Protein 1IP9 (pdb70)

Radius of gyration: 14.6 Å; Cα contacts (8 Å, |Δi|>4): 153; chains: 1; bounding box: 42×31×42 Å

CATH classification: 3.10.20.90

Organism: Saccharomyces cerevisiae (strain ATCC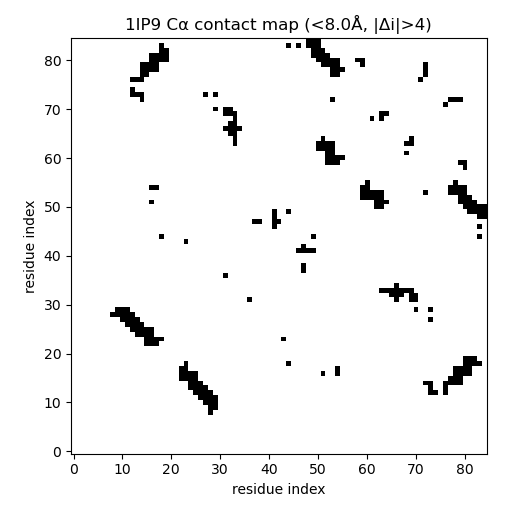 204508 / S288c) (NCBI:txid559292)

Secondary structure (DSSP, 8-state):
---S--------EEEEE-BTT--EEEEE-S---HHHHHHHHHHHHTSS-EEEEE--SSS--S---SHHHHHHHHHTT--EEEEE-

GO terms:
  GO:0000131 incipient cellular bud site (C, IDA)
  GO:0005737 cytoplasm (C, IDA)
  GO:0005934 cellular bud tip (C, IDA)
  GO:0005935 cellular bud neck (C, IDA)
  GO:0005938 cell cortex (C, IDA)
  GO:0030427 site of polarized growth (C, IDA)
  GO:0032266 phosphatidylinositol-3-phosphate binding (F, IDA)
  GO:0000753 cell morphogenesis involved in conjugation with cellular fusion (P, IMP)
  GO:0043332 mating projection tip (C, HDA)
  GO:0005739 mitochondrion (C, HDA)
  GO:0045185 maintenance of protein location (P, IMP)
  GO:0061191 positive regulation of vacuole fusion, non-autophagic (P, IMP)
  GO:0060090 molecular adaptor activity (F, IPI)
  GO:0005515 protein binding (F, IPI)

Sequence (85 aa):
GAMGSSTSGLKTTKIKFYYKDDIFALMLKGDTTYKELRSKIAPRIDTDNFKLQTKLFDGSGEEIKTDSQVSNIIQAKLKISVHDIGAMGSSTSGLKTTKIKFYYKDDIFALMLKGDTTYKELRSKIAPRIDTDNFKLQTKLFDGSGEEIKTDSQVSNIIQAKLKISVHDIGAMGSSTSGLKTTKIKFYYKDDIFALMLKGDTTYKELRSKIAPRIDTDNFKLQTKLFDGSGEEIKTDSQVSNIIQAKLKISVHDIGAMGSSTSGLKTTKIKFYYKDDIFALMLKGDTTYKELRSKIAPRIDTDNFKLQTKLFDGSGEEIKTDSQVSNIIQAKLKISVHDIGAMGSSTSGLKTTKIKFYYKDDIFALMLKGDTTYKELRSKIAPRIDTDNFKLQTKLFDGSGEEIKTDSQVSNIIQAKLKISVHDIGAMGSSTSGLKTTKIKFYYKDDIFALMLKGDTTYKELRSKIAPRIDTDNFKLQTKLFDGSGEEIKTDSQVSNIIQAKLKISVHDIGAMGSSTSGLKTTKIKFYYKDDIFALMLKGDTTYKELRSKIAPRIDTDNFKLQTKLFDGSGEEIKTDSQVSNIIQAKLKISVHDIGAMGSSTSGLKTTKIKFYYKDDIFALMLKGDTTYKELRSKIAPRIDTDNFKLQTKLFDGSGEEIKTDSQVSNIIQAKLKISVHDIGAMGSSTSGLKTTKIKFYYKDDIFALMLKGDTTYKELRSKIAPRIDTDNFKLQTKLFDGSGEEIKTDSQVSNIIQAKLKISVHDIGAMGSSTSGLKTTKIKFYYKDDIFALMLKGDTTYKELRSKIAPRIDTDNFKLQTKLFDGSGEEIKTDSQVSNIIQAKLKISVHDIGAMGSSTSGLKTTKIKFYYKDDIFALMLKGDTTYKELRSKIAPRIDTDNFKLQTKLFDGSGEEIKTDSQVSNIIQAKLKISVHDIGAMGSSTSGLKTTKIKFYYKDDIFALMLKGDTTYKELRSKIAPRIDTDNFKLQTKLFDGSGEEIKTDSQVSNIIQAKLKISVHDIGAMGSSTSGLKTTKIKFYYKDDIFALMLKGDTTYKELRSKIAPRIDTDNFKLQTKLFDGSGEEIKTDSQVSNIIQAKLKISVHDIGAMGSSTSGLKTTKIKFYYKDDIFALMLKGDTTYKELRSKIAPRIDTDNFKLQTKLFDGSGEEIKTDSQVSNIIQAKLKISVHDIGAMGSSTSGLKTTKIKFYYKDDIFALMLKGDTTYKELRSKIAPRIDTDNFKLQTKLFDGSGEEIKTDSQVSNIIQAKLKISVHDIGAMGSSTSGLKTTKIKFYYKDDIFALMLKGDTTYKELRSKIAPRIDTDNFKLQTKLFDGSGEEIKTDSQVSNIIQAKLKISVHDIGAMGSSTSGLKTTKIKFYYKDDIFALMLKGDTTYKELRSKIAPRIDTDNFKLQTKLFDGSGEEIKTDSQVSNIIQAKLKISVHDIGAMGSSTSGLKTTKIKFYYKDDIFALMLKGDTTYKELRSKIAPRIDTDNFKLQTKLFDGSGEEIKTDSQVSNIIQAKLKISVHDIGAMGSSTSGLKTTKIKFYYKDDIFALMLKGDTTYKELRSKIAPRIDTDNFKLQTKLFDGSGEEIKTDSQVSNIIQAKLKISVHDIGAMGSSTSGLKTTKIKFYYKDDIFALMLKGDTTYKELRSKIAPRIDTDNFKLQTKLFDGSGEEIKTDSQVSNIIQAKLKISVHDI

Foldseek 3Di:
DDDDDDDDFDWWFWAWEAADVDIGIDTHSQVQFLVNVLVVCCVVNVHNAKWKAQPDPPAGHHTDDTRVSVVVCGVVVGHIYIYGD

InterPro domains:
  IPR000270 PB1 domain [SM00666] (478-551)
  IPR001452 SH3 domain [PF00018] (78-124)
  IPR001452 SH3 domain [PF00018] (161-209)
  IPR001452 SH3 domain [PS50002] (72-132)
  IPR001452 SH3 domain [PS50002] (155-217)
  IPR001452 SH3 domain [SM00326] (75-131)
  IPR001452 SH3 domain [SM00326] (158-216)
  IPR001683 Phox homology [PF00787] (308-397)
  IPR001683 Phox homology [PS50195] (278-404)
  IPR001683 Phox homology [SM00312] (280-400)
  IPR035548 Bem1/Scd2, SH3 domain 1 [cd11878] (76-127)
  IPR035549 Bem1/Scd2, SH3 domain 2 [cd11879] (159-214)
  IPR035550 Bem1/Scd2, PX domain [cd06890] (284-400)
  IPR036028 SH3-like domain superfamily [SSF50044] (60-139)
  IPR036028 SH3-like domain superfamily [SSF50044] (152-218)
  IPR036871 PX domain superfamily [G3DSA:3.30.1520.10] (266-420)
  IPR036871 PX domain superfamily [SSF64268] (286-408)
  IPR051228 NADPH Oxidase and PX Domain-Containing [PTHR15706] (231-422)
  IPR053793 PB1-like domain [PS51745] (478-551)

Nearest PDB structures (foldseek):
  1ipg-assembly1_A  TM=8.878E-01  e=3.325E-16  Saccharomyces cerevisiae
  2kfk-assembly1_A  TM=9.193E-01  e=5.248E-13  Saccharomyces cerevisiae
  1yqb-assembly1_A  TM=6.132E-01  e=9.996E-03  Homo sapiens
  4aof-assembly1_A  TM=5.199E-01  e=2.510E-02  Homo sapiens
  6t3c-assembly1_A  TM=4.416E-01  e=4.247E-02  Homo sapiens

B-factor: mean 2.12, std 5.12, range [0.11, 31.93]

Structure (mmCIF, N/CA/C/O backbone):
data_1IP9
#
_entry.id   1IP9
#
_cell.length_a   ?
_cell.length_b   ?
_cell.length_c   ?
_cell.angle_alpha   ?
_cell.angle_beta   ?
_cell.angle_gamma   ?
#
loop_
_atom_site.group_PDB
_atom_site.id
_atom_site.type_symbol
_atom_site.label_atom_id
_atom_site.label_alt_id
_atom_site.label_comp_id
_atom_site.label_asym_id
_atom_site.label_entity_id
_atom_site.label_seq_id
_atom_site.pdbx_PDB_ins_code
_atom_site.Cartn_x
_atom_site.Cartn_y
_atom_site.Cartn_z
_atom_site.occupancy
_atom_site.B_iso_or_equiv
_atom_site.auth_seq_id
_atom_site.auth_comp_id
_atom_site.auth_asym_id
_atom_site.auth_atom_id
_atom_site.pdbx_PDB_model_num
ATOM 1 N N . GLY A 1 1 ? 4.584 13.067 39.484 1.00 31.46 1 GLY A N 1
ATOM 2 C CA . GLY A 1 1 ? 4.243 11.867 38.600 1.00 30.73 1 GLY A CA 1
ATOM 3 C C . GLY A 1 1 ? 3.286 12.035 37.467 1.00 29.46 1 GLY A C 1
ATOM 4 O O . GLY A 1 1 ? 2.118 11.715 37.573 1.00 29.31 1 GLY A O 1
ATOM 10 N N . ALA A 1 2 ? 3.751 12.539 36.357 1.00 28.63 2 ALA A N 1
ATOM 11 C CA . ALA A 1 2 ? 2.847 12.730 35.186 1.00 27.51 2 ALA A CA 1
ATOM 12 C C . ALA A 1 2 ? 3.233 11.741 34.081 1.00 26.47 2 ALA A C 1
ATOM 13 O O . ALA A 1 2 ? 4.152 10.961 34.234 1.00 26.72 2 ALA A O 1
ATOM 20 N N . MET A 1 3 ? 2.543 11.759 32.973 1.00 25.47 3 MET A N 1
ATOM 21 C CA . MET A 1 3 ? 2.883 10.808 31.875 1.00 24.55 3 MET A CA 1
ATOM 22 C C . MET A 1 3 ? 2.452 11.392 30.527 1.00 23.20 3 MET A C 1
ATOM 23 O O . MET A 1 3 ? 1.477 12.111 30.434 1.00 22.92 3 MET A O 1
ATOM 37 N N . GLY A 1 4 ? 3.174 11.087 29.480 1.00 22.55 4 GLY A N 1
ATOM 38 C CA . GLY A 1 4 ? 2.816 11.626 28.135 1.00 21.49 4 GLY A CA 1
ATOM 39 C C . GLY A 1 4 ? 1.829 10.687 27.435 1.00 20.06 4 GLY A C 1
ATOM 40 O O . GLY A 1 4 ? 0.998 11.114 26.657 1.00 19.33 4 GLY A O 1
ATOM 44 N N . SER A 1 5 ? 1.911 9.413 27.699 1.00 19.85 5 SER A N 1
ATOM 45 C CA . SER A 1 5 ? 0.974 8.459 27.040 1.00 18.57 5 SER A CA 1
ATOM 46 C C . SER A 1 5 ? -0.469 8.875 27.343 1.00 17.22 5 SER A C 1
ATOM 47 O O . SER A 1 5 ? -0.715 9.846 28.029 1.00 17.24 5 SER A O 1
ATOM 55 N N . SER A 1 6 ? -1.428 8.149 26.832 1.00 16.23 6 SER A N 1
ATOM 56 C CA . SER A 1 6 ? -2.852 8.509 27.092 1.00 15.07 6 SER A CA 1
ATOM 57 C C . SER A 1 6 ? -3.767 7.431 26.508 1.00 13.74 6 SER A C 1
ATOM 58 O O . SER A 1 6 ? -3.477 6.845 25.484 1.00 13.65 6 SER A O 1
ATOM 66 N N . THR A 1 7 ? -4.871 7.167 27.151 1.00 13.11 7 THR A N 1
ATOM 67 C CA . THR A 1 7 ? -5.803 6.126 26.631 1.00 12.11 7 THR A CA 1
ATOM 68 C C . THR A 1 7 ? -6.432 6.612 25.324 1.00 10.61 7 THR A C 1
ATOM 69 O O . THR A 1 7 ? -7.058 7.651 25.274 1.00 10.17 7 THR A O 1
ATOM 80 N N . SER A 1 8 ? -6.268 5.869 24.264 1.00 10.11 8 SER A N 1
ATOM 81 C CA . SER A 1 8 ? -6.856 6.291 22.962 1.00 8.92 8 SER A CA 1
ATOM 82 C C . SER A 1 8 ? -8.176 5.553 22.738 1.00 8.02 8 SER A C 1
ATOM 83 O O . SER A 1 8 ? -8.206 4.349 22.576 1.00 8.76 8 SER A O 1
ATOM 91 N N . GLY A 1 9 ? -9.267 6.267 22.727 1.00 6.85 9 GLY A N 1
ATOM 92 C CA . GLY A 1 9 ? -10.586 5.608 22.509 1.00 6.23 9 GLY A CA 1
ATOM 93 C C . GLY A 1 9 ? -11.317 6.298 21.357 1.00 4.82 9 GLY A C 1
ATOM 94 O O . GLY A 1 9 ? -10.921 7.353 20.903 1.00 4.76 9 GLY A O 1
ATOM 98 N N . LEU A 1 10 ? -12.378 5.711 20.878 1.00 4.46 10 LEU A N 1
ATOM 99 C CA . LEU A 1 10 ? -13.129 6.338 19.753 1.00 3.60 10 LEU A CA 1
ATOM 100 C C . LEU A 1 10 ? -14.599 6.496 20.143 1.00 2.53 10 LEU A C 1
ATOM 101 O O . LEU A 1 10 ? -14.979 6.285 21.276 1.00 2.82 10 LEU A O 1
ATOM 117 N N . LYS A 1 11 ? -15.432 6.867 19.207 1.00 1.89 11 LYS A N 1
ATOM 118 C CA . LYS A 1 11 ? -16.878 7.041 19.522 1.00 0.96 11 LYS A CA 1
ATOM 119 C C . LYS A 1 11 ? -17.679 5.903 18.886 1.00 0.87 11 LYS A C 1
ATOM 120 O O . LYS A 1 11 ? -17.657 5.710 17.686 1.00 1.46 11 LYS A O 1
ATOM 139 N N . THR A 1 12 ? -18.389 5.150 19.678 1.00 0.56 12 THR A N 1
ATOM 140 C CA . THR A 1 12 ? -19.192 4.029 19.115 1.00 0.44 12 THR A CA 1
ATOM 141 C C . THR A 1 12 ? -20.035 4.544 17.946 1.00 0.39 12 THR A C 1
ATOM 142 O O . THR A 1 12 ? -20.801 5.477 18.084 1.00 0.51 12 THR A O 1
ATOM 153 N N . THR A 1 13 ? -19.902 3.941 16.798 1.00 0.32 13 THR A N 1
ATOM 154 C CA . THR A 1 13 ? -20.696 4.390 15.622 1.00 0.28 13 THR A CA 1
ATOM 155 C C . THR A 1 13 ? -22.036 3.651 15.611 1.00 0.27 13 THR A C 1
ATOM 156 O O . THR A 1 13 ? -22.091 2.450 15.800 1.00 0.31 13 THR A O 1
ATOM 167 N N . LYS A 1 14 ? -23.116 4.356 15.404 1.00 0.27 14 LYS A N 1
ATOM 168 C CA . LYS A 1 14 ? -24.450 3.689 15.393 1.00 0.30 14 LYS A CA 1
ATOM 169 C C . LYS A 1 14 ? -24.758 3.171 13.990 1.00 0.30 14 LYS A C 1
ATOM 170 O O . LYS A 1 14 ? -24.931 3.930 13.058 1.00 0.32 14 LYS A O 1
ATOM 189 N N . ILE A 1 15 ? -24.828 1.881 13.835 1.00 0.29 15 ILE A N 1
ATOM 190 C CA . ILE A 1 15 ? -25.123 1.302 12.498 1.00 0.31 15 ILE A CA 1
ATOM 191 C C . ILE A 1 15 ? -26.376 0.434 12.591 1.00 0.32 15 ILE A C 1
ATOM 192 O O . ILE A 1 15 ? -26.426 -0.526 13.334 1.00 0.49 15 ILE A O 1
ATOM 208 N N . LYS A 1 16 ? -27.395 0.771 11.849 1.00 0.20 16 LYS A N 1
ATOM 209 C CA . LYS A 1 16 ? -28.651 -0.028 11.903 1.00 0.20 16 LYS A CA 1
ATOM 210 C C . LYS A 1 16 ? -28.658 -1.065 10.781 1.00 0.18 16 LYS A C 1
ATOM 211 O O . LYS A 1 16 ? -28.695 -0.733 9.613 1.00 0.16 16 LYS A O 1
ATOM 230 N N . PHE A 1 17 ? -28.641 -2.321 11.128 1.00 0.22 17 PHE A N 1
ATOM 231 C CA . PHE A 1 17 ? -28.667 -3.381 10.084 1.00 0.20 17 PHE A CA 1
ATOM 232 C C . PHE A 1 17 ? -30.110 -3.564 9.621 1.00 0.20 17 PHE A C 1
ATOM 233 O O . PHE A 1 17 ? -31.030 -3.072 10.242 1.00 0.25 17 PHE A O 1
ATOM 250 N N . TYR A 1 18 ? -30.328 -4.245 8.531 1.00 0.16 18 TYR A N 1
ATOM 251 C CA . TYR A 1 18 ? -31.726 -4.412 8.053 1.00 0.16 18 TYR A CA 1
ATOM 252 C C . TYR A 1 18 ? -31.988 -5.860 7.648 1.00 0.14 18 TYR A C 1
ATOM 253 O O . TYR A 1 18 ? -32.147 -6.169 6.483 1.00 0.16 18 TYR A O 1
ATOM 271 N N . TYR A 1 19 ? -32.057 -6.745 8.600 1.00 0.15 19 TYR A N 1
ATOM 272 C CA . TYR A 1 19 ? -32.331 -8.169 8.266 1.00 0.16 19 TYR A CA 1
ATOM 273 C C . TYR A 1 19 ? -33.788 -8.307 7.835 1.00 0.17 19 TYR A C 1
ATOM 274 O O . TYR A 1 19 ? -34.698 -8.075 8.607 1.00 0.22 19 TYR A O 1
ATOM 292 N N . LYS A 1 20 ? -34.021 -8.675 6.607 1.00 0.21 20 LYS A N 1
ATOM 293 C CA . LYS A 1 20 ? -35.426 -8.817 6.138 1.00 0.25 20 LYS A CA 1
ATOM 294 C C . LYS A 1 20 ? -36.181 -7.516 6.433 1.00 0.24 20 LYS A C 1
ATOM 295 O O . LYS A 1 20 ? -35.665 -6.435 6.236 1.00 0.26 20 LYS A O 1
ATOM 314 N N . ASP A 1 21 ? -37.395 -7.604 6.908 1.00 0.26 21 ASP A N 1
ATOM 315 C CA . ASP A 1 21 ? -38.163 -6.369 7.214 1.00 0.29 21 ASP A CA 1
ATOM 316 C C . ASP A 1 21 ? -37.822 -5.891 8.628 1.00 0.27 21 ASP A C 1
ATOM 317 O O . ASP A 1 21 ? -38.217 -4.821 9.045 1.00 0.34 21 ASP A O 1
ATOM 326 N N . ASP A 1 22 ? -37.089 -6.679 9.371 1.00 0.23 22 ASP A N 1
ATOM 327 C CA . ASP A 1 22 ? -36.719 -6.272 10.758 1.00 0.26 22 ASP A CA 1
ATOM 328 C C . ASP A 1 22 ? -35.395 -5.505 10.725 1.00 0.23 22 ASP A C 1
ATOM 329 O O . ASP A 1 22 ? -34.672 -5.547 9.749 1.00 0.25 22 ASP A O 1
ATOM 338 N N . ILE A 1 23 ? -35.072 -4.800 11.778 1.00 0.21 23 ILE A N 1
ATOM 339 C CA . ILE A 1 23 ? -33.796 -4.028 11.787 1.00 0.20 23 ILE A CA 1
ATOM 340 C C . ILE A 1 23 ? -33.234 -3.943 13.207 1.00 0.21 23 ILE A C 1
ATOM 341 O O . ILE A 1 23 ? -33.961 -3.931 14.181 1.00 0.25 23 ILE A O 1
ATOM 357 N N . PHE A 1 24 ? -31.941 -3.842 13.319 1.00 0.22 24 PHE A N 1
ATOM 358 C CA . PHE A 1 24 ? -31.308 -3.710 14.662 1.00 0.24 24 PHE A CA 1
ATOM 359 C C . PHE A 1 24 ? -30.176 -2.684 14.565 1.00 0.23 24 PHE A C 1
ATOM 360 O O . PHE A 1 24 ? -30.022 -2.020 13.560 1.00 0.23 24 PHE A O 1
ATOM 377 N N . ALA A 1 25 ? -29.393 -2.527 15.597 1.00 0.27 25 ALA A N 1
ATOM 378 C CA . ALA A 1 25 ? -28.297 -1.517 15.531 1.00 0.28 25 ALA A CA 1
ATOM 379 C C . ALA A 1 25 ? -27.011 -2.075 16.149 1.00 0.34 25 ALA A C 1
ATOM 380 O O . ALA A 1 25 ? -27.021 -3.084 16.825 1.00 0.54 25 ALA A O 1
ATOM 387 N N . LEU A 1 26 ? -25.904 -1.418 15.920 1.00 0.29 26 LEU A N 1
ATOM 388 C CA . LEU A 1 26 ? -24.613 -1.895 16.488 1.00 0.38 26 LEU A CA 1
ATOM 389 C C . LEU A 1 26 ? -23.723 -0.698 16.830 1.00 0.34 26 LEU A C 1
ATOM 390 O O . LEU A 1 26 ? -23.599 0.237 16.063 1.00 0.34 26 LEU A O 1
ATOM 406 N N . MET A 1 27 ? -23.086 -0.728 17.969 1.00 0.36 27 MET A N 1
ATOM 407 C CA . MET A 1 27 ? -22.187 0.396 18.350 1.00 0.35 27 MET A CA 1
ATOM 408 C C . MET A 1 27 ? -20.739 -0.079 18.224 1.00 0.34 27 MET A C 1
ATOM 409 O O . MET A 1 27 ? -20.257 -0.853 19.028 1.00 0.35 27 MET A O 1
ATOM 423 N N . LEU A 1 28 ? -20.048 0.360 17.209 1.00 0.32 28 LEU A N 1
ATOM 424 C CA . LEU A 1 28 ? -18.641 -0.090 17.013 1.00 0.32 28 LEU A CA 1
ATOM 425 C C . LEU A 1 28 ? -17.667 0.900 17.651 1.00 0.33 28 LEU A C 1
ATOM 426 O O . LEU A 1 28 ? -17.624 2.062 17.300 1.00 0.44 28 LEU A O 1
ATOM 442 N N . LYS A 1 29 ? -16.872 0.440 18.575 1.00 0.37 29 LYS A N 1
ATOM 443 C CA . LYS A 1 29 ? -15.886 1.340 19.234 1.00 0.42 29 LYS A CA 1
ATOM 444 C C . LYS A 1 29 ? -14.610 1.398 18.388 1.00 0.45 29 LYS A C 1
ATOM 445 O O . LYS A 1 29 ? -13.614 1.967 18.789 1.00 0.58 29 LYS A O 1
ATOM 464 N N . GLY A 1 30 ? -14.630 0.808 17.223 1.00 0.44 30 GLY A N 1
ATOM 465 C CA . GLY A 1 30 ? -13.419 0.823 16.354 1.00 0.54 30 GLY A CA 1
ATOM 466 C C . GLY A 1 30 ? -12.693 -0.517 16.473 1.00 0.58 30 GLY A C 1
ATOM 467 O O . GLY A 1 30 ? -11.943 -0.908 15.600 1.00 0.83 30 GLY A O 1
ATOM 471 N N . ASP A 1 31 ? -12.911 -1.226 17.547 1.00 0.50 31 ASP A N 1
ATOM 472 C CA . ASP A 1 31 ? -12.233 -2.541 17.720 1.00 0.62 31 ASP A CA 1
ATOM 473 C C . ASP A 1 31 ? -13.086 -3.638 17.082 1.00 0.57 31 ASP A C 1
ATOM 474 O O . ASP A 1 31 ? -12.639 -4.750 16.887 1.00 0.70 31 ASP A O 1
ATOM 483 N N . THR A 1 32 ? -14.313 -3.336 16.760 1.00 0.41 32 THR A N 1
ATOM 484 C CA . THR A 1 32 ? -15.195 -4.366 16.139 1.00 0.40 32 THR A CA 1
ATOM 485 C C . THR A 1 32 ? -14.515 -4.958 14.906 1.00 0.49 32 THR A C 1
ATOM 486 O O . THR A 1 32 ? -13.417 -4.584 14.541 1.00 1.18 32 THR A O 1
ATOM 497 N N . THR A 1 33 ? -15.174 -5.872 14.259 1.00 0.31 33 THR A N 1
ATOM 498 C CA . THR A 1 33 ? -14.603 -6.501 13.039 1.00 0.26 33 THR A CA 1
ATOM 499 C C . THR A 1 33 ? -15.750 -7.068 12.212 1.00 0.22 33 THR A C 1
ATOM 500 O O . THR A 1 33 ? -16.907 -6.890 12.538 1.00 0.23 33 THR A O 1
ATOM 511 N N . TYR A 1 34 ? -15.446 -7.768 11.161 1.00 0.21 34 TYR A N 1
ATOM 512 C CA . TYR A 1 34 ? -16.533 -8.362 10.342 1.00 0.20 34 TYR A CA 1
ATOM 513 C C . TYR A 1 34 ? -16.945 -9.682 10.985 1.00 0.19 34 TYR A C 1
ATOM 514 O O . TYR A 1 34 ? -18.105 -10.045 11.006 1.00 0.19 34 TYR A O 1
ATOM 532 N N . LYS A 1 35 ? -15.996 -10.393 11.534 1.00 0.21 35 LYS A N 1
ATOM 533 C CA . LYS A 1 35 ? -16.328 -11.682 12.204 1.00 0.23 35 LYS A CA 1
ATOM 534 C C . LYS A 1 35 ? -16.933 -11.357 13.562 1.00 0.24 35 LYS A C 1
ATOM 535 O O . LYS A 1 35 ? -17.688 -12.127 14.126 1.00 0.35 35 LYS A O 1
ATOM 554 N N . GLU A 1 36 ? -16.641 -10.193 14.071 1.00 0.23 36 GLU A N 1
ATOM 555 C CA . GLU A 1 36 ? -17.226 -9.776 15.362 1.00 0.25 36 GLU A CA 1
ATOM 556 C C . GLU A 1 36 ? -18.705 -9.543 15.105 1.00 0.23 36 GLU A C 1
ATOM 557 O O . GLU A 1 36 ? -19.569 -10.085 15.764 1.00 0.32 36 GLU A O 1
ATOM 569 N N . LEU A 1 37 ? -18.983 -8.754 14.105 1.00 0.27 37 LEU A N 1
ATOM 570 C CA . LEU A 1 37 ? -20.379 -8.472 13.719 1.00 0.33 37 LEU A CA 1
ATOM 571 C C . LEU A 1 37 ? -21.077 -9.799 13.428 1.00 0.31 37 LEU A C 1
ATOM 572 O O . LEU A 1 37 ? -22.252 -9.975 13.686 1.00 0.35 37 LEU A O 1
ATOM 588 N N . ARG A 1 38 ? -20.346 -10.733 12.891 1.00 0.28 38 ARG A N 1
ATOM 589 C CA . ARG A 1 38 ? -20.927 -12.062 12.569 1.00 0.31 38 ARG A CA 1
ATOM 590 C C . ARG A 1 38 ? -21.631 -12.639 13.801 1.00 0.27 38 ARG A C 1
ATOM 591 O O . ARG A 1 38 ? -22.722 -13.159 13.716 1.00 0.29 38 ARG A O 1
ATOM 612 N N . SER A 1 39 ? -21.019 -12.558 14.949 1.00 0.42 39 SER A N 1
ATOM 613 C CA . SER A 1 39 ? -21.668 -13.110 16.173 1.00 0.53 39 SER A CA 1
ATOM 614 C C . SER A 1 39 ? -22.674 -12.096 16.731 1.00 0.55 39 SER A C 1
ATOM 615 O O . SER A 1 39 ? -23.600 -12.449 17.432 1.00 0.74 39 SER A O 1
ATOM 623 N N . LYS A 1 40 ? -22.497 -10.841 16.424 1.00 0.44 40 LYS A N 1
ATOM 624 C CA . LYS A 1 40 ? -23.442 -9.807 16.937 1.00 0.50 40 LYS A CA 1
ATOM 625 C C . LYS A 1 40 ? -24.702 -9.784 16.067 1.00 0.45 40 LYS A C 1
ATOM 626 O O . LYS A 1 40 ? -25.695 -9.173 16.410 1.00 0.66 40 LYS A O 1
ATOM 645 N N . ILE A 1 41 ? -24.666 -10.441 14.941 1.00 0.27 41 ILE A N 1
ATOM 646 C CA . ILE A 1 41 ? -25.856 -10.457 14.039 1.00 0.28 41 ILE A CA 1
ATOM 647 C C . ILE A 1 41 ? -26.513 -11.841 14.069 1.00 0.26 41 ILE A C 1
ATOM 648 O O . ILE A 1 41 ? -27.721 -11.971 14.089 1.00 0.26 41 ILE A O 1
ATOM 664 N N . ALA A 1 42 ? -25.715 -12.872 14.052 1.00 0.28 42 ALA A N 1
ATOM 665 C CA . ALA A 1 42 ? -26.250 -14.266 14.051 1.00 0.29 42 ALA A CA 1
ATOM 666 C C . ALA A 1 42 ? -27.429 -14.431 15.021 1.00 0.32 42 ALA A C 1
ATOM 667 O O . ALA A 1 42 ? -28.456 -14.957 14.640 1.00 0.33 42 ALA A O 1
ATOM 674 N N . PRO A 1 43 ? -27.257 -14.004 16.249 1.00 0.34 43 PRO A N 1
ATOM 675 C CA . PRO A 1 43 ? -28.316 -14.131 17.270 1.00 0.38 43 PRO A CA 1
ATOM 676 C C . PRO A 1 43 ? -29.469 -13.174 16.973 1.00 0.39 43 PRO A C 1
ATOM 677 O O . PRO A 1 43 ? -30.612 -13.448 17.286 1.00 0.46 43 PRO A O 1
ATOM 688 N N . ARG A 1 44 ? -29.190 -12.065 16.352 1.00 0.34 44 ARG A N 1
ATOM 689 C CA . ARG A 1 44 ? -30.281 -11.112 16.017 1.00 0.37 44 ARG A CA 1
ATOM 690 C C . ARG A 1 44 ? -30.915 -11.534 14.685 1.00 0.34 44 ARG A C 1
ATOM 691 O O . ARG A 1 44 ? -31.848 -10.919 14.209 1.00 0.38 44 ARG A O 1
ATOM 712 N N . ILE A 1 45 ? -30.411 -12.585 14.084 1.00 0.30 45 ILE A N 1
ATOM 713 C CA . ILE A 1 45 ? -30.979 -13.055 12.787 1.00 0.27 45 ILE A CA 1
ATOM 714 C C . ILE A 1 45 ? -31.808 -14.318 12.995 1.00 0.30 45 ILE A C 1
ATOM 715 O O . ILE A 1 45 ? -32.747 -14.571 12.273 1.00 0.31 45 ILE A O 1
ATOM 731 N N . ASP A 1 46 ? -31.402 -15.131 13.936 1.00 0.32 46 ASP A N 1
ATOM 732 C CA . ASP A 1 46 ? -32.078 -16.441 14.193 1.00 0.35 46 ASP A CA 1
ATOM 733 C C . ASP A 1 46 ? -31.330 -17.519 13.401 1.00 0.29 46 ASP A C 1
ATOM 734 O O . ASP A 1 46 ? -31.734 -18.664 13.350 1.00 0.28 46 ASP A O 1
ATOM 743 N N . THR A 1 47 ? -30.234 -17.150 12.779 1.00 0.27 47 THR A N 1
ATOM 744 C CA . THR A 1 47 ? -29.443 -18.134 11.986 1.00 0.25 47 THR A CA 1
ATOM 745 C C . THR A 1 47 ? -27.955 -17.890 12.244 1.00 0.31 47 THR A C 1
ATOM 746 O O . THR A 1 47 ? -27.583 -16.990 12.970 1.00 0.37 47 THR A O 1
ATOM 757 N N . ASP A 1 48 ? -27.098 -18.676 11.653 1.00 0.33 48 ASP A N 1
ATOM 758 C CA . ASP A 1 48 ? -25.640 -18.471 11.866 1.00 0.43 48 ASP A CA 1
ATOM 759 C C . ASP A 1 48 ? -24.998 -17.991 10.564 1.00 0.45 48 ASP A C 1
ATOM 760 O O . ASP A 1 48 ? -23.835 -17.643 10.527 1.00 0.58 48 ASP A O 1
ATOM 769 N N . ASN A 1 49 ? -25.746 -17.966 9.492 1.00 0.39 49 ASN A N 1
ATOM 770 C CA . ASN A 1 49 ? -25.164 -17.504 8.200 1.00 0.50 49 ASN A CA 1
ATOM 771 C C . ASN A 1 49 ? -26.075 -16.454 7.559 1.00 0.38 49 ASN A C 1
ATOM 772 O O . ASN A 1 49 ? -27.239 -16.688 7.311 1.00 0.43 49 ASN A O 1
ATOM 783 N N . PHE A 1 50 ? -25.538 -15.298 7.285 1.00 0.29 50 PHE A N 1
ATOM 784 C CA . PHE A 1 50 ? -26.340 -14.214 6.651 1.00 0.26 50 PHE A CA 1
ATOM 785 C C . PHE A 1 50 ? -25.395 -13.326 5.837 1.00 0.29 50 PHE A C 1
ATOM 786 O O . PHE A 1 50 ? -24.191 -13.466 5.910 1.00 0.46 50 PHE A O 1
ATOM 803 N N . LYS A 1 51 ? -25.919 -12.414 5.062 1.00 0.31 51 LYS A N 1
ATOM 804 C CA . LYS A 1 51 ? -25.015 -11.536 4.260 1.00 0.36 51 LYS A CA 1
ATOM 805 C C . LYS A 1 51 ? -25.272 -10.062 4.592 1.00 0.24 51 LYS A C 1
ATOM 806 O O . LYS A 1 51 ? -26.358 -9.550 4.398 1.00 0.32 51 LYS A O 1
ATOM 825 N N . LEU A 1 52 ? -24.276 -9.382 5.103 1.00 0.27 52 LEU A N 1
ATOM 826 C CA . LEU A 1 52 ? -24.439 -7.949 5.460 1.00 0.18 52 LEU A CA 1
ATOM 827 C C . LEU A 1 52 ? -23.990 -7.054 4.301 1.00 0.13 52 LEU A C 1
ATOM 828 O O . LEU A 1 52 ? -23.017 -7.331 3.628 1.00 0.20 52 LEU A O 1
ATOM 844 N N . GLN A 1 53 ? -24.685 -5.966 4.076 1.00 0.17 53 GLN A N 1
ATOM 845 C CA . GLN A 1 53 ? -24.294 -5.026 2.977 1.00 0.15 53 GLN A CA 1
ATOM 846 C C . GLN A 1 53 ? -24.484 -3.583 3.460 1.00 0.15 53 GLN A C 1
ATOM 847 O O . GLN A 1 53 ? -25.015 -3.343 4.520 1.00 0.16 53 GLN A O 1
ATOM 861 N N . THR A 1 54 ? -24.072 -2.615 2.687 1.00 0.18 54 THR A N 1
ATOM 862 C CA . THR A 1 54 ? -24.264 -1.199 3.116 1.00 0.19 54 THR A CA 1
ATOM 863 C C . THR A 1 54 ? -25.668 -0.758 2.692 1.00 0.20 54 THR A C 1
ATOM 864 O O . THR A 1 54 ? -25.852 -0.151 1.661 1.00 0.25 54 THR A O 1
ATOM 875 N N . LYS A 1 55 ? -26.650 -1.088 3.490 1.00 0.17 55 LYS A N 1
ATOM 876 C CA . LYS A 1 55 ? -28.073 -0.734 3.181 1.00 0.22 55 LYS A CA 1
ATOM 877 C C . LYS A 1 55 ? -28.167 0.551 2.353 1.00 0.31 55 LYS A C 1
ATOM 878 O O . LYS A 1 55 ? -28.089 1.647 2.874 1.00 0.39 55 LYS A O 1
ATOM 897 N N . LEU A 1 56 ? -28.363 0.424 1.068 1.00 0.39 56 LEU A N 1
ATOM 898 C CA . LEU A 1 56 ? -28.496 1.633 0.210 1.00 0.53 56 LEU A CA 1
ATOM 899 C C . LEU A 1 56 ? -29.986 1.928 0.026 1.00 0.70 56 LEU A C 1
ATOM 900 O O . LEU A 1 56 ? -30.815 1.454 0.777 1.00 1.38 56 LEU A O 1
ATOM 916 N N . PHE A 1 57 ? -30.342 2.690 -0.969 1.00 0.76 57 PHE A N 1
ATOM 917 C CA . PHE A 1 57 ? -31.782 2.987 -1.192 1.00 0.78 57 PHE A CA 1
ATOM 918 C C . PHE A 1 57 ? -32.397 1.865 -2.031 1.00 0.80 57 PHE A C 1
ATOM 919 O O . PHE A 1 57 ? -33.569 1.562 -1.922 1.00 1.00 57 PHE A O 1
ATOM 936 N N . ASP A 1 58 ? -31.609 1.245 -2.868 1.00 0.79 58 ASP A N 1
ATOM 937 C CA . ASP A 1 58 ? -32.138 0.142 -3.717 1.00 0.97 58 ASP A CA 1
ATOM 938 C C . ASP A 1 58 ? -32.370 -1.099 -2.853 1.00 0.96 58 ASP A C 1
ATOM 939 O O . ASP A 1 58 ? -33.302 -1.849 -3.066 1.00 1.13 58 ASP A O 1
ATOM 948 N N . GLY A 1 59 ? -31.527 -1.325 -1.883 1.00 0.87 59 GLY A N 1
ATOM 949 C CA . GLY A 1 59 ? -31.700 -2.521 -1.011 1.00 1.07 59 GLY A CA 1
ATOM 950 C C . GLY A 1 59 ? -30.377 -2.849 -0.313 1.00 0.86 59 GLY A C 1
ATOM 951 O O . GLY A 1 59 ? -30.338 -3.103 0.873 1.00 1.00 59 GLY A O 1
ATOM 955 N N . SER A 1 60 ? -29.291 -2.848 -1.041 1.00 0.67 60 SER A N 1
ATOM 956 C CA . SER A 1 60 ? -27.975 -3.163 -0.414 1.00 0.47 60 SER A CA 1
ATOM 957 C C . SER A 1 60 ? -26.841 -2.598 -1.270 1.00 0.38 60 SER A C 1
ATOM 958 O O . SER A 1 60 ? -26.981 -2.412 -2.463 1.00 0.47 60 SER A O 1
ATOM 966 N N . GLY A 1 61 ? -25.715 -2.329 -0.670 1.00 0.36 61 GLY A N 1
ATOM 967 C CA . GLY A 1 61 ? -24.564 -1.782 -1.441 1.00 0.37 61 GLY A CA 1
ATOM 968 C C . GLY A 1 61 ? -23.413 -2.791 -1.428 1.00 0.40 61 GLY A C 1
ATOM 969 O O . GLY A 1 61 ? -23.590 -3.949 -1.755 1.00 0.62 61 GLY A O 1
ATOM 973 N N . GLU A 1 62 ? -22.237 -2.368 -1.049 1.00 0.35 62 GLU A N 1
ATOM 974 C CA . GLU A 1 62 ? -21.082 -3.311 -1.013 1.00 0.50 62 GLU A CA 1
ATOM 975 C C . GLU A 1 62 ? -21.283 -4.312 0.128 1.00 0.35 62 GLU A C 1
ATOM 976 O O . GLU A 1 62 ? -21.206 -3.970 1.291 1.00 0.39 62 GLU A O 1
ATOM 988 N N . GLU A 1 63 ? -21.553 -5.546 -0.200 1.00 0.48 63 GLU A N 1
ATOM 989 C CA . GLU A 1 63 ? -21.776 -6.575 0.855 1.00 0.40 63 GLU A CA 1
ATOM 990 C C . GLU A 1 63 ? -20.586 -6.624 1.821 1.00 0.34 63 GLU A C 1
ATOM 991 O O . GLU A 1 63 ? -19.596 -7.277 1.564 1.00 0.38 63 GLU A O 1
ATOM 1003 N N . ILE A 1 64 ? -20.684 -5.952 2.941 1.00 0.27 64 ILE A N 1
ATOM 1004 C CA . ILE A 1 64 ? -19.568 -5.981 3.929 1.00 0.24 64 ILE A CA 1
ATOM 1005 C C . ILE A 1 64 ? -19.062 -7.418 4.073 1.00 0.24 64 ILE A C 1
ATOM 1006 O O . ILE A 1 64 ? -19.815 -8.321 4.379 1.00 0.24 64 ILE A O 1
ATOM 1022 N N . LYS A 1 65 ? -17.796 -7.640 3.855 1.00 0.28 65 LYS A N 1
ATOM 1023 C CA . LYS A 1 65 ? -17.260 -9.023 3.984 1.00 0.30 65 LYS A CA 1
ATOM 1024 C C . LYS A 1 65 ? -15.817 -8.969 4.489 1.00 0.31 65 LYS A C 1
ATOM 1025 O O . LYS A 1 65 ? -15.082 -9.931 4.390 1.00 0.35 65 LYS A O 1
ATOM 1044 N N . THR A 1 66 ? -15.403 -7.857 5.033 1.00 0.30 66 THR A N 1
ATOM 1045 C CA . THR A 1 66 ? -14.005 -7.762 5.541 1.00 0.33 66 THR A CA 1
ATOM 1046 C C . THR A 1 66 ? -13.927 -6.749 6.683 1.00 0.30 66 THR A C 1
ATOM 1047 O O . THR A 1 66 ? -14.628 -5.756 6.700 1.00 0.27 66 THR A O 1
ATOM 1058 N N . ASP A 1 67 ? -13.068 -6.997 7.635 1.00 0.32 67 ASP A N 1
ATOM 1059 C CA . ASP A 1 67 ? -12.927 -6.061 8.788 1.00 0.30 67 ASP A CA 1
ATOM 1060 C C . ASP A 1 67 ? -12.834 -4.622 8.278 1.00 0.27 67 ASP A C 1
ATOM 1061 O O . ASP A 1 67 ? -13.118 -3.683 8.992 1.00 0.25 67 ASP A O 1
ATOM 1070 N N . SER A 1 68 ? -12.432 -4.441 7.051 1.00 0.27 68 SER A N 1
ATOM 1071 C CA . SER A 1 68 ? -12.316 -3.064 6.499 1.00 0.25 68 SER A CA 1
ATOM 1072 C C . SER A 1 68 ? -13.699 -2.561 6.083 1.00 0.22 68 SER A C 1
ATOM 1073 O O . SER A 1 68 ? -14.069 -1.437 6.361 1.00 0.20 68 SER A O 1
ATOM 1081 N N . GLN A 1 69 ? -14.475 -3.383 5.423 1.00 0.24 69 GLN A N 1
ATOM 1082 C CA . GLN A 1 69 ? -15.830 -2.928 5.007 1.00 0.23 69 GLN A CA 1
ATOM 1083 C C . GLN A 1 69 ? -16.618 -2.560 6.255 1.00 0.20 69 GLN A C 1
ATOM 1084 O O . GLN A 1 69 ? -17.403 -1.640 6.248 1.00 0.19 69 GLN A O 1
ATOM 1098 N N . VAL A 1 70 ? -16.409 -3.267 7.328 1.00 0.20 70 VAL A N 1
ATOM 1099 C CA . VAL A 1 70 ? -17.143 -2.955 8.584 1.00 0.18 70 VAL A CA 1
ATOM 1100 C C . VAL A 1 70 ? -16.569 -1.677 9.192 1.00 0.19 70 VAL A C 1
ATOM 1101 O O . VAL A 1 70 ? -17.292 -0.773 9.547 1.00 0.17 70 VAL A O 1
ATOM 1114 N N . SER A 1 71 ? -15.269 -1.592 9.304 1.00 0.22 71 SER A N 1
ATOM 1115 C CA . SER A 1 71 ? -14.659 -0.362 9.878 1.00 0.24 71 SER A CA 1
ATOM 1116 C C . SER A 1 71 ? -14.962 0.807 8.941 1.00 0.23 71 SER A C 1
ATOM 1117 O O . SER A 1 71 ? -14.813 1.960 9.293 1.00 0.24 71 SER A O 1
ATOM 1125 N N . ASN A 1 72 ? -15.412 0.507 7.752 1.00 0.24 72 ASN A N 1
ATOM 1126 C CA . ASN A 1 72 ? -15.763 1.581 6.781 1.00 0.25 72 ASN A CA 1
ATOM 1127 C C . ASN A 1 72 ? -17.196 2.000 7.077 1.00 0.22 72 ASN A C 1
ATOM 1128 O O . ASN A 1 72 ? -17.501 3.162 7.221 1.00 0.21 72 ASN A O 1
ATOM 1139 N N . ILE A 1 73 ? -18.060 1.042 7.230 1.00 0.22 73 ILE A N 1
ATOM 1140 C CA . ILE A 1 73 ? -19.460 1.344 7.596 1.00 0.19 73 ILE A CA 1
ATOM 1141 C C . ILE A 1 73 ? -19.419 1.966 8.999 1.00 0.16 73 ILE A C 1
ATOM 1142 O O . ILE A 1 73 ? -20.343 2.605 9.458 1.00 0.16 73 ILE A O 1
ATOM 1158 N N . ILE A 1 74 ? -18.311 1.771 9.667 1.00 0.16 74 ILE A N 1
ATOM 1159 C CA . ILE A 1 74 ? -18.109 2.314 11.038 1.00 0.16 74 ILE A CA 1
ATOM 1160 C C . ILE A 1 74 ? -17.682 3.782 10.959 1.00 0.15 74 ILE A C 1
ATOM 1161 O O . ILE A 1 74 ? -18.182 4.628 11.675 1.00 0.17 74 ILE A O 1
ATOM 1177 N N . GLN A 1 75 ? -16.746 4.079 10.102 1.00 0.17 75 GLN A N 1
ATOM 1178 C CA . GLN A 1 75 ? -16.254 5.480 9.969 1.00 0.18 75 GLN A CA 1
ATOM 1179 C C . GLN A 1 75 ? -17.257 6.302 9.175 1.00 0.18 75 GLN A C 1
ATOM 1180 O O . GLN A 1 75 ? -17.235 7.517 9.182 1.00 0.21 75 GLN A O 1
ATOM 1194 N N . ALA A 1 76 ? -18.120 5.641 8.475 1.00 0.18 76 ALA A N 1
ATOM 1195 C CA . ALA A 1 76 ? -19.122 6.362 7.650 1.00 0.21 76 ALA A CA 1
ATOM 1196 C C . ALA A 1 76 ? -20.529 6.082 8.177 1.00 0.21 76 ALA A C 1
ATOM 1197 O O . ALA A 1 76 ? -21.508 6.560 7.637 1.00 0.24 76 ALA A O 1
ATOM 1204 N N . LYS A 1 77 ? -20.640 5.307 9.220 1.00 0.18 77 LYS A N 1
ATOM 1205 C CA . LYS A 1 77 ? -21.987 4.989 9.769 1.00 0.19 77 LYS A CA 1
ATOM 1206 C C . LYS A 1 77 ? -22.921 4.660 8.610 1.00 0.17 77 LYS A C 1
ATOM 1207 O O . LYS A 1 77 ? -23.713 5.475 8.178 1.00 0.20 77 LYS A O 1
ATOM 1226 N N . LEU A 1 78 ? -22.820 3.471 8.096 1.00 0.15 78 LEU A N 1
ATOM 1227 C CA . LEU A 1 78 ? -23.680 3.069 6.953 1.00 0.14 78 LEU A CA 1
ATOM 1228 C C . LEU A 1 78 ? -24.791 2.148 7.444 1.00 0.13 78 LEU A C 1
ATOM 1229 O O . LEU A 1 78 ? -24.557 1.236 8.208 1.00 0.16 78 LEU A O 1
ATOM 1245 N N . LYS A 1 79 ? -25.992 2.348 6.983 1.00 0.12 79 LYS A N 1
ATOM 1246 C CA . LYS A 1 79 ? -27.089 1.445 7.404 1.00 0.13 79 LYS A CA 1
ATOM 1247 C C . LYS A 1 79 ? -26.795 0.090 6.782 1.00 0.12 79 LYS A C 1
ATOM 1248 O O . LYS A 1 79 ? -26.564 -0.003 5.601 1.00 0.17 79 LYS A O 1
ATOM 1267 N N . ILE A 1 80 ? -26.751 -0.951 7.555 1.00 0.13 80 ILE A N 1
ATOM 1268 C CA . ILE A 1 80 ? -26.413 -2.280 6.972 1.00 0.13 80 ILE A CA 1
ATOM 1269 C C . ILE A 1 80 ? -27.677 -3.079 6.652 1.00 0.11 80 ILE A C 1
ATOM 1270 O O . ILE A 1 80 ? -28.709 -2.906 7.261 1.00 0.11 80 ILE A O 1
ATOM 1286 N N . SER A 1 81 ? -27.582 -3.978 5.709 1.00 0.12 81 SER A N 1
ATOM 1287 C CA . SER A 1 81 ? -28.744 -4.828 5.346 1.00 0.11 81 SER A CA 1
ATOM 1288 C C . SER A 1 81 ? -28.351 -6.277 5.623 1.00 0.13 81 SER A C 1
ATOM 1289 O O . SER A 1 81 ? -27.207 -6.651 5.460 1.00 0.31 81 SER A O 1
ATOM 1297 N N . VAL A 1 82 ? -29.264 -7.089 6.070 1.00 0.16 82 VAL A N 1
ATOM 1298 C CA . VAL A 1 82 ? -28.898 -8.496 6.387 1.00 0.15 82 VAL A CA 1
ATOM 1299 C C . VAL A 1 82 ? -29.786 -9.485 5.628 1.00 0.17 82 VAL A C 1
ATOM 1300 O O . VAL A 1 82 ? -31.001 -9.393 5.646 1.00 0.19 82 VAL A O 1
ATOM 1313 N N . HIS A 1 83 ? -29.180 -10.445 4.981 1.00 0.19 83 HIS A N 1
ATOM 1314 C CA . HIS A 1 83 ? -29.967 -11.470 4.237 1.00 0.22 83 HIS A CA 1
ATOM 1315 C C . HIS A 1 83 ? -29.723 -12.837 4.871 1.00 0.22 83 HIS A C 1
ATOM 1316 O O . HIS A 1 83 ? -28.797 -13.018 5.637 1.00 0.22 83 HIS A O 1
ATOM 1330 N N . ASP A 1 84 ? -30.535 -13.804 4.551 1.00 0.30 84 ASP A N 1
ATOM 1331 C CA . ASP A 1 84 ? -30.337 -15.157 5.129 1.00 0.32 84 ASP A CA 1
ATOM 1332 C C . ASP A 1 84 ? -29.578 -16.021 4.121 1.00 0.40 84 ASP A C 1
ATOM 1333 O O . ASP A 1 84 ? -29.894 -16.045 2.948 1.00 0.46 84 ASP A O 1
ATOM 1342 N N . ILE A 1 85 ? -28.569 -16.717 4.565 1.00 0.44 85 ILE A N 1
ATOM 1343 C CA . ILE A 1 85 ? -27.782 -17.561 3.630 1.00 0.53 85 ILE A CA 1
ATOM 1344 C C . ILE A 1 85 ? -27.351 -18.849 4.336 1.00 0.66 85 ILE A C 1
ATOM 1345 O O . ILE A 1 85 ? -27.963 -19.186 5.335 1.00 0.95 85 ILE A O 1
ATOM 1362 N N . GLY A 1 1 ? -0.060 0.280 0.322 1.00 41.46 1 GLY A N 2
ATOM 1363 C CA . GLY A 1 1 ? 0.479 -0.288 1.636 1.00 39.09 1 GLY A CA 2
ATOM 1364 C C . GLY A 1 1 ? 0.013 -1.625 2.105 1.00 38.05 1 GLY A C 2
ATOM 1365 O O . GLY A 1 1 ? -1.117 -2.012 1.886 1.00 38.37 1 GLY A O 2
ATOM 1371 N N . ALA A 1 2 ? 0.867 -2.361 2.762 1.00 36.86 2 ALA A N 2
ATOM 1372 C CA . ALA A 1 2 ? 0.468 -3.707 3.264 1.00 35.98 2 ALA A CA 2
ATOM 1373 C C . ALA A 1 2 ? 0.339 -3.663 4.788 1.00 33.22 2 ALA A C 2
ATOM 1374 O O . ALA A 1 2 ? 0.334 -2.606 5.388 1.00 32.10 2 ALA A O 2
ATOM 1381 N N . MET A 1 3 ? 0.235 -4.800 5.421 1.00 32.23 3 MET A N 2
ATOM 1382 C CA . MET A 1 3 ? 0.106 -4.811 6.905 1.00 29.58 3 MET A CA 2
ATOM 1383 C C . MET A 1 3 ? -1.161 -4.054 7.308 1.00 28.12 3 MET A C 2
ATOM 1384 O O . MET A 1 3 ? -1.629 -3.191 6.595 1.00 28.50 3 MET A O 2
ATOM 1398 N N . GLY A 1 4 ? -1.716 -4.367 8.447 1.00 26.55 4 GLY A N 2
ATOM 1399 C CA . GLY A 1 4 ? -2.949 -3.659 8.893 1.00 25.24 4 GLY A CA 2
ATOM 1400 C C . GLY A 1 4 ? -2.574 -2.598 9.929 1.00 22.41 4 GLY A C 2
ATOM 1401 O O . GLY A 1 4 ? -1.616 -2.746 10.661 1.00 21.33 4 GLY A O 2
ATOM 1405 N N . SER A 1 5 ? -3.316 -1.527 9.997 1.00 21.46 5 SER A N 2
ATOM 1406 C CA . SER A 1 5 ? -2.989 -0.465 10.989 1.00 18.79 5 SER A CA 2
ATOM 1407 C C . SER A 1 5 ? -4.034 0.650 10.914 1.00 18.72 5 SER A C 2
ATOM 1408 O O . SER A 1 5 ? -3.742 1.762 10.524 1.00 19.52 5 SER A O 2
ATOM 1416 N N . SER A 1 6 ? -5.249 0.364 11.289 1.00 17.80 6 SER A N 2
ATOM 1417 C CA . SER A 1 6 ? -6.305 1.413 11.246 1.00 17.70 6 SER A CA 2
ATOM 1418 C C . SER A 1 6 ? -5.988 2.486 12.287 1.00 15.22 6 SER A C 2
ATOM 1419 O O . SER A 1 6 ? -5.929 3.662 11.984 1.00 14.09 6 SER A O 2
ATOM 1427 N N . THR A 1 7 ? -5.780 2.085 13.513 1.00 14.58 7 THR A N 2
ATOM 1428 C CA . THR A 1 7 ? -5.464 3.073 14.585 1.00 12.43 7 THR A CA 2
ATOM 1429 C C . THR A 1 7 ? -6.350 4.310 14.422 1.00 11.14 7 THR A C 2
ATOM 1430 O O . THR A 1 7 ? -5.898 5.431 14.551 1.00 11.01 7 THR A O 2
ATOM 1441 N N . SER A 1 8 ? -7.609 4.115 14.139 1.00 10.36 8 SER A N 2
ATOM 1442 C CA . SER A 1 8 ? -8.527 5.278 13.966 1.00 9.21 8 SER A CA 2
ATOM 1443 C C . SER A 1 8 ? -9.969 4.822 14.191 1.00 8.76 8 SER A C 2
ATOM 1444 O O . SER A 1 8 ? -10.517 4.064 13.418 1.00 9.45 8 SER A O 2
ATOM 1452 N N . GLY A 1 9 ? -10.589 5.277 15.245 1.00 7.66 9 GLY A N 2
ATOM 1453 C CA . GLY A 1 9 ? -11.996 4.865 15.513 1.00 7.18 9 GLY A CA 2
ATOM 1454 C C . GLY A 1 9 ? -12.664 5.877 16.446 1.00 5.11 9 GLY A C 2
ATOM 1455 O O . GLY A 1 9 ? -12.253 6.062 17.575 1.00 3.81 9 GLY A O 2
ATOM 1459 N N . LEU A 1 10 ? -13.696 6.530 15.986 1.00 5.13 10 LEU A N 2
ATOM 1460 C CA . LEU A 1 10 ? -14.396 7.525 16.847 1.00 3.39 10 LEU A CA 2
ATOM 1461 C C . LEU A 1 10 ? -15.183 6.784 17.929 1.00 2.31 10 LEU A C 2
ATOM 1462 O O . LEU A 1 10 ? -14.913 5.639 18.230 1.00 3.11 10 LEU A O 2
ATOM 1478 N N . LYS A 1 11 ? -16.160 7.421 18.510 1.00 1.15 11 LYS A N 2
ATOM 1479 C CA . LYS A 1 11 ? -16.963 6.743 19.562 1.00 0.31 11 LYS A CA 2
ATOM 1480 C C . LYS A 1 11 ? -17.730 5.580 18.927 1.00 0.33 11 LYS A C 2
ATOM 1481 O O . LYS A 1 11 ? -17.455 5.179 17.814 1.00 0.58 11 LYS A O 2
ATOM 1500 N N . THR A 1 12 ? -18.685 5.032 19.623 1.00 0.32 12 THR A N 2
ATOM 1501 C CA . THR A 1 12 ? -19.460 3.894 19.053 1.00 0.31 12 THR A CA 2
ATOM 1502 C C . THR A 1 12 ? -20.309 4.382 17.876 1.00 0.33 12 THR A C 2
ATOM 1503 O O . THR A 1 12 ? -21.179 5.217 18.029 1.00 0.46 12 THR A O 2
ATOM 1514 N N . THR A 1 13 ? -20.069 3.863 16.704 1.00 0.21 13 THR A N 2
ATOM 1515 C CA . THR A 1 13 ? -20.866 4.290 15.523 1.00 0.22 13 THR A CA 2
ATOM 1516 C C . THR A 1 13 ? -22.202 3.543 15.532 1.00 0.21 13 THR A C 2
ATOM 1517 O O . THR A 1 13 ? -22.250 2.337 15.685 1.00 0.23 13 THR A O 2
ATOM 1528 N N . LYS A 1 14 ? -23.288 4.257 15.390 1.00 0.20 14 LYS A N 2
ATOM 1529 C CA . LYS A 1 14 ? -24.629 3.602 15.411 1.00 0.20 14 LYS A CA 2
ATOM 1530 C C . LYS A 1 14 ? -24.983 3.092 14.014 1.00 0.24 14 LYS A C 2
ATOM 1531 O O . LYS A 1 14 ? -25.236 3.858 13.105 1.00 0.32 14 LYS A O 2
ATOM 1550 N N . ILE A 1 15 ? -25.001 1.799 13.836 1.00 0.19 15 ILE A N 2
ATOM 1551 C CA . ILE A 1 15 ? -25.336 1.232 12.501 1.00 0.22 15 ILE A CA 2
ATOM 1552 C C . ILE A 1 15 ? -26.602 0.380 12.600 1.00 0.23 15 ILE A C 2
ATOM 1553 O O . ILE A 1 15 ? -26.634 -0.624 13.285 1.00 0.24 15 ILE A O 2
ATOM 1569 N N . LYS A 1 16 ? -27.644 0.764 11.914 1.00 0.26 16 LYS A N 2
ATOM 1570 C CA . LYS A 1 16 ? -28.901 -0.035 11.962 1.00 0.26 16 LYS A CA 2
ATOM 1571 C C . LYS A 1 16 ? -28.872 -1.074 10.847 1.00 0.22 16 LYS A C 2
ATOM 1572 O O . LYS A 1 16 ? -28.812 -0.741 9.680 1.00 0.14 16 LYS A O 2
ATOM 1591 N N . PHE A 1 17 ? -28.921 -2.328 11.188 1.00 0.29 17 PHE A N 2
ATOM 1592 C CA . PHE A 1 17 ? -28.905 -3.373 10.133 1.00 0.24 17 PHE A CA 2
ATOM 1593 C C . PHE A 1 17 ? -30.330 -3.590 9.636 1.00 0.22 17 PHE A C 2
ATOM 1594 O O . PHE A 1 17 ? -31.272 -3.094 10.218 1.00 0.24 17 PHE A O 2
ATOM 1611 N N . TYR A 1 18 ? -30.511 -4.306 8.562 1.00 0.20 18 TYR A N 2
ATOM 1612 C CA . TYR A 1 18 ? -31.895 -4.503 8.066 1.00 0.19 18 TYR A CA 2
ATOM 1613 C C . TYR A 1 18 ? -32.130 -5.968 7.686 1.00 0.18 18 TYR A C 2
ATOM 1614 O O . TYR A 1 18 ? -32.256 -6.307 6.526 1.00 0.18 18 TYR A O 2
ATOM 1632 N N . TYR A 1 19 ? -32.218 -6.835 8.660 1.00 0.19 19 TYR A N 2
ATOM 1633 C CA . TYR A 1 19 ? -32.479 -8.272 8.362 1.00 0.20 19 TYR A CA 2
ATOM 1634 C C . TYR A 1 19 ? -33.914 -8.395 7.861 1.00 0.16 19 TYR A C 2
ATOM 1635 O O . TYR A 1 19 ? -34.856 -8.266 8.618 1.00 0.25 19 TYR A O 2
ATOM 1653 N N . LYS A 1 20 ? -34.100 -8.618 6.589 1.00 0.10 20 LYS A N 2
ATOM 1654 C CA . LYS A 1 20 ? -35.488 -8.713 6.065 1.00 0.14 20 LYS A CA 2
ATOM 1655 C C . LYS A 1 20 ? -36.235 -7.435 6.467 1.00 0.10 20 LYS A C 2
ATOM 1656 O O . LYS A 1 20 ? -35.693 -6.351 6.398 1.00 0.18 20 LYS A O 2
ATOM 1675 N N . ASP A 1 21 ? -37.463 -7.543 6.900 1.00 0.09 21 ASP A N 2
ATOM 1676 C CA . ASP A 1 21 ? -38.204 -6.320 7.316 1.00 0.12 21 ASP A CA 2
ATOM 1677 C C . ASP A 1 21 ? -37.827 -5.974 8.760 1.00 0.16 21 ASP A C 2
ATOM 1678 O O . ASP A 1 21 ? -38.163 -4.921 9.265 1.00 0.25 21 ASP A O 2
ATOM 1687 N N . ASP A 1 22 ? -37.123 -6.852 9.426 1.00 0.18 22 ASP A N 2
ATOM 1688 C CA . ASP A 1 22 ? -36.716 -6.577 10.833 1.00 0.31 22 ASP A CA 2
ATOM 1689 C C . ASP A 1 22 ? -35.391 -5.807 10.831 1.00 0.32 22 ASP A C 2
ATOM 1690 O O . ASP A 1 22 ? -34.641 -5.854 9.877 1.00 0.33 22 ASP A O 2
ATOM 1699 N N . ILE A 1 23 ? -35.095 -5.091 11.883 1.00 0.31 23 ILE A N 2
ATOM 1700 C CA . ILE A 1 23 ? -33.821 -4.322 11.914 1.00 0.32 23 ILE A CA 2
ATOM 1701 C C . ILE A 1 23 ? -33.249 -4.297 13.330 1.00 0.38 23 ILE A C 2
ATOM 1702 O O . ILE A 1 23 ? -33.972 -4.282 14.307 1.00 0.37 23 ILE A O 2
ATOM 1718 N N . PHE A 1 24 ? -31.953 -4.249 13.440 1.00 0.42 24 PHE A N 2
ATOM 1719 C CA . PHE A 1 24 ? -31.315 -4.175 14.783 1.00 0.48 24 PHE A CA 2
ATOM 1720 C C . PHE A 1 24 ? -30.242 -3.091 14.743 1.00 0.45 24 PHE A C 2
ATOM 1721 O O . PHE A 1 24 ? -30.214 -2.278 13.840 1.00 0.43 24 PHE A O 2
ATOM 1738 N N . ALA A 1 25 ? -29.375 -3.041 15.712 1.00 0.53 25 ALA A N 2
ATOM 1739 C CA . ALA A 1 25 ? -28.346 -1.968 15.698 1.00 0.48 25 ALA A CA 2
ATOM 1740 C C . ALA A 1 25 ? -27.010 -2.484 16.234 1.00 0.42 25 ALA A C 2
ATOM 1741 O O . ALA A 1 25 ? -26.949 -3.439 16.983 1.00 0.40 25 ALA A O 2
ATOM 1748 N N . LEU A 1 26 ? -25.939 -1.843 15.854 1.00 0.43 26 LEU A N 2
ATOM 1749 C CA . LEU A 1 26 ? -24.592 -2.262 16.330 1.00 0.40 26 LEU A CA 2
ATOM 1750 C C . LEU A 1 26 ? -23.789 -1.013 16.694 1.00 0.35 26 LEU A C 2
ATOM 1751 O O . LEU A 1 26 ? -23.773 -0.040 15.965 1.00 0.34 26 LEU A O 2
ATOM 1767 N N . MET A 1 27 ? -23.109 -1.035 17.802 1.00 0.35 27 MET A N 2
ATOM 1768 C CA . MET A 1 27 ? -22.289 0.145 18.194 1.00 0.31 27 MET A CA 2
ATOM 1769 C C . MET A 1 27 ? -20.816 -0.240 18.087 1.00 0.22 27 MET A C 2
ATOM 1770 O O . MET A 1 27 ? -20.298 -0.991 18.890 1.00 0.20 27 MET A O 2
ATOM 1784 N N . LEU A 1 28 ? -20.144 0.247 17.083 1.00 0.19 28 LEU A N 2
ATOM 1785 C CA . LEU A 1 28 ? -18.710 -0.115 16.901 1.00 0.13 28 LEU A CA 2
ATOM 1786 C C . LEU A 1 28 ? -17.801 0.906 17.583 1.00 0.15 28 LEU A C 2
ATOM 1787 O O . LEU A 1 28 ? -17.761 2.061 17.218 1.00 0.16 28 LEU A O 2
ATOM 1803 N N . LYS A 1 29 ? -17.054 0.481 18.563 1.00 0.19 29 LYS A N 2
ATOM 1804 C CA . LYS A 1 29 ? -16.134 1.422 19.255 1.00 0.26 29 LYS A CA 2
ATOM 1805 C C . LYS A 1 29 ? -14.888 1.643 18.391 1.00 0.37 29 LYS A C 2
ATOM 1806 O O . LYS A 1 29 ? -13.997 2.388 18.750 1.00 0.57 29 LYS A O 2
ATOM 1825 N N . GLY A 1 30 ? -14.817 1.001 17.255 1.00 0.27 30 GLY A N 2
ATOM 1826 C CA . GLY A 1 30 ? -13.630 1.174 16.371 1.00 0.41 30 GLY A CA 2
ATOM 1827 C C . GLY A 1 30 ? -12.856 -0.144 16.280 1.00 0.45 30 GLY A C 2
ATOM 1828 O O . GLY A 1 30 ? -12.222 -0.434 15.286 1.00 0.63 30 GLY A O 2
ATOM 1832 N N . ASP A 1 31 ? -12.903 -0.945 17.310 1.00 0.37 31 ASP A N 2
ATOM 1833 C CA . ASP A 1 31 ? -12.165 -2.242 17.276 1.00 0.54 31 ASP A CA 2
ATOM 1834 C C . ASP A 1 31 ? -13.065 -3.334 16.693 1.00 0.49 31 ASP A C 2
ATOM 1835 O O . ASP A 1 31 ? -12.618 -4.424 16.395 1.00 0.59 31 ASP A O 2
ATOM 1844 N N . THR A 1 32 ? -14.329 -3.054 16.520 1.00 0.37 32 THR A N 2
ATOM 1845 C CA . THR A 1 32 ? -15.245 -4.086 15.951 1.00 0.34 32 THR A CA 2
ATOM 1846 C C . THR A 1 32 ? -14.599 -4.704 14.710 1.00 0.33 32 THR A C 2
ATOM 1847 O O . THR A 1 32 ? -13.662 -4.170 14.151 1.00 0.62 32 THR A O 2
ATOM 1858 N N . THR A 1 33 ? -15.101 -5.824 14.272 1.00 0.09 33 THR A N 2
ATOM 1859 C CA . THR A 1 33 ? -14.531 -6.480 13.063 1.00 0.08 33 THR A CA 2
ATOM 1860 C C . THR A 1 33 ? -15.669 -7.051 12.223 1.00 0.08 33 THR A C 2
ATOM 1861 O O . THR A 1 33 ? -16.831 -6.875 12.533 1.00 0.08 33 THR A O 2
ATOM 1872 N N . TYR A 1 34 ? -15.349 -7.753 11.177 1.00 0.10 34 TYR A N 2
ATOM 1873 C CA . TYR A 1 34 ? -16.420 -8.354 10.340 1.00 0.11 34 TYR A CA 2
ATOM 1874 C C . TYR A 1 34 ? -16.877 -9.643 11.013 1.00 0.08 34 TYR A C 2
ATOM 1875 O O . TYR A 1 34 ? -18.046 -9.973 11.022 1.00 0.09 34 TYR A O 2
ATOM 1893 N N . LYS A 1 35 ? -15.961 -10.358 11.604 1.00 0.09 35 LYS A N 2
ATOM 1894 C CA . LYS A 1 35 ? -16.342 -11.610 12.309 1.00 0.13 35 LYS A CA 2
ATOM 1895 C C . LYS A 1 35 ? -16.986 -11.214 13.636 1.00 0.17 35 LYS A C 2
ATOM 1896 O O . LYS A 1 35 ? -17.737 -11.962 14.231 1.00 0.20 35 LYS A O 2
ATOM 1915 N N . GLU A 1 36 ? -16.726 -10.010 14.077 1.00 0.20 36 GLU A N 2
ATOM 1916 C CA . GLU A 1 36 ? -17.348 -9.518 15.327 1.00 0.29 36 GLU A CA 2
ATOM 1917 C C . GLU A 1 36 ? -18.807 -9.235 15.000 1.00 0.34 36 GLU A C 2
ATOM 1918 O O . GLU A 1 36 ? -19.717 -9.657 15.683 1.00 0.46 36 GLU A O 2
ATOM 1930 N N . LEU A 1 37 ? -19.016 -8.550 13.912 1.00 0.28 37 LEU A N 2
ATOM 1931 C CA . LEU A 1 37 ? -20.384 -8.244 13.441 1.00 0.36 37 LEU A CA 2
ATOM 1932 C C . LEU A 1 37 ? -21.105 -9.574 13.198 1.00 0.32 37 LEU A C 2
ATOM 1933 O O . LEU A 1 37 ? -22.300 -9.705 13.389 1.00 0.40 37 LEU A O 2
ATOM 1949 N N . ARG A 1 38 ? -20.363 -10.561 12.771 1.00 0.21 38 ARG A N 2
ATOM 1950 C CA . ARG A 1 38 ? -20.947 -11.904 12.491 1.00 0.18 38 ARG A CA 2
ATOM 1951 C C . ARG A 1 38 ? -21.563 -12.495 13.763 1.00 0.16 38 ARG A C 2
ATOM 1952 O O . ARG A 1 38 ? -22.691 -12.941 13.764 1.00 0.23 38 ARG A O 2
ATOM 1973 N N . SER A 1 39 ? -20.831 -12.518 14.843 1.00 0.22 39 SER A N 2
ATOM 1974 C CA . SER A 1 39 ? -21.383 -13.099 16.101 1.00 0.29 39 SER A CA 2
ATOM 1975 C C . SER A 1 39 ? -22.330 -12.098 16.766 1.00 0.35 39 SER A C 2
ATOM 1976 O O . SER A 1 39 ? -23.132 -12.454 17.607 1.00 0.50 39 SER A O 2
ATOM 1984 N N . LYS A 1 40 ? -22.247 -10.850 16.398 1.00 0.25 40 LYS A N 2
ATOM 1985 C CA . LYS A 1 40 ? -23.145 -9.831 17.011 1.00 0.31 40 LYS A CA 2
ATOM 1986 C C . LYS A 1 40 ? -24.459 -9.770 16.225 1.00 0.29 40 LYS A C 2
ATOM 1987 O O . LYS A 1 40 ? -25.445 -9.230 16.683 1.00 0.37 40 LYS A O 2
ATOM 2006 N N . ILE A 1 41 ? -24.472 -10.311 15.038 1.00 0.25 41 ILE A N 2
ATOM 2007 C CA . ILE A 1 41 ? -25.714 -10.280 14.208 1.00 0.28 41 ILE A CA 2
ATOM 2008 C C . ILE A 1 41 ? -26.401 -11.649 14.235 1.00 0.28 41 ILE A C 2
ATOM 2009 O O . ILE A 1 41 ? -27.610 -11.753 14.177 1.00 0.26 41 ILE A O 2
ATOM 2025 N N . ALA A 1 42 ? -25.627 -12.695 14.289 1.00 0.31 42 ALA A N 2
ATOM 2026 C CA . ALA A 1 42 ? -26.195 -14.076 14.281 1.00 0.30 42 ALA A CA 2
ATOM 2027 C C . ALA A 1 42 ? -27.398 -14.218 15.229 1.00 0.30 42 ALA A C 2
ATOM 2028 O O . ALA A 1 42 ? -28.419 -14.742 14.831 1.00 0.29 42 ALA A O 2
ATOM 2035 N N . PRO A 1 43 ? -27.254 -13.774 16.455 1.00 0.31 43 PRO A N 2
ATOM 2036 C CA . PRO A 1 43 ? -28.335 -13.885 17.450 1.00 0.31 43 PRO A CA 2
ATOM 2037 C C . PRO A 1 43 ? -29.473 -12.924 17.110 1.00 0.29 43 PRO A C 2
ATOM 2038 O O . PRO A 1 43 ? -30.618 -13.159 17.443 1.00 0.33 43 PRO A O 2
ATOM 2049 N N . ARG A 1 44 ? -29.172 -11.859 16.428 1.00 0.22 44 ARG A N 2
ATOM 2050 C CA . ARG A 1 44 ? -30.242 -10.902 16.043 1.00 0.22 44 ARG A CA 2
ATOM 2051 C C . ARG A 1 44 ? -30.843 -11.343 14.705 1.00 0.21 44 ARG A C 2
ATOM 2052 O O . ARG A 1 44 ? -31.781 -10.752 14.208 1.00 0.18 44 ARG A O 2
ATOM 2073 N N . ILE A 1 45 ? -30.311 -12.389 14.120 1.00 0.22 45 ILE A N 2
ATOM 2074 C CA . ILE A 1 45 ? -30.847 -12.878 12.822 1.00 0.22 45 ILE A CA 2
ATOM 2075 C C . ILE A 1 45 ? -31.685 -14.126 13.043 1.00 0.23 45 ILE A C 2
ATOM 2076 O O . ILE A 1 45 ? -32.607 -14.401 12.303 1.00 0.22 45 ILE A O 2
ATOM 2092 N N . ASP A 1 46 ? -31.307 -14.911 14.016 1.00 0.25 46 ASP A N 2
ATOM 2093 C CA . ASP A 1 46 ? -31.998 -16.204 14.284 1.00 0.27 46 ASP A CA 2
ATOM 2094 C C . ASP A 1 46 ? -31.289 -17.288 13.465 1.00 0.24 46 ASP A C 2
ATOM 2095 O O . ASP A 1 46 ? -31.747 -18.409 13.364 1.00 0.26 46 ASP A O 2
ATOM 2104 N N . THR A 1 47 ? -30.164 -16.950 12.877 1.00 0.23 47 THR A N 2
ATOM 2105 C CA . THR A 1 47 ? -29.405 -17.935 12.058 1.00 0.22 47 THR A CA 2
ATOM 2106 C C . THR A 1 47 ? -27.909 -17.633 12.171 1.00 0.27 47 THR A C 2
ATOM 2107 O O . THR A 1 47 ? -27.506 -16.672 12.796 1.00 0.37 47 THR A O 2
ATOM 2118 N N . ASP A 1 48 ? -27.082 -18.438 11.562 1.00 0.26 48 ASP A N 2
ATOM 2119 C CA . ASP A 1 48 ? -25.615 -18.186 11.628 1.00 0.37 48 ASP A CA 2
ATOM 2120 C C . ASP A 1 48 ? -25.103 -17.820 10.232 1.00 0.39 48 ASP A C 2
ATOM 2121 O O . ASP A 1 48 ? -23.949 -17.486 10.051 1.00 0.51 48 ASP A O 2
ATOM 2130 N N . ASN A 1 49 ? -25.955 -17.878 9.242 1.00 0.34 49 ASN A N 2
ATOM 2131 C CA . ASN A 1 49 ? -25.520 -17.531 7.860 1.00 0.49 49 ASN A CA 2
ATOM 2132 C C . ASN A 1 49 ? -26.335 -16.340 7.352 1.00 0.35 49 ASN A C 2
ATOM 2133 O O . ASN A 1 49 ? -27.524 -16.440 7.133 1.00 0.42 49 ASN A O 2
ATOM 2144 N N . PHE A 1 50 ? -25.704 -15.214 7.165 1.00 0.22 50 PHE A N 2
ATOM 2145 C CA . PHE A 1 50 ? -26.442 -14.017 6.671 1.00 0.22 50 PHE A CA 2
ATOM 2146 C C . PHE A 1 50 ? -25.487 -13.112 5.893 1.00 0.24 50 PHE A C 2
ATOM 2147 O O . PHE A 1 50 ? -24.299 -13.084 6.146 1.00 0.46 50 PHE A O 2
ATOM 2164 N N . LYS A 1 51 ? -25.996 -12.365 4.952 1.00 0.14 51 LYS A N 2
ATOM 2165 C CA . LYS A 1 51 ? -25.109 -11.456 4.166 1.00 0.16 51 LYS A CA 2
ATOM 2166 C C . LYS A 1 51 ? -25.305 -10.014 4.642 1.00 0.08 51 LYS A C 2
ATOM 2167 O O . LYS A 1 51 ? -26.413 -9.523 4.721 1.00 0.33 51 LYS A O 2
ATOM 2186 N N . LEU A 1 52 ? -24.239 -9.329 4.965 1.00 0.15 52 LEU A N 2
ATOM 2187 C CA . LEU A 1 52 ? -24.375 -7.922 5.438 1.00 0.07 52 LEU A CA 2
ATOM 2188 C C . LEU A 1 52 ? -23.887 -6.961 4.352 1.00 0.15 52 LEU A C 2
ATOM 2189 O O . LEU A 1 52 ? -22.798 -7.102 3.830 1.00 0.38 52 LEU A O 2
ATOM 2205 N N . GLN A 1 53 ? -24.677 -5.977 4.010 1.00 0.07 53 GLN A N 2
ATOM 2206 C CA . GLN A 1 53 ? -24.245 -5.003 2.960 1.00 0.06 53 GLN A CA 2
ATOM 2207 C C . GLN A 1 53 ? -24.489 -3.578 3.452 1.00 0.01 53 GLN A C 2
ATOM 2208 O O . GLN A 1 53 ? -25.106 -3.357 4.472 1.00 0.10 53 GLN A O 2
ATOM 2222 N N . THR A 1 54 ? -24.023 -2.603 2.726 1.00 0.06 54 THR A N 2
ATOM 2223 C CA . THR A 1 54 ? -24.256 -1.196 3.149 1.00 0.03 54 THR A CA 2
ATOM 2224 C C . THR A 1 54 ? -25.661 -0.789 2.702 1.00 0.03 54 THR A C 2
ATOM 2225 O O . THR A 1 54 ? -25.848 -0.218 1.645 1.00 0.07 54 THR A O 2
ATOM 2236 N N . LYS A 1 55 ? -26.643 -1.113 3.508 1.00 0.03 55 LYS A N 2
ATOM 2237 C CA . LYS A 1 55 ? -28.072 -0.798 3.193 1.00 0.07 55 LYS A CA 2
ATOM 2238 C C . LYS A 1 55 ? -28.190 0.400 2.248 1.00 0.19 55 LYS A C 2
ATOM 2239 O O . LYS A 1 55 ? -28.231 1.538 2.672 1.00 0.27 55 LYS A O 2
ATOM 2258 N N . LEU A 1 56 ? -28.271 0.148 0.970 1.00 0.31 56 LEU A N 2
ATOM 2259 C CA . LEU A 1 56 ? -28.414 1.266 -0.002 1.00 0.43 56 LEU A CA 2
ATOM 2260 C C . LEU A 1 56 ? -29.905 1.562 -0.184 1.00 0.43 56 LEU A C 2
ATOM 2261 O O . LEU A 1 56 ? -30.736 1.060 0.547 1.00 0.46 56 LEU A O 2
ATOM 2277 N N . PHE A 1 57 ? -30.258 2.365 -1.148 1.00 0.38 57 PHE A N 2
ATOM 2278 C CA . PHE A 1 57 ? -31.701 2.675 -1.356 1.00 0.36 57 PHE A CA 2
ATOM 2279 C C . PHE A 1 57 ? -32.299 1.690 -2.364 1.00 0.39 57 PHE A C 2
ATOM 2280 O O . PHE A 1 57 ? -33.491 1.455 -2.384 1.00 0.48 57 PHE A O 2
ATOM 2297 N N . ASP A 1 58 ? -31.482 1.111 -3.202 1.00 0.38 58 ASP A N 2
ATOM 2298 C CA . ASP A 1 58 ? -32.005 0.144 -4.208 1.00 0.51 58 ASP A CA 2
ATOM 2299 C C . ASP A 1 58 ? -32.232 -1.220 -3.549 1.00 0.72 58 ASP A C 2
ATOM 2300 O O . ASP A 1 58 ? -33.245 -1.859 -3.760 1.00 0.70 58 ASP A O 2
ATOM 2309 N N . GLY A 1 59 ? -31.300 -1.676 -2.757 1.00 0.97 59 GLY A N 2
ATOM 2310 C CA . GLY A 1 59 ? -31.471 -3.001 -2.093 1.00 1.21 59 GLY A CA 2
ATOM 2311 C C . GLY A 1 59 ? -30.212 -3.351 -1.297 1.00 1.12 59 GLY A C 2
ATOM 2312 O O . GLY A 1 59 ? -30.282 -3.736 -0.146 1.00 1.20 59 GLY A O 2
ATOM 2316 N N . SER A 1 60 ? -29.061 -3.222 -1.898 1.00 0.96 60 SER A N 2
ATOM 2317 C CA . SER A 1 60 ? -27.802 -3.551 -1.172 1.00 0.87 60 SER A CA 2
ATOM 2318 C C . SER A 1 60 ? -26.629 -2.813 -1.820 1.00 0.63 60 SER A C 2
ATOM 2319 O O . SER A 1 60 ? -26.677 -2.439 -2.974 1.00 0.60 60 SER A O 2
ATOM 2327 N N . GLY A 1 61 ? -25.572 -2.602 -1.084 1.00 0.52 61 GLY A N 2
ATOM 2328 C CA . GLY A 1 61 ? -24.394 -1.892 -1.656 1.00 0.30 61 GLY A CA 2
ATOM 2329 C C . GLY A 1 61 ? -23.150 -2.765 -1.497 1.00 0.27 61 GLY A C 2
ATOM 2330 O O . GLY A 1 61 ? -23.148 -3.931 -1.844 1.00 0.45 61 GLY A O 2
ATOM 2334 N N . GLU A 1 62 ? -22.091 -2.214 -0.972 1.00 0.23 62 GLU A N 2
ATOM 2335 C CA . GLU A 1 62 ? -20.849 -3.014 -0.789 1.00 0.44 62 GLU A CA 2
ATOM 2336 C C . GLU A 1 62 ? -21.106 -4.122 0.234 1.00 0.28 62 GLU A C 2
ATOM 2337 O O . GLU A 1 62 ? -21.215 -3.876 1.419 1.00 0.16 62 GLU A O 2
ATOM 2349 N N . GLU A 1 63 ? -21.210 -5.342 -0.218 1.00 0.40 63 GLU A N 2
ATOM 2350 C CA . GLU A 1 63 ? -21.466 -6.471 0.720 1.00 0.35 63 GLU A CA 2
ATOM 2351 C C . GLU A 1 63 ? -20.324 -6.572 1.734 1.00 0.28 63 GLU A C 2
ATOM 2352 O O . GLU A 1 63 ? -19.332 -7.235 1.501 1.00 0.27 63 GLU A O 2
ATOM 2364 N N . ILE A 1 64 ? -20.456 -5.924 2.859 1.00 0.24 64 ILE A N 2
ATOM 2365 C CA . ILE A 1 64 ? -19.379 -5.988 3.887 1.00 0.19 64 ILE A CA 2
ATOM 2366 C C . ILE A 1 64 ? -18.899 -7.433 4.034 1.00 0.17 64 ILE A C 2
ATOM 2367 O O . ILE A 1 64 ? -19.664 -8.321 4.355 1.00 0.15 64 ILE A O 2
ATOM 2383 N N . LYS A 1 65 ? -17.637 -7.682 3.800 1.00 0.17 65 LYS A N 2
ATOM 2384 C CA . LYS A 1 65 ? -17.126 -9.074 3.926 1.00 0.15 65 LYS A CA 2
ATOM 2385 C C . LYS A 1 65 ? -15.716 -9.069 4.522 1.00 0.15 65 LYS A C 2
ATOM 2386 O O . LYS A 1 65 ? -15.010 -10.057 4.463 1.00 0.16 65 LYS A O 2
ATOM 2405 N N . THR A 1 66 ? -15.292 -7.978 5.098 1.00 0.18 66 THR A N 2
ATOM 2406 C CA . THR A 1 66 ? -13.922 -7.952 5.686 1.00 0.25 66 THR A CA 2
ATOM 2407 C C . THR A 1 66 ? -13.854 -6.932 6.821 1.00 0.24 66 THR A C 2
ATOM 2408 O O . THR A 1 66 ? -14.521 -5.915 6.803 1.00 0.22 66 THR A O 2
ATOM 2419 N N . ASP A 1 67 ? -13.047 -7.204 7.809 1.00 0.27 67 ASP A N 2
ATOM 2420 C CA . ASP A 1 67 ? -12.922 -6.265 8.959 1.00 0.27 67 ASP A CA 2
ATOM 2421 C C . ASP A 1 67 ? -12.756 -4.833 8.445 1.00 0.28 67 ASP A C 2
ATOM 2422 O O . ASP A 1 67 ? -13.045 -3.880 9.139 1.00 0.26 67 ASP A O 2
ATOM 2431 N N . SER A 1 68 ? -12.294 -4.670 7.235 1.00 0.32 68 SER A N 2
ATOM 2432 C CA . SER A 1 68 ? -12.117 -3.296 6.688 1.00 0.36 68 SER A CA 2
ATOM 2433 C C . SER A 1 68 ? -13.468 -2.761 6.205 1.00 0.33 68 SER A C 2
ATOM 2434 O O . SER A 1 68 ? -13.820 -1.625 6.462 1.00 0.33 68 SER A O 2
ATOM 2442 N N . GLN A 1 69 ? -14.239 -3.566 5.518 1.00 0.31 69 GLN A N 2
ATOM 2443 C CA . GLN A 1 69 ? -15.566 -3.078 5.044 1.00 0.31 69 GLN A CA 2
ATOM 2444 C C . GLN A 1 69 ? -16.387 -2.667 6.255 1.00 0.25 69 GLN A C 2
ATOM 2445 O O . GLN A 1 69 ? -17.158 -1.734 6.207 1.00 0.27 69 GLN A O 2
ATOM 2459 N N . VAL A 1 70 ? -16.222 -3.360 7.342 1.00 0.21 70 VAL A N 2
ATOM 2460 C CA . VAL A 1 70 ? -16.989 -3.018 8.569 1.00 0.17 70 VAL A CA 2
ATOM 2461 C C . VAL A 1 70 ? -16.416 -1.747 9.188 1.00 0.17 70 VAL A C 2
ATOM 2462 O O . VAL A 1 70 ? -17.138 -0.829 9.510 1.00 0.17 70 VAL A O 2
ATOM 2475 N N . SER A 1 71 ? -15.123 -1.683 9.358 1.00 0.18 71 SER A N 2
ATOM 2476 C CA . SER A 1 71 ? -14.519 -0.464 9.960 1.00 0.19 71 SER A CA 2
ATOM 2477 C C . SER A 1 71 ? -14.788 0.721 9.040 1.00 0.22 71 SER A C 2
ATOM 2478 O O . SER A 1 71 ? -14.689 1.866 9.434 1.00 0.21 71 SER A O 2
ATOM 2486 N N . ASN A 1 72 ? -15.159 0.449 7.822 1.00 0.27 72 ASN A N 2
ATOM 2487 C CA . ASN A 1 72 ? -15.477 1.554 6.876 1.00 0.30 72 ASN A CA 2
ATOM 2488 C C . ASN A 1 72 ? -16.917 1.960 7.137 1.00 0.29 72 ASN A C 2
ATOM 2489 O O . ASN A 1 72 ? -17.229 3.116 7.316 1.00 0.29 72 ASN A O 2
ATOM 2500 N N . ILE A 1 73 ? -17.784 0.995 7.229 1.00 0.28 73 ILE A N 2
ATOM 2501 C CA . ILE A 1 73 ? -19.194 1.290 7.562 1.00 0.27 73 ILE A CA 2
ATOM 2502 C C . ILE A 1 73 ? -19.189 1.906 8.967 1.00 0.24 73 ILE A C 2
ATOM 2503 O O . ILE A 1 73 ? -20.132 2.537 9.402 1.00 0.23 73 ILE A O 2
ATOM 2519 N N . ILE A 1 74 ? -18.094 1.722 9.663 1.00 0.22 74 ILE A N 2
ATOM 2520 C CA . ILE A 1 74 ? -17.930 2.270 11.036 1.00 0.18 74 ILE A CA 2
ATOM 2521 C C . ILE A 1 74 ? -17.518 3.744 10.953 1.00 0.17 74 ILE A C 2
ATOM 2522 O O . ILE A 1 74 ? -18.043 4.589 11.649 1.00 0.15 74 ILE A O 2
ATOM 2538 N N . GLN A 1 75 ? -16.572 4.049 10.106 1.00 0.18 75 GLN A N 2
ATOM 2539 C CA . GLN A 1 75 ? -16.104 5.456 9.967 1.00 0.15 75 GLN A CA 2
ATOM 2540 C C . GLN A 1 75 ? -17.127 6.251 9.165 1.00 0.14 75 GLN A C 2
ATOM 2541 O O . GLN A 1 75 ? -17.116 7.466 9.144 1.00 0.13 75 GLN A O 2
ATOM 2555 N N . ALA A 1 76 ? -18.000 5.566 8.496 1.00 0.14 76 ALA A N 2
ATOM 2556 C CA . ALA A 1 76 ? -19.025 6.258 7.673 1.00 0.14 76 ALA A CA 2
ATOM 2557 C C . ALA A 1 76 ? -20.424 5.925 8.198 1.00 0.19 76 ALA A C 2
ATOM 2558 O O . ALA A 1 76 ? -21.418 6.394 7.681 1.00 0.19 76 ALA A O 2
ATOM 2565 N N . LYS A 1 77 ? -20.507 5.113 9.221 1.00 0.24 77 LYS A N 2
ATOM 2566 C CA . LYS A 1 77 ? -21.839 4.740 9.779 1.00 0.29 77 LYS A CA 2
ATOM 2567 C C . LYS A 1 77 ? -22.816 4.477 8.632 1.00 0.21 77 LYS A C 2
ATOM 2568 O O . LYS A 1 77 ? -23.622 5.314 8.277 1.00 0.21 77 LYS A O 2
ATOM 2587 N N . LEU A 1 78 ? -22.739 3.317 8.050 1.00 0.18 78 LEU A N 2
ATOM 2588 C CA . LEU A 1 78 ? -23.644 2.974 6.920 1.00 0.11 78 LEU A CA 2
ATOM 2589 C C . LEU A 1 78 ? -24.762 2.060 7.416 1.00 0.10 78 LEU A C 2
ATOM 2590 O O . LEU A 1 78 ? -24.520 1.113 8.133 1.00 0.15 78 LEU A O 2
ATOM 2606 N N . LYS A 1 79 ? -25.978 2.301 7.010 1.00 0.06 79 LYS A N 2
ATOM 2607 C CA . LYS A 1 79 ? -27.074 1.398 7.444 1.00 0.06 79 LYS A CA 2
ATOM 2608 C C . LYS A 1 79 ? -26.785 0.040 6.822 1.00 0.06 79 LYS A C 2
ATOM 2609 O O . LYS A 1 79 ? -26.470 -0.045 5.657 1.00 0.12 79 LYS A O 2
ATOM 2628 N N . ILE A 1 80 ? -26.840 -1.017 7.578 1.00 0.11 80 ILE A N 2
ATOM 2629 C CA . ILE A 1 80 ? -26.514 -2.346 6.992 1.00 0.12 80 ILE A CA 2
ATOM 2630 C C . ILE A 1 80 ? -27.783 -3.135 6.676 1.00 0.12 80 ILE A C 2
ATOM 2631 O O . ILE A 1 80 ? -28.801 -2.991 7.318 1.00 0.14 80 ILE A O 2
ATOM 2647 N N . SER A 1 81 ? -27.708 -3.994 5.698 1.00 0.13 81 SER A N 2
ATOM 2648 C CA . SER A 1 81 ? -28.877 -4.836 5.341 1.00 0.13 81 SER A CA 2
ATOM 2649 C C . SER A 1 81 ? -28.482 -6.291 5.584 1.00 0.14 81 SER A C 2
ATOM 2650 O O . SER A 1 81 ? -27.390 -6.708 5.243 1.00 0.29 81 SER A O 2
ATOM 2658 N N . VAL A 1 82 ? -29.332 -7.058 6.203 1.00 0.15 82 VAL A N 2
ATOM 2659 C CA . VAL A 1 82 ? -28.964 -8.469 6.494 1.00 0.13 82 VAL A CA 2
ATOM 2660 C C . VAL A 1 82 ? -29.864 -9.435 5.719 1.00 0.13 82 VAL A C 2
ATOM 2661 O O . VAL A 1 82 ? -31.077 -9.341 5.747 1.00 0.14 82 VAL A O 2
ATOM 2674 N N . HIS A 1 83 ? -29.263 -10.373 5.034 1.00 0.12 83 HIS A N 2
ATOM 2675 C CA . HIS A 1 83 ? -30.056 -11.368 4.256 1.00 0.14 83 HIS A CA 2
ATOM 2676 C C . HIS A 1 83 ? -29.834 -12.760 4.845 1.00 0.14 83 HIS A C 2
ATOM 2677 O O . HIS A 1 83 ? -28.844 -13.013 5.504 1.00 0.14 83 HIS A O 2
ATOM 2691 N N . ASP A 1 84 ? -30.734 -13.669 4.600 1.00 0.25 84 ASP A N 2
ATOM 2692 C CA . ASP A 1 84 ? -30.555 -15.042 5.138 1.00 0.25 84 ASP A CA 2
ATOM 2693 C C . ASP A 1 84 ? -29.903 -15.909 4.063 1.00 0.35 84 ASP A C 2
ATOM 2694 O O . ASP A 1 84 ? -30.308 -15.907 2.918 1.00 0.44 84 ASP A O 2
ATOM 2703 N N . ILE A 1 85 ? -28.885 -16.638 4.419 1.00 0.36 85 ILE A N 2
ATOM 2704 C CA . ILE A 1 85 ? -28.191 -17.491 3.419 1.00 0.47 85 ILE A CA 2
ATOM 2705 C C . ILE A 1 85 ? -27.986 -18.895 3.992 1.00 0.72 85 ILE A C 2
ATOM 2706 O O . ILE A 1 85 ? -28.226 -19.071 5.175 1.00 0.33 85 ILE A O 2
ATOM 2723 N N . GLY A 1 1 ? 5.905 21.336 34.775 1.00 9.61 1 GLY A N 3
ATOM 2724 C CA . GLY A 1 1 ? 5.598 20.381 33.624 1.00 9.95 1 GLY A CA 3
ATOM 2725 C C . GLY A 1 1 ? 6.704 19.900 32.748 1.00 9.79 1 GLY A C 3
ATOM 2726 O O . GLY A 1 1 ? 7.857 20.224 32.951 1.00 11.26 1 GLY A O 3
ATOM 2732 N N . ALA A 1 2 ? 6.386 19.116 31.753 1.00 8.45 2 ALA A N 3
ATOM 2733 C CA . ALA A 1 2 ? 7.443 18.601 30.839 1.00 8.63 2 ALA A CA 3
ATOM 2734 C C . ALA A 1 2 ? 7.115 19.019 29.406 1.00 9.48 2 ALA A C 3
ATOM 2735 O O . ALA A 1 2 ? 7.741 19.896 28.845 1.00 11.03 2 ALA A O 3
ATOM 2742 N N . MET A 1 3 ? 6.131 18.403 28.813 1.00 8.62 3 MET A N 3
ATOM 2743 C CA . MET A 1 3 ? 5.755 18.766 27.418 1.00 9.56 3 MET A CA 3
ATOM 2744 C C . MET A 1 3 ? 4.278 18.438 27.196 1.00 8.00 3 MET A C 3
ATOM 2745 O O . MET A 1 3 ? 3.511 19.261 26.736 1.00 8.30 3 MET A O 3
ATOM 2759 N N . GLY A 1 4 ? 3.875 17.242 27.523 1.00 6.50 4 GLY A N 3
ATOM 2760 C CA . GLY A 1 4 ? 2.448 16.860 27.335 1.00 5.31 4 GLY A CA 3
ATOM 2761 C C . GLY A 1 4 ? 2.364 15.599 26.474 1.00 5.03 4 GLY A C 3
ATOM 2762 O O . GLY A 1 4 ? 3.180 15.371 25.604 1.00 4.90 4 GLY A O 3
ATOM 2766 N N . SER A 1 5 ? 1.378 14.778 26.714 1.00 5.48 5 SER A N 3
ATOM 2767 C CA . SER A 1 5 ? 1.231 13.528 25.917 1.00 5.20 5 SER A CA 3
ATOM 2768 C C . SER A 1 5 ? -0.256 13.288 25.645 1.00 4.73 5 SER A C 3
ATOM 2769 O O . SER A 1 5 ? -1.099 13.605 26.460 1.00 4.09 5 SER A O 3
ATOM 2777 N N . SER A 1 6 ? -0.592 12.742 24.506 1.00 5.22 6 SER A N 3
ATOM 2778 C CA . SER A 1 6 ? -2.031 12.502 24.195 1.00 5.00 6 SER A CA 3
ATOM 2779 C C . SER A 1 6 ? -2.224 11.083 23.649 1.00 4.89 6 SER A C 3
ATOM 2780 O O . SER A 1 6 ? -1.317 10.275 23.644 1.00 4.45 6 SER A O 3
ATOM 2788 N N . THR A 1 7 ? -3.408 10.788 23.185 1.00 5.57 7 THR A N 3
ATOM 2789 C CA . THR A 1 7 ? -3.699 9.433 22.629 1.00 5.60 7 THR A CA 3
ATOM 2790 C C . THR A 1 7 ? -5.095 9.463 21.995 1.00 4.58 7 THR A C 3
ATOM 2791 O O . THR A 1 7 ? -5.245 9.428 20.790 1.00 5.15 7 THR A O 3
ATOM 2802 N N . SER A 1 8 ? -6.115 9.560 22.806 1.00 3.97 8 SER A N 3
ATOM 2803 C CA . SER A 1 8 ? -7.507 9.629 22.272 1.00 3.47 8 SER A CA 3
ATOM 2804 C C . SER A 1 8 ? -7.795 8.453 21.333 1.00 3.24 8 SER A C 3
ATOM 2805 O O . SER A 1 8 ? -6.900 7.762 20.885 1.00 4.03 8 SER A O 3
ATOM 2813 N N . GLY A 1 9 ? -9.049 8.233 21.029 1.00 2.61 9 GLY A N 3
ATOM 2814 C CA . GLY A 1 9 ? -9.427 7.114 20.116 1.00 3.06 9 GLY A CA 3
ATOM 2815 C C . GLY A 1 9 ? -10.668 7.514 19.309 1.00 2.47 9 GLY A C 3
ATOM 2816 O O . GLY A 1 9 ? -10.946 8.683 19.123 1.00 2.22 9 GLY A O 3
ATOM 2820 N N . LEU A 1 10 ? -11.416 6.557 18.827 1.00 2.42 10 LEU A N 3
ATOM 2821 C CA . LEU A 1 10 ? -12.634 6.894 18.032 1.00 1.88 10 LEU A CA 3
ATOM 2822 C C . LEU A 1 10 ? -13.875 6.817 18.928 1.00 1.45 10 LEU A C 3
ATOM 2823 O O . LEU A 1 10 ? -13.776 6.745 20.137 1.00 1.72 10 LEU A O 3
ATOM 2839 N N . LYS A 1 11 ? -15.044 6.839 18.343 1.00 0.95 11 LYS A N 3
ATOM 2840 C CA . LYS A 1 11 ? -16.291 6.774 19.157 1.00 0.74 11 LYS A CA 3
ATOM 2841 C C . LYS A 1 11 ? -17.174 5.629 18.655 1.00 0.62 11 LYS A C 3
ATOM 2842 O O . LYS A 1 11 ? -16.897 5.017 17.642 1.00 1.03 11 LYS A O 3
ATOM 2861 N N . THR A 1 12 ? -18.239 5.335 19.355 1.00 0.40 12 THR A N 3
ATOM 2862 C CA . THR A 1 12 ? -19.139 4.228 18.913 1.00 0.29 12 THR A CA 3
ATOM 2863 C C . THR A 1 12 ? -20.076 4.736 17.816 1.00 0.24 12 THR A C 3
ATOM 2864 O O . THR A 1 12 ? -20.932 5.567 18.052 1.00 0.16 12 THR A O 3
ATOM 2875 N N . THR A 1 13 ? -19.925 4.240 16.619 1.00 0.35 13 THR A N 3
ATOM 2876 C CA . THR A 1 13 ? -20.809 4.685 15.506 1.00 0.34 13 THR A CA 3
ATOM 2877 C C . THR A 1 13 ? -22.142 3.935 15.594 1.00 0.30 13 THR A C 3
ATOM 2878 O O . THR A 1 13 ? -22.180 2.753 15.868 1.00 0.32 13 THR A O 3
ATOM 2889 N N . LYS A 1 14 ? -23.235 4.612 15.367 1.00 0.28 14 LYS A N 3
ATOM 2890 C CA . LYS A 1 14 ? -24.558 3.929 15.443 1.00 0.27 14 LYS A CA 3
ATOM 2891 C C . LYS A 1 14 ? -24.943 3.412 14.060 1.00 0.31 14 LYS A C 3
ATOM 2892 O O . LYS A 1 14 ? -25.165 4.175 13.140 1.00 0.35 14 LYS A O 3
ATOM 2911 N N . ILE A 1 15 ? -25.019 2.120 13.899 1.00 0.31 15 ILE A N 3
ATOM 2912 C CA . ILE A 1 15 ? -25.382 1.562 12.567 1.00 0.37 15 ILE A CA 3
ATOM 2913 C C . ILE A 1 15 ? -26.625 0.676 12.693 1.00 0.36 15 ILE A C 3
ATOM 2914 O O . ILE A 1 15 ? -26.701 -0.187 13.546 1.00 0.49 15 ILE A O 3
ATOM 2930 N N . LYS A 1 16 ? -27.601 0.883 11.846 1.00 0.23 16 LYS A N 3
ATOM 2931 C CA . LYS A 1 16 ? -28.839 0.053 11.914 1.00 0.20 16 LYS A CA 3
ATOM 2932 C C . LYS A 1 16 ? -28.821 -0.989 10.799 1.00 0.18 16 LYS A C 3
ATOM 2933 O O . LYS A 1 16 ? -28.757 -0.661 9.630 1.00 0.10 16 LYS A O 3
ATOM 2952 N N . PHE A 1 17 ? -28.891 -2.242 11.146 1.00 0.26 17 PHE A N 3
ATOM 2953 C CA . PHE A 1 17 ? -28.891 -3.300 10.104 1.00 0.24 17 PHE A CA 3
ATOM 2954 C C . PHE A 1 17 ? -30.314 -3.493 9.588 1.00 0.22 17 PHE A C 3
ATOM 2955 O O . PHE A 1 17 ? -31.257 -2.973 10.150 1.00 0.26 17 PHE A O 3
ATOM 2972 N N . TYR A 1 18 ? -30.494 -4.224 8.520 1.00 0.17 18 TYR A N 3
ATOM 2973 C CA . TYR A 1 18 ? -31.874 -4.411 8.002 1.00 0.16 18 TYR A CA 3
ATOM 2974 C C . TYR A 1 18 ? -32.114 -5.879 7.643 1.00 0.13 18 TYR A C 3
ATOM 2975 O O . TYR A 1 18 ? -32.235 -6.235 6.488 1.00 0.11 18 TYR A O 3
ATOM 2993 N N . TYR A 1 19 ? -32.207 -6.730 8.629 1.00 0.15 19 TYR A N 3
ATOM 2994 C CA . TYR A 1 19 ? -32.466 -8.170 8.347 1.00 0.16 19 TYR A CA 3
ATOM 2995 C C . TYR A 1 19 ? -33.898 -8.301 7.836 1.00 0.11 19 TYR A C 3
ATOM 2996 O O . TYR A 1 19 ? -34.843 -8.262 8.599 1.00 0.24 19 TYR A O 3
ATOM 3014 N N . LYS A 1 20 ? -34.076 -8.426 6.551 1.00 0.26 20 LYS A N 3
ATOM 3015 C CA . LYS A 1 20 ? -35.460 -8.522 6.011 1.00 0.32 20 LYS A CA 3
ATOM 3016 C C . LYS A 1 20 ? -36.222 -7.263 6.441 1.00 0.26 20 LYS A C 3
ATOM 3017 O O . LYS A 1 20 ? -35.702 -6.167 6.367 1.00 0.30 20 LYS A O 3
ATOM 3036 N N . ASP A 1 21 ? -37.436 -7.400 6.906 1.00 0.21 21 ASP A N 3
ATOM 3037 C CA . ASP A 1 21 ? -38.189 -6.195 7.348 1.00 0.22 21 ASP A CA 3
ATOM 3038 C C . ASP A 1 21 ? -37.783 -5.855 8.785 1.00 0.17 21 ASP A C 3
ATOM 3039 O O . ASP A 1 21 ? -38.102 -4.799 9.298 1.00 0.28 21 ASP A O 3
ATOM 3048 N N . ASP A 1 22 ? -37.077 -6.742 9.438 1.00 0.09 22 ASP A N 3
ATOM 3049 C CA . ASP A 1 22 ? -36.644 -6.470 10.840 1.00 0.23 22 ASP A CA 3
ATOM 3050 C C . ASP A 1 22 ? -35.330 -5.684 10.819 1.00 0.21 22 ASP A C 3
ATOM 3051 O O . ASP A 1 22 ? -34.574 -5.755 9.871 1.00 0.26 22 ASP A O 3
ATOM 3060 N N . ILE A 1 23 ? -35.055 -4.928 11.849 1.00 0.15 23 ILE A N 3
ATOM 3061 C CA . ILE A 1 23 ? -33.798 -4.133 11.870 1.00 0.13 23 ILE A CA 3
ATOM 3062 C C . ILE A 1 23 ? -33.245 -4.053 13.295 1.00 0.14 23 ILE A C 3
ATOM 3063 O O . ILE A 1 23 ? -33.982 -4.019 14.260 1.00 0.12 23 ILE A O 3
ATOM 3079 N N . PHE A 1 24 ? -31.950 -3.981 13.424 1.00 0.17 24 PHE A N 3
ATOM 3080 C CA . PHE A 1 24 ? -31.337 -3.853 14.775 1.00 0.18 24 PHE A CA 3
ATOM 3081 C C . PHE A 1 24 ? -30.264 -2.766 14.714 1.00 0.19 24 PHE A C 3
ATOM 3082 O O . PHE A 1 24 ? -30.156 -2.055 13.736 1.00 0.22 24 PHE A O 3
ATOM 3099 N N . ALA A 1 25 ? -29.479 -2.606 15.742 1.00 0.19 25 ALA A N 3
ATOM 3100 C CA . ALA A 1 25 ? -28.443 -1.536 15.701 1.00 0.22 25 ALA A CA 3
ATOM 3101 C C . ALA A 1 25 ? -27.182 -1.988 16.436 1.00 0.35 25 ALA A C 3
ATOM 3102 O O . ALA A 1 25 ? -27.210 -2.901 17.237 1.00 0.49 25 ALA A O 3
ATOM 3109 N N . LEU A 1 26 ? -26.074 -1.352 16.167 1.00 0.31 26 LEU A N 3
ATOM 3110 C CA . LEU A 1 26 ? -24.810 -1.741 16.847 1.00 0.44 26 LEU A CA 3
ATOM 3111 C C . LEU A 1 26 ? -23.920 -0.513 17.049 1.00 0.35 26 LEU A C 3
ATOM 3112 O O . LEU A 1 26 ? -23.785 0.324 16.174 1.00 0.23 26 LEU A O 3
ATOM 3128 N N . MET A 1 27 ? -23.287 -0.425 18.190 1.00 0.43 27 MET A N 3
ATOM 3129 C CA . MET A 1 27 ? -22.368 0.714 18.460 1.00 0.38 27 MET A CA 3
ATOM 3130 C C . MET A 1 27 ? -20.943 0.209 18.239 1.00 0.35 27 MET A C 3
ATOM 3131 O O . MET A 1 27 ? -20.424 -0.567 19.017 1.00 0.33 27 MET A O 3
ATOM 3145 N N . LEU A 1 28 ? -20.323 0.609 17.168 1.00 0.37 28 LEU A N 3
ATOM 3146 C CA . LEU A 1 28 ? -18.950 0.112 16.879 1.00 0.39 28 LEU A CA 3
ATOM 3147 C C . LEU A 1 28 ? -17.896 1.065 17.444 1.00 0.35 28 LEU A C 3
ATOM 3148 O O . LEU A 1 28 ? -17.767 2.194 17.016 1.00 0.34 28 LEU A O 3
ATOM 3164 N N . LYS A 1 29 ? -17.130 0.606 18.394 1.00 0.36 29 LYS A N 3
ATOM 3165 C CA . LYS A 1 29 ? -16.072 1.471 18.987 1.00 0.34 29 LYS A CA 3
ATOM 3166 C C . LYS A 1 29 ? -14.792 1.347 18.158 1.00 0.30 29 LYS A C 3
ATOM 3167 O O . LYS A 1 29 ? -13.724 1.732 18.588 1.00 0.33 29 LYS A O 3
ATOM 3186 N N . GLY A 1 30 ? -14.890 0.807 16.973 1.00 0.36 30 GLY A N 3
ATOM 3187 C CA . GLY A 1 30 ? -13.676 0.654 16.121 1.00 0.39 30 GLY A CA 3
ATOM 3188 C C . GLY A 1 30 ? -13.100 -0.752 16.299 1.00 0.50 30 GLY A C 3
ATOM 3189 O O . GLY A 1 30 ? -12.666 -1.380 15.353 1.00 0.90 30 GLY A O 3
ATOM 3193 N N . ASP A 1 31 ? -13.095 -1.256 17.504 1.00 0.19 31 ASP A N 3
ATOM 3194 C CA . ASP A 1 31 ? -12.549 -2.623 17.737 1.00 0.33 31 ASP A CA 3
ATOM 3195 C C . ASP A 1 31 ? -13.418 -3.649 17.008 1.00 0.34 31 ASP A C 3
ATOM 3196 O O . ASP A 1 31 ? -13.017 -4.773 16.784 1.00 0.39 31 ASP A O 3
ATOM 3205 N N . THR A 1 32 ? -14.612 -3.272 16.640 1.00 0.33 32 THR A N 3
ATOM 3206 C CA . THR A 1 32 ? -15.509 -4.228 15.930 1.00 0.40 32 THR A CA 3
ATOM 3207 C C . THR A 1 32 ? -14.812 -4.774 14.679 1.00 0.42 32 THR A C 3
ATOM 3208 O O . THR A 1 32 ? -13.920 -4.159 14.132 1.00 0.78 32 THR A O 3
ATOM 3219 N N . THR A 1 33 ? -15.231 -5.921 14.220 1.00 0.08 33 THR A N 3
ATOM 3220 C CA . THR A 1 33 ? -14.618 -6.514 12.996 1.00 0.05 33 THR A CA 3
ATOM 3221 C C . THR A 1 33 ? -15.724 -7.116 12.137 1.00 0.09 33 THR A C 3
ATOM 3222 O O . THR A 1 33 ? -16.894 -6.978 12.432 1.00 0.14 33 THR A O 3
ATOM 3233 N N . TYR A 1 34 ? -15.371 -7.804 11.091 1.00 0.11 34 TYR A N 3
ATOM 3234 C CA . TYR A 1 34 ? -16.421 -8.432 10.247 1.00 0.16 34 TYR A CA 3
ATOM 3235 C C . TYR A 1 34 ? -16.811 -9.756 10.888 1.00 0.18 34 TYR A C 3
ATOM 3236 O O . TYR A 1 34 ? -17.961 -10.144 10.896 1.00 0.21 34 TYR A O 3
ATOM 3254 N N . LYS A 1 35 ? -15.858 -10.439 11.457 1.00 0.16 35 LYS A N 3
ATOM 3255 C CA . LYS A 1 35 ? -16.176 -11.722 12.137 1.00 0.17 35 LYS A CA 3
ATOM 3256 C C . LYS A 1 35 ? -16.800 -11.381 13.488 1.00 0.15 35 LYS A C 3
ATOM 3257 O O . LYS A 1 35 ? -17.476 -12.184 14.099 1.00 0.22 35 LYS A O 3
ATOM 3276 N N . GLU A 1 36 ? -16.610 -10.165 13.930 1.00 0.15 36 GLU A N 3
ATOM 3277 C CA . GLU A 1 36 ? -17.215 -9.723 15.203 1.00 0.17 36 GLU A CA 3
ATOM 3278 C C . GLU A 1 36 ? -18.681 -9.433 14.906 1.00 0.23 36 GLU A C 3
ATOM 3279 O O . GLU A 1 36 ? -19.577 -9.831 15.621 1.00 0.29 36 GLU A O 3
ATOM 3291 N N . LEU A 1 37 ? -18.913 -8.758 13.813 1.00 0.30 37 LEU A N 3
ATOM 3292 C CA . LEU A 1 37 ? -20.292 -8.440 13.386 1.00 0.35 37 LEU A CA 3
ATOM 3293 C C . LEU A 1 37 ? -21.030 -9.758 13.148 1.00 0.29 37 LEU A C 3
ATOM 3294 O O . LEU A 1 37 ? -22.191 -9.911 13.473 1.00 0.23 37 LEU A O 3
ATOM 3310 N N . ARG A 1 38 ? -20.341 -10.716 12.590 1.00 0.30 38 ARG A N 3
ATOM 3311 C CA . ARG A 1 38 ? -20.953 -12.045 12.320 1.00 0.25 38 ARG A CA 3
ATOM 3312 C C . ARG A 1 38 ? -21.487 -12.641 13.624 1.00 0.23 38 ARG A C 3
ATOM 3313 O O . ARG A 1 38 ? -22.567 -13.192 13.672 1.00 0.16 38 ARG A O 3
ATOM 3334 N N . SER A 1 39 ? -20.733 -12.538 14.682 1.00 0.39 39 SER A N 3
ATOM 3335 C CA . SER A 1 39 ? -21.192 -13.100 15.982 1.00 0.51 39 SER A CA 3
ATOM 3336 C C . SER A 1 39 ? -22.118 -12.097 16.677 1.00 0.56 39 SER A C 3
ATOM 3337 O O . SER A 1 39 ? -22.842 -12.435 17.592 1.00 0.77 39 SER A O 3
ATOM 3345 N N . LYS A 1 40 ? -22.103 -10.865 16.245 1.00 0.43 40 LYS A N 3
ATOM 3346 C CA . LYS A 1 40 ? -22.985 -9.839 16.875 1.00 0.46 40 LYS A CA 3
ATOM 3347 C C . LYS A 1 40 ? -24.323 -9.798 16.133 1.00 0.38 40 LYS A C 3
ATOM 3348 O O . LYS A 1 40 ? -25.270 -9.177 16.570 1.00 0.45 40 LYS A O 3
ATOM 3367 N N . ILE A 1 41 ? -24.395 -10.441 15.000 1.00 0.28 41 ILE A N 3
ATOM 3368 C CA . ILE A 1 41 ? -25.658 -10.428 14.210 1.00 0.26 41 ILE A CA 3
ATOM 3369 C C . ILE A 1 41 ? -26.291 -11.821 14.208 1.00 0.26 41 ILE A C 3
ATOM 3370 O O . ILE A 1 41 ? -27.494 -11.969 14.155 1.00 0.24 41 ILE A O 3
ATOM 3386 N N . ALA A 1 42 ? -25.477 -12.837 14.235 1.00 0.30 42 ALA A N 3
ATOM 3387 C CA . ALA A 1 42 ? -25.995 -14.236 14.204 1.00 0.30 42 ALA A CA 3
ATOM 3388 C C . ALA A 1 42 ? -27.149 -14.443 15.197 1.00 0.33 42 ALA A C 3
ATOM 3389 O O . ALA A 1 42 ? -28.166 -14.998 14.835 1.00 0.35 42 ALA A O 3
ATOM 3396 N N . PRO A 1 43 ? -26.970 -14.011 16.423 1.00 0.34 43 PRO A N 3
ATOM 3397 C CA . PRO A 1 43 ? -28.005 -14.172 17.462 1.00 0.37 43 PRO A CA 3
ATOM 3398 C C . PRO A 1 43 ? -29.183 -13.233 17.192 1.00 0.37 43 PRO A C 3
ATOM 3399 O O . PRO A 1 43 ? -30.296 -13.477 17.613 1.00 0.46 43 PRO A O 3
ATOM 3410 N N . ARG A 1 44 ? -28.951 -12.173 16.471 1.00 0.29 44 ARG A N 3
ATOM 3411 C CA . ARG A 1 44 ? -30.062 -11.235 16.149 1.00 0.28 44 ARG A CA 3
ATOM 3412 C C . ARG A 1 44 ? -30.688 -11.646 14.810 1.00 0.28 44 ARG A C 3
ATOM 3413 O O . ARG A 1 44 ? -31.633 -11.039 14.345 1.00 0.28 44 ARG A O 3
ATOM 3434 N N . ILE A 1 45 ? -30.170 -12.676 14.189 1.00 0.28 45 ILE A N 3
ATOM 3435 C CA . ILE A 1 45 ? -30.737 -13.131 12.888 1.00 0.27 45 ILE A CA 3
ATOM 3436 C C . ILE A 1 45 ? -31.546 -14.404 13.096 1.00 0.29 45 ILE A C 3
ATOM 3437 O O . ILE A 1 45 ? -32.491 -14.672 12.384 1.00 0.30 45 ILE A O 3
ATOM 3453 N N . ASP A 1 46 ? -31.117 -15.212 14.031 1.00 0.31 46 ASP A N 3
ATOM 3454 C CA . ASP A 1 46 ? -31.774 -16.524 14.288 1.00 0.33 46 ASP A CA 3
ATOM 3455 C C . ASP A 1 46 ? -31.071 -17.575 13.420 1.00 0.27 46 ASP A C 3
ATOM 3456 O O . ASP A 1 46 ? -31.506 -18.703 13.312 1.00 0.23 46 ASP A O 3
ATOM 3465 N N . THR A 1 47 ? -29.978 -17.197 12.798 1.00 0.26 47 THR A N 3
ATOM 3466 C CA . THR A 1 47 ? -29.234 -18.151 11.931 1.00 0.22 47 THR A CA 3
ATOM 3467 C C . THR A 1 47 ? -27.733 -17.863 12.036 1.00 0.31 47 THR A C 3
ATOM 3468 O O . THR A 1 47 ? -27.319 -16.919 12.679 1.00 0.40 47 THR A O 3
ATOM 3479 N N . ASP A 1 48 ? -26.918 -18.664 11.408 1.00 0.30 48 ASP A N 3
ATOM 3480 C CA . ASP A 1 48 ? -25.447 -18.426 11.470 1.00 0.44 48 ASP A CA 3
ATOM 3481 C C . ASP A 1 48 ? -24.936 -18.021 10.084 1.00 0.48 48 ASP A C 3
ATOM 3482 O O . ASP A 1 48 ? -23.761 -17.777 9.893 1.00 0.65 48 ASP A O 3
ATOM 3491 N N . ASN A 1 49 ? -25.809 -17.949 9.114 1.00 0.38 49 ASN A N 3
ATOM 3492 C CA . ASN A 1 49 ? -25.372 -17.565 7.743 1.00 0.51 49 ASN A CA 3
ATOM 3493 C C . ASN A 1 49 ? -26.236 -16.412 7.232 1.00 0.37 49 ASN A C 3
ATOM 3494 O O . ASN A 1 49 ? -27.403 -16.580 6.941 1.00 0.42 49 ASN A O 3
ATOM 3505 N N . PHE A 1 50 ? -25.671 -15.245 7.119 1.00 0.22 50 PHE A N 3
ATOM 3506 C CA . PHE A 1 50 ? -26.453 -14.079 6.623 1.00 0.18 50 PHE A CA 3
ATOM 3507 C C . PHE A 1 50 ? -25.522 -13.149 5.843 1.00 0.22 50 PHE A C 3
ATOM 3508 O O . PHE A 1 50 ? -24.324 -13.146 6.044 1.00 0.37 50 PHE A O 3
ATOM 3525 N N . LYS A 1 51 ? -26.058 -12.364 4.952 1.00 0.18 51 LYS A N 3
ATOM 3526 C CA . LYS A 1 51 ? -25.189 -11.442 4.163 1.00 0.22 51 LYS A CA 3
ATOM 3527 C C . LYS A 1 51 ? -25.389 -10.000 4.641 1.00 0.14 51 LYS A C 3
ATOM 3528 O O . LYS A 1 51 ? -26.495 -9.498 4.681 1.00 0.32 51 LYS A O 3
ATOM 3547 N N . LEU A 1 52 ? -24.324 -9.329 4.995 1.00 0.13 52 LEU A N 3
ATOM 3548 C CA . LEU A 1 52 ? -24.450 -7.919 5.461 1.00 0.03 52 LEU A CA 3
ATOM 3549 C C . LEU A 1 52 ? -23.935 -6.976 4.371 1.00 0.12 52 LEU A C 3
ATOM 3550 O O . LEU A 1 52 ? -22.847 -7.148 3.856 1.00 0.34 52 LEU A O 3
ATOM 3566 N N . GLN A 1 53 ? -24.704 -5.981 4.012 1.00 0.07 53 GLN A N 3
ATOM 3567 C CA . GLN A 1 53 ? -24.243 -5.030 2.953 1.00 0.06 53 GLN A CA 3
ATOM 3568 C C . GLN A 1 53 ? -24.459 -3.590 3.418 1.00 0.05 53 GLN A C 3
ATOM 3569 O O . GLN A 1 53 ? -25.093 -3.339 4.421 1.00 0.13 53 GLN A O 3
ATOM 3583 N N . THR A 1 54 ? -23.943 -2.638 2.692 1.00 0.13 54 THR A N 3
ATOM 3584 C CA . THR A 1 54 ? -24.138 -1.216 3.094 1.00 0.13 54 THR A CA 3
ATOM 3585 C C . THR A 1 54 ? -25.509 -0.748 2.602 1.00 0.18 54 THR A C 3
ATOM 3586 O O . THR A 1 54 ? -25.628 -0.141 1.557 1.00 0.25 54 THR A O 3
ATOM 3597 N N . LYS A 1 55 ? -26.534 -1.047 3.362 1.00 0.18 55 LYS A N 3
ATOM 3598 C CA . LYS A 1 55 ? -27.935 -0.659 3.000 1.00 0.24 55 LYS A CA 3
ATOM 3599 C C . LYS A 1 55 ? -27.950 0.567 2.083 1.00 0.35 55 LYS A C 3
ATOM 3600 O O . LYS A 1 55 ? -28.027 1.693 2.531 1.00 0.35 55 LYS A O 3
ATOM 3619 N N . LEU A 1 56 ? -27.886 0.350 0.797 1.00 0.55 56 LEU A N 3
ATOM 3620 C CA . LEU A 1 56 ? -27.905 1.492 -0.156 1.00 0.71 56 LEU A CA 3
ATOM 3621 C C . LEU A 1 56 ? -29.358 1.853 -0.472 1.00 0.80 56 LEU A C 3
ATOM 3622 O O . LEU A 1 56 ? -30.272 1.441 0.214 1.00 0.78 56 LEU A O 3
ATOM 3638 N N . PHE A 1 57 ? -29.582 2.615 -1.505 1.00 0.93 57 PHE A N 3
ATOM 3639 C CA . PHE A 1 57 ? -30.977 2.993 -1.859 1.00 1.05 57 PHE A CA 3
ATOM 3640 C C . PHE A 1 57 ? -31.605 1.880 -2.703 1.00 1.04 57 PHE A C 3
ATOM 3641 O O . PHE A 1 57 ? -32.808 1.709 -2.726 1.00 1.12 57 PHE A O 3
ATOM 3658 N N . ASP A 1 58 ? -30.799 1.127 -3.402 1.00 0.98 58 ASP A N 3
ATOM 3659 C CA . ASP A 1 58 ? -31.349 0.031 -4.251 1.00 0.96 58 ASP A CA 3
ATOM 3660 C C . ASP A 1 58 ? -31.720 -1.172 -3.381 1.00 0.84 58 ASP A C 3
ATOM 3661 O O . ASP A 1 58 ? -32.682 -1.866 -3.646 1.00 0.85 58 ASP A O 3
ATOM 3670 N N . GLY A 1 59 ? -30.968 -1.430 -2.344 1.00 0.73 59 GLY A N 3
ATOM 3671 C CA . GLY A 1 59 ? -31.289 -2.594 -1.467 1.00 0.62 59 GLY A CA 3
ATOM 3672 C C . GLY A 1 59 ? -30.010 -3.120 -0.806 1.00 0.67 59 GLY A C 3
ATOM 3673 O O . GLY A 1 59 ? -30.061 -3.867 0.151 1.00 1.09 59 GLY A O 3
ATOM 3677 N N . SER A 1 60 ? -28.864 -2.742 -1.307 1.00 0.51 60 SER A N 3
ATOM 3678 C CA . SER A 1 60 ? -27.592 -3.228 -0.700 1.00 0.48 60 SER A CA 3
ATOM 3679 C C . SER A 1 60 ? -26.402 -2.674 -1.488 1.00 0.50 60 SER A C 3
ATOM 3680 O O . SER A 1 60 ? -26.530 -2.272 -2.627 1.00 0.50 60 SER A O 3
ATOM 3688 N N . GLY A 1 61 ? -25.242 -2.647 -0.886 1.00 0.61 61 GLY A N 3
ATOM 3689 C CA . GLY A 1 61 ? -24.044 -2.116 -1.599 1.00 0.64 61 GLY A CA 3
ATOM 3690 C C . GLY A 1 61 ? -22.856 -3.054 -1.374 1.00 0.62 61 GLY A C 3
ATOM 3691 O O . GLY A 1 61 ? -22.962 -4.254 -1.532 1.00 0.73 61 GLY A O 3
ATOM 3695 N N . GLU A 1 62 ? -21.723 -2.515 -1.011 1.00 0.54 62 GLU A N 3
ATOM 3696 C CA . GLU A 1 62 ? -20.530 -3.377 -0.780 1.00 0.60 62 GLU A CA 3
ATOM 3697 C C . GLU A 1 62 ? -20.847 -4.409 0.302 1.00 0.48 62 GLU A C 3
ATOM 3698 O O . GLU A 1 62 ? -20.747 -4.142 1.483 1.00 0.53 62 GLU A O 3
ATOM 3710 N N . GLU A 1 63 ? -21.229 -5.589 -0.097 1.00 0.34 63 GLU A N 3
ATOM 3711 C CA . GLU A 1 63 ? -21.556 -6.650 0.896 1.00 0.24 63 GLU A CA 3
ATOM 3712 C C . GLU A 1 63 ? -20.423 -6.767 1.919 1.00 0.24 63 GLU A C 3
ATOM 3713 O O . GLU A 1 63 ? -19.479 -7.507 1.731 1.00 0.31 63 GLU A O 3
ATOM 3725 N N . ILE A 1 64 ? -20.513 -6.036 2.998 1.00 0.20 64 ILE A N 3
ATOM 3726 C CA . ILE A 1 64 ? -19.451 -6.092 4.044 1.00 0.20 64 ILE A CA 3
ATOM 3727 C C . ILE A 1 64 ? -18.981 -7.538 4.231 1.00 0.21 64 ILE A C 3
ATOM 3728 O O . ILE A 1 64 ? -19.761 -8.417 4.542 1.00 0.20 64 ILE A O 3
ATOM 3744 N N . LYS A 1 65 ? -17.712 -7.795 4.048 1.00 0.26 65 LYS A N 3
ATOM 3745 C CA . LYS A 1 65 ? -17.206 -9.186 4.221 1.00 0.29 65 LYS A CA 3
ATOM 3746 C C . LYS A 1 65 ? -15.779 -9.156 4.774 1.00 0.34 65 LYS A C 3
ATOM 3747 O O . LYS A 1 65 ? -15.078 -10.147 4.757 1.00 0.43 65 LYS A O 3
ATOM 3766 N N . THR A 1 66 ? -15.341 -8.029 5.268 1.00 0.30 66 THR A N 3
ATOM 3767 C CA . THR A 1 66 ? -13.960 -7.955 5.822 1.00 0.34 66 THR A CA 3
ATOM 3768 C C . THR A 1 66 ? -13.897 -6.901 6.926 1.00 0.29 66 THR A C 3
ATOM 3769 O O . THR A 1 66 ? -14.616 -5.920 6.909 1.00 0.27 66 THR A O 3
ATOM 3780 N N . ASP A 1 67 ? -13.037 -7.099 7.887 1.00 0.27 67 ASP A N 3
ATOM 3781 C CA . ASP A 1 67 ? -12.917 -6.119 9.003 1.00 0.22 67 ASP A CA 3
ATOM 3782 C C . ASP A 1 67 ? -12.803 -4.700 8.440 1.00 0.18 67 ASP A C 3
ATOM 3783 O O . ASP A 1 67 ? -13.067 -3.732 9.122 1.00 0.15 67 ASP A O 3
ATOM 3792 N N . SER A 1 68 ? -12.409 -4.567 7.203 1.00 0.20 68 SER A N 3
ATOM 3793 C CA . SER A 1 68 ? -12.280 -3.209 6.606 1.00 0.18 68 SER A CA 3
ATOM 3794 C C . SER A 1 68 ? -13.658 -2.712 6.162 1.00 0.18 68 SER A C 3
ATOM 3795 O O . SER A 1 68 ? -14.013 -1.568 6.376 1.00 0.14 68 SER A O 3
ATOM 3803 N N . GLN A 1 69 ? -14.447 -3.558 5.553 1.00 0.22 69 GLN A N 3
ATOM 3804 C CA . GLN A 1 69 ? -15.798 -3.111 5.111 1.00 0.21 69 GLN A CA 3
ATOM 3805 C C . GLN A 1 69 ? -16.608 -2.717 6.338 1.00 0.18 69 GLN A C 3
ATOM 3806 O O . GLN A 1 69 ? -17.355 -1.767 6.315 1.00 0.15 69 GLN A O 3
ATOM 3820 N N . VAL A 1 70 ? -16.460 -3.439 7.411 1.00 0.20 70 VAL A N 3
ATOM 3821 C CA . VAL A 1 70 ? -17.224 -3.102 8.644 1.00 0.18 70 VAL A CA 3
ATOM 3822 C C . VAL A 1 70 ? -16.632 -1.844 9.273 1.00 0.20 70 VAL A C 3
ATOM 3823 O O . VAL A 1 70 ? -17.341 -0.926 9.621 1.00 0.18 70 VAL A O 3
ATOM 3836 N N . SER A 1 71 ? -15.334 -1.793 9.418 1.00 0.24 71 SER A N 3
ATOM 3837 C CA . SER A 1 71 ? -14.708 -0.588 10.023 1.00 0.27 71 SER A CA 3
ATOM 3838 C C . SER A 1 71 ? -14.967 0.605 9.109 1.00 0.26 71 SER A C 3
ATOM 3839 O O . SER A 1 71 ? -14.847 1.748 9.504 1.00 0.30 71 SER A O 3
ATOM 3847 N N . ASN A 1 72 ? -15.357 0.341 7.894 1.00 0.23 72 ASN A N 3
ATOM 3848 C CA . ASN A 1 72 ? -15.668 1.452 6.952 1.00 0.23 72 ASN A CA 3
ATOM 3849 C C . ASN A 1 72 ? -17.097 1.884 7.233 1.00 0.22 72 ASN A C 3
ATOM 3850 O O . ASN A 1 72 ? -17.389 3.050 7.381 1.00 0.23 72 ASN A O 3
ATOM 3861 N N . ILE A 1 73 ? -17.979 0.937 7.373 1.00 0.20 73 ILE A N 3
ATOM 3862 C CA . ILE A 1 73 ? -19.378 1.268 7.725 1.00 0.17 73 ILE A CA 3
ATOM 3863 C C . ILE A 1 73 ? -19.340 1.860 9.139 1.00 0.19 73 ILE A C 3
ATOM 3864 O O . ILE A 1 73 ? -20.260 2.506 9.597 1.00 0.19 73 ILE A O 3
ATOM 3880 N N . ILE A 1 74 ? -18.240 1.637 9.815 1.00 0.21 74 ILE A N 3
ATOM 3881 C CA . ILE A 1 74 ? -18.044 2.155 11.195 1.00 0.23 74 ILE A CA 3
ATOM 3882 C C . ILE A 1 74 ? -17.663 3.635 11.129 1.00 0.23 74 ILE A C 3
ATOM 3883 O O . ILE A 1 74 ? -18.204 4.469 11.828 1.00 0.22 74 ILE A O 3
ATOM 3899 N N . GLN A 1 75 ? -16.713 3.950 10.294 1.00 0.23 75 GLN A N 3
ATOM 3900 C CA . GLN A 1 75 ? -16.245 5.355 10.157 1.00 0.23 75 GLN A CA 3
ATOM 3901 C C . GLN A 1 75 ? -17.188 6.133 9.247 1.00 0.20 75 GLN A C 3
ATOM 3902 O O . GLN A 1 75 ? -17.120 7.342 9.148 1.00 0.21 75 GLN A O 3
ATOM 3916 N N . ALA A 1 76 ? -18.048 5.447 8.566 1.00 0.23 76 ALA A N 3
ATOM 3917 C CA . ALA A 1 76 ? -18.982 6.138 7.639 1.00 0.26 76 ALA A CA 3
ATOM 3918 C C . ALA A 1 76 ? -20.428 5.915 8.090 1.00 0.21 76 ALA A C 3
ATOM 3919 O O . ALA A 1 76 ? -21.359 6.373 7.459 1.00 0.30 76 ALA A O 3
ATOM 3926 N N . LYS A 1 77 ? -20.618 5.216 9.178 1.00 0.10 77 LYS A N 3
ATOM 3927 C CA . LYS A 1 77 ? -22.001 4.956 9.675 1.00 0.10 77 LYS A CA 3
ATOM 3928 C C . LYS A 1 77 ? -22.912 4.645 8.492 1.00 0.12 77 LYS A C 3
ATOM 3929 O O . LYS A 1 77 ? -23.670 5.477 8.036 1.00 0.15 77 LYS A O 3
ATOM 3948 N N . LEU A 1 78 ? -22.833 3.448 7.993 1.00 0.11 78 LEU A N 3
ATOM 3949 C CA . LEU A 1 78 ? -23.676 3.056 6.834 1.00 0.12 78 LEU A CA 3
ATOM 3950 C C . LEU A 1 78 ? -24.799 2.140 7.311 1.00 0.13 78 LEU A C 3
ATOM 3951 O O . LEU A 1 78 ? -24.573 1.214 8.060 1.00 0.15 78 LEU A O 3
ATOM 3967 N N . LYS A 1 79 ? -26.000 2.358 6.861 1.00 0.12 79 LYS A N 3
ATOM 3968 C CA . LYS A 1 79 ? -27.098 1.452 7.283 1.00 0.12 79 LYS A CA 3
ATOM 3969 C C . LYS A 1 79 ? -26.787 0.087 6.687 1.00 0.10 79 LYS A C 3
ATOM 3970 O O . LYS A 1 79 ? -26.461 -0.018 5.528 1.00 0.13 79 LYS A O 3
ATOM 3989 N N . ILE A 1 80 ? -26.835 -0.952 7.466 1.00 0.12 80 ILE A N 3
ATOM 3990 C CA . ILE A 1 80 ? -26.492 -2.292 6.920 1.00 0.10 80 ILE A CA 3
ATOM 3991 C C . ILE A 1 80 ? -27.755 -3.101 6.632 1.00 0.08 80 ILE A C 3
ATOM 3992 O O . ILE A 1 80 ? -28.763 -2.963 7.292 1.00 0.08 80 ILE A O 3
ATOM 4008 N N . SER A 1 81 ? -27.694 -3.961 5.655 1.00 0.13 81 SER A N 3
ATOM 4009 C CA . SER A 1 81 ? -28.868 -4.807 5.328 1.00 0.13 81 SER A CA 3
ATOM 4010 C C . SER A 1 81 ? -28.483 -6.262 5.580 1.00 0.14 81 SER A C 3
ATOM 4011 O O . SER A 1 81 ? -27.414 -6.704 5.200 1.00 0.34 81 SER A O 3
ATOM 4019 N N . VAL A 1 82 ? -29.322 -7.007 6.245 1.00 0.20 82 VAL A N 3
ATOM 4020 C CA . VAL A 1 82 ? -28.975 -8.422 6.546 1.00 0.19 82 VAL A CA 3
ATOM 4021 C C . VAL A 1 82 ? -29.888 -9.376 5.770 1.00 0.21 82 VAL A C 3
ATOM 4022 O O . VAL A 1 82 ? -31.097 -9.240 5.769 1.00 0.22 82 VAL A O 3
ATOM 4035 N N . HIS A 1 83 ? -29.309 -10.349 5.115 1.00 0.21 83 HIS A N 3
ATOM 4036 C CA . HIS A 1 83 ? -30.130 -11.329 4.345 1.00 0.24 83 HIS A CA 3
ATOM 4037 C C . HIS A 1 83 ? -29.898 -12.729 4.909 1.00 0.21 83 HIS A C 3
ATOM 4038 O O . HIS A 1 83 ? -28.900 -12.989 5.553 1.00 0.14 83 HIS A O 3
ATOM 4052 N N . ASP A 1 84 ? -30.797 -13.640 4.659 1.00 0.33 84 ASP A N 3
ATOM 4053 C CA . ASP A 1 84 ? -30.606 -15.021 5.170 1.00 0.30 84 ASP A CA 3
ATOM 4054 C C . ASP A 1 84 ? -29.974 -15.864 4.066 1.00 0.43 84 ASP A C 3
ATOM 4055 O O . ASP A 1 84 ? -30.347 -15.774 2.914 1.00 0.53 84 ASP A O 3
ATOM 4064 N N . ILE A 1 85 ? -29.010 -16.675 4.400 1.00 0.47 85 ILE A N 3
ATOM 4065 C CA . ILE A 1 85 ? -28.352 -17.506 3.361 1.00 0.63 85 ILE A CA 3
ATOM 4066 C C . ILE A 1 85 ? -28.025 -18.887 3.933 1.00 0.79 85 ILE A C 3
ATOM 4067 O O . ILE A 1 85 ? -27.083 -18.978 4.703 1.00 1.10 85 ILE A O 3
ATOM 4084 N N . GLY A 1 1 ? 2.070 -1.162 19.537 1.00 24.63 1 GLY A N 4
ATOM 4085 C CA . GLY A 1 1 ? 2.909 -0.900 18.286 1.00 24.03 1 GLY A CA 4
ATOM 4086 C C . GLY A 1 1 ? 4.329 -0.471 18.438 1.00 22.80 1 GLY A C 4
ATOM 4087 O O . GLY A 1 1 ? 4.848 -0.391 19.534 1.00 21.90 1 GLY A O 4
ATOM 4093 N N . ALA A 1 2 ? 4.993 -0.183 17.351 1.00 22.91 2 ALA A N 4
ATOM 4094 C CA . ALA A 1 2 ? 6.416 0.254 17.437 1.00 21.99 2 ALA A CA 4
ATOM 4095 C C . ALA A 1 2 ? 6.950 0.551 16.034 1.00 21.56 2 ALA A C 4
ATOM 4096 O O . ALA A 1 2 ? 7.653 1.520 15.818 1.00 20.99 2 ALA A O 4
ATOM 4103 N N . MET A 1 3 ? 6.627 -0.278 15.080 1.00 21.95 3 MET A N 4
ATOM 4104 C CA . MET A 1 3 ? 7.118 -0.048 13.692 1.00 21.60 3 MET A CA 4
ATOM 4105 C C . MET A 1 3 ? 6.002 -0.374 12.700 1.00 21.65 3 MET A C 4
ATOM 4106 O O . MET A 1 3 ? 6.244 -0.598 11.530 1.00 23.27 3 MET A O 4
ATOM 4120 N N . GLY A 1 4 ? 4.781 -0.405 13.158 1.00 20.03 4 GLY A N 4
ATOM 4121 C CA . GLY A 1 4 ? 3.652 -0.720 12.239 1.00 20.14 4 GLY A CA 4
ATOM 4122 C C . GLY A 1 4 ? 2.698 0.473 12.176 1.00 18.38 4 GLY A C 4
ATOM 4123 O O . GLY A 1 4 ? 2.894 1.474 12.838 1.00 16.96 4 GLY A O 4
ATOM 4127 N N . SER A 1 5 ? 1.665 0.379 11.385 1.00 18.65 5 SER A N 4
ATOM 4128 C CA . SER A 1 5 ? 0.702 1.510 11.282 1.00 17.22 5 SER A CA 4
ATOM 4129 C C . SER A 1 5 ? -0.563 1.181 12.080 1.00 17.09 5 SER A C 4
ATOM 4130 O O . SER A 1 5 ? -0.625 0.195 12.787 1.00 18.04 5 SER A O 4
ATOM 4138 N N . SER A 1 6 ? -1.572 2.001 11.969 1.00 16.09 6 SER A N 4
ATOM 4139 C CA . SER A 1 6 ? -2.834 1.742 12.717 1.00 15.89 6 SER A CA 4
ATOM 4140 C C . SER A 1 6 ? -3.963 2.576 12.108 1.00 15.20 6 SER A C 4
ATOM 4141 O O . SER A 1 6 ? -3.727 3.534 11.399 1.00 14.47 6 SER A O 4
ATOM 4149 N N . THR A 1 7 ? -5.189 2.223 12.380 1.00 15.58 7 THR A N 4
ATOM 4150 C CA . THR A 1 7 ? -6.328 2.999 11.818 1.00 15.15 7 THR A CA 4
ATOM 4151 C C . THR A 1 7 ? -7.015 3.775 12.943 1.00 12.71 7 THR A C 4
ATOM 4152 O O . THR A 1 7 ? -7.115 3.309 14.061 1.00 12.02 7 THR A O 4
ATOM 4163 N N . SER A 1 8 ? -7.486 4.958 12.658 1.00 11.71 8 SER A N 4
ATOM 4164 C CA . SER A 1 8 ? -8.163 5.766 13.712 1.00 9.36 8 SER A CA 4
ATOM 4165 C C . SER A 1 8 ? -9.615 5.306 13.856 1.00 9.00 8 SER A C 4
ATOM 4166 O O . SER A 1 8 ? -10.266 4.963 12.888 1.00 9.92 8 SER A O 4
ATOM 4174 N N . GLY A 1 9 ? -10.132 5.298 15.055 1.00 7.78 9 GLY A N 4
ATOM 4175 C CA . GLY A 1 9 ? -11.543 4.860 15.253 1.00 7.36 9 GLY A CA 4
ATOM 4176 C C . GLY A 1 9 ? -11.948 5.065 16.714 1.00 4.85 9 GLY A C 4
ATOM 4177 O O . GLY A 1 9 ? -11.646 4.258 17.572 1.00 4.60 9 GLY A O 4
ATOM 4181 N N . LEU A 1 10 ? -12.635 6.137 17.005 1.00 3.90 10 LEU A N 4
ATOM 4182 C CA . LEU A 1 10 ? -13.063 6.391 18.410 1.00 1.35 10 LEU A CA 4
ATOM 4183 C C . LEU A 1 10 ? -14.577 6.616 18.441 1.00 1.71 10 LEU A C 4
ATOM 4184 O O . LEU A 1 10 ? -15.219 6.703 17.413 1.00 3.89 10 LEU A O 4
ATOM 4200 N N . LYS A 1 11 ? -15.156 6.710 19.607 1.00 0.51 11 LYS A N 4
ATOM 4201 C CA . LYS A 1 11 ? -16.629 6.926 19.690 1.00 0.32 11 LYS A CA 4
ATOM 4202 C C . LYS A 1 11 ? -17.349 5.716 19.088 1.00 0.43 11 LYS A C 4
ATOM 4203 O O . LYS A 1 11 ? -16.914 5.153 18.103 1.00 1.02 11 LYS A O 4
ATOM 4222 N N . THR A 1 12 ? -18.447 5.310 19.666 1.00 0.17 12 THR A N 4
ATOM 4223 C CA . THR A 1 12 ? -19.181 4.135 19.115 1.00 0.11 12 THR A CA 4
ATOM 4224 C C . THR A 1 12 ? -20.017 4.574 17.912 1.00 0.05 12 THR A C 4
ATOM 4225 O O . THR A 1 12 ? -20.821 5.481 17.998 1.00 0.09 12 THR A O 4
ATOM 4236 N N . THR A 1 13 ? -19.832 3.935 16.789 1.00 0.07 13 THR A N 4
ATOM 4237 C CA . THR A 1 13 ? -20.614 4.315 15.579 1.00 0.12 13 THR A CA 4
ATOM 4238 C C . THR A 1 13 ? -21.993 3.648 15.632 1.00 0.05 13 THR A C 4
ATOM 4239 O O . THR A 1 13 ? -22.107 2.452 15.811 1.00 0.02 13 THR A O 4
ATOM 4250 N N . LYS A 1 14 ? -23.042 4.415 15.489 1.00 0.13 14 LYS A N 4
ATOM 4251 C CA . LYS A 1 14 ? -24.414 3.829 15.540 1.00 0.21 14 LYS A CA 4
ATOM 4252 C C . LYS A 1 14 ? -24.824 3.357 14.144 1.00 0.25 14 LYS A C 4
ATOM 4253 O O . LYS A 1 14 ? -25.064 4.149 13.256 1.00 0.32 14 LYS A O 4
ATOM 4272 N N . ILE A 1 15 ? -24.900 2.069 13.941 1.00 0.23 15 ILE A N 4
ATOM 4273 C CA . ILE A 1 15 ? -25.285 1.550 12.599 1.00 0.31 15 ILE A CA 4
ATOM 4274 C C . ILE A 1 15 ? -26.536 0.674 12.720 1.00 0.32 15 ILE A C 4
ATOM 4275 O O . ILE A 1 15 ? -26.678 -0.096 13.647 1.00 0.59 15 ILE A O 4
ATOM 4291 N N . LYS A 1 16 ? -27.445 0.786 11.789 1.00 0.08 16 LYS A N 4
ATOM 4292 C CA . LYS A 1 16 ? -28.683 -0.043 11.860 1.00 0.06 16 LYS A CA 4
ATOM 4293 C C . LYS A 1 16 ? -28.677 -1.080 10.741 1.00 0.05 16 LYS A C 4
ATOM 4294 O O . LYS A 1 16 ? -28.604 -0.750 9.574 1.00 0.10 16 LYS A O 4
ATOM 4313 N N . PHE A 1 17 ? -28.770 -2.332 11.086 1.00 0.14 17 PHE A N 4
ATOM 4314 C CA . PHE A 1 17 ? -28.788 -3.387 10.040 1.00 0.13 17 PHE A CA 4
ATOM 4315 C C . PHE A 1 17 ? -30.230 -3.584 9.573 1.00 0.13 17 PHE A C 4
ATOM 4316 O O . PHE A 1 17 ? -31.158 -3.124 10.207 1.00 0.14 17 PHE A O 4
ATOM 4333 N N . TYR A 1 18 ? -30.442 -4.255 8.473 1.00 0.13 18 TYR A N 4
ATOM 4334 C CA . TYR A 1 18 ? -31.839 -4.449 8.002 1.00 0.13 18 TYR A CA 4
ATOM 4335 C C . TYR A 1 18 ? -32.070 -5.918 7.653 1.00 0.10 18 TYR A C 4
ATOM 4336 O O . TYR A 1 18 ? -32.206 -6.279 6.500 1.00 0.13 18 TYR A O 4
ATOM 4354 N N . TYR A 1 19 ? -32.124 -6.770 8.639 1.00 0.08 19 TYR A N 4
ATOM 4355 C CA . TYR A 1 19 ? -32.357 -8.213 8.358 1.00 0.11 19 TYR A CA 4
ATOM 4356 C C . TYR A 1 19 ? -33.821 -8.418 7.980 1.00 0.19 19 TYR A C 4
ATOM 4357 O O . TYR A 1 19 ? -34.711 -8.242 8.788 1.00 0.25 19 TYR A O 4
ATOM 4375 N N . LYS A 1 20 ? -34.081 -8.781 6.756 1.00 0.19 20 LYS A N 4
ATOM 4376 C CA . LYS A 1 20 ? -35.493 -8.986 6.334 1.00 0.27 20 LYS A CA 4
ATOM 4377 C C . LYS A 1 20 ? -36.285 -7.703 6.604 1.00 0.27 20 LYS A C 4
ATOM 4378 O O . LYS A 1 20 ? -35.785 -6.609 6.427 1.00 0.28 20 LYS A O 4
ATOM 4397 N N . ASP A 1 21 ? -37.515 -7.820 7.027 1.00 0.27 21 ASP A N 4
ATOM 4398 C CA . ASP A 1 21 ? -38.323 -6.599 7.301 1.00 0.29 21 ASP A CA 4
ATOM 4399 C C . ASP A 1 21 ? -37.992 -6.057 8.694 1.00 0.25 21 ASP A C 4
ATOM 4400 O O . ASP A 1 21 ? -38.422 -4.985 9.071 1.00 0.26 21 ASP A O 4
ATOM 4409 N N . ASP A 1 22 ? -37.230 -6.786 9.466 1.00 0.20 22 ASP A N 4
ATOM 4410 C CA . ASP A 1 22 ? -36.877 -6.302 10.832 1.00 0.18 22 ASP A CA 4
ATOM 4411 C C . ASP A 1 22 ? -35.551 -5.544 10.775 1.00 0.17 22 ASP A C 4
ATOM 4412 O O . ASP A 1 22 ? -34.784 -5.688 9.844 1.00 0.20 22 ASP A O 4
ATOM 4421 N N . ILE A 1 23 ? -35.274 -4.731 11.759 1.00 0.21 23 ILE A N 4
ATOM 4422 C CA . ILE A 1 23 ? -33.999 -3.963 11.749 1.00 0.22 23 ILE A CA 4
ATOM 4423 C C . ILE A 1 23 ? -33.478 -3.793 13.176 1.00 0.29 23 ILE A C 4
ATOM 4424 O O . ILE A 1 23 ? -34.236 -3.698 14.122 1.00 0.37 23 ILE A O 4
ATOM 4440 N N . PHE A 1 24 ? -32.187 -3.726 13.327 1.00 0.27 24 PHE A N 4
ATOM 4441 C CA . PHE A 1 24 ? -31.597 -3.530 14.682 1.00 0.34 24 PHE A CA 4
ATOM 4442 C C . PHE A 1 24 ? -30.417 -2.566 14.565 1.00 0.27 24 PHE A C 4
ATOM 4443 O O . PHE A 1 24 ? -30.198 -1.971 13.527 1.00 0.19 24 PHE A O 4
ATOM 4460 N N . ALA A 1 25 ? -29.660 -2.384 15.611 1.00 0.30 25 ALA A N 4
ATOM 4461 C CA . ALA A 1 25 ? -28.514 -1.436 15.526 1.00 0.23 25 ALA A CA 4
ATOM 4462 C C . ALA A 1 25 ? -27.281 -2.024 16.217 1.00 0.28 25 ALA A C 4
ATOM 4463 O O . ALA A 1 25 ? -27.334 -3.072 16.829 1.00 0.31 25 ALA A O 4
ATOM 4470 N N . LEU A 1 26 ? -26.169 -1.346 16.115 1.00 0.34 26 LEU A N 4
ATOM 4471 C CA . LEU A 1 26 ? -24.921 -1.842 16.752 1.00 0.41 26 LEU A CA 4
ATOM 4472 C C . LEU A 1 26 ? -23.977 -0.665 17.004 1.00 0.31 26 LEU A C 4
ATOM 4473 O O . LEU A 1 26 ? -23.817 0.204 16.168 1.00 0.24 26 LEU A O 4
ATOM 4489 N N . MET A 1 27 ? -23.339 -0.638 18.142 1.00 0.32 27 MET A N 4
ATOM 4490 C CA . MET A 1 27 ? -22.393 0.472 18.437 1.00 0.24 27 MET A CA 4
ATOM 4491 C C . MET A 1 27 ? -20.966 -0.062 18.323 1.00 0.25 27 MET A C 4
ATOM 4492 O O . MET A 1 27 ? -20.500 -0.801 19.167 1.00 0.28 27 MET A O 4
ATOM 4506 N N . LEU A 1 28 ? -20.274 0.293 17.277 1.00 0.25 28 LEU A N 4
ATOM 4507 C CA . LEU A 1 28 ? -18.882 -0.210 17.102 1.00 0.28 28 LEU A CA 4
ATOM 4508 C C . LEU A 1 28 ? -17.905 0.680 17.870 1.00 0.39 28 LEU A C 4
ATOM 4509 O O . LEU A 1 28 ? -17.775 1.856 17.595 1.00 0.39 28 LEU A O 4
ATOM 4525 N N . LYS A 1 29 ? -17.216 0.122 18.827 1.00 0.53 29 LYS A N 4
ATOM 4526 C CA . LYS A 1 29 ? -16.241 0.927 19.615 1.00 0.66 29 LYS A CA 4
ATOM 4527 C C . LYS A 1 29 ? -14.966 1.139 18.795 1.00 0.60 29 LYS A C 4
ATOM 4528 O O . LYS A 1 29 ? -14.067 1.849 19.200 1.00 0.62 29 LYS A O 4
ATOM 4547 N N . GLY A 1 30 ? -14.878 0.527 17.648 1.00 0.57 30 GLY A N 4
ATOM 4548 C CA . GLY A 1 30 ? -13.660 0.693 16.804 1.00 0.53 30 GLY A CA 4
ATOM 4549 C C . GLY A 1 30 ? -12.947 -0.654 16.667 1.00 0.35 30 GLY A C 4
ATOM 4550 O O . GLY A 1 30 ? -12.090 -0.831 15.825 1.00 0.28 30 GLY A O 4
ATOM 4554 N N . ASP A 1 31 ? -13.299 -1.606 17.489 1.00 0.55 31 ASP A N 4
ATOM 4555 C CA . ASP A 1 31 ? -12.645 -2.944 17.405 1.00 0.66 31 ASP A CA 4
ATOM 4556 C C . ASP A 1 31 ? -13.561 -3.911 16.654 1.00 0.70 31 ASP A C 4
ATOM 4557 O O . ASP A 1 31 ? -13.143 -4.963 16.209 1.00 0.87 31 ASP A O 4
ATOM 4566 N N . THR A 1 32 ? -14.811 -3.564 16.509 1.00 0.60 32 THR A N 4
ATOM 4567 C CA . THR A 1 32 ? -15.758 -4.462 15.787 1.00 0.67 32 THR A CA 4
ATOM 4568 C C . THR A 1 32 ? -15.127 -4.944 14.478 1.00 0.75 32 THR A C 4
ATOM 4569 O O . THR A 1 32 ? -14.756 -4.156 13.632 1.00 1.67 32 THR A O 4
ATOM 4580 N N . THR A 1 33 ? -15.017 -6.233 14.299 1.00 0.40 33 THR A N 4
ATOM 4581 C CA . THR A 1 33 ? -14.428 -6.759 13.036 1.00 0.31 33 THR A CA 4
ATOM 4582 C C . THR A 1 33 ? -15.563 -7.261 12.150 1.00 0.28 33 THR A C 4
ATOM 4583 O O . THR A 1 33 ? -16.723 -7.114 12.475 1.00 0.30 33 THR A O 4
ATOM 4594 N N . TYR A 1 34 ? -15.248 -7.875 11.046 1.00 0.25 34 TYR A N 4
ATOM 4595 C CA . TYR A 1 34 ? -16.332 -8.405 10.178 1.00 0.26 34 TYR A CA 4
ATOM 4596 C C . TYR A 1 34 ? -16.840 -9.695 10.808 1.00 0.21 34 TYR A C 4
ATOM 4597 O O . TYR A 1 34 ? -18.019 -9.983 10.808 1.00 0.22 34 TYR A O 4
ATOM 4615 N N . LYS A 1 35 ? -15.948 -10.464 11.367 1.00 0.19 35 LYS A N 4
ATOM 4616 C CA . LYS A 1 35 ? -16.367 -11.729 12.027 1.00 0.19 35 LYS A CA 4
ATOM 4617 C C . LYS A 1 35 ? -17.031 -11.382 13.358 1.00 0.23 35 LYS A C 4
ATOM 4618 O O . LYS A 1 35 ? -18.028 -11.966 13.730 1.00 0.55 35 LYS A O 4
ATOM 4637 N N . GLU A 1 36 ? -16.516 -10.407 14.066 1.00 0.25 36 GLU A N 4
ATOM 4638 C CA . GLU A 1 36 ? -17.166 -10.014 15.345 1.00 0.25 36 GLU A CA 4
ATOM 4639 C C . GLU A 1 36 ? -18.596 -9.624 14.999 1.00 0.17 36 GLU A C 4
ATOM 4640 O O . GLU A 1 36 ? -19.550 -10.132 15.547 1.00 0.22 36 GLU A O 4
ATOM 4652 N N . LEU A 1 37 ? -18.731 -8.744 14.048 1.00 0.26 37 LEU A N 4
ATOM 4653 C CA . LEU A 1 37 ? -20.073 -8.310 13.585 1.00 0.37 37 LEU A CA 4
ATOM 4654 C C . LEU A 1 37 ? -20.898 -9.567 13.295 1.00 0.32 37 LEU A C 4
ATOM 4655 O O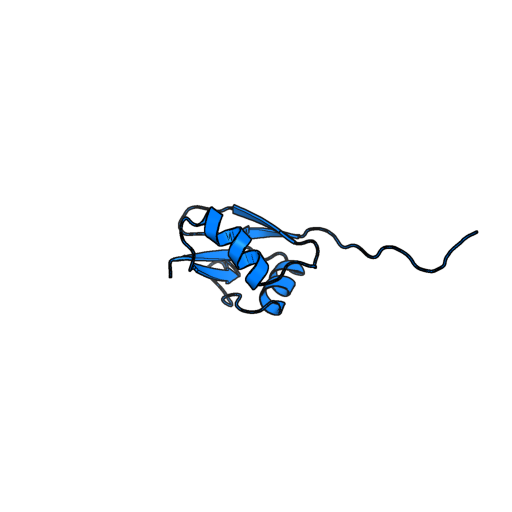 . LEU A 1 37 ? -22.051 -9.678 13.663 1.00 0.36 37 LEU A O 4
ATOM 4671 N N . ARG A 1 38 ? -20.296 -10.530 12.654 1.00 0.32 38 ARG A N 4
ATOM 4672 C CA . ARG A 1 38 ? -21.013 -11.796 12.344 1.00 0.36 38 ARG A CA 4
ATOM 4673 C C . ARG A 1 38 ? -21.538 -12.420 13.640 1.00 0.29 38 ARG A C 4
ATOM 4674 O O . ARG A 1 38 ? -22.616 -12.966 13.686 1.00 0.22 38 ARG A O 4
ATOM 4695 N N . SER A 1 39 ? -20.777 -12.352 14.690 1.00 0.41 39 SER A N 4
ATOM 4696 C CA . SER A 1 39 ? -21.230 -12.946 15.983 1.00 0.50 39 SER A CA 4
ATOM 4697 C C . SER A 1 39 ? -22.185 -11.978 16.693 1.00 0.50 39 SER A C 4
ATOM 4698 O O . SER A 1 39 ? -22.907 -12.358 17.594 1.00 0.72 39 SER A O 4
ATOM 4706 N N . LYS A 1 40 ? -22.198 -10.735 16.295 1.00 0.34 40 LYS A N 4
ATOM 4707 C CA . LYS A 1 40 ? -23.113 -9.750 16.948 1.00 0.33 40 LYS A CA 4
ATOM 4708 C C . LYS A 1 40 ? -24.448 -9.729 16.200 1.00 0.29 40 LYS A C 4
ATOM 4709 O O . LYS A 1 40 ? -25.436 -9.217 16.685 1.00 0.38 40 LYS A O 4
ATOM 4728 N N . ILE A 1 41 ? -24.477 -10.276 15.015 1.00 0.26 41 ILE A N 4
ATOM 4729 C CA . ILE A 1 41 ? -25.741 -10.284 14.219 1.00 0.27 41 ILE A CA 4
ATOM 4730 C C . ILE A 1 41 ? -26.344 -11.691 14.210 1.00 0.27 41 ILE A C 4
ATOM 4731 O O . ILE A 1 41 ? -27.545 -11.868 14.222 1.00 0.24 41 ILE A O 4
ATOM 4747 N N . ALA A 1 42 ? -25.507 -12.685 14.164 1.00 0.30 42 ALA A N 4
ATOM 4748 C CA . ALA A 1 42 ? -25.989 -14.097 14.124 1.00 0.32 42 ALA A CA 4
ATOM 4749 C C . ALA A 1 42 ? -27.201 -14.302 15.042 1.00 0.26 42 ALA A C 4
ATOM 4750 O O . ALA A 1 42 ? -28.213 -14.812 14.604 1.00 0.29 42 ALA A O 4
ATOM 4757 N N . PRO A 1 43 ? -27.072 -13.911 16.284 1.00 0.21 43 PRO A N 4
ATOM 4758 C CA . PRO A 1 43 ? -28.162 -14.063 17.261 1.00 0.17 43 PRO A CA 4
ATOM 4759 C C . PRO A 1 43 ? -29.273 -13.061 16.949 1.00 0.23 43 PRO A C 4
ATOM 4760 O O . PRO A 1 43 ? -30.443 -13.331 17.148 1.00 0.25 43 PRO A O 4
ATOM 4771 N N . ARG A 1 44 ? -28.919 -11.920 16.429 1.00 0.32 44 ARG A N 4
ATOM 4772 C CA . ARG A 1 44 ? -29.956 -10.918 16.066 1.00 0.38 44 ARG A CA 4
ATOM 4773 C C . ARG A 1 44 ? -30.626 -11.365 14.762 1.00 0.34 44 ARG A C 4
ATOM 4774 O O . ARG A 1 44 ? -31.538 -10.730 14.270 1.00 0.37 44 ARG A O 4
ATOM 4795 N N . ILE A 1 45 ? -30.174 -12.460 14.203 1.00 0.29 45 ILE A N 4
ATOM 4796 C CA . ILE A 1 45 ? -30.768 -12.965 12.936 1.00 0.27 45 ILE A CA 4
ATOM 4797 C C . ILE A 1 45 ? -31.558 -14.234 13.205 1.00 0.34 45 ILE A C 4
ATOM 4798 O O . ILE A 1 45 ? -32.482 -14.564 12.490 1.00 0.34 45 ILE A O 4
ATOM 4814 N N . ASP A 1 46 ? -31.129 -14.976 14.187 1.00 0.40 46 ASP A N 4
ATOM 4815 C CA . ASP A 1 46 ? -31.753 -16.288 14.505 1.00 0.48 46 ASP A CA 4
ATOM 4816 C C . ASP A 1 46 ? -30.995 -17.352 13.707 1.00 0.48 46 ASP A C 4
ATOM 4817 O O . ASP A 1 46 ? -31.381 -18.504 13.650 1.00 0.49 46 ASP A O 4
ATOM 4826 N N . THR A 1 47 ? -29.905 -16.956 13.085 1.00 0.49 47 THR A N 4
ATOM 4827 C CA . THR A 1 47 ? -29.091 -17.907 12.282 1.00 0.51 47 THR A CA 4
ATOM 4828 C C . THR A 1 47 ? -27.623 -17.482 12.357 1.00 0.54 47 THR A C 4
ATOM 4829 O O . THR A 1 47 ? -27.290 -16.475 12.950 1.00 0.59 47 THR A O 4
ATOM 4840 N N . ASP A 1 48 ? -26.745 -18.229 11.750 1.00 0.58 48 ASP A N 4
ATOM 4841 C CA . ASP A 1 48 ? -25.305 -17.852 11.779 1.00 0.71 48 ASP A CA 4
ATOM 4842 C C . ASP A 1 48 ? -24.844 -17.517 10.359 1.00 0.54 48 ASP A C 4
ATOM 4843 O O . ASP A 1 48 ? -23.715 -17.123 10.138 1.00 0.66 48 ASP A O 4
ATOM 4852 N N . ASN A 1 49 ? -25.711 -17.668 9.391 1.00 0.32 49 ASN A N 4
ATOM 4853 C CA . ASN A 1 49 ? -25.323 -17.359 7.987 1.00 0.30 49 ASN A CA 4
ATOM 4854 C C . ASN A 1 49 ? -26.230 -16.256 7.436 1.00 0.28 49 ASN A C 4
ATOM 4855 O O . ASN A 1 49 ? -27.408 -16.458 7.221 1.00 0.30 49 ASN A O 4
ATOM 4866 N N . PHE A 1 50 ? -25.688 -15.096 7.206 1.00 0.26 50 PHE A N 4
ATOM 4867 C CA . PHE A 1 50 ? -26.513 -13.977 6.666 1.00 0.29 50 PHE A CA 4
ATOM 4868 C C . PHE A 1 50 ? -25.638 -13.077 5.794 1.00 0.35 50 PHE A C 4
ATOM 4869 O O . PHE A 1 50 ? -24.459 -12.919 6.034 1.00 0.62 50 PHE A O 4
ATOM 4886 N N . LYS A 1 51 ? -26.207 -12.488 4.779 1.00 0.41 51 LYS A N 4
ATOM 4887 C CA . LYS A 1 51 ? -25.411 -11.600 3.887 1.00 0.55 51 LYS A CA 4
ATOM 4888 C C . LYS A 1 51 ? -25.539 -10.150 4.369 1.00 0.36 51 LYS A C 4
ATOM 4889 O O . LYS A 1 51 ? -26.619 -9.595 4.419 1.00 0.27 51 LYS A O 4
ATOM 4908 N N . LEU A 1 52 ? -24.440 -9.534 4.728 1.00 0.44 52 LEU A N 4
ATOM 4909 C CA . LEU A 1 52 ? -24.494 -8.122 5.211 1.00 0.31 52 LEU A CA 4
ATOM 4910 C C . LEU A 1 52 ? -24.042 -7.177 4.097 1.00 0.24 52 LEU A C 4
ATOM 4911 O O . LEU A 1 52 ? -23.014 -7.378 3.480 1.00 0.16 52 LEU A O 4
ATOM 4927 N N . GLN A 1 53 ? -24.793 -6.139 3.841 1.00 0.31 53 GLN A N 4
ATOM 4928 C CA . GLN A 1 53 ? -24.393 -5.174 2.774 1.00 0.27 53 GLN A CA 4
ATOM 4929 C C . GLN A 1 53 ? -24.556 -3.746 3.297 1.00 0.24 53 GLN A C 4
ATOM 4930 O O . GLN A 1 53 ? -25.093 -3.522 4.360 1.00 0.25 53 GLN A O 4
ATOM 4944 N N . THR A 1 54 ? -24.102 -2.776 2.553 1.00 0.21 54 THR A N 4
ATOM 4945 C CA . THR A 1 54 ? -24.250 -1.366 3.009 1.00 0.20 54 THR A CA 4
ATOM 4946 C C . THR A 1 54 ? -25.611 -0.836 2.547 1.00 0.17 54 THR A C 4
ATOM 4947 O O . THR A 1 54 ? -25.723 -0.221 1.506 1.00 0.21 54 THR A O 4
ATOM 4958 N N . LYS A 1 55 ? -26.637 -1.091 3.320 1.00 0.17 55 LYS A N 4
ATOM 4959 C CA . LYS A 1 55 ? -28.018 -0.632 2.967 1.00 0.24 55 LYS A CA 4
ATOM 4960 C C . LYS A 1 55 ? -27.966 0.669 2.164 1.00 0.30 55 LYS A C 4
ATOM 4961 O O . LYS A 1 55 ? -27.712 1.732 2.696 1.00 0.43 55 LYS A O 4
ATOM 4980 N N . LEU A 1 56 ? -28.216 0.594 0.886 1.00 0.29 56 LEU A N 4
ATOM 4981 C CA . LEU A 1 56 ? -28.192 1.826 0.049 1.00 0.39 56 LEU A CA 4
ATOM 4982 C C . LEU A 1 56 ? -29.627 2.281 -0.216 1.00 0.56 56 LEU A C 4
ATOM 4983 O O . LEU A 1 56 ? -30.217 2.995 0.571 1.00 1.67 56 LEU A O 4
ATOM 4999 N N . PHE A 1 57 ? -30.199 1.875 -1.320 1.00 0.90 57 PHE A N 4
ATOM 5000 C CA . PHE A 1 57 ? -31.597 2.287 -1.630 1.00 0.85 57 PHE A CA 4
ATOM 5001 C C . PHE A 1 57 ? -32.176 1.359 -2.700 1.00 0.87 57 PHE A C 4
ATOM 5002 O O . PHE A 1 57 ? -33.343 1.017 -2.673 1.00 0.96 57 PHE A O 4
ATOM 5019 N N . ASP A 1 58 ? -31.373 0.948 -3.645 1.00 0.86 58 ASP A N 4
ATOM 5020 C CA . ASP A 1 58 ? -31.882 0.044 -4.716 1.00 1.04 58 ASP A CA 4
ATOM 5021 C C . ASP A 1 58 ? -32.022 -1.379 -4.170 1.00 1.39 58 ASP A C 4
ATOM 5022 O O . ASP A 1 58 ? -32.786 -2.175 -4.679 1.00 1.72 58 ASP A O 4
ATOM 5031 N N . GLY A 1 59 ? -31.291 -1.709 -3.140 1.00 1.34 59 GLY A N 4
ATOM 5032 C CA . GLY A 1 59 ? -31.390 -3.084 -2.571 1.00 1.69 59 GLY A CA 4
ATOM 5033 C C . GLY A 1 59 ? -30.240 -3.320 -1.588 1.00 1.37 59 GLY A C 4
ATOM 5034 O O . GLY A 1 59 ? -30.452 -3.691 -0.451 1.00 1.45 59 GLY A O 4
ATOM 5038 N N . SER A 1 60 ? -29.026 -3.111 -2.016 1.00 1.04 60 SER A N 4
ATOM 5039 C CA . SER A 1 60 ? -27.869 -3.328 -1.102 1.00 0.72 60 SER A CA 4
ATOM 5040 C C . SER A 1 60 ? -26.635 -2.614 -1.658 1.00 0.44 60 SER A C 4
ATOM 5041 O O . SER A 1 60 ? -26.588 -2.240 -2.812 1.00 0.55 60 SER A O 4
ATOM 5049 N N . GLY A 1 61 ? -25.633 -2.423 -0.844 1.00 0.21 61 GLY A N 4
ATOM 5050 C CA . GLY A 1 61 ? -24.401 -1.734 -1.323 1.00 0.21 61 GLY A CA 4
ATOM 5051 C C . GLY A 1 61 ? -23.210 -2.686 -1.212 1.00 0.31 61 GLY A C 4
ATOM 5052 O O . GLY A 1 61 ? -23.354 -3.889 -1.307 1.00 0.51 61 GLY A O 4
ATOM 5056 N N . GLU A 1 62 ? -22.031 -2.161 -1.010 1.00 0.29 62 GLU A N 4
ATOM 5057 C CA . GLU A 1 62 ? -20.836 -3.043 -0.892 1.00 0.38 62 GLU A CA 4
ATOM 5058 C C . GLU A 1 62 ? -21.128 -4.161 0.111 1.00 0.22 62 GLU A C 4
ATOM 5059 O O . GLU A 1 62 ? -21.406 -3.912 1.267 1.00 0.21 62 GLU A O 4
ATOM 5071 N N . GLU A 1 63 ? -21.072 -5.391 -0.322 1.00 0.52 63 GLU A N 4
ATOM 5072 C CA . GLU A 1 63 ? -21.352 -6.524 0.606 1.00 0.49 63 GLU A CA 4
ATOM 5073 C C . GLU A 1 63 ? -20.241 -6.622 1.653 1.00 0.38 63 GLU A C 4
ATOM 5074 O O . GLU A 1 63 ? -19.224 -7.252 1.437 1.00 0.39 63 GLU A O 4
ATOM 5086 N N . ILE A 1 64 ? -20.428 -6.007 2.787 1.00 0.30 64 ILE A N 4
ATOM 5087 C CA . ILE A 1 64 ? -19.390 -6.064 3.854 1.00 0.21 64 ILE A CA 4
ATOM 5088 C C . ILE A 1 64 ? -18.904 -7.500 4.032 1.00 0.18 64 ILE A C 4
ATOM 5089 O O . ILE A 1 64 ? -19.685 -8.412 4.224 1.00 0.22 64 ILE A O 4
ATOM 5105 N N . LYS A 1 65 ? -17.619 -7.711 3.985 1.00 0.23 65 LYS A N 4
ATOM 5106 C CA . LYS A 1 65 ? -17.086 -9.087 4.167 1.00 0.26 65 LYS A CA 4
ATOM 5107 C C . LYS A 1 65 ? -15.635 -9.013 4.647 1.00 0.24 65 LYS A C 4
ATOM 5108 O O . LYS A 1 65 ? -14.889 -9.967 4.541 1.00 0.25 65 LYS A O 4
ATOM 5127 N N . THR A 1 66 ? -15.228 -7.891 5.177 1.00 0.23 66 THR A N 4
ATOM 5128 C CA . THR A 1 66 ? -13.826 -7.769 5.665 1.00 0.22 66 THR A CA 4
ATOM 5129 C C . THR A 1 66 ? -13.756 -6.723 6.778 1.00 0.20 66 THR A C 4
ATOM 5130 O O . THR A 1 66 ? -14.490 -5.755 6.788 1.00 0.16 66 THR A O 4
ATOM 5141 N N . ASP A 1 67 ? -12.872 -6.918 7.718 1.00 0.23 67 ASP A N 4
ATOM 5142 C CA . ASP A 1 67 ? -12.739 -5.947 8.842 1.00 0.23 67 ASP A CA 4
ATOM 5143 C C . ASP A 1 67 ? -12.667 -4.519 8.296 1.00 0.20 67 ASP A C 4
ATOM 5144 O O . ASP A 1 67 ? -12.928 -3.566 9.000 1.00 0.22 67 ASP A O 4
ATOM 5153 N N . SER A 1 68 ? -12.309 -4.357 7.050 1.00 0.15 68 SER A N 4
ATOM 5154 C CA . SER A 1 68 ? -12.221 -2.986 6.476 1.00 0.13 68 SER A CA 4
ATOM 5155 C C . SER A 1 68 ? -13.614 -2.518 6.046 1.00 0.10 68 SER A C 4
ATOM 5156 O O . SER A 1 68 ? -13.988 -1.381 6.261 1.00 0.14 68 SER A O 4
ATOM 5164 N N . GLN A 1 69 ? -14.393 -3.381 5.445 1.00 0.08 69 GLN A N 4
ATOM 5165 C CA . GLN A 1 69 ? -15.758 -2.960 5.018 1.00 0.08 69 GLN A CA 4
ATOM 5166 C C . GLN A 1 69 ? -16.581 -2.639 6.258 1.00 0.09 69 GLN A C 4
ATOM 5167 O O . GLN A 1 69 ? -17.417 -1.765 6.246 1.00 0.13 69 GLN A O 4
ATOM 5181 N N . VAL A 1 70 ? -16.347 -3.340 7.329 1.00 0.10 70 VAL A N 4
ATOM 5182 C CA . VAL A 1 70 ? -17.114 -3.072 8.576 1.00 0.12 70 VAL A CA 4
ATOM 5183 C C . VAL A 1 70 ? -16.567 -1.806 9.229 1.00 0.13 70 VAL A C 4
ATOM 5184 O O . VAL A 1 70 ? -17.303 -0.902 9.563 1.00 0.13 70 VAL A O 4
ATOM 5197 N N . SER A 1 71 ? -15.276 -1.733 9.405 1.00 0.17 71 SER A N 4
ATOM 5198 C CA . SER A 1 71 ? -14.685 -0.518 10.029 1.00 0.22 71 SER A CA 4
ATOM 5199 C C . SER A 1 71 ? -14.937 0.669 9.106 1.00 0.22 71 SER A C 4
ATOM 5200 O O . SER A 1 71 ? -14.833 1.813 9.500 1.00 0.25 71 SER A O 4
ATOM 5208 N N . ASN A 1 72 ? -15.302 0.396 7.883 1.00 0.20 72 ASN A N 4
ATOM 5209 C CA . ASN A 1 72 ? -15.604 1.497 6.929 1.00 0.23 72 ASN A CA 4
ATOM 5210 C C . ASN A 1 72 ? -17.052 1.898 7.165 1.00 0.20 72 ASN A C 4
ATOM 5211 O O . ASN A 1 72 ? -17.374 3.057 7.305 1.00 0.18 72 ASN A O 4
ATOM 5222 N N . ILE A 1 73 ? -17.914 0.928 7.276 1.00 0.19 73 ILE A N 4
ATOM 5223 C CA . ILE A 1 73 ? -19.330 1.215 7.585 1.00 0.18 73 ILE A CA 4
ATOM 5224 C C . ILE A 1 73 ? -19.358 1.837 8.983 1.00 0.14 73 ILE A C 4
ATOM 5225 O O . ILE A 1 73 ? -20.318 2.457 9.398 1.00 0.16 73 ILE A O 4
ATOM 5241 N N . ILE A 1 74 ? -18.277 1.662 9.696 1.00 0.12 74 ILE A N 4
ATOM 5242 C CA . ILE A 1 74 ? -18.139 2.206 11.071 1.00 0.12 74 ILE A CA 4
ATOM 5243 C C . ILE A 1 74 ? -17.751 3.685 11.007 1.00 0.13 74 ILE A C 4
ATOM 5244 O O . ILE A 1 74 ? -18.335 4.525 11.659 1.00 0.19 74 ILE A O 4
ATOM 5260 N N . GLN A 1 75 ? -16.751 3.994 10.229 1.00 0.15 75 GLN A N 4
ATOM 5261 C CA . GLN A 1 75 ? -16.280 5.403 10.112 1.00 0.16 75 GLN A CA 4
ATOM 5262 C C . GLN A 1 75 ? -17.237 6.193 9.229 1.00 0.12 75 GLN A C 4
ATOM 5263 O O . GLN A 1 75 ? -17.218 7.408 9.197 1.00 0.11 75 GLN A O 4
ATOM 5277 N N . ALA A 1 76 ? -18.059 5.509 8.499 1.00 0.15 76 ALA A N 4
ATOM 5278 C CA . ALA A 1 76 ? -19.009 6.202 7.594 1.00 0.20 76 ALA A CA 4
ATOM 5279 C C . ALA A 1 76 ? -20.446 5.926 8.045 1.00 0.22 76 ALA A C 4
ATOM 5280 O O . ALA A 1 76 ? -21.396 6.369 7.429 1.00 0.30 76 ALA A O 4
ATOM 5287 N N . LYS A 1 77 ? -20.608 5.196 9.115 1.00 0.16 77 LYS A N 4
ATOM 5288 C CA . LYS A 1 77 ? -21.976 4.881 9.613 1.00 0.19 77 LYS A CA 4
ATOM 5289 C C . LYS A 1 77 ? -22.877 4.529 8.435 1.00 0.22 77 LYS A C 4
ATOM 5290 O O . LYS A 1 77 ? -23.670 5.329 7.979 1.00 0.25 77 LYS A O 4
ATOM 5309 N N . LEU A 1 78 ? -22.759 3.334 7.942 1.00 0.21 78 LEU A N 4
ATOM 5310 C CA . LEU A 1 78 ? -23.603 2.908 6.795 1.00 0.24 78 LEU A CA 4
ATOM 5311 C C . LEU A 1 78 ? -24.724 2.012 7.304 1.00 0.21 78 LEU A C 4
ATOM 5312 O O . LEU A 1 78 ? -24.491 1.082 8.047 1.00 0.23 78 LEU A O 4
ATOM 5328 N N . LYS A 1 79 ? -25.934 2.244 6.884 1.00 0.15 79 LYS A N 4
ATOM 5329 C CA . LYS A 1 79 ? -27.031 1.353 7.335 1.00 0.13 79 LYS A CA 4
ATOM 5330 C C . LYS A 1 79 ? -26.778 0.001 6.695 1.00 0.13 79 LYS A C 4
ATOM 5331 O O . LYS A 1 79 ? -26.582 -0.088 5.506 1.00 0.13 79 LYS A O 4
ATOM 5350 N N . ILE A 1 80 ? -26.734 -1.042 7.464 1.00 0.13 80 ILE A N 4
ATOM 5351 C CA . ILE A 1 80 ? -26.441 -2.375 6.873 1.00 0.14 80 ILE A CA 4
ATOM 5352 C C . ILE A 1 80 ? -27.732 -3.142 6.596 1.00 0.10 80 ILE A C 4
ATOM 5353 O O . ILE A 1 80 ? -28.741 -2.937 7.231 1.00 0.05 80 ILE A O 4
ATOM 5369 N N . SER A 1 81 ? -27.689 -4.046 5.657 1.00 0.14 81 SER A N 4
ATOM 5370 C CA . SER A 1 81 ? -28.887 -4.867 5.346 1.00 0.15 81 SER A CA 4
ATOM 5371 C C . SER A 1 81 ? -28.505 -6.328 5.560 1.00 0.17 81 SER A C 4
ATOM 5372 O O . SER A 1 81 ? -27.456 -6.773 5.134 1.00 0.43 81 SER A O 4
ATOM 5380 N N . VAL A 1 82 ? -29.322 -7.069 6.250 1.00 0.19 82 VAL A N 4
ATOM 5381 C CA . VAL A 1 82 ? -28.973 -8.486 6.526 1.00 0.16 82 VAL A CA 4
ATOM 5382 C C . VAL A 1 82 ? -29.875 -9.435 5.734 1.00 0.15 82 VAL A C 4
ATOM 5383 O O . VAL A 1 82 ? -31.077 -9.259 5.658 1.00 0.15 82 VAL A O 4
ATOM 5396 N N . HIS A 1 83 ? -29.290 -10.446 5.152 1.00 0.20 83 HIS A N 4
ATOM 5397 C CA . HIS A 1 83 ? -30.084 -11.428 4.363 1.00 0.18 83 HIS A CA 4
ATOM 5398 C C . HIS A 1 83 ? -29.874 -12.826 4.947 1.00 0.17 83 HIS A C 4
ATOM 5399 O O . HIS A 1 83 ? -28.920 -13.072 5.659 1.00 0.14 83 HIS A O 4
ATOM 5413 N N . ASP A 1 84 ? -30.745 -13.748 4.645 1.00 0.24 84 ASP A N 4
ATOM 5414 C CA . ASP A 1 84 ? -30.576 -15.126 5.177 1.00 0.25 84 ASP A CA 4
ATOM 5415 C C . ASP A 1 84 ? -29.867 -15.976 4.125 1.00 0.29 84 ASP A C 4
ATOM 5416 O O . ASP A 1 84 ? -30.253 -16.006 2.973 1.00 0.36 84 ASP A O 4
ATOM 5425 N N . ILE A 1 85 ? -28.825 -16.659 4.507 1.00 0.27 85 ILE A N 4
ATOM 5426 C CA . ILE A 1 85 ? -28.089 -17.493 3.523 1.00 0.33 85 ILE A CA 4
ATOM 5427 C C . ILE A 1 85 ? -27.717 -18.834 4.162 1.00 0.41 85 ILE A C 4
ATOM 5428 O O . ILE A 1 85 ? -28.568 -19.412 4.817 1.00 0.83 85 ILE A O 4
ATOM 5445 N N . GLY A 1 1 ? -19.870 28.430 33.498 1.00 29.49 1 GLY A N 5
ATOM 5446 C CA . GLY A 1 1 ? -18.508 28.344 34.186 1.00 28.44 1 GLY A CA 5
ATOM 5447 C C . GLY A 1 1 ? -17.495 27.369 33.691 1.00 26.10 1 GLY A C 5
ATOM 5448 O O . GLY A 1 1 ? -17.673 26.739 32.666 1.00 25.33 1 GLY A O 5
ATOM 5454 N N . ALA A 1 2 ? -16.410 27.216 34.400 1.00 25.01 2 ALA A N 5
ATOM 5455 C CA . ALA A 1 2 ? -15.361 26.255 33.957 1.00 22.71 2 ALA A CA 5
ATOM 5456 C C . ALA A 1 2 ? -14.503 25.854 35.158 1.00 22.69 2 ALA A C 5
ATOM 5457 O O . ALA A 1 2 ? -13.662 26.603 35.609 1.00 23.75 2 ALA A O 5
ATOM 5464 N N . MET A 1 3 ? -14.709 24.677 35.685 1.00 21.72 3 MET A N 5
ATOM 5465 C CA . MET A 1 3 ? -13.904 24.236 36.858 1.00 22.07 3 MET A CA 5
ATOM 5466 C C . MET A 1 3 ? -13.690 22.722 36.793 1.00 20.69 3 MET A C 5
ATOM 5467 O O . MET A 1 3 ? -12.629 22.222 37.109 1.00 18.59 3 MET A O 5
ATOM 5481 N N . GLY A 1 4 ? -14.688 21.988 36.386 1.00 22.04 4 GLY A N 5
ATOM 5482 C CA . GLY A 1 4 ? -14.538 20.509 36.305 1.00 21.14 4 GLY A CA 5
ATOM 5483 C C . GLY A 1 4 ? -14.697 20.053 34.854 1.00 20.39 4 GLY A C 5
ATOM 5484 O O . GLY A 1 4 ? -15.644 19.374 34.507 1.00 20.17 4 GLY A O 5
ATOM 5488 N N . SER A 1 5 ? -13.779 20.418 34.004 1.00 20.18 5 SER A N 5
ATOM 5489 C CA . SER A 1 5 ? -13.881 20.004 32.576 1.00 19.61 5 SER A CA 5
ATOM 5490 C C . SER A 1 5 ? -13.658 18.494 32.465 1.00 17.11 5 SER A C 5
ATOM 5491 O O . SER A 1 5 ? -12.544 18.025 32.355 1.00 15.02 5 SER A O 5
ATOM 5499 N N . SER A 1 6 ? -14.715 17.727 32.500 1.00 17.33 6 SER A N 5
ATOM 5500 C CA . SER A 1 6 ? -14.571 16.246 32.405 1.00 15.01 6 SER A CA 5
ATOM 5501 C C . SER A 1 6 ? -13.754 15.879 31.163 1.00 13.88 6 SER A C 5
ATOM 5502 O O . SER A 1 6 ? -13.471 16.710 30.322 1.00 14.85 6 SER A O 5
ATOM 5510 N N . THR A 1 7 ? -13.375 14.633 31.045 1.00 11.97 7 THR A N 5
ATOM 5511 C CA . THR A 1 7 ? -12.578 14.197 29.861 1.00 11.02 7 THR A CA 5
ATOM 5512 C C . THR A 1 7 ? -12.784 12.696 29.637 1.00 9.80 7 THR A C 5
ATOM 5513 O O . THR A 1 7 ? -12.989 11.942 30.568 1.00 9.03 7 THR A O 5
ATOM 5524 N N . SER A 1 8 ? -12.730 12.253 28.410 1.00 9.99 8 SER A N 5
ATOM 5525 C CA . SER A 1 8 ? -12.920 10.800 28.134 1.00 9.16 8 SER A CA 5
ATOM 5526 C C . SER A 1 8 ? -12.547 10.503 26.679 1.00 7.69 8 SER A C 5
ATOM 5527 O O . SER A 1 8 ? -12.143 11.378 25.942 1.00 8.73 8 SER A O 5
ATOM 5535 N N . GLY A 1 9 ? -12.682 9.273 26.260 1.00 5.76 9 GLY A N 5
ATOM 5536 C CA . GLY A 1 9 ? -12.332 8.923 24.854 1.00 4.42 9 GLY A CA 5
ATOM 5537 C C . GLY A 1 9 ? -13.299 7.859 24.329 1.00 3.90 9 GLY A C 5
ATOM 5538 O O . GLY A 1 9 ? -12.893 6.872 23.749 1.00 3.50 9 GLY A O 5
ATOM 5542 N N . LEU A 1 10 ? -14.574 8.053 24.523 1.00 4.86 10 LEU A N 5
ATOM 5543 C CA . LEU A 1 10 ? -15.562 7.054 24.029 1.00 4.97 10 LEU A CA 5
ATOM 5544 C C . LEU A 1 10 ? -15.992 7.430 22.609 1.00 2.98 10 LEU A C 5
ATOM 5545 O O . LEU A 1 10 ? -16.035 8.590 22.252 1.00 2.72 10 LEU A O 5
ATOM 5561 N N . LYS A 1 11 ? -16.310 6.459 21.797 1.00 2.77 11 LYS A N 5
ATOM 5562 C CA . LYS A 1 11 ? -16.736 6.764 20.400 1.00 0.93 11 LYS A CA 5
ATOM 5563 C C . LYS A 1 11 ? -17.323 5.507 19.757 1.00 1.02 11 LYS A C 5
ATOM 5564 O O . LYS A 1 11 ? -16.638 4.526 19.549 1.00 2.43 11 LYS A O 5
ATOM 5583 N N . THR A 1 12 ? -18.590 5.527 19.441 1.00 0.49 12 THR A N 5
ATOM 5584 C CA . THR A 1 12 ? -19.222 4.335 18.811 1.00 0.43 12 THR A CA 5
ATOM 5585 C C . THR A 1 12 ? -20.010 4.759 17.573 1.00 0.43 12 THR A C 5
ATOM 5586 O O . THR A 1 12 ? -20.632 5.804 17.546 1.00 0.65 12 THR A O 5
ATOM 5597 N N . THR A 1 13 ? -20.003 3.950 16.551 1.00 0.27 13 THR A N 5
ATOM 5598 C CA . THR A 1 13 ? -20.764 4.297 15.323 1.00 0.32 13 THR A CA 5
ATOM 5599 C C . THR A 1 13 ? -22.100 3.556 15.346 1.00 0.29 13 THR A C 5
ATOM 5600 O O . THR A 1 13 ? -22.147 2.339 15.370 1.00 0.45 13 THR A O 5
ATOM 5611 N N . LYS A 1 14 ? -23.188 4.279 15.352 1.00 0.12 14 LYS A N 5
ATOM 5612 C CA . LYS A 1 14 ? -24.526 3.624 15.385 1.00 0.10 14 LYS A CA 5
ATOM 5613 C C . LYS A 1 14 ? -24.865 3.087 13.996 1.00 0.14 14 LYS A C 5
ATOM 5614 O O . LYS A 1 14 ? -25.094 3.838 13.068 1.00 0.19 14 LYS A O 5
ATOM 5633 N N . ILE A 1 15 ? -24.893 1.793 13.840 1.00 0.11 15 ILE A N 5
ATOM 5634 C CA . ILE A 1 15 ? -25.208 1.213 12.506 1.00 0.12 15 ILE A CA 5
ATOM 5635 C C . ILE A 1 15 ? -26.503 0.402 12.580 1.00 0.13 15 ILE A C 5
ATOM 5636 O O . ILE A 1 15 ? -26.607 -0.554 13.322 1.00 0.18 15 ILE A O 5
ATOM 5652 N N . LYS A 1 16 ? -27.489 0.777 11.809 1.00 0.10 16 LYS A N 5
ATOM 5653 C CA . LYS A 1 16 ? -28.778 0.027 11.827 1.00 0.16 16 LYS A CA 5
ATOM 5654 C C . LYS A 1 16 ? -28.773 -1.021 10.714 1.00 0.14 16 LYS A C 5
ATOM 5655 O O . LYS A 1 16 ? -28.697 -0.697 9.546 1.00 0.08 16 LYS A O 5
ATOM 5674 N N . PHE A 1 17 ? -28.856 -2.272 11.065 1.00 0.23 17 PHE A N 5
ATOM 5675 C CA . PHE A 1 17 ? -28.860 -3.336 10.024 1.00 0.21 17 PHE A CA 5
ATOM 5676 C C . PHE A 1 17 ? -30.278 -3.515 9.492 1.00 0.22 17 PHE A C 5
ATOM 5677 O O . PHE A 1 17 ? -31.226 -2.991 10.042 1.00 0.29 17 PHE A O 5
ATOM 5694 N N . TYR A 1 18 ? -30.445 -4.236 8.416 1.00 0.16 18 TYR A N 5
ATOM 5695 C CA . TYR A 1 18 ? -31.814 -4.410 7.872 1.00 0.20 18 TYR A CA 5
ATOM 5696 C C . TYR A 1 18 ? -32.093 -5.881 7.543 1.00 0.15 18 TYR A C 5
ATOM 5697 O O . TYR A 1 18 ? -32.253 -6.250 6.395 1.00 0.16 18 TYR A O 5
ATOM 5715 N N . TYR A 1 19 ? -32.189 -6.717 8.544 1.00 0.15 19 TYR A N 5
ATOM 5716 C CA . TYR A 1 19 ? -32.499 -8.153 8.288 1.00 0.17 19 TYR A CA 5
ATOM 5717 C C . TYR A 1 19 ? -33.951 -8.240 7.822 1.00 0.18 19 TYR A C 5
ATOM 5718 O O . TYR A 1 19 ? -34.863 -7.908 8.553 1.00 0.24 19 TYR A O 5
ATOM 5736 N N . LYS A 1 20 ? -34.182 -8.653 6.609 1.00 0.16 20 LYS A N 5
ATOM 5737 C CA . LYS A 1 20 ? -35.587 -8.718 6.119 1.00 0.19 20 LYS A CA 5
ATOM 5738 C C . LYS A 1 20 ? -36.223 -7.335 6.313 1.00 0.22 20 LYS A C 5
ATOM 5739 O O . LYS A 1 20 ? -35.589 -6.322 6.090 1.00 0.20 20 LYS A O 5
ATOM 5758 N N . ASP A 1 21 ? -37.456 -7.272 6.742 1.00 0.38 21 ASP A N 5
ATOM 5759 C CA . ASP A 1 21 ? -38.086 -5.943 6.958 1.00 0.50 21 ASP A CA 5
ATOM 5760 C C . ASP A 1 21 ? -37.796 -5.479 8.390 1.00 0.48 21 ASP A C 5
ATOM 5761 O O . ASP A 1 21 ? -38.051 -4.348 8.751 1.00 0.58 21 ASP A O 5
ATOM 5770 N N . ASP A 1 22 ? -37.248 -6.346 9.204 1.00 0.41 22 ASP A N 5
ATOM 5771 C CA . ASP A 1 22 ? -36.923 -5.957 10.608 1.00 0.40 22 ASP A CA 5
ATOM 5772 C C . ASP A 1 22 ? -35.573 -5.234 10.614 1.00 0.34 22 ASP A C 5
ATOM 5773 O O . ASP A 1 22 ? -34.866 -5.236 9.630 1.00 0.39 22 ASP A O 5
ATOM 5782 N N . ILE A 1 23 ? -35.209 -4.611 11.705 1.00 0.24 23 ILE A N 5
ATOM 5783 C CA . ILE A 1 23 ? -33.907 -3.889 11.735 1.00 0.19 23 ILE A CA 5
ATOM 5784 C C . ILE A 1 23 ? -33.351 -3.836 13.160 1.00 0.17 23 ILE A C 5
ATOM 5785 O O . ILE A 1 23 ? -34.087 -3.759 14.125 1.00 0.22 23 ILE A O 5
ATOM 5801 N N . PHE A 1 24 ? -32.053 -3.824 13.289 1.00 0.12 24 PHE A N 5
ATOM 5802 C CA . PHE A 1 24 ? -31.433 -3.712 14.641 1.00 0.13 24 PHE A CA 5
ATOM 5803 C C . PHE A 1 24 ? -30.310 -2.677 14.569 1.00 0.13 24 PHE A C 5
ATOM 5804 O O . PHE A 1 24 ? -30.187 -1.963 13.594 1.00 0.18 24 PHE A O 5
ATOM 5821 N N . ALA A 1 25 ? -29.499 -2.564 15.584 1.00 0.11 25 ALA A N 5
ATOM 5822 C CA . ALA A 1 25 ? -28.412 -1.544 15.533 1.00 0.12 25 ALA A CA 5
ATOM 5823 C C . ALA A 1 25 ? -27.200 -2.016 16.336 1.00 0.27 25 ALA A C 5
ATOM 5824 O O . ALA A 1 25 ? -27.306 -2.854 17.210 1.00 0.53 25 ALA A O 5
ATOM 5831 N N . LEU A 1 26 ? -26.046 -1.479 16.043 1.00 0.20 26 LEU A N 5
ATOM 5832 C CA . LEU A 1 26 ? -24.824 -1.887 16.785 1.00 0.36 26 LEU A CA 5
ATOM 5833 C C . LEU A 1 26 ? -23.907 -0.682 17.003 1.00 0.25 26 LEU A C 5
ATOM 5834 O O . LEU A 1 26 ? -23.676 0.109 16.108 1.00 0.16 26 LEU A O 5
ATOM 5850 N N . MET A 1 27 ? -23.360 -0.558 18.180 1.00 0.39 27 MET A N 5
ATOM 5851 C CA . MET A 1 27 ? -22.425 0.567 18.464 1.00 0.31 27 MET A CA 5
ATOM 5852 C C . MET A 1 27 ? -21.000 0.032 18.340 1.00 0.31 27 MET A C 5
ATOM 5853 O O . MET A 1 27 ? -20.512 -0.664 19.209 1.00 0.37 27 MET A O 5
ATOM 5867 N N . LEU A 1 28 ? -20.333 0.326 17.258 1.00 0.29 28 LEU A N 5
ATOM 5868 C CA . LEU A 1 28 ? -18.948 -0.199 17.081 1.00 0.33 28 LEU A CA 5
ATOM 5869 C C . LEU A 1 28 ? -17.931 0.782 17.662 1.00 0.29 28 LEU A C 5
ATOM 5870 O O . LEU A 1 28 ? -17.941 1.957 17.359 1.00 0.34 28 LEU A O 5
ATOM 5886 N N . LYS A 1 29 ? -17.042 0.300 18.486 1.00 0.24 29 LYS A N 5
ATOM 5887 C CA . LYS A 1 29 ? -16.012 1.195 19.080 1.00 0.25 29 LYS A CA 5
ATOM 5888 C C . LYS A 1 29 ? -14.780 1.205 18.175 1.00 0.33 29 LYS A C 5
ATOM 5889 O O . LYS A 1 29 ? -13.727 1.685 18.547 1.00 0.39 29 LYS A O 5
ATOM 5908 N N . GLY A 1 30 ? -14.899 0.668 16.992 1.00 0.38 30 GLY A N 5
ATOM 5909 C CA . GLY A 1 30 ? -13.735 0.635 16.066 1.00 0.47 30 GLY A CA 5
ATOM 5910 C C . GLY A 1 30 ? -13.130 -0.770 16.077 1.00 0.64 30 GLY A C 5
ATOM 5911 O O . GLY A 1 30 ? -12.858 -1.350 15.045 1.00 1.16 30 GLY A O 5
ATOM 5915 N N . ASP A 1 31 ? -12.924 -1.323 17.240 1.00 0.32 31 ASP A N 5
ATOM 5916 C CA . ASP A 1 31 ? -12.341 -2.691 17.327 1.00 0.43 31 ASP A CA 5
ATOM 5917 C C . ASP A 1 31 ? -13.287 -3.688 16.654 1.00 0.48 31 ASP A C 5
ATOM 5918 O O . ASP A 1 31 ? -12.886 -4.756 16.238 1.00 0.69 31 ASP A O 5
ATOM 5927 N N . THR A 1 32 ? -14.542 -3.346 16.544 1.00 0.31 32 THR A N 5
ATOM 5928 C CA . THR A 1 32 ? -15.516 -4.270 15.901 1.00 0.41 32 THR A CA 5
ATOM 5929 C C . THR A 1 32 ? -14.936 -4.811 14.592 1.00 0.55 32 THR A C 5
ATOM 5930 O O . THR A 1 32 ? -14.494 -4.065 13.742 1.00 1.44 32 THR A O 5
ATOM 5941 N N . THR A 1 33 ? -14.950 -6.105 14.417 1.00 0.36 33 THR A N 5
ATOM 5942 C CA . THR A 1 33 ? -14.416 -6.691 13.155 1.00 0.29 33 THR A CA 5
ATOM 5943 C C . THR A 1 33 ? -15.590 -7.212 12.337 1.00 0.25 33 THR A C 5
ATOM 5944 O O . THR A 1 33 ? -16.734 -7.052 12.711 1.00 0.29 33 THR A O 5
ATOM 5955 N N . TYR A 1 34 ? -15.329 -7.863 11.240 1.00 0.17 34 TYR A N 5
ATOM 5956 C CA . TYR A 1 34 ? -16.454 -8.413 10.441 1.00 0.14 34 TYR A CA 5
ATOM 5957 C C . TYR A 1 34 ? -16.901 -9.706 11.108 1.00 0.13 34 TYR A C 5
ATOM 5958 O O . TYR A 1 34 ? -18.072 -10.013 11.173 1.00 0.17 34 TYR A O 5
ATOM 5976 N N . LYS A 1 35 ? -15.964 -10.454 11.621 1.00 0.11 35 LYS A N 5
ATOM 5977 C CA . LYS A 1 35 ? -16.317 -11.721 12.315 1.00 0.12 35 LYS A CA 5
ATOM 5978 C C . LYS A 1 35 ? -16.977 -11.359 13.641 1.00 0.09 35 LYS A C 5
ATOM 5979 O O . LYS A 1 35 ? -17.971 -11.939 14.031 1.00 0.35 35 LYS A O 5
ATOM 5998 N N . GLU A 1 36 ? -16.455 -10.374 14.325 1.00 0.36 36 GLU A N 5
ATOM 5999 C CA . GLU A 1 36 ? -17.092 -9.957 15.601 1.00 0.33 36 GLU A CA 5
ATOM 6000 C C . GLU A 1 36 ? -18.536 -9.599 15.275 1.00 0.25 36 GLU A C 5
ATOM 6001 O O . GLU A 1 36 ? -19.467 -10.033 15.924 1.00 0.20 36 GLU A O 5
ATOM 6013 N N . LEU A 1 37 ? -18.720 -8.824 14.239 1.00 0.30 37 LEU A N 5
ATOM 6014 C CA . LEU A 1 37 ? -20.084 -8.437 13.810 1.00 0.31 37 LEU A CA 5
ATOM 6015 C C . LEU A 1 37 ? -20.867 -9.705 13.470 1.00 0.23 37 LEU A C 5
ATOM 6016 O O . LEU A 1 37 ? -22.062 -9.795 13.684 1.00 0.26 37 LEU A O 5
ATOM 6032 N N . ARG A 1 38 ? -20.190 -10.685 12.943 1.00 0.17 38 ARG A N 5
ATOM 6033 C CA . ARG A 1 38 ? -20.860 -11.964 12.577 1.00 0.12 38 ARG A CA 5
ATOM 6034 C C . ARG A 1 38 ? -21.474 -12.587 13.829 1.00 0.17 38 ARG A C 5
ATOM 6035 O O . ARG A 1 38 ? -22.573 -13.100 13.804 1.00 0.18 38 ARG A O 5
ATOM 6056 N N . SER A 1 39 ? -20.768 -12.545 14.921 1.00 0.25 39 SER A N 5
ATOM 6057 C CA . SER A 1 39 ? -21.308 -13.131 16.180 1.00 0.36 39 SER A CA 5
ATOM 6058 C C . SER A 1 39 ? -22.236 -12.116 16.853 1.00 0.46 39 SER A C 5
ATOM 6059 O O . SER A 1 39 ? -22.968 -12.438 17.768 1.00 0.72 39 SER A O 5
ATOM 6067 N N . LYS A 1 40 ? -22.209 -10.891 16.401 1.00 0.29 40 LYS A N 5
ATOM 6068 C CA . LYS A 1 40 ? -23.087 -9.848 17.004 1.00 0.36 40 LYS A CA 5
ATOM 6069 C C . LYS A 1 40 ? -24.425 -9.824 16.260 1.00 0.34 40 LYS A C 5
ATOM 6070 O O . LYS A 1 40 ? -25.410 -9.303 16.745 1.00 0.46 40 LYS A O 5
ATOM 6089 N N . ILE A 1 41 ? -24.459 -10.376 15.078 1.00 0.26 41 ILE A N 5
ATOM 6090 C CA . ILE A 1 41 ? -25.722 -10.381 14.284 1.00 0.29 41 ILE A CA 5
ATOM 6091 C C . ILE A 1 41 ? -26.331 -11.784 14.272 1.00 0.28 41 ILE A C 5
ATOM 6092 O O . ILE A 1 41 ? -27.532 -11.951 14.225 1.00 0.23 41 ILE A O 5
ATOM 6108 N N . ALA A 1 42 ? -25.505 -12.790 14.283 1.00 0.32 42 ALA A N 5
ATOM 6109 C CA . ALA A 1 42 ? -26.011 -14.192 14.238 1.00 0.31 42 ALA A CA 5
ATOM 6110 C C . ALA A 1 42 ? -27.106 -14.441 15.288 1.00 0.42 42 ALA A C 5
ATOM 6111 O O . ALA A 1 42 ? -28.117 -15.035 14.972 1.00 0.48 42 ALA A O 5
ATOM 6118 N N . PRO A 1 43 ? -26.886 -14.004 16.506 1.00 0.45 43 PRO A N 5
ATOM 6119 C CA . PRO A 1 43 ? -27.865 -14.209 17.588 1.00 0.56 43 PRO A CA 5
ATOM 6120 C C . PRO A 1 43 ? -29.080 -13.302 17.384 1.00 0.58 43 PRO A C 5
ATOM 6121 O O . PRO A 1 43 ? -30.155 -13.564 17.887 1.00 0.76 43 PRO A O 5
ATOM 6132 N N . ARG A 1 44 ? -28.920 -12.248 16.633 1.00 0.43 44 ARG A N 5
ATOM 6133 C CA . ARG A 1 44 ? -30.066 -11.337 16.376 1.00 0.48 44 ARG A CA 5
ATOM 6134 C C . ARG A 1 44 ? -30.757 -11.746 15.068 1.00 0.47 44 ARG A C 5
ATOM 6135 O O . ARG A 1 44 ? -31.832 -11.278 14.753 1.00 0.65 44 ARG A O 5
ATOM 6156 N N . ILE A 1 45 ? -30.149 -12.623 14.307 1.00 0.35 45 ILE A N 5
ATOM 6157 C CA . ILE A 1 45 ? -30.777 -13.062 13.025 1.00 0.31 45 ILE A CA 5
ATOM 6158 C C . ILE A 1 45 ? -31.588 -14.328 13.253 1.00 0.34 45 ILE A C 5
ATOM 6159 O O . ILE A 1 45 ? -32.586 -14.563 12.603 1.00 0.37 45 ILE A O 5
ATOM 6175 N N . ASP A 1 46 ? -31.110 -15.167 14.134 1.00 0.35 46 ASP A N 5
ATOM 6176 C CA . ASP A 1 46 ? -31.768 -16.477 14.409 1.00 0.38 46 ASP A CA 5
ATOM 6177 C C . ASP A 1 46 ? -31.126 -17.524 13.492 1.00 0.22 46 ASP A C 5
ATOM 6178 O O . ASP A 1 46 ? -31.598 -18.638 13.373 1.00 0.14 46 ASP A O 5
ATOM 6187 N N . THR A 1 47 ? -30.045 -17.163 12.842 1.00 0.20 47 THR A N 5
ATOM 6188 C CA . THR A 1 47 ? -29.354 -18.119 11.931 1.00 0.11 47 THR A CA 5
ATOM 6189 C C . THR A 1 47 ? -27.842 -17.898 12.038 1.00 0.24 47 THR A C 5
ATOM 6190 O O . THR A 1 47 ? -27.385 -17.006 12.724 1.00 0.32 47 THR A O 5
ATOM 6201 N N . ASP A 1 48 ? -27.063 -18.696 11.362 1.00 0.29 48 ASP A N 5
ATOM 6202 C CA . ASP A 1 48 ? -25.584 -18.517 11.424 1.00 0.45 48 ASP A CA 5
ATOM 6203 C C . ASP A 1 48 ? -25.064 -18.110 10.043 1.00 0.54 48 ASP A C 5
ATOM 6204 O O . ASP A 1 48 ? -23.876 -17.972 9.831 1.00 0.77 48 ASP A O 5
ATOM 6213 N N . ASN A 1 49 ? -25.948 -17.920 9.102 1.00 0.44 49 ASN A N 5
ATOM 6214 C CA . ASN A 1 49 ? -25.514 -17.526 7.737 1.00 0.58 49 ASN A CA 5
ATOM 6215 C C . ASN A 1 49 ? -26.375 -16.361 7.245 1.00 0.44 49 ASN A C 5
ATOM 6216 O O . ASN A 1 49 ? -27.551 -16.514 6.986 1.00 0.48 49 ASN A O 5
ATOM 6227 N N . PHE A 1 50 ? -25.798 -15.200 7.115 1.00 0.33 50 PHE A N 5
ATOM 6228 C CA . PHE A 1 50 ? -26.582 -14.028 6.638 1.00 0.31 50 PHE A CA 5
ATOM 6229 C C . PHE A 1 50 ? -25.668 -13.104 5.830 1.00 0.35 50 PHE A C 5
ATOM 6230 O O . PHE A 1 50 ? -24.498 -12.959 6.127 1.00 0.63 50 PHE A O 5
ATOM 6247 N N . LYS A 1 51 ? -26.192 -12.478 4.814 1.00 0.37 51 LYS A N 5
ATOM 6248 C CA . LYS A 1 51 ? -25.349 -11.564 3.990 1.00 0.43 51 LYS A CA 5
ATOM 6249 C C . LYS A 1 51 ? -25.484 -10.132 4.514 1.00 0.24 51 LYS A C 5
ATOM 6250 O O . LYS A 1 51 ? -26.569 -9.591 4.594 1.00 0.29 51 LYS A O 5
ATOM 6269 N N . LEU A 1 52 ? -24.390 -9.510 4.868 1.00 0.29 52 LEU A N 5
ATOM 6270 C CA . LEU A 1 52 ? -24.463 -8.113 5.383 1.00 0.18 52 LEU A CA 5
ATOM 6271 C C . LEU A 1 52 ? -23.949 -7.152 4.312 1.00 0.11 52 LEU A C 5
ATOM 6272 O O . LEU A 1 52 ? -22.896 -7.353 3.741 1.00 0.17 52 LEU A O 5
ATOM 6288 N N . GLN A 1 53 ? -24.675 -6.102 4.035 1.00 0.14 53 GLN A N 5
ATOM 6289 C CA . GLN A 1 53 ? -24.205 -5.133 2.998 1.00 0.14 53 GLN A CA 5
ATOM 6290 C C . GLN A 1 53 ? -24.405 -3.703 3.497 1.00 0.15 53 GLN A C 5
ATOM 6291 O O . GLN A 1 53 ? -24.972 -3.472 4.544 1.00 0.14 53 GLN A O 5
ATOM 6305 N N . THR A 1 54 ? -23.956 -2.736 2.748 1.00 0.18 54 THR A N 5
ATOM 6306 C CA . THR A 1 54 ? -24.143 -1.323 3.173 1.00 0.18 54 THR A CA 5
ATOM 6307 C C . THR A 1 54 ? -25.527 -0.865 2.706 1.00 0.18 54 THR A C 5
ATOM 6308 O O . THR A 1 54 ? -25.669 -0.231 1.679 1.00 0.20 54 THR A O 5
ATOM 6319 N N . LYS A 1 55 ? -26.542 -1.202 3.459 1.00 0.16 55 LYS A N 5
ATOM 6320 C CA . LYS A 1 55 ? -27.941 -0.818 3.097 1.00 0.18 55 LYS A CA 5
ATOM 6321 C C . LYS A 1 55 ? -27.955 0.551 2.414 1.00 0.22 55 LYS A C 5
ATOM 6322 O O . LYS A 1 55 ? -27.844 1.578 3.053 1.00 0.31 55 LYS A O 5
ATOM 6341 N N . LEU A 1 56 ? -28.092 0.569 1.115 1.00 0.31 56 LEU A N 5
ATOM 6342 C CA . LEU A 1 56 ? -28.114 1.866 0.384 1.00 0.48 56 LEU A CA 5
ATOM 6343 C C . LEU A 1 56 ? -29.529 2.448 0.419 1.00 0.80 56 LEU A C 5
ATOM 6344 O O . LEU A 1 56 ? -29.837 3.309 1.219 1.00 2.14 56 LEU A O 5
ATOM 6360 N N . PHE A 1 57 ? -30.391 1.987 -0.445 1.00 0.88 57 PHE A N 5
ATOM 6361 C CA . PHE A 1 57 ? -31.782 2.518 -0.460 1.00 0.87 57 PHE A CA 5
ATOM 6362 C C . PHE A 1 57 ? -32.693 1.541 -1.205 1.00 0.94 57 PHE A C 5
ATOM 6363 O O . PHE A 1 57 ? -33.813 1.291 -0.804 1.00 1.18 57 PHE A O 5
ATOM 6380 N N . ASP A 1 58 ? -32.225 0.992 -2.292 1.00 0.88 58 ASP A N 5
ATOM 6381 C CA . ASP A 1 58 ? -33.064 0.036 -3.068 1.00 1.14 58 ASP A CA 5
ATOM 6382 C C . ASP A 1 58 ? -33.103 -1.319 -2.358 1.00 0.91 58 ASP A C 5
ATOM 6383 O O . ASP A 1 58 ? -34.139 -1.947 -2.262 1.00 1.16 58 ASP A O 5
ATOM 6392 N N . GLY A 1 59 ? -31.988 -1.778 -1.858 1.00 0.65 59 GLY A N 5
ATOM 6393 C CA . GLY A 1 59 ? -31.979 -3.095 -1.157 1.00 0.65 59 GLY A CA 5
ATOM 6394 C C . GLY A 1 59 ? -30.643 -3.296 -0.442 1.00 0.54 59 GLY A C 5
ATOM 6395 O O . GLY A 1 59 ? -30.599 -3.673 0.713 1.00 0.65 59 GLY A O 5
ATOM 6399 N N . SER A 1 60 ? -29.551 -3.055 -1.115 1.00 0.34 60 SER A N 5
ATOM 6400 C CA . SER A 1 60 ? -28.221 -3.240 -0.467 1.00 0.26 60 SER A CA 5
ATOM 6401 C C . SER A 1 60 ? -27.123 -2.673 -1.368 1.00 0.31 60 SER A C 5
ATOM 6402 O O . SER A 1 60 ? -27.350 -2.354 -2.516 1.00 0.38 60 SER A O 5
ATOM 6410 N N . GLY A 1 61 ? -25.928 -2.550 -0.852 1.00 0.36 61 GLY A N 5
ATOM 6411 C CA . GLY A 1 61 ? -24.809 -2.011 -1.676 1.00 0.41 61 GLY A CA 5
ATOM 6412 C C . GLY A 1 61 ? -23.607 -2.955 -1.587 1.00 0.30 61 GLY A C 5
ATOM 6413 O O . GLY A 1 61 ? -23.668 -4.093 -2.007 1.00 0.30 61 GLY A O 5
ATOM 6417 N N . GLU A 1 62 ? -22.514 -2.491 -1.041 1.00 0.30 62 GLU A N 5
ATOM 6418 C CA . GLU A 1 62 ? -21.307 -3.362 -0.923 1.00 0.25 62 GLU A CA 5
ATOM 6419 C C . GLU A 1 62 ? -21.525 -4.378 0.201 1.00 0.26 62 GLU A C 5
ATOM 6420 O O . GLU A 1 62 ? -21.809 -4.021 1.327 1.00 0.61 62 GLU A O 5
ATOM 6432 N N . GLU A 1 63 ? -21.401 -5.642 -0.097 1.00 0.21 63 GLU A N 5
ATOM 6433 C CA . GLU A 1 63 ? -21.615 -6.680 0.952 1.00 0.22 63 GLU A CA 5
ATOM 6434 C C . GLU A 1 63 ? -20.426 -6.709 1.918 1.00 0.21 63 GLU A C 5
ATOM 6435 O O . GLU A 1 63 ? -19.426 -7.348 1.663 1.00 0.21 63 GLU A O 5
ATOM 6447 N N . ILE A 1 64 ? -20.532 -6.028 3.031 1.00 0.19 64 ILE A N 5
ATOM 6448 C CA . ILE A 1 64 ? -19.412 -6.029 4.016 1.00 0.18 64 ILE A CA 5
ATOM 6449 C C . ILE A 1 64 ? -18.856 -7.448 4.158 1.00 0.22 64 ILE A C 5
ATOM 6450 O O . ILE A 1 64 ? -19.568 -8.373 4.496 1.00 0.28 64 ILE A O 5
ATOM 6466 N N . LYS A 1 65 ? -17.590 -7.624 3.905 1.00 0.21 65 LYS A N 5
ATOM 6467 C CA . LYS A 1 65 ? -16.988 -8.980 4.029 1.00 0.28 65 LYS A CA 5
ATOM 6468 C C . LYS A 1 65 ? -15.527 -8.846 4.458 1.00 0.32 65 LYS A C 5
ATOM 6469 O O . LYS A 1 65 ? -14.734 -9.747 4.278 1.00 0.41 65 LYS A O 5
ATOM 6488 N N . THR A 1 66 ? -15.165 -7.728 5.024 1.00 0.27 66 THR A N 5
ATOM 6489 C CA . THR A 1 66 ? -13.753 -7.547 5.458 1.00 0.34 66 THR A CA 5
ATOM 6490 C C . THR A 1 66 ? -13.696 -6.584 6.640 1.00 0.29 66 THR A C 5
ATOM 6491 O O . THR A 1 66 ? -14.453 -5.637 6.726 1.00 0.21 66 THR A O 5
ATOM 6502 N N . ASP A 1 67 ? -12.797 -6.821 7.553 1.00 0.33 67 ASP A N 5
ATOM 6503 C CA . ASP A 1 67 ? -12.677 -5.927 8.737 1.00 0.29 67 ASP A CA 5
ATOM 6504 C C . ASP A 1 67 ? -12.624 -4.471 8.274 1.00 0.26 67 ASP A C 5
ATOM 6505 O O . ASP A 1 67 ? -12.930 -3.561 9.018 1.00 0.23 67 ASP A O 5
ATOM 6514 N N . SER A 1 68 ? -12.236 -4.243 7.050 1.00 0.28 68 SER A N 5
ATOM 6515 C CA . SER A 1 68 ? -12.162 -2.845 6.541 1.00 0.27 68 SER A CA 5
ATOM 6516 C C . SER A 1 68 ? -13.563 -2.366 6.152 1.00 0.25 68 SER A C 5
ATOM 6517 O O . SER A 1 68 ? -13.936 -1.241 6.419 1.00 0.24 68 SER A O 5
ATOM 6525 N N . GLN A 1 69 ? -14.351 -3.205 5.528 1.00 0.24 69 GLN A N 5
ATOM 6526 C CA . GLN A 1 69 ? -15.722 -2.773 5.144 1.00 0.23 69 GLN A CA 5
ATOM 6527 C C . GLN A 1 69 ? -16.516 -2.477 6.407 1.00 0.20 69 GLN A C 5
ATOM 6528 O O . GLN A 1 69 ? -17.363 -1.618 6.422 1.00 0.18 69 GLN A O 5
ATOM 6542 N N . VAL A 1 70 ? -16.246 -3.180 7.469 1.00 0.23 70 VAL A N 5
ATOM 6543 C CA . VAL A 1 70 ? -16.987 -2.927 8.735 1.00 0.22 70 VAL A CA 5
ATOM 6544 C C . VAL A 1 70 ? -16.450 -1.649 9.373 1.00 0.22 70 VAL A C 5
ATOM 6545 O O . VAL A 1 70 ? -17.198 -0.766 9.745 1.00 0.22 70 VAL A O 5
ATOM 6558 N N . SER A 1 71 ? -15.154 -1.537 9.490 1.00 0.23 71 SER A N 5
ATOM 6559 C CA . SER A 1 71 ? -14.568 -0.310 10.091 1.00 0.24 71 SER A CA 5
ATOM 6560 C C . SER A 1 71 ? -14.849 0.862 9.155 1.00 0.25 71 SER A C 5
ATOM 6561 O O . SER A 1 71 ? -14.727 2.013 9.522 1.00 0.25 71 SER A O 5
ATOM 6569 N N . ASN A 1 72 ? -15.255 0.566 7.951 1.00 0.26 72 ASN A N 5
ATOM 6570 C CA . ASN A 1 72 ? -15.586 1.644 6.983 1.00 0.28 72 ASN A CA 5
ATOM 6571 C C . ASN A 1 72 ? -17.034 2.035 7.232 1.00 0.23 72 ASN A C 5
ATOM 6572 O O . ASN A 1 72 ? -17.369 3.193 7.351 1.00 0.19 72 ASN A O 5
ATOM 6583 N N . ILE A 1 73 ? -17.880 1.059 7.375 1.00 0.23 73 ILE A N 5
ATOM 6584 C CA . ILE A 1 73 ? -19.294 1.331 7.697 1.00 0.19 73 ILE A CA 5
ATOM 6585 C C . ILE A 1 73 ? -19.293 1.997 9.078 1.00 0.15 73 ILE A C 5
ATOM 6586 O O . ILE A 1 73 ? -20.229 2.657 9.485 1.00 0.13 73 ILE A O 5
ATOM 6602 N N . ILE A 1 74 ? -18.203 1.820 9.784 1.00 0.17 74 ILE A N 5
ATOM 6603 C CA . ILE A 1 74 ? -18.030 2.409 11.140 1.00 0.16 74 ILE A CA 5
ATOM 6604 C C . ILE A 1 74 ? -17.670 3.894 11.015 1.00 0.13 74 ILE A C 5
ATOM 6605 O O . ILE A 1 74 ? -18.275 4.750 11.628 1.00 0.16 74 ILE A O 5
ATOM 6621 N N . GLN A 1 75 ? -16.672 4.192 10.226 1.00 0.18 75 GLN A N 5
ATOM 6622 C CA . GLN A 1 75 ? -16.232 5.604 10.049 1.00 0.15 75 GLN A CA 5
ATOM 6623 C C . GLN A 1 75 ? -17.241 6.344 9.180 1.00 0.05 75 GLN A C 5
ATOM 6624 O O . GLN A 1 75 ? -17.234 7.556 9.087 1.00 0.10 75 GLN A O 5
ATOM 6638 N N . ALA A 1 76 ? -18.091 5.620 8.524 1.00 0.06 76 ALA A N 5
ATOM 6639 C CA . ALA A 1 76 ? -19.091 6.261 7.637 1.00 0.11 76 ALA A CA 5
ATOM 6640 C C . ALA A 1 76 ? -20.501 5.954 8.147 1.00 0.13 76 ALA A C 5
ATOM 6641 O O . ALA A 1 76 ? -21.481 6.399 7.584 1.00 0.17 76 ALA A O 5
ATOM 6648 N N . LYS A 1 77 ? -20.608 5.195 9.206 1.00 0.12 77 LYS A N 5
ATOM 6649 C CA . LYS A 1 77 ? -21.951 4.850 9.752 1.00 0.14 77 LYS A CA 5
ATOM 6650 C C . LYS A 1 77 ? -22.893 4.527 8.595 1.00 0.14 77 LYS A C 5
ATOM 6651 O O . LYS A 1 77 ? -23.682 5.347 8.169 1.00 0.13 77 LYS A O 5
ATOM 6670 N N . LEU A 1 78 ? -22.801 3.338 8.077 1.00 0.14 78 LEU A N 5
ATOM 6671 C CA . LEU A 1 78 ? -23.669 2.945 6.935 1.00 0.13 78 LEU A CA 5
ATOM 6672 C C . LEU A 1 78 ? -24.792 2.035 7.423 1.00 0.11 78 LEU A C 5
ATOM 6673 O O . LEU A 1 78 ? -24.574 1.135 8.209 1.00 0.10 78 LEU A O 5
ATOM 6689 N N . LYS A 1 79 ? -25.984 2.234 6.936 1.00 0.12 79 LYS A N 5
ATOM 6690 C CA . LYS A 1 79 ? -27.099 1.346 7.349 1.00 0.11 79 LYS A CA 5
ATOM 6691 C C . LYS A 1 79 ? -26.801 -0.026 6.764 1.00 0.12 79 LYS A C 5
ATOM 6692 O O . LYS A 1 79 ? -26.599 -0.155 5.583 1.00 0.16 79 LYS A O 5
ATOM 6711 N N . ILE A 1 80 ? -26.724 -1.042 7.571 1.00 0.10 80 ILE A N 5
ATOM 6712 C CA . ILE A 1 80 ? -26.387 -2.385 7.024 1.00 0.12 80 ILE A CA 5
ATOM 6713 C C . ILE A 1 80 ? -27.654 -3.163 6.675 1.00 0.09 80 ILE A C 5
ATOM 6714 O O . ILE A 1 80 ? -28.711 -2.940 7.223 1.00 0.05 80 ILE A O 5
ATOM 6730 N N . SER A 1 81 ? -27.540 -4.093 5.770 1.00 0.14 81 SER A N 5
ATOM 6731 C CA . SER A 1 81 ? -28.714 -4.917 5.385 1.00 0.10 81 SER A CA 5
ATOM 6732 C C . SER A 1 81 ? -28.372 -6.369 5.689 1.00 0.12 81 SER A C 5
ATOM 6733 O O . SER A 1 81 ? -27.237 -6.781 5.560 1.00 0.17 81 SER A O 5
ATOM 6741 N N . VAL A 1 82 ? -29.322 -7.142 6.124 1.00 0.10 82 VAL A N 5
ATOM 6742 C CA . VAL A 1 82 ? -29.014 -8.555 6.463 1.00 0.15 82 VAL A CA 5
ATOM 6743 C C . VAL A 1 82 ? -29.942 -9.508 5.703 1.00 0.17 82 VAL A C 5
ATOM 6744 O O . VAL A 1 82 ? -31.152 -9.383 5.739 1.00 0.18 82 VAL A O 5
ATOM 6757 N N . HIS A 1 83 ? -29.375 -10.467 5.018 1.00 0.20 83 HIS A N 5
ATOM 6758 C CA . HIS A 1 83 ? -30.208 -11.447 4.259 1.00 0.24 83 HIS A CA 5
ATOM 6759 C C . HIS A 1 83 ? -29.982 -12.843 4.834 1.00 0.26 83 HIS A C 5
ATOM 6760 O O . HIS A 1 83 ? -29.000 -13.097 5.504 1.00 0.26 83 HIS A O 5
ATOM 6774 N N . ASP A 1 84 ? -30.871 -13.759 4.569 1.00 0.34 84 ASP A N 5
ATOM 6775 C CA . ASP A 1 84 ? -30.691 -15.138 5.091 1.00 0.36 84 ASP A CA 5
ATOM 6776 C C . ASP A 1 84 ? -30.026 -15.991 4.013 1.00 0.46 84 ASP A C 5
ATOM 6777 O O . ASP A 1 84 ? -30.383 -15.932 2.853 1.00 0.51 84 ASP A O 5
ATOM 6786 N N . ILE A 1 85 ? -29.054 -16.774 4.382 1.00 0.52 85 ILE A N 5
ATOM 6787 C CA . ILE A 1 85 ? -28.356 -17.615 3.375 1.00 0.63 85 ILE A CA 5
ATOM 6788 C C . ILE A 1 85 ? -28.104 -19.009 3.955 1.00 0.86 85 ILE A C 5
ATOM 6789 O O . ILE A 1 85 ? -27.006 -19.241 4.434 1.00 1.32 85 ILE A O 5
ATOM 6806 N N . GLY A 1 1 ? -12.246 12.640 4.056 1.00 39.23 1 GLY A N 6
ATOM 6807 C CA . GLY A 1 1 ? -13.623 12.798 4.701 1.00 38.33 1 GLY A CA 6
ATOM 6808 C C . GLY A 1 1 ? -14.236 11.636 5.405 1.00 36.54 1 GLY A C 6
ATOM 6809 O O . GLY A 1 1 ? -15.221 11.077 4.963 1.00 36.94 1 GLY A O 6
ATOM 6815 N N . ALA A 1 2 ? -13.675 11.240 6.514 1.00 34.58 2 ALA A N 6
ATOM 6816 C CA . ALA A 1 2 ? -14.242 10.084 7.261 1.00 32.85 2 ALA A CA 6
ATOM 6817 C C . ALA A 1 2 ? -14.448 10.472 8.727 1.00 30.94 2 ALA A C 6
ATOM 6818 O O . ALA A 1 2 ? -15.547 10.767 9.152 1.00 31.89 2 ALA A O 6
ATOM 6825 N N . MET A 1 3 ? -13.398 10.476 9.505 1.00 28.40 3 MET A N 6
ATOM 6826 C CA . MET A 1 3 ? -13.536 10.845 10.941 1.00 26.61 3 MET A CA 6
ATOM 6827 C C . MET A 1 3 ? -12.638 12.044 11.249 1.00 24.49 3 MET A C 6
ATOM 6828 O O . MET A 1 3 ? -12.271 12.798 10.371 1.00 24.33 3 MET A O 6
ATOM 6842 N N . GLY A 1 4 ? -12.281 12.226 12.491 1.00 23.00 4 GLY A N 6
ATOM 6843 C CA . GLY A 1 4 ? -11.405 13.375 12.855 1.00 20.95 4 GLY A CA 6
ATOM 6844 C C . GLY A 1 4 ? -12.266 14.551 13.320 1.00 20.32 4 GLY A C 6
ATOM 6845 O O . GLY A 1 4 ? -11.990 15.694 13.015 1.00 19.39 4 GLY A O 6
ATOM 6849 N N . SER A 1 5 ? -13.305 14.281 14.060 1.00 21.01 5 SER A N 6
ATOM 6850 C CA . SER A 1 5 ? -14.181 15.384 14.545 1.00 20.83 5 SER A CA 6
ATOM 6851 C C . SER A 1 5 ? -13.803 15.741 15.985 1.00 18.81 5 SER A C 6
ATOM 6852 O O . SER A 1 5 ? -14.458 16.535 16.629 1.00 19.07 5 SER A O 6
ATOM 6860 N N . SER A 1 6 ? -12.750 15.160 16.494 1.00 16.86 6 SER A N 6
ATOM 6861 C CA . SER A 1 6 ? -12.336 15.469 17.893 1.00 14.93 6 SER A CA 6
ATOM 6862 C C . SER A 1 6 ? -10.900 14.984 18.122 1.00 13.35 6 SER A C 6
ATOM 6863 O O . SER A 1 6 ? -10.083 14.988 17.222 1.00 13.35 6 SER A O 6
ATOM 6871 N N . THR A 1 7 ? -10.587 14.570 19.321 1.00 12.20 7 THR A N 6
ATOM 6872 C CA . THR A 1 7 ? -9.205 14.088 19.610 1.00 11.15 7 THR A CA 6
ATOM 6873 C C . THR A 1 7 ? -9.272 12.658 20.151 1.00 8.45 7 THR A C 6
ATOM 6874 O O . THR A 1 7 ? -9.997 12.370 21.081 1.00 6.96 7 THR A O 6
ATOM 6885 N N . SER A 1 8 ? -8.519 11.757 19.578 1.00 7.85 8 SER A N 6
ATOM 6886 C CA . SER A 1 8 ? -8.544 10.349 20.063 1.00 5.27 8 SER A CA 6
ATOM 6887 C C . SER A 1 8 ? -9.897 9.720 19.738 1.00 5.42 8 SER A C 6
ATOM 6888 O O . SER A 1 8 ? -10.675 10.255 18.974 1.00 7.35 8 SER A O 6
ATOM 6896 N N . GLY A 1 9 ? -10.184 8.586 20.314 1.00 3.47 9 GLY A N 6
ATOM 6897 C CA . GLY A 1 9 ? -11.488 7.920 20.043 1.00 3.50 9 GLY A CA 6
ATOM 6898 C C . GLY A 1 9 ? -12.425 8.141 21.230 1.00 2.15 9 GLY A C 6
ATOM 6899 O O . GLY A 1 9 ? -12.024 8.054 22.373 1.00 1.97 9 GLY A O 6
ATOM 6903 N N . LEU A 1 10 ? -13.669 8.431 20.969 1.00 3.01 10 LEU A N 6
ATOM 6904 C CA . LEU A 1 10 ? -14.630 8.659 22.085 1.00 3.62 10 LEU A CA 6
ATOM 6905 C C . LEU A 1 10 ? -16.039 8.824 21.515 1.00 3.06 10 LEU A C 6
ATOM 6906 O O . LEU A 1 10 ? -16.777 9.706 21.905 1.00 3.92 10 LEU A O 6
ATOM 6922 N N . LYS A 1 11 ? -16.418 7.979 20.597 1.00 2.03 11 LYS A N 6
ATOM 6923 C CA . LYS A 1 11 ? -17.780 8.084 20.003 1.00 1.46 11 LYS A CA 6
ATOM 6924 C C . LYS A 1 11 ? -18.106 6.792 19.250 1.00 1.05 11 LYS A C 6
ATOM 6925 O O . LYS A 1 11 ? -17.444 6.430 18.299 1.00 0.97 11 LYS A O 6
ATOM 6944 N N . THR A 1 12 ? -19.124 6.093 19.672 1.00 1.20 12 THR A N 6
ATOM 6945 C CA . THR A 1 12 ? -19.500 4.823 18.988 1.00 0.86 12 THR A CA 6
ATOM 6946 C C . THR A 1 12 ? -20.315 5.142 17.736 1.00 0.69 12 THR A C 6
ATOM 6947 O O . THR A 1 12 ? -21.202 5.971 17.755 1.00 0.72 12 THR A O 6
ATOM 6958 N N . THR A 1 13 ? -20.021 4.490 16.646 1.00 0.58 13 THR A N 6
ATOM 6959 C CA . THR A 1 13 ? -20.779 4.757 15.395 1.00 0.44 13 THR A CA 6
ATOM 6960 C C . THR A 1 13 ? -22.122 4.031 15.455 1.00 0.42 13 THR A C 6
ATOM 6961 O O . THR A 1 13 ? -22.184 2.825 15.605 1.00 0.43 13 THR A O 6
ATOM 6972 N N . LYS A 1 14 ? -23.201 4.759 15.348 1.00 0.42 14 LYS A N 6
ATOM 6973 C CA . LYS A 1 14 ? -24.543 4.121 15.408 1.00 0.44 14 LYS A CA 6
ATOM 6974 C C . LYS A 1 14 ? -24.916 3.583 14.028 1.00 0.44 14 LYS A C 6
ATOM 6975 O O . LYS A 1 14 ? -25.121 4.332 13.093 1.00 0.45 14 LYS A O 6
ATOM 6994 N N . ILE A 1 15 ? -25.007 2.290 13.893 1.00 0.45 15 ILE A N 6
ATOM 6995 C CA . ILE A 1 15 ? -25.369 1.708 12.572 1.00 0.48 15 ILE A CA 6
ATOM 6996 C C . ILE A 1 15 ? -26.585 0.794 12.745 1.00 0.44 15 ILE A C 6
ATOM 6997 O O . ILE A 1 15 ? -26.757 0.172 13.771 1.00 0.89 15 ILE A O 6
ATOM 7013 N N . LYS A 1 16 ? -27.437 0.709 11.760 1.00 0.12 16 LYS A N 6
ATOM 7014 C CA . LYS A 1 16 ? -28.635 -0.169 11.902 1.00 0.14 16 LYS A CA 6
ATOM 7015 C C . LYS A 1 16 ? -28.647 -1.223 10.802 1.00 0.16 16 LYS A C 6
ATOM 7016 O O . LYS A 1 16 ? -28.653 -0.913 9.627 1.00 0.19 16 LYS A O 6
ATOM 7035 N N . PHE A 1 17 ? -28.674 -2.469 11.175 1.00 0.16 17 PHE A N 6
ATOM 7036 C CA . PHE A 1 17 ? -28.716 -3.544 10.154 1.00 0.18 17 PHE A CA 6
ATOM 7037 C C . PHE A 1 17 ? -30.156 -3.698 9.683 1.00 0.15 17 PHE A C 6
ATOM 7038 O O . PHE A 1 17 ? -31.075 -3.233 10.329 1.00 0.19 17 PHE A O 6
ATOM 7055 N N . TYR A 1 18 ? -30.379 -4.330 8.568 1.00 0.11 18 TYR A N 6
ATOM 7056 C CA . TYR A 1 18 ? -31.777 -4.471 8.092 1.00 0.09 18 TYR A CA 6
ATOM 7057 C C . TYR A 1 18 ? -32.065 -5.925 7.719 1.00 0.12 18 TYR A C 6
ATOM 7058 O O . TYR A 1 18 ? -32.230 -6.260 6.563 1.00 0.15 18 TYR A O 6
ATOM 7076 N N . TYR A 1 19 ? -32.147 -6.788 8.696 1.00 0.14 19 TYR A N 6
ATOM 7077 C CA . TYR A 1 19 ? -32.446 -8.218 8.405 1.00 0.19 19 TYR A CA 6
ATOM 7078 C C . TYR A 1 19 ? -33.918 -8.337 8.021 1.00 0.23 19 TYR A C 6
ATOM 7079 O O . TYR A 1 19 ? -34.800 -8.120 8.829 1.00 0.25 19 TYR A O 6
ATOM 7097 N N . LYS A 1 20 ? -34.201 -8.659 6.789 1.00 0.26 20 LYS A N 6
ATOM 7098 C CA . LYS A 1 20 ? -35.625 -8.762 6.371 1.00 0.31 20 LYS A CA 6
ATOM 7099 C C . LYS A 1 20 ? -36.318 -7.436 6.697 1.00 0.31 20 LYS A C 6
ATOM 7100 O O . LYS A 1 20 ? -35.753 -6.377 6.517 1.00 0.30 20 LYS A O 6
ATOM 7119 N N . ASP A 1 21 ? -37.528 -7.473 7.187 1.00 0.34 21 ASP A N 6
ATOM 7120 C CA . ASP A 1 21 ? -38.220 -6.201 7.530 1.00 0.36 21 ASP A CA 6
ATOM 7121 C C . ASP A 1 21 ? -37.839 -5.791 8.955 1.00 0.34 21 ASP A C 6
ATOM 7122 O O . ASP A 1 21 ? -38.116 -4.692 9.391 1.00 0.38 21 ASP A O 6
ATOM 7131 N N . ASP A 1 22 ? -37.189 -6.664 9.679 1.00 0.32 22 ASP A N 6
ATOM 7132 C CA . ASP A 1 22 ? -36.772 -6.323 11.070 1.00 0.32 22 ASP A CA 6
ATOM 7133 C C . ASP A 1 22 ? -35.450 -5.554 11.014 1.00 0.30 22 ASP A C 6
ATOM 7134 O O . ASP A 1 22 ? -34.732 -5.624 10.036 1.00 0.30 22 ASP A O 6
ATOM 7143 N N . ILE A 1 23 ? -35.121 -4.813 12.040 1.00 0.27 23 ILE A N 6
ATOM 7144 C CA . ILE A 1 23 ? -33.846 -4.044 12.012 1.00 0.23 23 ILE A CA 6
ATOM 7145 C C . ILE A 1 23 ? -33.273 -3.902 13.421 1.00 0.22 23 ILE A C 6
ATOM 7146 O O . ILE A 1 23 ? -33.994 -3.761 14.388 1.00 0.27 23 ILE A O 6
ATOM 7162 N N . PHE A 1 24 ? -31.976 -3.891 13.528 1.00 0.22 24 PHE A N 6
ATOM 7163 C CA . PHE A 1 24 ? -31.334 -3.702 14.863 1.00 0.20 24 PHE A CA 6
ATOM 7164 C C . PHE A 1 24 ? -30.225 -2.661 14.715 1.00 0.16 24 PHE A C 6
ATOM 7165 O O . PHE A 1 24 ? -30.024 -2.114 13.649 1.00 0.13 24 PHE A O 6
ATOM 7182 N N . ALA A 1 25 ? -29.510 -2.364 15.762 1.00 0.26 25 ALA A N 6
ATOM 7183 C CA . ALA A 1 25 ? -28.436 -1.338 15.637 1.00 0.25 25 ALA A CA 6
ATOM 7184 C C . ALA A 1 25 ? -27.253 -1.691 16.541 1.00 0.60 25 ALA A C 6
ATOM 7185 O O . ALA A 1 25 ? -27.417 -2.156 17.652 1.00 1.30 25 ALA A O 6
ATOM 7192 N N . LEU A 1 26 ? -26.058 -1.465 16.066 1.00 0.22 26 LEU A N 6
ATOM 7193 C CA . LEU A 1 26 ? -24.852 -1.772 16.880 1.00 0.48 26 LEU A CA 6
ATOM 7194 C C . LEU A 1 26 ? -24.028 -0.501 17.073 1.00 0.44 26 LEU A C 6
ATOM 7195 O O . LEU A 1 26 ? -24.046 0.401 16.253 1.00 0.51 26 LEU A O 6
ATOM 7211 N N . MET A 1 27 ? -23.282 -0.440 18.140 1.00 0.39 27 MET A N 6
ATOM 7212 C CA . MET A 1 27 ? -22.423 0.746 18.388 1.00 0.42 27 MET A CA 6
ATOM 7213 C C . MET A 1 27 ? -20.967 0.300 18.277 1.00 0.45 27 MET A C 6
ATOM 7214 O O . MET A 1 27 ? -20.483 -0.471 19.080 1.00 0.45 27 MET A O 6
ATOM 7228 N N . LEU A 1 28 ? -20.273 0.753 17.274 1.00 0.46 28 LEU A N 6
ATOM 7229 C CA . LEU A 1 28 ? -18.859 0.325 17.100 1.00 0.48 28 LEU A CA 6
ATOM 7230 C C . LEU A 1 28 ? -17.912 1.309 17.786 1.00 0.50 28 LEU A C 6
ATOM 7231 O O . LEU A 1 28 ? -18.079 2.509 17.714 1.00 0.76 28 LEU A O 6
ATOM 7247 N N . LYS A 1 29 ? -16.906 0.800 18.445 1.00 0.38 29 LYS A N 6
ATOM 7248 C CA . LYS A 1 29 ? -15.931 1.691 19.132 1.00 0.37 29 LYS A CA 6
ATOM 7249 C C . LYS A 1 29 ? -14.640 1.756 18.311 1.00 0.37 29 LYS A C 6
ATOM 7250 O O . LYS A 1 29 ? -13.669 2.363 18.711 1.00 0.41 29 LYS A O 6
ATOM 7269 N N . GLY A 1 30 ? -14.625 1.129 17.164 1.00 0.33 30 GLY A N 6
ATOM 7270 C CA . GLY A 1 30 ? -13.399 1.150 16.315 1.00 0.33 30 GLY A CA 6
ATOM 7271 C C . GLY A 1 30 ? -12.693 -0.205 16.405 1.00 0.32 30 GLY A C 6
ATOM 7272 O O . GLY A 1 30 ? -11.825 -0.518 15.614 1.00 0.41 30 GLY A O 6
ATOM 7276 N N . ASP A 1 31 ? -13.054 -1.010 17.366 1.00 0.32 31 ASP A N 6
ATOM 7277 C CA . ASP A 1 31 ? -12.404 -2.342 17.509 1.00 0.34 31 ASP A CA 6
ATOM 7278 C C . ASP A 1 31 ? -13.286 -3.424 16.878 1.00 0.36 31 ASP A C 6
ATOM 7279 O O . ASP A 1 31 ? -12.851 -4.532 16.646 1.00 0.39 31 ASP A O 6
ATOM 7288 N N . THR A 1 32 ? -14.525 -3.112 16.606 1.00 0.34 32 THR A N 6
ATOM 7289 C CA . THR A 1 32 ? -15.432 -4.131 15.996 1.00 0.36 32 THR A CA 6
ATOM 7290 C C . THR A 1 32 ? -14.812 -4.689 14.710 1.00 0.45 32 THR A C 6
ATOM 7291 O O . THR A 1 32 ? -14.276 -3.960 13.902 1.00 1.24 32 THR A O 6
ATOM 7302 N N . THR A 1 33 ? -14.899 -5.977 14.514 1.00 0.39 33 THR A N 6
ATOM 7303 C CA . THR A 1 33 ? -14.336 -6.587 13.276 1.00 0.37 33 THR A CA 6
ATOM 7304 C C . THR A 1 33 ? -15.483 -7.098 12.406 1.00 0.33 33 THR A C 6
ATOM 7305 O O . THR A 1 33 ? -16.643 -6.904 12.716 1.00 0.32 33 THR A O 6
ATOM 7316 N N . TYR A 1 34 ? -15.174 -7.773 11.335 1.00 0.32 34 TYR A N 6
ATOM 7317 C CA . TYR A 1 34 ? -16.258 -8.317 10.472 1.00 0.31 34 TYR A CA 6
ATOM 7318 C C . TYR A 1 34 ? -16.684 -9.661 11.046 1.00 0.27 34 TYR A C 6
ATOM 7319 O O . TYR A 1 34 ? -17.845 -10.015 11.035 1.00 0.26 34 TYR A O 6
ATOM 7337 N N . LYS A 1 35 ? -15.750 -10.402 11.572 1.00 0.25 35 LYS A N 6
ATOM 7338 C CA . LYS A 1 35 ? -16.100 -11.716 12.175 1.00 0.23 35 LYS A CA 6
ATOM 7339 C C . LYS A 1 35 ? -16.774 -11.444 13.517 1.00 0.19 35 LYS A C 6
ATOM 7340 O O . LYS A 1 35 ? -17.517 -12.255 14.033 1.00 0.23 35 LYS A O 6
ATOM 7359 N N . GLU A 1 36 ? -16.544 -10.281 14.062 1.00 0.13 36 GLU A N 6
ATOM 7360 C CA . GLU A 1 36 ? -17.186 -9.909 15.341 1.00 0.14 36 GLU A CA 6
ATOM 7361 C C . GLU A 1 36 ? -18.641 -9.595 15.029 1.00 0.11 36 GLU A C 6
ATOM 7362 O O . GLU A 1 36 ? -19.559 -10.154 15.595 1.00 0.18 36 GLU A O 6
ATOM 7374 N N . LEU A 1 37 ? -18.839 -8.714 14.091 1.00 0.15 37 LEU A N 6
ATOM 7375 C CA . LEU A 1 37 ? -20.205 -8.345 13.665 1.00 0.22 37 LEU A CA 6
ATOM 7376 C C . LEU A 1 37 ? -20.953 -9.616 13.264 1.00 0.28 37 LEU A C 6
ATOM 7377 O O . LEU A 1 37 ? -22.135 -9.768 13.504 1.00 0.30 37 LEU A O 6
ATOM 7393 N N . ARG A 1 38 ? -20.255 -10.526 12.646 1.00 0.33 38 ARG A N 6
ATOM 7394 C CA . ARG A 1 38 ? -20.885 -11.796 12.204 1.00 0.45 38 ARG A CA 6
ATOM 7395 C C . ARG A 1 38 ? -21.481 -12.532 13.409 1.00 0.43 38 ARG A C 6
ATOM 7396 O O . ARG A 1 38 ? -22.609 -12.969 13.375 1.00 0.41 38 ARG A O 6
ATOM 7417 N N . SER A 1 39 ? -20.737 -12.674 14.469 1.00 0.57 39 SER A N 6
ATOM 7418 C CA . SER A 1 39 ? -21.282 -13.384 15.662 1.00 0.70 39 SER A CA 6
ATOM 7419 C C . SER A 1 39 ? -22.255 -12.464 16.404 1.00 0.65 39 SER A C 6
ATOM 7420 O O . SER A 1 39 ? -23.033 -12.902 17.227 1.00 0.75 39 SER A O 6
ATOM 7428 N N . LYS A 1 40 ? -22.213 -11.194 16.117 1.00 0.55 40 LYS A N 6
ATOM 7429 C CA . LYS A 1 40 ? -23.134 -10.243 16.802 1.00 0.55 40 LYS A CA 6
ATOM 7430 C C . LYS A 1 40 ? -24.468 -10.192 16.051 1.00 0.47 40 LYS A C 6
ATOM 7431 O O . LYS A 1 40 ? -25.472 -9.754 16.575 1.00 0.64 40 LYS A O 6
ATOM 7450 N N . ILE A 1 41 ? -24.476 -10.630 14.824 1.00 0.29 41 ILE A N 6
ATOM 7451 C CA . ILE A 1 41 ? -25.734 -10.605 14.020 1.00 0.19 41 ILE A CA 6
ATOM 7452 C C . ILE A 1 41 ? -26.381 -11.995 14.010 1.00 0.21 41 ILE A C 6
ATOM 7453 O O . ILE A 1 41 ? -27.584 -12.138 14.071 1.00 0.22 41 ILE A O 6
ATOM 7469 N N . ALA A 1 42 ? -25.575 -13.014 13.909 1.00 0.25 42 ALA A N 6
ATOM 7470 C CA . ALA A 1 42 ? -26.096 -14.414 13.862 1.00 0.29 42 ALA A CA 6
ATOM 7471 C C . ALA A 1 42 ? -27.233 -14.634 14.869 1.00 0.32 42 ALA A C 6
ATOM 7472 O O . ALA A 1 42 ? -28.273 -15.143 14.505 1.00 0.29 42 ALA A O 6
ATOM 7479 N N . PRO A 1 43 ? -27.010 -14.268 16.105 1.00 0.39 43 PRO A N 6
ATOM 7480 C CA . PRO A 1 43 ? -28.023 -14.452 17.160 1.00 0.45 43 PRO A CA 6
ATOM 7481 C C . PRO A 1 43 ? -29.173 -13.465 16.965 1.00 0.42 43 PRO A C 6
ATOM 7482 O O . PRO A 1 43 ? -30.306 -13.740 17.306 1.00 0.42 43 PRO A O 6
ATOM 7493 N N . ARG A 1 44 ? -28.893 -12.327 16.398 1.00 0.40 44 ARG A N 6
ATOM 7494 C CA . ARG A 1 44 ? -29.974 -11.336 16.155 1.00 0.40 44 ARG A CA 6
ATOM 7495 C C . ARG A 1 44 ? -30.707 -11.707 14.862 1.00 0.32 44 ARG A C 6
ATOM 7496 O O . ARG A 1 44 ? -31.695 -11.101 14.499 1.00 0.38 44 ARG A O 6
ATOM 7517 N N . ILE A 1 45 ? -30.227 -12.706 14.165 1.00 0.23 45 ILE A N 6
ATOM 7518 C CA . ILE A 1 45 ? -30.889 -13.126 12.898 1.00 0.16 45 ILE A CA 6
ATOM 7519 C C . ILE A 1 45 ? -31.725 -14.376 13.135 1.00 0.17 45 ILE A C 6
ATOM 7520 O O . ILE A 1 45 ? -32.733 -14.587 12.495 1.00 0.22 45 ILE A O 6
ATOM 7536 N N . ASP A 1 46 ? -31.255 -15.227 14.011 1.00 0.19 46 ASP A N 6
ATOM 7537 C CA . ASP A 1 46 ? -31.936 -16.526 14.288 1.00 0.19 46 ASP A CA 6
ATOM 7538 C C . ASP A 1 46 ? -31.315 -17.584 13.372 1.00 0.07 46 ASP A C 6
ATOM 7539 O O . ASP A 1 46 ? -31.791 -18.698 13.275 1.00 0.10 46 ASP A O 6
ATOM 7548 N N . THR A 1 47 ? -30.245 -17.235 12.697 1.00 0.12 47 THR A N 6
ATOM 7549 C CA . THR A 1 47 ? -29.582 -18.203 11.783 1.00 0.26 47 THR A CA 6
ATOM 7550 C C . THR A 1 47 ? -28.068 -18.013 11.872 1.00 0.41 47 THR A C 6
ATOM 7551 O O . THR A 1 47 ? -27.585 -17.082 12.483 1.00 0.50 47 THR A O 6
ATOM 7562 N N . ASP A 1 48 ? -27.316 -18.880 11.257 1.00 0.50 48 ASP A N 6
ATOM 7563 C CA . ASP A 1 48 ? -25.835 -18.737 11.298 1.00 0.66 48 ASP A CA 6
ATOM 7564 C C . ASP A 1 48 ? -25.339 -18.264 9.934 1.00 0.77 48 ASP A C 6
ATOM 7565 O O . ASP A 1 48 ? -24.198 -17.875 9.775 1.00 0.87 48 ASP A O 6
ATOM 7574 N N . ASN A 1 49 ? -26.190 -18.294 8.945 1.00 0.78 49 ASN A N 6
ATOM 7575 C CA . ASN A 1 49 ? -25.771 -17.849 7.588 1.00 0.93 49 ASN A CA 6
ATOM 7576 C C . ASN A 1 49 ? -26.603 -16.638 7.163 1.00 0.69 49 ASN A C 6
ATOM 7577 O O . ASN A 1 49 ? -27.801 -16.723 6.982 1.00 0.65 49 ASN A O 6
ATOM 7588 N N . PHE A 1 50 ? -25.969 -15.512 6.991 1.00 0.56 50 PHE A N 6
ATOM 7589 C CA . PHE A 1 50 ? -26.702 -14.288 6.561 1.00 0.38 50 PHE A CA 6
ATOM 7590 C C . PHE A 1 50 ? -25.731 -13.367 5.820 1.00 0.34 50 PHE A C 6
ATOM 7591 O O . PHE A 1 50 ? -24.545 -13.366 6.083 1.00 0.41 50 PHE A O 6
ATOM 7608 N N . LYS A 1 51 ? -26.216 -12.585 4.894 1.00 0.38 51 LYS A N 6
ATOM 7609 C CA . LYS A 1 51 ? -25.300 -11.676 4.144 1.00 0.34 51 LYS A CA 6
ATOM 7610 C C . LYS A 1 51 ? -25.441 -10.244 4.666 1.00 0.26 51 LYS A C 6
ATOM 7611 O O . LYS A 1 51 ? -26.530 -9.749 4.865 1.00 0.54 51 LYS A O 6
ATOM 7630 N N . LEU A 1 52 ? -24.346 -9.570 4.882 1.00 0.30 52 LEU A N 6
ATOM 7631 C CA . LEU A 1 52 ? -24.423 -8.171 5.384 1.00 0.24 52 LEU A CA 6
ATOM 7632 C C . LEU A 1 52 ? -23.913 -7.212 4.305 1.00 0.18 52 LEU A C 6
ATOM 7633 O O . LEU A 1 52 ? -22.855 -7.407 3.742 1.00 0.21 52 LEU A O 6
ATOM 7649 N N . GLN A 1 53 ? -24.651 -6.173 4.013 1.00 0.22 53 GLN A N 6
ATOM 7650 C CA . GLN A 1 53 ? -24.192 -5.204 2.968 1.00 0.21 53 GLN A CA 6
ATOM 7651 C C . GLN A 1 53 ? -24.391 -3.772 3.465 1.00 0.21 53 GLN A C 6
ATOM 7652 O O . GLN A 1 53 ? -24.962 -3.540 4.509 1.00 0.20 53 GLN A O 6
ATOM 7666 N N . THR A 1 54 ? -23.932 -2.804 2.721 1.00 0.24 54 THR A N 6
ATOM 7667 C CA . THR A 1 54 ? -24.116 -1.390 3.152 1.00 0.24 54 THR A CA 6
ATOM 7668 C C . THR A 1 54 ? -25.506 -0.924 2.716 1.00 0.23 54 THR A C 6
ATOM 7669 O O . THR A 1 54 ? -25.670 -0.329 1.670 1.00 0.25 54 THR A O 6
ATOM 7680 N N . LYS A 1 55 ? -26.500 -1.214 3.519 1.00 0.20 55 LYS A N 6
ATOM 7681 C CA . LYS A 1 55 ? -27.908 -0.821 3.197 1.00 0.19 55 LYS A CA 6
ATOM 7682 C C . LYS A 1 55 ? -27.933 0.461 2.362 1.00 0.25 55 LYS A C 6
ATOM 7683 O O . LYS A 1 55 ? -27.740 1.549 2.866 1.00 0.36 55 LYS A O 6
ATOM 7702 N N . LEU A 1 56 ? -28.172 0.336 1.085 1.00 0.21 56 LEU A N 6
ATOM 7703 C CA . LEU A 1 56 ? -28.212 1.542 0.213 1.00 0.30 56 LEU A CA 6
ATOM 7704 C C . LEU A 1 56 ? -29.663 2.004 0.055 1.00 0.33 56 LEU A C 6
ATOM 7705 O O . LEU A 1 56 ? -30.201 2.682 0.907 1.00 1.38 56 LEU A O 6
ATOM 7721 N N . PHE A 1 57 ? -30.305 1.645 -1.024 1.00 1.05 57 PHE A N 6
ATOM 7722 C CA . PHE A 1 57 ? -31.719 2.068 -1.222 1.00 0.92 57 PHE A CA 6
ATOM 7723 C C . PHE A 1 57 ? -32.358 1.208 -2.314 1.00 0.72 57 PHE A C 6
ATOM 7724 O O . PHE A 1 57 ? -33.514 0.842 -2.232 1.00 0.79 57 PHE A O 6
ATOM 7741 N N . ASP A 1 58 ? -31.617 0.889 -3.340 1.00 0.59 58 ASP A N 6
ATOM 7742 C CA . ASP A 1 58 ? -32.182 0.058 -4.440 1.00 0.73 58 ASP A CA 6
ATOM 7743 C C . ASP A 1 58 ? -32.117 -1.421 -4.056 1.00 1.27 58 ASP A C 6
ATOM 7744 O O . ASP A 1 58 ? -32.907 -2.225 -4.510 1.00 1.54 58 ASP A O 6
ATOM 7753 N N . GLY A 1 59 ? -31.183 -1.788 -3.221 1.00 1.46 59 GLY A N 6
ATOM 7754 C CA . GLY A 1 59 ? -31.070 -3.218 -2.809 1.00 2.03 59 GLY A CA 6
ATOM 7755 C C . GLY A 1 59 ? -29.985 -3.355 -1.740 1.00 1.56 59 GLY A C 6
ATOM 7756 O O . GLY A 1 59 ? -30.265 -3.403 -0.559 1.00 1.46 59 GLY A O 6
ATOM 7760 N N . SER A 1 60 ? -28.748 -3.421 -2.146 1.00 1.36 60 SER A N 6
ATOM 7761 C CA . SER A 1 60 ? -27.644 -3.555 -1.155 1.00 0.90 60 SER A CA 6
ATOM 7762 C C . SER A 1 60 ? -26.415 -2.797 -1.657 1.00 0.61 60 SER A C 6
ATOM 7763 O O . SER A 1 60 ? -26.326 -2.433 -2.813 1.00 0.74 60 SER A O 6
ATOM 7771 N N . GLY A 1 61 ? -25.464 -2.555 -0.797 1.00 0.36 61 GLY A N 6
ATOM 7772 C CA . GLY A 1 61 ? -24.241 -1.821 -1.224 1.00 0.39 61 GLY A CA 6
ATOM 7773 C C . GLY A 1 61 ? -23.011 -2.705 -1.012 1.00 0.58 61 GLY A C 6
ATOM 7774 O O . GLY A 1 61 ? -23.094 -3.917 -1.027 1.00 0.88 61 GLY A O 6
ATOM 7778 N N . GLU A 1 62 ? -21.869 -2.107 -0.813 1.00 0.51 62 GLU A N 6
ATOM 7779 C CA . GLU A 1 62 ? -20.634 -2.911 -0.599 1.00 0.73 62 GLU A CA 6
ATOM 7780 C C . GLU A 1 62 ? -20.929 -4.048 0.379 1.00 0.51 62 GLU A C 6
ATOM 7781 O O . GLU A 1 62 ? -21.036 -3.843 1.572 1.00 0.35 62 GLU A O 6
ATOM 7793 N N . GLU A 1 63 ? -21.065 -5.248 -0.114 1.00 0.58 63 GLU A N 6
ATOM 7794 C CA . GLU A 1 63 ? -21.355 -6.397 0.788 1.00 0.46 63 GLU A CA 6
ATOM 7795 C C . GLU A 1 63 ? -20.235 -6.528 1.822 1.00 0.36 63 GLU A C 6
ATOM 7796 O O . GLU A 1 63 ? -19.197 -7.104 1.558 1.00 0.43 63 GLU A O 6
ATOM 7808 N N . ILE A 1 64 ? -20.437 -5.998 2.998 1.00 0.26 64 ILE A N 6
ATOM 7809 C CA . ILE A 1 64 ? -19.384 -6.091 4.050 1.00 0.25 64 ILE A CA 6
ATOM 7810 C C . ILE A 1 64 ? -18.909 -7.538 4.170 1.00 0.22 64 ILE A C 6
ATOM 7811 O O . ILE A 1 64 ? -19.692 -8.445 4.372 1.00 0.17 64 ILE A O 6
ATOM 7827 N N . LYS A 1 65 ? -17.631 -7.760 4.053 1.00 0.28 65 LYS A N 6
ATOM 7828 C CA . LYS A 1 65 ? -17.103 -9.146 4.165 1.00 0.27 65 LYS A CA 6
ATOM 7829 C C . LYS A 1 65 ? -15.674 -9.102 4.708 1.00 0.29 65 LYS A C 6
ATOM 7830 O O . LYS A 1 65 ? -14.930 -10.055 4.597 1.00 0.29 65 LYS A O 6
ATOM 7849 N N . THR A 1 66 ? -15.282 -8.004 5.298 1.00 0.33 66 THR A N 6
ATOM 7850 C CA . THR A 1 66 ? -13.900 -7.914 5.847 1.00 0.36 66 THR A CA 6
ATOM 7851 C C . THR A 1 66 ? -13.852 -6.873 6.963 1.00 0.32 66 THR A C 6
ATOM 7852 O O . THR A 1 66 ? -14.598 -5.912 6.968 1.00 0.31 66 THR A O 6
ATOM 7863 N N . ASP A 1 67 ? -12.974 -7.062 7.906 1.00 0.29 67 ASP A N 6
ATOM 7864 C CA . ASP A 1 67 ? -12.860 -6.096 9.035 1.00 0.26 67 ASP A CA 6
ATOM 7865 C C . ASP A 1 67 ? -12.754 -4.670 8.489 1.00 0.23 67 ASP A C 6
ATOM 7866 O O . ASP A 1 67 ? -13.029 -3.709 9.179 1.00 0.21 67 ASP A O 6
ATOM 7875 N N . SER A 1 68 ? -12.353 -4.523 7.257 1.00 0.24 68 SER A N 6
ATOM 7876 C CA . SER A 1 68 ? -12.230 -3.158 6.673 1.00 0.22 68 SER A CA 6
ATOM 7877 C C . SER A 1 68 ? -13.606 -2.669 6.225 1.00 0.20 68 SER A C 6
ATOM 7878 O O . SER A 1 68 ? -13.956 -1.520 6.416 1.00 0.15 68 SER A O 6
ATOM 7886 N N . GLN A 1 69 ? -14.395 -3.524 5.636 1.00 0.27 69 GLN A N 6
ATOM 7887 C CA . GLN A 1 69 ? -15.745 -3.087 5.191 1.00 0.26 69 GLN A CA 6
ATOM 7888 C C . GLN A 1 69 ? -16.559 -2.690 6.415 1.00 0.21 69 GLN A C 6
ATOM 7889 O O . GLN A 1 69 ? -17.354 -1.781 6.371 1.00 0.19 69 GLN A O 6
ATOM 7903 N N . VAL A 1 70 ? -16.358 -3.363 7.511 1.00 0.21 70 VAL A N 6
ATOM 7904 C CA . VAL A 1 70 ? -17.112 -3.020 8.746 1.00 0.18 70 VAL A CA 6
ATOM 7905 C C . VAL A 1 70 ? -16.548 -1.732 9.338 1.00 0.16 70 VAL A C 6
ATOM 7906 O O . VAL A 1 70 ? -17.274 -0.807 9.631 1.00 0.09 70 VAL A O 6
ATOM 7919 N N . SER A 1 71 ? -15.255 -1.661 9.507 1.00 0.21 71 SER A N 6
ATOM 7920 C CA . SER A 1 71 ? -14.652 -0.424 10.073 1.00 0.20 71 SER A CA 6
ATOM 7921 C C . SER A 1 71 ? -14.909 0.722 9.099 1.00 0.19 71 SER A C 6
ATOM 7922 O O . SER A 1 71 ? -14.808 1.884 9.441 1.00 0.17 71 SER A O 6
ATOM 7930 N N . ASN A 1 72 ? -15.271 0.393 7.893 1.00 0.23 72 ASN A N 6
ATOM 7931 C CA . ASN A 1 72 ? -15.577 1.441 6.883 1.00 0.25 72 ASN A CA 6
ATOM 7932 C C . ASN A 1 72 ? -17.012 1.884 7.125 1.00 0.22 72 ASN A C 6
ATOM 7933 O O . ASN A 1 72 ? -17.309 3.055 7.202 1.00 0.22 72 ASN A O 6
ATOM 7944 N N . ILE A 1 73 ? -17.890 0.941 7.307 1.00 0.21 73 ILE A N 6
ATOM 7945 C CA . ILE A 1 73 ? -19.295 1.275 7.625 1.00 0.18 73 ILE A CA 6
ATOM 7946 C C . ILE A 1 73 ? -19.281 1.961 8.995 1.00 0.14 73 ILE A C 6
ATOM 7947 O O . ILE A 1 73 ? -20.210 2.636 9.394 1.00 0.15 73 ILE A O 6
ATOM 7963 N N . ILE A 1 74 ? -18.194 1.782 9.702 1.00 0.12 74 ILE A N 6
ATOM 7964 C CA . ILE A 1 74 ? -18.016 2.387 11.047 1.00 0.12 74 ILE A CA 6
ATOM 7965 C C . ILE A 1 74 ? -17.576 3.846 10.901 1.00 0.14 74 ILE A C 6
ATOM 7966 O O . ILE A 1 74 ? -18.051 4.726 11.590 1.00 0.18 74 ILE A O 6
ATOM 7982 N N . GLN A 1 75 ? -16.654 4.096 10.012 1.00 0.13 75 GLN A N 6
ATOM 7983 C CA . GLN A 1 75 ? -16.150 5.484 9.810 1.00 0.19 75 GLN A CA 6
ATOM 7984 C C . GLN A 1 75 ? -17.141 6.267 8.963 1.00 0.24 75 GLN A C 6
ATOM 7985 O O . GLN A 1 75 ? -17.120 7.481 8.917 1.00 0.29 75 GLN A O 6
ATOM 7999 N N . ALA A 1 76 ? -17.996 5.575 8.280 1.00 0.24 76 ALA A N 6
ATOM 8000 C CA . ALA A 1 76 ? -18.985 6.258 7.411 1.00 0.29 76 ALA A CA 6
ATOM 8001 C C . ALA A 1 76 ? -20.401 5.976 7.917 1.00 0.31 76 ALA A C 6
ATOM 8002 O O . ALA A 1 76 ? -21.377 6.398 7.328 1.00 0.37 76 ALA A O 6
ATOM 8009 N N . LYS A 1 77 ? -20.518 5.266 9.007 1.00 0.25 77 LYS A N 6
ATOM 8010 C CA . LYS A 1 77 ? -21.866 4.953 9.558 1.00 0.25 77 LYS A CA 6
ATOM 8011 C C . LYS A 1 77 ? -22.811 4.576 8.421 1.00 0.23 77 LYS A C 6
ATOM 8012 O O . LYS A 1 77 ? -23.647 5.352 8.003 1.00 0.22 77 LYS A O 6
ATOM 8031 N N . LEU A 1 78 ? -22.682 3.385 7.923 1.00 0.24 78 LEU A N 6
ATOM 8032 C CA . LEU A 1 78 ? -23.562 2.936 6.813 1.00 0.23 78 LEU A CA 6
ATOM 8033 C C . LEU A 1 78 ? -24.642 2.012 7.361 1.00 0.22 78 LEU A C 6
ATOM 8034 O O . LEU A 1 78 ? -24.361 1.095 8.108 1.00 0.26 78 LEU A O 6
ATOM 8050 N N . LYS A 1 79 ? -25.866 2.210 6.971 1.00 0.19 79 LYS A N 6
ATOM 8051 C CA . LYS A 1 79 ? -26.938 1.302 7.450 1.00 0.21 79 LYS A CA 6
ATOM 8052 C C . LYS A 1 79 ? -26.652 -0.063 6.839 1.00 0.22 79 LYS A C 6
ATOM 8053 O O . LYS A 1 79 ? -26.396 -0.162 5.663 1.00 0.24 79 LYS A O 6
ATOM 8072 N N . ILE A 1 80 ? -26.651 -1.105 7.615 1.00 0.19 80 ILE A N 6
ATOM 8073 C CA . ILE A 1 80 ? -26.331 -2.444 7.042 1.00 0.20 80 ILE A CA 6
ATOM 8074 C C . ILE A 1 80 ? -27.613 -3.207 6.715 1.00 0.16 80 ILE A C 6
ATOM 8075 O O . ILE A 1 80 ? -28.642 -3.008 7.323 1.00 0.14 80 ILE A O 6
ATOM 8091 N N . SER A 1 81 ? -27.548 -4.093 5.761 1.00 0.13 81 SER A N 6
ATOM 8092 C CA . SER A 1 81 ? -28.745 -4.892 5.395 1.00 0.08 81 SER A CA 6
ATOM 8093 C C . SER A 1 81 ? -28.414 -6.363 5.626 1.00 0.11 81 SER A C 6
ATOM 8094 O O . SER A 1 81 ? -27.322 -6.812 5.333 1.00 0.24 81 SER A O 6
ATOM 8102 N N . VAL A 1 82 ? -29.325 -7.113 6.179 1.00 0.13 82 VAL A N 6
ATOM 8103 C CA . VAL A 1 82 ? -29.026 -8.544 6.454 1.00 0.15 82 VAL A CA 6
ATOM 8104 C C . VAL A 1 82 ? -29.982 -9.456 5.680 1.00 0.20 82 VAL A C 6
ATOM 8105 O O . VAL A 1 82 ? -31.191 -9.314 5.737 1.00 0.22 82 VAL A O 6
ATOM 8118 N N . HIS A 1 83 ? -29.434 -10.403 4.962 1.00 0.26 83 HIS A N 6
ATOM 8119 C CA . HIS A 1 83 ? -30.280 -11.353 4.183 1.00 0.34 83 HIS A CA 6
ATOM 8120 C C . HIS A 1 83 ? -30.086 -12.764 4.746 1.00 0.39 83 HIS A C 6
ATOM 8121 O O . HIS A 1 83 ? -29.125 -13.034 5.443 1.00 0.38 83 HIS A O 6
ATOM 8135 N N . ASP A 1 84 ? -30.978 -13.668 4.444 1.00 0.48 84 ASP A N 6
ATOM 8136 C CA . ASP A 1 84 ? -30.829 -15.058 4.958 1.00 0.53 84 ASP A CA 6
ATOM 8137 C C . ASP A 1 84 ? -30.158 -15.919 3.889 1.00 0.63 84 ASP A C 6
ATOM 8138 O O . ASP A 1 84 ? -30.509 -15.868 2.727 1.00 0.68 84 ASP A O 6
ATOM 8147 N N . ILE A 1 85 ? -29.185 -16.703 4.267 1.00 0.68 85 ILE A N 6
ATOM 8148 C CA . ILE A 1 85 ? -28.486 -17.555 3.271 1.00 0.79 85 ILE A CA 6
ATOM 8149 C C . ILE A 1 85 ? -28.075 -18.877 3.924 1.00 0.83 85 ILE A C 6
ATOM 8150 O O . ILE A 1 85 ? -28.908 -19.472 4.588 1.00 1.24 85 ILE A O 6
ATOM 8167 N N . GLY A 1 1 ? -4.427 30.441 34.723 1.00 20.14 1 GLY A N 7
ATOM 8168 C CA . GLY A 1 1 ? -5.745 29.734 34.407 1.00 20.89 1 GLY A CA 7
ATOM 8169 C C . GLY A 1 1 ? -5.894 28.994 33.120 1.00 19.77 1 GLY A C 7
ATOM 8170 O O . GLY A 1 1 ? -6.776 29.272 32.332 1.00 20.37 1 GLY A O 7
ATOM 8176 N N . ALA A 1 2 ? -5.042 28.037 32.871 1.00 18.16 2 ALA A N 7
ATOM 8177 C CA . ALA A 1 2 ? -5.142 27.264 31.599 1.00 16.97 2 ALA A CA 7
ATOM 8178 C C . ALA A 1 2 ? -6.161 26.132 31.767 1.00 17.34 2 ALA A C 7
ATOM 8179 O O . ALA A 1 2 ? -5.986 25.239 32.572 1.00 17.59 2 ALA A O 7
ATOM 8186 N N . MET A 1 3 ? -7.227 26.168 31.012 1.00 17.52 3 MET A N 7
ATOM 8187 C CA . MET A 1 3 ? -8.264 25.103 31.123 1.00 18.14 3 MET A CA 7
ATOM 8188 C C . MET A 1 3 ? -8.110 24.117 29.962 1.00 16.55 3 MET A C 7
ATOM 8189 O O . MET A 1 3 ? -8.455 22.956 30.073 1.00 14.71 3 MET A O 7
ATOM 8203 N N . GLY A 1 4 ? -7.598 24.565 28.850 1.00 17.27 4 GLY A N 7
ATOM 8204 C CA . GLY A 1 4 ? -7.426 23.650 27.686 1.00 15.80 4 GLY A CA 7
ATOM 8205 C C . GLY A 1 4 ? -8.646 23.753 26.767 1.00 16.76 4 GLY A C 7
ATOM 8206 O O . GLY A 1 4 ? -9.771 23.586 27.193 1.00 16.49 4 GLY A O 7
ATOM 8210 N N . SER A 1 5 ? -8.432 24.025 25.510 1.00 18.04 5 SER A N 7
ATOM 8211 C CA . SER A 1 5 ? -9.582 24.138 24.568 1.00 19.06 5 SER A CA 7
ATOM 8212 C C . SER A 1 5 ? -9.502 23.020 23.529 1.00 17.21 5 SER A C 7
ATOM 8213 O O . SER A 1 5 ? -9.967 23.162 22.414 1.00 17.16 5 SER A O 7
ATOM 8221 N N . SER A 1 6 ? -8.919 21.907 23.881 1.00 15.94 6 SER A N 7
ATOM 8222 C CA . SER A 1 6 ? -8.816 20.785 22.908 1.00 14.28 6 SER A CA 7
ATOM 8223 C C . SER A 1 6 ? -9.861 19.722 23.250 1.00 14.10 6 SER A C 7
ATOM 8224 O O . SER A 1 6 ? -9.747 19.020 24.235 1.00 13.75 6 SER A O 7
ATOM 8232 N N . THR A 1 7 ? -10.879 19.598 22.443 1.00 14.59 7 THR A N 7
ATOM 8233 C CA . THR A 1 7 ? -11.932 18.581 22.722 1.00 14.42 7 THR A CA 7
ATOM 8234 C C . THR A 1 7 ? -12.701 18.281 21.435 1.00 13.80 7 THR A C 7
ATOM 8235 O O . THR A 1 7 ? -13.692 18.914 21.133 1.00 13.71 7 THR A O 7
ATOM 8246 N N . SER A 1 8 ? -12.254 17.323 20.672 1.00 13.41 8 SER A N 7
ATOM 8247 C CA . SER A 1 8 ? -12.964 16.989 19.405 1.00 12.82 8 SER A CA 7
ATOM 8248 C C . SER A 1 8 ? -12.795 15.499 19.097 1.00 11.55 8 SER A C 7
ATOM 8249 O O . SER A 1 8 ? -11.818 15.084 18.507 1.00 12.04 8 SER A O 7
ATOM 8257 N N . GLY A 1 9 ? -13.743 14.689 19.488 1.00 10.07 9 GLY A N 7
ATOM 8258 C CA . GLY A 1 9 ? -13.633 13.229 19.215 1.00 8.84 9 GLY A CA 7
ATOM 8259 C C . GLY A 1 9 ? -15.034 12.619 19.133 1.00 7.66 9 GLY A C 7
ATOM 8260 O O . GLY A 1 9 ? -15.964 13.091 19.755 1.00 7.72 9 GLY A O 7
ATOM 8264 N N . LEU A 1 10 ? -15.193 11.573 18.367 1.00 6.97 10 LEU A N 7
ATOM 8265 C CA . LEU A 1 10 ? -16.535 10.936 18.246 1.00 5.92 10 LEU A CA 7
ATOM 8266 C C . LEU A 1 10 ? -16.608 9.720 19.172 1.00 3.92 10 LEU A C 7
ATOM 8267 O O . LEU A 1 10 ? -15.886 9.626 20.145 1.00 3.64 10 LEU A O 7
ATOM 8283 N N . LYS A 1 11 ? -17.474 8.789 18.880 1.00 2.82 11 LYS A N 7
ATOM 8284 C CA . LYS A 1 11 ? -17.588 7.584 19.745 1.00 0.92 11 LYS A CA 7
ATOM 8285 C C . LYS A 1 11 ? -18.177 6.427 18.940 1.00 0.72 11 LYS A C 7
ATOM 8286 O O . LYS A 1 11 ? -18.158 6.427 17.724 1.00 0.88 11 LYS A O 7
ATOM 8305 N N . THR A 1 12 ? -18.696 5.441 19.615 1.00 0.43 12 THR A N 7
ATOM 8306 C CA . THR A 1 12 ? -19.289 4.268 18.913 1.00 0.33 12 THR A CA 7
ATOM 8307 C C . THR A 1 12 ? -20.069 4.733 17.679 1.00 0.33 12 THR A C 7
ATOM 8308 O O . THR A 1 12 ? -20.668 5.789 17.669 1.00 0.54 12 THR A O 7
ATOM 8319 N N . THR A 1 13 ? -20.059 3.948 16.635 1.00 0.23 13 THR A N 7
ATOM 8320 C CA . THR A 1 13 ? -20.791 4.336 15.397 1.00 0.25 13 THR A CA 7
ATOM 8321 C C . THR A 1 13 ? -22.154 3.640 15.372 1.00 0.27 13 THR A C 7
ATOM 8322 O O . THR A 1 13 ? -22.254 2.436 15.509 1.00 0.33 13 THR A O 7
ATOM 8333 N N . LYS A 1 14 ? -23.205 4.394 15.206 1.00 0.22 14 LYS A N 7
ATOM 8334 C CA . LYS A 1 14 ? -24.573 3.797 15.180 1.00 0.27 14 LYS A CA 7
ATOM 8335 C C . LYS A 1 14 ? -24.853 3.191 13.802 1.00 0.21 14 LYS A C 7
ATOM 8336 O O . LYS A 1 14 ? -25.006 3.898 12.825 1.00 0.25 14 LYS A O 7
ATOM 8355 N N . ILE A 1 15 ? -24.921 1.889 13.712 1.00 0.15 15 ILE A N 7
ATOM 8356 C CA . ILE A 1 15 ? -25.187 1.248 12.392 1.00 0.14 15 ILE A CA 7
ATOM 8357 C C . ILE A 1 15 ? -26.472 0.414 12.464 1.00 0.16 15 ILE A C 7
ATOM 8358 O O . ILE A 1 15 ? -26.534 -0.588 13.145 1.00 0.23 15 ILE A O 7
ATOM 8374 N N . LYS A 1 16 ? -27.502 0.825 11.771 1.00 0.14 16 LYS A N 7
ATOM 8375 C CA . LYS A 1 16 ? -28.783 0.059 11.809 1.00 0.18 16 LYS A CA 7
ATOM 8376 C C . LYS A 1 16 ? -28.779 -1.034 10.738 1.00 0.13 16 LYS A C 7
ATOM 8377 O O . LYS A 1 16 ? -28.761 -0.757 9.555 1.00 0.09 16 LYS A O 7
ATOM 8396 N N . PHE A 1 17 ? -28.820 -2.273 11.144 1.00 0.19 17 PHE A N 7
ATOM 8397 C CA . PHE A 1 17 ? -28.841 -3.384 10.151 1.00 0.19 17 PHE A CA 7
ATOM 8398 C C . PHE A 1 17 ? -30.276 -3.575 9.659 1.00 0.17 17 PHE A C 7
ATOM 8399 O O . PHE A 1 17 ? -31.211 -3.083 10.258 1.00 0.18 17 PHE A O 7
ATOM 8416 N N . TYR A 1 18 ? -30.472 -4.276 8.574 1.00 0.15 18 TYR A N 7
ATOM 8417 C CA . TYR A 1 18 ? -31.859 -4.470 8.074 1.00 0.15 18 TYR A CA 7
ATOM 8418 C C . TYR A 1 18 ? -32.101 -5.946 7.757 1.00 0.18 18 TYR A C 7
ATOM 8419 O O . TYR A 1 18 ? -32.227 -6.329 6.610 1.00 0.22 18 TYR A O 7
ATOM 8437 N N . TYR A 1 19 ? -32.180 -6.777 8.758 1.00 0.20 19 TYR A N 7
ATOM 8438 C CA . TYR A 1 19 ? -32.426 -8.223 8.497 1.00 0.26 19 TYR A CA 7
ATOM 8439 C C . TYR A 1 19 ? -33.899 -8.438 8.160 1.00 0.37 19 TYR A C 7
ATOM 8440 O O . TYR A 1 19 ? -34.774 -8.154 8.952 1.00 0.36 19 TYR A O 7
ATOM 8458 N N . LYS A 1 20 ? -34.178 -8.944 6.992 1.00 0.50 20 LYS A N 7
ATOM 8459 C CA . LYS A 1 20 ? -35.598 -9.187 6.605 1.00 0.62 20 LYS A CA 7
ATOM 8460 C C . LYS A 1 20 ? -36.416 -7.901 6.801 1.00 0.58 20 LYS A C 7
ATOM 8461 O O . LYS A 1 20 ? -35.984 -6.825 6.438 1.00 0.54 20 LYS A O 7
ATOM 8480 N N . ASP A 1 21 ? -37.599 -8.000 7.359 1.00 0.63 21 ASP A N 7
ATOM 8481 C CA . ASP A 1 21 ? -38.435 -6.779 7.558 1.00 0.60 21 ASP A CA 7
ATOM 8482 C C . ASP A 1 21 ? -38.161 -6.167 8.937 1.00 0.54 21 ASP A C 7
ATOM 8483 O O . ASP A 1 21 ? -38.769 -5.189 9.321 1.00 0.72 21 ASP A O 7
ATOM 8492 N N . ASP A 1 22 ? -37.251 -6.730 9.682 1.00 0.35 22 ASP A N 7
ATOM 8493 C CA . ASP A 1 22 ? -36.942 -6.168 11.026 1.00 0.36 22 ASP A CA 7
ATOM 8494 C C . ASP A 1 22 ? -35.594 -5.449 10.967 1.00 0.32 22 ASP A C 7
ATOM 8495 O O . ASP A 1 22 ? -34.830 -5.630 10.040 1.00 0.34 22 ASP A O 7
ATOM 8504 N N . ILE A 1 23 ? -35.293 -4.631 11.937 1.00 0.32 23 ILE A N 7
ATOM 8505 C CA . ILE A 1 23 ? -33.994 -3.910 11.907 1.00 0.26 23 ILE A CA 7
ATOM 8506 C C . ILE A 1 23 ? -33.443 -3.752 13.320 1.00 0.30 23 ILE A C 7
ATOM 8507 O O . ILE A 1 23 ? -34.171 -3.542 14.270 1.00 0.45 23 ILE A O 7
ATOM 8523 N N . PHE A 1 24 ? -32.152 -3.819 13.452 1.00 0.25 24 PHE A N 7
ATOM 8524 C CA . PHE A 1 24 ? -31.522 -3.640 14.787 1.00 0.26 24 PHE A CA 7
ATOM 8525 C C . PHE A 1 24 ? -30.378 -2.641 14.639 1.00 0.22 24 PHE A C 7
ATOM 8526 O O . PHE A 1 24 ? -30.236 -2.004 13.615 1.00 0.22 24 PHE A O 7
ATOM 8543 N N . ALA A 1 25 ? -29.567 -2.484 15.643 1.00 0.19 25 ALA A N 7
ATOM 8544 C CA . ALA A 1 25 ? -28.454 -1.506 15.524 1.00 0.16 25 ALA A CA 7
ATOM 8545 C C . ALA A 1 25 ? -27.228 -2.004 16.284 1.00 0.27 25 ALA A C 7
ATOM 8546 O O . ALA A 1 25 ? -27.329 -2.756 17.231 1.00 0.61 25 ALA A O 7
ATOM 8553 N N . LEU A 1 26 ? -26.065 -1.575 15.874 1.00 0.23 26 LEU A N 7
ATOM 8554 C CA . LEU A 1 26 ? -24.823 -2.002 16.565 1.00 0.25 26 LEU A CA 7
ATOM 8555 C C . LEU A 1 26 ? -23.930 -0.786 16.783 1.00 0.23 26 LEU A C 7
ATOM 8556 O O . LEU A 1 26 ? -23.712 0.007 15.886 1.00 0.31 26 LEU A O 7
ATOM 8572 N N . MET A 1 27 ? -23.392 -0.647 17.957 1.00 0.32 27 MET A N 7
ATOM 8573 C CA . MET A 1 27 ? -22.486 0.497 18.224 1.00 0.34 27 MET A CA 7
ATOM 8574 C C . MET A 1 27 ? -21.054 -0.023 18.119 1.00 0.34 27 MET A C 7
ATOM 8575 O O . MET A 1 27 ? -20.597 -0.777 18.954 1.00 0.36 27 MET A O 7
ATOM 8589 N N . LEU A 1 28 ? -20.355 0.346 17.084 1.00 0.33 28 LEU A N 7
ATOM 8590 C CA . LEU A 1 28 ? -18.967 -0.160 16.910 1.00 0.35 28 LEU A CA 7
ATOM 8591 C C . LEU A 1 28 ? -17.965 0.777 17.587 1.00 0.33 28 LEU A C 7
ATOM 8592 O O . LEU A 1 28 ? -17.955 1.970 17.360 1.00 0.35 28 LEU A O 7
ATOM 8608 N N . LYS A 1 29 ? -17.111 0.232 18.411 1.00 0.36 29 LYS A N 7
ATOM 8609 C CA . LYS A 1 29 ? -16.090 1.069 19.104 1.00 0.36 29 LYS A CA 7
ATOM 8610 C C . LYS A 1 29 ? -14.884 1.251 18.178 1.00 0.38 29 LYS A C 7
ATOM 8611 O O . LYS A 1 29 ? -13.836 1.707 18.590 1.00 0.40 29 LYS A O 7
ATOM 8630 N N . GLY A 1 30 ? -15.024 0.890 16.929 1.00 0.50 30 GLY A N 7
ATOM 8631 C CA . GLY A 1 30 ? -13.889 1.033 15.975 1.00 0.64 30 GLY A CA 7
ATOM 8632 C C . GLY A 1 30 ? -13.136 -0.294 15.881 1.00 0.77 30 GLY A C 7
ATOM 8633 O O . GLY A 1 30 ? -12.646 -0.669 14.834 1.00 1.07 30 GLY A O 7
ATOM 8637 N N . ASP A 1 31 ? -13.041 -1.012 16.969 1.00 0.63 31 ASP A N 7
ATOM 8638 C CA . ASP A 1 31 ? -12.321 -2.317 16.942 1.00 0.81 31 ASP A CA 7
ATOM 8639 C C . ASP A 1 31 ? -13.246 -3.402 16.387 1.00 0.75 31 ASP A C 7
ATOM 8640 O O . ASP A 1 31 ? -12.808 -4.469 16.007 1.00 0.94 31 ASP A O 7
ATOM 8649 N N . THR A 1 32 ? -14.525 -3.141 16.338 1.00 0.51 32 THR A N 7
ATOM 8650 C CA . THR A 1 32 ? -15.472 -4.162 15.806 1.00 0.48 32 THR A CA 7
ATOM 8651 C C . THR A 1 32 ? -14.902 -4.751 14.514 1.00 0.59 32 THR A C 7
ATOM 8652 O O . THR A 1 32 ? -14.288 -4.061 13.725 1.00 1.30 32 THR A O 7
ATOM 8663 N N . THR A 1 33 ? -15.100 -6.022 14.286 1.00 0.17 33 THR A N 7
ATOM 8664 C CA . THR A 1 33 ? -14.570 -6.644 13.038 1.00 0.15 33 THR A CA 7
ATOM 8665 C C . THR A 1 33 ? -15.735 -7.196 12.224 1.00 0.13 33 THR A C 7
ATOM 8666 O O . THR A 1 33 ? -16.883 -7.061 12.594 1.00 0.18 33 THR A O 7
ATOM 8677 N N . TYR A 1 34 ? -15.449 -7.839 11.129 1.00 0.08 34 TYR A N 7
ATOM 8678 C CA . TYR A 1 34 ? -16.548 -8.419 10.311 1.00 0.07 34 TYR A CA 7
ATOM 8679 C C . TYR A 1 34 ? -16.933 -9.762 10.921 1.00 0.10 34 TYR A C 7
ATOM 8680 O O . TYR A 1 34 ? -18.091 -10.125 10.974 1.00 0.09 34 TYR A O 7
ATOM 8698 N N . LYS A 1 35 ? -15.967 -10.491 11.406 1.00 0.16 35 LYS A N 7
ATOM 8699 C CA . LYS A 1 35 ? -16.279 -11.800 12.040 1.00 0.21 35 LYS A CA 7
ATOM 8700 C C . LYS A 1 35 ? -16.822 -11.525 13.441 1.00 0.23 35 LYS A C 7
ATOM 8701 O O . LYS A 1 35 ? -17.511 -12.339 14.025 1.00 0.29 35 LYS A O 7
ATOM 8720 N N . GLU A 1 36 ? -16.553 -10.356 13.962 1.00 0.21 36 GLU A N 7
ATOM 8721 C CA . GLU A 1 36 ? -17.091 -9.994 15.299 1.00 0.26 36 GLU A CA 7
ATOM 8722 C C . GLU A 1 36 ? -18.573 -9.707 15.107 1.00 0.21 36 GLU A C 7
ATOM 8723 O O . GLU A 1 36 ? -19.428 -10.272 15.758 1.00 0.23 36 GLU A O 7
ATOM 8735 N N . LEU A 1 37 ? -18.868 -8.844 14.172 1.00 0.16 37 LEU A N 7
ATOM 8736 C CA . LEU A 1 37 ? -20.275 -8.506 13.860 1.00 0.18 37 LEU A CA 7
ATOM 8737 C C . LEU A 1 37 ? -21.027 -9.795 13.538 1.00 0.12 37 LEU A C 7
ATOM 8738 O O . LEU A 1 37 ? -22.187 -9.957 13.862 1.00 0.19 37 LEU A O 7
ATOM 8754 N N . ARG A 1 38 ? -20.359 -10.712 12.897 1.00 0.03 38 ARG A N 7
ATOM 8755 C CA . ARG A 1 38 ? -20.997 -12.003 12.543 1.00 0.10 38 ARG A CA 7
ATOM 8756 C C . ARG A 1 38 ? -21.602 -12.639 13.798 1.00 0.03 38 ARG A C 7
ATOM 8757 O O . ARG A 1 38 ? -22.677 -13.197 13.768 1.00 0.08 38 ARG A O 7
ATOM 8778 N N . SER A 1 39 ? -20.921 -12.552 14.905 1.00 0.11 39 SER A N 7
ATOM 8779 C CA . SER A 1 39 ? -21.468 -13.146 16.159 1.00 0.20 39 SER A CA 7
ATOM 8780 C C . SER A 1 39 ? -22.429 -12.147 16.814 1.00 0.26 39 SER A C 7
ATOM 8781 O O . SER A 1 39 ? -23.234 -12.501 17.652 1.00 0.43 39 SER A O 7
ATOM 8789 N N . LYS A 1 40 ? -22.349 -10.901 16.432 1.00 0.16 40 LYS A N 7
ATOM 8790 C CA . LYS A 1 40 ? -23.252 -9.869 17.018 1.00 0.22 40 LYS A CA 7
ATOM 8791 C C . LYS A 1 40 ? -24.554 -9.805 16.212 1.00 0.21 40 LYS A C 7
ATOM 8792 O O . LYS A 1 40 ? -25.510 -9.164 16.605 1.00 0.27 40 LYS A O 7
ATOM 8811 N N . ILE A 1 41 ? -24.590 -10.456 15.082 1.00 0.16 41 ILE A N 7
ATOM 8812 C CA . ILE A 1 41 ? -25.818 -10.431 14.236 1.00 0.20 41 ILE A CA 7
ATOM 8813 C C . ILE A 1 41 ? -26.441 -11.829 14.195 1.00 0.15 41 ILE A C 7
ATOM 8814 O O . ILE A 1 41 ? -27.646 -11.987 14.199 1.00 0.13 41 ILE A O 7
ATOM 8830 N N . ALA A 1 42 ? -25.618 -12.838 14.150 1.00 0.14 42 ALA A N 7
ATOM 8831 C CA . ALA A 1 42 ? -26.128 -14.240 14.099 1.00 0.13 42 ALA A CA 7
ATOM 8832 C C . ALA A 1 42 ? -27.348 -14.412 15.008 1.00 0.08 42 ALA A C 7
ATOM 8833 O O . ALA A 1 42 ? -28.373 -14.892 14.565 1.00 0.13 42 ALA A O 7
ATOM 8840 N N . PRO A 1 43 ? -27.217 -14.023 16.252 1.00 0.04 43 PRO A N 7
ATOM 8841 C CA . PRO A 1 43 ? -28.318 -14.138 17.223 1.00 0.05 43 PRO A CA 7
ATOM 8842 C C . PRO A 1 43 ? -29.401 -13.115 16.893 1.00 0.12 43 PRO A C 7
ATOM 8843 O O . PRO A 1 43 ? -30.578 -13.361 17.065 1.00 0.24 43 PRO A O 7
ATOM 8854 N N . ARG A 1 44 ? -29.014 -11.978 16.385 1.00 0.20 44 ARG A N 7
ATOM 8855 C CA . ARG A 1 44 ? -30.024 -10.955 16.008 1.00 0.30 44 ARG A CA 7
ATOM 8856 C C . ARG A 1 44 ? -30.663 -11.370 14.679 1.00 0.30 44 ARG A C 7
ATOM 8857 O O . ARG A 1 44 ? -31.531 -10.699 14.159 1.00 0.39 44 ARG A O 7
ATOM 8878 N N . ILE A 1 45 ? -30.233 -12.475 14.122 1.00 0.21 45 ILE A N 7
ATOM 8879 C CA . ILE A 1 45 ? -30.803 -12.940 12.829 1.00 0.21 45 ILE A CA 7
ATOM 8880 C C . ILE A 1 45 ? -31.649 -14.186 13.046 1.00 0.21 45 ILE A C 7
ATOM 8881 O O . ILE A 1 45 ? -32.583 -14.445 12.316 1.00 0.21 45 ILE A O 7
ATOM 8897 N N . ASP A 1 46 ? -31.263 -14.986 14.003 1.00 0.21 46 ASP A N 7
ATOM 8898 C CA . ASP A 1 46 ? -31.957 -16.278 14.271 1.00 0.22 46 ASP A CA 7
ATOM 8899 C C . ASP A 1 46 ? -31.252 -17.359 13.448 1.00 0.18 46 ASP A C 7
ATOM 8900 O O . ASP A 1 46 ? -31.690 -18.490 13.376 1.00 0.18 46 ASP A O 7
ATOM 8909 N N . THR A 1 47 ? -30.151 -17.008 12.824 1.00 0.17 47 THR A N 7
ATOM 8910 C CA . THR A 1 47 ? -29.394 -17.988 12.001 1.00 0.15 47 THR A CA 7
ATOM 8911 C C . THR A 1 47 ? -27.900 -17.703 12.145 1.00 0.22 47 THR A C 7
ATOM 8912 O O . THR A 1 47 ? -27.500 -16.750 12.783 1.00 0.32 47 THR A O 7
ATOM 8923 N N . ASP A 1 48 ? -27.070 -18.509 11.551 1.00 0.20 48 ASP A N 7
ATOM 8924 C CA . ASP A 1 48 ? -25.606 -18.267 11.650 1.00 0.30 48 ASP A CA 7
ATOM 8925 C C . ASP A 1 48 ? -25.060 -17.890 10.271 1.00 0.32 48 ASP A C 7
ATOM 8926 O O . ASP A 1 48 ? -23.905 -17.542 10.126 1.00 0.42 48 ASP A O 7
ATOM 8935 N N . ASN A 1 49 ? -25.882 -17.953 9.256 1.00 0.27 49 ASN A N 7
ATOM 8936 C CA . ASN A 1 49 ? -25.405 -17.598 7.890 1.00 0.40 49 ASN A CA 7
ATOM 8937 C C . ASN A 1 49 ? -26.253 -16.451 7.329 1.00 0.29 49 ASN A C 7
ATOM 8938 O O . ASN A 1 49 ? -27.418 -16.616 7.029 1.00 0.34 49 ASN A O 7
ATOM 8949 N N . PHE A 1 50 ? -25.669 -15.294 7.183 1.00 0.17 50 PHE A N 7
ATOM 8950 C CA . PHE A 1 50 ? -26.427 -14.130 6.637 1.00 0.12 50 PHE A CA 7
ATOM 8951 C C . PHE A 1 50 ? -25.465 -13.235 5.851 1.00 0.12 50 PHE A C 7
ATOM 8952 O O . PHE A 1 50 ? -24.281 -13.204 6.120 1.00 0.35 50 PHE A O 7
ATOM 8969 N N . LYS A 1 51 ? -25.957 -12.498 4.894 1.00 0.19 51 LYS A N 7
ATOM 8970 C CA . LYS A 1 51 ? -25.049 -11.601 4.121 1.00 0.16 51 LYS A CA 7
ATOM 8971 C C . LYS A 1 51 ? -25.293 -10.158 4.558 1.00 0.10 51 LYS A C 7
ATOM 8972 O O . LYS A 1 51 ? -26.418 -9.702 4.634 1.00 0.29 51 LYS A O 7
ATOM 8991 N N . LEU A 1 52 ? -24.246 -9.442 4.869 1.00 0.24 52 LEU A N 7
ATOM 8992 C CA . LEU A 1 52 ? -24.413 -8.036 5.324 1.00 0.16 52 LEU A CA 7
ATOM 8993 C C . LEU A 1 52 ? -23.888 -7.079 4.258 1.00 0.11 52 LEU A C 7
ATOM 8994 O O . LEU A 1 52 ? -22.825 -7.270 3.703 1.00 0.21 52 LEU A O 7
ATOM 9010 N N . GLN A 1 53 ? -24.634 -6.048 3.963 1.00 0.15 53 GLN A N 7
ATOM 9011 C CA . GLN A 1 53 ? -24.185 -5.072 2.925 1.00 0.13 53 GLN A CA 7
ATOM 9012 C C . GLN A 1 53 ? -24.371 -3.647 3.446 1.00 0.13 53 GLN A C 7
ATOM 9013 O O . GLN A 1 53 ? -24.937 -3.428 4.497 1.00 0.12 53 GLN A O 7
ATOM 9027 N N . THR A 1 54 ? -23.909 -2.673 2.714 1.00 0.18 54 THR A N 7
ATOM 9028 C CA . THR A 1 54 ? -24.078 -1.264 3.166 1.00 0.20 54 THR A CA 7
ATOM 9029 C C . THR A 1 54 ? -25.454 -0.771 2.716 1.00 0.22 54 THR A C 7
ATOM 9030 O O . THR A 1 54 ? -25.589 -0.118 1.701 1.00 0.27 54 THR A O 7
ATOM 9041 N N . LYS A 1 55 ? -26.468 -1.097 3.475 1.00 0.18 55 LYS A N 7
ATOM 9042 C CA . LYS A 1 55 ? -27.866 -0.680 3.143 1.00 0.22 55 LYS A CA 7
ATOM 9043 C C . LYS A 1 55 ? -27.865 0.664 2.411 1.00 0.33 55 LYS A C 7
ATOM 9044 O O . LYS A 1 55 ? -27.575 1.695 2.983 1.00 0.53 55 LYS A O 7
ATOM 9063 N N . LEU A 1 56 ? -28.191 0.656 1.147 1.00 0.30 56 LEU A N 7
ATOM 9064 C CA . LEU A 1 56 ? -28.213 1.930 0.375 1.00 0.44 56 LEU A CA 7
ATOM 9065 C C . LEU A 1 56 ? -29.665 2.365 0.160 1.00 0.56 56 LEU A C 7
ATOM 9066 O O . LEU A 1 56 ? -30.570 1.858 0.790 1.00 0.47 56 LEU A O 7
ATOM 9082 N N . PHE A 1 57 ? -29.895 3.301 -0.720 1.00 0.80 57 PHE A N 7
ATOM 9083 C CA . PHE A 1 57 ? -31.291 3.762 -0.963 1.00 0.95 57 PHE A CA 7
ATOM 9084 C C . PHE A 1 57 ? -32.008 2.761 -1.877 1.00 0.99 57 PHE A C 7
ATOM 9085 O O . PHE A 1 57 ? -33.189 2.882 -2.140 1.00 1.39 57 PHE A O 7
ATOM 9102 N N . ASP A 1 58 ? -31.307 1.770 -2.358 1.00 0.79 58 ASP A N 7
ATOM 9103 C CA . ASP A 1 58 ? -31.954 0.767 -3.250 1.00 0.80 58 ASP A CA 7
ATOM 9104 C C . ASP A 1 58 ? -32.297 -0.493 -2.449 1.00 0.73 58 ASP A C 7
ATOM 9105 O O . ASP A 1 58 ? -33.379 -1.034 -2.563 1.00 0.96 58 ASP A O 7
ATOM 9114 N N . GLY A 1 59 ? -31.387 -0.966 -1.641 1.00 0.46 59 GLY A N 7
ATOM 9115 C CA . GLY A 1 59 ? -31.670 -2.190 -0.838 1.00 0.37 59 GLY A CA 7
ATOM 9116 C C . GLY A 1 59 ? -30.384 -2.673 -0.160 1.00 0.23 59 GLY A C 7
ATOM 9117 O O . GLY A 1 59 ? -30.398 -3.116 0.971 1.00 0.12 59 GLY A O 7
ATOM 9121 N N . SER A 1 60 ? -29.275 -2.593 -0.841 1.00 0.32 60 SER A N 7
ATOM 9122 C CA . SER A 1 60 ? -27.991 -3.046 -0.233 1.00 0.22 60 SER A CA 7
ATOM 9123 C C . SER A 1 60 ? -26.820 -2.437 -1.005 1.00 0.31 60 SER A C 7
ATOM 9124 O O . SER A 1 60 ? -26.950 -2.059 -2.153 1.00 0.47 60 SER A O 7
ATOM 9132 N N . GLY A 1 61 ? -25.676 -2.334 -0.384 1.00 0.29 61 GLY A N 7
ATOM 9133 C CA . GLY A 1 61 ? -24.499 -1.745 -1.084 1.00 0.36 61 GLY A CA 7
ATOM 9134 C C . GLY A 1 61 ? -23.287 -2.661 -0.908 1.00 0.55 61 GLY A C 7
ATOM 9135 O O . GLY A 1 61 ? -23.402 -3.870 -0.911 1.00 0.87 61 GLY A O 7
ATOM 9139 N N . GLU A 1 62 ? -22.122 -2.090 -0.756 1.00 0.42 62 GLU A N 7
ATOM 9140 C CA . GLU A 1 62 ? -20.900 -2.922 -0.577 1.00 0.61 62 GLU A CA 7
ATOM 9141 C C . GLU A 1 62 ? -21.198 -4.064 0.396 1.00 0.37 62 GLU A C 7
ATOM 9142 O O . GLU A 1 62 ? -21.494 -3.844 1.554 1.00 0.41 62 GLU A O 7
ATOM 9154 N N . GLU A 1 63 ? -21.124 -5.280 -0.066 1.00 0.52 63 GLU A N 7
ATOM 9155 C CA . GLU A 1 63 ? -21.406 -6.435 0.830 1.00 0.40 63 GLU A CA 7
ATOM 9156 C C . GLU A 1 63 ? -20.297 -6.549 1.878 1.00 0.30 63 GLU A C 7
ATOM 9157 O O . GLU A 1 63 ? -19.307 -7.225 1.673 1.00 0.31 63 GLU A O 7
ATOM 9169 N N . ILE A 1 64 ? -20.455 -5.898 2.998 1.00 0.24 64 ILE A N 7
ATOM 9170 C CA . ILE A 1 64 ? -19.410 -5.972 4.058 1.00 0.20 64 ILE A CA 7
ATOM 9171 C C . ILE A 1 64 ? -18.916 -7.411 4.192 1.00 0.19 64 ILE A C 7
ATOM 9172 O O . ILE A 1 64 ? -19.666 -8.306 4.527 1.00 0.21 64 ILE A O 7
ATOM 9188 N N . LYS A 1 65 ? -17.661 -7.642 3.932 1.00 0.16 65 LYS A N 7
ATOM 9189 C CA . LYS A 1 65 ? -17.123 -9.024 4.046 1.00 0.15 65 LYS A CA 7
ATOM 9190 C C . LYS A 1 65 ? -15.675 -8.972 4.536 1.00 0.15 65 LYS A C 7
ATOM 9191 O O . LYS A 1 65 ? -14.910 -9.894 4.336 1.00 0.18 65 LYS A O 7
ATOM 9210 N N . THR A 1 66 ? -15.291 -7.901 5.176 1.00 0.19 66 THR A N 7
ATOM 9211 C CA . THR A 1 66 ? -13.892 -7.803 5.675 1.00 0.18 66 THR A CA 7
ATOM 9212 C C . THR A 1 66 ? -13.817 -6.791 6.818 1.00 0.18 66 THR A C 7
ATOM 9213 O O . THR A 1 66 ? -14.556 -5.825 6.858 1.00 0.19 66 THR A O 7
ATOM 9224 N N . ASP A 1 67 ? -12.922 -7.003 7.743 1.00 0.18 67 ASP A N 7
ATOM 9225 C CA . ASP A 1 67 ? -12.787 -6.059 8.888 1.00 0.17 67 ASP A CA 7
ATOM 9226 C C . ASP A 1 67 ? -12.684 -4.624 8.365 1.00 0.17 67 ASP A C 7
ATOM 9227 O O . ASP A 1 67 ? -12.938 -3.676 9.080 1.00 0.20 67 ASP A O 7
ATOM 9236 N N . SER A 1 68 ? -12.315 -4.455 7.125 1.00 0.14 68 SER A N 7
ATOM 9237 C CA . SER A 1 68 ? -12.198 -3.079 6.565 1.00 0.14 68 SER A CA 7
ATOM 9238 C C . SER A 1 68 ? -13.584 -2.573 6.160 1.00 0.14 68 SER A C 7
ATOM 9239 O O . SER A 1 68 ? -13.923 -1.426 6.380 1.00 0.15 68 SER A O 7
ATOM 9247 N N . GLN A 1 69 ? -14.395 -3.415 5.575 1.00 0.17 69 GLN A N 7
ATOM 9248 C CA . GLN A 1 69 ? -15.756 -2.963 5.172 1.00 0.18 69 GLN A CA 7
ATOM 9249 C C . GLN A 1 69 ? -16.541 -2.602 6.422 1.00 0.19 69 GLN A C 7
ATOM 9250 O O . GLN A 1 69 ? -17.332 -1.690 6.422 1.00 0.19 69 GLN A O 7
ATOM 9264 N N . VAL A 1 70 ? -16.326 -3.313 7.489 1.00 0.19 70 VAL A N 7
ATOM 9265 C CA . VAL A 1 70 ? -17.059 -3.007 8.746 1.00 0.19 70 VAL A CA 7
ATOM 9266 C C . VAL A 1 70 ? -16.465 -1.756 9.387 1.00 0.23 70 VAL A C 7
ATOM 9267 O O . VAL A 1 70 ? -17.176 -0.854 9.771 1.00 0.26 70 VAL A O 7
ATOM 9280 N N . SER A 1 71 ? -15.164 -1.687 9.494 1.00 0.24 71 SER A N 7
ATOM 9281 C CA . SER A 1 71 ? -14.536 -0.481 10.100 1.00 0.28 71 SER A CA 7
ATOM 9282 C C . SER A 1 71 ? -14.776 0.704 9.169 1.00 0.31 71 SER A C 7
ATOM 9283 O O . SER A 1 71 ? -14.625 1.850 9.545 1.00 0.33 71 SER A O 7
ATOM 9291 N N . ASN A 1 72 ? -15.178 0.426 7.960 1.00 0.32 72 ASN A N 7
ATOM 9292 C CA . ASN A 1 72 ? -15.469 1.520 6.993 1.00 0.37 72 ASN A CA 7
ATOM 9293 C C . ASN A 1 72 ? -16.902 1.963 7.245 1.00 0.34 72 ASN A C 7
ATOM 9294 O O . ASN A 1 72 ? -17.199 3.132 7.342 1.00 0.33 72 ASN A O 7
ATOM 9305 N N . ILE A 1 73 ? -17.779 1.015 7.417 1.00 0.34 73 ILE A N 7
ATOM 9306 C CA . ILE A 1 73 ? -19.182 1.341 7.747 1.00 0.32 73 ILE A CA 7
ATOM 9307 C C . ILE A 1 73 ? -19.153 1.993 9.134 1.00 0.30 73 ILE A C 7
ATOM 9308 O O . ILE A 1 73 ? -20.051 2.706 9.536 1.00 0.32 73 ILE A O 7
ATOM 9324 N N . ILE A 1 74 ? -18.081 1.747 9.847 1.00 0.29 74 ILE A N 7
ATOM 9325 C CA . ILE A 1 74 ? -17.886 2.320 11.208 1.00 0.28 74 ILE A CA 7
ATOM 9326 C C . ILE A 1 74 ? -17.512 3.799 11.084 1.00 0.21 74 ILE A C 7
ATOM 9327 O O . ILE A 1 74 ? -18.106 4.665 11.697 1.00 0.09 74 ILE A O 7
ATOM 9343 N N . GLN A 1 75 ? -16.512 4.082 10.294 1.00 0.30 75 GLN A N 7
ATOM 9344 C CA . GLN A 1 75 ? -16.054 5.487 10.109 1.00 0.24 75 GLN A CA 7
ATOM 9345 C C . GLN A 1 75 ? -17.026 6.224 9.196 1.00 0.24 75 GLN A C 7
ATOM 9346 O O . GLN A 1 75 ? -16.984 7.431 9.065 1.00 0.29 75 GLN A O 7
ATOM 9360 N N . ALA A 1 76 ? -17.884 5.503 8.544 1.00 0.28 76 ALA A N 7
ATOM 9361 C CA . ALA A 1 76 ? -18.845 6.147 7.617 1.00 0.35 76 ALA A CA 7
ATOM 9362 C C . ALA A 1 76 ? -20.278 5.908 8.103 1.00 0.31 76 ALA A C 7
ATOM 9363 O O . ALA A 1 76 ? -21.229 6.390 7.520 1.00 0.35 76 ALA A O 7
ATOM 9370 N N . LYS A 1 77 ? -20.439 5.168 9.168 1.00 0.25 77 LYS A N 7
ATOM 9371 C CA . LYS A 1 77 ? -21.809 4.898 9.691 1.00 0.21 77 LYS A CA 7
ATOM 9372 C C . LYS A 1 77 ? -22.737 4.575 8.522 1.00 0.22 77 LYS A C 7
ATOM 9373 O O . LYS A 1 77 ? -23.444 5.425 8.018 1.00 0.32 77 LYS A O 7
ATOM 9392 N N . LEU A 1 78 ? -22.730 3.351 8.085 1.00 0.15 78 LEU A N 7
ATOM 9393 C CA . LEU A 1 78 ? -23.596 2.957 6.945 1.00 0.14 78 LEU A CA 7
ATOM 9394 C C . LEU A 1 78 ? -24.718 2.050 7.440 1.00 0.12 78 LEU A C 7
ATOM 9395 O O . LEU A 1 78 ? -24.491 1.136 8.208 1.00 0.12 78 LEU A O 7
ATOM 9411 N N . LYS A 1 79 ? -25.920 2.261 6.983 1.00 0.11 79 LYS A N 7
ATOM 9412 C CA . LYS A 1 79 ? -27.023 1.366 7.413 1.00 0.10 79 LYS A CA 7
ATOM 9413 C C . LYS A 1 79 ? -26.728 0.003 6.807 1.00 0.11 79 LYS A C 7
ATOM 9414 O O . LYS A 1 79 ? -26.439 -0.098 5.640 1.00 0.16 79 LYS A O 7
ATOM 9433 N N . ILE A 1 80 ? -26.747 -1.039 7.583 1.00 0.09 80 ILE A N 7
ATOM 9434 C CA . ILE A 1 80 ? -26.412 -2.374 7.017 1.00 0.10 80 ILE A CA 7
ATOM 9435 C C . ILE A 1 80 ? -27.680 -3.160 6.681 1.00 0.09 80 ILE A C 7
ATOM 9436 O O . ILE A 1 80 ? -28.700 -3.022 7.317 1.00 0.13 80 ILE A O 7
ATOM 9452 N N . SER A 1 81 ? -27.603 -4.008 5.691 1.00 0.04 81 SER A N 7
ATOM 9453 C CA . SER A 1 81 ? -28.778 -4.840 5.321 1.00 0.04 81 SER A CA 7
ATOM 9454 C C . SER A 1 81 ? -28.412 -6.300 5.583 1.00 0.08 81 SER A C 7
ATOM 9455 O O . SER A 1 81 ? -27.303 -6.726 5.311 1.00 0.19 81 SER A O 7
ATOM 9463 N N . VAL A 1 82 ? -29.308 -7.065 6.142 1.00 0.09 82 VAL A N 7
ATOM 9464 C CA . VAL A 1 82 ? -28.979 -8.482 6.459 1.00 0.11 82 VAL A CA 7
ATOM 9465 C C . VAL A 1 82 ? -29.935 -9.444 5.746 1.00 0.19 82 VAL A C 7
ATOM 9466 O O . VAL A 1 82 ? -31.141 -9.368 5.891 1.00 0.28 82 VAL A O 7
ATOM 9479 N N . HIS A 1 83 ? -29.398 -10.371 4.995 1.00 0.23 83 HIS A N 7
ATOM 9480 C CA . HIS A 1 83 ? -30.267 -11.361 4.296 1.00 0.32 83 HIS A CA 7
ATOM 9481 C C . HIS A 1 83 ? -29.913 -12.769 4.784 1.00 0.22 83 HIS A C 7
ATOM 9482 O O . HIS A 1 83 ? -28.883 -12.981 5.395 1.00 0.26 83 HIS A O 7
ATOM 9496 N N . ASP A 1 84 ? -30.750 -13.734 4.515 1.00 0.23 84 ASP A N 7
ATOM 9497 C CA . ASP A 1 84 ? -30.450 -15.123 4.961 1.00 0.21 84 ASP A CA 7
ATOM 9498 C C . ASP A 1 84 ? -29.644 -15.839 3.875 1.00 0.31 84 ASP A C 7
ATOM 9499 O O . ASP A 1 84 ? -29.917 -15.707 2.697 1.00 0.42 84 ASP A O 7
ATOM 9508 N N . ILE A 1 85 ? -28.653 -16.594 4.258 1.00 0.34 85 ILE A N 7
ATOM 9509 C CA . ILE A 1 85 ? -27.832 -17.315 3.248 1.00 0.46 85 ILE A CA 7
ATOM 9510 C C . ILE A 1 85 ? -27.425 -18.682 3.805 1.00 0.56 85 ILE A C 7
ATOM 9511 O O . ILE A 1 85 ? -28.312 -19.459 4.120 1.00 1.29 85 ILE A O 7
ATOM 9528 N N . GLY A 1 1 ? -11.227 -6.058 32.057 1.00 25.90 1 GLY A N 8
ATOM 9529 C CA . GLY A 1 1 ? -12.213 -5.040 32.636 1.00 24.34 1 GLY A CA 8
ATOM 9530 C C . GLY A 1 1 ? -11.973 -3.580 32.436 1.00 22.41 1 GLY A C 8
ATOM 9531 O O . GLY A 1 1 ? -12.653 -2.928 31.669 1.00 21.62 1 GLY A O 8
ATOM 9537 N N . ALA A 1 2 ? -11.010 -3.024 33.124 1.00 21.69 2 ALA A N 8
ATOM 9538 C CA . ALA A 1 2 ? -10.731 -1.565 32.971 1.00 19.84 2 ALA A CA 8
ATOM 9539 C C . ALA A 1 2 ? -9.472 -1.357 32.121 1.00 18.35 2 ALA A C 8
ATOM 9540 O O . ALA A 1 2 ? -9.432 -0.503 31.260 1.00 18.02 2 ALA A O 8
ATOM 9547 N N . MET A 1 3 ? -8.442 -2.126 32.352 1.00 17.72 3 MET A N 8
ATOM 9548 C CA . MET A 1 3 ? -7.199 -1.956 31.547 1.00 16.27 3 MET A CA 8
ATOM 9549 C C . MET A 1 3 ? -6.964 -3.209 30.705 1.00 17.38 3 MET A C 8
ATOM 9550 O O . MET A 1 3 ? -6.196 -4.078 31.065 1.00 17.93 3 MET A O 8
ATOM 9564 N N . GLY A 1 4 ? -7.627 -3.311 29.585 1.00 18.00 4 GLY A N 8
ATOM 9565 C CA . GLY A 1 4 ? -7.448 -4.511 28.721 1.00 19.13 4 GLY A CA 8
ATOM 9566 C C . GLY A 1 4 ? -6.782 -4.111 27.404 1.00 17.12 4 GLY A C 8
ATOM 9567 O O . GLY A 1 4 ? -5.588 -4.247 27.234 1.00 16.72 4 GLY A O 8
ATOM 9571 N N . SER A 1 5 ? -7.549 -3.628 26.465 1.00 16.16 5 SER A N 8
ATOM 9572 C CA . SER A 1 5 ? -6.964 -3.232 25.153 1.00 14.26 5 SER A CA 8
ATOM 9573 C C . SER A 1 5 ? -6.708 -1.725 25.122 1.00 12.50 5 SER A C 8
ATOM 9574 O O . SER A 1 5 ? -7.522 -0.935 25.562 1.00 12.99 5 SER A O 8
ATOM 9582 N N . SER A 1 6 ? -5.586 -1.322 24.595 1.00 10.58 6 SER A N 8
ATOM 9583 C CA . SER A 1 6 ? -5.272 0.131 24.519 1.00 9.09 6 SER A CA 8
ATOM 9584 C C . SER A 1 6 ? -6.017 0.740 23.333 1.00 7.74 6 SER A C 8
ATOM 9585 O O . SER A 1 6 ? -5.913 0.270 22.219 1.00 7.73 6 SER A O 8
ATOM 9593 N N . THR A 1 7 ? -6.768 1.777 23.561 1.00 6.75 7 THR A N 8
ATOM 9594 C CA . THR A 1 7 ? -7.515 2.407 22.439 1.00 5.86 7 THR A CA 8
ATOM 9595 C C . THR A 1 7 ? -8.216 3.671 22.939 1.00 4.19 7 THR A C 8
ATOM 9596 O O . THR A 1 7 ? -9.391 3.663 23.244 1.00 5.05 7 THR A O 8
ATOM 9607 N N . SER A 1 8 ? -7.496 4.754 23.025 1.00 2.07 8 SER A N 8
ATOM 9608 C CA . SER A 1 8 ? -8.110 6.022 23.504 1.00 1.39 8 SER A CA 8
ATOM 9609 C C . SER A 1 8 ? -9.138 6.512 22.482 1.00 1.38 8 SER A C 8
ATOM 9610 O O . SER A 1 8 ? -9.378 5.878 21.474 1.00 2.22 8 SER A O 8
ATOM 9618 N N . GLY A 1 9 ? -9.747 7.638 22.735 1.00 1.45 9 GLY A N 8
ATOM 9619 C CA . GLY A 1 9 ? -10.758 8.169 21.778 1.00 2.67 9 GLY A CA 8
ATOM 9620 C C . GLY A 1 9 ? -12.004 7.283 21.811 1.00 1.28 9 GLY A C 8
ATOM 9621 O O . GLY A 1 9 ? -12.534 6.902 20.787 1.00 1.68 9 GLY A O 8
ATOM 9625 N N . LEU A 1 10 ? -12.473 6.951 22.983 1.00 2.44 10 LEU A N 8
ATOM 9626 C CA . LEU A 1 10 ? -13.683 6.090 23.084 1.00 3.39 10 LEU A CA 8
ATOM 9627 C C . LEU A 1 10 ? -14.820 6.703 22.267 1.00 2.15 10 LEU A C 8
ATOM 9628 O O . LEU A 1 10 ? -15.403 7.698 22.647 1.00 2.01 10 LEU A O 8
ATOM 9644 N N . LYS A 1 11 ? -15.147 6.112 21.151 1.00 2.10 11 LYS A N 8
ATOM 9645 C CA . LYS A 1 11 ? -16.252 6.657 20.314 1.00 1.08 11 LYS A CA 8
ATOM 9646 C C . LYS A 1 11 ? -17.054 5.498 19.723 1.00 1.12 11 LYS A C 8
ATOM 9647 O O . LYS A 1 11 ? -16.520 4.451 19.425 1.00 2.43 11 LYS A O 8
ATOM 9666 N N . THR A 1 12 ? -18.337 5.670 19.557 1.00 0.54 12 THR A N 8
ATOM 9667 C CA . THR A 1 12 ? -19.162 4.566 18.993 1.00 0.55 12 THR A CA 8
ATOM 9668 C C . THR A 1 12 ? -19.906 5.039 17.745 1.00 0.55 12 THR A C 8
ATOM 9669 O O . THR A 1 12 ? -20.399 6.147 17.684 1.00 0.88 12 THR A O 8
ATOM 9680 N N . THR A 1 13 ? -20.005 4.193 16.755 1.00 0.28 13 THR A N 8
ATOM 9681 C CA . THR A 1 13 ? -20.735 4.575 15.518 1.00 0.22 13 THR A CA 8
ATOM 9682 C C . THR A 1 13 ? -22.111 3.906 15.552 1.00 0.27 13 THR A C 8
ATOM 9683 O O . THR A 1 13 ? -22.230 2.725 15.817 1.00 0.31 13 THR A O 8
ATOM 9694 N N . LYS A 1 14 ? -23.153 4.655 15.307 1.00 0.32 14 LYS A N 8
ATOM 9695 C CA . LYS A 1 14 ? -24.523 4.066 15.348 1.00 0.39 14 LYS A CA 8
ATOM 9696 C C . LYS A 1 14 ? -24.873 3.467 13.987 1.00 0.32 14 LYS A C 8
ATOM 9697 O O . LYS A 1 14 ? -25.038 4.172 13.013 1.00 0.27 14 LYS A O 8
ATOM 9716 N N . ILE A 1 15 ? -24.985 2.168 13.911 1.00 0.34 15 ILE A N 8
ATOM 9717 C CA . ILE A 1 15 ? -25.320 1.532 12.606 1.00 0.32 15 ILE A CA 8
ATOM 9718 C C . ILE A 1 15 ? -26.613 0.722 12.731 1.00 0.40 15 ILE A C 8
ATOM 9719 O O . ILE A 1 15 ? -26.788 -0.046 13.655 1.00 0.68 15 ILE A O 8
ATOM 9735 N N . LYS A 1 16 ? -27.515 0.885 11.798 1.00 0.17 16 LYS A N 8
ATOM 9736 C CA . LYS A 1 16 ? -28.795 0.120 11.849 1.00 0.21 16 LYS A CA 8
ATOM 9737 C C . LYS A 1 16 ? -28.795 -0.935 10.748 1.00 0.19 16 LYS A C 8
ATOM 9738 O O . LYS A 1 16 ? -28.730 -0.622 9.577 1.00 0.12 16 LYS A O 8
ATOM 9757 N N . PHE A 1 17 ? -28.870 -2.183 11.109 1.00 0.27 17 PHE A N 8
ATOM 9758 C CA . PHE A 1 17 ? -28.875 -3.249 10.075 1.00 0.25 17 PHE A CA 8
ATOM 9759 C C . PHE A 1 17 ? -30.304 -3.450 9.567 1.00 0.23 17 PHE A C 8
ATOM 9760 O O . PHE A 1 17 ? -31.241 -2.895 10.102 1.00 0.31 17 PHE A O 8
ATOM 9777 N N . TYR A 1 18 ? -30.489 -4.232 8.538 1.00 0.16 18 TYR A N 8
ATOM 9778 C CA . TYR A 1 18 ? -31.871 -4.437 8.030 1.00 0.15 18 TYR A CA 8
ATOM 9779 C C . TYR A 1 18 ? -32.101 -5.909 7.672 1.00 0.13 18 TYR A C 8
ATOM 9780 O O . TYR A 1 18 ? -32.254 -6.256 6.518 1.00 0.14 18 TYR A O 8
ATOM 9798 N N . TYR A 1 19 ? -32.153 -6.777 8.650 1.00 0.11 19 TYR A N 8
ATOM 9799 C CA . TYR A 1 19 ? -32.408 -8.216 8.349 1.00 0.12 19 TYR A CA 8
ATOM 9800 C C . TYR A 1 19 ? -33.858 -8.349 7.897 1.00 0.10 19 TYR A C 8
ATOM 9801 O O . TYR A 1 19 ? -34.776 -8.168 8.671 1.00 0.14 19 TYR A O 8
ATOM 9819 N N . LYS A 1 20 ? -34.079 -8.633 6.648 1.00 0.08 20 LYS A N 8
ATOM 9820 C CA . LYS A 1 20 ? -35.480 -8.738 6.167 1.00 0.10 20 LYS A CA 8
ATOM 9821 C C . LYS A 1 20 ? -36.156 -7.380 6.380 1.00 0.15 20 LYS A C 8
ATOM 9822 O O . LYS A 1 20 ? -35.535 -6.344 6.236 1.00 0.16 20 LYS A O 8
ATOM 9841 N N . ASP A 1 21 ? -37.410 -7.367 6.735 1.00 0.29 21 ASP A N 8
ATOM 9842 C CA . ASP A 1 21 ? -38.097 -6.068 6.965 1.00 0.40 21 ASP A CA 8
ATOM 9843 C C . ASP A 1 21 ? -37.827 -5.600 8.400 1.00 0.37 21 ASP A C 8
ATOM 9844 O O . ASP A 1 21 ? -38.226 -4.523 8.795 1.00 0.39 21 ASP A O 8
ATOM 9853 N N . ASP A 1 22 ? -37.144 -6.399 9.178 1.00 0.34 22 ASP A N 8
ATOM 9854 C CA . ASP A 1 22 ? -36.838 -6.000 10.584 1.00 0.34 22 ASP A CA 8
ATOM 9855 C C . ASP A 1 22 ? -35.499 -5.262 10.610 1.00 0.29 22 ASP A C 8
ATOM 9856 O O . ASP A 1 22 ? -34.749 -5.297 9.654 1.00 0.28 22 ASP A O 8
ATOM 9865 N N . ILE A 1 23 ? -35.191 -4.580 11.682 1.00 0.27 23 ILE A N 8
ATOM 9866 C CA . ILE A 1 23 ? -33.905 -3.833 11.735 1.00 0.23 23 ILE A CA 8
ATOM 9867 C C . ILE A 1 23 ? -33.353 -3.803 13.163 1.00 0.19 23 ILE A C 8
ATOM 9868 O O . ILE A 1 23 ? -34.092 -3.745 14.125 1.00 0.23 23 ILE A O 8
ATOM 9884 N N . PHE A 1 24 ? -32.056 -3.785 13.300 1.00 0.13 24 PHE A N 8
ATOM 9885 C CA . PHE A 1 24 ? -31.445 -3.692 14.659 1.00 0.14 24 PHE A CA 8
ATOM 9886 C C . PHE A 1 24 ? -30.326 -2.653 14.613 1.00 0.16 24 PHE A C 8
ATOM 9887 O O . PHE A 1 24 ? -30.212 -1.908 13.659 1.00 0.24 24 PHE A O 8
ATOM 9904 N N . ALA A 1 25 ? -29.507 -2.567 15.626 1.00 0.12 25 ALA A N 8
ATOM 9905 C CA . ALA A 1 25 ? -28.429 -1.538 15.591 1.00 0.15 25 ALA A CA 8
ATOM 9906 C C . ALA A 1 25 ? -27.202 -1.999 16.378 1.00 0.31 25 ALA A C 8
ATOM 9907 O O . ALA A 1 25 ? -27.242 -2.966 17.113 1.00 0.38 25 ALA A O 8
ATOM 9914 N N . LEU A 1 26 ? -26.110 -1.297 16.227 1.00 0.39 26 LEU A N 8
ATOM 9915 C CA . LEU A 1 26 ? -24.870 -1.665 16.959 1.00 0.58 26 LEU A CA 8
ATOM 9916 C C . LEU A 1 26 ? -23.978 -0.429 17.128 1.00 0.48 26 LEU A C 8
ATOM 9917 O O . LEU A 1 26 ? -23.857 0.393 16.238 1.00 0.35 26 LEU A O 8
ATOM 9933 N N . MET A 1 27 ? -23.332 -0.317 18.259 1.00 0.56 27 MET A N 8
ATOM 9934 C CA . MET A 1 27 ? -22.412 0.830 18.493 1.00 0.51 27 MET A CA 8
ATOM 9935 C C . MET A 1 27 ? -20.989 0.290 18.384 1.00 0.47 27 MET A C 8
ATOM 9936 O O . MET A 1 27 ? -20.506 -0.394 19.264 1.00 0.57 27 MET A O 8
ATOM 9950 N N . LEU A 1 28 ? -20.329 0.548 17.292 1.00 0.35 28 LEU A N 8
ATOM 9951 C CA . LEU A 1 28 ? -18.957 -0.001 17.109 1.00 0.34 28 LEU A CA 8
ATOM 9952 C C . LEU A 1 28 ? -17.897 0.995 17.579 1.00 0.26 28 LEU A C 8
ATOM 9953 O O . LEU A 1 28 ? -17.900 2.151 17.207 1.00 0.30 28 LEU A O 8
ATOM 9969 N N . LYS A 1 29 ? -16.977 0.540 18.390 1.00 0.24 29 LYS A N 8
ATOM 9970 C CA . LYS A 1 29 ? -15.898 1.442 18.880 1.00 0.37 29 LYS A CA 8
ATOM 9971 C C . LYS A 1 29 ? -14.708 1.359 17.924 1.00 0.48 29 LYS A C 8
ATOM 9972 O O . LYS A 1 29 ? -13.630 1.842 18.214 1.00 0.59 29 LYS A O 8
ATOM 9991 N N . GLY A 1 30 ? -14.890 0.738 16.790 1.00 0.51 30 GLY A N 8
ATOM 9992 C CA . GLY A 1 30 ? -13.765 0.609 15.821 1.00 0.67 30 GLY A CA 8
ATOM 9993 C C . GLY A 1 30 ? -13.111 -0.760 16.006 1.00 0.67 30 GLY A C 8
ATOM 9994 O O . GLY A 1 30 ? -12.793 -1.443 15.052 1.00 1.14 30 GLY 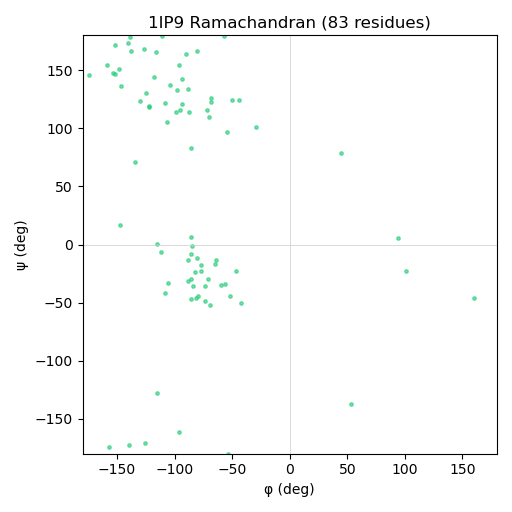A O 8
ATOM 9998 N N . ASP A 1 31 ? -12.916 -1.170 17.229 1.00 0.32 31 ASP A N 8
ATOM 9999 C CA . ASP A 1 31 ? -12.292 -2.498 17.479 1.00 0.25 31 ASP A CA 8
ATOM 10000 C C . ASP A 1 31 ? -13.172 -3.590 16.864 1.00 0.24 31 ASP A C 8
ATOM 10001 O O . ASP A 1 31 ? -12.702 -4.651 16.507 1.00 0.40 31 ASP A O 8
ATOM 10010 N N . THR A 1 32 ? -14.447 -3.334 16.733 1.00 0.14 32 THR A N 8
ATOM 10011 C CA . THR A 1 32 ? -15.353 -4.356 16.133 1.00 0.16 32 THR A CA 8
ATOM 10012 C C . THR A 1 32 ? -14.693 -4.925 14.875 1.00 0.18 32 THR A C 8
ATOM 10013 O O . THR A 1 32 ? -13.691 -4.420 14.407 1.00 0.35 32 THR A O 8
ATOM 10024 N N . THR A 1 33 ? -15.245 -5.967 14.321 1.00 0.13 33 THR A N 8
ATOM 10025 C CA . THR A 1 33 ? -14.646 -6.563 13.094 1.00 0.09 33 THR A CA 8
ATOM 10026 C C . THR A 1 33 ? -15.756 -7.140 12.225 1.00 0.07 33 THR A C 8
ATOM 10027 O O . THR A 1 33 ? -16.926 -7.032 12.536 1.00 0.14 33 THR A O 8
ATOM 10038 N N . TYR A 1 34 ? -15.401 -7.772 11.144 1.00 0.05 34 TYR A N 8
ATOM 10039 C CA . TYR A 1 34 ? -16.437 -8.379 10.269 1.00 0.12 34 TYR A CA 8
ATOM 10040 C C . TYR A 1 34 ? -16.893 -9.686 10.910 1.00 0.09 34 TYR A C 8
ATOM 10041 O O . TYR A 1 34 ? -18.058 -10.031 10.890 1.00 0.13 34 TYR A O 8
ATOM 10059 N N . LYS A 1 35 ? -15.977 -10.403 11.501 1.00 0.04 35 LYS A N 8
ATOM 10060 C CA . LYS A 1 35 ? -16.348 -11.678 12.175 1.00 0.04 35 LYS A CA 8
ATOM 10061 C C . LYS A 1 35 ? -16.980 -11.334 13.522 1.00 0.07 35 LYS A C 8
ATOM 10062 O O . LYS A 1 35 ? -17.776 -12.079 14.057 1.00 0.12 35 LYS A O 8
ATOM 10081 N N . GLU A 1 36 ? -16.658 -10.185 14.057 1.00 0.02 36 GLU A N 8
ATOM 10082 C CA . GLU A 1 36 ? -17.273 -9.769 15.342 1.00 0.05 36 GLU A CA 8
ATOM 10083 C C . GLU A 1 36 ? -18.728 -9.435 15.041 1.00 0.13 36 GLU A C 8
ATOM 10084 O O . GLU A 1 36 ? -19.635 -9.788 15.767 1.00 0.30 36 GLU A O 8
ATOM 10096 N N . LEU A 1 37 ? -18.942 -8.779 13.932 1.00 0.18 37 LEU A N 8
ATOM 10097 C CA . LEU A 1 37 ? -20.316 -8.427 13.502 1.00 0.23 37 LEU A CA 8
ATOM 10098 C C . LEU A 1 37 ? -21.068 -9.732 13.241 1.00 0.20 37 LEU A C 8
ATOM 10099 O O . LEU A 1 37 ? -22.245 -9.866 13.518 1.00 0.20 37 LEU A O 8
ATOM 10115 N N . ARG A 1 38 ? -20.371 -10.693 12.698 1.00 0.20 38 ARG A N 8
ATOM 10116 C CA . ARG A 1 38 ? -20.988 -12.010 12.389 1.00 0.20 38 ARG A CA 8
ATOM 10117 C C . ARG A 1 38 ? -21.530 -12.648 13.669 1.00 0.17 38 ARG A C 8
ATOM 10118 O O . ARG A 1 38 ? -22.670 -13.047 13.734 1.00 0.12 38 ARG A O 8
ATOM 10139 N N . SER A 1 39 ? -20.727 -12.749 14.691 1.00 0.43 39 SER A N 8
ATOM 10140 C CA . SER A 1 39 ? -21.223 -13.364 15.956 1.00 0.56 39 SER A CA 8
ATOM 10141 C C . SER A 1 39 ? -22.109 -12.360 16.697 1.00 0.62 39 SER A C 8
ATOM 10142 O O . SER A 1 39 ? -22.760 -12.694 17.668 1.00 0.91 39 SER A O 8
ATOM 10150 N N . LYS A 1 40 ? -22.139 -11.133 16.251 1.00 0.49 40 LYS A N 8
ATOM 10151 C CA . LYS A 1 40 ? -22.983 -10.107 16.929 1.00 0.55 40 LYS A CA 8
ATOM 10152 C C . LYS A 1 40 ? -24.358 -10.040 16.256 1.00 0.47 40 LYS A C 8
ATOM 10153 O O . LYS A 1 40 ? -25.304 -9.510 16.804 1.00 0.65 40 LYS A O 8
ATOM 10172 N N . ILE A 1 41 ? -24.463 -10.554 15.063 1.00 0.26 41 ILE A N 8
ATOM 10173 C CA . ILE A 1 41 ? -25.761 -10.508 14.332 1.00 0.31 41 ILE A CA 8
ATOM 10174 C C . ILE A 1 41 ? -26.397 -11.903 14.293 1.00 0.26 41 ILE A C 8
ATOM 10175 O O . ILE A 1 41 ? -27.601 -12.052 14.242 1.00 0.21 41 ILE A O 8
ATOM 10191 N N . ALA A 1 42 ? -25.581 -12.918 14.288 1.00 0.28 42 ALA A N 8
ATOM 10192 C CA . ALA A 1 42 ? -26.088 -14.324 14.215 1.00 0.24 42 ALA A CA 8
ATOM 10193 C C . ALA A 1 42 ? -27.206 -14.597 15.235 1.00 0.35 42 ALA A C 8
ATOM 10194 O O . ALA A 1 42 ? -28.209 -15.185 14.884 1.00 0.42 42 ALA A O 8
ATOM 10201 N N . PRO A 1 43 ? -27.013 -14.191 16.465 1.00 0.38 43 PRO A N 8
ATOM 10202 C CA . PRO A 1 43 ? -28.014 -14.426 17.522 1.00 0.49 43 PRO A CA 8
ATOM 10203 C C . PRO A 1 43 ? -29.229 -13.518 17.325 1.00 0.55 43 PRO A C 8
ATOM 10204 O O . PRO A 1 43 ? -30.309 -13.796 17.808 1.00 0.70 43 PRO A O 8
ATOM 10215 N N . ARG A 1 44 ? -29.067 -12.449 16.601 1.00 0.47 44 ARG A N 8
ATOM 10216 C CA . ARG A 1 44 ? -30.216 -11.536 16.352 1.00 0.54 44 ARG A CA 8
ATOM 10217 C C . ARG A 1 44 ? -30.870 -11.913 15.018 1.00 0.51 44 ARG A C 8
ATOM 10218 O O . ARG A 1 44 ? -31.928 -11.424 14.675 1.00 0.69 44 ARG A O 8
ATOM 10239 N N . ILE A 1 45 ? -30.248 -12.785 14.267 1.00 0.32 45 ILE A N 8
ATOM 10240 C CA . ILE A 1 45 ? -30.833 -13.200 12.962 1.00 0.27 45 ILE A CA 8
ATOM 10241 C C . ILE A 1 45 ? -31.646 -14.472 13.133 1.00 0.26 45 ILE A C 8
ATOM 10242 O O . ILE A 1 45 ? -32.585 -14.720 12.404 1.00 0.26 45 ILE A O 8
ATOM 10258 N N . ASP A 1 46 ? -31.228 -15.303 14.049 1.00 0.27 46 ASP A N 8
ATOM 10259 C CA . ASP A 1 46 ? -31.888 -16.621 14.268 1.00 0.27 46 ASP A CA 8
ATOM 10260 C C . ASP A 1 46 ? -31.165 -17.651 13.394 1.00 0.21 46 ASP A C 8
ATOM 10261 O O . ASP A 1 46 ? -31.574 -18.790 13.283 1.00 0.21 46 ASP A O 8
ATOM 10270 N N . THR A 1 47 ? -30.081 -17.249 12.771 1.00 0.18 47 THR A N 8
ATOM 10271 C CA . THR A 1 47 ? -29.316 -18.188 11.904 1.00 0.16 47 THR A CA 8
ATOM 10272 C C . THR A 1 47 ? -27.820 -17.921 12.079 1.00 0.22 47 THR A C 8
ATOM 10273 O O . THR A 1 47 ? -27.422 -17.005 12.774 1.00 0.25 47 THR A O 8
ATOM 10284 N N . ASP A 1 48 ? -26.990 -18.704 11.454 1.00 0.23 48 ASP A N 8
ATOM 10285 C CA . ASP A 1 48 ? -25.525 -18.482 11.586 1.00 0.30 48 ASP A CA 8
ATOM 10286 C C . ASP A 1 48 ? -24.966 -17.992 10.252 1.00 0.31 48 ASP A C 8
ATOM 10287 O O . ASP A 1 48 ? -23.808 -17.637 10.145 1.00 0.38 48 ASP A O 8
ATOM 10296 N N . ASN A 1 49 ? -25.778 -17.964 9.231 1.00 0.26 49 ASN A N 8
ATOM 10297 C CA . ASN A 1 49 ? -25.295 -17.491 7.906 1.00 0.32 49 ASN A CA 8
ATOM 10298 C C . ASN A 1 49 ? -26.214 -16.378 7.392 1.00 0.23 49 ASN A C 8
ATOM 10299 O O . ASN A 1 49 ? -27.386 -16.585 7.154 1.00 0.24 49 ASN A O 8
ATOM 10310 N N . PHE A 1 50 ? -25.682 -15.201 7.215 1.00 0.19 50 PHE A N 8
ATOM 10311 C CA . PHE A 1 50 ? -26.507 -14.068 6.709 1.00 0.23 50 PHE A CA 8
ATOM 10312 C C . PHE A 1 50 ? -25.618 -13.151 5.866 1.00 0.28 50 PHE A C 8
ATOM 10313 O O . PHE A 1 50 ? -24.429 -13.047 6.092 1.00 0.52 50 PHE A O 8
ATOM 10330 N N . LYS A 1 51 ? -26.179 -12.493 4.890 1.00 0.32 51 LYS A N 8
ATOM 10331 C CA . LYS A 1 51 ? -25.358 -11.595 4.030 1.00 0.42 51 LYS A CA 8
ATOM 10332 C C . LYS A 1 51 ? -25.515 -10.143 4.500 1.00 0.27 51 LYS A C 8
ATOM 10333 O O . LYS A 1 51 ? -26.590 -9.576 4.460 1.00 0.24 51 LYS A O 8
ATOM 10352 N N . LEU A 1 52 ? -24.443 -9.541 4.955 1.00 0.27 52 LEU A N 8
ATOM 10353 C CA . LEU A 1 52 ? -24.513 -8.129 5.441 1.00 0.20 52 LEU A CA 8
ATOM 10354 C C . LEU A 1 52 ? -24.003 -7.180 4.354 1.00 0.14 52 LEU A C 8
ATOM 10355 O O . LEU A 1 52 ? -22.944 -7.381 3.792 1.00 0.19 52 LEU A O 8
ATOM 10371 N N . GLN A 1 53 ? -24.739 -6.138 4.062 1.00 0.18 53 GLN A N 8
ATOM 10372 C CA . GLN A 1 53 ? -24.284 -5.169 3.016 1.00 0.15 53 GLN A CA 8
ATOM 10373 C C . GLN A 1 53 ? -24.467 -3.738 3.527 1.00 0.17 53 GLN A C 8
ATOM 10374 O O . GLN A 1 53 ? -25.035 -3.508 4.574 1.00 0.17 53 GLN A O 8
ATOM 10388 N N . THR A 1 54 ? -24.004 -2.775 2.782 1.00 0.20 54 THR A N 8
ATOM 10389 C CA . THR A 1 54 ? -24.168 -1.356 3.207 1.00 0.21 54 THR A CA 8
ATOM 10390 C C . THR A 1 54 ? -25.530 -0.856 2.729 1.00 0.17 54 THR A C 8
ATOM 10391 O O . THR A 1 54 ? -25.647 -0.228 1.695 1.00 0.22 54 THR A O 8
ATOM 10402 N N . LYS A 1 55 ? -26.560 -1.148 3.480 1.00 0.11 55 LYS A N 8
ATOM 10403 C CA . LYS A 1 55 ? -27.943 -0.721 3.108 1.00 0.15 55 LYS A CA 8
ATOM 10404 C C . LYS A 1 55 ? -27.918 0.635 2.399 1.00 0.27 55 LYS A C 8
ATOM 10405 O O . LYS A 1 55 ? -27.658 1.658 3.000 1.00 0.45 55 LYS A O 8
ATOM 10424 N N . LEU A 1 56 ? -28.202 0.648 1.126 1.00 0.28 56 LEU A N 8
ATOM 10425 C CA . LEU A 1 56 ? -28.211 1.937 0.378 1.00 0.45 56 LEU A CA 8
ATOM 10426 C C . LEU A 1 56 ? -29.649 2.468 0.329 1.00 0.70 56 LEU A C 8
ATOM 10427 O O . LEU A 1 56 ? -30.142 3.027 1.289 1.00 1.79 56 LEU A O 8
ATOM 10443 N N . PHE A 1 57 ? -30.333 2.289 -0.771 1.00 0.45 57 PHE A N 8
ATOM 10444 C CA . PHE A 1 57 ? -31.741 2.773 -0.857 1.00 0.40 57 PHE A CA 8
ATOM 10445 C C . PHE A 1 57 ? -32.558 1.826 -1.744 1.00 0.33 57 PHE A C 8
ATOM 10446 O O . PHE A 1 57 ? -33.730 1.605 -1.514 1.00 0.44 57 PHE A O 8
ATOM 10463 N N . ASP A 1 58 ? -31.952 1.263 -2.757 1.00 0.36 58 ASP A N 8
ATOM 10464 C CA . ASP A 1 58 ? -32.697 0.333 -3.649 1.00 0.59 58 ASP A CA 8
ATOM 10465 C C . ASP A 1 58 ? -32.727 -1.066 -3.028 1.00 0.40 58 ASP A C 8
ATOM 10466 O O . ASP A 1 58 ? -33.677 -1.806 -3.187 1.00 0.40 58 ASP A O 8
ATOM 10475 N N . GLY A 1 59 ? -31.692 -1.440 -2.323 1.00 0.48 59 GLY A N 8
ATOM 10476 C CA . GLY A 1 59 ? -31.669 -2.796 -1.700 1.00 0.74 59 GLY A CA 8
ATOM 10477 C C . GLY A 1 59 ? -30.410 -2.956 -0.845 1.00 0.54 59 GLY A C 8
ATOM 10478 O O . GLY A 1 59 ? -30.482 -3.097 0.360 1.00 0.53 59 GLY A O 8
ATOM 10482 N N . SER A 1 60 ? -29.256 -2.942 -1.456 1.00 0.43 60 SER A N 8
ATOM 10483 C CA . SER A 1 60 ? -27.997 -3.102 -0.674 1.00 0.27 60 SER A CA 8
ATOM 10484 C C . SER A 1 60 ? -26.843 -2.428 -1.414 1.00 0.22 60 SER A C 8
ATOM 10485 O O . SER A 1 60 ? -26.990 -1.969 -2.528 1.00 0.45 60 SER A O 8
ATOM 10493 N N . GLY A 1 61 ? -25.693 -2.375 -0.801 1.00 0.14 61 GLY A N 8
ATOM 10494 C CA . GLY A 1 61 ? -24.519 -1.742 -1.463 1.00 0.06 61 GLY A CA 8
ATOM 10495 C C . GLY A 1 61 ? -23.315 -2.676 -1.345 1.00 0.17 61 GLY A C 8
ATOM 10496 O O . GLY A 1 61 ? -23.422 -3.868 -1.561 1.00 0.27 61 GLY A O 8
ATOM 10500 N N . GLU A 1 62 ? -22.172 -2.154 -0.999 1.00 0.23 62 GLU A N 8
ATOM 10501 C CA . GLU A 1 62 ? -20.972 -3.024 -0.863 1.00 0.34 62 GLU A CA 8
ATOM 10502 C C . GLU A 1 62 ? -21.252 -4.094 0.194 1.00 0.23 62 GLU A C 8
ATOM 10503 O O . GLU A 1 62 ? -21.476 -3.793 1.351 1.00 0.33 62 GLU A O 8
ATOM 10515 N N . GLU A 1 63 ? -21.254 -5.337 -0.197 1.00 0.36 63 GLU A N 8
ATOM 10516 C CA . GLU A 1 63 ? -21.534 -6.426 0.781 1.00 0.29 63 GLU A CA 8
ATOM 10517 C C . GLU A 1 63 ? -20.384 -6.539 1.784 1.00 0.22 63 GLU A C 8
ATOM 10518 O O . GLU A 1 63 ? -19.361 -7.132 1.508 1.00 0.28 63 GLU A O 8
ATOM 10530 N N . ILE A 1 64 ? -20.547 -5.980 2.952 1.00 0.14 64 ILE A N 8
ATOM 10531 C CA . ILE A 1 64 ? -19.467 -6.067 3.974 1.00 0.14 64 ILE A CA 8
ATOM 10532 C C . ILE A 1 64 ? -18.938 -7.500 4.028 1.00 0.16 64 ILE A C 8
ATOM 10533 O O . ILE A 1 64 ? -19.680 -8.437 4.244 1.00 0.22 64 ILE A O 8
ATOM 10549 N N . LYS A 1 65 ? -17.661 -7.678 3.835 1.00 0.14 65 LYS A N 8
ATOM 10550 C CA . LYS A 1 65 ? -17.086 -9.049 3.875 1.00 0.21 65 LYS A CA 8
ATOM 10551 C C . LYS A 1 65 ? -15.655 -8.988 4.409 1.00 0.18 65 LYS A C 8
ATOM 10552 O O . LYS A 1 65 ? -14.875 -9.901 4.218 1.00 0.27 65 LYS A O 8
ATOM 10571 N N . THR A 1 66 ? -15.298 -7.926 5.078 1.00 0.13 66 THR A N 8
ATOM 10572 C CA . THR A 1 66 ? -13.914 -7.831 5.617 1.00 0.14 66 THR A CA 8
ATOM 10573 C C . THR A 1 66 ? -13.875 -6.838 6.778 1.00 0.14 66 THR A C 8
ATOM 10574 O O . THR A 1 66 ? -14.637 -5.892 6.830 1.00 0.19 66 THR A O 8
ATOM 10585 N N . ASP A 1 67 ? -12.984 -7.050 7.704 1.00 0.12 67 ASP A N 8
ATOM 10586 C CA . ASP A 1 67 ? -12.880 -6.124 8.867 1.00 0.11 67 ASP A CA 8
ATOM 10587 C C . ASP A 1 67 ? -12.790 -4.684 8.361 1.00 0.11 67 ASP A C 8
ATOM 10588 O O . ASP A 1 67 ? -13.068 -3.746 9.082 1.00 0.12 67 ASP A O 8
ATOM 10597 N N . SER A 1 68 ? -12.407 -4.496 7.127 1.00 0.10 68 SER A N 8
ATOM 10598 C CA . SER A 1 68 ? -12.308 -3.115 6.580 1.00 0.10 68 SER A CA 8
ATOM 10599 C C . SER A 1 68 ? -13.703 -2.632 6.173 1.00 0.11 68 SER A C 8
ATOM 10600 O O . SER A 1 68 ? -14.066 -1.497 6.406 1.00 0.08 68 SER A O 8
ATOM 10608 N N . GLN A 1 69 ? -14.496 -3.484 5.572 1.00 0.18 69 GLN A N 8
ATOM 10609 C CA . GLN A 1 69 ? -15.865 -3.054 5.169 1.00 0.21 69 GLN A CA 8
ATOM 10610 C C . GLN A 1 69 ? -16.659 -2.704 6.416 1.00 0.22 69 GLN A C 8
ATOM 10611 O O . GLN A 1 69 ? -17.457 -1.798 6.415 1.00 0.24 69 GLN A O 8
ATOM 10625 N N . VAL A 1 70 ? -16.442 -3.412 7.486 1.00 0.22 70 VAL A N 8
ATOM 10626 C CA . VAL A 1 70 ? -17.181 -3.110 8.737 1.00 0.22 70 VAL A CA 8
ATOM 10627 C C . VAL A 1 70 ? -16.607 -1.833 9.349 1.00 0.22 70 VAL A C 8
ATOM 10628 O O . VAL A 1 70 ? -17.323 -0.902 9.659 1.00 0.17 70 VAL A O 8
ATOM 10641 N N . SER A 1 71 ? -15.311 -1.773 9.506 1.00 0.27 71 SER A N 8
ATOM 10642 C CA . SER A 1 71 ? -14.695 -0.546 10.074 1.00 0.27 71 SER A CA 8
ATOM 10643 C C . SER A 1 71 ? -14.968 0.613 9.118 1.00 0.26 71 SER A C 8
ATOM 10644 O O . SER A 1 71 ? -14.835 1.767 9.467 1.00 0.26 71 SER A O 8
ATOM 10652 N N . ASN A 1 72 ? -15.379 0.305 7.917 1.00 0.26 72 ASN A N 8
ATOM 10653 C CA . ASN A 1 72 ? -15.702 1.375 6.935 1.00 0.26 72 ASN A CA 8
ATOM 10654 C C . ASN A 1 72 ? -17.129 1.820 7.220 1.00 0.24 72 ASN A C 8
ATOM 10655 O O . ASN A 1 72 ? -17.423 2.991 7.316 1.00 0.21 72 ASN A O 8
ATOM 10666 N N . ILE A 1 73 ? -18.000 0.875 7.424 1.00 0.26 73 ILE A N 8
ATOM 10667 C CA . ILE A 1 73 ? -19.394 1.208 7.787 1.00 0.24 73 ILE A CA 8
ATOM 10668 C C . ILE A 1 73 ? -19.331 1.880 9.164 1.00 0.21 73 ILE A C 8
ATOM 10669 O O . ILE A 1 73 ? -20.255 2.528 9.613 1.00 0.19 73 ILE A O 8
ATOM 10685 N N . ILE A 1 74 ? -18.208 1.717 9.820 1.00 0.19 74 ILE A N 8
ATOM 10686 C CA . ILE A 1 74 ? -17.986 2.316 11.163 1.00 0.18 74 ILE A CA 8
ATOM 10687 C C . ILE A 1 74 ? -17.506 3.764 11.008 1.00 0.18 74 ILE A C 8
ATOM 10688 O O . ILE A 1 74 ? -17.932 4.653 11.717 1.00 0.25 74 ILE A O 8
ATOM 10704 N N . GLN A 1 75 ? -16.607 3.994 10.091 1.00 0.16 75 GLN A N 8
ATOM 10705 C CA . GLN A 1 75 ? -16.071 5.368 9.882 1.00 0.23 75 GLN A CA 8
ATOM 10706 C C . GLN A 1 75 ? -17.045 6.170 9.028 1.00 0.29 75 GLN A C 8
ATOM 10707 O O . GLN A 1 75 ? -16.951 7.375 8.916 1.00 0.41 75 GLN A O 8
ATOM 10721 N N . ALA A 1 76 ? -17.968 5.499 8.417 1.00 0.22 76 ALA A N 8
ATOM 10722 C CA . ALA A 1 76 ? -18.952 6.196 7.549 1.00 0.26 76 ALA A CA 8
ATOM 10723 C C . ALA A 1 76 ? -20.366 5.974 8.086 1.00 0.22 76 ALA A C 8
ATOM 10724 O O . ALA A 1 76 ? -21.329 6.469 7.537 1.00 0.22 76 ALA A O 8
ATOM 10731 N N . LYS A 1 77 ? -20.504 5.226 9.147 1.00 0.17 77 LYS A N 8
ATOM 10732 C CA . LYS A 1 77 ? -21.862 4.969 9.700 1.00 0.14 77 LYS A CA 8
ATOM 10733 C C . LYS A 1 77 ? -22.803 4.635 8.543 1.00 0.14 77 LYS A C 8
ATOM 10734 O O . LYS A 1 77 ? -23.516 5.480 8.039 1.00 0.24 77 LYS A O 8
ATOM 10753 N N . LEU A 1 78 ? -22.792 3.407 8.112 1.00 0.07 78 LEU A N 8
ATOM 10754 C CA . LEU A 1 78 ? -23.663 2.998 6.974 1.00 0.08 78 LEU A CA 8
ATOM 10755 C C . LEU A 1 78 ? -24.782 2.089 7.474 1.00 0.07 78 LEU A C 8
ATOM 10756 O O . LEU A 1 78 ? -24.558 1.200 8.268 1.00 0.07 78 LEU A O 8
ATOM 10772 N N . LYS A 1 79 ? -25.981 2.273 6.989 1.00 0.08 79 LYS A N 8
ATOM 10773 C CA . LYS A 1 79 ? -27.086 1.378 7.420 1.00 0.07 79 LYS A CA 8
ATOM 10774 C C . LYS A 1 79 ? -26.811 0.013 6.808 1.00 0.08 79 LYS A C 8
ATOM 10775 O O . LYS A 1 79 ? -26.581 -0.097 5.626 1.00 0.10 79 LYS A O 8
ATOM 10794 N N . ILE A 1 80 ? -26.785 -1.021 7.594 1.00 0.09 80 ILE A N 8
ATOM 10795 C CA . ILE A 1 80 ? -26.474 -2.361 7.033 1.00 0.12 80 ILE A CA 8
ATOM 10796 C C . ILE A 1 80 ? -27.753 -3.138 6.718 1.00 0.12 80 ILE A C 8
ATOM 10797 O O . ILE A 1 80 ? -28.791 -2.929 7.308 1.00 0.10 80 ILE A O 8
ATOM 10813 N N . SER A 1 81 ? -27.669 -4.058 5.803 1.00 0.15 81 SER A N 8
ATOM 10814 C CA . SER A 1 81 ? -28.853 -4.884 5.462 1.00 0.17 81 SER A CA 8
ATOM 10815 C C . SER A 1 81 ? -28.476 -6.343 5.707 1.00 0.16 81 SER A C 8
ATOM 10816 O O . SER A 1 81 ? -27.394 -6.776 5.360 1.00 0.25 81 SER A O 8
ATOM 10824 N N . VAL A 1 82 ? -29.333 -7.096 6.333 1.00 0.27 82 VAL A N 8
ATOM 10825 C CA . VAL A 1 82 ? -28.983 -8.511 6.626 1.00 0.25 82 VAL A CA 8
ATOM 10826 C C . VAL A 1 82 ? -29.858 -9.458 5.801 1.00 0.19 82 VAL A C 8
ATOM 10827 O O . VAL A 1 82 ? -31.062 -9.299 5.707 1.00 0.13 82 VAL A O 8
ATOM 10840 N N . HIS A 1 83 ? -29.245 -10.443 5.197 1.00 0.23 83 HIS A N 8
ATOM 10841 C CA . HIS A 1 83 ? -30.009 -11.415 4.362 1.00 0.14 83 HIS A CA 8
ATOM 10842 C C . HIS A 1 83 ? -29.809 -12.830 4.905 1.00 0.09 83 HIS A C 8
ATOM 10843 O O . HIS A 1 83 ? -28.930 -13.082 5.704 1.00 0.16 83 HIS A O 8
ATOM 10857 N N . ASP A 1 84 ? -30.609 -13.761 4.462 1.00 0.12 84 ASP A N 8
ATOM 10858 C CA . ASP A 1 84 ? -30.458 -15.158 4.934 1.00 0.23 84 ASP A CA 8
ATOM 10859 C C . ASP A 1 84 ? -29.633 -15.933 3.910 1.00 0.24 84 ASP A C 8
ATOM 10860 O O . ASP A 1 84 ? -29.944 -15.954 2.734 1.00 0.24 84 ASP A O 8
ATOM 10869 N N . ILE A 1 85 ? -28.577 -16.556 4.342 1.00 0.28 85 ILE A N 8
ATOM 10870 C CA . ILE A 1 85 ? -27.724 -17.313 3.390 1.00 0.35 85 ILE A CA 8
ATOM 10871 C C . ILE A 1 85 ? -27.221 -18.599 4.053 1.00 0.40 85 ILE A C 8
ATOM 10872 O O . ILE A 1 85 ? -28.039 -19.309 4.614 1.00 0.74 85 ILE A O 8
ATOM 10889 N N . GLY A 1 1 ? -29.931 -6.605 25.433 1.00 42.14 1 GLY A N 9
ATOM 10890 C CA . GLY A 1 1 ? -30.501 -5.644 24.390 1.00 41.42 1 GLY A CA 9
ATOM 10891 C C . GLY A 1 1 ? -29.760 -4.393 24.059 1.00 39.26 1 GLY A C 9
ATOM 10892 O O . GLY A 1 1 ? -29.307 -3.681 24.933 1.00 37.21 1 GLY A O 9
ATOM 10898 N N . ALA A 1 2 ? -29.621 -4.087 22.798 1.00 39.67 2 ALA A N 9
ATOM 10899 C CA . ALA A 1 2 ? -28.897 -2.846 22.408 1.00 37.60 2 ALA A CA 9
ATOM 10900 C C . ALA A 1 2 ? -29.697 -2.121 21.326 1.00 37.94 2 ALA A C 9
ATOM 10901 O O . ALA A 1 2 ? -30.221 -2.732 20.416 1.00 39.50 2 ALA A O 9
ATOM 10908 N N . MET A 1 3 ? -29.803 -0.824 21.418 1.00 36.58 3 MET A N 9
ATOM 10909 C CA . MET A 1 3 ? -30.577 -0.067 20.393 1.00 37.01 3 MET A CA 9
ATOM 10910 C C . MET A 1 3 ? -29.693 1.021 19.784 1.00 35.44 3 MET A C 9
ATOM 10911 O O . MET A 1 3 ? -29.477 1.064 18.590 1.00 34.94 3 MET A O 9
ATOM 10925 N N . GLY A 1 4 ? -29.181 1.903 20.598 1.00 34.79 4 GLY A N 9
ATOM 10926 C CA . GLY A 1 4 ? -28.313 2.988 20.068 1.00 33.30 4 GLY A CA 9
ATOM 10927 C C . GLY A 1 4 ? -28.129 4.059 21.141 1.00 31.32 4 GLY A C 9
ATOM 10928 O O . GLY A 1 4 ? -28.032 3.764 22.317 1.00 30.26 4 GLY A O 9
ATOM 10932 N N . SER A 1 5 ? -28.082 5.302 20.752 1.00 31.06 5 SER A N 9
ATOM 10933 C CA . SER A 1 5 ? -27.905 6.388 21.755 1.00 29.43 5 SER A CA 9
ATOM 10934 C C . SER A 1 5 ? -27.796 7.737 21.040 1.00 28.07 5 SER A C 9
ATOM 10935 O O . SER A 1 5 ? -28.777 8.427 20.847 1.00 29.00 5 SER A O 9
ATOM 10943 N N . SER A 1 6 ? -26.611 8.118 20.648 1.00 25.93 6 SER A N 9
ATOM 10944 C CA . SER A 1 6 ? -26.446 9.424 19.952 1.00 24.67 6 SER A CA 9
ATOM 10945 C C . SER A 1 6 ? -25.049 9.504 19.335 1.00 22.55 6 SER A C 9
ATOM 10946 O O . SER A 1 6 ? -24.082 9.030 19.899 1.00 21.46 6 SER A O 9
ATOM 10954 N N . THR A 1 7 ? -24.933 10.109 18.184 1.00 22.17 7 THR A N 9
ATOM 10955 C CA . THR A 1 7 ? -23.595 10.227 17.538 1.00 20.40 7 THR A CA 9
ATOM 10956 C C . THR A 1 7 ? -23.039 11.628 17.791 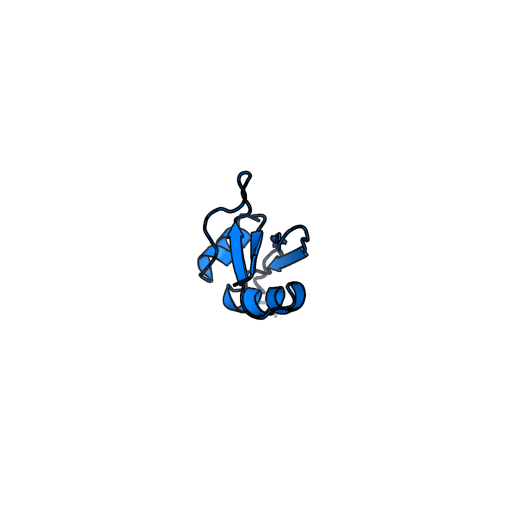1.00 18.91 7 THR A C 9
ATOM 10957 O O . THR A 1 7 ? -22.556 12.287 16.890 1.00 18.22 7 THR A O 9
ATOM 10968 N N . SER A 1 8 ? -23.111 12.093 19.008 1.00 18.71 8 SER A N 9
ATOM 10969 C CA . SER A 1 8 ? -22.593 13.455 19.317 1.00 17.67 8 SER A CA 9
ATOM 10970 C C . SER A 1 8 ? -21.157 13.359 19.834 1.00 15.42 8 SER A C 9
ATOM 10971 O O . SER A 1 8 ? -20.920 13.209 21.017 1.00 15.57 8 SER A O 9
ATOM 10979 N N . GLY A 1 9 ? -20.194 13.451 18.957 1.00 13.61 9 GLY A N 9
ATOM 10980 C CA . GLY A 1 9 ? -18.772 13.372 19.400 1.00 11.70 9 GLY A CA 9
ATOM 10981 C C . GLY A 1 9 ? -18.182 12.011 19.025 1.00 9.23 9 GLY A C 9
ATOM 10982 O O . GLY A 1 9 ? -18.860 11.150 18.501 1.00 9.12 9 GLY A O 9
ATOM 10986 N N . LEU A 1 10 ? -16.920 11.812 19.297 1.00 7.77 10 LEU A N 9
ATOM 10987 C CA . LEU A 1 10 ? -16.272 10.511 18.965 1.00 5.28 10 LEU A CA 9
ATOM 10988 C C . LEU A 1 10 ? -16.798 9.426 19.908 1.00 3.67 10 LEU A C 9
ATOM 10989 O O . LEU A 1 10 ? -16.332 9.280 21.020 1.00 3.30 10 LEU A O 9
ATOM 11005 N N . LYS A 1 11 ? -17.767 8.664 19.477 1.00 2.96 11 LYS A N 9
ATOM 11006 C CA . LYS A 1 11 ? -18.313 7.595 20.361 1.00 1.75 11 LYS A CA 9
ATOM 11007 C C . LYS A 1 11 ? -18.739 6.391 19.518 1.00 1.33 11 LYS A C 9
ATOM 11008 O O . LYS A 1 11 ? -18.648 6.401 18.307 1.00 1.36 11 LYS A O 9
ATOM 11027 N N . THR A 1 12 ? -19.201 5.348 20.155 1.00 0.96 12 THR A N 9
ATOM 11028 C CA . THR A 1 12 ? -19.629 4.133 19.403 1.00 0.53 12 THR A CA 9
ATOM 11029 C C . THR A 1 12 ? -20.413 4.541 18.153 1.00 0.43 12 THR A C 9
ATOM 11030 O O . THR A 1 12 ? -21.239 5.431 18.185 1.00 0.45 12 THR A O 9
ATOM 11041 N N . THR A 1 13 ? -20.158 3.885 17.053 1.00 0.37 13 THR A N 9
ATOM 11042 C CA . THR A 1 13 ? -20.880 4.218 15.793 1.00 0.30 13 THR A CA 9
ATOM 11043 C C . THR A 1 13 ? -22.216 3.471 15.770 1.00 0.30 13 THR A C 9
ATOM 11044 O O . THR A 1 13 ? -22.274 2.283 16.024 1.00 0.33 13 THR A O 9
ATOM 11055 N N . LYS A 1 14 ? -23.291 4.153 15.468 1.00 0.28 14 LYS A N 9
ATOM 11056 C CA . LYS A 1 14 ? -24.617 3.469 15.436 1.00 0.28 14 LYS A CA 9
ATOM 11057 C C . LYS A 1 14 ? -24.910 2.991 14.016 1.00 0.24 14 LYS A C 9
ATOM 11058 O O . LYS A 1 14 ? -25.187 3.775 13.130 1.00 0.31 14 LYS A O 9
ATOM 11077 N N . ILE A 1 15 ? -24.851 1.708 13.791 1.00 0.18 15 ILE A N 9
ATOM 11078 C CA . ILE A 1 15 ? -25.129 1.182 12.423 1.00 0.14 15 ILE A CA 9
ATOM 11079 C C . ILE A 1 15 ? -26.419 0.361 12.446 1.00 0.17 15 ILE A C 9
ATOM 11080 O O . ILE A 1 15 ? -26.500 -0.669 13.085 1.00 0.30 15 ILE A O 9
ATOM 11096 N N . LYS A 1 16 ? -27.434 0.813 11.759 1.00 0.11 16 LYS A N 9
ATOM 11097 C CA . LYS A 1 16 ? -28.720 0.061 11.752 1.00 0.19 16 LYS A CA 9
ATOM 11098 C C . LYS A 1 16 ? -28.701 -1.001 10.654 1.00 0.15 16 LYS A C 9
ATOM 11099 O O . LYS A 1 16 ? -28.705 -0.691 9.478 1.00 0.14 16 LYS A O 9
ATOM 11118 N N . PHE A 1 17 ? -28.700 -2.248 11.027 1.00 0.14 17 PHE A N 9
ATOM 11119 C CA . PHE A 1 17 ? -28.701 -3.330 10.006 1.00 0.10 17 PHE A CA 9
ATOM 11120 C C . PHE A 1 17 ? -30.144 -3.562 9.552 1.00 0.08 17 PHE A C 9
ATOM 11121 O O . PHE A 1 17 ? -31.073 -3.077 10.165 1.00 0.09 17 PHE A O 9
ATOM 11138 N N . TYR A 1 18 ? -30.356 -4.284 8.484 1.00 0.07 18 TYR A N 9
ATOM 11139 C CA . TYR A 1 18 ? -31.756 -4.502 8.029 1.00 0.10 18 TYR A CA 9
ATOM 11140 C C . TYR A 1 18 ? -31.992 -5.977 7.698 1.00 0.13 18 TYR A C 9
ATOM 11141 O O . TYR A 1 18 ? -32.079 -6.356 6.548 1.00 0.21 18 TYR A O 9
ATOM 11159 N N . TYR A 1 19 ? -32.122 -6.809 8.696 1.00 0.13 19 TYR A N 9
ATOM 11160 C CA . TYR A 1 19 ? -32.381 -8.251 8.424 1.00 0.18 19 TYR A CA 9
ATOM 11161 C C . TYR A 1 19 ? -33.830 -8.397 7.967 1.00 0.17 19 TYR A C 9
ATOM 11162 O O . TYR A 1 19 ? -34.752 -8.077 8.693 1.00 0.10 19 TYR A O 9
ATOM 11180 N N . LYS A 1 20 ? -34.049 -8.857 6.766 1.00 0.24 20 LYS A N 9
ATOM 11181 C CA . LYS A 1 20 ? -35.452 -8.988 6.285 1.00 0.23 20 LYS A CA 9
ATOM 11182 C C . LYS A 1 20 ? -36.158 -7.644 6.506 1.00 0.15 20 LYS A C 9
ATOM 11183 O O . LYS A 1 20 ? -35.599 -6.597 6.244 1.00 0.18 20 LYS A O 9
ATOM 11202 N N . ASP A 1 21 ? -37.368 -7.651 6.997 1.00 0.10 21 ASP A N 9
ATOM 11203 C CA . ASP A 1 21 ? -38.068 -6.359 7.238 1.00 0.10 21 ASP A CA 9
ATOM 11204 C C . ASP A 1 21 ? -37.732 -5.861 8.646 1.00 0.10 21 ASP A C 9
ATOM 11205 O O . ASP A 1 21 ? -38.099 -4.768 9.032 1.00 0.13 21 ASP A O 9
ATOM 11214 N N . ASP A 1 22 ? -37.032 -6.652 9.416 1.00 0.08 22 ASP A N 9
ATOM 11215 C CA . ASP A 1 22 ? -36.669 -6.224 10.799 1.00 0.08 22 ASP A CA 9
ATOM 11216 C C . ASP A 1 22 ? -35.358 -5.441 10.751 1.00 0.08 22 ASP A C 9
ATOM 11217 O O . ASP A 1 22 ? -34.603 -5.538 9.806 1.00 0.09 22 ASP A O 9
ATOM 11226 N N . ILE A 1 23 ? -35.080 -4.660 11.760 1.00 0.14 23 ILE A N 9
ATOM 11227 C CA . ILE A 1 23 ? -33.821 -3.871 11.756 1.00 0.16 23 ILE A CA 9
ATOM 11228 C C . ILE A 1 23 ? -33.283 -3.736 13.177 1.00 0.21 23 ILE A C 9
ATOM 11229 O O . ILE A 1 23 ? -34.027 -3.635 14.131 1.00 0.31 23 ILE A O 9
ATOM 11245 N N . PHE A 1 24 ? -31.993 -3.701 13.314 1.00 0.15 24 PHE A N 9
ATOM 11246 C CA . PHE A 1 24 ? -31.387 -3.529 14.662 1.00 0.20 24 PHE A CA 9
ATOM 11247 C C . PHE A 1 24 ? -30.223 -2.550 14.547 1.00 0.14 24 PHE A C 9
ATOM 11248 O O . PHE A 1 24 ? -30.039 -1.921 13.523 1.00 0.11 24 PHE A O 9
ATOM 11265 N N . ALA A 1 25 ? -29.439 -2.401 15.573 1.00 0.14 25 ALA A N 9
ATOM 11266 C CA . ALA A 1 25 ? -28.303 -1.445 15.489 1.00 0.08 25 ALA A CA 9
ATOM 11267 C C . ALA A 1 25 ? -27.114 -1.973 16.286 1.00 0.20 25 ALA A C 9
ATOM 11268 O O . ALA A 1 25 ? -27.271 -2.607 17.311 1.00 0.73 25 ALA A O 9
ATOM 11275 N N . LEU A 1 26 ? -25.925 -1.707 15.826 1.00 0.30 26 LEU A N 9
ATOM 11276 C CA . LEU A 1 26 ? -24.723 -2.181 16.556 1.00 0.31 26 LEU A CA 9
ATOM 11277 C C . LEU A 1 26 ? -23.842 -0.985 16.894 1.00 0.32 26 LEU A C 9
ATOM 11278 O O . LEU A 1 26 ? -23.624 -0.109 16.076 1.00 0.35 26 LEU A O 9
ATOM 11294 N N . MET A 1 27 ? -23.323 -0.943 18.089 1.00 0.34 27 MET A N 9
ATOM 11295 C CA . MET A 1 27 ? -22.441 0.187 18.471 1.00 0.35 27 MET A CA 9
ATOM 11296 C C . MET A 1 27 ? -20.994 -0.295 18.397 1.00 0.38 27 MET A C 9
ATOM 11297 O O . MET A 1 27 ? -20.544 -1.076 19.213 1.00 0.41 27 MET A O 9
ATOM 11311 N N . LEU A 1 28 ? -20.271 0.146 17.407 1.00 0.37 28 LEU A N 9
ATOM 11312 C CA . LEU A 1 28 ? -18.860 -0.305 17.256 1.00 0.39 28 LEU A CA 9
ATOM 11313 C C . LEU A 1 28 ? -17.919 0.649 17.988 1.00 0.49 28 LEU A C 9
ATOM 11314 O O . LEU A 1 28 ? -18.094 1.851 17.969 1.00 0.84 28 LEU A O 9
ATOM 11330 N N . LYS A 1 29 ? -16.914 0.115 18.627 1.00 0.33 29 LYS A N 9
ATOM 11331 C CA . LYS A 1 29 ? -15.941 0.974 19.356 1.00 0.39 29 LYS A CA 9
ATOM 11332 C C . LYS A 1 29 ? -14.824 1.393 18.399 1.00 0.21 29 LYS A C 9
ATOM 11333 O O . LYS A 1 29 ? -13.868 2.034 18.790 1.00 0.26 29 LYS A O 9
ATOM 11352 N N . GLY A 1 30 ? -14.934 1.034 17.149 1.00 0.39 30 GLY A N 9
ATOM 11353 C CA . GLY A 1 30 ? -13.878 1.406 16.168 1.00 0.76 30 GLY A CA 9
ATOM 11354 C C . GLY A 1 30 ? -12.981 0.196 15.898 1.00 0.96 30 GLY A C 9
ATOM 11355 O O . GLY A 1 30 ? -12.083 0.248 15.081 1.00 1.27 30 GLY A O 9
ATOM 11359 N N . ASP A 1 31 ? -13.210 -0.893 16.582 1.00 1.06 31 ASP A N 9
ATOM 11360 C CA . ASP A 1 31 ? -12.367 -2.100 16.364 1.00 1.43 31 ASP A CA 9
ATOM 11361 C C . ASP A 1 31 ? -13.243 -3.269 15.902 1.00 1.25 31 ASP A C 9
ATOM 11362 O O . ASP A 1 31 ? -12.750 -4.294 15.479 1.00 1.48 31 ASP A O 9
ATOM 11371 N N . THR A 1 32 ? -14.540 -3.125 15.982 1.00 0.84 32 THR A N 9
ATOM 11372 C CA . THR A 1 32 ? -15.442 -4.230 15.550 1.00 0.65 32 THR A CA 9
ATOM 11373 C C . THR A 1 32 ? -14.956 -4.804 14.217 1.00 0.83 32 THR A C 9
ATOM 11374 O O . THR A 1 32 ? -14.671 -4.081 13.285 1.00 1.84 32 THR A O 9
ATOM 11385 N N . THR A 1 33 ? -14.867 -6.104 14.119 1.00 0.41 33 THR A N 9
ATOM 11386 C CA . THR A 1 33 ? -14.407 -6.724 12.844 1.00 0.36 33 THR A CA 9
ATOM 11387 C C . THR A 1 33 ? -15.618 -7.230 12.063 1.00 0.26 33 THR A C 9
ATOM 11388 O O . THR A 1 33 ? -16.751 -7.042 12.460 1.00 0.23 33 THR A O 9
ATOM 11399 N N . TYR A 1 34 ? -15.384 -7.885 10.963 1.00 0.24 34 TYR A N 9
ATOM 11400 C CA . TYR A 1 34 ? -16.514 -8.424 10.161 1.00 0.19 34 TYR A CA 9
ATOM 11401 C C . TYR A 1 34 ? -16.952 -9.749 10.774 1.00 0.22 34 TYR A C 9
ATOM 11402 O O . TYR A 1 34 ? -18.124 -10.067 10.822 1.00 0.19 34 TYR A O 9
ATOM 11420 N N . LYS A 1 35 ? -16.018 -10.512 11.266 1.00 0.29 35 LYS A N 9
ATOM 11421 C CA . LYS A 1 35 ? -16.382 -11.807 11.905 1.00 0.33 35 LYS A CA 9
ATOM 11422 C C . LYS A 1 35 ? -16.921 -11.504 13.298 1.00 0.30 35 LYS A C 9
ATOM 11423 O O . LYS A 1 35 ? -17.649 -12.281 13.883 1.00 0.29 35 LYS A O 9
ATOM 11442 N N . GLU A 1 36 ? -16.592 -10.353 13.815 1.00 0.31 36 GLU A N 9
ATOM 11443 C CA . GLU A 1 36 ? -17.099 -9.952 15.143 1.00 0.31 36 GLU A CA 9
ATOM 11444 C C . GLU A 1 36 ? -18.571 -9.607 14.967 1.00 0.20 36 GLU A C 9
ATOM 11445 O O . GLU A 1 36 ? -19.432 -10.067 15.690 1.00 0.16 36 GLU A O 9
ATOM 11457 N N . LEU A 1 37 ? -18.855 -8.813 13.970 1.00 0.20 37 LEU A N 9
ATOM 11458 C CA . LEU A 1 37 ? -20.252 -8.435 13.677 1.00 0.14 37 LEU A CA 9
ATOM 11459 C C . LEU A 1 37 ? -21.037 -9.708 13.379 1.00 0.11 37 LEU A C 9
ATOM 11460 O O . LEU A 1 37 ? -22.202 -9.829 13.699 1.00 0.15 37 LEU A O 9
ATOM 11476 N N . ARG A 1 38 ? -20.391 -10.658 12.765 1.00 0.15 38 ARG A N 9
ATOM 11477 C CA . ARG A 1 38 ? -21.062 -11.940 12.430 1.00 0.23 38 ARG A CA 9
ATOM 11478 C C . ARG A 1 38 ? -21.649 -12.562 13.700 1.00 0.13 38 ARG A C 9
ATOM 11479 O O . ARG A 1 38 ? -22.753 -13.065 13.706 1.00 0.10 38 ARG A O 9
ATOM 11500 N N . SER A 1 39 ? -20.924 -12.530 14.778 1.00 0.20 39 SER A N 9
ATOM 11501 C CA . SER A 1 39 ? -21.450 -13.119 16.044 1.00 0.25 39 SER A CA 9
ATOM 11502 C C . SER A 1 39 ? -22.407 -12.126 16.708 1.00 0.27 39 SER A C 9
ATOM 11503 O O . SER A 1 39 ? -23.297 -12.501 17.447 1.00 0.31 39 SER A O 9
ATOM 11511 N N . LYS A 1 40 ? -22.219 -10.862 16.459 1.00 0.28 40 LYS A N 9
ATOM 11512 C CA . LYS A 1 40 ? -23.103 -9.830 17.077 1.00 0.37 40 LYS A CA 9
ATOM 11513 C C . LYS A 1 40 ? -24.415 -9.715 16.291 1.00 0.37 40 LYS A C 9
ATOM 11514 O O . LYS A 1 40 ? -25.364 -9.106 16.741 1.00 0.47 40 LYS A O 9
ATOM 11533 N N . ILE A 1 41 ? -24.479 -10.299 15.125 1.00 0.30 41 ILE A N 9
ATOM 11534 C CA . ILE A 1 41 ? -25.732 -10.228 14.315 1.00 0.38 41 ILE A CA 9
ATOM 11535 C C . ILE A 1 41 ? -26.397 -11.604 14.306 1.00 0.35 41 ILE A C 9
ATOM 11536 O O . ILE A 1 41 ? -27.603 -11.732 14.272 1.00 0.32 41 ILE A O 9
ATOM 11552 N N . ALA A 1 42 ? -25.596 -12.630 14.320 1.00 0.38 42 ALA A N 9
ATOM 11553 C CA . ALA A 1 42 ? -26.124 -14.025 14.293 1.00 0.36 42 ALA A CA 9
ATOM 11554 C C . ALA A 1 42 ? -27.329 -14.200 15.227 1.00 0.33 42 ALA A C 9
ATOM 11555 O O . ALA A 1 42 ? -28.334 -14.741 14.817 1.00 0.30 42 ALA A O 9
ATOM 11562 N N . PRO A 1 43 ? -27.205 -13.765 16.458 1.00 0.32 43 PRO A N 9
ATOM 11563 C CA . PRO A 1 43 ? -28.295 -13.902 17.441 1.00 0.29 43 PRO A CA 9
ATOM 11564 C C . PRO A 1 43 ? -29.443 -12.954 17.100 1.00 0.26 43 PRO A C 9
ATOM 11565 O O . PRO A 1 43 ? -30.594 -13.235 17.373 1.00 0.23 43 PRO A O 9
ATOM 11576 N N . ARG A 1 44 ? -29.149 -11.845 16.482 1.00 0.26 44 ARG A N 9
ATOM 11577 C CA . ARG A 1 44 ? -30.236 -10.906 16.098 1.00 0.23 44 ARG A CA 9
ATOM 11578 C C . ARG A 1 44 ? -30.844 -11.374 14.773 1.00 0.20 44 ARG A C 9
ATOM 11579 O O . ARG A 1 44 ? -31.766 -10.776 14.255 1.00 0.17 44 ARG A O 9
ATOM 11600 N N . ILE A 1 45 ? -30.331 -12.447 14.221 1.00 0.21 45 ILE A N 9
ATOM 11601 C CA . ILE A 1 45 ? -30.875 -12.964 12.935 1.00 0.20 45 ILE A CA 9
ATOM 11602 C C . ILE A 1 45 ? -31.655 -14.247 13.183 1.00 0.25 45 ILE A C 9
ATOM 11603 O O . ILE A 1 45 ? -32.596 -14.558 12.479 1.00 0.26 45 ILE A O 9
ATOM 11619 N N . ASP A 1 46 ? -31.205 -15.015 14.139 1.00 0.31 46 ASP A N 9
ATOM 11620 C CA . ASP A 1 46 ? -31.825 -16.336 14.439 1.00 0.37 46 ASP A CA 9
ATOM 11621 C C . ASP A 1 46 ? -31.089 -17.389 13.605 1.00 0.34 46 ASP A C 9
ATOM 11622 O O . ASP A 1 46 ? -31.502 -18.528 13.510 1.00 0.31 46 ASP A O 9
ATOM 11631 N N . THR A 1 47 ? -29.995 -17.000 12.996 1.00 0.36 47 THR A N 9
ATOM 11632 C CA . THR A 1 47 ? -29.214 -17.951 12.159 1.00 0.34 47 THR A CA 9
ATOM 11633 C C . THR A 1 47 ? -27.726 -17.608 12.266 1.00 0.36 47 THR A C 9
ATOM 11634 O O . THR A 1 47 ? -27.346 -16.636 12.887 1.00 0.43 47 THR A O 9
ATOM 11645 N N . ASP A 1 48 ? -26.886 -18.394 11.657 1.00 0.35 48 ASP A N 9
ATOM 11646 C CA . ASP A 1 48 ? -25.426 -18.109 11.712 1.00 0.45 48 ASP A CA 9
ATOM 11647 C C . ASP A 1 48 ? -24.937 -17.710 10.317 1.00 0.38 48 ASP A C 9
ATOM 11648 O O . ASP A 1 48 ? -23.797 -17.332 10.132 1.00 0.50 48 ASP A O 9
ATOM 11657 N N . ASN A 1 49 ? -25.792 -17.799 9.331 1.00 0.24 49 ASN A N 9
ATOM 11658 C CA . ASN A 1 49 ? -25.380 -17.431 7.948 1.00 0.34 49 ASN A CA 9
ATOM 11659 C C . ASN A 1 49 ? -26.269 -16.298 7.429 1.00 0.28 49 ASN A C 9
ATOM 11660 O O . ASN A 1 49 ? -27.456 -16.464 7.235 1.00 0.32 49 ASN A O 9
ATOM 11671 N N . PHE A 1 50 ? -25.699 -15.146 7.207 1.00 0.23 50 PHE A N 9
ATOM 11672 C CA . PHE A 1 50 ? -26.496 -13.992 6.704 1.00 0.28 50 PHE A CA 9
ATOM 11673 C C . PHE A 1 50 ? -25.611 -13.120 5.809 1.00 0.30 50 PHE A C 9
ATOM 11674 O O . PHE A 1 50 ? -24.416 -13.024 6.006 1.00 0.51 50 PHE A O 9
ATOM 11691 N N . LYS A 1 51 ? -26.187 -12.480 4.827 1.00 0.36 51 LYS A N 9
ATOM 11692 C CA . LYS A 1 51 ? -25.379 -11.615 3.920 1.00 0.50 51 LYS A CA 9
ATOM 11693 C C . LYS A 1 51 ? -25.520 -10.153 4.361 1.00 0.35 51 LYS A C 9
ATOM 11694 O O . LYS A 1 51 ? -26.593 -9.585 4.331 1.00 0.25 51 LYS A O 9
ATOM 11713 N N . LEU A 1 52 ? -24.440 -9.547 4.787 1.00 0.39 52 LEU A N 9
ATOM 11714 C CA . LEU A 1 52 ? -24.501 -8.128 5.249 1.00 0.28 52 LEU A CA 9
ATOM 11715 C C . LEU A 1 52 ? -24.023 -7.190 4.138 1.00 0.21 52 LEU A C 9
ATOM 11716 O O . LEU A 1 52 ? -23.009 -7.423 3.511 1.00 0.15 52 LEU A O 9
ATOM 11732 N N . GLN A 1 53 ? -24.742 -6.126 3.898 1.00 0.25 53 GLN A N 9
ATOM 11733 C CA . GLN A 1 53 ? -24.326 -5.164 2.833 1.00 0.20 53 GLN A CA 9
ATOM 11734 C C . GLN A 1 53 ? -24.465 -3.729 3.353 1.00 0.18 53 GLN A C 9
ATOM 11735 O O . GLN A 1 53 ? -24.979 -3.497 4.425 1.00 0.18 53 GLN A O 9
ATOM 11749 N N . THR A 1 54 ? -24.021 -2.765 2.595 1.00 0.18 54 THR A N 9
ATOM 11750 C CA . THR A 1 54 ? -24.149 -1.349 3.045 1.00 0.20 54 THR A CA 9
ATOM 11751 C C . THR A 1 54 ? -25.502 -0.807 2.588 1.00 0.20 54 THR A C 9
ATOM 11752 O O . THR A 1 54 ? -25.609 -0.179 1.552 1.00 0.27 54 THR A O 9
ATOM 11763 N N . LYS A 1 55 ? -26.532 -1.059 3.357 1.00 0.18 55 LYS A N 9
ATOM 11764 C CA . LYS A 1 55 ? -27.903 -0.578 3.004 1.00 0.29 55 LYS A CA 9
ATOM 11765 C C . LYS A 1 55 ? -27.811 0.756 2.264 1.00 0.42 55 LYS A C 9
ATOM 11766 O O . LYS A 1 55 ? -27.603 1.797 2.856 1.00 0.51 55 LYS A O 9
ATOM 11785 N N . LEU A 1 56 ? -27.950 0.723 0.970 1.00 0.52 56 LEU A N 9
ATOM 11786 C CA . LEU A 1 56 ? -27.856 1.973 0.171 1.00 0.73 56 LEU A CA 9
ATOM 11787 C C . LEU A 1 56 ? -29.172 2.741 0.238 1.00 1.17 56 LEU A C 9
ATOM 11788 O O . LEU A 1 56 ? -29.334 3.649 1.030 1.00 2.66 56 LEU A O 9
ATOM 11804 N N . PHE A 1 57 ? -30.111 2.401 -0.602 1.00 0.52 57 PHE A N 9
ATOM 11805 C CA . PHE A 1 57 ? -31.406 3.136 -0.592 1.00 0.72 57 PHE A CA 9
ATOM 11806 C C . PHE A 1 57 ? -32.560 2.221 -1.014 1.00 1.09 57 PHE A C 9
ATOM 11807 O O . PHE A 1 57 ? -33.689 2.419 -0.607 1.00 1.57 57 PHE A O 9
ATOM 11824 N N . ASP A 1 58 ? -32.311 1.239 -1.838 1.00 1.25 58 ASP A N 9
ATOM 11825 C CA . ASP A 1 58 ? -33.432 0.357 -2.276 1.00 1.95 58 ASP A CA 9
ATOM 11826 C C . ASP A 1 58 ? -33.009 -1.114 -2.256 1.00 0.87 58 ASP A C 9
ATOM 11827 O O . ASP A 1 58 ? -33.797 -1.991 -2.546 1.00 0.73 58 ASP A O 9
ATOM 11836 N N . GLY A 1 59 ? -31.782 -1.400 -1.923 1.00 0.27 59 GLY A N 9
ATOM 11837 C CA . GLY A 1 59 ? -31.348 -2.826 -1.901 1.00 1.00 59 GLY A CA 9
ATOM 11838 C C . GLY A 1 59 ? -30.148 -2.996 -0.969 1.00 0.71 59 GLY A C 9
ATOM 11839 O O . GLY A 1 59 ? -30.286 -3.050 0.237 1.00 0.64 59 GLY A O 9
ATOM 11843 N N . SER A 1 60 ? -28.970 -3.088 -1.522 1.00 0.63 60 SER A N 9
ATOM 11844 C CA . SER A 1 60 ? -27.760 -3.264 -0.674 1.00 0.35 60 SER A CA 9
ATOM 11845 C C . SER A 1 60 ? -26.540 -2.692 -1.398 1.00 0.34 60 SER A C 9
ATOM 11846 O O . SER A 1 60 ? -26.540 -2.527 -2.602 1.00 0.48 60 SER A O 9
ATOM 11854 N N . GLY A 1 61 ? -25.499 -2.387 -0.673 1.00 0.22 61 GLY A N 9
ATOM 11855 C CA . GLY A 1 61 ? -24.280 -1.824 -1.320 1.00 0.31 61 GLY A CA 9
ATOM 11856 C C . GLY A 1 61 ? -23.098 -2.770 -1.101 1.00 0.45 61 GLY A C 9
ATOM 11857 O O . GLY A 1 61 ? -23.251 -3.974 -1.070 1.00 0.76 61 GLY A O 9
ATOM 11861 N N . GLU A 1 62 ? -21.918 -2.231 -0.951 1.00 0.36 62 GLU A N 9
ATOM 11862 C CA . GLU A 1 62 ? -20.724 -3.097 -0.734 1.00 0.50 62 GLU A CA 9
ATOM 11863 C C . GLU A 1 62 ? -21.065 -4.197 0.270 1.00 0.28 62 GLU A C 9
ATOM 11864 O O . GLU A 1 62 ? -21.231 -3.946 1.448 1.00 0.16 62 GLU A O 9
ATOM 11876 N N . GLU A 1 63 ? -21.164 -5.417 -0.181 1.00 0.41 63 GLU A N 9
ATOM 11877 C CA . GLU A 1 63 ? -21.488 -6.531 0.751 1.00 0.31 63 GLU A CA 9
ATOM 11878 C C . GLU A 1 63 ? -20.373 -6.659 1.790 1.00 0.22 63 GLU A C 9
ATOM 11879 O O . GLU A 1 63 ? -19.410 -7.372 1.594 1.00 0.21 63 GLU A O 9
ATOM 11891 N N . ILE A 1 64 ? -20.494 -5.964 2.890 1.00 0.20 64 ILE A N 9
ATOM 11892 C CA . ILE A 1 64 ? -19.439 -6.034 3.942 1.00 0.14 64 ILE A CA 9
ATOM 11893 C C . ILE A 1 64 ? -18.964 -7.477 4.110 1.00 0.12 64 ILE A C 9
ATOM 11894 O O . ILE A 1 64 ? -19.744 -8.369 4.375 1.00 0.09 64 ILE A O 9
ATOM 11910 N N . LYS A 1 65 ? -17.686 -7.714 3.968 1.00 0.17 65 LYS A N 9
ATOM 11911 C CA . LYS A 1 65 ? -17.169 -9.100 4.131 1.00 0.19 65 LYS A CA 9
ATOM 11912 C C . LYS A 1 65 ? -15.738 -9.056 4.672 1.00 0.22 65 LYS A C 9
ATOM 11913 O O . LYS A 1 65 ? -15.022 -10.036 4.629 1.00 0.27 65 LYS A O 9
ATOM 11932 N N . THR A 1 66 ? -15.312 -7.931 5.182 1.00 0.19 66 THR A N 9
ATOM 11933 C CA . THR A 1 66 ? -13.926 -7.845 5.719 1.00 0.21 66 THR A CA 9
ATOM 11934 C C . THR A 1 66 ? -13.876 -6.835 6.862 1.00 0.21 66 THR A C 9
ATOM 11935 O O . THR A 1 66 ? -14.581 -5.844 6.863 1.00 0.19 66 THR A O 9
ATOM 11946 N N . ASP A 1 67 ? -13.046 -7.081 7.835 1.00 0.22 67 ASP A N 9
ATOM 11947 C CA . ASP A 1 67 ? -12.943 -6.145 8.990 1.00 0.22 67 ASP A CA 9
ATOM 11948 C C . ASP A 1 67 ? -12.811 -4.707 8.481 1.00 0.22 67 ASP A C 9
ATOM 11949 O O . ASP A 1 67 ? -13.108 -3.765 9.186 1.00 0.21 67 ASP A O 9
ATOM 11958 N N . SER A 1 68 ? -12.367 -4.530 7.268 1.00 0.24 68 SER A N 9
ATOM 11959 C CA . SER A 1 68 ? -12.219 -3.151 6.728 1.00 0.26 68 SER A CA 9
ATOM 11960 C C . SER A 1 68 ? -13.583 -2.636 6.261 1.00 0.23 68 SER A C 9
ATOM 11961 O O . SER A 1 68 ? -13.944 -1.501 6.514 1.00 0.21 68 SER A O 9
ATOM 11969 N N . GLN A 1 69 ? -14.353 -3.456 5.593 1.00 0.22 69 GLN A N 9
ATOM 11970 C CA . GLN A 1 69 ? -15.690 -2.990 5.133 1.00 0.20 69 GLN A CA 9
ATOM 11971 C C . GLN A 1 69 ? -16.521 -2.618 6.351 1.00 0.15 69 GLN A C 9
ATOM 11972 O O . GLN A 1 69 ? -17.315 -1.706 6.315 1.00 0.13 69 GLN A O 9
ATOM 11986 N N . VAL A 1 70 ? -16.339 -3.319 7.434 1.00 0.14 70 VAL A N 9
ATOM 11987 C CA . VAL A 1 70 ? -17.117 -3.002 8.661 1.00 0.09 70 VAL A CA 9
ATOM 11988 C C . VAL A 1 70 ? -16.556 -1.734 9.297 1.00 0.12 70 VAL A C 9
ATOM 11989 O O . VAL A 1 70 ? -17.281 -0.815 9.609 1.00 0.08 70 VAL A O 9
ATOM 12002 N N . SER A 1 71 ? -15.266 -1.673 9.482 1.00 0.20 71 SER A N 9
ATOM 12003 C CA . SER A 1 71 ? -14.661 -0.458 10.091 1.00 0.23 71 SER A CA 9
ATOM 12004 C C . SER A 1 71 ? -14.919 0.728 9.166 1.00 0.24 71 SER A C 9
ATOM 12005 O O . SER A 1 71 ? -14.802 1.873 9.554 1.00 0.28 71 SER A O 9
ATOM 12013 N N . ASN A 1 72 ? -15.302 0.453 7.951 1.00 0.23 72 ASN A N 9
ATOM 12014 C CA . ASN A 1 72 ? -15.611 1.553 6.995 1.00 0.26 72 ASN A CA 9
ATOM 12015 C C . ASN A 1 72 ? -17.057 1.953 7.237 1.00 0.22 72 ASN A C 9
ATOM 12016 O O . ASN A 1 72 ? -17.384 3.113 7.370 1.00 0.20 72 ASN A O 9
ATOM 12027 N N . ILE A 1 73 ? -17.912 0.981 7.364 1.00 0.21 73 ILE A N 9
ATOM 12028 C CA . ILE A 1 73 ? -19.326 1.263 7.681 1.00 0.18 73 ILE A CA 9
ATOM 12029 C C . ILE A 1 73 ? -19.344 1.870 9.089 1.00 0.15 73 ILE A C 9
ATOM 12030 O O . ILE A 1 73 ? -20.308 2.465 9.529 1.00 0.16 73 ILE A O 9
ATOM 12046 N N . ILE A 1 74 ? -18.246 1.715 9.785 1.00 0.15 74 ILE A N 9
ATOM 12047 C CA . ILE A 1 74 ? -18.099 2.248 11.163 1.00 0.14 74 ILE A CA 9
ATOM 12048 C C . ILE A 1 74 ? -17.680 3.719 11.109 1.00 0.16 74 ILE A C 9
ATOM 12049 O O . ILE A 1 74 ? -18.215 4.558 11.808 1.00 0.15 74 ILE A O 9
ATOM 12065 N N . GLN A 1 75 ? -16.717 4.030 10.288 1.00 0.19 75 GLN A N 9
ATOM 12066 C CA . GLN A 1 75 ? -16.235 5.434 10.181 1.00 0.22 75 GLN A CA 9
ATOM 12067 C C . GLN A 1 75 ? -17.230 6.246 9.363 1.00 0.20 75 GLN A C 9
ATOM 12068 O O . GLN A 1 75 ? -17.231 7.461 9.380 1.00 0.21 75 GLN A O 9
ATOM 12082 N N . ALA A 1 76 ? -18.068 5.573 8.639 1.00 0.18 76 ALA A N 9
ATOM 12083 C CA . ALA A 1 76 ? -19.069 6.276 7.798 1.00 0.18 76 ALA A CA 9
ATOM 12084 C C . ALA A 1 76 ? -20.475 5.958 8.306 1.00 0.19 76 ALA A C 9
ATOM 12085 O O . ALA A 1 76 ? -21.455 6.497 7.833 1.00 0.21 76 ALA A O 9
ATOM 12092 N N . LYS A 1 77 ? -20.580 5.080 9.266 1.00 0.24 77 LYS A N 9
ATOM 12093 C CA . LYS A 1 77 ? -21.919 4.719 9.802 1.00 0.28 77 LYS A CA 9
ATOM 12094 C C . LYS A 1 77 ? -22.865 4.442 8.640 1.00 0.23 77 LYS A C 9
ATOM 12095 O O . LYS A 1 77 ? -23.707 5.248 8.294 1.00 0.25 77 LYS A O 9
ATOM 12114 N N . LEU A 1 78 ? -22.724 3.301 8.039 1.00 0.20 78 LEU A N 9
ATOM 12115 C CA . LEU A 1 78 ? -23.594 2.936 6.892 1.00 0.17 78 LEU A CA 9
ATOM 12116 C C . LEU A 1 78 ? -24.718 2.027 7.374 1.00 0.16 78 LEU A C 9
ATOM 12117 O O . LEU A 1 78 ? -24.494 1.087 8.110 1.00 0.19 78 LEU A O 9
ATOM 12133 N N . LYS A 1 79 ? -25.921 2.266 6.938 1.00 0.12 79 LYS A N 9
ATOM 12134 C CA . LYS A 1 79 ? -27.031 1.373 7.352 1.00 0.11 79 LYS A CA 9
ATOM 12135 C C . LYS A 1 79 ? -26.746 0.017 6.724 1.00 0.11 79 LYS A C 9
ATOM 12136 O O . LYS A 1 79 ? -26.502 -0.070 5.543 1.00 0.11 79 LYS A O 9
ATOM 12155 N N . ILE A 1 80 ? -26.725 -1.031 7.492 1.00 0.11 80 ILE A N 9
ATOM 12156 C CA . ILE A 1 80 ? -26.399 -2.360 6.905 1.00 0.11 80 ILE A CA 9
ATOM 12157 C C . ILE A 1 80 ? -27.671 -3.146 6.597 1.00 0.09 80 ILE A C 9
ATOM 12158 O O . ILE A 1 80 ? -28.702 -2.952 7.202 1.00 0.08 80 ILE A O 9
ATOM 12174 N N . SER A 1 81 ? -27.593 -4.057 5.667 1.00 0.09 81 SER A N 9
ATOM 12175 C CA . SER A 1 81 ? -28.777 -4.885 5.327 1.00 0.07 81 SER A CA 9
ATOM 12176 C C . SER A 1 81 ? -28.404 -6.351 5.544 1.00 0.12 81 SER A C 9
ATOM 12177 O O . SER A 1 81 ? -27.382 -6.815 5.079 1.00 0.45 81 SER A O 9
ATOM 12185 N N . VAL A 1 82 ? -29.201 -7.073 6.277 1.00 0.22 82 VAL A N 9
ATOM 12186 C CA . VAL A 1 82 ? -28.866 -8.497 6.554 1.00 0.17 82 VAL A CA 9
ATOM 12187 C C . VAL A 1 82 ? -29.786 -9.435 5.762 1.00 0.14 82 VAL A C 9
ATOM 12188 O O . VAL A 1 82 ? -30.989 -9.256 5.712 1.00 0.15 82 VAL A O 9
ATOM 12201 N N . HIS A 1 83 ? -29.214 -10.439 5.149 1.00 0.17 83 HIS A N 9
ATOM 12202 C CA . HIS A 1 83 ? -30.025 -11.410 4.357 1.00 0.15 83 HIS A CA 9
ATOM 12203 C C . HIS A 1 83 ? -29.850 -12.810 4.944 1.00 0.15 83 HIS A C 9
ATOM 12204 O O . HIS A 1 83 ? -28.929 -13.067 5.692 1.00 0.15 83 HIS A O 9
ATOM 12218 N N . ASP A 1 84 ? -30.713 -13.722 4.598 1.00 0.20 84 ASP A N 9
ATOM 12219 C CA . ASP A 1 84 ? -30.576 -15.104 5.121 1.00 0.24 84 ASP A CA 9
ATOM 12220 C C . ASP A 1 84 ? -29.843 -15.952 4.086 1.00 0.28 84 ASP A C 9
ATOM 12221 O O . ASP A 1 84 ? -30.220 -16.004 2.931 1.00 0.33 84 ASP A O 9
ATOM 12230 N N . ILE A 1 85 ? -28.795 -16.610 4.484 1.00 0.26 85 ILE A N 9
ATOM 12231 C CA . ILE A 1 85 ? -28.034 -17.444 3.519 1.00 0.30 85 ILE A CA 9
ATOM 12232 C C . ILE A 1 85 ? -27.822 -18.843 4.104 1.00 0.53 85 ILE A C 9
ATOM 12233 O O . ILE A 1 85 ? -26.728 -19.110 4.576 1.00 1.45 85 ILE A O 9
ATOM 12250 N N . GLY A 1 1 ? -2.582 -8.449 9.436 1.00 37.65 1 GLY A N 10
ATOM 12251 C CA . GLY A 1 1 ? -3.833 -8.334 10.306 1.00 35.69 1 GLY A CA 10
ATOM 12252 C C . GLY A 1 1 ? -3.862 -8.995 11.645 1.00 34.06 1 GLY A C 10
ATOM 12253 O O . GLY A 1 1 ? -4.172 -10.165 11.761 1.00 34.42 1 GLY A O 10
ATOM 12259 N N . ALA A 1 2 ? -3.543 -8.273 12.688 1.00 32.35 2 ALA A N 10
ATOM 12260 C CA . ALA A 1 2 ? -3.558 -8.883 14.048 1.00 30.90 2 ALA A CA 10
ATOM 12261 C C . ALA A 1 2 ? -4.669 -8.244 14.885 1.00 28.82 2 ALA A C 10
ATOM 12262 O O . ALA A 1 2 ? -5.244 -7.244 14.507 1.00 28.44 2 ALA A O 10
ATOM 12269 N N . MET A 1 3 ? -4.971 -8.813 16.019 1.00 27.70 3 MET A N 10
ATOM 12270 C CA . MET A 1 3 ? -6.041 -8.234 16.882 1.00 25.83 3 MET A CA 10
ATOM 12271 C C . MET A 1 3 ? -5.476 -7.039 17.649 1.00 23.84 3 MET A C 10
ATOM 12272 O O . MET A 1 3 ? -4.278 -6.854 17.727 1.00 23.54 3 MET A O 10
ATOM 12286 N N . GLY A 1 4 ? -6.323 -6.229 18.219 1.00 22.73 4 GLY A N 10
ATOM 12287 C CA . GLY A 1 4 ? -5.818 -5.050 18.977 1.00 20.89 4 GLY A CA 10
ATOM 12288 C C . GLY A 1 4 ? -6.957 -4.057 19.211 1.00 19.03 4 GLY A C 10
ATOM 12289 O O . GLY A 1 4 ? -7.722 -3.752 18.318 1.00 19.15 4 GLY A O 10
ATOM 12293 N N . SER A 1 5 ? -7.071 -3.548 20.405 1.00 17.37 5 SER A N 10
ATOM 12294 C CA . SER A 1 5 ? -8.154 -2.569 20.698 1.00 15.66 5 SER A CA 10
ATOM 12295 C C . SER A 1 5 ? -7.590 -1.437 21.557 1.00 13.80 5 SER A C 10
ATOM 12296 O O . SER A 1 5 ? -7.544 -0.295 21.146 1.00 14.03 5 SER A O 10
ATOM 12304 N N . SER A 1 6 ? -7.156 -1.750 22.747 1.00 12.14 6 SER A N 10
ATOM 12305 C CA . SER A 1 6 ? -6.587 -0.701 23.636 1.00 10.52 6 SER A CA 10
ATOM 12306 C C . SER A 1 6 ? -7.621 0.405 23.859 1.00 8.44 6 SER A C 10
ATOM 12307 O O . SER A 1 6 ? -8.630 0.471 23.184 1.00 8.51 6 SER A O 10
ATOM 12315 N N . THR A 1 7 ? -7.378 1.275 24.802 1.00 6.82 7 THR A N 10
ATOM 12316 C CA . THR A 1 7 ? -8.345 2.379 25.068 1.00 4.79 7 THR A CA 10
ATOM 12317 C C . THR A 1 7 ? -8.678 3.090 23.754 1.00 4.46 7 THR A C 10
ATOM 12318 O O . THR A 1 7 ? -7.900 3.875 23.248 1.00 4.37 7 THR A O 10
ATOM 12329 N N . SER A 1 8 ? -9.829 2.826 23.199 1.00 4.80 8 SER A N 10
ATOM 12330 C CA . SER A 1 8 ? -10.209 3.491 21.920 1.00 4.49 8 SER A CA 10
ATOM 12331 C C . SER A 1 8 ? -10.853 4.842 22.229 1.00 2.82 8 SER A C 10
ATOM 12332 O O . SER A 1 8 ? -12.028 4.928 22.526 1.00 3.87 8 SER A O 10
ATOM 12340 N N . GLY A 1 9 ? -10.092 5.898 22.165 1.00 1.06 9 GLY A N 10
ATOM 12341 C CA . GLY A 1 9 ? -10.658 7.244 22.459 1.00 1.64 9 GLY A CA 10
ATOM 12342 C C . GLY A 1 9 ? -11.822 7.531 21.511 1.00 1.34 9 GLY A C 10
ATOM 12343 O O . GLY A 1 9 ? -12.706 8.306 21.818 1.00 2.22 9 GLY A O 10
ATOM 12347 N N . LEU A 1 10 ? -11.828 6.917 20.359 1.00 1.42 10 LEU A N 10
ATOM 12348 C CA . LEU A 1 10 ? -12.938 7.163 19.395 1.00 0.92 10 LEU A CA 10
ATOM 12349 C C . LEU A 1 10 ? -14.274 6.839 20.064 1.00 0.48 10 LEU A C 10
ATOM 12350 O O . LEU A 1 10 ? -14.322 6.219 21.108 1.00 0.68 10 LEU A O 10
ATOM 12366 N N . LYS A 1 11 ? -15.361 7.255 19.475 1.00 0.48 11 LYS A N 10
ATOM 12367 C CA . LYS A 1 11 ? -16.690 6.971 20.084 1.00 0.60 11 LYS A CA 10
ATOM 12368 C C . LYS A 1 11 ? -17.329 5.766 19.392 1.00 0.63 11 LYS A C 10
ATOM 12369 O O . LYS A 1 11 ? -16.671 5.009 18.706 1.00 1.58 11 LYS A O 10
ATOM 12388 N N . THR A 1 12 ? -18.607 5.579 19.572 1.00 0.49 12 THR A N 10
ATOM 12389 C CA . THR A 1 12 ? -19.290 4.419 18.936 1.00 0.44 12 THR A CA 10
ATOM 12390 C C . THR A 1 12 ? -20.084 4.884 17.713 1.00 0.42 12 THR A C 10
ATOM 12391 O O . THR A 1 12 ? -20.608 5.980 17.679 1.00 0.67 12 THR A O 10
ATOM 12402 N N . THR A 1 13 ? -20.180 4.054 16.712 1.00 0.31 13 THR A N 10
ATOM 12403 C CA . THR A 1 13 ? -20.943 4.436 15.492 1.00 0.28 13 THR A CA 10
ATOM 12404 C C . THR A 1 13 ? -22.291 3.708 15.496 1.00 0.29 13 THR A C 10
ATOM 12405 O O . THR A 1 13 ? -22.359 2.515 15.721 1.00 0.29 13 THR A O 10
ATOM 12416 N N . LYS A 1 14 ? -23.362 4.418 15.253 1.00 0.30 14 LYS A N 10
ATOM 12417 C CA . LYS A 1 14 ? -24.705 3.770 15.248 1.00 0.30 14 LYS A CA 10
ATOM 12418 C C . LYS A 1 14 ? -25.005 3.224 13.853 1.00 0.29 14 LYS A C 10
ATOM 12419 O O . LYS A 1 14 ? -25.170 3.968 12.907 1.00 0.29 14 LYS A O 10
ATOM 12438 N N . ILE A 1 15 ? -25.075 1.931 13.718 1.00 0.28 15 ILE A N 10
ATOM 12439 C CA . ILE A 1 15 ? -25.362 1.338 12.383 1.00 0.27 15 ILE A CA 10
ATOM 12440 C C . ILE A 1 15 ? -26.650 0.521 12.456 1.00 0.32 15 ILE A C 10
ATOM 12441 O O . ILE A 1 15 ? -26.776 -0.387 13.252 1.00 0.39 15 ILE A O 10
ATOM 12457 N N . LYS A 1 16 ? -27.611 0.835 11.632 1.00 0.31 16 LYS A N 10
ATOM 12458 C CA . LYS A 1 16 ? -28.888 0.074 11.662 1.00 0.35 16 LYS A CA 10
ATOM 12459 C C . LYS A 1 16 ? -28.861 -1.017 10.591 1.00 0.28 16 LYS A C 10
ATOM 12460 O O . LYS A 1 16 ? -28.813 -0.741 9.410 1.00 0.23 16 LYS A O 10
ATOM 12479 N N . PHE A 1 17 ? -28.899 -2.254 10.999 1.00 0.30 17 PHE A N 10
ATOM 12480 C CA . PHE A 1 17 ? -28.886 -3.361 10.008 1.00 0.23 17 PHE A CA 10
ATOM 12481 C C . PHE A 1 17 ? -30.313 -3.588 9.515 1.00 0.23 17 PHE A C 10
ATOM 12482 O O . PHE A 1 17 ? -31.261 -3.147 10.131 1.00 0.27 17 PHE A O 10
ATOM 12499 N N . TYR A 1 18 ? -30.489 -4.260 8.412 1.00 0.20 18 TYR A N 10
ATOM 12500 C CA . TYR A 1 18 ? -31.869 -4.482 7.912 1.00 0.21 18 TYR A CA 10
ATOM 12501 C C . TYR A 1 18 ? -32.089 -5.962 7.618 1.00 0.15 18 TYR A C 10
ATOM 12502 O O . TYR A 1 18 ? -32.209 -6.366 6.479 1.00 0.21 18 TYR A O 10
ATOM 12520 N N . TYR A 1 19 ? -32.165 -6.776 8.633 1.00 0.12 19 TYR A N 10
ATOM 12521 C CA . TYR A 1 19 ? -32.401 -8.226 8.389 1.00 0.15 19 TYR A CA 10
ATOM 12522 C C . TYR A 1 19 ? -33.861 -8.417 7.997 1.00 0.21 19 TYR A C 10
ATOM 12523 O O . TYR A 1 19 ? -34.754 -8.285 8.811 1.00 0.30 19 TYR A O 10
ATOM 12541 N N . LYS A 1 20 ? -34.116 -8.711 6.754 1.00 0.18 20 LYS A N 10
ATOM 12542 C CA . LYS A 1 20 ? -35.528 -8.888 6.322 1.00 0.22 20 LYS A CA 10
ATOM 12543 C C . LYS A 1 20 ? -36.293 -7.595 6.629 1.00 0.24 20 LYS A C 10
ATOM 12544 O O . LYS A 1 20 ? -35.784 -6.509 6.436 1.00 0.24 20 LYS A O 10
ATOM 12563 N N . ASP A 1 21 ? -37.500 -7.692 7.116 1.00 0.25 21 ASP A N 10
ATOM 12564 C CA . ASP A 1 21 ? -38.265 -6.454 7.438 1.00 0.26 21 ASP A CA 10
ATOM 12565 C C . ASP A 1 21 ? -37.903 -5.985 8.851 1.00 0.26 21 ASP A C 10
ATOM 12566 O O . ASP A 1 21 ? -38.332 -4.939 9.297 1.00 0.30 21 ASP A O 10
ATOM 12575 N N . ASP A 1 22 ? -37.112 -6.749 9.559 1.00 0.20 22 ASP A N 10
ATOM 12576 C CA . ASP A 1 22 ? -36.718 -6.341 10.938 1.00 0.19 22 ASP A CA 10
ATOM 12577 C C . ASP A 1 22 ? -35.407 -5.554 10.871 1.00 0.15 22 ASP A C 10
ATOM 12578 O O . ASP A 1 22 ? -34.661 -5.660 9.919 1.00 0.20 22 ASP A O 10
ATOM 12587 N N . ILE A 1 23 ? -35.119 -4.760 11.867 1.00 0.11 23 ILE A N 10
ATOM 12588 C CA . ILE A 1 23 ? -33.861 -3.969 11.842 1.00 0.10 23 ILE A CA 10
ATOM 12589 C C . ILE A 1 23 ? -33.309 -3.814 13.255 1.00 0.16 23 ILE A C 10
ATOM 12590 O O . ILE A 1 23 ? -34.047 -3.708 14.214 1.00 0.24 23 ILE A O 10
ATOM 12606 N N . PHE A 1 24 ? -32.017 -3.758 13.383 1.00 0.13 24 PHE A N 10
ATOM 12607 C CA . PHE A 1 24 ? -31.414 -3.562 14.730 1.00 0.19 24 PHE A CA 10
ATOM 12608 C C . PHE A 1 24 ? -30.327 -2.494 14.634 1.00 0.25 24 PHE A C 10
ATOM 12609 O O . PHE A 1 24 ? -30.126 -1.897 13.596 1.00 0.17 24 PHE A O 10
ATOM 12626 N N . ALA A 1 25 ? -29.639 -2.225 15.707 1.00 0.40 25 ALA A N 10
ATOM 12627 C CA . ALA A 1 25 ? -28.585 -1.173 15.659 1.00 0.47 25 ALA A CA 10
ATOM 12628 C C . ALA A 1 25 ? -27.323 -1.662 16.371 1.00 0.56 25 ALA A C 10
ATOM 12629 O O . ALA A 1 25 ? -27.376 -2.495 17.253 1.00 0.81 25 ALA A O 10
ATOM 12636 N N . LEU A 1 26 ? -26.185 -1.156 15.979 1.00 0.39 26 LEU A N 10
ATOM 12637 C CA . LEU A 1 26 ? -24.916 -1.596 16.613 1.00 0.44 26 LEU A CA 10
ATOM 12638 C C . LEU A 1 26 ? -24.026 -0.389 16.928 1.00 0.44 26 LEU A C 10
ATOM 12639 O O . LEU A 1 26 ? -23.954 0.559 16.173 1.00 0.49 26 LEU A O 10
ATOM 12655 N N . MET A 1 27 ? -23.320 -0.440 18.025 1.00 0.38 27 MET A N 10
ATOM 12656 C CA . MET A 1 27 ? -22.400 0.679 18.381 1.00 0.36 27 MET A CA 10
ATOM 12657 C C . MET A 1 27 ? -20.970 0.156 18.266 1.00 0.33 27 MET A C 10
ATOM 12658 O O . MET A 1 27 ? -20.481 -0.536 19.139 1.00 0.40 27 MET A O 10
ATOM 12672 N N . LEU A 1 28 ? -20.304 0.451 17.186 1.00 0.27 28 LEU A N 10
ATOM 12673 C CA . LEU A 1 28 ? -18.919 -0.065 17.012 1.00 0.28 28 LEU A CA 10
ATOM 12674 C C . LEU A 1 28 ? -17.902 0.946 17.544 1.00 0.26 28 LEU A C 10
ATOM 12675 O O . LEU A 1 28 ? -18.015 2.136 17.325 1.00 0.40 28 LEU A O 10
ATOM 12691 N N . LYS A 1 29 ? -16.908 0.472 18.248 1.00 0.33 29 LYS A N 10
ATOM 12692 C CA . LYS A 1 29 ? -15.876 1.388 18.808 1.00 0.43 29 LYS A CA 10
ATOM 12693 C C . LYS A 1 29 ? -14.587 1.278 17.989 1.00 0.42 29 LYS A C 10
ATOM 12694 O O . LYS A 1 29 ? -13.628 1.987 18.225 1.00 0.56 29 LYS A O 10
ATOM 12713 N N . GLY A 1 30 ? -14.553 0.392 17.033 1.00 0.46 30 GLY A N 10
ATOM 12714 C CA . GLY A 1 30 ? -13.324 0.233 16.206 1.00 0.62 30 GLY A CA 10
ATOM 12715 C C . GLY A 1 30 ? -12.866 -1.226 16.256 1.00 0.76 30 GLY A C 10
ATOM 12716 O O . GLY A 1 30 ? -12.842 -1.912 15.253 1.00 1.39 30 GLY A O 10
ATOM 12720 N N . ASP A 1 31 ? -12.513 -1.708 17.416 1.00 0.64 31 ASP A N 10
ATOM 12721 C CA . ASP A 1 31 ? -12.067 -3.124 17.530 1.00 0.64 31 ASP A CA 10
ATOM 12722 C C . ASP A 1 31 ? -13.078 -4.030 16.824 1.00 0.47 31 ASP A C 10
ATOM 12723 O O . ASP A 1 31 ? -12.767 -5.138 16.429 1.00 0.61 31 ASP A O 10
ATOM 12732 N N . THR A 1 32 ? -14.287 -3.567 16.656 1.00 0.25 32 THR A N 10
ATOM 12733 C CA . THR A 1 32 ? -15.316 -4.396 15.970 1.00 0.21 32 THR A CA 10
ATOM 12734 C C . THR A 1 32 ? -14.748 -4.928 14.652 1.00 0.35 32 THR A C 10
ATOM 12735 O O . THR A 1 32 ? -14.322 -4.173 13.798 1.00 1.24 32 THR A O 10
ATOM 12746 N N . THR A 1 33 ? -14.739 -6.220 14.473 1.00 0.60 33 THR A N 10
ATOM 12747 C CA . THR A 1 33 ? -14.202 -6.791 13.207 1.00 0.52 33 THR A CA 10
ATOM 12748 C C . THR A 1 33 ? -15.365 -7.245 12.332 1.00 0.44 33 THR A C 10
ATOM 12749 O O . THR A 1 33 ? -16.519 -7.087 12.678 1.00 0.46 33 THR A O 10
ATOM 12760 N N . TYR A 1 34 ? -15.072 -7.837 11.209 1.00 0.38 34 TYR A N 10
ATOM 12761 C CA . TYR A 1 34 ? -16.165 -8.328 10.330 1.00 0.37 34 TYR A CA 10
ATOM 12762 C C . TYR A 1 34 ? -16.688 -9.627 10.922 1.00 0.27 34 TYR A C 10
ATOM 12763 O O . TYR A 1 34 ? -17.872 -9.902 10.916 1.00 0.29 34 TYR A O 10
ATOM 12781 N N . LYS A 1 35 ? -15.805 -10.421 11.453 1.00 0.21 35 LYS A N 10
ATOM 12782 C CA . LYS A 1 35 ? -16.236 -11.702 12.076 1.00 0.16 35 LYS A CA 10
ATOM 12783 C C . LYS A 1 35 ? -16.974 -11.382 13.371 1.00 0.20 35 LYS A C 10
ATOM 12784 O O . LYS A 1 35 ? -17.996 -11.964 13.664 1.00 0.58 35 LYS A O 10
ATOM 12803 N N . GLU A 1 36 ? -16.489 -10.443 14.143 1.00 0.30 36 GLU A N 10
ATOM 12804 C CA . GLU A 1 36 ? -17.220 -10.100 15.390 1.00 0.33 36 GLU A CA 10
ATOM 12805 C C . GLU A 1 36 ? -18.659 -9.825 14.990 1.00 0.31 36 GLU A C 10
ATOM 12806 O O . GLU A 1 36 ? -19.584 -10.462 15.448 1.00 0.49 36 GLU A O 10
ATOM 12818 N N . LEU A 1 37 ? -18.840 -8.879 14.107 1.00 0.19 37 LEU A N 10
ATOM 12819 C CA . LEU A 1 37 ? -20.199 -8.540 13.620 1.00 0.22 37 LEU A CA 10
ATOM 12820 C C . LEU A 1 37 ? -20.932 -9.832 13.264 1.00 0.22 37 LEU A C 10
ATOM 12821 O O . LEU A 1 37 ? -22.092 -10.014 13.580 1.00 0.20 37 LEU A O 10
ATOM 12837 N N . ARG A 1 38 ? -20.254 -10.729 12.609 1.00 0.30 38 ARG A N 10
ATOM 12838 C CA . ARG A 1 38 ? -20.880 -12.019 12.219 1.00 0.36 38 ARG A CA 10
ATOM 12839 C C . ARG A 1 38 ? -21.497 -12.695 13.451 1.00 0.38 38 ARG A C 10
ATOM 12840 O O . ARG A 1 38 ? -22.656 -13.053 13.456 1.00 0.29 38 ARG A O 10
ATOM 12861 N N . SER A 1 39 ? -20.731 -12.874 14.491 1.00 0.63 39 SER A N 10
ATOM 12862 C CA . SER A 1 39 ? -21.276 -13.531 15.714 1.00 0.74 39 SER A CA 10
ATOM 12863 C C . SER A 1 39 ? -22.120 -12.531 16.510 1.00 0.74 39 SER A C 10
ATOM 12864 O O . SER A 1 39 ? -22.784 -12.886 17.464 1.00 0.93 39 SER A O 10
ATOM 12872 N N . LYS A 1 40 ? -22.102 -11.285 16.126 1.00 0.66 40 LYS A N 10
ATOM 12873 C CA . LYS A 1 40 ? -22.904 -10.266 16.858 1.00 0.71 40 LYS A CA 10
ATOM 12874 C C . LYS A 1 40 ? -24.263 -10.104 16.170 1.00 0.55 40 LYS A C 10
ATOM 12875 O O . LYS A 1 40 ? -25.186 -9.531 16.714 1.00 0.69 40 LYS A O 10
ATOM 12894 N N . ILE A 1 41 ? -24.384 -10.609 14.974 1.00 0.33 41 ILE A N 10
ATOM 12895 C CA . ILE A 1 41 ? -25.671 -10.497 14.230 1.00 0.27 41 ILE A CA 10
ATOM 12896 C C . ILE A 1 41 ? -26.357 -11.861 14.216 1.00 0.22 41 ILE A C 10
ATOM 12897 O O . ILE A 1 41 ? -27.567 -11.969 14.220 1.00 0.20 41 ILE A O 10
ATOM 12913 N N . ALA A 1 42 ? -25.574 -12.901 14.189 1.00 0.20 42 ALA A N 10
ATOM 12914 C CA . ALA A 1 42 ? -26.129 -14.284 14.159 1.00 0.16 42 ALA A CA 10
ATOM 12915 C C . ALA A 1 42 ? -27.270 -14.456 15.175 1.00 0.22 42 ALA A C 10
ATOM 12916 O O . ALA A 1 42 ? -28.307 -14.986 14.832 1.00 0.24 42 ALA A O 10
ATOM 12923 N N . PRO A 1 43 ? -27.057 -14.025 16.398 1.00 0.25 43 PRO A N 10
ATOM 12924 C CA . PRO A 1 43 ? -28.079 -14.154 17.451 1.00 0.30 43 PRO A CA 10
ATOM 12925 C C . PRO A 1 43 ? -29.214 -13.163 17.205 1.00 0.34 43 PRO A C 10
ATOM 12926 O O . PRO A 1 43 ? -30.347 -13.392 17.580 1.00 0.40 43 PRO A O 10
ATOM 12937 N N . ARG A 1 44 ? -28.924 -12.074 16.553 1.00 0.33 44 ARG A N 10
ATOM 12938 C CA . ARG A 1 44 ? -29.989 -11.080 16.255 1.00 0.38 44 ARG A CA 10
ATOM 12939 C C . ARG A 1 44 ? -30.671 -11.474 14.938 1.00 0.36 44 ARG A C 10
ATOM 12940 O O . ARG A 1 44 ? -31.638 -10.867 14.523 1.00 0.38 44 ARG A O 10
ATOM 12961 N N . ILE A 1 45 ? -30.172 -12.490 14.280 1.00 0.32 45 ILE A N 10
ATOM 12962 C CA . ILE A 1 45 ? -30.789 -12.929 12.999 1.00 0.31 45 ILE A CA 10
ATOM 12963 C C . ILE A 1 45 ? -31.660 -14.152 13.236 1.00 0.33 45 ILE A C 10
ATOM 12964 O O . ILE A 1 45 ? -32.616 -14.389 12.525 1.00 0.34 45 ILE A O 10
ATOM 12980 N N . ASP A 1 46 ? -31.273 -14.960 14.187 1.00 0.33 46 ASP A N 10
ATOM 12981 C CA . ASP A 1 46 ? -31.994 -16.236 14.467 1.00 0.35 46 ASP A CA 10
ATOM 12982 C C . ASP A 1 46 ? -31.334 -17.332 13.625 1.00 0.29 46 ASP A C 10
ATOM 12983 O O . ASP A 1 46 ? -31.785 -18.460 13.582 1.00 0.31 46 ASP A O 10
ATOM 12992 N N . THR A 1 47 ? -30.257 -16.995 12.955 1.00 0.24 47 THR A N 10
ATOM 12993 C CA . THR A 1 47 ? -29.540 -17.990 12.110 1.00 0.21 47 THR A CA 10
ATOM 12994 C C . THR A 1 47 ? -28.037 -17.721 12.202 1.00 0.19 47 THR A C 10
ATOM 12995 O O . THR A 1 47 ? -27.605 -16.759 12.804 1.00 0.29 47 THR A O 10
ATOM 13006 N N . ASP A 1 48 ? -27.237 -18.554 11.598 1.00 0.19 48 ASP A N 10
ATOM 13007 C CA . ASP A 1 48 ? -25.765 -18.332 11.641 1.00 0.29 48 ASP A CA 10
ATOM 13008 C C . ASP A 1 48 ? -25.274 -17.959 10.241 1.00 0.43 48 ASP A C 10
ATOM 13009 O O . ASP A 1 48 ? -24.118 -17.641 10.041 1.00 0.56 48 ASP A O 10
ATOM 13018 N N . ASN A 1 49 ? -26.146 -17.994 9.268 1.00 0.46 49 ASN A N 10
ATOM 13019 C CA . ASN A 1 49 ? -25.734 -17.639 7.884 1.00 0.67 49 ASN A CA 10
ATOM 13020 C C . ASN A 1 49 ? -26.561 -16.452 7.390 1.00 0.51 49 ASN A C 10
ATOM 13021 O O . ASN A 1 49 ? -27.763 -16.537 7.244 1.00 0.55 49 ASN A O 10
ATOM 13032 N N . PHE A 1 50 ? -25.922 -15.348 7.127 1.00 0.42 50 PHE A N 10
ATOM 13033 C CA . PHE A 1 50 ? -26.657 -14.151 6.631 1.00 0.32 50 PHE A CA 10
ATOM 13034 C C . PHE A 1 50 ? -25.719 -13.314 5.756 1.00 0.33 50 PHE A C 10
ATOM 13035 O O . PHE A 1 50 ? -24.516 -13.485 5.780 1.00 0.35 50 PHE A O 10
ATOM 13052 N N . LYS A 1 51 ? -26.256 -12.415 4.978 1.00 0.35 51 LYS A N 10
ATOM 13053 C CA . LYS A 1 51 ? -25.390 -11.577 4.100 1.00 0.41 51 LYS A CA 10
ATOM 13054 C C . LYS A 1 51 ? -25.516 -10.108 4.519 1.00 0.26 51 LYS A C 10
ATOM 13055 O O . LYS A 1 51 ? -26.575 -9.515 4.442 1.00 0.22 51 LYS A O 10
ATOM 13074 N N . LEU A 1 52 ? -24.437 -9.521 4.972 1.00 0.25 52 LEU A N 10
ATOM 13075 C CA . LEU A 1 52 ? -24.477 -8.094 5.411 1.00 0.16 52 LEU A CA 10
ATOM 13076 C C . LEU A 1 52 ? -23.980 -7.185 4.287 1.00 0.13 52 LEU A C 10
ATOM 13077 O O . LEU A 1 52 ? -22.956 -7.433 3.681 1.00 0.13 52 LEU A O 10
ATOM 13093 N N . GLN A 1 53 ? -24.686 -6.120 4.015 1.00 0.17 53 GLN A N 10
ATOM 13094 C CA . GLN A 1 53 ? -24.238 -5.181 2.945 1.00 0.17 53 GLN A CA 10
ATOM 13095 C C . GLN A 1 53 ? -24.418 -3.739 3.431 1.00 0.17 53 GLN A C 10
ATOM 13096 O O . GLN A 1 53 ? -24.996 -3.493 4.467 1.00 0.16 53 GLN A O 10
ATOM 13110 N N . THR A 1 54 ? -23.946 -2.785 2.679 1.00 0.21 54 THR A N 10
ATOM 13111 C CA . THR A 1 54 ? -24.123 -1.363 3.093 1.00 0.22 54 THR A CA 10
ATOM 13112 C C . THR A 1 54 ? -25.478 -0.889 2.570 1.00 0.26 54 THR A C 10
ATOM 13113 O O . THR A 1 54 ? -25.579 -0.318 1.501 1.00 0.36 54 THR A O 10
ATOM 13124 N N . LYS A 1 55 ? -26.520 -1.158 3.317 1.00 0.23 55 LYS A N 10
ATOM 13125 C CA . LYS A 1 55 ? -27.902 -0.773 2.897 1.00 0.33 55 LYS A CA 10
ATOM 13126 C C . LYS A 1 55 ? -27.886 0.505 2.059 1.00 0.41 55 LYS A C 10
ATOM 13127 O O . LYS A 1 55 ? -27.947 1.604 2.574 1.00 0.33 55 LYS A O 10
ATOM 13146 N N . LEU A 1 56 ? -27.826 0.359 0.767 1.00 0.62 56 LEU A N 10
ATOM 13147 C CA . LEU A 1 56 ? -27.827 1.552 -0.121 1.00 0.75 56 LEU A CA 10
ATOM 13148 C C . LEU A 1 56 ? -29.269 2.033 -0.286 1.00 0.79 56 LEU A C 10
ATOM 13149 O O . LEU A 1 56 ? -30.150 1.634 0.452 1.00 0.76 56 LEU A O 10
ATOM 13165 N N . PHE A 1 57 ? -29.526 2.878 -1.243 1.00 0.88 57 PHE A N 10
ATOM 13166 C CA . PHE A 1 57 ? -30.917 3.362 -1.440 1.00 0.97 57 PHE A CA 10
ATOM 13167 C C . PHE A 1 57 ? -31.710 2.318 -2.233 1.00 0.85 57 PHE A C 10
ATOM 13168 O O . PHE A 1 57 ? -32.910 2.420 -2.385 1.00 1.18 57 PHE A O 10
ATOM 13185 N N . ASP A 1 58 ? -31.044 1.316 -2.745 1.00 0.58 58 ASP A N 10
ATOM 13186 C CA . ASP A 1 58 ? -31.759 0.272 -3.533 1.00 0.44 58 ASP A CA 10
ATOM 13187 C C . ASP A 1 58 ? -31.926 -0.995 -2.689 1.00 0.48 58 ASP A C 10
ATOM 13188 O O . ASP A 1 58 ? -32.990 -1.578 -2.636 1.00 0.60 58 ASP A O 10
ATOM 13197 N N . GLY A 1 59 ? -30.885 -1.430 -2.031 1.00 0.67 59 GLY A N 10
ATOM 13198 C CA . GLY A 1 59 ? -30.996 -2.661 -1.200 1.00 0.74 59 GLY A CA 10
ATOM 13199 C C . GLY A 1 59 ? -29.670 -2.928 -0.484 1.00 0.73 59 GLY A C 10
ATOM 13200 O O . GLY A 1 59 ? -29.633 -3.171 0.705 1.00 0.73 59 GLY A O 10
ATOM 13204 N N . SER A 1 60 ? -28.581 -2.890 -1.201 1.00 0.73 60 SER A N 10
ATOM 13205 C CA . SER A 1 60 ? -27.259 -3.149 -0.562 1.00 0.73 60 SER A CA 10
ATOM 13206 C C . SER A 1 60 ? -26.142 -2.583 -1.439 1.00 0.72 60 SER A C 10
ATOM 13207 O O . SER A 1 60 ? -26.322 -2.356 -2.619 1.00 0.68 60 SER A O 10
ATOM 13215 N N . GLY A 1 61 ? -24.986 -2.359 -0.871 1.00 0.76 61 GLY A N 10
ATOM 13216 C CA . GLY A 1 61 ? -23.853 -1.813 -1.670 1.00 0.75 61 GLY A CA 10
ATOM 13217 C C . GLY A 1 61 ? -22.577 -2.592 -1.344 1.00 0.86 61 GLY A C 10
ATOM 13218 O O . GLY A 1 61 ? -22.476 -3.774 -1.609 1.00 1.14 61 GLY A O 10
ATOM 13222 N N . GLU A 1 62 ? -21.603 -1.941 -0.771 1.00 0.81 62 GLU A N 10
ATOM 13223 C CA . GLU A 1 62 ? -20.333 -2.642 -0.425 1.00 1.16 62 GLU A CA 10
ATOM 13224 C C . GLU A 1 62 ? -20.632 -3.835 0.490 1.00 0.88 62 GLU A C 10
ATOM 13225 O O . GLU A 1 62 ? -20.655 -3.713 1.699 1.00 0.73 62 GLU A O 10
ATOM 13237 N N . GLU A 1 63 ? -20.852 -4.989 -0.079 1.00 0.90 63 GLU A N 10
ATOM 13238 C CA . GLU A 1 63 ? -21.144 -6.194 0.748 1.00 0.75 63 GLU A CA 10
ATOM 13239 C C . GLU A 1 63 ? -20.051 -6.359 1.812 1.00 0.60 63 GLU A C 10
ATOM 13240 O O . GLU A 1 63 ? -18.966 -6.832 1.531 1.00 0.77 63 GLU A O 10
ATOM 13252 N N . ILE A 1 64 ? -20.323 -5.961 3.026 1.00 0.37 64 ILE A N 10
ATOM 13253 C CA . ILE A 1 64 ? -19.296 -6.079 4.103 1.00 0.34 64 ILE A CA 10
ATOM 13254 C C . ILE A 1 64 ? -18.801 -7.521 4.226 1.00 0.32 64 ILE A C 10
ATOM 13255 O O . ILE A 1 64 ? -19.568 -8.439 4.436 1.00 0.28 64 ILE A O 10
ATOM 13271 N N . LYS A 1 65 ? -17.516 -7.720 4.119 1.00 0.39 65 LYS A N 10
ATOM 13272 C CA . LYS A 1 65 ? -16.952 -9.085 4.252 1.00 0.41 65 LYS A CA 10
ATOM 13273 C C . LYS A 1 65 ? -15.496 -8.982 4.700 1.00 0.38 65 LYS A C 10
ATOM 13274 O O . LYS A 1 65 ? -14.712 -9.892 4.517 1.00 0.39 65 LYS A O 10
ATOM 13293 N N . THR A 1 66 ? -15.136 -7.877 5.289 1.00 0.37 66 THR A N 10
ATOM 13294 C CA . THR A 1 66 ? -13.737 -7.705 5.755 1.00 0.35 66 THR A CA 10
ATOM 13295 C C . THR A 1 66 ? -13.709 -6.681 6.888 1.00 0.31 66 THR A C 10
ATOM 13296 O O . THR A 1 66 ? -14.459 -5.726 6.895 1.00 0.26 66 THR A O 10
ATOM 13307 N N . ASP A 1 67 ? -12.846 -6.872 7.844 1.00 0.33 67 ASP A N 10
ATOM 13308 C CA . ASP A 1 67 ? -12.765 -5.911 8.980 1.00 0.29 67 ASP A CA 10
ATOM 13309 C C . ASP A 1 67 ? -12.731 -4.478 8.439 1.00 0.24 67 ASP A C 10
ATOM 13310 O O . ASP A 1 67 ? -13.052 -3.536 9.134 1.00 0.21 67 ASP A O 10
ATOM 13319 N N . SER A 1 68 ? -12.338 -4.304 7.204 1.00 0.23 68 SER A N 10
ATOM 13320 C CA . SER A 1 68 ? -12.281 -2.933 6.625 1.00 0.19 68 SER A CA 10
ATOM 13321 C C . SER A 1 68 ? -13.682 -2.479 6.204 1.00 0.15 68 SER A C 10
ATOM 13322 O O . SER A 1 68 ? -14.067 -1.350 6.434 1.00 0.11 68 SER A O 10
ATOM 13330 N N . GLN A 1 69 ? -14.454 -3.340 5.592 1.00 0.18 69 GLN A N 10
ATOM 13331 C CA . GLN A 1 69 ? -15.820 -2.921 5.173 1.00 0.17 69 GLN A CA 10
ATOM 13332 C C . GLN A 1 69 ? -16.627 -2.567 6.415 1.00 0.16 69 GLN A C 10
ATOM 13333 O O . GLN A 1 69 ? -17.446 -1.679 6.397 1.00 0.16 69 GLN A O 10
ATOM 13347 N N . VAL A 1 70 ? -16.395 -3.253 7.497 1.00 0.17 70 VAL A N 10
ATOM 13348 C CA . VAL A 1 70 ? -17.144 -2.946 8.746 1.00 0.16 70 VAL A CA 10
ATOM 13349 C C . VAL A 1 70 ? -16.603 -1.649 9.344 1.00 0.16 70 VAL A C 10
ATOM 13350 O O . VAL A 1 70 ? -17.349 -0.747 9.665 1.00 0.13 70 VAL A O 10
ATOM 13363 N N . SER A 1 71 ? -15.307 -1.539 9.483 1.00 0.19 71 SER A N 10
ATOM 13364 C CA . SER A 1 71 ? -14.728 -0.290 10.047 1.00 0.20 71 SER A CA 10
ATOM 13365 C C . SER A 1 71 ? -15.046 0.859 9.096 1.00 0.18 71 SER A C 10
ATOM 13366 O O . SER A 1 71 ? -14.966 2.018 9.447 1.00 0.22 71 SER A O 10
ATOM 13374 N N . ASN A 1 72 ? -15.432 0.532 7.895 1.00 0.15 72 ASN A N 10
ATOM 13375 C CA . ASN A 1 72 ? -15.790 1.586 6.908 1.00 0.13 72 ASN A CA 10
ATOM 13376 C C . ASN A 1 72 ? -17.227 1.990 7.193 1.00 0.12 72 ASN A C 10
ATOM 13377 O O . ASN A 1 72 ? -17.552 3.152 7.295 1.00 0.09 72 ASN A O 10
ATOM 13388 N N . ILE A 1 73 ? -18.073 1.023 7.386 1.00 0.16 73 ILE A N 10
ATOM 13389 C CA . ILE A 1 73 ? -19.474 1.322 7.743 1.00 0.15 73 ILE A CA 10
ATOM 13390 C C . ILE A 1 73 ? -19.432 1.998 9.121 1.00 0.13 73 ILE A C 10
ATOM 13391 O O . ILE A 1 73 ? -20.362 2.647 9.555 1.00 0.11 73 ILE A O 10
ATOM 13407 N N . ILE A 1 74 ? -18.317 1.843 9.792 1.00 0.14 74 ILE A N 10
ATOM 13408 C CA . ILE A 1 74 ? -18.114 2.448 11.139 1.00 0.17 74 ILE A CA 10
ATOM 13409 C C . ILE A 1 74 ? -17.714 3.919 10.994 1.00 0.14 74 ILE A C 10
ATOM 13410 O O . ILE A 1 74 ? -18.184 4.779 11.711 1.00 0.16 74 ILE A O 10
ATOM 13426 N N . GLN A 1 75 ? -16.827 4.202 10.079 1.00 0.15 75 GLN A N 10
ATOM 13427 C CA . GLN A 1 75 ? -16.357 5.603 9.883 1.00 0.18 75 GLN A CA 10
ATOM 13428 C C . GLN A 1 75 ? -17.378 6.376 9.062 1.00 0.18 75 GLN A C 10
ATOM 13429 O O . GLN A 1 75 ? -17.369 7.590 9.012 1.00 0.23 75 GLN A O 10
ATOM 13443 N N . ALA A 1 76 ? -18.242 5.676 8.405 1.00 0.14 76 ALA A N 10
ATOM 13444 C CA . ALA A 1 76 ? -19.259 6.347 7.560 1.00 0.16 76 ALA A CA 10
ATOM 13445 C C . ALA A 1 76 ? -20.662 6.010 8.069 1.00 0.19 76 ALA A C 10
ATOM 13446 O O . ALA A 1 76 ? -21.649 6.434 7.505 1.00 0.23 76 ALA A O 10
ATOM 13453 N N . LYS A 1 77 ? -20.753 5.246 9.127 1.00 0.16 77 LYS A N 10
ATOM 13454 C CA . LYS A 1 77 ? -22.094 4.872 9.665 1.00 0.19 77 LYS A CA 10
ATOM 13455 C C . LYS A 1 77 ? -23.022 4.545 8.499 1.00 0.19 77 LYS A C 10
ATOM 13456 O O . LYS A 1 77 ? -23.818 5.359 8.071 1.00 0.19 77 LYS A O 10
ATOM 13475 N N . LEU A 1 78 ? -22.912 3.362 7.977 1.00 0.19 78 LEU A N 10
ATOM 13476 C CA . LEU A 1 78 ? -23.767 2.964 6.828 1.00 0.18 78 LEU A CA 10
ATOM 13477 C C . LEU A 1 78 ? -24.885 2.053 7.315 1.00 0.19 78 LEU A C 10
ATOM 13478 O O . LEU A 1 78 ? -24.656 1.132 8.075 1.00 0.20 78 LEU A O 10
ATOM 13494 N N . LYS A 1 79 ? -26.087 2.262 6.860 1.00 0.18 79 LYS A N 10
ATOM 13495 C CA . LYS A 1 79 ? -27.182 1.359 7.286 1.00 0.17 79 LYS A CA 10
ATOM 13496 C C . LYS A 1 79 ? -26.871 -0.002 6.687 1.00 0.15 79 LYS A C 10
ATOM 13497 O O . LYS A 1 79 ? -26.657 -0.121 5.503 1.00 0.18 79 LYS A O 10
ATOM 13516 N N . ILE A 1 80 ? -26.796 -1.023 7.486 1.00 0.11 80 ILE A N 10
ATOM 13517 C CA . ILE A 1 80 ? -26.447 -2.358 6.934 1.00 0.09 80 ILE A CA 10
ATOM 13518 C C . ILE A 1 80 ? -27.711 -3.143 6.604 1.00 0.09 80 ILE A C 10
ATOM 13519 O O . ILE A 1 80 ? -28.756 -2.932 7.177 1.00 0.10 80 ILE A O 10
ATOM 13535 N N . SER A 1 81 ? -27.612 -4.065 5.689 1.00 0.09 81 SER A N 10
ATOM 13536 C CA . SER A 1 81 ? -28.790 -4.889 5.332 1.00 0.08 81 SER A CA 10
ATOM 13537 C C . SER A 1 81 ? -28.429 -6.350 5.587 1.00 0.11 81 SER A C 10
ATOM 13538 O O . SER A 1 81 ? -27.360 -6.805 5.224 1.00 0.32 81 SER A O 10
ATOM 13546 N N . VAL A 1 82 ? -29.289 -7.081 6.237 1.00 0.17 82 VAL A N 10
ATOM 13547 C CA . VAL A 1 82 ? -28.966 -8.501 6.543 1.00 0.17 82 VAL A CA 10
ATOM 13548 C C . VAL A 1 82 ? -29.866 -9.442 5.741 1.00 0.14 82 VAL A C 10
ATOM 13549 O O . VAL A 1 82 ? -31.077 -9.296 5.710 1.00 0.14 82 VAL A O 10
ATOM 13562 N N . HIS A 1 83 ? -29.275 -10.413 5.098 1.00 0.15 83 HIS A N 10
ATOM 13563 C CA . HIS A 1 83 ? -30.067 -11.385 4.295 1.00 0.14 83 HIS A CA 10
ATOM 13564 C C . HIS A 1 83 ? -29.906 -12.783 4.891 1.00 0.19 83 HIS A C 10
ATOM 13565 O O . HIS A 1 83 ? -29.039 -13.025 5.707 1.00 0.25 83 HIS A O 10
ATOM 13579 N N . ASP A 1 84 ? -30.728 -13.707 4.483 1.00 0.23 84 ASP A N 10
ATOM 13580 C CA . ASP A 1 84 ? -30.614 -15.088 5.015 1.00 0.31 84 ASP A CA 10
ATOM 13581 C C . ASP A 1 84 ? -29.892 -15.955 3.983 1.00 0.35 84 ASP A C 10
ATOM 13582 O O . ASP A 1 84 ? -30.260 -15.996 2.826 1.00 0.39 84 ASP A O 10
ATOM 13591 N N . ILE A 1 85 ? -28.865 -16.640 4.391 1.00 0.35 85 ILE A N 10
ATOM 13592 C CA . ILE A 1 85 ? -28.112 -17.496 3.436 1.00 0.39 85 ILE A CA 10
ATOM 13593 C C . ILE A 1 85 ? -27.703 -18.797 4.129 1.00 0.41 85 ILE A C 10
ATOM 13594 O O . ILE A 1 85 ? -28.365 -19.170 5.083 1.00 0.47 85 ILE A O 10
ATOM 13611 N N . GLY A 1 1 ? -22.967 12.549 34.462 1.00 28.01 1 GLY A N 11
ATOM 13612 C CA . GLY A 1 1 ? -24.359 12.664 35.085 1.00 28.83 1 GLY A CA 11
ATOM 13613 C C . GLY A 1 1 ? -24.791 13.964 35.678 1.00 28.20 1 GLY A C 11
ATOM 13614 O O . GLY A 1 1 ? -23.998 14.861 35.874 1.00 26.36 1 GLY A O 11
ATOM 13620 N N . ALA A 1 2 ? -26.057 14.105 35.971 1.00 29.85 2 ALA A N 11
ATOM 13621 C CA . ALA A 1 2 ? -26.538 15.388 36.555 1.00 29.54 2 ALA A CA 11
ATOM 13622 C C . ALA A 1 2 ? -26.123 16.529 35.628 1.00 29.78 2 ALA A C 11
ATOM 13623 O O . ALA A 1 2 ? -26.030 17.672 36.030 1.00 30.97 2 ALA A O 11
ATOM 13630 N N . MET A 1 3 ? -25.868 16.221 34.386 1.00 28.79 3 MET A N 11
ATOM 13631 C CA . MET A 1 3 ? -25.453 17.280 33.426 1.00 29.11 3 MET A CA 11
ATOM 13632 C C . MET A 1 3 ? -25.207 16.653 32.052 1.00 28.20 3 MET A C 11
ATOM 13633 O O . MET A 1 3 ? -25.924 16.909 31.105 1.00 27.83 3 MET A O 11
ATOM 13647 N N . GLY A 1 4 ? -24.197 15.834 31.934 1.00 27.89 4 GLY A N 11
ATOM 13648 C CA . GLY A 1 4 ? -23.907 15.193 30.620 1.00 27.07 4 GLY A CA 11
ATOM 13649 C C . GLY A 1 4 ? -22.394 15.057 30.438 1.00 24.80 4 GLY A C 11
ATOM 13650 O O . GLY A 1 4 ? -21.749 15.911 29.861 1.00 23.47 4 GLY A O 11
ATOM 13654 N N . SER A 1 5 ? -21.821 13.991 30.924 1.00 24.38 5 SER A N 11
ATOM 13655 C CA . SER A 1 5 ? -20.350 13.804 30.773 1.00 22.30 5 SER A CA 11
ATOM 13656 C C . SER A 1 5 ? -20.033 13.440 29.319 1.00 20.19 5 SER A C 11
ATOM 13657 O O . SER A 1 5 ? -20.623 12.541 28.753 1.00 20.10 5 SER A O 11
ATOM 13665 N N . SER A 1 6 ? -19.113 14.137 28.707 1.00 18.77 6 SER A N 11
ATOM 13666 C CA . SER A 1 6 ? -18.771 13.837 27.286 1.00 16.79 6 SER A CA 11
ATOM 13667 C C . SER A 1 6 ? -17.681 12.762 27.224 1.00 14.92 6 SER A C 11
ATOM 13668 O O . SER A 1 6 ? -17.342 12.147 28.214 1.00 15.09 6 SER A O 11
ATOM 13676 N N . THR A 1 7 ? -17.133 12.531 26.058 1.00 13.43 7 THR A N 11
ATOM 13677 C CA . THR A 1 7 ? -16.069 11.495 25.922 1.00 11.61 7 THR A CA 11
ATOM 13678 C C . THR A 1 7 ? -15.241 11.769 24.664 1.00 10.23 7 THR A C 11
ATOM 13679 O O . THR A 1 7 ? -15.750 11.754 23.561 1.00 9.76 7 THR A O 11
ATOM 13690 N N . SER A 1 8 ? -13.968 12.009 24.816 1.00 9.86 8 SER A N 11
ATOM 13691 C CA . SER A 1 8 ? -13.113 12.277 23.624 1.00 8.68 8 SER A CA 11
ATOM 13692 C C . SER A 1 8 ? -12.124 11.122 23.443 1.00 6.86 8 SER A C 11
ATOM 13693 O O . SER A 1 8 ? -11.306 10.853 24.301 1.00 7.41 8 SER A O 11
ATOM 13701 N N . GLY A 1 9 ? -12.189 10.439 22.333 1.00 5.11 9 GLY A N 11
ATOM 13702 C CA . GLY A 1 9 ? -11.251 9.305 22.101 1.00 3.78 9 GLY A CA 11
ATOM 13703 C C . GLY A 1 9 ? -11.985 8.179 21.373 1.00 2.00 9 GLY A C 11
ATOM 13704 O O . GLY A 1 9 ? -12.030 8.137 20.159 1.00 1.55 9 GLY A O 11
ATOM 13708 N N . LEU A 1 10 ? -12.567 7.267 22.103 1.00 1.99 10 LEU A N 11
ATOM 13709 C CA . LEU A 1 10 ? -13.301 6.149 21.448 1.00 1.71 10 LEU A CA 11
ATOM 13710 C C . LEU A 1 10 ? -14.722 6.608 21.115 1.00 0.99 10 LEU A C 11
ATOM 13711 O O . LEU A 1 10 ? -15.255 7.507 21.734 1.00 1.33 10 LEU A O 11
ATOM 13727 N N . LYS A 1 11 ? -15.338 6.000 20.139 1.00 1.28 11 LYS A N 11
ATOM 13728 C CA . LYS A 1 11 ? -16.721 6.408 19.762 1.00 0.69 11 LYS A CA 11
ATOM 13729 C C . LYS A 1 11 ? -17.469 5.208 19.178 1.00 0.78 11 LYS A C 11
ATOM 13730 O O . LYS A 1 11 ? -16.995 4.555 18.271 1.00 1.45 11 LYS A O 11
ATOM 13749 N N . THR A 1 12 ? -18.638 4.914 19.681 1.00 0.34 12 THR A N 11
ATOM 13750 C CA . THR A 1 12 ? -19.406 3.758 19.136 1.00 0.35 12 THR A CA 11
ATOM 13751 C C . THR A 1 12 ? -20.206 4.216 17.920 1.00 0.37 12 THR A C 11
ATOM 13752 O O . THR A 1 12 ? -21.085 5.050 18.023 1.00 0.52 12 THR A O 11
ATOM 13763 N N . THR A 1 13 ? -19.916 3.679 16.769 1.00 0.26 13 THR A N 11
ATOM 13764 C CA . THR A 1 13 ? -20.667 4.089 15.556 1.00 0.31 13 THR A CA 11
ATOM 13765 C C . THR A 1 13 ? -22.025 3.385 15.557 1.00 0.27 13 THR A C 11
ATOM 13766 O O . THR A 1 13 ? -22.110 2.176 15.667 1.00 0.31 13 THR A O 11
ATOM 13777 N N . LYS A 1 14 ? -23.086 4.144 15.453 1.00 0.22 14 LYS A N 11
ATOM 13778 C CA . LYS A 1 14 ? -24.452 3.545 15.464 1.00 0.16 14 LYS A CA 11
ATOM 13779 C C . LYS A 1 14 ? -24.818 3.059 14.063 1.00 0.15 14 LYS A C 11
ATOM 13780 O O . LYS A 1 14 ? -24.908 3.833 13.131 1.00 0.12 14 LYS A O 11
ATOM 13799 N N . ILE A 1 15 ? -25.020 1.781 13.902 1.00 0.23 15 ILE A N 11
ATOM 13800 C CA . ILE A 1 15 ? -25.369 1.250 12.558 1.00 0.26 15 ILE A CA 11
ATOM 13801 C C . ILE A 1 15 ? -26.655 0.421 12.638 1.00 0.28 15 ILE A C 11
ATOM 13802 O O . ILE A 1 15 ? -26.745 -0.530 13.388 1.00 0.32 15 ILE A O 11
ATOM 13818 N N . LYS A 1 16 ? -27.652 0.770 11.862 1.00 0.26 16 LYS A N 11
ATOM 13819 C CA . LYS A 1 16 ? -28.923 -0.010 11.893 1.00 0.27 16 LYS A CA 11
ATOM 13820 C C . LYS A 1 16 ? -28.927 -1.012 10.746 1.00 0.28 16 LYS A C 11
ATOM 13821 O O . LYS A 1 16 ? -28.930 -0.644 9.588 1.00 0.25 16 LYS A O 11
ATOM 13840 N N . PHE A 1 17 ? -28.941 -2.274 11.052 1.00 0.31 17 PHE A N 11
ATOM 13841 C CA . PHE A 1 17 ? -28.956 -3.295 9.973 1.00 0.32 17 PHE A CA 11
ATOM 13842 C C . PHE A 1 17 ? -30.395 -3.489 9.499 1.00 0.32 17 PHE A C 11
ATOM 13843 O O . PHE A 1 17 ? -31.319 -2.956 10.080 1.00 0.35 17 PHE A O 11
ATOM 13860 N N . TYR A 1 18 ? -30.605 -4.235 8.450 1.00 0.29 18 TYR A N 11
ATOM 13861 C CA . TYR A 1 18 ? -31.996 -4.431 7.968 1.00 0.28 18 TYR A CA 11
ATOM 13862 C C . TYR A 1 18 ? -32.214 -5.895 7.581 1.00 0.24 18 TYR A C 11
ATOM 13863 O O . TYR A 1 18 ? -32.368 -6.226 6.422 1.00 0.24 18 TYR A O 11
ATOM 13881 N N . TYR A 1 19 ? -32.241 -6.773 8.546 1.00 0.19 19 TYR A N 11
ATOM 13882 C CA . TYR A 1 19 ? -32.463 -8.214 8.238 1.00 0.14 19 TYR A CA 11
ATOM 13883 C C . TYR A 1 19 ? -33.924 -8.413 7.847 1.00 0.17 19 TYR A C 11
ATOM 13884 O O . TYR A 1 19 ? -34.813 -8.348 8.674 1.00 0.30 19 TYR A O 11
ATOM 13902 N N . LYS A 1 20 ? -34.186 -8.641 6.590 1.00 0.17 20 LYS A N 11
ATOM 13903 C CA . LYS A 1 20 ? -35.597 -8.825 6.153 1.00 0.17 20 LYS A CA 11
ATOM 13904 C C . LYS A 1 20 ? -36.406 -7.589 6.563 1.00 0.27 20 LYS A C 11
ATOM 13905 O O . LYS A 1 20 ? -35.926 -6.474 6.486 1.00 0.36 20 LYS A O 11
ATOM 13924 N N . ASP A 1 21 ? -37.623 -7.770 6.997 1.00 0.30 21 ASP A N 11
ATOM 13925 C CA . ASP A 1 21 ? -38.445 -6.599 7.406 1.00 0.41 21 ASP A CA 11
ATOM 13926 C C . ASP A 1 21 ? -38.048 -6.160 8.820 1.00 0.40 21 ASP A C 11
ATOM 13927 O O . ASP A 1 21 ? -38.524 -5.160 9.324 1.00 0.54 21 ASP A O 11
ATOM 13936 N N . ASP A 1 22 ? -37.184 -6.897 9.464 1.00 0.26 22 ASP A N 11
ATOM 13937 C CA . ASP A 1 22 ? -36.761 -6.516 10.844 1.00 0.26 22 ASP A CA 11
ATOM 13938 C C . ASP A 1 22 ? -35.451 -5.722 10.783 1.00 0.23 22 ASP A C 11
ATOM 13939 O O . ASP A 1 22 ? -34.731 -5.772 9.807 1.00 0.24 22 ASP A O 11
ATOM 13948 N N . ILE A 1 23 ? -35.141 -4.987 11.818 1.00 0.20 23 ILE A N 11
ATOM 13949 C CA . ILE A 1 23 ? -33.884 -4.189 11.818 1.00 0.19 23 ILE A CA 11
ATOM 13950 C C . ILE A 1 23 ? -33.289 -4.162 13.224 1.00 0.23 23 ILE A C 11
ATOM 13951 O O . ILE A 1 23 ? -33.998 -4.166 14.212 1.00 0.24 23 ILE A O 11
ATOM 13967 N N . PHE A 1 24 ? -31.993 -4.103 13.320 1.00 0.27 24 PHE A N 11
ATOM 13968 C CA . PHE A 1 24 ? -31.348 -4.035 14.658 1.00 0.33 24 PHE A CA 11
ATOM 13969 C C . PHE A 1 24 ? -30.242 -2.982 14.608 1.00 0.31 24 PHE A C 11
ATOM 13970 O O . PHE A 1 24 ? -30.165 -2.206 13.677 1.00 0.26 24 PHE A O 11
ATOM 13987 N N . ALA A 1 25 ? -29.392 -2.926 15.593 1.00 0.40 25 ALA A N 11
ATOM 13988 C CA . ALA A 1 25 ? -28.322 -1.892 15.565 1.00 0.38 25 ALA A CA 11
ATOM 13989 C C . ALA A 1 25 ? -27.019 -2.452 16.133 1.00 0.38 25 ALA A C 11
ATOM 13990 O O . ALA A 1 25 ? -27.001 -3.454 16.820 1.00 0.37 25 ALA A O 11
ATOM 13997 N N . LEU A 1 26 ? -25.925 -1.799 15.847 1.00 0.39 26 LEU A N 11
ATOM 13998 C CA . LEU A 1 26 ? -24.609 -2.267 16.361 1.00 0.39 26 LEU A CA 11
ATOM 13999 C C . LEU A 1 26 ? -23.772 -1.050 16.750 1.00 0.36 26 LEU A C 11
ATOM 14000 O O . LEU A 1 26 ? -23.798 -0.029 16.085 1.00 0.33 26 LEU A O 11
ATOM 14016 N N . MET A 1 27 ? -23.025 -1.147 17.814 1.00 0.45 27 MET A N 11
ATOM 14017 C CA . MET A 1 27 ? -22.179 0.005 18.235 1.00 0.41 27 MET A CA 11
ATOM 14018 C C . MET A 1 27 ? -20.715 -0.410 18.136 1.00 0.34 27 MET A C 11
ATOM 14019 O O . MET A 1 27 ? -20.226 -1.195 18.925 1.00 0.36 27 MET A O 11
ATOM 14033 N N . LEU A 1 28 ? -20.018 0.092 17.158 1.00 0.27 28 LEU A N 11
ATOM 14034 C CA . LEU A 1 28 ? -18.590 -0.297 16.996 1.00 0.21 28 LEU A CA 11
ATOM 14035 C C . LEU A 1 28 ? -17.682 0.684 17.740 1.00 0.23 28 LEU A C 11
ATOM 14036 O O . LEU A 1 28 ? -17.641 1.859 17.441 1.00 0.25 28 LEU A O 11
ATOM 14052 N N . LYS A 1 29 ? -16.940 0.201 18.700 1.00 0.28 29 LYS A N 11
ATOM 14053 C CA . LYS A 1 29 ? -16.021 1.096 19.461 1.00 0.36 29 LYS A CA 11
ATOM 14054 C C . LYS A 1 29 ? -14.799 1.429 18.602 1.00 0.29 29 LYS A C 11
ATOM 14055 O O . LYS A 1 29 ? -13.906 2.135 19.025 1.00 0.41 29 LYS A O 11
ATOM 14074 N N . GLY A 1 30 ? -14.746 0.919 17.401 1.00 0.24 30 GLY A N 11
ATOM 14075 C CA . GLY A 1 30 ? -13.576 1.199 16.521 1.00 0.44 30 GLY A CA 11
ATOM 14076 C C . GLY A 1 30 ? -12.767 -0.084 16.347 1.00 0.46 30 GLY A C 11
ATOM 14077 O O . GLY A 1 30 ? -12.041 -0.251 15.387 1.00 0.70 30 GLY A O 11
ATOM 14081 N N . ASP A 1 31 ? -12.889 -0.995 17.271 1.00 0.36 31 ASP A N 11
ATOM 14082 C CA . ASP A 1 31 ? -12.137 -2.273 17.171 1.00 0.62 31 ASP A CA 11
ATOM 14083 C C . ASP A 1 31 ? -13.064 -3.364 16.629 1.00 0.53 31 ASP A C 11
ATOM 14084 O O . ASP A 1 31 ? -12.627 -4.439 16.270 1.00 0.69 31 ASP A O 11
ATOM 14093 N N . THR A 1 32 ? -14.340 -3.097 16.566 1.00 0.31 32 THR A N 11
ATOM 14094 C CA . THR A 1 32 ? -15.291 -4.122 16.048 1.00 0.28 32 THR A CA 11
ATOM 14095 C C . THR A 1 32 ? -14.764 -4.676 14.725 1.00 0.42 32 THR A C 11
ATOM 14096 O O . THR A 1 32 ? -14.238 -3.953 13.902 1.00 1.22 32 THR A O 11
ATOM 14107 N N . THR A 1 33 ? -14.900 -5.956 14.513 1.00 0.38 33 THR A N 11
ATOM 14108 C CA . THR A 1 33 ? -14.405 -6.554 13.243 1.00 0.29 33 THR A CA 11
ATOM 14109 C C . THR A 1 33 ? -15.586 -7.069 12.430 1.00 0.27 33 THR A C 11
ATOM 14110 O O . THR A 1 33 ? -16.733 -6.897 12.796 1.00 0.31 33 THR A O 11
ATOM 14121 N N . TYR A 1 34 ? -15.314 -7.722 11.338 1.00 0.23 34 TYR A N 11
ATOM 14122 C CA . TYR A 1 34 ? -16.416 -8.273 10.507 1.00 0.22 34 TYR A CA 11
ATOM 14123 C C . TYR A 1 34 ? -16.805 -9.630 11.074 1.00 0.17 34 TYR A C 11
ATOM 14124 O O . TYR A 1 34 ? -17.964 -9.993 11.116 1.00 0.19 34 TYR A O 11
ATOM 14142 N N . LYS A 1 35 ? -15.842 -10.371 11.542 1.00 0.16 35 LYS A N 11
ATOM 14143 C CA . LYS A 1 35 ? -16.157 -11.695 12.144 1.00 0.18 35 LYS A CA 11
ATOM 14144 C C . LYS A 1 35 ? -16.787 -11.434 13.508 1.00 0.17 35 LYS A C 11
ATOM 14145 O O . LYS A 1 35 ? -17.529 -12.239 14.033 1.00 0.22 35 LYS A O 11
ATOM 14164 N N . GLU A 1 36 ? -16.521 -10.282 14.062 1.00 0.15 36 GLU A N 11
ATOM 14165 C CA . GLU A 1 36 ? -17.121 -9.915 15.359 1.00 0.17 36 GLU A CA 11
ATOM 14166 C C . GLU A 1 36 ? -18.585 -9.595 15.090 1.00 0.13 36 GLU A C 11
ATOM 14167 O O . GLU A 1 36 ? -19.482 -10.248 15.584 1.00 0.26 36 GLU A O 11
ATOM 14179 N N . LEU A 1 37 ? -18.824 -8.620 14.257 1.00 0.26 37 LEU A N 11
ATOM 14180 C CA . LEU A 1 37 ? -20.213 -8.269 13.888 1.00 0.31 37 LEU A CA 11
ATOM 14181 C C . LEU A 1 37 ? -20.945 -9.563 13.541 1.00 0.29 37 LEU A C 11
ATOM 14182 O O . LEU A 1 37 ? -22.123 -9.725 13.792 1.00 0.30 37 LEU A O 11
ATOM 14198 N N . ARG A 1 38 ? -20.230 -10.483 12.957 1.00 0.28 38 ARG A N 11
ATOM 14199 C CA . ARG A 1 38 ? -20.824 -11.789 12.565 1.00 0.29 38 ARG A CA 11
ATOM 14200 C C . ARG A 1 38 ? -21.527 -12.428 13.766 1.00 0.24 38 ARG A C 11
ATOM 14201 O O . ARG A 1 38 ? -22.677 -12.810 13.689 1.00 0.35 38 ARG A O 11
ATOM 14222 N N . SER A 1 39 ? -20.846 -12.554 14.872 1.00 0.19 39 SER A N 11
ATOM 14223 C CA . SER A 1 39 ? -21.478 -13.176 16.070 1.00 0.23 39 SER A CA 11
ATOM 14224 C C . SER A 1 39 ? -22.423 -12.174 16.737 1.00 0.26 39 SER A C 11
ATOM 14225 O O . SER A 1 39 ? -23.245 -12.532 17.556 1.00 0.39 39 SER A O 11
ATOM 14233 N N . LYS A 1 40 ? -22.312 -10.921 16.395 1.00 0.20 40 LYS A N 11
ATOM 14234 C CA . LYS A 1 40 ? -23.202 -9.899 17.013 1.00 0.27 40 LYS A CA 11
ATOM 14235 C C . LYS A 1 40 ? -24.491 -9.780 16.196 1.00 0.25 40 LYS A C 11
ATOM 14236 O O . LYS A 1 40 ? -25.462 -9.194 16.631 1.00 0.32 40 LYS A O 11
ATOM 14255 N N . ILE A 1 41 ? -24.508 -10.335 15.016 1.00 0.20 41 ILE A N 11
ATOM 14256 C CA . ILE A 1 41 ? -25.734 -10.259 14.168 1.00 0.27 41 ILE A CA 11
ATOM 14257 C C . ILE A 1 41 ? -26.426 -11.620 14.158 1.00 0.25 41 ILE A C 11
ATOM 14258 O O . ILE A 1 41 ? -27.635 -11.720 14.120 1.00 0.27 41 ILE A O 11
ATOM 14274 N N . ALA A 1 42 ? -25.651 -12.663 14.177 1.00 0.25 42 ALA A N 11
ATOM 14275 C CA . ALA A 1 42 ? -26.219 -14.040 14.153 1.00 0.25 42 ALA A CA 11
ATOM 14276 C C . ALA A 1 42 ? -27.377 -14.191 15.150 1.00 0.28 42 ALA A C 11
ATOM 14277 O O . ALA A 1 42 ? -28.412 -14.718 14.796 1.00 0.29 42 ALA A O 11
ATOM 14284 N N . PRO A 1 43 ? -27.182 -13.743 16.369 1.00 0.30 43 PRO A N 11
ATOM 14285 C CA . PRO A 1 43 ? -28.223 -13.848 17.405 1.00 0.33 43 PRO A CA 11
ATOM 14286 C C . PRO A 1 43 ? -29.357 -12.869 17.108 1.00 0.35 43 PRO A C 11
ATOM 14287 O O . PRO A 1 43 ? -30.493 -13.088 17.475 1.00 0.42 43 PRO A O 11
ATOM 14298 N N . ARG A 1 44 ? -29.058 -11.802 16.422 1.00 0.30 44 ARG A N 11
ATOM 14299 C CA . ARG A 1 44 ? -30.118 -10.821 16.073 1.00 0.34 44 ARG A CA 11
ATOM 14300 C C . ARG A 1 44 ? -30.762 -11.241 14.744 1.00 0.34 44 ARG A C 11
ATOM 14301 O O . ARG A 1 44 ? -31.706 -10.632 14.281 1.00 0.33 44 ARG A O 11
ATOM 14322 N N . ILE A 1 45 ? -30.261 -12.285 14.132 1.00 0.34 45 ILE A N 11
ATOM 14323 C CA . ILE A 1 45 ? -30.846 -12.753 12.842 1.00 0.33 45 ILE A CA 11
ATOM 14324 C C . ILE A 1 45 ? -31.691 -13.997 13.075 1.00 0.35 45 ILE A C 11
ATOM 14325 O O . ILE A 1 45 ? -32.632 -14.260 12.355 1.00 0.34 45 ILE A O 11
ATOM 14341 N N . ASP A 1 46 ? -31.301 -14.790 14.038 1.00 0.37 46 ASP A N 11
ATOM 14342 C CA . ASP A 1 46 ? -32.002 -16.076 14.322 1.00 0.39 46 ASP A CA 11
ATOM 14343 C C . ASP A 1 46 ? -31.324 -17.176 13.495 1.00 0.36 46 ASP A C 11
ATOM 14344 O O . ASP A 1 46 ? -31.783 -18.298 13.436 1.00 0.38 46 ASP A O 11
ATOM 14353 N N . THR A 1 47 ? -30.224 -16.847 12.855 1.00 0.31 47 THR A N 11
ATOM 14354 C CA . THR A 1 47 ? -29.494 -17.851 12.025 1.00 0.29 47 THR A CA 11
ATOM 14355 C C . THR A 1 47 ? -27.990 -17.614 12.179 1.00 0.29 47 THR A C 11
ATOM 14356 O O . THR A 1 47 ? -27.567 -16.680 12.830 1.00 0.34 47 THR A O 11
ATOM 14367 N N . ASP A 1 48 ? -27.178 -18.438 11.577 1.00 0.26 48 ASP A N 11
ATOM 14368 C CA . ASP A 1 48 ? -25.707 -18.234 11.689 1.00 0.30 48 ASP A CA 11
ATOM 14369 C C . ASP A 1 48 ? -25.145 -17.836 10.323 1.00 0.32 48 ASP A C 11
ATOM 14370 O O . ASP A 1 48 ? -23.991 -17.481 10.196 1.00 0.40 48 ASP A O 11
ATOM 14379 N N . ASN A 1 49 ? -25.955 -17.880 9.298 1.00 0.30 49 ASN A N 11
ATOM 14380 C CA . ASN A 1 49 ? -25.464 -17.492 7.946 1.00 0.39 49 ASN A CA 11
ATOM 14381 C C . ASN A 1 49 ? -26.319 -16.345 7.405 1.00 0.31 49 ASN A C 11
ATOM 14382 O O . ASN A 1 49 ? -27.507 -16.489 7.196 1.00 0.35 49 ASN A O 11
ATOM 14393 N N . PHE A 1 50 ? -25.725 -15.209 7.175 1.00 0.23 50 PHE A N 11
ATOM 14394 C CA . PHE A 1 50 ? -26.500 -14.051 6.645 1.00 0.23 50 PHE A CA 11
ATOM 14395 C C . PHE A 1 50 ? -25.568 -13.155 5.830 1.00 0.24 50 PHE A C 11
ATOM 14396 O O . PHE A 1 50 ? -24.382 -13.085 6.084 1.00 0.46 50 PHE A O 11
ATOM 14413 N N . LYS A 1 51 ? -26.092 -12.460 4.858 1.00 0.27 51 LYS A N 11
ATOM 14414 C CA . LYS A 1 51 ? -25.224 -11.562 4.045 1.00 0.30 51 LYS A CA 11
ATOM 14415 C C . LYS A 1 51 ? -25.426 -10.118 4.509 1.00 0.18 51 LYS A C 11
ATOM 14416 O O . LYS A 1 51 ? -26.534 -9.617 4.544 1.00 0.24 51 LYS A O 11
ATOM 14435 N N . LEU A 1 52 ? -24.367 -9.448 4.873 1.00 0.26 52 LEU A N 11
ATOM 14436 C CA . LEU A 1 52 ? -24.500 -8.038 5.344 1.00 0.16 52 LEU A CA 11
ATOM 14437 C C . LEU A 1 52 ? -24.015 -7.080 4.253 1.00 0.06 52 LEU A C 11
ATOM 14438 O O . LEU A 1 52 ? -22.945 -7.245 3.702 1.00 0.13 52 LEU A O 11
ATOM 14454 N N . GLN A 1 53 ? -24.790 -6.076 3.940 1.00 0.20 53 GLN A N 11
ATOM 14455 C CA . GLN A 1 53 ? -24.359 -5.109 2.887 1.00 0.14 53 GLN A CA 11
ATOM 14456 C C . GLN A 1 53 ? -24.532 -3.680 3.400 1.00 0.12 53 GLN A C 11
ATOM 14457 O O . GLN A 1 53 ? -25.116 -3.446 4.438 1.00 0.17 53 GLN A O 11
ATOM 14471 N N . THR A 1 54 ? -24.038 -2.722 2.667 1.00 0.11 54 THR A N 11
ATOM 14472 C CA . THR A 1 54 ? -24.188 -1.304 3.098 1.00 0.13 54 THR A CA 11
ATOM 14473 C C . THR A 1 54 ? -25.544 -0.788 2.617 1.00 0.15 54 THR A C 11
ATOM 14474 O O . THR A 1 54 ? -25.655 -0.207 1.556 1.00 0.23 54 THR A O 11
ATOM 14485 N N . LYS A 1 55 ? -26.569 -1.017 3.397 1.00 0.14 55 LYS A N 11
ATOM 14486 C CA . LYS A 1 55 ? -27.946 -0.567 3.026 1.00 0.26 55 LYS A CA 11
ATOM 14487 C C . LYS A 1 55 ? -27.879 0.730 2.220 1.00 0.36 55 LYS A C 11
ATOM 14488 O O . LYS A 1 55 ? -27.769 1.811 2.764 1.00 0.38 55 LYS A O 11
ATOM 14507 N N . LEU A 1 56 ? -27.937 0.624 0.922 1.00 0.49 56 LEU A N 11
ATOM 14508 C CA . LEU A 1 56 ? -27.869 1.840 0.066 1.00 0.68 56 LEU A CA 11
ATOM 14509 C C . LEU A 1 56 ? -29.268 2.440 -0.088 1.00 0.89 56 LEU A C 11
ATOM 14510 O O . LEU A 1 56 ? -29.701 3.239 0.719 1.00 2.10 56 LEU A O 11
ATOM 14526 N N . PHE A 1 57 ? -29.982 2.069 -1.117 1.00 0.73 57 PHE A N 11
ATOM 14527 C CA . PHE A 1 57 ? -31.351 2.631 -1.306 1.00 0.57 57 PHE A CA 11
ATOM 14528 C C . PHE A 1 57 ? -32.158 1.745 -2.258 1.00 0.35 57 PHE A C 11
ATOM 14529 O O . PHE A 1 57 ? -33.341 1.538 -2.072 1.00 0.27 57 PHE A O 11
ATOM 14546 N N . ASP A 1 58 ? -31.538 1.229 -3.284 1.00 0.42 58 ASP A N 11
ATOM 14547 C CA . ASP A 1 58 ? -32.283 0.373 -4.249 1.00 0.60 58 ASP A CA 11
ATOM 14548 C C . ASP A 1 58 ? -32.263 -1.082 -3.780 1.00 0.93 58 ASP A C 11
ATOM 14549 O O . ASP A 1 58 ? -33.176 -1.840 -4.046 1.00 0.99 58 ASP A O 11
ATOM 14558 N N . GLY A 1 59 ? -31.235 -1.482 -3.088 1.00 1.25 59 GLY A N 11
ATOM 14559 C CA . GLY A 1 59 ? -31.171 -2.892 -2.610 1.00 1.72 59 GLY A CA 11
ATOM 14560 C C . GLY A 1 59 ? -30.087 -3.025 -1.538 1.00 1.27 59 GLY A C 11
ATOM 14561 O O . GLY A 1 59 ? -30.366 -3.012 -0.355 1.00 1.23 59 GLY A O 11
ATOM 14565 N N . SER A 1 60 ? -28.854 -3.156 -1.942 1.00 1.05 60 SER A N 11
ATOM 14566 C CA . SER A 1 60 ? -27.751 -3.294 -0.950 1.00 0.60 60 SER A CA 11
ATOM 14567 C C . SER A 1 60 ? -26.480 -2.652 -1.508 1.00 0.44 60 SER A C 11
ATOM 14568 O O . SER A 1 60 ? -26.412 -2.291 -2.667 1.00 0.62 60 SER A O 11
ATOM 14576 N N . GLY A 1 61 ? -25.468 -2.509 -0.695 1.00 0.31 61 GLY A N 11
ATOM 14577 C CA . GLY A 1 61 ? -24.201 -1.893 -1.181 1.00 0.46 61 GLY A CA 11
ATOM 14578 C C . GLY A 1 61 ? -23.076 -2.926 -1.112 1.00 0.48 61 GLY A C 11
ATOM 14579 O O . GLY A 1 61 ? -23.299 -4.111 -1.264 1.00 0.59 61 GLY A O 11
ATOM 14583 N N . GLU A 1 62 ? -21.867 -2.490 -0.883 1.00 0.42 62 GLU A N 11
ATOM 14584 C CA . GLU A 1 62 ? -20.733 -3.454 -0.803 1.00 0.43 62 GLU A CA 11
ATOM 14585 C C . GLU A 1 62 ? -21.023 -4.478 0.296 1.00 0.35 62 GLU A C 11
ATOM 14586 O O . GLU A 1 62 ? -21.093 -4.147 1.463 1.00 0.27 62 GLU A O 11
ATOM 14598 N N . GLU A 1 63 ? -21.201 -5.718 -0.067 1.00 0.41 63 GLU A N 11
ATOM 14599 C CA . GLU A 1 63 ? -21.493 -6.757 0.960 1.00 0.35 63 GLU A CA 11
ATOM 14600 C C . GLU A 1 63 ? -20.365 -6.802 1.991 1.00 0.33 63 GLU A C 11
ATOM 14601 O O . GLU A 1 63 ? -19.387 -7.505 1.824 1.00 0.40 63 GLU A O 11
ATOM 14613 N N . ILE A 1 64 ? -20.496 -6.059 3.058 1.00 0.25 64 ILE A N 11
ATOM 14614 C CA . ILE A 1 64 ? -19.439 -6.057 4.109 1.00 0.23 64 ILE A CA 11
ATOM 14615 C C . ILE A 1 64 ? -18.944 -7.485 4.343 1.00 0.30 64 ILE A C 11
ATOM 14616 O O . ILE A 1 64 ? -19.708 -8.368 4.676 1.00 0.32 64 ILE A O 11
ATOM 14632 N N . LYS A 1 65 ? -17.672 -7.723 4.171 1.00 0.35 65 LYS A N 11
ATOM 14633 C CA . LYS A 1 65 ? -17.142 -9.097 4.386 1.00 0.43 65 LYS A CA 11
ATOM 14634 C C . LYS A 1 65 ? -15.678 -9.034 4.822 1.00 0.37 65 LYS A C 11
ATOM 14635 O O . LYS A 1 65 ? -14.972 -10.022 4.793 1.00 0.43 65 LYS A O 11
ATOM 14654 N N . THR A 1 66 ? -15.214 -7.886 5.237 1.00 0.28 66 THR A N 11
ATOM 14655 C CA . THR A 1 66 ? -13.796 -7.785 5.682 1.00 0.25 66 THR A CA 11
ATOM 14656 C C . THR A 1 66 ? -13.676 -6.723 6.773 1.00 0.27 66 THR A C 11
ATOM 14657 O O . THR A 1 66 ? -14.407 -5.752 6.796 1.00 0.24 66 THR A O 11
ATOM 14668 N N . ASP A 1 67 ? -12.760 -6.908 7.680 1.00 0.32 67 ASP A N 11
ATOM 14669 C CA . ASP A 1 67 ? -12.582 -5.921 8.780 1.00 0.37 67 ASP A CA 11
ATOM 14670 C C . ASP A 1 67 ? -12.558 -4.503 8.208 1.00 0.31 67 ASP A C 11
ATOM 14671 O O . ASP A 1 67 ? -12.832 -3.541 8.901 1.00 0.33 67 ASP A O 11
ATOM 14680 N N . SER A 1 68 ? -12.226 -4.359 6.954 1.00 0.24 68 SER A N 11
ATOM 14681 C CA . SER A 1 68 ? -12.178 -2.996 6.352 1.00 0.21 68 SER A CA 11
ATOM 14682 C C . SER A 1 68 ? -13.590 -2.541 5.974 1.00 0.16 68 SER A C 11
ATOM 14683 O O . SER A 1 68 ? -13.957 -1.403 6.186 1.00 0.21 68 SER A O 11
ATOM 14691 N N . GLN A 1 69 ? -14.389 -3.413 5.416 1.00 0.09 69 GLN A N 11
ATOM 14692 C CA . GLN A 1 69 ? -15.768 -3.001 5.037 1.00 0.10 69 GLN A CA 11
ATOM 14693 C C . GLN A 1 69 ? -16.521 -2.590 6.292 1.00 0.11 69 GLN A C 11
ATOM 14694 O O . GLN A 1 69 ? -17.329 -1.691 6.271 1.00 0.09 69 GLN A O 11
ATOM 14708 N N . VAL A 1 70 ? -16.263 -3.245 7.384 1.00 0.16 70 VAL A N 11
ATOM 14709 C CA . VAL A 1 70 ? -16.967 -2.889 8.644 1.00 0.20 70 VAL A CA 11
ATOM 14710 C C . VAL A 1 70 ? -16.389 -1.592 9.199 1.00 0.20 70 VAL A C 11
ATOM 14711 O O . VAL A 1 70 ? -17.111 -0.673 9.512 1.00 0.21 70 VAL A O 11
ATOM 14724 N N . SER A 1 71 ? -15.090 -1.504 9.318 1.00 0.20 71 SER A N 11
ATOM 14725 C CA . SER A 1 71 ? -14.483 -0.252 9.849 1.00 0.21 71 SER A CA 11
ATOM 14726 C C . SER A 1 71 ? -14.840 0.892 8.913 1.00 0.15 71 SER A C 11
ATOM 14727 O O . SER A 1 71 ? -14.775 2.051 9.266 1.00 0.10 71 SER A O 11
ATOM 14735 N N . ASN A 1 72 ? -15.237 0.561 7.720 1.00 0.19 72 ASN A N 11
ATOM 14736 C CA . ASN A 1 72 ? -15.633 1.606 6.736 1.00 0.14 72 ASN A CA 11
ATOM 14737 C C . ASN A 1 72 ? -17.067 2.004 7.049 1.00 0.13 72 ASN A C 11
ATOM 14738 O O . ASN A 1 72 ? -17.389 3.165 7.187 1.00 0.12 72 ASN A O 11
ATOM 14749 N N . ILE A 1 73 ? -17.914 1.034 7.224 1.00 0.15 73 ILE A N 11
ATOM 14750 C CA . ILE A 1 73 ? -19.314 1.317 7.606 1.00 0.15 73 ILE A CA 11
ATOM 14751 C C . ILE A 1 73 ? -19.278 1.930 9.010 1.00 0.15 73 ILE A C 11
ATOM 14752 O O . ILE A 1 73 ? -20.238 2.496 9.496 1.00 0.16 73 ILE A O 11
ATOM 14768 N N . ILE A 1 74 ? -18.147 1.797 9.655 1.00 0.17 74 ILE A N 11
ATOM 14769 C CA . ILE A 1 74 ? -17.947 2.324 11.028 1.00 0.16 74 ILE A CA 11
ATOM 14770 C C . ILE A 1 74 ? -17.537 3.797 10.962 1.00 0.15 74 ILE A C 11
ATOM 14771 O O . ILE A 1 74 ? -18.004 4.623 11.721 1.00 0.18 74 ILE A O 11
ATOM 14787 N N . GLN A 1 75 ? -16.656 4.120 10.059 1.00 0.11 75 GLN A N 11
ATOM 14788 C CA . GLN A 1 75 ? -16.186 5.524 9.925 1.00 0.09 75 GLN A CA 11
ATOM 14789 C C . GLN A 1 75 ? -17.217 6.325 9.143 1.00 0.06 75 GLN A C 11
ATOM 14790 O O . GLN A 1 75 ? -17.228 7.540 9.161 1.00 0.03 75 GLN A O 11
ATOM 14804 N N . ALA A 1 76 ? -18.070 5.643 8.444 1.00 0.06 76 ALA A N 11
ATOM 14805 C CA . ALA A 1 76 ? -19.103 6.339 7.637 1.00 0.03 76 ALA A CA 11
ATOM 14806 C C . ALA A 1 76 ? -20.497 5.998 8.172 1.00 0.09 76 ALA A C 11
ATOM 14807 O O . ALA A 1 76 ? -21.495 6.461 7.659 1.00 0.10 76 ALA A O 11
ATOM 14814 N N . LYS A 1 77 ? -20.572 5.188 9.197 1.00 0.14 77 LYS A N 11
ATOM 14815 C CA . LYS A 1 77 ? -21.903 4.814 9.756 1.00 0.19 77 LYS A CA 11
ATOM 14816 C C . LYS A 1 77 ? -22.859 4.516 8.601 1.00 0.16 77 LYS A C 11
ATOM 14817 O O . LYS A 1 77 ? -23.620 5.359 8.176 1.00 0.15 77 LYS A O 11
ATOM 14836 N N . LEU A 1 78 ? -22.807 3.324 8.082 1.00 0.15 78 LEU A N 11
ATOM 14837 C CA . LEU A 1 78 ? -23.694 2.966 6.941 1.00 0.10 78 LEU A CA 11
ATOM 14838 C C . LEU A 1 78 ? -24.830 2.065 7.419 1.00 0.10 78 LEU A C 11
ATOM 14839 O O . LEU A 1 78 ? -24.611 1.113 8.140 1.00 0.15 78 LEU A O 11
ATOM 14855 N N . LYS A 1 79 ? -26.033 2.322 6.993 1.00 0.05 79 LYS A N 11
ATOM 14856 C CA . LYS A 1 79 ? -27.152 1.436 7.400 1.00 0.06 79 LYS A CA 11
ATOM 14857 C C . LYS A 1 79 ? -26.889 0.081 6.752 1.00 0.10 79 LYS A C 11
ATOM 14858 O O . LYS A 1 79 ? -26.552 0.010 5.591 1.00 0.02 79 LYS A O 11
ATOM 14877 N N . ILE A 1 80 ? -26.983 -0.985 7.489 1.00 0.24 80 ILE A N 11
ATOM 14878 C CA . ILE A 1 80 ? -26.671 -2.312 6.892 1.00 0.27 80 ILE A CA 11
ATOM 14879 C C . ILE A 1 80 ? -27.943 -3.088 6.552 1.00 0.28 80 ILE A C 11
ATOM 14880 O O . ILE A 1 80 ? -28.965 -2.953 7.189 1.00 0.27 80 ILE A O 11
ATOM 14896 N N . SER A 1 81 ? -27.861 -3.934 5.563 1.00 0.32 81 SER A N 11
ATOM 14897 C CA . SER A 1 81 ? -29.026 -4.770 5.183 1.00 0.33 81 SER A CA 11
ATOM 14898 C C . SER A 1 81 ? -28.636 -6.232 5.417 1.00 0.35 81 SER A C 11
ATOM 14899 O O . SER A 1 81 ? -27.564 -6.661 5.037 1.00 0.55 81 SER A O 11
ATOM 14907 N N . VAL A 1 82 ? -29.464 -6.995 6.073 1.00 0.22 82 VAL A N 11
ATOM 14908 C CA . VAL A 1 82 ? -29.087 -8.410 6.351 1.00 0.21 82 VAL A CA 11
ATOM 14909 C C . VAL A 1 82 ? -29.991 -9.376 5.581 1.00 0.24 82 VAL A C 11
ATOM 14910 O O . VAL A 1 82 ? -31.201 -9.241 5.562 1.00 0.26 82 VAL A O 11
ATOM 14923 N N . HIS A 1 83 ? -29.403 -10.367 4.960 1.00 0.24 83 HIS A N 11
ATOM 14924 C CA . HIS A 1 83 ? -30.207 -11.369 4.204 1.00 0.26 83 HIS A CA 11
ATOM 14925 C C . HIS A 1 83 ? -29.946 -12.756 4.791 1.00 0.25 83 HIS A C 11
ATOM 14926 O O . HIS A 1 83 ? -28.976 -12.968 5.494 1.00 0.23 83 HIS A O 11
ATOM 14940 N N . ASP A 1 84 ? -30.795 -13.706 4.507 1.00 0.28 84 ASP A N 11
ATOM 14941 C CA . ASP A 1 84 ? -30.583 -15.075 5.050 1.00 0.27 84 ASP A CA 11
ATOM 14942 C C . ASP A 1 84 ? -29.838 -15.920 4.016 1.00 0.30 84 ASP A C 11
ATOM 14943 O O . ASP A 1 84 ? -30.189 -15.948 2.853 1.00 0.32 84 ASP A O 11
ATOM 14952 N N . ILE A 1 85 ? -28.806 -16.603 4.429 1.00 0.30 85 ILE A N 11
ATOM 14953 C CA . ILE A 1 85 ? -28.035 -17.439 3.470 1.00 0.32 85 ILE A CA 11
ATOM 14954 C C . ILE A 1 85 ? -27.565 -18.716 4.169 1.00 0.30 85 ILE A C 11
ATOM 14955 O O . ILE A 1 85 ? -28.179 -19.088 5.155 1.00 0.30 85 ILE A O 11
ATOM 14972 N N . GLY A 1 1 ? -21.562 30.826 31.973 1.00 32.49 1 GLY A N 12
ATOM 14973 C CA . GLY A 1 1 ? -20.159 30.229 31.857 1.00 31.27 1 GLY A CA 12
ATOM 14974 C C . GLY A 1 1 ? -19.885 29.199 30.820 1.00 29.59 1 GLY A C 12
ATOM 14975 O O . GLY A 1 1 ? -20.645 29.023 29.889 1.00 29.61 1 GLY A O 12
ATOM 14981 N N . ALA A 1 2 ? -18.795 28.493 30.949 1.00 28.14 2 ALA A N 12
ATOM 14982 C CA . ALA A 1 2 ? -18.459 27.444 29.945 1.00 26.42 2 ALA A CA 12
ATOM 14983 C C . ALA A 1 2 ? -17.303 26.591 30.473 1.00 25.60 2 ALA A C 12
ATOM 14984 O O . ALA A 1 2 ? -16.494 27.041 31.259 1.00 26.34 2 ALA A O 12
ATOM 14991 N N . MET A 1 3 ? -17.219 25.358 30.049 1.00 24.17 3 MET A N 12
ATOM 14992 C CA . MET A 1 3 ? -16.114 24.481 30.532 1.00 23.44 3 MET A CA 12
ATOM 14993 C C . MET A 1 3 ? -15.475 23.761 29.343 1.00 21.81 3 MET A C 12
ATOM 14994 O O . MET A 1 3 ? -16.151 23.196 28.507 1.00 20.91 3 MET A O 12
ATOM 15008 N N . GLY A 1 4 ? -14.173 23.788 29.261 1.00 21.50 4 GLY A N 12
ATOM 15009 C CA . GLY A 1 4 ? -13.482 23.115 28.125 1.00 19.94 4 GLY A CA 12
ATOM 15010 C C . GLY A 1 4 ? -13.601 21.598 28.272 1.00 18.92 4 GLY A C 12
ATOM 15011 O O . GLY A 1 4 ? -13.833 21.081 29.345 1.00 18.07 4 GLY A O 12
ATOM 15015 N N . SER A 1 5 ? -13.440 20.881 27.191 1.00 19.17 5 SER A N 12
ATOM 15016 C CA . SER A 1 5 ? -13.539 19.396 27.255 1.00 18.17 5 SER A CA 12
ATOM 15017 C C . SER A 1 5 ? -12.958 18.795 25.973 1.00 16.01 5 SER A C 12
ATOM 15018 O O . SER A 1 5 ? -13.557 17.943 25.347 1.00 15.42 5 SER A O 12
ATOM 15026 N N . SER A 1 6 ? -11.798 19.237 25.574 1.00 15.23 6 SER A N 12
ATOM 15027 C CA . SER A 1 6 ? -11.179 18.701 24.331 1.00 13.45 6 SER A CA 12
ATOM 15028 C C . SER A 1 6 ? -10.731 17.253 24.555 1.00 12.20 6 SER A C 12
ATOM 15029 O O . SER A 1 6 ? -10.702 16.765 25.667 1.00 12.27 6 SER A O 12
ATOM 15037 N N . THR A 1 7 ? -10.378 16.566 23.502 1.00 11.49 7 THR A N 12
ATOM 15038 C CA . THR A 1 7 ? -9.926 15.150 23.642 1.00 10.36 7 THR A CA 12
ATOM 15039 C C . THR A 1 7 ? -11.122 14.261 23.992 1.00 9.07 7 THR A C 12
ATOM 15040 O O . THR A 1 7 ? -11.853 14.524 24.926 1.00 8.39 7 THR A O 12
ATOM 15051 N N . SER A 1 8 ? -11.325 13.205 23.248 1.00 8.97 8 SER A N 12
ATOM 15052 C CA . SER A 1 8 ? -12.470 12.294 23.535 1.00 8.24 8 SER A CA 12
ATOM 15053 C C . SER A 1 8 ? -12.256 10.963 22.808 1.00 6.78 8 SER A C 12
ATOM 15054 O O . SER A 1 8 ? -12.216 10.907 21.595 1.00 7.75 8 SER A O 12
ATOM 15062 N N . GLY A 1 9 ? -12.117 9.892 23.540 1.00 4.68 9 GLY A N 12
ATOM 15063 C CA . GLY A 1 9 ? -11.904 8.569 22.890 1.00 3.26 9 GLY A CA 12
ATOM 15064 C C . GLY A 1 9 ? -13.101 7.661 23.176 1.00 2.89 9 GLY A C 12
ATOM 15065 O O . GLY A 1 9 ? -12.964 6.463 23.326 1.00 3.29 9 GLY A O 12
ATOM 15069 N N . LEU A 1 10 ? -14.276 8.223 23.252 1.00 3.94 10 LEU A N 12
ATOM 15070 C CA . LEU A 1 10 ? -15.486 7.396 23.528 1.00 4.57 10 LEU A CA 12
ATOM 15071 C C . LEU A 1 10 ? -16.548 7.680 22.463 1.00 3.25 10 LEU A C 12
ATOM 15072 O O . LEU A 1 10 ? -17.599 8.215 22.751 1.00 3.57 10 LEU A O 12
ATOM 15088 N N . LYS A 1 11 ? -16.279 7.332 21.236 1.00 2.25 11 LYS A N 12
ATOM 15089 C CA . LYS A 1 11 ? -17.275 7.590 20.159 1.00 0.93 11 LYS A CA 12
ATOM 15090 C C . LYS A 1 11 ? -17.765 6.267 19.570 1.00 0.78 11 LYS A C 12
ATOM 15091 O O . LYS A 1 11 ? -17.002 5.494 19.026 1.00 1.51 11 LYS A O 12
ATOM 15110 N N . THR A 1 12 ? -19.037 6.007 19.673 1.00 1.07 12 THR A N 12
ATOM 15111 C CA . THR A 1 12 ? -19.588 4.743 19.120 1.00 0.82 12 THR A CA 12
ATOM 15112 C C . THR A 1 12 ? -20.375 5.048 17.843 1.00 0.62 12 THR A C 12
ATOM 15113 O O . THR A 1 12 ? -21.245 5.894 17.828 1.00 0.66 12 THR A O 12
ATOM 15124 N N . THR A 1 13 ? -20.076 4.363 16.771 1.00 0.46 13 THR A N 12
ATOM 15125 C CA . THR A 1 13 ? -20.812 4.617 15.500 1.00 0.28 13 THR A CA 12
ATOM 15126 C C . THR A 1 13 ? -22.172 3.922 15.558 1.00 0.31 13 THR A C 12
ATOM 15127 O O . THR A 1 13 ? -22.283 2.794 15.996 1.00 0.44 13 THR A O 12
ATOM 15138 N N . LYS A 1 14 ? -23.206 4.588 15.126 1.00 0.37 14 LYS A N 12
ATOM 15139 C CA . LYS A 1 14 ? -24.563 3.972 15.163 1.00 0.38 14 LYS A CA 12
ATOM 15140 C C . LYS A 1 14 ? -24.894 3.371 13.796 1.00 0.31 14 LYS A C 12
ATOM 15141 O O . LYS A 1 14 ? -25.152 4.078 12.844 1.00 0.34 14 LYS A O 12
ATOM 15160 N N . ILE A 1 15 ? -24.882 2.071 13.690 1.00 0.25 15 ILE A N 12
ATOM 15161 C CA . ILE A 1 15 ? -25.191 1.429 12.380 1.00 0.19 15 ILE A CA 12
ATOM 15162 C C . ILE A 1 15 ? -26.467 0.592 12.501 1.00 0.20 15 ILE A C 12
ATOM 15163 O O . ILE A 1 15 ? -26.567 -0.273 13.345 1.00 0.29 15 ILE A O 12
ATOM 15179 N N . LYS A 1 16 ? -27.444 0.839 11.665 1.00 0.20 16 LYS A N 12
ATOM 15180 C CA . LYS A 1 16 ? -28.708 0.047 11.744 1.00 0.18 16 LYS A CA 12
ATOM 15181 C C . LYS A 1 16 ? -28.718 -1.022 10.653 1.00 0.15 16 LYS A C 12
ATOM 15182 O O . LYS A 1 16 ? -28.629 -0.727 9.478 1.00 0.15 16 LYS A O 12
ATOM 15201 N N . PHE A 1 17 ? -28.838 -2.261 11.033 1.00 0.23 17 PHE A N 12
ATOM 15202 C CA . PHE A 1 17 ? -28.866 -3.355 10.026 1.00 0.21 17 PHE A CA 12
ATOM 15203 C C . PHE A 1 17 ? -30.299 -3.537 9.523 1.00 0.21 17 PHE A C 12
ATOM 15204 O O . PHE A 1 17 ? -31.237 -3.075 10.137 1.00 0.23 17 PHE A O 12
ATOM 15221 N N . TYR A 1 18 ? -30.486 -4.202 8.413 1.00 0.20 18 TYR A N 12
ATOM 15222 C CA . TYR A 1 18 ? -31.874 -4.388 7.908 1.00 0.21 18 TYR A CA 12
ATOM 15223 C C . TYR A 1 18 ? -32.135 -5.867 7.604 1.00 0.15 18 TYR A C 12
ATOM 15224 O O . TYR A 1 18 ? -32.192 -6.275 6.459 1.00 0.12 18 TYR A O 12
ATOM 15242 N N . TYR A 1 19 ? -32.311 -6.669 8.619 1.00 0.27 19 TYR A N 12
ATOM 15243 C CA . TYR A 1 19 ? -32.588 -8.116 8.389 1.00 0.29 19 TYR A CA 12
ATOM 15244 C C . TYR A 1 19 ? -34.045 -8.272 7.956 1.00 0.29 19 TYR A C 12
ATOM 15245 O O . TYR A 1 19 ? -34.956 -8.083 8.738 1.00 0.29 19 TYR A O 12
ATOM 15263 N N . LYS A 1 20 ? -34.276 -8.604 6.717 1.00 0.29 20 LYS A N 12
ATOM 15264 C CA . LYS A 1 20 ? -35.681 -8.752 6.245 1.00 0.28 20 LYS A CA 12
ATOM 15265 C C . LYS A 1 20 ? -36.421 -7.429 6.474 1.00 0.26 20 LYS A C 12
ATOM 15266 O O . LYS A 1 20 ? -35.897 -6.368 6.206 1.00 0.24 20 LYS A O 12
ATOM 15285 N N . ASP A 1 21 ? -37.630 -7.475 6.971 1.00 0.28 21 ASP A N 12
ATOM 15286 C CA . ASP A 1 21 ? -38.375 -6.209 7.214 1.00 0.27 21 ASP A CA 12
ATOM 15287 C C . ASP A 1 21 ? -38.044 -5.693 8.619 1.00 0.30 21 ASP A C 12
ATOM 15288 O O . ASP A 1 21 ? -38.419 -4.599 8.992 1.00 0.30 21 ASP A O 12
ATOM 15297 N N . ASP A 1 22 ? -37.334 -6.472 9.392 1.00 0.32 22 ASP A N 12
ATOM 15298 C CA . ASP A 1 22 ? -36.962 -6.033 10.769 1.00 0.34 22 ASP A CA 12
ATOM 15299 C C . ASP A 1 22 ? -35.634 -5.278 10.703 1.00 0.33 22 ASP A C 12
ATOM 15300 O O . ASP A 1 22 ? -34.918 -5.356 9.726 1.00 0.31 22 ASP A O 12
ATOM 15309 N N . ILE A 1 23 ? -35.295 -4.542 11.728 1.00 0.34 23 ILE A N 12
ATOM 15310 C CA . ILE A 1 23 ? -34.013 -3.787 11.701 1.00 0.34 23 ILE A CA 12
ATOM 15311 C C . ILE A 1 23 ? -33.430 -3.692 13.111 1.00 0.33 23 ILE A C 12
ATOM 15312 O O . ILE A 1 23 ? -34.146 -3.617 14.089 1.00 0.38 23 ILE A O 12
ATOM 15328 N N . PHE A 1 24 ? -32.133 -3.651 13.212 1.00 0.29 24 PHE A N 12
ATOM 15329 C CA . PHE A 1 24 ? -31.486 -3.511 14.547 1.00 0.29 24 PHE A CA 12
ATOM 15330 C C . PHE A 1 24 ? -30.296 -2.566 14.397 1.00 0.24 24 PHE A C 12
ATOM 15331 O O . PHE A 1 24 ? -30.238 -1.787 13.467 1.00 0.33 24 PHE A O 12
ATOM 15348 N N . ALA A 1 25 ? -29.346 -2.601 15.291 1.00 0.32 25 ALA A N 12
ATOM 15349 C CA . ALA A 1 25 ? -28.196 -1.669 15.139 1.00 0.43 25 ALA A CA 12
ATOM 15350 C C . ALA A 1 25 ? -26.987 -2.144 15.943 1.00 0.22 25 ALA A C 12
ATOM 15351 O O . ALA A 1 25 ? -27.027 -3.150 16.624 1.00 0.21 25 ALA A O 12
ATOM 15358 N N . LEU A 1 26 ? -25.906 -1.415 15.858 1.00 0.06 26 LEU A N 12
ATOM 15359 C CA . LEU A 1 26 ? -24.676 -1.792 16.601 1.00 0.17 26 LEU A CA 12
ATOM 15360 C C . LEU A 1 26 ? -23.839 -0.541 16.872 1.00 0.20 26 LEU A C 12
ATOM 15361 O O . LEU A 1 26 ? -23.672 0.305 16.011 1.00 0.11 26 LEU A O 12
ATOM 15377 N N . MET A 1 27 ? -23.294 -0.428 18.051 1.00 0.37 27 MET A N 12
ATOM 15378 C CA . MET A 1 27 ? -22.442 0.750 18.366 1.00 0.44 27 MET A CA 12
ATOM 15379 C C . MET A 1 27 ? -20.984 0.296 18.331 1.00 0.46 27 MET A C 12
ATOM 15380 O O . MET A 1 27 ? -20.530 -0.433 19.191 1.00 0.53 27 MET A O 12
ATOM 15394 N N . LEU A 1 28 ? -20.257 0.690 17.325 1.00 0.41 28 LEU A N 12
ATOM 15395 C CA . LEU A 1 28 ? -18.839 0.245 17.213 1.00 0.44 28 LEU A CA 12
ATOM 15396 C C . LEU A 1 28 ? -17.908 1.216 17.936 1.00 0.49 28 LEU A C 12
ATOM 15397 O O . LEU A 1 28 ? -18.041 2.418 17.835 1.00 0.77 28 LEU A O 12
ATOM 15413 N N . LYS A 1 29 ? -16.947 0.693 18.650 1.00 0.27 29 LYS A N 12
ATOM 15414 C CA . LYS A 1 29 ? -15.986 1.571 19.368 1.00 0.29 29 LYS A CA 12
ATOM 15415 C C . LYS A 1 29 ? -14.751 1.786 18.489 1.00 0.42 29 LYS A C 12
ATOM 15416 O O . LYS A 1 29 ? -13.886 2.583 18.797 1.00 0.67 29 LYS A O 12
ATOM 15435 N N . GLY A 1 30 ? -14.666 1.082 17.393 1.00 0.32 30 GLY A N 12
ATOM 15436 C CA . GLY A 1 30 ? -13.493 1.245 16.487 1.00 0.45 30 GLY A CA 12
ATOM 15437 C C . GLY A 1 30 ? -12.710 -0.067 16.408 1.00 0.45 30 GLY A C 12
ATOM 15438 O O . GLY A 1 30 ? -11.917 -0.271 15.509 1.00 0.64 30 GLY A O 12
ATOM 15442 N N . ASP A 1 31 ? -12.918 -0.957 17.339 1.00 0.34 31 ASP A N 12
ATOM 15443 C CA . ASP A 1 31 ? -12.178 -2.253 17.311 1.00 0.50 31 ASP A CA 12
ATOM 15444 C C . ASP A 1 31 ? -13.070 -3.344 16.709 1.00 0.48 31 ASP A C 12
ATOM 15445 O O . ASP A 1 31 ? -12.602 -4.395 16.318 1.00 0.67 31 ASP A O 12
ATOM 15454 N N . THR A 1 32 ? -14.350 -3.106 16.637 1.00 0.26 32 THR A N 12
ATOM 15455 C CA . THR A 1 32 ? -15.268 -4.133 16.064 1.00 0.26 32 THR A CA 12
ATOM 15456 C C . THR A 1 32 ? -14.658 -4.721 14.790 1.00 0.30 32 THR A C 12
ATOM 15457 O O . THR A 1 32 ? -13.872 -4.087 14.115 1.00 0.80 32 THR A O 12
ATOM 15468 N N . THR A 1 33 ? -15.023 -5.929 14.451 1.00 0.25 33 THR A N 12
ATOM 15469 C CA . THR A 1 33 ? -14.470 -6.556 13.216 1.00 0.23 33 THR A CA 12
ATOM 15470 C C . THR A 1 33 ? -15.618 -7.098 12.368 1.00 0.21 33 THR A C 12
ATOM 15471 O O . THR A 1 33 ? -16.778 -6.921 12.683 1.00 0.20 33 THR A O 12
ATOM 15482 N N . TYR A 1 34 ? -15.301 -7.781 11.304 1.00 0.20 34 TYR A N 12
ATOM 15483 C CA . TYR A 1 34 ? -16.372 -8.359 10.450 1.00 0.19 34 TYR A CA 12
ATOM 15484 C C . TYR A 1 34 ? -16.779 -9.699 11.048 1.00 0.18 34 TYR A C 12
ATOM 15485 O O . TYR A 1 34 ? -17.936 -10.068 11.048 1.00 0.18 34 TYR A O 12
ATOM 15503 N N . LYS A 1 35 ? -15.831 -10.421 11.576 1.00 0.17 35 LYS A N 12
ATOM 15504 C CA . LYS A 1 35 ? -16.160 -11.730 12.199 1.00 0.17 35 LYS A CA 12
ATOM 15505 C C . LYS A 1 35 ? -16.822 -11.455 13.547 1.00 0.15 35 LYS A C 12
ATOM 15506 O O . LYS A 1 35 ? -17.543 -12.274 14.083 1.00 0.21 35 LYS A O 12
ATOM 15525 N N . GLU A 1 36 ? -16.596 -10.283 14.081 1.00 0.10 36 GLU A N 12
ATOM 15526 C CA . GLU A 1 36 ? -17.214 -9.899 15.367 1.00 0.12 36 GLU A CA 12
ATOM 15527 C C . GLU A 1 36 ? -18.655 -9.498 15.080 1.00 0.07 36 GLU A C 12
ATOM 15528 O O . GLU A 1 36 ? -19.585 -9.954 15.708 1.00 0.14 36 GLU A O 12
ATOM 15540 N N . LEU A 1 37 ? -18.826 -8.657 14.100 1.00 0.18 37 LEU A N 12
ATOM 15541 C CA . LEU A 1 37 ? -20.184 -8.210 13.697 1.00 0.33 37 LEU A CA 12
ATOM 15542 C C . LEU A 1 37 ? -20.940 -9.440 13.175 1.00 0.46 37 LEU A C 12
ATOM 15543 O O . LEU A 1 37 ? -22.152 -9.531 13.242 1.00 0.64 37 LEU A O 12
ATOM 15559 N N . ARG A 1 38 ? -20.211 -10.399 12.673 1.00 0.42 38 ARG A N 12
ATOM 15560 C CA . ARG A 1 38 ? -20.841 -11.645 12.148 1.00 0.60 38 ARG A CA 12
ATOM 15561 C C . ARG A 1 38 ? -21.386 -12.480 13.308 1.00 0.57 38 ARG A C 12
ATOM 15562 O O . ARG A 1 38 ? -22.499 -12.962 13.266 1.00 0.54 38 ARG A O 12
ATOM 15583 N N . SER A 1 39 ? -20.606 -12.668 14.335 1.00 0.75 39 SER A N 12
ATOM 15584 C CA . SER A 1 39 ? -21.079 -13.484 15.490 1.00 0.98 39 SER A CA 12
ATOM 15585 C C . SER A 1 39 ? -22.080 -12.678 16.317 1.00 0.93 39 SER A C 12
ATOM 15586 O O . SER A 1 39 ? -22.881 -13.226 17.049 1.00 1.13 39 SER A O 12
ATOM 15594 N N . LYS A 1 40 ? -22.043 -11.381 16.208 1.00 0.74 40 LYS A N 12
ATOM 15595 C CA . LYS A 1 40 ? -22.993 -10.543 16.987 1.00 0.86 40 LYS A CA 12
ATOM 15596 C C . LYS A 1 40 ? -24.365 -10.573 16.313 1.00 0.89 40 LYS A C 12
ATOM 15597 O O . LYS A 1 40 ? -25.391 -10.549 16.964 1.00 1.51 40 LYS A O 12
ATOM 15616 N N . ILE A 1 41 ? -24.388 -10.616 15.010 1.00 0.34 41 ILE A N 12
ATOM 15617 C CA . ILE A 1 41 ? -25.690 -10.636 14.284 1.00 0.35 41 ILE A CA 12
ATOM 15618 C C . ILE A 1 41 ? -26.242 -12.067 14.212 1.00 0.38 41 ILE A C 12
ATOM 15619 O O . ILE A 1 41 ? -27.430 -12.290 14.311 1.00 0.49 41 ILE A O 12
ATOM 15635 N N . ALA A 1 42 ? -25.384 -13.028 14.025 1.00 0.37 42 ALA A N 12
ATOM 15636 C CA . ALA A 1 42 ? -25.837 -14.450 13.923 1.00 0.47 42 ALA A CA 12
ATOM 15637 C C . ALA A 1 42 ? -26.924 -14.772 14.956 1.00 0.61 42 ALA A C 12
ATOM 15638 O O . ALA A 1 42 ? -27.951 -15.319 14.602 1.00 0.62 42 ALA A O 12
ATOM 15645 N N . PRO A 1 43 ? -26.680 -14.442 16.200 1.00 0.73 43 PRO A N 12
ATOM 15646 C CA . PRO A 1 43 ? -27.651 -14.709 17.277 1.00 0.88 43 PRO A CA 12
ATOM 15647 C C . PRO A 1 43 ? -28.839 -13.756 17.154 1.00 0.88 43 PRO A C 12
ATOM 15648 O O . PRO A 1 43 ? -29.961 -14.094 17.481 1.00 0.94 43 PRO A O 12
ATOM 15659 N N . ARG A 1 44 ? -28.604 -12.573 16.659 1.00 0.83 44 ARG A N 12
ATOM 15660 C CA . ARG A 1 44 ? -29.718 -11.601 16.485 1.00 0.88 44 ARG A CA 12
ATOM 15661 C C . ARG A 1 44 ? -30.480 -11.947 15.202 1.00 0.79 44 ARG A C 12
ATOM 15662 O O . ARG A 1 44 ? -31.495 -11.354 14.893 1.00 0.88 44 ARG A O 12
ATOM 15683 N N . ILE A 1 45 ? -29.996 -12.902 14.453 1.00 0.64 45 ILE A N 12
ATOM 15684 C CA . ILE A 1 45 ? -30.688 -13.288 13.191 1.00 0.55 45 ILE A CA 12
ATOM 15685 C C . ILE A 1 45 ? -31.470 -14.574 13.409 1.00 0.59 45 ILE A C 12
ATOM 15686 O O . ILE A 1 45 ? -32.494 -14.798 12.795 1.00 0.62 45 ILE A O 12
ATOM 15702 N N . ASP A 1 46 ? -30.939 -15.433 14.235 1.00 0.63 46 ASP A N 12
ATOM 15703 C CA . ASP A 1 46 ? -31.562 -16.763 14.490 1.00 0.68 46 ASP A CA 12
ATOM 15704 C C . ASP A 1 46 ? -30.945 -17.763 13.507 1.00 0.47 46 ASP A C 12
ATOM 15705 O O . ASP A 1 46 ? -31.385 -18.889 13.389 1.00 0.42 46 ASP A O 12
ATOM 15714 N N . THR A 1 47 ? -29.916 -17.353 12.800 1.00 0.38 47 THR A N 12
ATOM 15715 C CA . THR A 1 47 ? -29.254 -18.263 11.825 1.00 0.28 47 THR A CA 12
ATOM 15716 C C . THR A 1 47 ? -27.744 -18.020 11.865 1.00 0.45 47 THR A C 12
ATOM 15717 O O . THR A 1 47 ? -27.265 -17.164 12.583 1.00 0.53 47 THR A O 12
ATOM 15728 N N . ASP A 1 48 ? -26.988 -18.764 11.107 1.00 0.56 48 ASP A N 12
ATOM 15729 C CA . ASP A 1 48 ? -25.512 -18.567 11.110 1.00 0.77 48 ASP A CA 12
ATOM 15730 C C . ASP A 1 48 ? -25.055 -18.085 9.733 1.00 0.84 48 ASP A C 12
ATOM 15731 O O . ASP A 1 48 ? -23.895 -17.795 9.523 1.00 1.02 48 ASP A O 12
ATOM 15740 N N . ASN A 1 49 ? -25.954 -17.996 8.790 1.00 0.73 49 ASN A N 12
ATOM 15741 C CA . ASN A 1 49 ? -25.556 -17.532 7.432 1.00 0.86 49 ASN A CA 12
ATOM 15742 C C . ASN A 1 49 ? -26.474 -16.397 6.980 1.00 0.71 49 ASN A C 12
ATOM 15743 O O . ASN A 1 49 ? -27.609 -16.610 6.609 1.00 0.80 49 ASN A O 12
ATOM 15754 N N . PHE A 1 50 ? -25.980 -15.194 7.003 1.00 0.53 50 PHE A N 12
ATOM 15755 C CA . PHE A 1 50 ? -26.803 -14.030 6.571 1.00 0.50 50 PHE A CA 12
ATOM 15756 C C . PHE A 1 50 ? -25.917 -13.098 5.742 1.00 0.58 50 PHE A C 12
ATOM 15757 O O . PHE A 1 50 ? -24.720 -13.041 5.935 1.00 0.68 50 PHE A O 12
ATOM 15774 N N . LYS A 1 51 ? -26.483 -12.379 4.812 1.00 0.62 51 LYS A N 12
ATOM 15775 C CA . LYS A 1 51 ? -25.644 -11.473 3.973 1.00 0.69 51 LYS A CA 12
ATOM 15776 C C . LYS A 1 51 ? -25.686 -10.043 4.523 1.00 0.42 51 LYS A C 12
ATOM 15777 O O . LYS A 1 51 ? -26.730 -9.426 4.602 1.00 0.44 51 LYS A O 12
ATOM 15796 N N . LEU A 1 52 ? -24.552 -9.510 4.899 1.00 0.37 52 LEU A N 12
ATOM 15797 C CA . LEU A 1 52 ? -24.520 -8.118 5.440 1.00 0.19 52 LEU A CA 12
ATOM 15798 C C . LEU A 1 52 ? -23.978 -7.162 4.372 1.00 0.13 52 LEU A C 12
ATOM 15799 O O . LEU A 1 52 ? -22.892 -7.346 3.859 1.00 0.26 52 LEU A O 12
ATOM 15815 N N . GLN A 1 53 ? -24.722 -6.141 4.031 1.00 0.18 53 GLN A N 12
ATOM 15816 C CA . GLN A 1 53 ? -24.235 -5.177 2.994 1.00 0.16 53 GLN A CA 12
ATOM 15817 C C . GLN A 1 53 ? -24.459 -3.740 3.472 1.00 0.16 53 GLN A C 12
ATOM 15818 O O . GLN A 1 53 ? -25.058 -3.501 4.496 1.00 0.17 53 GLN A O 12
ATOM 15832 N N . THR A 1 54 ? -23.990 -2.776 2.730 1.00 0.19 54 THR A N 12
ATOM 15833 C CA . THR A 1 54 ? -24.195 -1.358 3.143 1.00 0.18 54 THR A CA 12
ATOM 15834 C C . THR A 1 54 ? -25.577 -0.895 2.681 1.00 0.16 54 THR A C 12
ATOM 15835 O O . THR A 1 54 ? -25.723 -0.285 1.644 1.00 0.19 54 THR A O 12
ATOM 15846 N N . LYS A 1 55 ? -26.587 -1.190 3.457 1.00 0.12 55 LYS A N 12
ATOM 15847 C CA . LYS A 1 55 ? -27.986 -0.790 3.105 1.00 0.13 55 LYS A CA 12
ATOM 15848 C C . LYS A 1 55 ? -28.002 0.546 2.349 1.00 0.17 55 LYS A C 12
ATOM 15849 O O . LYS A 1 55 ? -28.022 1.605 2.942 1.00 0.10 55 LYS A O 12
ATOM 15868 N N . LEU A 1 56 ? -28.007 0.504 1.039 1.00 0.37 56 LEU A N 12
ATOM 15869 C CA . LEU A 1 56 ? -28.041 1.775 0.256 1.00 0.48 56 LEU A CA 12
ATOM 15870 C C . LEU A 1 56 ? -29.492 2.194 0.044 1.00 0.56 56 LEU A C 12
ATOM 15871 O O . LEU A 1 56 ? -30.384 1.783 0.758 1.00 0.54 56 LEU A O 12
ATOM 15887 N N . PHE A 1 57 ? -29.731 2.992 -0.959 1.00 0.68 57 PHE A N 12
ATOM 15888 C CA . PHE A 1 57 ? -31.119 3.425 -1.260 1.00 0.80 57 PHE A CA 12
ATOM 15889 C C . PHE A 1 57 ? -31.642 2.579 -2.421 1.00 1.11 57 PHE A C 12
ATOM 15890 O O . PHE A 1 57 ? -32.828 2.524 -2.684 1.00 1.43 57 PHE A O 12
ATOM 15907 N N . ASP A 1 58 ? -30.756 1.913 -3.116 1.00 1.11 58 ASP A N 12
ATOM 15908 C CA . ASP A 1 58 ? -31.183 1.063 -4.261 1.00 1.43 58 ASP A CA 12
ATOM 15909 C C . ASP A 1 58 ? -31.410 -0.372 -3.775 1.00 1.52 58 ASP A C 12
ATOM 15910 O O . ASP A 1 58 ? -32.375 -1.012 -4.141 1.00 1.65 58 ASP A O 12
ATOM 15919 N N . GLY A 1 59 ? -30.535 -0.883 -2.949 1.00 1.52 59 GLY A N 12
ATOM 15920 C CA . GLY A 1 59 ? -30.718 -2.275 -2.446 1.00 1.76 59 GLY A CA 12
ATOM 15921 C C . GLY A 1 59 ? -29.384 -2.848 -1.957 1.00 1.92 59 GLY A C 12
ATOM 15922 O O . GLY A 1 59 ? -28.719 -3.577 -2.663 1.00 3.92 59 GLY A O 12
ATOM 15926 N N . SER A 1 60 ? -28.998 -2.530 -0.747 1.00 0.52 60 SER A N 12
ATOM 15927 C CA . SER A 1 60 ? -27.712 -3.059 -0.191 1.00 0.36 60 SER A CA 12
ATOM 15928 C C . SER A 1 60 ? -26.544 -2.653 -1.090 1.00 0.35 60 SER A C 12
ATOM 15929 O O . SER A 1 60 ? -26.651 -2.632 -2.299 1.00 0.43 60 SER A O 12
ATOM 15937 N N . GLY A 1 61 ? -25.426 -2.324 -0.500 1.00 0.34 61 GLY A N 12
ATOM 15938 C CA . GLY A 1 61 ? -24.248 -1.908 -1.314 1.00 0.36 61 GLY A CA 12
ATOM 15939 C C . GLY A 1 61 ? -23.054 -2.817 -1.017 1.00 0.55 61 GLY A C 12
ATOM 15940 O O . GLY A 1 61 ? -23.174 -4.026 -0.969 1.00 0.89 61 GLY A O 12
ATOM 15944 N N . GLU A 1 62 ? -21.900 -2.237 -0.825 1.00 0.43 62 GLU A N 12
ATOM 15945 C CA . GLU A 1 62 ? -20.682 -3.050 -0.538 1.00 0.67 62 GLU A CA 12
ATOM 15946 C C . GLU A 1 62 ? -21.024 -4.180 0.433 1.00 0.42 62 GLU A C 12
ATOM 15947 O O . GLU A 1 62 ? -21.279 -3.954 1.600 1.00 0.32 62 GLU A O 12
ATOM 15959 N N . GLU A 1 63 ? -21.025 -5.397 -0.036 1.00 0.57 63 GLU A N 12
ATOM 15960 C CA . GLU A 1 63 ? -21.343 -6.539 0.864 1.00 0.43 63 GLU A CA 12
ATOM 15961 C C . GLU A 1 63 ? -20.238 -6.675 1.914 1.00 0.36 63 GLU A C 12
ATOM 15962 O O . GLU A 1 63 ? -19.252 -7.355 1.708 1.00 0.38 63 GLU A O 12
ATOM 15974 N N . ILE A 1 64 ? -20.397 -6.033 3.037 1.00 0.31 64 ILE A N 12
ATOM 15975 C CA . ILE A 1 64 ? -19.361 -6.118 4.104 1.00 0.30 64 ILE A CA 12
ATOM 15976 C C . ILE A 1 64 ? -18.893 -7.564 4.256 1.00 0.29 64 ILE A C 12
ATOM 15977 O O . ILE A 1 64 ? -19.684 -8.467 4.444 1.00 0.21 64 ILE A O 12
ATOM 15993 N N . LYS A 1 65 ? -17.610 -7.791 4.177 1.00 0.40 65 LYS A N 12
ATOM 15994 C CA . LYS A 1 65 ? -17.090 -9.178 4.319 1.00 0.41 65 LYS A CA 12
ATOM 15995 C C . LYS A 1 65 ? -15.664 -9.134 4.868 1.00 0.44 65 LYS A C 12
ATOM 15996 O O . LYS A 1 65 ? -14.925 -10.093 4.776 1.00 0.45 65 LYS A O 12
ATOM 16015 N N . THR A 1 66 ? -15.268 -8.029 5.439 1.00 0.46 66 THR A N 12
ATOM 16016 C CA . THR A 1 66 ? -13.888 -7.935 5.991 1.00 0.50 66 THR A CA 12
ATOM 16017 C C . THR A 1 66 ? -13.842 -6.886 7.102 1.00 0.45 66 THR A C 12
ATOM 16018 O O . THR A 1 66 ? -14.559 -5.905 7.076 1.00 0.41 66 THR A O 12
ATOM 16029 N N . ASP A 1 67 ? -13.001 -7.090 8.077 1.00 0.46 67 ASP A N 12
ATOM 16030 C CA . ASP A 1 67 ? -12.900 -6.113 9.198 1.00 0.41 67 ASP A CA 12
ATOM 16031 C C . ASP A 1 67 ? -12.779 -4.696 8.633 1.00 0.37 67 ASP A C 12
ATOM 16032 O O . ASP A 1 67 ? -13.079 -3.726 9.298 1.00 0.31 67 ASP A O 12
ATOM 16041 N N . SER A 1 68 ? -12.342 -4.569 7.412 1.00 0.39 68 SER A N 12
ATOM 16042 C CA . SER A 1 68 ? -12.206 -3.215 6.811 1.00 0.36 68 SER A CA 12
ATOM 16043 C C . SER A 1 68 ? -13.579 -2.721 6.346 1.00 0.33 68 SER A C 12
ATOM 16044 O O . SER A 1 68 ? -13.939 -1.580 6.561 1.00 0.28 68 SER A O 12
ATOM 16052 N N . GLN A 1 69 ? -14.356 -3.567 5.721 1.00 0.37 69 GLN A N 12
ATOM 16053 C CA . GLN A 1 69 ? -15.700 -3.122 5.262 1.00 0.35 69 GLN A CA 12
ATOM 16054 C C . GLN A 1 69 ? -16.526 -2.712 6.474 1.00 0.28 69 GLN A C 12
ATOM 16055 O O . GLN A 1 69 ? -17.281 -1.772 6.422 1.00 0.25 69 GLN A O 12
ATOM 16069 N N . VAL A 1 70 ? -16.386 -3.410 7.564 1.00 0.28 70 VAL A N 12
ATOM 16070 C CA . VAL A 1 70 ? -17.167 -3.051 8.779 1.00 0.22 70 VAL A CA 12
ATOM 16071 C C . VAL A 1 70 ? -16.601 -1.767 9.382 1.00 0.21 70 VAL A C 12
ATOM 16072 O O . VAL A 1 70 ? -17.325 -0.834 9.661 1.00 0.13 70 VAL A O 12
ATOM 16085 N N . SER A 1 71 ? -15.311 -1.711 9.579 1.00 0.30 71 SER A N 12
ATOM 16086 C CA . SER A 1 71 ? -14.705 -0.481 10.156 1.00 0.31 71 SER A CA 12
ATOM 16087 C C . SER A 1 71 ? -14.920 0.672 9.177 1.00 0.28 71 SER A C 12
ATOM 16088 O O . SER A 1 71 ? -14.789 1.829 9.520 1.00 0.26 71 SER A O 12
ATOM 16096 N N . ASN A 1 72 ? -15.280 0.355 7.964 1.00 0.29 72 ASN A N 12
ATOM 16097 C CA . ASN A 1 72 ? -15.542 1.420 6.957 1.00 0.33 72 ASN A CA 12
ATOM 16098 C C . ASN A 1 72 ? -16.978 1.879 7.162 1.00 0.26 72 ASN A C 12
ATOM 16099 O O . ASN A 1 72 ? -17.265 3.055 7.239 1.00 0.26 72 ASN A O 12
ATOM 16110 N N . ILE A 1 73 ? -17.867 0.943 7.315 1.00 0.23 73 ILE A N 12
ATOM 16111 C CA . ILE A 1 73 ? -19.279 1.283 7.595 1.00 0.19 73 ILE A CA 12
ATOM 16112 C C . ILE A 1 73 ? -19.296 1.957 8.972 1.00 0.13 73 ILE A C 12
ATOM 16113 O O . ILE A 1 73 ? -20.231 2.630 9.355 1.00 0.15 73 ILE A O 12
ATOM 16129 N N . ILE A 1 74 ? -18.227 1.766 9.704 1.00 0.09 74 ILE A N 12
ATOM 16130 C CA . ILE A 1 74 ? -18.082 2.361 11.059 1.00 0.06 74 ILE A CA 12
ATOM 16131 C C . ILE A 1 74 ? -17.647 3.823 10.931 1.00 0.06 74 ILE A C 12
ATOM 16132 O O . ILE A 1 74 ? -18.188 4.706 11.565 1.00 0.13 74 ILE A O 12
ATOM 16148 N N . GLN A 1 75 ? -16.658 4.073 10.116 1.00 0.09 75 GLN A N 12
ATOM 16149 C CA . GLN A 1 75 ? -16.156 5.463 9.932 1.00 0.11 75 GLN A CA 12
ATOM 16150 C C . GLN A 1 75 ? -17.115 6.237 9.038 1.00 0.21 75 GLN A C 12
ATOM 16151 O O . GLN A 1 75 ? -17.083 7.451 8.965 1.00 0.27 75 GLN A O 12
ATOM 16165 N N . ALA A 1 76 ? -17.956 5.539 8.346 1.00 0.23 76 ALA A N 12
ATOM 16166 C CA . ALA A 1 76 ? -18.915 6.210 7.433 1.00 0.34 76 ALA A CA 12
ATOM 16167 C C . ALA A 1 76 ? -20.347 5.980 7.929 1.00 0.32 76 ALA A C 12
ATOM 16168 O O . ALA A 1 76 ? -21.301 6.446 7.340 1.00 0.38 76 ALA A O 12
ATOM 16175 N N . LYS A 1 77 ? -20.501 5.261 9.009 1.00 0.26 77 LYS A N 12
ATOM 16176 C CA . LYS A 1 77 ? -21.865 4.997 9.545 1.00 0.26 77 LYS A CA 12
ATOM 16177 C C . LYS A 1 77 ? -22.801 4.646 8.392 1.00 0.25 77 LYS A C 12
ATOM 16178 O O . LYS A 1 77 ? -23.547 5.472 7.900 1.00 0.32 77 LYS A O 12
ATOM 16197 N N . LEU A 1 78 ? -22.760 3.422 7.958 1.00 0.16 78 LEU A N 12
ATOM 16198 C CA . LEU A 1 78 ? -23.630 2.987 6.834 1.00 0.15 78 LEU A CA 12
ATOM 16199 C C . LEU A 1 78 ? -24.724 2.064 7.361 1.00 0.14 78 LEU A C 12
ATOM 16200 O O . LEU A 1 78 ? -24.465 1.162 8.126 1.00 0.14 78 LEU A O 12
ATOM 16216 N N . LYS A 1 79 ? -25.938 2.250 6.932 1.00 0.12 79 LYS A N 12
ATOM 16217 C CA . LYS A 1 79 ? -27.018 1.340 7.393 1.00 0.13 79 LYS A CA 12
ATOM 16218 C C . LYS A 1 79 ? -26.744 -0.021 6.772 1.00 0.12 79 LYS A C 12
ATOM 16219 O O . LYS A 1 79 ? -26.564 -0.123 5.583 1.00 0.12 79 LYS A O 12
ATOM 16238 N N . ILE A 1 80 ? -26.671 -1.058 7.556 1.00 0.13 80 ILE A N 12
ATOM 16239 C CA . ILE A 1 80 ? -26.369 -2.398 6.976 1.00 0.13 80 ILE A CA 12
ATOM 16240 C C . ILE A 1 80 ? -27.660 -3.143 6.641 1.00 0.07 80 ILE A C 12
ATOM 16241 O O . ILE A 1 80 ? -28.703 -2.880 7.194 1.00 0.07 80 ILE A O 12
ATOM 16257 N N . SER A 1 81 ? -27.588 -4.088 5.745 1.00 0.12 81 SER A N 12
ATOM 16258 C CA . SER A 1 81 ? -28.800 -4.869 5.385 1.00 0.08 81 SER A CA 12
ATOM 16259 C C . SER A 1 81 ? -28.489 -6.350 5.603 1.00 0.16 81 SER A C 12
ATOM 16260 O O . SER A 1 81 ? -27.466 -6.849 5.169 1.00 0.44 81 SER A O 12
ATOM 16268 N N . VAL A 1 82 ? -29.339 -7.045 6.305 1.00 0.25 82 VAL A N 12
ATOM 16269 C CA . VAL A 1 82 ? -29.071 -8.481 6.588 1.00 0.27 82 VAL A CA 12
ATOM 16270 C C . VAL A 1 82 ? -30.012 -9.383 5.783 1.00 0.29 82 VAL A C 12
ATOM 16271 O O . VAL A 1 82 ? -31.221 -9.232 5.810 1.00 0.32 82 VAL A O 12
ATOM 16284 N N . HIS A 1 83 ? -29.460 -10.337 5.082 1.00 0.32 83 HIS A N 12
ATOM 16285 C CA . HIS A 1 83 ? -30.305 -11.278 4.290 1.00 0.39 83 HIS A CA 12
ATOM 16286 C C . HIS A 1 83 ? -30.206 -12.667 4.915 1.00 0.51 83 HIS A C 12
ATOM 16287 O O . HIS A 1 83 ? -29.253 -12.979 5.599 1.00 0.46 83 HIS A O 12
ATOM 16301 N N . ASP A 1 84 ? -31.166 -13.511 4.678 1.00 0.71 84 ASP A N 12
ATOM 16302 C CA . ASP A 1 84 ? -31.096 -14.875 5.251 1.00 0.82 84 ASP A CA 12
ATOM 16303 C C . ASP A 1 84 ? -30.599 -15.829 4.169 1.00 1.04 84 ASP A C 12
ATOM 16304 O O . ASP A 1 84 ? -31.053 -15.797 3.042 1.00 1.19 84 ASP A O 12
ATOM 16313 N N . ILE A 1 85 ? -29.659 -16.667 4.493 1.00 1.09 85 ILE A N 12
ATOM 16314 C CA . ILE A 1 85 ? -29.119 -17.608 3.479 1.00 1.35 85 ILE A CA 12
ATOM 16315 C C . ILE A 1 85 ? -28.833 -18.965 4.130 1.00 1.50 85 ILE A C 12
ATOM 16316 O O . ILE A 1 85 ? -29.776 -19.711 4.336 1.00 2.14 85 ILE A O 12
ATOM 16333 N N . GLY A 1 1 ? -26.307 17.660 -4.621 1.00 54.04 1 GLY A N 13
ATOM 16334 C CA . GLY A 1 1 ? -24.977 17.515 -3.882 1.00 51.87 1 GLY A CA 13
ATOM 16335 C C . GLY A 1 1 ? -24.150 16.295 -4.096 1.00 49.98 1 GLY A C 13
ATOM 16336 O O . GLY A 1 1 ? -24.648 15.253 -4.475 1.00 49.97 1 GLY A O 13
ATOM 16342 N N . ALA A 1 2 ? -22.871 16.388 -3.858 1.00 48.38 2 ALA A N 13
ATOM 16343 C CA . ALA A 1 2 ? -21.992 15.203 -4.049 1.00 46.50 2 ALA A CA 13
ATOM 16344 C C . ALA A 1 2 ? -22.518 14.042 -3.202 1.00 45.37 2 ALA A C 13
ATOM 16345 O O . ALA A 1 2 ? -23.610 14.097 -2.670 1.00 46.29 2 ALA A O 13
ATOM 16352 N N . MET A 1 3 ? -21.752 12.995 -3.072 1.00 43.49 3 MET A N 13
ATOM 16353 C CA . MET A 1 3 ? -22.213 11.836 -2.256 1.00 42.38 3 MET A CA 13
ATOM 16354 C C . MET A 1 3 ? -22.232 12.234 -0.778 1.00 39.88 3 MET A C 13
ATOM 16355 O O . MET A 1 3 ? -22.834 11.574 0.046 1.00 38.92 3 MET A O 13
ATOM 16369 N N . GLY A 1 4 ? -21.582 13.315 -0.438 1.00 38.90 4 GLY A N 13
ATOM 16370 C CA . GLY A 1 4 ? -21.567 13.765 0.984 1.00 36.55 4 GLY A CA 13
ATOM 16371 C C . GLY A 1 4 ? -20.890 12.707 1.855 1.00 34.27 4 GLY A C 13
ATOM 16372 O O . GLY A 1 4 ? -19.862 12.165 1.504 1.00 32.69 4 GLY A O 13
ATOM 16376 N N . SER A 1 5 ? -21.457 12.410 2.993 1.00 34.14 5 SER A N 13
ATOM 16377 C CA . SER A 1 5 ? -20.843 11.390 3.889 1.00 31.95 5 SER A CA 13
ATOM 16378 C C . SER A 1 5 ? -19.430 11.840 4.273 1.00 30.01 5 SER A C 13
ATOM 16379 O O . SER A 1 5 ? -18.592 11.038 4.636 1.00 29.47 5 SER A O 13
ATOM 16387 N N . SER A 1 6 ? -19.159 13.114 4.195 1.00 29.18 6 SER A N 13
ATOM 16388 C CA . SER A 1 6 ? -17.801 13.609 4.555 1.00 27.52 6 SER A CA 13
ATOM 16389 C C . SER A 1 6 ? -17.831 14.211 5.960 1.00 25.81 6 SER A C 13
ATOM 16390 O O . SER A 1 6 ? -17.835 15.414 6.132 1.00 25.57 6 SER A O 13
ATOM 16398 N N . THR A 1 7 ? -17.843 13.381 6.964 1.00 24.79 7 THR A N 13
ATOM 16399 C CA . THR A 1 7 ? -17.862 13.895 8.361 1.00 23.23 7 THR A CA 13
ATOM 16400 C C . THR A 1 7 ? -17.212 12.861 9.280 1.00 20.31 7 THR A C 13
ATOM 16401 O O . THR A 1 7 ? -17.241 11.676 9.014 1.00 19.60 7 THR A O 13
ATOM 16412 N N . SER A 1 8 ? -16.613 13.299 10.353 1.00 18.86 8 SER A N 13
ATOM 16413 C CA . SER A 1 8 ? -15.952 12.339 11.278 1.00 15.99 8 SER A CA 13
ATOM 16414 C C . SER A 1 8 ? -16.394 12.615 12.718 1.00 14.76 8 SER A C 13
ATOM 16415 O O . SER A 1 8 ? -15.935 13.546 13.350 1.00 15.15 8 SER A O 13
ATOM 16423 N N . GLY A 1 9 ? -17.280 11.811 13.240 1.00 13.60 9 GLY A N 13
ATOM 16424 C CA . GLY A 1 9 ? -17.746 12.023 14.641 1.00 12.42 9 GLY A CA 13
ATOM 16425 C C . GLY A 1 9 ? -16.593 11.750 15.608 1.00 9.52 9 GLY A C 13
ATOM 16426 O O . GLY A 1 9 ? -15.438 11.948 15.283 1.00 8.55 9 GLY A O 13
ATOM 16430 N N . LEU A 1 10 ? -16.894 11.294 16.796 1.00 8.26 10 LEU A N 13
ATOM 16431 C CA . LEU A 1 10 ? -15.811 11.006 17.781 1.00 5.73 10 LEU A CA 13
ATOM 16432 C C . LEU A 1 10 ? -16.327 10.037 18.849 1.00 4.15 10 LEU A C 13
ATOM 16433 O O . LEU A 1 10 ? -16.052 10.193 20.022 1.00 4.24 10 LEU A O 13
ATOM 16449 N N . LYS A 1 11 ? -17.070 9.037 18.455 1.00 2.82 11 LYS A N 13
ATOM 16450 C CA . LYS A 1 11 ? -17.595 8.065 19.457 1.00 1.25 11 LYS A CA 13
ATOM 16451 C C . LYS A 1 11 ? -18.165 6.841 18.736 1.00 1.07 11 LYS A C 13
ATOM 16452 O O . LYS A 1 11 ? -18.221 6.791 17.523 1.00 1.23 11 LYS A O 13
ATOM 16471 N N . THR A 1 12 ? -18.587 5.853 19.480 1.00 0.76 12 THR A N 13
ATOM 16472 C CA . THR A 1 12 ? -19.158 4.624 18.855 1.00 0.65 12 THR A CA 13
ATOM 16473 C C . THR A 1 12 ? -20.051 5.009 17.674 1.00 0.54 12 THR A C 13
ATOM 16474 O O . THR A 1 12 ? -20.919 5.851 17.788 1.00 0.49 12 THR A O 13
ATOM 16485 N N . THR A 1 13 ? -19.849 4.394 16.541 1.00 0.52 13 THR A N 13
ATOM 16486 C CA . THR A 1 13 ? -20.692 4.719 15.361 1.00 0.42 13 THR A CA 13
ATOM 16487 C C . THR A 1 13 ? -22.038 4.010 15.510 1.00 0.37 13 THR A C 13
ATOM 16488 O O . THR A 1 13 ? -22.100 2.834 15.817 1.00 0.38 13 THR A O 13
ATOM 16499 N N . LYS A 1 14 ? -23.115 4.718 15.304 1.00 0.38 14 LYS A N 13
ATOM 16500 C CA . LYS A 1 14 ? -24.459 4.090 15.442 1.00 0.40 14 LYS A CA 13
ATOM 16501 C C . LYS A 1 14 ? -24.914 3.568 14.083 1.00 0.44 14 LYS A C 13
ATOM 16502 O O . LYS A 1 14 ? -25.027 4.312 13.129 1.00 0.40 14 LYS A O 13
ATOM 16521 N N . ILE A 1 15 ? -25.161 2.293 13.979 1.00 0.55 15 ILE A N 13
ATOM 16522 C CA . ILE A 1 15 ? -25.588 1.732 12.672 1.00 0.66 15 ILE A CA 13
ATOM 16523 C C . ILE A 1 15 ? -26.873 0.915 12.831 1.00 0.73 15 ILE A C 13
ATOM 16524 O O . ILE A 1 15 ? -27.133 0.344 13.872 1.00 1.24 15 ILE A O 13
ATOM 16540 N N . LYS A 1 16 ? -27.671 0.846 11.798 1.00 0.29 16 LYS A N 13
ATOM 16541 C CA . LYS A 1 16 ? -28.932 0.056 11.876 1.00 0.29 16 LYS A CA 13
ATOM 16542 C C . LYS A 1 16 ? -28.925 -1.013 10.788 1.00 0.27 16 LYS A C 13
ATOM 16543 O O . LYS A 1 16 ? -28.963 -0.713 9.611 1.00 0.27 16 LYS A O 13
ATOM 16562 N N . PHE A 1 17 ? -28.885 -2.258 11.166 1.00 0.25 17 PHE A N 13
ATOM 16563 C CA . PHE A 1 17 ? -28.885 -3.338 10.147 1.00 0.23 17 PHE A CA 13
ATOM 16564 C C . PHE A 1 17 ? -30.314 -3.557 9.653 1.00 0.21 17 PHE A C 13
ATOM 16565 O O . PHE A 1 17 ? -31.256 -3.054 10.230 1.00 0.23 17 PHE A O 13
ATOM 16582 N N . TYR A 1 18 ? -30.498 -4.294 8.590 1.00 0.19 18 TYR A N 13
ATOM 16583 C CA . TYR A 1 18 ? -31.884 -4.508 8.096 1.00 0.19 18 TYR A CA 13
ATOM 16584 C C . TYR A 1 18 ? -32.093 -5.975 7.717 1.00 0.17 18 TYR A C 13
ATOM 16585 O O . TYR A 1 18 ? -32.205 -6.315 6.555 1.00 0.17 18 TYR A O 13
ATOM 16603 N N . TYR A 1 19 ? -32.168 -6.850 8.686 1.00 0.18 19 TYR A N 13
ATOM 16604 C CA . TYR A 1 19 ? -32.392 -8.288 8.365 1.00 0.17 19 TYR A CA 13
ATOM 16605 C C . TYR A 1 19 ? -33.859 -8.489 7.999 1.00 0.26 19 TYR A C 13
ATOM 16606 O O . TYR A 1 19 ? -34.744 -8.290 8.809 1.00 0.30 19 TYR A O 13
ATOM 16624 N N . LYS A 1 20 ? -34.130 -8.873 6.784 1.00 0.29 20 LYS A N 13
ATOM 16625 C CA . LYS A 1 20 ? -35.550 -9.072 6.378 1.00 0.37 20 LYS A CA 13
ATOM 16626 C C . LYS A 1 20 ? -36.334 -7.784 6.664 1.00 0.39 20 LYS A C 13
ATOM 16627 O O . LYS A 1 20 ? -35.862 -6.695 6.403 1.00 0.37 20 LYS A O 13
ATOM 16646 N N . ASP A 1 21 ? -37.524 -7.892 7.197 1.00 0.43 21 ASP A N 13
ATOM 16647 C CA . ASP A 1 21 ? -38.319 -6.668 7.493 1.00 0.44 21 ASP A CA 13
ATOM 16648 C C . ASP A 1 21 ? -37.984 -6.162 8.901 1.00 0.42 21 ASP A C 13
ATOM 16649 O O . ASP A 1 21 ? -38.444 -5.118 9.320 1.00 0.46 21 ASP A O 13
ATOM 16658 N N . ASP A 1 22 ? -37.180 -6.890 9.632 1.00 0.35 22 ASP A N 13
ATOM 16659 C CA . ASP A 1 22 ? -36.809 -6.443 11.007 1.00 0.32 22 ASP A CA 13
ATOM 16660 C C . ASP A 1 22 ? -35.495 -5.663 10.945 1.00 0.29 22 ASP A C 13
ATOM 16661 O O . ASP A 1 22 ? -34.785 -5.720 9.961 1.00 0.30 22 ASP A O 13
ATOM 16670 N N . ILE A 1 23 ? -35.166 -4.926 11.974 1.00 0.25 23 ILE A N 13
ATOM 16671 C CA . ILE A 1 23 ? -33.902 -4.142 11.947 1.00 0.22 23 ILE A CA 13
ATOM 16672 C C . ILE A 1 23 ? -33.328 -4.014 13.362 1.00 0.19 23 ILE A C 13
ATOM 16673 O O . ILE A 1 23 ? -34.055 -3.905 14.330 1.00 0.18 23 ILE A O 13
ATOM 16689 N N . PHE A 1 24 ? -32.030 -3.984 13.478 1.00 0.23 24 PHE A N 13
ATOM 16690 C CA . PHE A 1 24 ? -31.402 -3.813 14.820 1.00 0.21 24 PHE A CA 13
ATOM 16691 C C . PHE A 1 24 ? -30.320 -2.736 14.717 1.00 0.22 24 PHE A C 13
ATOM 16692 O O . PHE A 1 24 ? -30.188 -2.080 13.703 1.00 0.23 24 PHE A O 13
ATOM 16709 N N . ALA A 1 25 ? -29.553 -2.525 15.752 1.00 0.22 25 ALA A N 13
ATOM 16710 C CA . ALA A 1 25 ? -28.503 -1.467 15.680 1.00 0.26 25 ALA A CA 13
ATOM 16711 C C . ALA A 1 25 ? -27.252 -1.898 16.446 1.00 0.42 25 ALA A C 13
ATOM 16712 O O . ALA A 1 25 ? -27.299 -2.751 17.310 1.00 0.65 25 ALA A O 13
ATOM 16719 N N . LEU A 1 26 ? -26.129 -1.305 16.133 1.00 0.33 26 LEU A N 13
ATOM 16720 C CA . LEU A 1 26 ? -24.871 -1.667 16.838 1.00 0.49 26 LEU A CA 13
ATOM 16721 C C . LEU A 1 26 ? -24.009 -0.421 17.041 1.00 0.45 26 LEU A C 13
ATOM 16722 O O . LEU A 1 26 ? -24.052 0.517 16.263 1.00 0.57 26 LEU A O 13
ATOM 16738 N N . MET A 1 27 ? -23.204 -0.425 18.065 1.00 0.34 27 MET A N 13
ATOM 16739 C CA . MET A 1 27 ? -22.302 0.727 18.320 1.00 0.35 27 MET A CA 13
ATOM 16740 C C . MET A 1 27 ? -20.868 0.217 18.210 1.00 0.32 27 MET A C 13
ATOM 16741 O O . MET A 1 27 ? -20.400 -0.532 19.045 1.00 0.35 27 MET A O 13
ATOM 16755 N N . LEU A 1 28 ? -20.177 0.586 17.171 1.00 0.26 28 LEU A N 13
ATOM 16756 C CA . LEU A 1 28 ? -18.785 0.089 16.993 1.00 0.23 28 LEU A CA 13
ATOM 16757 C C . LEU A 1 28 ? -17.778 1.104 17.539 1.00 0.26 28 LEU A C 13
ATOM 16758 O O . LEU A 1 28 ? -17.871 2.287 17.290 1.00 0.33 28 LEU A O 13
ATOM 16774 N N . LYS A 1 29 ? -16.811 0.640 18.284 1.00 0.36 29 LYS A N 13
ATOM 16775 C CA . LYS A 1 29 ? -15.789 1.565 18.853 1.00 0.45 29 LYS A CA 13
ATOM 16776 C C . LYS A 1 29 ? -14.581 1.637 17.916 1.00 0.53 29 LYS A C 13
ATOM 16777 O O . LYS A 1 29 ? -13.616 2.325 18.184 1.00 0.70 29 LYS A O 13
ATOM 16796 N N . GLY A 1 30 ? -14.622 0.929 16.820 1.00 0.42 30 GLY A N 13
ATOM 16797 C CA . GLY A 1 30 ? -13.475 0.956 15.870 1.00 0.51 30 GLY A CA 13
ATOM 16798 C C . GLY A 1 30 ? -12.759 -0.394 15.906 1.00 0.58 30 GLY A C 13
ATOM 16799 O O . GLY A 1 30 ? -12.169 -0.822 14.933 1.00 0.71 30 GLY A O 13
ATOM 16803 N N . ASP A 1 31 ? -12.810 -1.069 17.019 1.00 0.56 31 ASP A N 13
ATOM 16804 C CA . ASP A 1 31 ? -12.136 -2.393 17.121 1.00 0.62 31 ASP A CA 13
ATOM 16805 C C . ASP A 1 31 ? -13.057 -3.475 16.552 1.00 0.56 31 ASP A C 13
ATOM 16806 O O . ASP A 1 31 ? -12.631 -4.571 16.245 1.00 0.67 31 ASP A O 13
ATOM 16815 N N . THR A 1 32 ? -14.319 -3.169 16.404 1.00 0.39 32 THR A N 13
ATOM 16816 C CA . THR A 1 32 ? -15.274 -4.174 15.850 1.00 0.36 32 THR A CA 13
ATOM 16817 C C . THR A 1 32 ? -14.681 -4.800 14.582 1.00 0.40 32 THR A C 13
ATOM 16818 O O . THR A 1 32 ? -13.856 -4.207 13.913 1.00 0.85 32 THR A O 13
ATOM 16829 N N . THR A 1 33 ? -15.096 -5.991 14.250 1.00 0.14 33 THR A N 13
ATOM 16830 C CA . THR A 1 33 ? -14.558 -6.658 13.028 1.00 0.16 33 THR A CA 13
ATOM 16831 C C . THR A 1 33 ? -15.719 -7.182 12.187 1.00 0.12 33 THR A C 13
ATOM 16832 O O . THR A 1 33 ? -16.873 -7.011 12.525 1.00 0.13 33 THR A O 13
ATOM 16843 N N . TYR A 1 34 ? -15.419 -7.847 11.107 1.00 0.10 34 TYR A N 13
ATOM 16844 C CA . TYR A 1 34 ? -16.507 -8.413 10.264 1.00 0.10 34 TYR A CA 13
ATOM 16845 C C . TYR A 1 34 ? -16.960 -9.720 10.902 1.00 0.09 34 TYR A C 13
ATOM 16846 O O . TYR A 1 34 ? -18.132 -10.038 10.937 1.00 0.07 34 TYR A O 13
ATOM 16864 N N . LYS A 1 35 ? -16.033 -10.467 11.433 1.00 0.13 35 LYS A N 13
ATOM 16865 C CA . LYS A 1 35 ? -16.404 -11.742 12.101 1.00 0.14 35 LYS A CA 13
ATOM 16866 C C . LYS A 1 35 ? -17.049 -11.398 13.437 1.00 0.18 35 LYS A C 13
ATOM 16867 O O . LYS A 1 35 ? -17.819 -12.159 13.988 1.00 0.19 35 LYS A O 13
ATOM 16886 N N . GLU A 1 36 ? -16.767 -10.225 13.943 1.00 0.18 36 GLU A N 13
ATOM 16887 C CA . GLU A 1 36 ? -17.390 -9.795 15.214 1.00 0.22 36 GLU A CA 13
ATOM 16888 C C . GLU A 1 36 ? -18.839 -9.455 14.887 1.00 0.27 36 GLU A C 13
ATOM 16889 O O . GLU A 1 36 ? -19.762 -9.826 15.584 1.00 0.37 36 GLU A O 13
ATOM 16901 N N . LEU A 1 37 ? -19.029 -8.777 13.786 1.00 0.32 37 LEU A N 13
ATOM 16902 C CA . LEU A 1 37 ? -20.392 -8.421 13.331 1.00 0.39 37 LEU A CA 13
ATOM 16903 C C . LEU A 1 37 ? -21.150 -9.721 13.072 1.00 0.37 37 LEU A C 13
ATOM 16904 O O . LEU A 1 37 ? -22.349 -9.817 13.252 1.00 0.47 37 LEU A O 13
ATOM 16920 N N . ARG A 1 38 ? -20.435 -10.722 12.639 1.00 0.27 38 ARG A N 13
ATOM 16921 C CA . ARG A 1 38 ? -21.056 -12.039 12.340 1.00 0.26 38 ARG A CA 13
ATOM 16922 C C . ARG A 1 38 ? -21.593 -12.677 13.626 1.00 0.18 38 ARG A C 13
ATOM 16923 O O . ARG A 1 38 ? -22.690 -13.190 13.659 1.00 0.07 38 ARG A O 13
ATOM 16944 N N . SER A 1 39 ? -20.833 -12.656 14.682 1.00 0.34 39 SER A N 13
ATOM 16945 C CA . SER A 1 39 ? -21.320 -13.271 15.952 1.00 0.44 39 SER A CA 13
ATOM 16946 C C . SER A 1 39 ? -22.274 -12.300 16.656 1.00 0.46 39 SER A C 13
ATOM 16947 O O . SER A 1 39 ? -22.996 -12.669 17.560 1.00 0.66 39 SER A O 13
ATOM 16955 N N . LYS A 1 40 ? -22.281 -11.061 16.245 1.00 0.36 40 LYS A N 13
ATOM 16956 C CA . LYS A 1 40 ? -23.184 -10.062 16.888 1.00 0.37 40 LYS A CA 13
ATOM 16957 C C . LYS A 1 40 ? -24.523 -10.028 16.143 1.00 0.31 40 LYS A C 13
ATOM 16958 O O . LYS A 1 40 ? -25.524 -9.580 16.665 1.00 0.51 40 LYS A O 13
ATOM 16977 N N . ILE A 1 41 ? -24.539 -10.483 14.921 1.00 0.14 41 ILE A N 13
ATOM 16978 C CA . ILE A 1 41 ? -25.800 -10.464 14.124 1.00 0.10 41 ILE A CA 13
ATOM 16979 C C . ILE A 1 41 ? -26.422 -11.861 14.085 1.00 0.09 41 ILE A C 13
ATOM 16980 O O . ILE A 1 41 ? -27.624 -12.021 14.0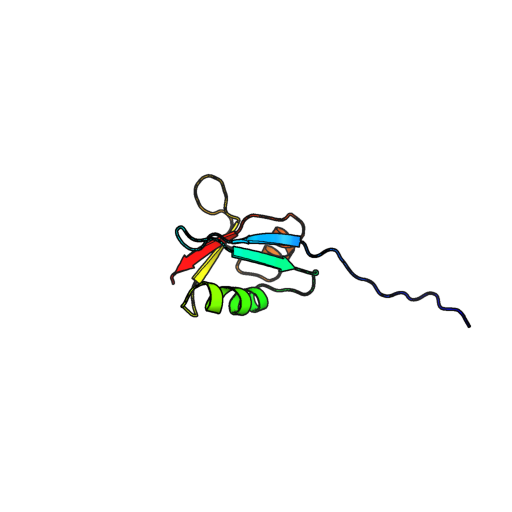20 1.00 0.13 41 ILE A O 13
ATOM 16996 N N . ALA A 1 42 ? -25.600 -12.870 14.103 1.00 0.13 42 ALA A N 13
ATOM 16997 C CA . ALA A 1 42 ? -26.105 -14.273 14.044 1.00 0.15 42 ALA A CA 13
ATOM 16998 C C . ALA A 1 42 ? -27.298 -14.485 14.987 1.00 0.15 42 ALA A C 13
ATOM 16999 O O . ALA A 1 42 ? -28.300 -15.037 14.578 1.00 0.19 42 ALA A O 13
ATOM 17006 N N . PRO A 1 43 ? -27.168 -14.061 16.221 1.00 0.11 43 PRO A N 13
ATOM 17007 C CA . PRO A 1 43 ? -28.245 -14.225 17.215 1.00 0.13 43 PRO A CA 13
ATOM 17008 C C . PRO A 1 43 ? -29.400 -13.266 16.916 1.00 0.13 43 PRO A C 13
ATOM 17009 O O . PRO A 1 43 ? -30.540 -13.534 17.239 1.00 0.12 43 PRO A O 13
ATOM 17020 N N . ARG A 1 44 ? -29.118 -12.164 16.282 1.00 0.14 44 ARG A N 13
ATOM 17021 C CA . ARG A 1 44 ? -30.204 -11.205 15.940 1.00 0.14 44 ARG A CA 13
ATOM 17022 C C . ARG A 1 44 ? -30.852 -11.642 14.620 1.00 0.14 44 ARG A C 13
ATOM 17023 O O . ARG A 1 44 ? -31.820 -11.063 14.170 1.00 0.15 44 ARG A O 13
ATOM 17044 N N . ILE 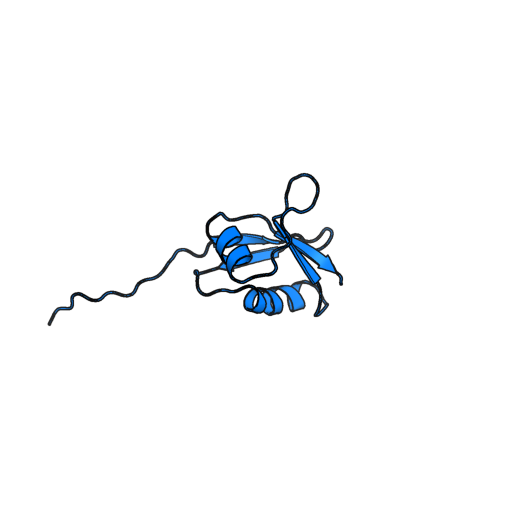A 1 45 ? -30.327 -12.670 14.003 1.00 0.14 45 ILE A N 13
ATOM 17045 C CA . ILE A 1 45 ? -30.910 -13.159 12.721 1.00 0.14 45 ILE A CA 13
ATOM 17046 C C . ILE A 1 45 ? -31.704 -14.432 12.973 1.00 0.16 45 ILE A C 13
ATOM 17047 O O . ILE A 1 45 ? -32.694 -14.700 12.322 1.00 0.15 45 ILE A O 13
ATOM 17063 N N . ASP A 1 46 ? -31.214 -15.238 13.876 1.00 0.22 46 ASP A N 13
ATOM 17064 C CA . ASP A 1 46 ? -31.842 -16.554 14.183 1.00 0.26 46 ASP A CA 13
ATOM 17065 C C . ASP A 1 46 ? -31.151 -17.611 13.313 1.00 0.22 46 ASP A C 13
ATOM 17066 O O . ASP A 1 46 ? -31.574 -18.749 13.236 1.00 0.21 46 ASP A O 13
ATOM 17075 N N . THR A 1 47 ? -30.072 -17.231 12.666 1.00 0.21 47 THR A N 13
ATOM 17076 C CA . THR A 1 47 ? -29.317 -18.183 11.808 1.00 0.22 47 THR A CA 13
ATOM 17077 C C . THR A 1 47 ? -27.822 -17.901 11.980 1.00 0.30 47 THR A C 13
ATOM 17078 O O . THR A 1 47 ? -27.437 -16.975 12.666 1.00 0.34 47 THR A O 13
ATOM 17089 N N . ASP A 1 48 ? -26.976 -18.679 11.364 1.00 0.31 48 ASP A N 13
ATOM 17090 C CA . ASP A 1 48 ? -25.511 -18.432 11.504 1.00 0.39 48 ASP A CA 13
ATOM 17091 C C . ASP A 1 48 ? -24.932 -17.994 10.157 1.00 0.41 48 ASP A C 13
ATOM 17092 O O . ASP A 1 48 ? -23.757 -17.709 10.040 1.00 0.50 48 ASP A O 13
ATOM 17101 N N . ASN A 1 49 ? -25.747 -17.937 9.138 1.00 0.36 49 ASN A N 13
ATOM 17102 C CA . ASN A 1 49 ? -25.238 -17.517 7.802 1.00 0.41 49 ASN A CA 13
ATOM 17103 C C . ASN A 1 49 ? -26.145 -16.429 7.225 1.00 0.34 49 ASN A C 13
ATOM 17104 O O . ASN A 1 49 ? -27.281 -16.677 6.873 1.00 0.44 49 ASN A O 13
ATOM 17115 N N . PHE A 1 50 ? -25.650 -15.227 7.115 1.00 0.22 50 PHE A N 13
ATOM 17116 C CA . PHE A 1 50 ? -26.480 -14.125 6.549 1.00 0.19 50 PHE A CA 13
ATOM 17117 C C . PHE A 1 50 ? -25.609 -13.259 5.637 1.00 0.30 50 PHE A C 13
ATOM 17118 O O . PHE A 1 50 ? -24.407 -13.424 5.570 1.00 0.40 50 PHE A O 13
ATOM 17135 N N . LYS A 1 51 ? -26.206 -12.339 4.932 1.00 0.32 51 LYS A N 13
ATOM 17136 C CA . LYS A 1 51 ? -25.411 -11.469 4.021 1.00 0.47 51 LYS A CA 13
ATOM 17137 C C . LYS A 1 51 ? -25.557 -10.010 4.465 1.00 0.32 51 LYS A C 13
ATOM 17138 O O . LYS A 1 51 ? -26.608 -9.413 4.334 1.00 0.29 51 LYS A O 13
ATOM 17157 N N . LEU A 1 52 ? -24.507 -9.436 4.999 1.00 0.26 52 LEU A N 13
ATOM 17158 C CA . LEU A 1 52 ? -24.579 -8.018 5.461 1.00 0.16 52 LEU A CA 13
ATOM 17159 C C . LEU A 1 52 ? -24.044 -7.095 4.367 1.00 0.09 52 LEU A C 13
ATOM 17160 O O . LEU A 1 52 ? -22.996 -7.331 3.799 1.00 0.17 52 LEU A O 13
ATOM 17176 N N . GLN A 1 53 ? -24.751 -6.038 4.066 1.00 0.10 53 GLN A N 13
ATOM 17177 C CA . GLN A 1 53 ? -24.272 -5.100 3.009 1.00 0.08 53 GLN A CA 13
ATOM 17178 C C . GLN A 1 53 ? -24.405 -3.660 3.505 1.00 0.12 53 GLN A C 13
ATOM 17179 O O . GLN A 1 53 ? -24.995 -3.399 4.532 1.00 0.06 53 GLN A O 13
ATOM 17193 N N . THR A 1 54 ? -23.873 -2.722 2.776 1.00 0.24 54 THR A N 13
ATOM 17194 C CA . THR A 1 54 ? -23.990 -1.302 3.204 1.00 0.31 54 THR A CA 13
ATOM 17195 C C . THR A 1 54 ? -25.356 -0.774 2.773 1.00 0.32 54 THR A C 13
ATOM 17196 O O . THR A 1 54 ? -25.493 -0.131 1.751 1.00 0.37 54 THR A O 13
ATOM 17207 N N . LYS A 1 55 ? -26.363 -1.061 3.551 1.00 0.29 55 LYS A N 13
ATOM 17208 C CA . LYS A 1 55 ? -27.747 -0.608 3.231 1.00 0.35 55 LYS A CA 13
ATOM 17209 C C . LYS A 1 55 ? -27.724 0.756 2.534 1.00 0.52 55 LYS A C 13
ATOM 17210 O O . LYS A 1 55 ? -27.680 1.790 3.172 1.00 0.53 55 LYS A O 13
ATOM 17229 N N . LEU A 1 56 ? -27.770 0.766 1.228 1.00 0.70 56 LEU A N 13
ATOM 17230 C CA . LEU A 1 56 ? -27.766 2.060 0.492 1.00 0.89 56 LEU A CA 13
ATOM 17231 C C . LEU A 1 56 ? -29.189 2.631 0.498 1.00 1.16 56 LEU A C 13
ATOM 17232 O O . LEU A 1 56 ? -30.021 2.219 1.280 1.00 1.21 56 LEU A O 13
ATOM 17248 N N . PHE A 1 57 ? -29.478 3.576 -0.355 1.00 1.38 57 PHE A N 13
ATOM 17249 C CA . PHE A 1 57 ? -30.852 4.158 -0.373 1.00 1.71 57 PHE A CA 13
ATOM 17250 C C . PHE A 1 57 ? -31.804 3.208 -1.105 1.00 1.74 57 PHE A C 13
ATOM 17251 O O . PHE A 1 57 ? -33.007 3.376 -1.071 1.00 2.08 57 PHE A O 13
ATOM 17268 N N . ASP A 1 58 ? -31.281 2.211 -1.763 1.00 1.50 58 ASP A N 13
ATOM 17269 C CA . ASP A 1 58 ? -32.166 1.259 -2.491 1.00 1.66 58 ASP A CA 13
ATOM 17270 C C . ASP A 1 58 ? -32.361 -0.005 -1.651 1.00 1.63 58 ASP A C 13
ATOM 17271 O O . ASP A 1 58 ? -33.471 -0.433 -1.407 1.00 2.19 58 ASP A O 13
ATOM 17280 N N . GLY A 1 59 ? -31.291 -0.607 -1.206 1.00 1.01 59 GLY A N 13
ATOM 17281 C CA . GLY A 1 59 ? -31.422 -1.843 -0.382 1.00 0.97 59 GLY A CA 13
ATOM 17282 C C . GLY A 1 59 ? -30.065 -2.202 0.226 1.00 0.90 59 GLY A C 13
ATOM 17283 O O . GLY A 1 59 ? -29.912 -2.268 1.429 1.00 1.09 59 GLY A O 13
ATOM 17287 N N . SER A 1 60 ? -29.079 -2.437 -0.596 1.00 0.64 60 SER A N 13
ATOM 17288 C CA . SER A 1 60 ? -27.735 -2.794 -0.060 1.00 0.56 60 SER A CA 13
ATOM 17289 C C . SER A 1 60 ? -26.656 -2.369 -1.058 1.00 0.36 60 SER A C 13
ATOM 17290 O O . SER A 1 60 ? -26.942 -1.987 -2.175 1.00 0.51 60 SER A O 13
ATOM 17298 N N . GLY A 1 61 ? -25.414 -2.438 -0.662 1.00 0.32 61 GLY A N 13
ATOM 17299 C CA . GLY A 1 61 ? -24.313 -2.042 -1.586 1.00 0.39 61 GLY A CA 13
ATOM 17300 C C . GLY A 1 61 ? -23.075 -2.884 -1.281 1.00 0.38 61 GLY A C 13
ATOM 17301 O O . GLY A 1 61 ? -23.107 -4.097 -1.346 1.00 0.65 61 GLY A O 13
ATOM 17305 N N . GLU A 1 62 ? -21.982 -2.254 -0.946 1.00 0.30 62 GLU A N 13
ATOM 17306 C CA . GLU A 1 62 ? -20.749 -3.027 -0.636 1.00 0.58 62 GLU A CA 13
ATOM 17307 C C . GLU A 1 62 ? -21.080 -4.109 0.394 1.00 0.39 62 GLU A C 13
ATOM 17308 O O . GLU A 1 62 ? -21.352 -3.822 1.543 1.00 0.33 62 GLU A O 13
ATOM 17320 N N . GLU A 1 63 ? -21.071 -5.348 -0.011 1.00 0.55 63 GLU A N 13
ATOM 17321 C CA . GLU A 1 63 ? -21.394 -6.445 0.942 1.00 0.41 63 GLU A CA 13
ATOM 17322 C C . GLU A 1 63 ? -20.288 -6.565 1.991 1.00 0.35 63 GLU A C 13
ATOM 17323 O O . GLU A 1 63 ? -19.252 -7.153 1.752 1.00 0.41 63 GLU A O 13
ATOM 17335 N N . ILE A 1 64 ? -20.500 -6.019 3.158 1.00 0.29 64 ILE A N 13
ATOM 17336 C CA . ILE A 1 64 ? -19.459 -6.109 4.221 1.00 0.34 64 ILE A CA 13
ATOM 17337 C C . ILE A 1 64 ? -18.988 -7.559 4.340 1.00 0.31 64 ILE A C 13
ATOM 17338 O O . ILE A 1 64 ? -19.774 -8.459 4.553 1.00 0.23 64 ILE A O 13
ATOM 17354 N N . LYS A 1 65 ? -17.712 -7.794 4.205 1.00 0.39 65 LYS A N 13
ATOM 17355 C CA . LYS A 1 65 ? -17.207 -9.188 4.313 1.00 0.37 65 LYS A CA 13
ATOM 17356 C C . LYS A 1 65 ? -15.798 -9.188 4.906 1.00 0.47 65 LYS A C 13
ATOM 17357 O O . LYS A 1 65 ? -15.088 -10.171 4.826 1.00 0.50 65 LYS A O 13
ATOM 17376 N N . THR A 1 66 ? -15.383 -8.103 5.500 1.00 0.53 66 THR A N 13
ATOM 17377 C CA . THR A 1 66 ? -14.013 -8.071 6.088 1.00 0.63 66 THR A CA 13
ATOM 17378 C C . THR A 1 66 ? -13.935 -7.003 7.178 1.00 0.56 66 THR A C 13
ATOM 17379 O O . THR A 1 66 ? -14.618 -5.998 7.131 1.00 0.49 66 THR A O 13
ATOM 17390 N N . ASP A 1 67 ? -13.098 -7.215 8.155 1.00 0.56 67 ASP A N 13
ATOM 17391 C CA . ASP A 1 67 ? -12.961 -6.220 9.257 1.00 0.50 67 ASP A CA 13
ATOM 17392 C C . ASP A 1 67 ? -12.842 -4.813 8.666 1.00 0.43 67 ASP A C 13
ATOM 17393 O O . ASP A 1 67 ? -13.128 -3.833 9.322 1.00 0.36 67 ASP A O 13
ATOM 17402 N N . SER A 1 68 ? -12.423 -4.704 7.435 1.00 0.47 68 SER A N 13
ATOM 17403 C CA . SER A 1 68 ? -12.292 -3.356 6.811 1.00 0.43 68 SER A CA 13
ATOM 17404 C C . SER A 1 68 ? -13.673 -2.857 6.378 1.00 0.42 68 SER A C 13
ATOM 17405 O O . SER A 1 68 ? -14.030 -1.720 6.615 1.00 0.38 68 SER A O 13
ATOM 17413 N N . GLN A 1 69 ? -14.459 -3.694 5.750 1.00 0.45 69 GLN A N 13
ATOM 17414 C CA . GLN A 1 69 ? -15.814 -3.243 5.321 1.00 0.45 69 GLN A CA 13
ATOM 17415 C C . GLN A 1 69 ? -16.586 -2.782 6.548 1.00 0.37 69 GLN A C 13
ATOM 17416 O O . GLN A 1 69 ? -17.340 -1.839 6.496 1.00 0.32 69 GLN A O 13
ATOM 17430 N N . VAL A 1 70 ? -16.404 -3.446 7.652 1.00 0.37 70 VAL A N 13
ATOM 17431 C CA . VAL A 1 70 ? -17.131 -3.053 8.888 1.00 0.32 70 VAL A CA 13
ATOM 17432 C C . VAL A 1 70 ? -16.531 -1.762 9.443 1.00 0.27 70 VAL A C 13
ATOM 17433 O O . VAL A 1 70 ? -17.240 -0.831 9.762 1.00 0.23 70 VAL A O 13
ATOM 17446 N N . SER A 1 71 ? -15.231 -1.694 9.556 1.00 0.27 71 SER A N 13
ATOM 17447 C CA . SER A 1 71 ? -14.603 -0.452 10.084 1.00 0.23 71 SER A CA 13
ATOM 17448 C C . SER A 1 71 ? -14.870 0.682 9.097 1.00 0.22 71 SER A C 13
ATOM 17449 O O . SER A 1 71 ? -14.705 1.844 9.408 1.00 0.20 71 SER A O 13
ATOM 17457 N N . ASN A 1 72 ? -15.309 0.345 7.917 1.00 0.25 72 ASN A N 13
ATOM 17458 C CA . ASN A 1 72 ? -15.629 1.396 6.910 1.00 0.26 72 ASN A CA 13
ATOM 17459 C C . ASN A 1 72 ? -17.052 1.850 7.188 1.00 0.24 72 ASN A C 13
ATOM 17460 O O . ASN A 1 72 ? -17.339 3.024 7.284 1.00 0.22 72 ASN A O 13
ATOM 17471 N N . ILE A 1 73 ? -17.931 0.911 7.379 1.00 0.24 73 ILE A N 13
ATOM 17472 C CA . ILE A 1 73 ? -19.325 1.251 7.731 1.00 0.21 73 ILE A CA 13
ATOM 17473 C C . ILE A 1 73 ? -19.266 1.948 9.095 1.00 0.18 73 ILE A C 13
ATOM 17474 O O . ILE A 1 73 ? -20.176 2.638 9.512 1.00 0.18 73 ILE A O 13
ATOM 17490 N N . ILE A 1 74 ? -18.162 1.766 9.775 1.00 0.18 74 ILE A N 13
ATOM 17491 C CA . ILE A 1 74 ? -17.944 2.387 11.109 1.00 0.19 74 ILE A CA 13
ATOM 17492 C C . ILE A 1 74 ? -17.536 3.852 10.932 1.00 0.16 74 ILE A C 13
ATOM 17493 O O . ILE A 1 74 ? -18.093 4.746 11.537 1.00 0.20 74 ILE A O 13
ATOM 17509 N N . GLN A 1 75 ? -16.551 4.091 10.112 1.00 0.20 75 GLN A N 13
ATOM 17510 C CA . GLN A 1 75 ? -16.068 5.479 9.882 1.00 0.21 75 GLN A CA 13
ATOM 17511 C C . GLN A 1 75 ? -17.062 6.226 9.005 1.00 0.27 75 GLN A C 13
ATOM 17512 O O . GLN A 1 75 ? -17.008 7.431 8.867 1.00 0.40 75 GLN A O 13
ATOM 17526 N N . ALA A 1 76 ? -17.957 5.514 8.399 1.00 0.22 76 ALA A N 13
ATOM 17527 C CA . ALA A 1 76 ? -18.943 6.169 7.509 1.00 0.30 76 ALA A CA 13
ATOM 17528 C C . ALA A 1 76 ? -20.360 5.920 8.029 1.00 0.28 76 ALA A C 13
ATOM 17529 O O . ALA A 1 76 ? -21.327 6.364 7.440 1.00 0.33 76 ALA A O 13
ATOM 17536 N N . LYS A 1 77 ? -20.492 5.216 9.123 1.00 0.20 77 LYS A N 13
ATOM 17537 C CA . LYS A 1 77 ? -21.851 4.939 9.673 1.00 0.17 77 LYS A CA 13
ATOM 17538 C C . LYS A 1 77 ? -22.798 4.611 8.518 1.00 0.16 77 LYS A C 13
ATOM 17539 O O . LYS A 1 77 ? -23.580 5.432 8.080 1.00 0.17 77 LYS A O 13
ATOM 17558 N N . LEU A 1 78 ? -22.713 3.413 8.019 1.00 0.14 78 LEU A N 13
ATOM 17559 C CA . LEU A 1 78 ? -23.581 2.997 6.882 1.00 0.14 78 LEU A CA 13
ATOM 17560 C C . LEU A 1 78 ? -24.697 2.089 7.387 1.00 0.12 78 LEU A C 13
ATOM 17561 O O . LEU A 1 78 ? -24.457 1.150 8.120 1.00 0.16 78 LEU A O 13
ATOM 17577 N N . LYS A 1 79 ? -25.908 2.321 6.971 1.00 0.09 79 LYS A N 13
ATOM 17578 C CA . LYS A 1 79 ? -27.007 1.421 7.406 1.00 0.09 79 LYS A CA 13
ATOM 17579 C C . LYS A 1 79 ? -26.675 0.043 6.856 1.00 0.15 79 LYS A C 13
ATOM 17580 O O . LYS A 1 79 ? -26.229 -0.077 5.738 1.00 0.37 79 LYS A O 13
ATOM 17599 N N . ILE A 1 80 ? -26.843 -0.995 7.620 1.00 0.12 80 ILE A N 13
ATOM 17600 C CA . ILE A 1 80 ? -26.483 -2.338 7.096 1.00 0.15 80 ILE A CA 13
ATOM 17601 C C . ILE A 1 80 ? -27.739 -3.135 6.743 1.00 0.12 80 ILE A C 13
ATOM 17602 O O . ILE A 1 80 ? -28.775 -2.999 7.356 1.00 0.15 80 ILE A O 13
ATOM 17618 N N . SER A 1 81 ? -27.641 -3.983 5.758 1.00 0.08 81 SER A N 13
ATOM 17619 C CA . SER A 1 81 ? -28.809 -4.816 5.368 1.00 0.07 81 SER A CA 13
ATOM 17620 C C . SER A 1 81 ? -28.448 -6.283 5.605 1.00 0.10 81 SER A C 13
ATOM 17621 O O . SER A 1 81 ? -27.391 -6.739 5.214 1.00 0.32 81 SER A O 13
ATOM 17629 N N . VAL A 1 82 ? -29.293 -7.022 6.264 1.00 0.21 82 VAL A N 13
ATOM 17630 C CA . VAL A 1 82 ? -28.961 -8.446 6.537 1.00 0.17 82 VAL A CA 13
ATOM 17631 C C . VAL A 1 82 ? -29.863 -9.374 5.719 1.00 0.16 82 VAL A C 13
ATOM 17632 O O . VAL A 1 82 ? -31.069 -9.210 5.669 1.00 0.20 82 VAL A O 13
ATOM 17645 N N . HIS A 1 83 ? -29.279 -10.353 5.083 1.00 0.17 83 HIS A N 13
ATOM 17646 C CA . HIS A 1 83 ? -30.083 -11.309 4.268 1.00 0.20 83 HIS A CA 13
ATOM 17647 C C . HIS A 1 83 ? -29.892 -12.724 4.811 1.00 0.21 83 HIS A C 13
ATOM 17648 O O . HIS A 1 83 ? -29.031 -12.972 5.632 1.00 0.24 83 HIS A O 13
ATOM 17662 N N . ASP A 1 84 ? -30.678 -13.657 4.354 1.00 0.28 84 ASP A N 13
ATOM 17663 C CA . ASP A 1 84 ? -30.529 -15.051 4.838 1.00 0.36 84 ASP A CA 13
ATOM 17664 C C . ASP A 1 84 ? -29.758 -15.860 3.797 1.00 0.40 84 ASP A C 13
ATOM 17665 O O . ASP A 1 84 ? -30.099 -15.879 2.631 1.00 0.41 84 ASP A O 13
ATOM 17674 N N . ILE A 1 85 ? -28.719 -16.522 4.207 1.00 0.43 85 ILE A N 13
ATOM 17675 C CA . ILE A 1 85 ? -27.921 -17.324 3.243 1.00 0.47 85 ILE A CA 13
ATOM 17676 C C . ILE A 1 85 ? -27.488 -18.635 3.905 1.00 0.50 85 ILE A C 13
ATOM 17677 O O . ILE A 1 85 ? -27.678 -18.762 5.103 1.00 0.56 85 ILE A O 13
ATOM 17694 N N . GLY A 1 1 ? -19.020 31.396 40.244 1.00 29.89 1 GLY A N 14
ATOM 17695 C CA . GLY A 1 1 ? -19.572 30.678 39.014 1.00 30.35 1 GLY A CA 14
ATOM 17696 C C . GLY A 1 1 ? -19.469 29.195 38.925 1.00 28.54 1 GLY A C 14
ATOM 17697 O O . GLY A 1 1 ? -18.635 28.580 39.562 1.00 26.82 1 GLY A O 14
ATOM 17703 N N . ALA A 1 2 ? -20.310 28.579 38.140 1.00 28.97 2 ALA A N 14
ATOM 17704 C CA . ALA A 1 2 ? -20.260 27.097 38.009 1.00 27.36 2 ALA A CA 14
ATOM 17705 C C . ALA A 1 2 ? -18.883 26.671 37.498 1.00 26.90 2 ALA A C 14
ATOM 17706 O O . ALA A 1 2 ? -17.979 27.475 37.380 1.00 27.79 2 ALA A O 14
ATOM 17713 N N . MET A 1 3 ? -18.718 25.413 37.194 1.00 25.62 3 MET A N 14
ATOM 17714 C CA . MET A 1 3 ? -17.399 24.935 36.691 1.00 25.18 3 MET A CA 14
ATOM 17715 C C . MET A 1 3 ? -17.271 25.272 35.205 1.00 24.57 3 MET A C 14
ATOM 17716 O O . MET A 1 3 ? -16.312 25.886 34.776 1.00 22.91 3 MET A O 14
ATOM 17730 N N . GLY A 1 4 ? -18.229 24.875 34.414 1.00 25.93 4 GLY A N 14
ATOM 17731 C CA . GLY A 1 4 ? -18.167 25.172 32.956 1.00 25.44 4 GLY A CA 14
ATOM 17732 C C . GLY A 1 4 ? -17.024 24.382 32.317 1.00 23.81 4 GLY A C 14
ATOM 17733 O O . GLY A 1 4 ? -15.987 24.927 31.991 1.00 22.53 4 GLY A O 14
ATOM 17737 N N . SER A 1 5 ? -17.204 23.103 32.131 1.00 23.93 5 SER A N 14
ATOM 17738 C CA . SER A 1 5 ? -16.126 22.283 31.509 1.00 22.44 5 SER A CA 14
ATOM 17739 C C . SER A 1 5 ? -16.752 21.131 30.720 1.00 20.66 5 SER A C 14
ATOM 17740 O O . SER A 1 5 ? -17.911 20.806 30.889 1.00 20.59 5 SER A O 14
ATOM 17748 N N . SER A 1 6 ? -15.995 20.511 29.857 1.00 19.34 6 SER A N 14
ATOM 17749 C CA . SER A 1 6 ? -16.550 19.382 29.059 1.00 17.60 6 SER A CA 14
ATOM 17750 C C . SER A 1 6 ? -15.497 18.899 28.058 1.00 16.48 6 SER A C 14
ATOM 17751 O O . SER A 1 6 ? -14.773 19.683 27.478 1.00 17.22 6 SER A O 14
ATOM 17759 N N . THR A 1 7 ? -15.406 17.614 27.855 1.00 14.85 7 THR A N 14
ATOM 17760 C CA . THR A 1 7 ? -14.400 17.079 26.895 1.00 13.93 7 THR A CA 14
ATOM 17761 C C . THR A 1 7 ? -14.934 15.796 26.251 1.00 12.55 7 THR A C 14
ATOM 17762 O O . THR A 1 7 ? -14.723 15.545 25.081 1.00 11.01 7 THR A O 14
ATOM 17773 N N . SER A 1 8 ? -15.629 14.984 27.002 1.00 13.35 8 SER A N 14
ATOM 17774 C CA . SER A 1 8 ? -16.182 13.721 26.430 1.00 12.42 8 SER A CA 14
ATOM 17775 C C . SER A 1 8 ? -15.043 12.744 26.134 1.00 10.51 8 SER A C 14
ATOM 17776 O O . SER A 1 8 ? -13.911 13.135 25.930 1.00 11.00 8 SER A O 14
ATOM 17784 N N . GLY A 1 9 ? -15.334 11.471 26.116 1.00 8.68 9 GLY A N 14
ATOM 17785 C CA . GLY A 1 9 ? -14.271 10.461 25.840 1.00 6.94 9 GLY A CA 14
ATOM 17786 C C . GLY A 1 9 ? -14.500 9.826 24.467 1.00 5.68 9 GLY A C 14
ATOM 17787 O O . GLY A 1 9 ? -14.849 10.493 23.512 1.00 5.67 9 GLY A O 14
ATOM 17791 N N . LEU A 1 10 ? -14.301 8.541 24.359 1.00 4.88 10 LEU A N 14
ATOM 17792 C CA . LEU A 1 10 ? -14.500 7.856 23.049 1.00 3.88 10 LEU A CA 14
ATOM 17793 C C . LEU A 1 10 ? -15.990 7.820 22.704 1.00 3.20 10 LEU A C 14
ATOM 17794 O O . LEU A 1 10 ? -16.835 8.127 23.523 1.00 3.45 10 LEU A O 14
ATOM 17810 N N . LYS A 1 11 ? -16.322 7.451 21.494 1.00 2.52 11 LYS A N 14
ATOM 17811 C CA . LYS A 1 11 ? -17.758 7.399 21.094 1.00 1.84 11 LYS A CA 14
ATOM 17812 C C . LYS A 1 11 ? -18.006 6.175 20.205 1.00 1.39 11 LYS A C 14
ATOM 17813 O O . LYS A 1 11 ? -17.107 5.672 19.559 1.00 1.95 11 LYS A O 14
ATOM 17832 N N . THR A 1 12 ? -19.220 5.696 20.165 1.00 1.11 12 THR A N 14
ATOM 17833 C CA . THR A 1 12 ? -19.531 4.510 19.317 1.00 0.62 12 THR A CA 14
ATOM 17834 C C . THR A 1 12 ? -20.254 4.958 18.050 1.00 0.48 12 THR A C 14
ATOM 17835 O O . THR A 1 12 ? -20.860 6.010 18.008 1.00 0.54 12 THR A O 14
ATOM 17846 N N . THR A 1 13 ? -20.217 4.157 17.021 1.00 0.44 13 THR A N 14
ATOM 17847 C CA . THR A 1 13 ? -20.925 4.525 15.770 1.00 0.30 13 THR A CA 14
ATOM 17848 C C . THR A 1 13 ? -22.302 3.862 15.799 1.00 0.39 13 THR A C 14
ATOM 17849 O O . THR A 1 13 ? -22.423 2.679 16.057 1.00 0.48 13 THR A O 14
ATOM 17860 N N . LYS A 1 14 ? -23.339 4.619 15.566 1.00 0.38 14 LYS A N 14
ATOM 17861 C CA . LYS A 1 14 ? -24.712 4.039 15.611 1.00 0.49 14 LYS A CA 14
ATOM 17862 C C . LYS A 1 14 ? -25.094 3.498 14.236 1.00 0.53 14 LYS A C 14
ATOM 17863 O O . LYS A 1 14 ? -25.405 4.243 13.328 1.00 0.63 14 LYS A O 14
ATOM 17882 N N . ILE A 1 15 ? -25.068 2.203 14.071 1.00 0.47 15 ILE A N 14
ATOM 17883 C CA . ILE A 1 15 ? -25.426 1.617 12.750 1.00 0.50 15 ILE A CA 14
ATOM 17884 C C . ILE A 1 15 ? -26.710 0.794 12.871 1.00 0.57 15 ILE A C 14
ATOM 17885 O O . ILE A 1 15 ? -26.957 0.154 13.873 1.00 1.02 15 ILE A O 14
ATOM 17901 N N . LYS A 1 16 ? -27.525 0.800 11.851 1.00 0.13 16 LYS A N 14
ATOM 17902 C CA . LYS A 1 16 ? -28.788 0.011 11.899 1.00 0.14 16 LYS A CA 14
ATOM 17903 C C . LYS A 1 16 ? -28.780 -1.026 10.777 1.00 0.13 16 LYS A C 14
ATOM 17904 O O . LYS A 1 16 ? -28.748 -0.690 9.610 1.00 0.07 16 LYS A O 14
ATOM 17923 N N . PHE A 1 17 ? -28.816 -2.284 11.115 1.00 0.18 17 PHE A N 14
ATOM 17924 C CA . PHE A 1 17 ? -28.816 -3.334 10.060 1.00 0.16 17 PHE A CA 14
ATOM 17925 C C . PHE A 1 17 ? -30.241 -3.517 9.536 1.00 0.16 17 PHE A C 14
ATOM 17926 O O . PHE A 1 17 ? -31.182 -2.995 10.096 1.00 0.22 17 PHE A O 14
ATOM 17943 N N . TYR A 1 18 ? -30.417 -4.243 8.466 1.00 0.11 18 TYR A N 14
ATOM 17944 C CA . TYR A 1 18 ? -31.794 -4.426 7.938 1.00 0.13 18 TYR A CA 14
ATOM 17945 C C . TYR A 1 18 ? -32.027 -5.888 7.552 1.00 0.11 18 TYR A C 14
ATOM 17946 O O . TYR A 1 18 ? -32.139 -6.226 6.390 1.00 0.11 18 TYR A O 14
ATOM 17964 N N . TYR A 1 19 ? -32.117 -6.756 8.524 1.00 0.10 19 TYR A N 14
ATOM 17965 C CA . TYR A 1 19 ? -32.364 -8.196 8.225 1.00 0.06 19 TYR A CA 14
ATOM 17966 C C . TYR A 1 19 ? -33.827 -8.366 7.825 1.00 0.07 19 TYR A C 14
ATOM 17967 O O . TYR A 1 19 ? -34.724 -8.140 8.611 1.00 0.07 19 TYR A O 14
ATOM 17985 N N . LYS A 1 20 ? -34.079 -8.745 6.604 1.00 0.09 20 LYS A N 14
ATOM 17986 C CA . LYS A 1 20 ? -35.494 -8.903 6.168 1.00 0.11 20 LYS A CA 14
ATOM 17987 C C . LYS A 1 20 ? -36.228 -7.584 6.422 1.00 0.08 20 LYS A C 14
ATOM 17988 O O . LYS A 1 20 ? -35.662 -6.517 6.289 1.00 0.10 20 LYS A O 14
ATOM 18007 N N . ASP A 1 21 ? -37.476 -7.641 6.799 1.00 0.14 21 ASP A N 14
ATOM 18008 C CA . ASP A 1 21 ? -38.225 -6.382 7.070 1.00 0.16 21 ASP A CA 14
ATOM 18009 C C . ASP A 1 21 ? -37.910 -5.896 8.490 1.00 0.16 21 ASP A C 14
ATOM 18010 O O . ASP A 1 21 ? -38.365 -4.850 8.912 1.00 0.20 21 ASP A O 14
ATOM 18019 N N . ASP A 1 22 ? -37.133 -6.645 9.228 1.00 0.15 22 ASP A N 14
ATOM 18020 C CA . ASP A 1 22 ? -36.787 -6.226 10.621 1.00 0.16 22 ASP A CA 14
ATOM 18021 C C . ASP A 1 22 ? -35.445 -5.488 10.615 1.00 0.12 22 ASP A C 14
ATOM 18022 O O . ASP A 1 22 ? -34.721 -5.516 9.642 1.00 0.12 22 ASP A O 14
ATOM 18031 N N . ILE A 1 23 ? -35.107 -4.821 11.691 1.00 0.10 23 ILE A N 14
ATOM 18032 C CA . ILE A 1 23 ? -33.817 -4.077 11.729 1.00 0.08 23 ILE A CA 14
ATOM 18033 C C . ILE A 1 23 ? -33.254 -4.046 13.154 1.00 0.12 23 ILE A C 14
ATOM 18034 O O . ILE A 1 23 ? -33.985 -3.998 14.123 1.00 0.09 23 ILE A O 14
ATOM 18050 N N . PHE A 1 24 ? -31.957 -4.018 13.277 1.00 0.18 24 PHE A N 14
ATOM 18051 C CA . PHE A 1 24 ? -31.331 -3.926 14.626 1.00 0.22 24 PHE A CA 14
ATOM 18052 C C . PHE A 1 24 ? -30.236 -2.863 14.563 1.00 0.19 24 PHE A C 14
ATOM 18053 O O . PHE A 1 24 ? -30.184 -2.084 13.631 1.00 0.19 24 PHE A O 14
ATOM 18070 N N . ALA A 1 25 ? -29.372 -2.794 15.534 1.00 0.28 25 ALA A N 14
ATOM 18071 C CA . ALA A 1 25 ? -28.320 -1.743 15.483 1.00 0.23 25 ALA A CA 14
ATOM 18072 C C . ALA A 1 25 ? -27.046 -2.219 16.179 1.00 0.15 25 ALA A C 14
ATOM 18073 O O . ALA A 1 25 ? -27.005 -3.279 16.772 1.00 0.20 25 ALA A O 14
ATOM 18080 N N . LEU A 1 26 ? -26.003 -1.436 16.107 1.00 0.21 26 LEU A N 14
ATOM 18081 C CA . LEU A 1 26 ? -24.725 -1.830 16.758 1.00 0.30 26 LEU A CA 14
ATOM 18082 C C . LEU A 1 26 ? -23.898 -0.586 17.087 1.00 0.33 26 LEU A C 14
ATOM 18083 O O . LEU A 1 26 ? -23.856 0.369 16.330 1.00 0.39 26 LEU A O 14
ATOM 18099 N N . MET A 1 27 ? -23.217 -0.611 18.199 1.00 0.29 27 MET A N 14
ATOM 18100 C CA . MET A 1 27 ? -22.355 0.538 18.586 1.00 0.32 27 MET A CA 14
ATOM 18101 C C . MET A 1 27 ? -20.902 0.101 18.401 1.00 0.30 27 MET A C 14
ATOM 18102 O O . MET A 1 27 ? -20.392 -0.714 19.147 1.00 0.23 27 MET A O 14
ATOM 18116 N N . LEU A 1 28 ? -20.240 0.599 17.397 1.00 0.36 28 LEU A N 14
ATOM 18117 C CA . LEU A 1 28 ? -18.833 0.166 17.160 1.00 0.35 28 LEU A CA 14
ATOM 18118 C C . LEU A 1 28 ? -17.848 1.154 17.781 1.00 0.34 28 LEU A C 14
ATOM 18119 O O . LEU A 1 28 ? -18.132 2.321 17.938 1.00 0.86 28 LEU A O 14
ATOM 18135 N N . LYS A 1 29 ? -16.681 0.686 18.125 1.00 0.55 29 LYS A N 14
ATOM 18136 C CA . LYS A 1 29 ? -15.661 1.585 18.727 1.00 0.61 29 LYS A CA 14
ATOM 18137 C C . LYS A 1 29 ? -14.491 1.738 17.751 1.00 0.73 29 LYS A C 14
ATOM 18138 O O . LYS A 1 29 ? -13.593 2.527 17.960 1.00 1.00 29 LYS A O 14
ATOM 18157 N N . GLY A 1 30 ? -14.500 0.986 16.683 1.00 0.58 30 GLY A N 14
ATOM 18158 C CA . GLY A 1 30 ? -13.394 1.085 15.689 1.00 0.72 30 GLY A CA 14
ATOM 18159 C C . GLY A 1 30 ? -12.641 -0.245 15.625 1.00 0.89 30 GLY A C 14
ATOM 18160 O O . GLY A 1 30 ? -11.914 -0.514 14.689 1.00 0.99 30 GLY A O 14
ATOM 18164 N N . ASP A 1 31 ? -12.803 -1.079 16.615 1.00 0.95 31 ASP A N 14
ATOM 18165 C CA . ASP A 1 31 ? -12.092 -2.386 16.612 1.00 1.13 31 ASP A CA 14
ATOM 18166 C C . ASP A 1 31 ? -13.032 -3.488 16.119 1.00 0.98 31 ASP A C 14
ATOM 18167 O O . ASP A 1 31 ? -12.598 -4.547 15.713 1.00 1.19 31 ASP A O 14
ATOM 18176 N N . THR A 1 32 ? -14.316 -3.255 16.154 1.00 0.61 32 THR A N 14
ATOM 18177 C CA . THR A 1 32 ? -15.268 -4.303 15.688 1.00 0.46 32 THR A CA 14
ATOM 18178 C C . THR A 1 32 ? -14.772 -4.892 14.367 1.00 0.60 32 THR A C 14
ATOM 18179 O O . THR A 1 32 ? -14.353 -4.180 13.476 1.00 1.47 32 THR A O 14
ATOM 18190 N N . THR A 1 33 ? -14.814 -6.190 14.236 1.00 0.48 33 THR A N 14
ATOM 18191 C CA . THR A 1 33 ? -14.344 -6.828 12.974 1.00 0.42 33 THR A CA 14
ATOM 18192 C C . THR A 1 33 ? -15.546 -7.295 12.158 1.00 0.31 33 THR A C 14
ATOM 18193 O O . THR A 1 33 ? -16.684 -7.067 12.518 1.00 0.29 33 THR A O 14
ATOM 18204 N N . TYR A 1 34 ? -15.298 -7.963 11.069 1.00 0.26 34 TYR A N 14
ATOM 18205 C CA . TYR A 1 34 ? -16.419 -8.468 10.231 1.00 0.19 34 TYR A CA 14
ATOM 18206 C C . TYR A 1 34 ? -16.909 -9.782 10.829 1.00 0.19 34 TYR A C 14
ATOM 18207 O O . TYR A 1 34 ? -18.089 -10.068 10.848 1.00 0.16 34 TYR A O 14
ATOM 18225 N N . LYS A 1 35 ? -16.007 -10.572 11.343 1.00 0.26 35 LYS A N 14
ATOM 18226 C CA . LYS A 1 35 ? -16.423 -11.857 11.972 1.00 0.31 35 LYS A CA 14
ATOM 18227 C C . LYS A 1 35 ? -17.048 -11.522 13.320 1.00 0.31 35 LYS A C 14
ATOM 18228 O O . LYS A 1 35 ? -17.879 -12.240 13.839 1.00 0.36 35 LYS A O 14
ATOM 18247 N N . GLU A 1 36 ? -16.677 -10.396 13.866 1.00 0.29 36 GLU A N 14
ATOM 18248 C CA . GLU A 1 36 ? -17.264 -9.953 15.148 1.00 0.28 36 GLU A CA 14
ATOM 18249 C C . GLU A 1 36 ? -18.715 -9.599 14.855 1.00 0.26 36 GLU A C 14
ATOM 18250 O O . GLU A 1 36 ? -19.635 -10.050 15.507 1.00 0.27 36 GLU A O 14
ATOM 18262 N N . LEU A 1 37 ? -18.914 -8.823 13.823 1.00 0.30 37 LEU A N 14
ATOM 18263 C CA . LEU A 1 37 ? -20.283 -8.458 13.401 1.00 0.33 37 LEU A CA 14
ATOM 18264 C C . LEU A 1 37 ? -21.038 -9.764 13.169 1.00 0.26 37 LEU A C 14
ATOM 18265 O O . LEU A 1 37 ? -22.209 -9.901 13.469 1.00 0.23 37 LEU A O 14
ATOM 18281 N N . ARG A 1 38 ? -20.343 -10.724 12.628 1.00 0.26 38 ARG A N 14
ATOM 18282 C CA . ARG A 1 38 ? -20.948 -12.049 12.346 1.00 0.22 38 ARG A CA 14
ATOM 18283 C C . ARG A 1 38 ? -21.573 -12.626 13.619 1.00 0.19 38 ARG A C 14
ATOM 18284 O O . ARG A 1 38 ? -22.766 -12.795 13.704 1.00 0.37 38 ARG A O 14
ATOM 18305 N N . SER A 1 39 ? -20.781 -12.941 14.607 1.00 0.57 39 SER A N 14
ATOM 18306 C CA . SER A 1 39 ? -21.356 -13.521 15.860 1.00 0.60 39 SER A CA 14
ATOM 18307 C C . SER A 1 39 ? -22.242 -12.490 16.567 1.00 0.61 39 SER A C 14
ATOM 18308 O O . SER A 1 39 ? -23.004 -12.821 17.454 1.00 0.70 39 SER A O 14
ATOM 18316 N N . LYS A 1 40 ? -22.152 -11.243 16.192 1.00 0.58 40 LYS A N 14
ATOM 18317 C CA . LYS A 1 40 ? -22.990 -10.202 16.858 1.00 0.61 40 LYS A CA 14
ATOM 18318 C C . LYS A 1 40 ? -24.336 -10.080 16.141 1.00 0.48 40 LYS A C 14
ATOM 18319 O O . LYS A 1 40 ? -25.279 -9.517 16.661 1.00 0.60 40 LYS A O 14
ATOM 18338 N N . ILE A 1 41 ? -24.427 -10.591 14.947 1.00 0.28 41 ILE A N 14
ATOM 18339 C CA . ILE A 1 41 ? -25.705 -10.496 14.184 1.00 0.21 41 ILE A CA 14
ATOM 18340 C C . ILE A 1 41 ? -26.425 -11.845 14.194 1.00 0.15 41 ILE A C 14
ATOM 18341 O O . ILE A 1 41 ? -27.637 -11.919 14.168 1.00 0.13 41 ILE A O 14
ATOM 18357 N N . ALA A 1 42 ? -25.676 -12.906 14.212 1.00 0.17 42 ALA A N 14
ATOM 18358 C CA . ALA A 1 42 ? -26.273 -14.271 14.200 1.00 0.15 42 ALA A CA 14
ATOM 18359 C C . ALA A 1 42 ? -27.415 -14.402 15.219 1.00 0.20 42 ALA A C 14
ATOM 18360 O O . ALA A 1 42 ? -28.466 -14.911 14.882 1.00 0.25 42 ALA A O 14
ATOM 18367 N N . PRO A 1 43 ? -27.192 -13.955 16.432 1.00 0.20 43 PRO A N 14
ATOM 18368 C CA . PRO A 1 43 ? -28.216 -14.045 17.489 1.00 0.26 43 PRO A CA 14
ATOM 18369 C C . PRO A 1 43 ? -29.337 -13.043 17.218 1.00 0.31 43 PRO A C 14
ATOM 18370 O O . PRO A 1 43 ? -30.465 -13.232 17.628 1.00 0.43 43 PRO A O 14
ATOM 18381 N N . ARG A 1 44 ? -29.039 -11.990 16.511 1.00 0.23 44 ARG A N 14
ATOM 18382 C CA . ARG A 1 44 ? -30.092 -10.989 16.193 1.00 0.29 44 ARG A CA 14
ATOM 18383 C C . ARG A 1 44 ? -30.798 -11.402 14.893 1.00 0.27 44 ARG A C 14
ATOM 18384 O O . ARG A 1 44 ? -31.781 -10.810 14.496 1.00 0.31 44 ARG A O 14
ATOM 18405 N N . ILE A 1 45 ? -30.301 -12.419 14.228 1.00 0.25 45 ILE A N 14
ATOM 18406 C CA . ILE A 1 45 ? -30.943 -12.871 12.960 1.00 0.26 45 ILE A CA 14
ATOM 18407 C C . ILE A 1 45 ? -31.807 -14.100 13.219 1.00 0.31 45 ILE A C 14
ATOM 18408 O O . ILE A 1 45 ? -32.793 -14.324 12.550 1.00 0.37 45 ILE A O 14
ATOM 18424 N N . ASP A 1 46 ? -31.379 -14.920 14.142 1.00 0.30 46 ASP A N 14
ATOM 18425 C CA . ASP A 1 46 ? -32.084 -16.201 14.448 1.00 0.35 46 ASP A CA 14
ATOM 18426 C C . ASP A 1 46 ? -31.428 -17.307 13.610 1.00 0.31 46 ASP A C 14
ATOM 18427 O O . ASP A 1 46 ? -31.880 -18.433 13.582 1.00 0.36 46 ASP A O 14
ATOM 18436 N N . THR A 1 47 ? -30.355 -16.979 12.929 1.00 0.26 47 THR A N 14
ATOM 18437 C CA . THR A 1 47 ? -29.643 -17.984 12.092 1.00 0.27 47 THR A CA 14
ATOM 18438 C C . THR A 1 47 ? -28.137 -17.781 12.262 1.00 0.21 47 THR A C 14
ATOM 18439 O O . THR A 1 47 ? -27.701 -16.891 12.965 1.00 0.15 47 THR A O 14
ATOM 18450 N N . ASP A 1 48 ? -27.335 -18.592 11.630 1.00 0.25 48 ASP A N 14
ATOM 18451 C CA . ASP A 1 48 ? -25.861 -18.427 11.767 1.00 0.25 48 ASP A CA 14
ATOM 18452 C C . ASP A 1 48 ? -25.256 -18.063 10.411 1.00 0.31 48 ASP A C 14
ATOM 18453 O O . ASP A 1 48 ? -24.057 -17.946 10.271 1.00 0.45 48 ASP A O 14
ATOM 18462 N N . ASN A 1 49 ? -26.074 -17.882 9.409 1.00 0.35 49 ASN A N 14
ATOM 18463 C CA . ASN A 1 49 ? -25.530 -17.525 8.068 1.00 0.39 49 ASN A CA 14
ATOM 18464 C C . ASN A 1 49 ? -26.376 -16.410 7.449 1.00 0.32 49 ASN A C 14
ATOM 18465 O O . ASN A 1 49 ? -27.520 -16.609 7.092 1.00 0.36 49 ASN A O 14
ATOM 18476 N N . PHE A 1 50 ? -25.820 -15.236 7.323 1.00 0.29 50 PHE A N 14
ATOM 18477 C CA . PHE A 1 50 ? -26.586 -14.104 6.729 1.00 0.28 50 PHE A CA 14
ATOM 18478 C C . PHE A 1 50 ? -25.660 -13.269 5.840 1.00 0.27 50 PHE A C 14
ATOM 18479 O O . PHE A 1 50 ? -24.451 -13.323 5.961 1.00 0.30 50 PHE A O 14
ATOM 18496 N N . LYS A 1 51 ? -26.218 -12.496 4.949 1.00 0.33 51 LYS A N 14
ATOM 18497 C CA . LYS A 1 51 ? -25.376 -11.651 4.055 1.00 0.43 51 LYS A CA 14
ATOM 18498 C C . LYS A 1 51 ? -25.490 -10.188 4.500 1.00 0.27 51 LYS A C 14
ATOM 18499 O O . LYS A 1 51 ? -26.563 -9.617 4.521 1.00 0.25 51 LYS A O 14
ATOM 18518 N N . LEU A 1 52 ? -24.390 -9.581 4.878 1.00 0.32 52 LEU A N 14
ATOM 18519 C CA . LEU A 1 52 ? -24.436 -8.162 5.345 1.00 0.24 52 LEU A CA 14
ATOM 18520 C C . LEU A 1 52 ? -23.910 -7.225 4.256 1.00 0.19 52 LEU A C 14
ATOM 18521 O O . LEU A 1 52 ? -22.861 -7.446 3.683 1.00 0.20 52 LEU A O 14
ATOM 18537 N N . GLN A 1 53 ? -24.630 -6.170 3.976 1.00 0.23 53 GLN A N 14
ATOM 18538 C CA . GLN A 1 53 ? -24.172 -5.204 2.933 1.00 0.22 53 GLN A CA 14
ATOM 18539 C C . GLN A 1 53 ? -24.353 -3.778 3.448 1.00 0.24 53 GLN A C 14
ATOM 18540 O O . GLN A 1 53 ? -24.942 -3.551 4.484 1.00 0.22 53 GLN A O 14
ATOM 18554 N N . THR A 1 54 ? -23.868 -2.807 2.727 1.00 0.28 54 THR A N 14
ATOM 18555 C CA . THR A 1 54 ? -24.045 -1.398 3.178 1.00 0.30 54 THR A CA 14
ATOM 18556 C C . THR A 1 54 ? -25.445 -0.941 2.768 1.00 0.30 54 THR A C 14
ATOM 18557 O O . THR A 1 54 ? -25.641 -0.369 1.715 1.00 0.31 54 THR A O 14
ATOM 18568 N N . LYS A 1 55 ? -26.418 -1.217 3.599 1.00 0.29 55 LYS A N 14
ATOM 18569 C CA . LYS A 1 55 ? -27.830 -0.834 3.293 1.00 0.29 55 LYS A CA 14
ATOM 18570 C C . LYS A 1 55 ? -27.879 0.483 2.521 1.00 0.34 55 LYS A C 14
ATOM 18571 O O . LYS A 1 55 ? -27.830 1.554 3.093 1.00 0.35 55 LYS A O 14
ATOM 18590 N N . LEU A 1 56 ? -27.994 0.412 1.223 1.00 0.40 56 LEU A N 14
ATOM 18591 C CA . LEU A 1 56 ? -28.066 1.656 0.412 1.00 0.48 56 LEU A CA 14
ATOM 18592 C C . LEU A 1 56 ? -29.521 2.117 0.353 1.00 0.60 56 LEU A C 14
ATOM 18593 O O . LEU A 1 56 ? -30.360 1.638 1.089 1.00 0.58 56 LEU A O 14
ATOM 18609 N N . PHE A 1 57 ? -29.836 3.038 -0.515 1.00 0.76 57 PHE A N 14
ATOM 18610 C CA . PHE A 1 57 ? -31.246 3.510 -0.607 1.00 0.95 57 PHE A CA 14
ATOM 18611 C C . PHE A 1 57 ? -32.028 2.591 -1.547 1.00 0.95 57 PHE A C 14
ATOM 18612 O O . PHE A 1 57 ? -33.242 2.547 -1.518 1.00 1.11 57 PHE A O 14
ATOM 18629 N N . ASP A 1 58 ? -31.343 1.859 -2.381 1.00 0.83 58 ASP A N 14
ATOM 18630 C CA . ASP A 1 58 ? -32.048 0.946 -3.325 1.00 0.90 58 ASP A CA 14
ATOM 18631 C C . ASP A 1 58 ? -32.319 -0.394 -2.637 1.00 0.74 58 ASP A C 14
ATOM 18632 O O . ASP A 1 58 ? -33.354 -1.001 -2.827 1.00 0.88 58 ASP A O 14
ATOM 18641 N N . GLY A 1 59 ? -31.397 -0.861 -1.838 1.00 0.48 59 GLY A N 14
ATOM 18642 C CA . GLY A 1 59 ? -31.607 -2.162 -1.141 1.00 0.39 59 GLY A CA 14
ATOM 18643 C C . GLY A 1 59 ? -30.323 -2.569 -0.417 1.00 0.30 59 GLY A C 14
ATOM 18644 O O . GLY A 1 59 ? -30.326 -2.845 0.766 1.00 0.28 59 GLY A O 14
ATOM 18648 N N . SER A 1 60 ? -29.225 -2.609 -1.119 1.00 0.26 60 SER A N 14
ATOM 18649 C CA . SER A 1 60 ? -27.940 -2.999 -0.472 1.00 0.18 60 SER A CA 14
ATOM 18650 C C . SER A 1 60 ? -26.770 -2.509 -1.326 1.00 0.13 60 SER A C 14
ATOM 18651 O O . SER A 1 60 ? -26.905 -2.292 -2.515 1.00 0.15 60 SER A O 14
ATOM 18659 N N . GLY A 1 61 ? -25.623 -2.330 -0.731 1.00 0.11 61 GLY A N 14
ATOM 18660 C CA . GLY A 1 61 ? -24.445 -1.853 -1.511 1.00 0.16 61 GLY A CA 14
ATOM 18661 C C . GLY A 1 61 ? -23.302 -2.861 -1.384 1.00 0.14 61 GLY A C 14
ATOM 18662 O O . GLY A 1 61 ? -23.490 -4.050 -1.548 1.00 0.25 61 GLY A O 14
ATOM 18666 N N . GLU A 1 62 ? -22.120 -2.396 -1.091 1.00 0.13 62 GLU A N 14
ATOM 18667 C CA . GLU A 1 62 ? -20.965 -3.329 -0.953 1.00 0.13 62 GLU A CA 14
ATOM 18668 C C . GLU A 1 62 ? -21.266 -4.346 0.151 1.00 0.04 62 GLU A C 14
ATOM 18669 O O . GLU A 1 62 ? -21.644 -3.989 1.249 1.00 0.44 62 GLU A O 14
ATOM 18681 N N . GLU A 1 63 ? -21.104 -5.610 -0.132 1.00 0.46 63 GLU A N 14
ATOM 18682 C CA . GLU A 1 63 ? -21.385 -6.646 0.900 1.00 0.40 63 GLU A CA 14
ATOM 18683 C C . GLU A 1 63 ? -20.233 -6.695 1.907 1.00 0.37 63 GLU A C 14
ATOM 18684 O O . GLU A 1 63 ? -19.211 -7.302 1.661 1.00 0.40 63 GLU A O 14
ATOM 18696 N N . ILE A 1 64 ? -20.393 -6.061 3.041 1.00 0.33 64 ILE A N 14
ATOM 18697 C CA . ILE A 1 64 ? -19.308 -6.074 4.064 1.00 0.31 64 ILE A CA 14
ATOM 18698 C C . ILE A 1 64 ? -18.710 -7.480 4.155 1.00 0.37 64 ILE A C 14
ATOM 18699 O O . ILE A 1 64 ? -19.400 -8.442 4.423 1.00 0.43 64 ILE A O 14
ATOM 18715 N N . LYS A 1 65 ? -17.429 -7.606 3.929 1.00 0.38 65 LYS A N 14
ATOM 18716 C CA . LYS A 1 65 ? -16.798 -8.952 3.996 1.00 0.47 65 LYS A CA 14
ATOM 18717 C C . LYS A 1 65 ? -15.394 -8.856 4.596 1.00 0.45 65 LYS A C 14
ATOM 18718 O O . LYS A 1 65 ? -14.617 -9.786 4.519 1.00 0.50 65 LYS A O 14
ATOM 18737 N N . THR A 1 66 ? -15.052 -7.747 5.192 1.00 0.40 66 THR A N 14
ATOM 18738 C CA . THR A 1 66 ? -13.691 -7.631 5.786 1.00 0.42 66 THR A CA 14
ATOM 18739 C C . THR A 1 66 ? -13.707 -6.635 6.939 1.00 0.36 66 THR A C 14
ATOM 18740 O O . THR A 1 66 ? -14.516 -5.730 6.985 1.00 0.31 66 THR A O 14
ATOM 18751 N N . ASP A 1 67 ? -12.808 -6.796 7.870 1.00 0.40 67 ASP A N 14
ATOM 18752 C CA . ASP A 1 67 ? -12.757 -5.861 9.028 1.00 0.36 67 ASP A CA 14
ATOM 18753 C C . ASP A 1 67 ? -12.702 -4.421 8.512 1.00 0.34 67 ASP A C 14
ATOM 18754 O O . ASP A 1 67 ? -12.997 -3.485 9.227 1.00 0.33 67 ASP A O 14
ATOM 18763 N N . SER A 1 68 ? -12.327 -4.236 7.274 1.00 0.32 68 SER A N 14
ATOM 18764 C CA . SER A 1 68 ? -12.261 -2.860 6.713 1.00 0.30 68 SER A CA 14
ATOM 18765 C C . SER A 1 68 ? -13.663 -2.428 6.272 1.00 0.23 68 SER A C 14
ATOM 18766 O O . SER A 1 68 ? -14.065 -1.300 6.476 1.00 0.18 68 SER A O 14
ATOM 18774 N N . GLN A 1 69 ? -14.415 -3.318 5.678 1.00 0.27 69 GLN A N 14
ATOM 18775 C CA . GLN A 1 69 ? -15.790 -2.943 5.243 1.00 0.24 69 GLN A CA 14
ATOM 18776 C C . GLN A 1 69 ? -16.624 -2.620 6.473 1.00 0.23 69 GLN A C 14
ATOM 18777 O O . GLN A 1 69 ? -17.434 -1.725 6.461 1.00 0.23 69 GLN A O 14
ATOM 18791 N N . VAL A 1 70 ? -16.425 -3.341 7.538 1.00 0.22 70 VAL A N 14
ATOM 18792 C CA . VAL A 1 70 ? -17.204 -3.066 8.773 1.00 0.23 70 VAL A CA 14
ATOM 18793 C C . VAL A 1 70 ? -16.665 -1.795 9.420 1.00 0.27 70 VAL A C 14
ATOM 18794 O O . VAL A 1 70 ? -17.407 -0.896 9.749 1.00 0.26 70 VAL A O 14
ATOM 18807 N N . SER A 1 71 ? -15.372 -1.704 9.585 1.00 0.32 71 SER A N 14
ATOM 18808 C CA . SER A 1 71 ? -14.792 -0.476 10.191 1.00 0.36 71 SER A CA 14
ATOM 18809 C C . SER A 1 71 ? -15.031 0.688 9.232 1.00 0.32 71 SER A C 14
ATOM 18810 O O . SER A 1 71 ? -14.889 1.842 9.583 1.00 0.32 71 SER A O 14
ATOM 18818 N N . ASN A 1 72 ? -15.421 0.382 8.025 1.00 0.30 72 ASN A N 14
ATOM 18819 C CA . ASN A 1 72 ? -15.711 1.450 7.029 1.00 0.29 72 ASN A CA 14
ATOM 18820 C C . ASN A 1 72 ? -17.146 1.892 7.266 1.00 0.22 72 ASN A C 14
ATOM 18821 O O . ASN A 1 72 ? -17.453 3.065 7.319 1.00 0.15 72 ASN A O 14
ATOM 18832 N N . ILE A 1 73 ? -18.016 0.945 7.472 1.00 0.26 73 ILE A N 14
ATOM 18833 C CA . ILE A 1 73 ? -19.422 1.268 7.790 1.00 0.21 73 ILE A CA 14
ATOM 18834 C C . ILE A 1 73 ? -19.409 1.928 9.174 1.00 0.18 73 ILE A C 14
ATOM 18835 O O . ILE A 1 73 ? -20.324 2.616 9.578 1.00 0.12 73 ILE A O 14
ATOM 18851 N N . ILE A 1 74 ? -18.337 1.711 9.889 1.00 0.23 74 ILE A N 14
ATOM 18852 C CA . ILE A 1 74 ? -18.168 2.289 11.250 1.00 0.22 74 ILE A CA 14
ATOM 18853 C C . ILE A 1 74 ? -17.675 3.734 11.144 1.00 0.19 74 ILE A C 14
ATOM 18854 O O . ILE A 1 74 ? -18.107 4.606 11.870 1.00 0.21 74 ILE A O 14
ATOM 18870 N N . GLN A 1 75 ? -16.762 3.980 10.248 1.00 0.18 75 GLN A N 14
ATOM 18871 C CA . GLN A 1 75 ? -16.214 5.353 10.083 1.00 0.18 75 GLN A CA 14
ATOM 18872 C C . GLN A 1 75 ? -17.170 6.180 9.236 1.00 0.16 75 GLN A C 14
ATOM 18873 O O . GLN A 1 75 ? -17.105 7.393 9.197 1.00 0.18 75 GLN A O 14
ATOM 18887 N N . ALA A 1 76 ? -18.051 5.524 8.548 1.00 0.15 76 ALA A N 14
ATOM 18888 C CA . ALA A 1 76 ? -19.020 6.243 7.684 1.00 0.16 76 ALA A CA 14
ATOM 18889 C C . ALA A 1 76 ? -20.440 6.003 8.200 1.00 0.12 76 ALA A C 14
ATOM 18890 O O . ALA A 1 76 ? -21.405 6.481 7.637 1.00 0.13 76 ALA A O 14
ATOM 18897 N N . LYS A 1 77 ? -20.578 5.254 9.262 1.00 0.09 77 LYS A N 14
ATOM 18898 C CA . LYS A 1 77 ? -21.934 4.969 9.804 1.00 0.07 77 LYS A CA 14
ATOM 18899 C C . LYS A 1 77 ? -22.861 4.623 8.642 1.00 0.08 77 LYS A C 14
ATOM 18900 O O . LYS A 1 77 ? -23.641 5.433 8.183 1.00 0.08 77 LYS A O 14
ATOM 18919 N N . LEU A 1 78 ? -22.762 3.418 8.158 1.00 0.10 78 LEU A N 14
ATOM 18920 C CA . LEU A 1 78 ? -23.610 2.986 7.016 1.00 0.13 78 LEU A CA 14
ATOM 18921 C C . LEU A 1 78 ? -24.708 2.061 7.518 1.00 0.14 78 LEU A C 14
ATOM 18922 O O . LEU A 1 78 ? -24.459 1.148 8.277 1.00 0.15 78 LEU A O 14
ATOM 18938 N N . LYS A 1 79 ? -25.914 2.250 7.071 1.00 0.15 79 LYS A N 14
ATOM 18939 C CA . LYS A 1 79 ? -26.991 1.334 7.504 1.00 0.18 79 LYS A CA 14
ATOM 18940 C C . LYS A 1 79 ? -26.686 -0.018 6.881 1.00 0.18 79 LYS A C 14
ATOM 18941 O O . LYS A 1 79 ? -26.374 -0.099 5.714 1.00 0.24 79 LYS A O 14
ATOM 18960 N N . ILE A 1 80 ? -26.720 -1.072 7.638 1.00 0.15 80 ILE A N 14
ATOM 18961 C CA . ILE A 1 80 ? -26.379 -2.399 7.058 1.00 0.15 80 ILE A CA 14
ATOM 18962 C C . ILE A 1 80 ? -27.647 -3.169 6.696 1.00 0.10 80 ILE A C 14
ATOM 18963 O O . ILE A 1 80 ? -28.699 -2.965 7.265 1.00 0.06 80 ILE A O 14
ATOM 18979 N N . SER A 1 81 ? -27.546 -4.066 5.759 1.00 0.11 81 SER A N 14
ATOM 18980 C CA . SER A 1 81 ? -28.722 -4.877 5.362 1.00 0.06 81 SER A CA 14
ATOM 18981 C C . SER A 1 81 ? -28.369 -6.343 5.602 1.00 0.07 81 SER A C 14
ATOM 18982 O O . SER A 1 81 ? -27.290 -6.793 5.266 1.00 0.25 81 SER A O 14
ATOM 18990 N N . VAL A 1 82 ? -29.246 -7.085 6.210 1.00 0.14 82 VAL A N 14
ATOM 18991 C CA . VAL A 1 82 ? -28.932 -8.508 6.497 1.00 0.12 82 VAL A CA 14
ATOM 18992 C C . VAL A 1 82 ? -29.834 -9.431 5.672 1.00 0.08 82 VAL A C 14
ATOM 18993 O O . VAL A 1 82 ? -31.028 -9.220 5.558 1.00 0.20 82 VAL A O 14
ATOM 19006 N N . HIS A 1 83 ? -29.263 -10.458 5.101 1.00 0.15 83 HIS A N 14
ATOM 19007 C CA . HIS A 1 83 ? -30.066 -11.412 4.283 1.00 0.12 83 HIS A CA 14
ATOM 19008 C C . HIS A 1 83 ? -29.904 -12.825 4.843 1.00 0.18 83 HIS A C 14
ATOM 19009 O O . HIS A 1 83 ? -29.038 -13.086 5.653 1.00 0.25 83 HIS A O 14
ATOM 19023 N N . ASP A 1 84 ? -30.721 -13.742 4.406 1.00 0.24 84 ASP A N 14
ATOM 19024 C CA . ASP A 1 84 ? -30.601 -15.138 4.899 1.00 0.35 84 ASP A CA 14
ATOM 19025 C C . ASP A 1 84 ? -29.804 -15.953 3.881 1.00 0.34 84 ASP A C 14
ATOM 19026 O O . ASP A 1 84 ? -30.097 -15.947 2.701 1.00 0.33 84 ASP A O 14
ATOM 19035 N N . ILE A 1 85 ? -28.798 -16.649 4.323 1.00 0.34 85 ILE A N 14
ATOM 19036 C CA . ILE A 1 85 ? -27.983 -17.456 3.377 1.00 0.34 85 ILE A CA 14
ATOM 19037 C C . ILE A 1 85 ? -27.751 -18.849 3.962 1.00 0.55 85 ILE A C 14
ATOM 19038 O O . ILE A 1 85 ? -28.184 -19.080 5.078 1.00 0.36 85 ILE A O 14
ATOM 19055 N N . GLY A 1 1 ? 3.176 -5.463 28.140 1.00 21.77 1 GLY A N 15
ATOM 19056 C CA . GLY A 1 1 ? 2.620 -6.439 27.102 1.00 21.68 1 GLY A CA 15
ATOM 19057 C C . GLY A 1 1 ? 3.210 -6.481 25.734 1.00 21.92 1 GLY A C 15
ATOM 19058 O O . GLY A 1 1 ? 4.386 -6.735 25.561 1.00 22.13 1 GLY A O 15
ATOM 19064 N N . ALA A 1 2 ? 2.410 -6.244 24.727 1.00 22.13 2 ALA A N 15
ATOM 19065 C CA . ALA A 1 2 ? 2.925 -6.282 23.329 1.00 22.41 2 ALA A CA 15
ATOM 19066 C C . ALA A 1 2 ? 3.723 -5.014 23.018 1.00 20.08 2 ALA A C 15
ATOM 19067 O O . ALA A 1 2 ? 4.105 -4.269 23.898 1.00 18.41 2 ALA A O 15
ATOM 19074 N N . MET A 1 3 ? 3.973 -4.770 21.759 1.00 20.02 3 MET A N 15
ATOM 19075 C CA . MET A 1 3 ? 4.741 -3.557 21.360 1.00 17.90 3 MET A CA 15
ATOM 19076 C C . MET A 1 3 ? 3.869 -2.689 20.452 1.00 17.37 3 MET A C 15
ATOM 19077 O O . MET A 1 3 ? 3.133 -3.188 19.625 1.00 18.80 3 MET A O 15
ATOM 19091 N N . GLY A 1 4 ? 3.943 -1.396 20.594 1.00 15.34 4 GLY A N 15
ATOM 19092 C CA . GLY A 1 4 ? 3.114 -0.508 19.733 1.00 14.76 4 GLY A CA 15
ATOM 19093 C C . GLY A 1 4 ? 1.875 -0.053 20.509 1.00 12.78 4 GLY A C 15
ATOM 19094 O O . GLY A 1 4 ? 1.760 1.093 20.895 1.00 11.59 4 GLY A O 15
ATOM 19098 N N . SER A 1 5 ? 0.946 -0.942 20.741 1.00 12.51 5 SER A N 15
ATOM 19099 C CA . SER A 1 5 ? -0.283 -0.555 21.493 1.00 10.66 5 SER A CA 15
ATOM 19100 C C . SER A 1 5 ? -0.853 0.740 20.910 1.00 10.38 5 SER A C 15
ATOM 19101 O O . SER A 1 5 ? -0.702 1.806 21.472 1.00 10.38 5 SER A O 15
ATOM 19109 N N . SER A 1 6 ? -1.508 0.655 19.783 1.00 10.29 6 SER A N 15
ATOM 19110 C CA . SER A 1 6 ? -2.088 1.879 19.161 1.00 10.37 6 SER A CA 15
ATOM 19111 C C . SER A 1 6 ? -3.566 1.636 18.853 1.00 9.60 6 SER A C 15
ATOM 19112 O O . SER A 1 6 ? -3.925 0.663 18.219 1.00 9.55 6 SER A O 15
ATOM 19120 N N . THR A 1 7 ? -4.427 2.508 19.301 1.00 9.14 7 THR A N 15
ATOM 19121 C CA . THR A 1 7 ? -5.882 2.320 19.040 1.00 8.49 7 THR A CA 15
ATOM 19122 C C . THR A 1 7 ? -6.258 2.965 17.705 1.00 8.45 7 THR A C 15
ATOM 19123 O O . THR A 1 7 ? -5.688 3.958 17.300 1.00 8.89 7 THR A O 15
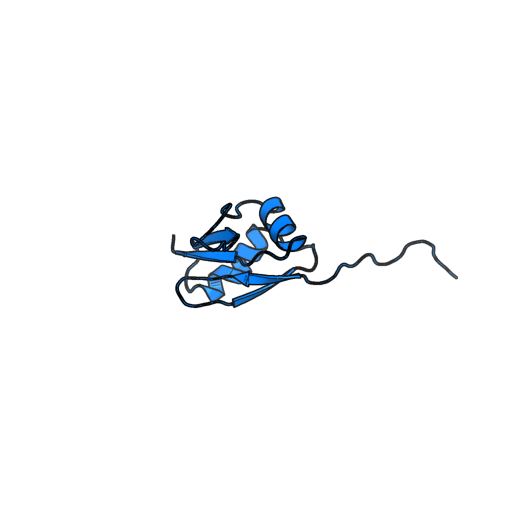ATOM 19134 N N . SER A 1 8 ? -7.217 2.405 17.019 1.00 8.09 8 SER A N 15
ATOM 19135 C CA . SER A 1 8 ? -7.639 2.981 15.712 1.00 8.01 8 SER A CA 15
ATOM 19136 C C . SER A 1 8 ? -9.164 2.934 15.606 1.00 7.66 8 SER A C 15
ATOM 19137 O O . SER A 1 8 ? -9.757 1.876 15.516 1.00 7.64 8 SER A O 15
ATOM 19145 N N . GLY A 1 9 ? -9.808 4.069 15.618 1.00 7.46 9 GLY A N 15
ATOM 19146 C CA . GLY A 1 9 ? -11.295 4.083 15.519 1.00 7.19 9 GLY A CA 15
ATOM 19147 C C . GLY A 1 9 ? -11.847 5.305 16.255 1.00 5.22 9 GLY A C 15
ATOM 19148 O O . GLY A 1 9 ? -11.110 6.174 16.673 1.00 4.40 9 GLY A O 15
ATOM 19152 N N . LEU A 1 10 ? -13.140 5.380 16.418 1.00 4.54 10 LEU A N 15
ATOM 19153 C CA . LEU A 1 10 ? -13.733 6.548 17.127 1.00 2.70 10 LEU A CA 15
ATOM 19154 C C . LEU A 1 10 ? -14.782 6.065 18.132 1.00 2.06 10 LEU A C 15
ATOM 19155 O O . LEU A 1 10 ? -14.859 4.897 18.451 1.00 3.15 10 LEU A O 15
ATOM 19171 N N . LYS A 1 11 ? -15.590 6.959 18.634 1.00 0.60 11 LYS A N 15
ATOM 19172 C CA . LYS A 1 11 ? -16.631 6.556 19.617 1.00 0.55 11 LYS A CA 15
ATOM 19173 C C . LYS A 1 11 ? -17.490 5.442 19.023 1.00 0.52 11 LYS A C 15
ATOM 19174 O O . LYS A 1 11 ? -17.157 4.855 18.013 1.00 1.04 11 LYS A O 15
ATOM 19193 N N . THR A 1 12 ? -18.597 5.152 19.641 1.00 0.21 12 THR A N 15
ATOM 19194 C CA . THR A 1 12 ? -19.486 4.080 19.116 1.00 0.30 12 THR A CA 15
ATOM 19195 C C . THR A 1 12 ? -20.210 4.595 17.868 1.00 0.20 12 THR A C 15
ATOM 19196 O O . THR A 1 12 ? -20.817 5.647 17.882 1.00 0.26 12 THR A O 15
ATOM 19207 N N . THR A 1 13 ? -20.148 3.863 16.792 1.00 0.26 13 THR A N 15
ATOM 19208 C CA . THR A 1 13 ? -20.828 4.314 15.545 1.00 0.17 13 THR A CA 15
ATOM 19209 C C . THR A 1 13 ? -22.227 3.698 15.474 1.00 0.24 13 THR A C 15
ATOM 19210 O O . THR A 1 13 ? -22.395 2.499 15.582 1.00 0.38 13 THR A O 15
ATOM 19221 N N . LYS A 1 14 ? -23.233 4.514 15.297 1.00 0.22 14 LYS A N 15
ATOM 19222 C CA . LYS A 1 14 ? -24.627 3.988 15.224 1.00 0.39 14 LYS A CA 15
ATOM 19223 C C . LYS A 1 14 ? -24.878 3.389 13.842 1.00 0.29 14 LYS A C 15
ATOM 19224 O O . LYS A 1 14 ? -25.074 4.096 12.875 1.00 0.29 14 LYS A O 15
ATOM 19243 N N . ILE A 1 15 ? -24.873 2.088 13.737 1.00 0.23 15 ILE A N 15
ATOM 19244 C CA . ILE A 1 15 ? -25.108 1.452 12.413 1.00 0.17 15 ILE A CA 15
ATOM 19245 C C . ILE A 1 15 ? -26.352 0.560 12.485 1.00 0.17 15 ILE A C 15
ATOM 19246 O O . ILE A 1 15 ? -26.363 -0.449 13.158 1.00 0.20 15 ILE A O 15
ATOM 19262 N N . LYS A 1 16 ? -27.406 0.933 11.803 1.00 0.17 16 LYS A N 15
ATOM 19263 C CA . LYS A 1 16 ? -28.651 0.109 11.844 1.00 0.15 16 LYS A CA 15
ATOM 19264 C C . LYS A 1 16 ? -28.630 -0.944 10.738 1.00 0.13 16 LYS A C 15
ATOM 19265 O O . LYS A 1 16 ? -28.541 -0.631 9.569 1.00 0.19 16 LYS A O 15
ATOM 19284 N N . PHE A 1 17 ? -28.734 -2.191 11.100 1.00 0.16 17 PHE A N 15
ATOM 19285 C CA . PHE A 1 17 ? -28.743 -3.271 10.075 1.00 0.13 17 PHE A CA 15
ATOM 19286 C C . PHE A 1 17 ? -30.176 -3.451 9.570 1.00 0.14 17 PHE A C 15
ATOM 19287 O O . PHE A 1 17 ? -31.107 -2.906 10.128 1.00 0.22 17 PHE A O 15
ATOM 19304 N N . TYR A 1 18 ? -30.375 -4.197 8.517 1.00 0.07 18 TYR A N 15
ATOM 19305 C CA . TYR A 1 18 ? -31.762 -4.374 8.011 1.00 0.07 18 TYR A CA 15
ATOM 19306 C C . TYR A 1 18 ? -32.025 -5.846 7.683 1.00 0.05 18 TYR A C 15
ATOM 19307 O O . TYR A 1 18 ? -32.181 -6.219 6.538 1.00 0.08 18 TYR A O 15
ATOM 19325 N N . TYR A 1 19 ? -32.095 -6.684 8.684 1.00 0.11 19 TYR A N 15
ATOM 19326 C CA . TYR A 1 19 ? -32.370 -8.126 8.431 1.00 0.17 19 TYR A CA 15
ATOM 19327 C C . TYR A 1 19 ? -33.841 -8.287 8.043 1.00 0.22 19 TYR A C 15
ATOM 19328 O O . TYR A 1 19 ? -34.728 -8.086 8.846 1.00 0.24 19 TYR A O 15
ATOM 19346 N N . LYS A 1 20 ? -34.108 -8.637 6.815 1.00 0.23 20 LYS A N 15
ATOM 19347 C CA . LYS A 1 20 ? -35.526 -8.790 6.387 1.00 0.27 20 LYS A CA 15
ATOM 19348 C C . LYS A 1 20 ? -36.263 -7.473 6.653 1.00 0.24 20 LYS A C 15
ATOM 19349 O O . LYS A 1 20 ? -35.703 -6.404 6.511 1.00 0.28 20 LYS A O 15
ATOM 19368 N N . ASP A 1 21 ? -37.507 -7.534 7.047 1.00 0.19 21 ASP A N 15
ATOM 19369 C CA . ASP A 1 21 ? -38.256 -6.277 7.327 1.00 0.17 21 ASP A CA 15
ATOM 19370 C C . ASP A 1 21 ? -37.926 -5.795 8.744 1.00 0.18 21 ASP A C 15
ATOM 19371 O O . ASP A 1 21 ? -38.318 -4.720 9.152 1.00 0.18 21 ASP A O 15
ATOM 19380 N N . ASP A 1 22 ? -37.199 -6.581 9.494 1.00 0.19 22 ASP A N 15
ATOM 19381 C CA . ASP A 1 22 ? -36.833 -6.166 10.880 1.00 0.20 22 ASP A CA 15
ATOM 19382 C C . ASP A 1 22 ? -35.474 -5.464 10.846 1.00 0.15 22 ASP A C 15
ATOM 19383 O O . ASP A 1 22 ? -34.703 -5.637 9.923 1.00 0.20 22 ASP A O 15
ATOM 19392 N N . ILE A 1 23 ? -35.171 -4.663 11.833 1.00 0.18 23 ILE A N 15
ATOM 19393 C CA . ILE A 1 23 ? -33.865 -3.951 11.829 1.00 0.11 23 ILE A CA 15
ATOM 19394 C C . ILE A 1 23 ? -33.325 -3.828 13.256 1.00 0.15 23 ILE A C 15
ATOM 19395 O O . ILE A 1 23 ? -34.071 -3.706 14.207 1.00 0.25 23 ILE A O 15
ATOM 19411 N N . PHE A 1 24 ? -32.030 -3.825 13.402 1.00 0.12 24 PHE A N 15
ATOM 19412 C CA . PHE A 1 24 ? -31.431 -3.671 14.756 1.00 0.16 24 PHE A CA 15
ATOM 19413 C C . PHE A 1 24 ? -30.331 -2.615 14.683 1.00 0.21 24 PHE A C 15
ATOM 19414 O O . PHE A 1 24 ? -30.124 -1.994 13.658 1.00 0.14 24 PHE A O 15
ATOM 19431 N N . ALA A 1 25 ? -29.631 -2.384 15.758 1.00 0.32 25 ALA A N 15
ATOM 19432 C CA . ALA A 1 25 ? -28.567 -1.345 15.724 1.00 0.37 25 ALA A CA 15
ATOM 19433 C C . ALA A 1 25 ? -27.314 -1.845 16.445 1.00 0.48 25 ALA A C 15
ATOM 19434 O O . ALA A 1 25 ? -27.388 -2.560 17.424 1.00 0.88 25 ALA A O 15
ATOM 19441 N N . LEU A 1 26 ? -26.162 -1.461 15.968 1.00 0.27 26 LEU A N 15
ATOM 19442 C CA . LEU A 1 26 ? -24.901 -1.898 16.624 1.00 0.32 26 LEU A CA 15
ATOM 19443 C C . LEU A 1 26 ? -24.016 -0.680 16.879 1.00 0.30 26 LEU A C 15
ATOM 19444 O O . LEU A 1 26 ? -23.841 0.167 16.020 1.00 0.26 26 LEU A O 15
ATOM 19460 N N . MET A 1 27 ? -23.444 -0.597 18.046 1.00 0.39 27 MET A N 15
ATOM 19461 C CA . MET A 1 27 ? -22.548 0.547 18.355 1.00 0.39 27 MET A CA 15
ATOM 19462 C C . MET A 1 27 ? -21.104 0.059 18.233 1.00 0.39 27 MET A C 15
ATOM 19463 O O . MET A 1 27 ? -20.626 -0.706 19.048 1.00 0.40 27 MET A O 15
ATOM 19477 N N . LEU A 1 28 ? -20.417 0.468 17.204 1.00 0.38 28 LEU A N 15
ATOM 19478 C CA . LEU A 1 28 ? -19.012 -0.001 17.010 1.00 0.38 28 LEU A CA 15
ATOM 19479 C C . LEU A 1 28 ? -18.031 0.906 17.752 1.00 0.38 28 LEU A C 15
ATOM 19480 O O . LEU A 1 28 ? -17.893 2.073 17.442 1.00 0.30 28 LEU A O 15
ATOM 19496 N N . LYS A 1 29 ? -17.328 0.371 18.713 1.00 0.48 29 LYS A N 15
ATOM 19497 C CA . LYS A 1 29 ? -16.337 1.195 19.461 1.00 0.53 29 LYS A CA 15
ATOM 19498 C C . LYS A 1 29 ? -15.151 1.506 18.549 1.00 0.57 29 LYS A C 15
ATOM 19499 O O . LYS A 1 29 ? -14.342 2.368 18.833 1.00 0.83 29 LYS A O 15
ATOM 19518 N N . GLY A 1 30 ? -15.046 0.807 17.455 1.00 0.48 30 GLY A N 15
ATOM 19519 C CA . GLY A 1 30 ? -13.918 1.049 16.513 1.00 0.57 30 GLY A CA 15
ATOM 19520 C C . GLY A 1 30 ? -13.060 -0.214 16.409 1.00 0.48 30 GLY A C 15
ATOM 19521 O O . GLY A 1 30 ? -12.258 -0.360 15.508 1.00 0.64 30 GLY A O 15
ATOM 19525 N N . ASP A 1 31 ? -13.221 -1.129 17.325 1.00 0.39 31 ASP A N 15
ATOM 19526 C CA . ASP A 1 31 ? -12.416 -2.381 17.282 1.00 0.50 31 ASP A CA 15
ATOM 19527 C C . ASP A 1 31 ? -13.255 -3.516 16.688 1.00 0.45 31 ASP A C 15
ATOM 19528 O O . ASP A 1 31 ? -12.774 -4.611 16.477 1.00 0.45 31 ASP A O 15
ATOM 19537 N N . THR A 1 32 ? -14.509 -3.268 16.427 1.00 0.39 32 THR A N 15
ATOM 19538 C CA . THR A 1 32 ? -15.383 -4.337 15.858 1.00 0.34 32 THR A CA 15
ATOM 19539 C C . THR A 1 32 ? -14.771 -4.886 14.566 1.00 0.43 32 THR A C 15
ATOM 19540 O O . THR A 1 32 ? -14.157 -4.168 13.800 1.00 1.13 32 THR A O 15
ATOM 19551 N N . THR A 1 33 ? -14.944 -6.157 14.315 1.00 0.37 33 THR A N 15
ATOM 19552 C CA . THR A 1 33 ? -14.387 -6.758 13.071 1.00 0.34 33 THR A CA 15
ATOM 19553 C C . THR A 1 33 ? -15.548 -7.249 12.209 1.00 0.27 33 THR A C 15
ATOM 19554 O O . THR A 1 33 ? -16.700 -7.042 12.531 1.00 0.26 33 THR A O 15
ATOM 19565 N N . TYR A 1 34 ? -15.262 -7.922 11.132 1.00 0.24 34 TYR A N 15
ATOM 19566 C CA . TYR A 1 34 ? -16.362 -8.449 10.283 1.00 0.20 34 TYR A CA 15
ATOM 19567 C C . TYR A 1 34 ? -16.767 -9.807 10.836 1.00 0.26 34 TYR A C 15
ATOM 19568 O O . TYR A 1 34 ? -17.927 -10.167 10.856 1.00 0.26 34 TYR A O 15
ATOM 19586 N N . LYS A 1 35 ? -15.813 -10.555 11.310 1.00 0.33 35 LYS A N 15
ATOM 19587 C CA . LYS A 1 35 ? -16.138 -11.883 11.893 1.00 0.42 35 LYS A CA 15
ATOM 19588 C C . LYS A 1 35 ? -16.762 -11.652 13.267 1.00 0.45 35 LYS A C 15
ATOM 19589 O O . LYS A 1 35 ? -17.513 -12.462 13.770 1.00 0.52 35 LYS A O 15
ATOM 19608 N N . GLU A 1 36 ? -16.482 -10.519 13.855 1.00 0.42 36 GLU A N 15
ATOM 19609 C CA . GLU A 1 36 ? -17.080 -10.189 15.168 1.00 0.48 36 GLU A CA 15
ATOM 19610 C C . GLU A 1 36 ? -18.511 -9.744 14.895 1.00 0.35 36 GLU A C 15
ATOM 19611 O O . GLU A 1 36 ? -19.465 -10.377 15.297 1.00 0.56 36 GLU A O 15
ATOM 19623 N N . LEU A 1 37 ? -18.648 -8.672 14.163 1.00 0.35 37 LEU A N 15
ATOM 19624 C CA . LEU A 1 37 ? -19.994 -8.172 13.789 1.00 0.49 37 LEU A CA 15
ATOM 19625 C C . LEU A 1 37 ? -20.819 -9.374 13.318 1.00 0.51 37 LEU A C 15
ATOM 19626 O O . LEU A 1 37 ? -22.014 -9.452 13.523 1.00 0.60 37 LEU A O 15
ATOM 19642 N N . ARG A 1 38 ? -20.171 -10.326 12.705 1.00 0.48 38 ARG A N 15
ATOM 19643 C CA . ARG A 1 38 ? -20.884 -11.541 12.226 1.00 0.63 38 ARG A CA 15
ATOM 19644 C C . ARG A 1 38 ? -21.447 -12.315 13.421 1.00 0.53 38 ARG A C 15
ATOM 19645 O O . ARG A 1 38 ? -22.618 -12.625 13.476 1.00 0.59 38 ARG A O 15
ATOM 19666 N N . SER A 1 39 ? -20.617 -12.644 14.375 1.00 0.71 39 SER A N 15
ATOM 19667 C CA . SER A 1 39 ? -21.102 -13.414 15.558 1.00 0.89 39 SER A CA 15
ATOM 19668 C C . SER A 1 39 ? -22.040 -12.550 16.408 1.00 0.84 39 SER A C 15
ATOM 19669 O O . SER A 1 39 ? -22.742 -13.046 17.266 1.00 1.06 39 SER A O 15
ATOM 19677 N N . LYS A 1 40 ? -22.061 -11.265 16.185 1.00 0.65 40 LYS A N 15
ATOM 19678 C CA . LYS A 1 40 ? -22.956 -10.387 16.993 1.00 0.76 40 LYS A CA 15
ATOM 19679 C C . LYS A 1 40 ? -24.330 -10.299 16.319 1.00 0.68 40 LYS A C 15
ATOM 19680 O O . LYS A 1 40 ? -25.342 -10.130 16.971 1.00 1.16 40 LYS A O 15
ATOM 19699 N N . ILE A 1 41 ? -24.370 -10.413 15.022 1.00 0.31 41 ILE A N 15
ATOM 19700 C CA . ILE A 1 41 ? -25.674 -10.341 14.296 1.00 0.34 41 ILE A CA 15
ATOM 19701 C C . ILE A 1 41 ? -26.321 -11.724 14.273 1.00 0.30 41 ILE A C 15
ATOM 19702 O O . ILE A 1 41 ? -27.526 -11.869 14.268 1.00 0.28 41 ILE A O 15
ATOM 19718 N N . ALA A 1 42 ? -25.511 -12.740 14.238 1.00 0.31 42 ALA A N 15
ATOM 19719 C CA . ALA A 1 42 ? -26.032 -14.135 14.195 1.00 0.29 42 ALA A CA 15
ATOM 19720 C C . ALA A 1 42 ? -27.182 -14.334 15.191 1.00 0.32 42 ALA A C 15
ATOM 19721 O O . ALA A 1 42 ? -28.212 -14.865 14.828 1.00 0.32 42 ALA A O 15
ATOM 19728 N N . PRO A 1 43 ? -26.986 -13.919 16.422 1.00 0.33 43 PRO A N 15
ATOM 19729 C CA . PRO A 1 43 ? -28.020 -14.068 17.461 1.00 0.36 43 PRO A CA 15
ATOM 19730 C C . PRO A 1 43 ? -29.174 -13.103 17.201 1.00 0.38 43 PRO A C 15
ATOM 19731 O O . PRO A 1 43 ? -30.307 -13.367 17.553 1.00 0.41 43 PRO A O 15
ATOM 19742 N N . ARG A 1 44 ? -28.905 -11.998 16.565 1.00 0.36 44 ARG A N 15
ATOM 19743 C CA . ARG A 1 44 ? -29.997 -11.035 16.258 1.00 0.38 44 ARG A CA 15
ATOM 19744 C C . ARG A 1 44 ? -30.667 -11.447 14.940 1.00 0.37 44 ARG A C 15
ATOM 19745 O O . ARG A 1 44 ? -31.655 -10.873 14.530 1.00 0.38 44 ARG A O 15
ATOM 19766 N N . ILE A 1 45 ? -30.135 -12.446 14.274 1.00 0.36 45 ILE A N 15
ATOM 19767 C CA . ILE A 1 45 ? -30.743 -12.901 12.989 1.00 0.35 45 ILE A CA 15
ATOM 19768 C C . ILE A 1 45 ? -31.579 -14.151 13.227 1.00 0.37 45 ILE A C 15
ATOM 19769 O O . ILE A 1 45 ? -32.553 -14.394 12.546 1.00 0.38 45 ILE A O 15
ATOM 19785 N N . ASP A 1 46 ? -31.141 -14.970 14.147 1.00 0.37 46 ASP A N 15
ATOM 19786 C CA . ASP A 1 46 ? -31.824 -16.265 14.431 1.00 0.39 46 ASP A CA 15
ATOM 19787 C C . ASP A 1 46 ? -31.171 -17.336 13.554 1.00 0.29 46 ASP A C 15
ATOM 19788 O O . ASP A 1 46 ? -31.633 -18.457 13.469 1.00 0.26 46 ASP A O 15
ATOM 19797 N N . THR A 1 47 ? -30.091 -16.987 12.897 1.00 0.25 47 THR A N 15
ATOM 19798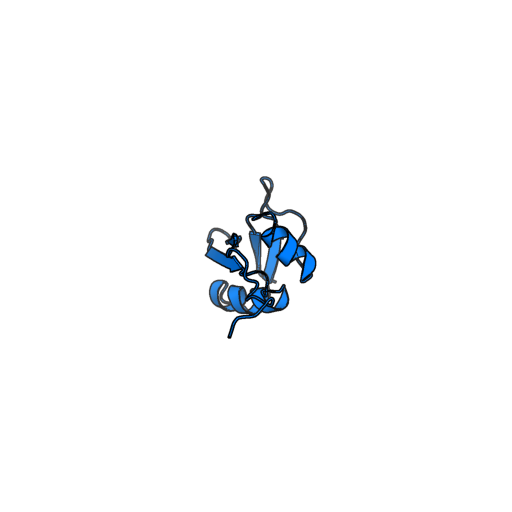 C CA . THR A 1 47 ? -29.390 -17.961 12.017 1.00 0.18 47 THR A CA 15
ATOM 19799 C C . THR A 1 47 ? -27.886 -17.697 12.080 1.00 0.26 47 THR A C 15
ATOM 19800 O O . THR A 1 47 ? -27.436 -16.752 12.696 1.00 0.39 47 THR A O 15
ATOM 19811 N N . ASP A 1 48 ? -27.104 -18.515 11.434 1.00 0.27 48 ASP A N 15
ATOM 19812 C CA . ASP A 1 48 ? -25.632 -18.299 11.448 1.00 0.45 48 ASP A CA 15
ATOM 19813 C C . ASP A 1 48 ? -25.170 -17.940 10.035 1.00 0.56 48 ASP A C 15
ATOM 19814 O O . ASP A 1 48 ? -24.038 -17.555 9.821 1.00 0.74 48 ASP A O 15
ATOM 19823 N N . ASN A 1 49 ? -26.042 -18.059 9.069 1.00 0.52 49 ASN A N 15
ATOM 19824 C CA . ASN A 1 49 ? -25.658 -17.720 7.671 1.00 0.76 49 ASN A CA 15
ATOM 19825 C C . ASN A 1 49 ? -26.454 -16.500 7.207 1.00 0.52 49 ASN A C 15
ATOM 19826 O O . ASN A 1 49 ? -27.638 -16.582 6.948 1.00 0.55 49 ASN A O 15
ATOM 19837 N N . PHE A 1 50 ? -25.814 -15.371 7.104 1.00 0.34 50 PHE A N 15
ATOM 19838 C CA . PHE A 1 50 ? -26.527 -14.143 6.656 1.00 0.20 50 PHE A CA 15
ATOM 19839 C C . PHE A 1 50 ? -25.539 -13.235 5.926 1.00 0.19 50 PHE A C 15
ATOM 19840 O O . PHE A 1 50 ? -24.393 -13.117 6.315 1.00 0.57 50 PHE A O 15
ATOM 19857 N N . LYS A 1 51 ? -25.963 -12.580 4.883 1.00 0.25 51 LYS A N 15
ATOM 19858 C CA . LYS A 1 51 ? -25.022 -11.678 4.163 1.00 0.17 51 LYS A CA 15
ATOM 19859 C C . LYS A 1 51 ? -25.272 -10.237 4.604 1.00 0.18 51 LYS A C 15
ATOM 19860 O O . LYS A 1 51 ? -26.399 -9.778 4.656 1.00 0.35 51 LYS A O 15
ATOM 19879 N N . LEU A 1 52 ? -24.228 -9.525 4.933 1.00 0.23 52 LEU A N 15
ATOM 19880 C CA . LEU A 1 52 ? -24.392 -8.114 5.384 1.00 0.19 52 LEU A CA 15
ATOM 19881 C C . LEU A 1 52 ? -23.862 -7.169 4.308 1.00 0.17 52 LEU A C 15
ATOM 19882 O O . LEU A 1 52 ? -22.807 -7.385 3.744 1.00 0.25 52 LEU A O 15
ATOM 19898 N N . GLN A 1 53 ? -24.584 -6.120 4.016 1.00 0.19 53 GLN A N 15
ATOM 19899 C CA . GLN A 1 53 ? -24.118 -5.160 2.971 1.00 0.22 53 GLN A CA 15
ATOM 19900 C C . GLN A 1 53 ? -24.327 -3.724 3.456 1.00 0.21 53 GLN A C 15
ATOM 19901 O O . GLN A 1 53 ? -24.874 -3.487 4.509 1.00 0.20 53 GLN A O 15
ATOM 19915 N N . THR A 1 54 ? -23.910 -2.762 2.682 1.00 0.22 54 THR A N 15
ATOM 19916 C CA . THR A 1 54 ? -24.105 -1.343 3.088 1.00 0.22 54 THR A CA 15
ATOM 19917 C C . THR A 1 54 ? -25.479 -0.878 2.605 1.00 0.24 54 THR A C 15
ATOM 19918 O O . THR A 1 54 ? -25.612 -0.322 1.532 1.00 0.32 54 THR A O 15
ATOM 19929 N N . LYS A 1 55 ? -26.500 -1.121 3.389 1.00 0.18 55 LYS A N 15
ATOM 19930 C CA . LYS A 1 55 ? -27.888 -0.715 2.997 1.00 0.26 55 LYS A CA 15
ATOM 19931 C C . LYS A 1 55 ? -27.852 0.596 2.208 1.00 0.35 55 LYS A C 15
ATOM 19932 O O . LYS A 1 55 ? -27.567 1.648 2.743 1.00 0.54 55 LYS A O 15
ATOM 19951 N N . LEU A 1 56 ? -28.136 0.533 0.936 1.00 0.28 56 LEU A N 15
ATOM 19952 C CA . LEU A 1 56 ? -28.113 1.769 0.106 1.00 0.42 56 LEU A CA 15
ATOM 19953 C C . LEU A 1 56 ? -29.518 2.384 0.060 1.00 0.65 56 LEU A C 15
ATOM 19954 O O . LEU A 1 56 ? -29.975 2.969 1.022 1.00 1.75 56 LEU A O 15
ATOM 19970 N N . PHE A 1 57 ? -30.209 2.270 -1.046 1.00 0.45 57 PHE A N 15
ATOM 19971 C CA . PHE A 1 57 ? -31.575 2.866 -1.127 1.00 0.25 57 PHE A CA 15
ATOM 19972 C C . PHE A 1 57 ? -32.558 1.868 -1.752 1.00 0.32 57 PHE A C 15
ATOM 19973 O O . PHE A 1 57 ? -33.749 2.105 -1.781 1.00 0.59 57 PHE A O 15
ATOM 19990 N N . ASP A 1 58 ? -32.078 0.767 -2.262 1.00 0.90 58 ASP A N 15
ATOM 19991 C CA . ASP A 1 58 ? -33.005 -0.219 -2.889 1.00 1.25 58 ASP A CA 15
ATOM 19992 C C . ASP A 1 58 ? -32.994 -1.534 -2.104 1.00 1.07 58 ASP A C 15
ATOM 19993 O O . ASP A 1 58 ? -34.014 -2.177 -1.951 1.00 1.36 58 ASP A O 15
ATOM 20002 N N . GLY A 1 59 ? -31.858 -1.951 -1.611 1.00 0.76 59 GLY A N 15
ATOM 20003 C CA . GLY A 1 59 ? -31.817 -3.234 -0.849 1.00 0.74 59 GLY A CA 15
ATOM 20004 C C . GLY A 1 59 ? -30.480 -3.385 -0.121 1.00 0.58 59 GLY A C 15
ATOM 20005 O O . GLY A 1 59 ? -30.438 -3.566 1.080 1.00 0.52 59 GLY A O 15
ATOM 20009 N N . SER A 1 60 ? -29.386 -3.327 -0.832 1.00 0.53 60 SER A N 15
ATOM 20010 C CA . SER A 1 60 ? -28.065 -3.486 -0.160 1.00 0.42 60 SER A CA 15
ATOM 20011 C C . SER A 1 60 ? -26.962 -2.890 -1.037 1.00 0.39 60 SER A C 15
ATOM 20012 O O . SER A 1 60 ? -27.152 -2.635 -2.209 1.00 0.38 60 SER A O 15
ATOM 20020 N N . GLY A 1 61 ? -25.804 -2.673 -0.475 1.00 0.41 61 GLY A N 15
ATOM 20021 C CA . GLY A 1 61 ? -24.682 -2.102 -1.272 1.00 0.38 61 GLY A CA 15
ATOM 20022 C C . GLY A 1 61 ? -23.462 -3.017 -1.149 1.00 0.36 61 GLY A C 15
ATOM 20023 O O . GLY A 1 61 ? -23.560 -4.218 -1.303 1.00 0.53 61 GLY A O 15
ATOM 20027 N N . GLU A 1 62 ? -22.314 -2.463 -0.870 1.00 0.22 62 GLU A N 15
ATOM 20028 C CA . GLU A 1 62 ? -21.095 -3.310 -0.734 1.00 0.28 62 GLU A CA 15
ATOM 20029 C C . GLU A 1 62 ? -21.343 -4.381 0.330 1.00 0.22 62 GLU A C 15
ATOM 20030 O O . GLU A 1 62 ? -21.608 -4.083 1.476 1.00 0.46 62 GLU A O 15
ATOM 20042 N N . GLU A 1 63 ? -21.267 -5.630 -0.045 1.00 0.34 63 GLU A N 15
ATOM 20043 C CA . GLU A 1 63 ? -21.508 -6.719 0.945 1.00 0.32 63 GLU A CA 15
ATOM 20044 C C . GLU A 1 63 ? -20.343 -6.791 1.936 1.00 0.32 63 GLU A C 15
ATOM 20045 O O . GLU A 1 63 ? -19.335 -7.418 1.677 1.00 0.32 63 GLU A O 15
ATOM 20057 N N . ILE A 1 64 ? -20.476 -6.160 3.072 1.00 0.32 64 ILE A N 15
ATOM 20058 C CA . ILE A 1 64 ? -19.380 -6.201 4.081 1.00 0.33 64 ILE A CA 15
ATOM 20059 C C . ILE A 1 64 ? -18.834 -7.624 4.184 1.00 0.33 64 ILE A C 15
ATOM 20060 O O . ILE A 1 64 ? -19.573 -8.569 4.379 1.00 0.35 64 ILE A O 15
ATOM 20076 N N . LYS A 1 65 ? -17.546 -7.788 4.055 1.00 0.35 65 LYS A N 15
ATOM 20077 C CA . LYS A 1 65 ? -16.960 -9.151 4.148 1.00 0.37 65 LYS A CA 15
ATOM 20078 C C . LYS A 1 65 ? -15.535 -9.065 4.697 1.00 0.36 65 LYS A C 15
ATOM 20079 O O . LYS A 1 65 ? -14.768 -10.002 4.604 1.00 0.39 65 LYS A O 15
ATOM 20098 N N . THR A 1 66 ? -15.175 -7.949 5.274 1.00 0.34 66 THR A N 15
ATOM 20099 C CA . THR A 1 66 ? -13.799 -7.816 5.830 1.00 0.36 66 THR A CA 15
ATOM 20100 C C . THR A 1 66 ? -13.793 -6.769 6.944 1.00 0.29 66 THR A C 15
ATOM 20101 O O . THR A 1 66 ? -14.593 -5.855 6.958 1.00 0.28 66 THR A O 15
ATOM 20112 N N . ASP A 1 67 ? -12.888 -6.898 7.876 1.00 0.32 67 ASP A N 15
ATOM 20113 C CA . ASP A 1 67 ? -12.821 -5.915 8.997 1.00 0.28 67 ASP A CA 15
ATOM 20114 C C . ASP A 1 67 ? -12.744 -4.495 8.430 1.00 0.22 67 ASP A C 15
ATOM 20115 O O . ASP A 1 67 ? -13.015 -3.532 9.117 1.00 0.22 67 ASP A O 15
ATOM 20124 N N . SER A 1 68 ? -12.377 -4.359 7.187 1.00 0.17 68 SER A N 15
ATOM 20125 C CA . SER A 1 68 ? -12.289 -3.000 6.586 1.00 0.11 68 SER A CA 15
ATOM 20126 C C . SER A 1 68 ? -13.683 -2.554 6.142 1.00 0.06 68 SER A C 15
ATOM 20127 O O . SER A 1 68 ? -14.061 -1.411 6.310 1.00 0.06 68 SER A O 15
ATOM 20135 N N . GLN A 1 69 ? -14.459 -3.447 5.587 1.00 0.18 69 GLN A N 15
ATOM 20136 C CA . GLN A 1 69 ? -15.827 -3.055 5.150 1.00 0.19 69 GLN A CA 15
ATOM 20137 C C . GLN A 1 69 ? -16.650 -2.690 6.377 1.00 0.18 69 GLN A C 15
ATOM 20138 O O . GLN A 1 69 ? -17.437 -1.774 6.350 1.00 0.17 69 GLN A O 15
ATOM 20152 N N . VAL A 1 70 ? -16.467 -3.394 7.456 1.00 0.19 70 VAL A N 15
ATOM 20153 C CA . VAL A 1 70 ? -17.239 -3.073 8.687 1.00 0.18 70 VAL A CA 15
ATOM 20154 C C . VAL A 1 70 ? -16.670 -1.800 9.308 1.00 0.20 70 VAL A C 15
ATOM 20155 O O . VAL A 1 70 ? -17.395 -0.883 9.630 1.00 0.17 70 VAL A O 15
ATOM 20168 N N . SER A 1 71 ? -15.375 -1.726 9.461 1.00 0.23 71 SER A N 15
ATOM 20169 C CA . SER A 1 71 ? -14.772 -0.497 10.044 1.00 0.24 71 SER A CA 15
ATOM 20170 C C . SER A 1 71 ? -15.034 0.660 9.087 1.00 0.22 71 SER A C 15
ATOM 20171 O O . SER A 1 71 ? -14.914 1.815 9.437 1.00 0.23 71 SER A O 15
ATOM 20179 N N . ASN A 1 72 ? -15.419 0.345 7.882 1.00 0.21 72 ASN A N 15
ATOM 20180 C CA . ASN A 1 72 ? -15.730 1.407 6.889 1.00 0.21 72 ASN A CA 15
ATOM 20181 C C . ASN A 1 72 ? -17.156 1.863 7.152 1.00 0.16 72 ASN A C 15
ATOM 20182 O O . ASN A 1 72 ? -17.440 3.036 7.249 1.00 0.14 72 ASN A O 15
ATOM 20193 N N . ILE A 1 73 ? -18.044 0.927 7.328 1.00 0.15 73 ILE A N 15
ATOM 20194 C CA . ILE A 1 73 ? -19.442 1.277 7.660 1.00 0.09 73 ILE A CA 15
ATOM 20195 C C . ILE A 1 73 ? -19.397 1.954 9.035 1.00 0.04 73 ILE A C 15
ATOM 20196 O O . ILE A 1 73 ? -20.297 2.662 9.443 1.00 0.07 73 ILE A O 15
ATOM 20212 N N . ILE A 1 74 ? -18.316 1.732 9.737 1.00 0.08 74 ILE A N 15
ATOM 20213 C CA . ILE A 1 74 ? -18.115 2.324 11.086 1.00 0.05 74 ILE A CA 15
ATOM 20214 C C . ILE A 1 74 ? -17.641 3.775 10.958 1.00 0.04 74 ILE A C 15
ATOM 20215 O O . ILE A 1 74 ? -18.085 4.653 11.671 1.00 0.10 74 ILE A O 15
ATOM 20231 N N . GLN A 1 75 ? -16.727 4.024 10.059 1.00 0.07 75 GLN A N 15
ATOM 20232 C CA . GLN A 1 75 ? -16.195 5.404 9.880 1.00 0.13 75 GLN A CA 15
ATOM 20233 C C . GLN A 1 75 ? -17.176 6.223 9.050 1.00 0.17 75 GLN A C 15
ATOM 20234 O O . GLN A 1 75 ? -17.125 7.437 9.021 1.00 0.21 75 GLN A O 15
ATOM 20248 N N . ALA A 1 76 ? -18.057 5.562 8.369 1.00 0.15 76 ALA A N 15
ATOM 20249 C CA . ALA A 1 76 ? -19.045 6.278 7.522 1.00 0.17 76 ALA A CA 15
ATOM 20250 C C . ALA A 1 76 ? -20.458 6.034 8.057 1.00 0.15 76 ALA A C 15
ATOM 20251 O O . ALA A 1 76 ? -21.430 6.511 7.504 1.00 0.16 76 ALA A O 15
ATOM 20258 N N . LYS A 1 77 ? -20.581 5.287 9.120 1.00 0.12 77 LYS A N 15
ATOM 20259 C CA . LYS A 1 77 ? -21.932 5.001 9.682 1.00 0.10 77 LYS A CA 15
ATOM 20260 C C . LYS A 1 77 ? -22.877 4.653 8.537 1.00 0.09 77 LYS A C 15
ATOM 20261 O O . LYS A 1 77 ? -23.674 5.459 8.100 1.00 0.09 77 LYS A O 15
ATOM 20280 N N . LEU A 1 78 ? -22.779 3.458 8.042 1.00 0.07 78 LEU A N 15
ATOM 20281 C CA . LEU A 1 78 ? -23.651 3.034 6.916 1.00 0.06 78 LEU A CA 15
ATOM 20282 C C . LEU A 1 78 ? -24.748 2.109 7.431 1.00 0.06 78 LEU A C 15
ATOM 20283 O O . LEU A 1 78 ? -24.498 1.209 8.207 1.00 0.06 78 LEU A O 15
ATOM 20299 N N . LYS A 1 79 ? -25.957 2.292 6.980 1.00 0.07 79 LYS A N 15
ATOM 20300 C CA . LYS A 1 79 ? -27.042 1.382 7.425 1.00 0.08 79 LYS A CA 15
ATOM 20301 C C . LYS A 1 79 ? -26.773 0.030 6.777 1.00 0.06 79 LYS A C 15
ATOM 20302 O O . LYS A 1 79 ? -26.605 -0.062 5.582 1.00 0.07 79 LYS A O 15
ATOM 20321 N N . ILE A 1 80 ? -26.674 -1.007 7.554 1.00 0.10 80 ILE A N 15
ATOM 20322 C CA . ILE A 1 80 ? -26.354 -2.341 6.974 1.00 0.08 80 ILE A CA 15
ATOM 20323 C C . ILE A 1 80 ? -27.626 -3.123 6.644 1.00 0.07 80 ILE A C 15
ATOM 20324 O O . ILE A 1 80 ? -28.653 -2.957 7.264 1.00 0.08 80 ILE A O 15
ATOM 20340 N N . SER A 1 81 ? -27.549 -3.998 5.676 1.00 0.05 81 SER A N 15
ATOM 20341 C CA . SER A 1 81 ? -28.732 -4.822 5.315 1.00 0.03 81 SER A CA 15
ATOM 20342 C C . SER A 1 81 ? -28.376 -6.288 5.567 1.00 0.06 81 SER A C 15
ATOM 20343 O O . SER A 1 81 ? -27.280 -6.724 5.270 1.00 0.22 81 SER A O 15
ATOM 20351 N N . VAL A 1 82 ? -29.269 -7.043 6.145 1.00 0.09 82 VAL A N 15
ATOM 20352 C CA . VAL A 1 82 ? -28.945 -8.468 6.450 1.00 0.08 82 VAL A CA 15
ATOM 20353 C C . VAL A 1 82 ? -29.905 -9.420 5.729 1.00 0.17 82 VAL A C 15
ATOM 20354 O O . VAL A 1 82 ? -31.112 -9.283 5.805 1.00 0.22 82 VAL A O 15
ATOM 20367 N N . HIS A 1 83 ? -29.373 -10.405 5.048 1.00 0.21 83 HIS A N 15
ATOM 20368 C CA . HIS A 1 83 ? -30.248 -11.389 4.344 1.00 0.31 83 HIS A CA 15
ATOM 20369 C C . HIS A 1 83 ? -29.924 -12.799 4.840 1.00 0.21 83 HIS A C 15
ATOM 20370 O O . HIS A 1 83 ? -28.859 -13.050 5.368 1.00 0.28 83 HIS A O 15
ATOM 20384 N N . ASP A 1 84 ? -30.824 -13.727 4.649 1.00 0.31 84 ASP A N 15
ATOM 20385 C CA . ASP A 1 84 ? -30.551 -15.120 5.087 1.00 0.22 84 ASP A CA 15
ATOM 20386 C C . ASP A 1 84 ? -29.881 -15.871 3.937 1.00 0.38 84 ASP A C 15
ATOM 20387 O O . ASP A 1 84 ? -30.210 -15.677 2.783 1.00 0.51 84 ASP A O 15
ATOM 20396 N N . ILE A 1 85 ? -28.938 -16.715 4.237 1.00 0.49 85 ILE A N 15
ATOM 20397 C CA . ILE A 1 85 ? -28.241 -17.463 3.157 1.00 0.67 85 ILE A CA 15
ATOM 20398 C C . ILE A 1 85 ? -28.067 -18.924 3.579 1.00 1.04 85 ILE A C 15
ATOM 20399 O O . ILE A 1 85 ? -29.072 -19.566 3.843 1.00 1.90 85 ILE A O 15
ATOM 20416 N N . GLY A 1 1 ? -11.951 7.960 6.312 1.00 37.41 1 GLY A N 16
ATOM 20417 C CA . GLY A 1 1 ? -12.863 6.985 5.568 1.00 37.52 1 GLY A CA 16
ATOM 20418 C C . GLY A 1 1 ? -12.985 7.079 4.083 1.00 37.47 1 GLY A C 16
ATOM 20419 O O . GLY A 1 1 ? -12.775 6.117 3.371 1.00 37.72 1 GLY A O 16
ATOM 20425 N N . ALA A 1 2 ? -13.327 8.230 3.576 1.00 37.21 2 ALA A N 16
ATOM 20426 C CA . ALA A 1 2 ? -13.466 8.379 2.101 1.00 37.14 2 ALA A CA 16
ATOM 20427 C C . ALA A 1 2 ? -12.291 9.201 1.565 1.00 36.12 2 ALA A C 16
ATOM 20428 O O . ALA A 1 2 ? -11.477 9.696 2.318 1.00 35.56 2 ALA A O 16
ATOM 20435 N N . MET A 1 3 ? -12.198 9.349 0.275 1.00 35.95 3 MET A N 16
ATOM 20436 C CA . MET A 1 3 ? -11.074 10.140 -0.300 1.00 35.08 3 MET A CA 16
ATOM 20437 C C . MET A 1 3 ? -11.391 11.633 -0.178 1.00 33.68 3 MET A C 16
ATOM 20438 O O . MET A 1 3 ? -12.483 12.072 -0.473 1.00 33.91 3 MET A O 16
ATOM 20452 N N . GLY A 1 4 ? -10.444 12.415 0.261 1.00 32.26 4 GLY A N 16
ATOM 20453 C CA . GLY A 1 4 ? -10.690 13.878 0.408 1.00 30.92 4 GLY A CA 16
ATOM 20454 C C . GLY A 1 4 ? -10.221 14.335 1.788 1.00 28.57 4 GLY A C 16
ATOM 20455 O O . GLY A 1 4 ? -9.124 14.035 2.214 1.00 26.62 4 GLY A O 16
ATOM 20459 N N . SER A 1 5 ? -11.046 15.061 2.493 1.00 28.90 5 SER A N 16
ATOM 20460 C CA . SER A 1 5 ? -10.646 15.536 3.847 1.00 26.89 5 SER A CA 16
ATOM 20461 C C . SER A 1 5 ? -11.840 15.435 4.797 1.00 26.09 5 SER A C 16
ATOM 20462 O O . SER A 1 5 ? -12.844 16.097 4.622 1.00 27.09 5 SER A O 16
ATOM 20470 N N . SER A 1 6 ? -11.738 14.613 5.803 1.00 24.30 6 SER A N 16
ATOM 20471 C CA . SER A 1 6 ? -12.861 14.469 6.769 1.00 23.43 6 SER A CA 16
ATOM 20472 C C . SER A 1 6 ? -12.303 14.520 8.195 1.00 21.41 6 SER A C 16
ATOM 20473 O O . SER A 1 6 ? -11.482 15.357 8.512 1.00 20.61 6 SER A O 16
ATOM 20481 N N . THR A 1 7 ? -12.729 13.639 9.064 1.00 20.75 7 THR A N 16
ATOM 20482 C CA . THR A 1 7 ? -12.203 13.664 10.456 1.00 18.96 7 THR A CA 16
ATOM 20483 C C . THR A 1 7 ? -12.293 12.261 11.065 1.00 16.42 7 THR A C 16
ATOM 20484 O O . THR A 1 7 ? -12.715 11.320 10.423 1.00 16.31 7 THR A O 16
ATOM 20495 N N . SER A 1 8 ? -11.896 12.116 12.301 1.00 14.62 8 SER A N 16
ATOM 20496 C CA . SER A 1 8 ? -11.956 10.777 12.952 1.00 12.10 8 SER A CA 16
ATOM 20497 C C . SER A 1 8 ? -12.966 10.821 14.101 1.00 11.19 8 SER A C 16
ATOM 20498 O O . SER A 1 8 ? -12.705 11.379 15.148 1.00 11.17 8 SER A O 16
ATOM 20506 N N . GLY A 1 9 ? -14.122 10.245 13.909 1.00 10.82 9 GLY A N 16
ATOM 20507 C CA . GLY A 1 9 ? -15.151 10.264 14.987 1.00 9.95 9 GLY A CA 16
ATOM 20508 C C . GLY A 1 9 ? -14.829 9.198 16.035 1.00 7.00 9 GLY A C 16
ATOM 20509 O O . GLY A 1 9 ? -15.162 8.040 15.878 1.00 6.61 9 GLY A O 16
ATOM 20513 N N . LEU A 1 10 ? -14.192 9.581 17.109 1.00 5.70 10 LEU A N 16
ATOM 20514 C CA . LEU A 1 10 ? -13.857 8.587 18.169 1.00 2.85 10 LEU A CA 16
ATOM 20515 C C . LEU A 1 10 ? -15.090 8.347 19.043 1.00 2.21 10 LEU A C 16
ATOM 20516 O O . LEU A 1 10 ? -15.341 9.066 19.989 1.00 3.09 10 LEU A O 16
ATOM 20532 N N . LYS A 1 11 ? -15.860 7.343 18.730 1.00 0.80 11 LYS A N 16
ATOM 20533 C CA . LYS A 1 11 ? -17.077 7.056 19.537 1.00 0.20 11 LYS A CA 16
ATOM 20534 C C . LYS A 1 11 ? -17.803 5.847 18.949 1.00 0.15 11 LYS A C 16
ATOM 20535 O O . LYS A 1 11 ? -17.624 5.506 17.796 1.00 0.23 11 LYS A O 16
ATOM 20554 N N . THR A 1 12 ? -18.629 5.200 19.724 1.00 0.25 12 THR A N 16
ATOM 20555 C CA . THR A 1 12 ? -19.367 4.022 19.191 1.00 0.19 12 THR A CA 16
ATOM 20556 C C . THR A 1 12 ? -20.293 4.487 18.065 1.00 0.29 12 THR A C 16
ATOM 20557 O O . THR A 1 12 ? -21.203 5.261 18.280 1.00 0.50 12 THR A O 16
ATOM 20568 N N . THR A 1 13 ? -20.059 4.031 16.866 1.00 0.19 13 THR A N 16
ATOM 20569 C CA . THR A 1 13 ? -20.918 4.459 15.727 1.00 0.26 13 THR A CA 16
ATOM 20570 C C . THR A 1 13 ? -22.230 3.671 15.745 1.00 0.24 13 THR A C 16
ATOM 20571 O O . THR A 1 13 ? -22.239 2.462 15.880 1.00 0.17 13 THR A O 16
ATOM 20582 N N . LYS A 1 14 ? -23.340 4.350 15.610 1.00 0.30 14 LYS A N 16
ATOM 20583 C CA . LYS A 1 14 ? -24.655 3.646 15.621 1.00 0.31 14 LYS A CA 16
ATOM 20584 C C . LYS A 1 14 ? -24.987 3.175 14.207 1.00 0.32 14 LYS A C 16
ATOM 20585 O O . LYS A 1 14 ? -25.169 3.970 13.303 1.00 0.34 14 LYS A O 16
ATOM 20604 N N . ILE A 1 15 ? -25.054 1.890 14.002 1.00 0.28 15 ILE A N 16
ATOM 20605 C CA . ILE A 1 15 ? -25.362 1.373 12.641 1.00 0.29 15 ILE A CA 16
ATOM 20606 C C . ILE A 1 15 ? -26.619 0.501 12.691 1.00 0.27 15 ILE A C 16
ATOM 20607 O O . ILE A 1 15 ? -26.708 -0.440 13.455 1.00 0.32 15 ILE A O 16
ATOM 20623 N N . LYS A 1 16 ? -27.598 0.816 11.883 1.00 0.21 16 LYS A N 16
ATOM 20624 C CA . LYS A 1 16 ? -28.859 0.020 11.881 1.00 0.21 16 LYS A CA 16
ATOM 20625 C C . LYS A 1 16 ? -28.821 -1.012 10.756 1.00 0.17 16 LYS A C 16
ATOM 20626 O O . LYS A 1 16 ? -28.814 -0.670 9.589 1.00 0.14 16 LYS A O 16
ATOM 20645 N N . PHE A 1 17 ? -28.817 -2.272 11.090 1.00 0.19 17 PHE A N 16
ATOM 20646 C CA . PHE A 1 17 ? -28.797 -3.315 10.029 1.00 0.16 17 PHE A CA 16
ATOM 20647 C C . PHE A 1 17 ? -30.218 -3.515 9.509 1.00 0.16 17 PHE A C 16
ATOM 20648 O O . PHE A 1 17 ? -31.155 -2.936 10.019 1.00 0.29 17 PHE A O 16
ATOM 20665 N N . TYR A 1 18 ? -30.400 -4.312 8.489 1.00 0.11 18 TYR A N 16
ATOM 20666 C CA . TYR A 1 18 ? -31.774 -4.500 7.961 1.00 0.14 18 TYR A CA 16
ATOM 20667 C C . TYR A 1 18 ? -32.016 -5.964 7.590 1.00 0.12 18 TYR A C 16
ATOM 20668 O O . TYR A 1 18 ? -32.175 -6.301 6.434 1.00 0.14 18 TYR A O 16
ATOM 20686 N N . TYR A 1 19 ? -32.071 -6.835 8.559 1.00 0.10 19 TYR A N 16
ATOM 20687 C CA . TYR A 1 19 ? -32.330 -8.268 8.250 1.00 0.10 19 TYR A CA 16
ATOM 20688 C C . TYR A 1 19 ? -33.798 -8.419 7.860 1.00 0.12 19 TYR A C 16
ATOM 20689 O O . TYR A 1 19 ? -34.684 -8.231 8.669 1.00 0.17 19 TYR A O 16
ATOM 20707 N N . LYS A 1 20 ? -34.066 -8.737 6.627 1.00 0.08 20 LYS A N 16
ATOM 20708 C CA . LYS A 1 20 ? -35.485 -8.872 6.202 1.00 0.10 20 LYS A CA 16
ATOM 20709 C C . LYS A 1 20 ? -36.177 -7.522 6.400 1.00 0.03 20 LYS A C 16
ATOM 20710 O O . LYS A 1 20 ? -35.609 -6.483 6.128 1.00 0.13 20 LYS A O 16
ATOM 20729 N N . ASP A 1 21 ? -37.390 -7.513 6.883 1.00 0.09 21 ASP A N 16
ATOM 20730 C CA . ASP A 1 21 ? -38.083 -6.215 7.102 1.00 0.21 21 ASP A CA 16
ATOM 20731 C C . ASP A 1 21 ? -37.800 -5.732 8.528 1.00 0.19 21 ASP A C 16
ATOM 20732 O O . ASP A 1 21 ? -38.114 -4.615 8.889 1.00 0.28 21 ASP A O 16
ATOM 20741 N N . ASP A 1 22 ? -37.195 -6.564 9.337 1.00 0.16 22 ASP A N 16
ATOM 20742 C CA . ASP A 1 22 ? -36.879 -6.151 10.736 1.00 0.20 22 ASP A CA 16
ATOM 20743 C C . ASP A 1 22 ? -35.504 -5.486 10.752 1.00 0.11 22 ASP A C 16
ATOM 20744 O O . ASP A 1 22 ? -34.738 -5.620 9.819 1.00 0.12 22 ASP A O 16
ATOM 20753 N N . ILE A 1 23 ? -35.180 -4.765 11.792 1.00 0.11 23 ILE A N 16
ATOM 20754 C CA . ILE A 1 23 ? -33.856 -4.092 11.833 1.00 0.10 23 ILE A CA 16
ATOM 20755 C C . ILE A 1 23 ? -33.331 -4.015 13.270 1.00 0.14 23 ILE A C 16
ATOM 20756 O O . ILE A 1 23 ? -34.082 -3.859 14.213 1.00 0.14 23 ILE A O 16
ATOM 20772 N N . PHE A 1 24 ? -32.038 -4.073 13.428 1.00 0.27 24 PHE A N 16
ATOM 20773 C CA . PHE A 1 24 ? -31.430 -3.950 14.784 1.00 0.30 24 PHE A CA 16
ATOM 20774 C C . PHE A 1 24 ? -30.321 -2.906 14.700 1.00 0.30 24 PHE A C 16
ATOM 20775 O O . PHE A 1 24 ? -30.134 -2.278 13.679 1.00 0.31 24 PHE A O 16
ATOM 20792 N N . ALA A 1 25 ? -29.587 -2.699 15.752 1.00 0.30 25 ALA A N 16
ATOM 20793 C CA . ALA A 1 25 ? -28.514 -1.671 15.697 1.00 0.31 25 ALA A CA 16
ATOM 20794 C C . ALA A 1 25 ? -27.250 -2.191 16.381 1.00 0.35 25 ALA A C 16
ATOM 20795 O O . ALA A 1 25 ? -27.293 -3.103 17.181 1.00 0.45 25 ALA A O 16
ATOM 20802 N N . LEU A 1 26 ? -26.120 -1.614 16.068 1.00 0.33 26 LEU A N 16
ATOM 20803 C CA . LEU A 1 26 ? -24.850 -2.072 16.695 1.00 0.36 26 LEU A CA 16
ATOM 20804 C C . LEU A 1 26 ? -23.956 -0.869 16.997 1.00 0.33 26 LEU A C 16
ATOM 20805 O O . LEU A 1 26 ? -23.874 0.067 16.223 1.00 0.36 26 LEU A O 16
ATOM 20821 N N . MET A 1 27 ? -23.268 -0.901 18.105 1.00 0.29 27 MET A N 16
ATOM 20822 C CA . MET A 1 27 ? -22.352 0.220 18.454 1.00 0.26 27 MET A CA 16
ATOM 20823 C C . MET A 1 27 ? -20.916 -0.258 18.235 1.00 0.25 27 MET A C 16
ATOM 20824 O O . MET A 1 27 ? -20.406 -1.076 18.975 1.00 0.27 27 MET A O 16
ATOM 20838 N N . LEU A 1 28 ? -20.271 0.223 17.211 1.00 0.26 28 LEU A N 16
ATOM 20839 C CA . LEU A 1 28 ? -18.880 -0.230 16.929 1.00 0.29 28 LEU A CA 16
ATOM 20840 C C . LEU A 1 28 ? -17.870 0.746 17.536 1.00 0.28 28 LEU A C 16
ATOM 20841 O O . LEU A 1 28 ? -17.966 1.944 17.362 1.00 0.37 28 LEU A O 16
ATOM 20857 N N . LYS A 1 29 ? -16.895 0.237 18.240 1.00 0.39 29 LYS A N 16
ATOM 20858 C CA . LYS A 1 29 ? -15.869 1.127 18.854 1.00 0.44 29 LYS A CA 16
ATOM 20859 C C . LYS A 1 29 ? -14.656 1.218 17.923 1.00 0.50 29 LYS A C 16
ATOM 20860 O O . LYS A 1 29 ? -13.623 1.747 18.282 1.00 0.55 29 LYS A O 16
ATOM 20879 N N . GLY A 1 30 ? -14.772 0.699 16.731 1.00 0.52 30 GLY A N 16
ATOM 20880 C CA . GLY A 1 30 ? -13.624 0.750 15.781 1.00 0.61 30 GLY A CA 16
ATOM 20881 C C . GLY A 1 30 ? -12.956 -0.624 15.717 1.00 0.81 30 GLY A C 16
ATOM 20882 O O . GLY A 1 30 ? -12.526 -1.067 14.670 1.00 1.11 30 GLY A O 16
ATOM 20886 N N . ASP A 1 31 ? -12.869 -1.301 16.828 1.00 0.72 31 ASP A N 16
ATOM 20887 C CA . ASP A 1 31 ? -12.232 -2.648 16.834 1.00 0.89 31 ASP A CA 16
ATOM 20888 C C . ASP A 1 31 ? -13.212 -3.679 16.262 1.00 0.83 31 ASP A C 16
ATOM 20889 O O . ASP A 1 31 ? -12.834 -4.779 15.907 1.00 1.00 31 ASP A O 16
ATOM 20898 N N . THR A 1 32 ? -14.467 -3.332 16.163 1.00 0.62 32 THR A N 16
ATOM 20899 C CA . THR A 1 32 ? -15.467 -4.293 15.611 1.00 0.60 32 THR A CA 16
ATOM 20900 C C . THR A 1 32 ? -14.952 -4.861 14.284 1.00 0.77 32 THR A C 16
ATOM 20901 O O . THR A 1 32 ? -14.670 -4.134 13.353 1.00 1.78 32 THR A O 16
ATOM 20912 N N . THR A 1 33 ? -14.834 -6.157 14.191 1.00 0.45 33 THR A N 16
ATOM 20913 C CA . THR A 1 33 ? -14.343 -6.774 12.924 1.00 0.39 33 THR A CA 16
ATOM 20914 C C . THR A 1 33 ? -15.535 -7.262 12.107 1.00 0.31 33 THR A C 16
ATOM 20915 O O . THR A 1 33 ? -16.676 -7.072 12.477 1.00 0.30 33 THR A O 16
ATOM 20926 N N . TYR A 1 34 ? -15.280 -7.907 11.003 1.00 0.27 34 TYR A N 16
ATOM 20927 C CA . TYR A 1 34 ? -16.401 -8.425 10.172 1.00 0.22 34 TYR A CA 16
ATOM 20928 C C . TYR A 1 34 ? -16.906 -9.718 10.799 1.00 0.19 34 TYR A C 16
ATOM 20929 O O . TYR A 1 34 ? -18.089 -9.989 10.832 1.00 0.18 34 TYR A O 16
ATOM 20947 N N . LYS A 1 35 ? -16.013 -10.513 11.323 1.00 0.24 35 LYS A N 16
ATOM 20948 C CA . LYS A 1 35 ? -16.447 -11.779 11.976 1.00 0.27 35 LYS A CA 16
ATOM 20949 C C . LYS A 1 35 ? -17.070 -11.413 13.315 1.00 0.29 35 LYS A C 16
ATOM 20950 O O . LYS A 1 35 ? -17.950 -12.084 13.815 1.00 0.41 35 LYS A O 16
ATOM 20969 N N . GLU A 1 36 ? -16.640 -10.316 13.871 1.00 0.23 36 GLU A N 16
ATOM 20970 C CA . GLU A 1 36 ? -17.215 -9.848 15.149 1.00 0.23 36 GLU A CA 16
ATOM 20971 C C . GLU A 1 36 ? -18.659 -9.454 14.856 1.00 0.27 36 GLU A C 16
ATOM 20972 O O . GLU A 1 36 ? -19.579 -9.821 15.557 1.00 0.34 36 GLU A O 16
ATOM 20984 N N . LEU A 1 37 ? -18.850 -8.742 13.778 1.00 0.35 37 LEU A N 16
ATOM 20985 C CA . LEU A 1 37 ? -20.213 -8.346 13.359 1.00 0.42 37 LEU A CA 16
ATOM 20986 C C . LEU A 1 37 ? -21.021 -9.628 13.154 1.00 0.33 37 LEU A C 16
ATOM 20987 O O . LEU A 1 37 ? -22.187 -9.715 13.492 1.00 0.33 37 LEU A O 16
ATOM 21003 N N . ARG A 1 38 ? -20.383 -10.630 12.605 1.00 0.31 38 ARG A N 16
ATOM 21004 C CA . ARG A 1 38 ? -21.063 -11.932 12.365 1.00 0.28 38 ARG A CA 16
ATOM 21005 C C . ARG A 1 38 ? -21.642 -12.461 13.683 1.00 0.21 38 ARG A C 16
ATOM 21006 O O . ARG A 1 38 ? -22.789 -12.850 13.755 1.00 0.32 38 ARG A O 16
ATOM 21027 N N . SER A 1 39 ? -20.858 -12.484 14.724 1.00 0.29 39 SER A N 16
ATOM 21028 C CA . SER A 1 39 ? -21.371 -12.992 16.029 1.00 0.35 39 SER A CA 16
ATOM 21029 C C . SER A 1 39 ? -22.272 -11.936 16.675 1.00 0.44 39 SER A C 16
ATOM 21030 O O . SER A 1 39 ? -23.007 -12.218 17.601 1.00 0.66 39 SER A O 16
ATOM 21038 N N . LYS A 1 40 ? -22.217 -10.726 16.197 1.00 0.38 40 LYS A N 16
ATOM 21039 C CA . LYS A 1 40 ? -23.067 -9.649 16.785 1.00 0.43 40 LYS A CA 16
ATOM 21040 C C . LYS A 1 40 ? -24.403 -9.573 16.042 1.00 0.37 40 LYS A C 16
ATOM 21041 O O . LYS A 1 40 ? -25.335 -8.935 16.487 1.00 0.44 40 LYS A O 16
ATOM 21060 N N . ILE A 1 41 ? -24.499 -10.214 14.911 1.00 0.28 41 ILE A N 16
ATOM 21061 C CA . ILE A 1 41 ? -25.769 -10.175 14.130 1.00 0.31 41 ILE A CA 16
ATOM 21062 C C . ILE A 1 41 ? -26.457 -11.539 14.193 1.00 0.33 41 ILE A C 16
ATOM 21063 O O . ILE A 1 41 ? -27.658 -11.652 14.067 1.00 0.33 41 ILE A O 16
ATOM 21079 N N . ALA A 1 42 ? -25.687 -12.571 14.360 1.00 0.43 42 ALA A N 16
ATOM 21080 C CA . ALA A 1 42 ? -26.254 -13.953 14.407 1.00 0.47 42 ALA A CA 16
ATOM 21081 C C . ALA A 1 42 ? -27.442 -14.063 15.380 1.00 0.51 42 ALA A C 16
ATOM 21082 O O . ALA A 1 42 ? -28.448 -14.652 15.035 1.00 0.50 42 ALA A O 16
ATOM 21089 N N . PRO A 1 43 ? -27.303 -13.524 16.571 1.00 0.58 43 PRO A N 16
ATOM 21090 C CA . PRO A 1 43 ? -28.373 -13.599 17.587 1.00 0.62 43 PRO A CA 16
ATOM 21091 C C . PRO A 1 43 ? -29.553 -12.701 17.204 1.00 0.53 43 PRO A C 16
ATOM 21092 O O . PRO A 1 43 ? -30.659 -12.877 17.679 1.00 0.69 43 PRO A O 16
ATOM 21103 N N . ARG A 1 44 ? -29.332 -11.753 16.340 1.00 0.34 44 ARG A N 16
ATOM 21104 C CA . ARG A 1 44 ? -30.445 -10.862 15.914 1.00 0.32 44 ARG A CA 16
ATOM 21105 C C . ARG A 1 44 ? -31.043 -11.391 14.604 1.00 0.21 44 ARG A C 16
ATOM 21106 O O . ARG A 1 44 ? -32.060 -10.917 14.138 1.00 0.22 44 ARG A O 16
ATOM 21127 N N . ILE A 1 45 ? -30.420 -12.377 14.009 1.00 0.22 45 ILE A N 16
ATOM 21128 C CA . ILE A 1 45 ? -30.954 -12.940 12.734 1.00 0.13 45 ILE A CA 16
ATOM 21129 C C . ILE A 1 45 ? -31.780 -14.186 13.022 1.00 0.14 45 ILE A C 16
ATOM 21130 O O . ILE A 1 45 ? -32.727 -14.485 12.325 1.00 0.10 45 ILE A O 16
ATOM 21146 N N . ASP A 1 46 ? -31.362 -14.938 14.005 1.00 0.21 46 ASP A N 16
ATOM 21147 C CA . ASP A 1 46 ? -32.029 -16.228 14.351 1.00 0.27 46 ASP A CA 16
ATOM 21148 C C . ASP A 1 46 ? -31.303 -17.339 13.591 1.00 0.26 46 ASP A C 16
ATOM 21149 O O . ASP A 1 46 ? -31.747 -18.468 13.535 1.00 0.27 46 ASP A O 16
ATOM 21158 N N . THR A 1 47 ? -30.180 -17.012 12.998 1.00 0.26 47 THR A N 16
ATOM 21159 C CA . THR A 1 47 ? -29.400 -18.018 12.229 1.00 0.27 47 THR A CA 16
ATOM 21160 C C . THR A 1 47 ? -27.910 -17.699 12.364 1.00 0.23 47 THR A C 16
ATOM 21161 O O . THR A 1 47 ? -27.530 -16.694 12.930 1.00 0.30 47 THR A O 16
ATOM 21172 N N . ASP A 1 48 ? -27.063 -18.538 11.837 1.00 0.23 48 ASP A N 16
ATOM 21173 C CA . ASP A 1 48 ? -25.600 -18.269 11.926 1.00 0.21 48 ASP A CA 16
ATOM 21174 C C . ASP A 1 48 ? -25.052 -17.995 10.523 1.00 0.07 48 ASP A C 16
ATOM 21175 O O . ASP A 1 48 ? -23.863 -17.828 10.332 1.00 0.27 48 ASP A O 16
ATOM 21184 N N . ASN A 1 49 ? -25.911 -17.947 9.540 1.00 0.17 49 ASN A N 16
ATOM 21185 C CA . ASN A 1 49 ? -25.446 -17.683 8.153 1.00 0.34 49 ASN A CA 16
ATOM 21186 C C . ASN A 1 49 ? -26.265 -16.542 7.556 1.00 0.21 49 ASN A C 16
ATOM 21187 O O . ASN A 1 49 ? -27.452 -16.663 7.342 1.00 0.22 49 ASN A O 16
ATOM 21198 N N . PHE A 1 50 ? -25.638 -15.436 7.290 1.00 0.17 50 PHE A N 16
ATOM 21199 C CA . PHE A 1 50 ? -26.374 -14.279 6.705 1.00 0.09 50 PHE A CA 16
ATOM 21200 C C . PHE A 1 50 ? -25.391 -13.387 5.945 1.00 0.12 50 PHE A C 16
ATOM 21201 O O . PHE A 1 50 ? -24.198 -13.431 6.171 1.00 0.26 50 PHE A O 16
ATOM 21218 N N . LYS A 1 51 ? -25.878 -12.573 5.052 1.00 0.16 51 LYS A N 16
ATOM 21219 C CA . LYS A 1 51 ? -24.961 -11.677 4.289 1.00 0.15 51 LYS A CA 16
ATOM 21220 C C . LYS A 1 51 ? -25.201 -10.226 4.717 1.00 0.22 51 LYS A C 16
ATOM 21221 O O . LYS A 1 51 ? -26.323 -9.793 4.869 1.00 0.53 51 LYS A O 16
ATOM 21240 N N . LEU A 1 52 ? -24.154 -9.469 4.920 1.00 0.24 52 LEU A N 16
ATOM 21241 C CA . LEU A 1 52 ? -24.335 -8.050 5.346 1.00 0.18 52 LEU A CA 16
ATOM 21242 C C . LEU A 1 52 ? -23.866 -7.104 4.238 1.00 0.15 52 LEU A C 16
ATOM 21243 O O . LEU A 1 52 ? -22.844 -7.320 3.615 1.00 0.17 52 LEU A O 16
ATOM 21259 N N . GLN A 1 53 ? -24.601 -6.050 3.992 1.00 0.15 53 GLN A N 16
ATOM 21260 C CA . GLN A 1 53 ? -24.194 -5.080 2.928 1.00 0.12 53 GLN A CA 16
ATOM 21261 C C . GLN A 1 53 ? -24.351 -3.650 3.453 1.00 0.15 53 GLN A C 16
ATOM 21262 O O . GLN A 1 53 ? -24.916 -3.423 4.502 1.00 0.13 53 GLN A O 16
ATOM 21276 N N . THR A 1 54 ? -23.871 -2.677 2.726 1.00 0.21 54 THR A N 16
ATOM 21277 C CA . THR A 1 54 ? -24.026 -1.266 3.186 1.00 0.26 54 THR A CA 16
ATOM 21278 C C . THR A 1 54 ? -25.403 -0.764 2.746 1.00 0.27 54 THR A C 16
ATOM 21279 O O . THR A 1 54 ? -25.540 -0.063 1.766 1.00 0.34 54 THR A O 16
ATOM 21290 N N . LYS A 1 55 ? -26.418 -1.136 3.480 1.00 0.24 55 LYS A N 16
ATOM 21291 C CA . LYS A 1 55 ? -27.820 -0.727 3.161 1.00 0.25 55 LYS A CA 16
ATOM 21292 C C . LYS A 1 55 ? -27.862 0.650 2.490 1.00 0.35 55 LYS A C 16
ATOM 21293 O O . LYS A 1 55 ? -27.792 1.672 3.143 1.00 0.40 55 LYS A O 16
ATOM 21312 N N . LEU A 1 56 ? -28.008 0.682 1.191 1.00 0.46 56 LEU A N 16
ATOM 21313 C CA . LEU A 1 56 ? -28.094 1.991 0.479 1.00 0.60 56 LEU A CA 16
ATOM 21314 C C . LEU A 1 56 ? -29.573 2.392 0.408 1.00 0.73 56 LEU A C 16
ATOM 21315 O O . LEU A 1 56 ? -30.250 2.454 1.416 1.00 1.31 56 LEU A O 16
ATOM 21331 N N . PHE A 1 57 ? -30.097 2.639 -0.766 1.00 0.32 57 PHE A N 16
ATOM 21332 C CA . PHE A 1 57 ? -31.539 3.001 -0.870 1.00 0.40 57 PHE A CA 16
ATOM 21333 C C . PHE A 1 57 ? -32.323 1.756 -1.282 1.00 0.76 57 PHE A C 16
ATOM 21334 O O . PHE A 1 57 ? -33.413 1.507 -0.807 1.00 1.13 57 PHE A O 16
ATOM 21351 N N . ASP A 1 58 ? -31.769 0.969 -2.166 1.00 0.77 58 ASP A N 16
ATOM 21352 C CA . ASP A 1 58 ? -32.469 -0.266 -2.618 1.00 1.22 58 ASP A CA 16
ATOM 21353 C C . ASP A 1 58 ? -32.504 -1.276 -1.472 1.00 1.40 58 ASP A C 16
ATOM 21354 O O . ASP A 1 58 ? -33.439 -2.041 -1.332 1.00 1.75 58 ASP A O 16
ATOM 21363 N N . GLY A 1 59 ? -31.494 -1.285 -0.646 1.00 1.24 59 GLY A N 16
ATOM 21364 C CA . GLY A 1 59 ? -31.476 -2.243 0.494 1.00 1.55 59 GLY A CA 16
ATOM 21365 C C . GLY A 1 59 ? -30.167 -3.038 0.494 1.00 0.86 59 GLY A C 16
ATOM 21366 O O . GLY A 1 59 ? -30.054 -4.057 1.145 1.00 1.03 59 GLY A O 16
ATOM 21370 N N . SER A 1 60 ? -29.174 -2.584 -0.222 1.00 0.87 60 SER A N 16
ATOM 21371 C CA . SER A 1 60 ? -27.881 -3.326 -0.245 1.00 0.25 60 SER A CA 16
ATOM 21372 C C . SER A 1 60 ? -26.909 -2.658 -1.220 1.00 0.10 60 SER A C 16
ATOM 21373 O O . SER A 1 60 ? -27.303 -2.053 -2.197 1.00 0.55 60 SER A O 16
ATOM 21381 N N . GLY A 1 61 ? -25.636 -2.772 -0.956 1.00 0.53 61 GLY A N 16
ATOM 21382 C CA . GLY A 1 61 ? -24.618 -2.159 -1.856 1.00 0.56 61 GLY A CA 16
ATOM 21383 C C . GLY A 1 61 ? -23.293 -2.898 -1.670 1.00 0.29 61 GLY A C 16
ATOM 21384 O O . GLY A 1 61 ? -23.109 -3.993 -2.165 1.00 0.63 61 GLY A O 16
ATOM 21388 N N . GLU A 1 62 ? -22.375 -2.321 -0.944 1.00 0.18 62 GLU A N 16
ATOM 21389 C CA . GLU A 1 62 ? -21.076 -3.008 -0.712 1.00 0.43 62 GLU A CA 16
ATOM 21390 C C . GLU A 1 62 ? -21.299 -4.137 0.294 1.00 0.24 62 GLU A C 16
ATOM 21391 O O . GLU A 1 62 ? -21.614 -3.901 1.444 1.00 0.44 62 GLU A O 16
ATOM 21403 N N . GLU A 1 63 ? -21.156 -5.363 -0.126 1.00 0.44 63 GLU A N 16
ATOM 21404 C CA . GLU A 1 63 ? -21.382 -6.499 0.810 1.00 0.40 63 GLU A CA 16
ATOM 21405 C C . GLU A 1 63 ? -20.238 -6.582 1.824 1.00 0.35 63 GLU A C 16
ATOM 21406 O O . GLU A 1 63 ? -19.230 -7.219 1.585 1.00 0.37 63 GLU A O 16
ATOM 21418 N N . ILE A 1 64 ? -20.390 -5.955 2.961 1.00 0.29 64 ILE A N 16
ATOM 21419 C CA . ILE A 1 64 ? -19.321 -6.008 3.996 1.00 0.26 64 ILE A CA 16
ATOM 21420 C C . ILE A 1 64 ? -18.797 -7.440 4.104 1.00 0.27 64 ILE A C 16
ATOM 21421 O O . ILE A 1 64 ? -19.545 -8.367 4.345 1.00 0.28 64 ILE A O 16
ATOM 21437 N N . LYS A 1 65 ? -17.520 -7.632 3.927 1.00 0.29 65 LYS A N 16
ATOM 21438 C CA . LYS A 1 65 ? -16.966 -9.007 4.021 1.00 0.30 65 LYS A CA 16
ATOM 21439 C C . LYS A 1 65 ? -15.533 -8.947 4.551 1.00 0.29 65 LYS A C 16
ATOM 21440 O O . LYS A 1 65 ? -14.785 -9.899 4.449 1.00 0.30 65 LYS A O 16
ATOM 21459 N N . THR A 1 66 ? -15.141 -7.842 5.125 1.00 0.28 66 THR A N 16
ATOM 21460 C CA . THR A 1 66 ? -13.755 -7.743 5.662 1.00 0.28 66 THR A CA 16
ATOM 21461 C C . THR A 1 66 ? -13.701 -6.707 6.783 1.00 0.25 66 THR A C 16
ATOM 21462 O O . THR A 1 66 ? -14.447 -5.746 6.797 1.00 0.21 66 THR A O 16
ATOM 21473 N N . ASP A 1 67 ? -12.817 -6.900 7.721 1.00 0.28 67 ASP A N 16
ATOM 21474 C CA . ASP A 1 67 ? -12.696 -5.939 8.853 1.00 0.27 67 ASP A CA 16
ATOM 21475 C C . ASP A 1 67 ? -12.655 -4.507 8.320 1.00 0.22 67 ASP A C 16
ATOM 21476 O O . ASP A 1 67 ? -12.945 -3.566 9.030 1.00 0.21 67 ASP A O 16
ATOM 21485 N N . SER A 1 68 ? -12.293 -4.327 7.080 1.00 0.18 68 SER A N 16
ATOM 21486 C CA . SER A 1 68 ? -12.237 -2.947 6.522 1.00 0.14 68 SER A CA 16
ATOM 21487 C C . SER A 1 68 ? -13.648 -2.494 6.141 1.00 0.10 68 SER A C 16
ATOM 21488 O O . SER A 1 68 ? -14.045 -1.377 6.413 1.00 0.08 68 SER A O 16
ATOM 21496 N N . GLN A 1 69 ? -14.415 -3.350 5.518 1.00 0.12 69 GLN A N 16
ATOM 21497 C CA . GLN A 1 69 ? -15.797 -2.949 5.131 1.00 0.13 69 GLN A CA 16
ATOM 21498 C C . GLN A 1 69 ? -16.583 -2.596 6.387 1.00 0.14 69 GLN A C 16
ATOM 21499 O O . GLN A 1 69 ? -17.389 -1.696 6.389 1.00 0.15 69 GLN A O 16
ATOM 21513 N N . VAL A 1 70 ? -16.353 -3.300 7.455 1.00 0.14 70 VAL A N 16
ATOM 21514 C CA . VAL A 1 70 ? -17.088 -3.003 8.712 1.00 0.15 70 VAL A CA 16
ATOM 21515 C C . VAL A 1 70 ? -16.513 -1.738 9.342 1.00 0.17 70 VAL A C 16
ATOM 21516 O O . VAL A 1 70 ? -17.236 -0.840 9.717 1.00 0.19 70 VAL A O 16
ATOM 21529 N N . SER A 1 71 ? -15.215 -1.650 9.454 1.00 0.17 71 SER A N 16
ATOM 21530 C CA . SER A 1 71 ? -14.612 -0.429 10.052 1.00 0.19 71 SER A CA 16
ATOM 21531 C C . SER A 1 71 ? -14.926 0.755 9.146 1.00 0.21 71 SER A C 16
ATOM 21532 O O . SER A 1 71 ? -14.795 1.898 9.529 1.00 0.24 71 SER A O 16
ATOM 21540 N N . ASN A 1 72 ? -15.365 0.482 7.949 1.00 0.20 72 ASN A N 16
ATOM 21541 C CA . ASN A 1 72 ? -15.726 1.585 7.015 1.00 0.24 72 ASN A CA 16
ATOM 21542 C C . ASN A 1 72 ? -17.157 1.981 7.331 1.00 0.26 72 ASN A C 16
ATOM 21543 O O . ASN A 1 72 ? -17.465 3.132 7.537 1.00 0.32 72 ASN A O 16
ATOM 21554 N N . ILE A 1 73 ? -18.020 1.013 7.432 1.00 0.21 73 ILE A N 16
ATOM 21555 C CA . ILE A 1 73 ? -19.419 1.301 7.810 1.00 0.22 73 ILE A CA 16
ATOM 21556 C C . ILE A 1 73 ? -19.370 1.941 9.202 1.00 0.21 73 ILE A C 16
ATOM 21557 O O . ILE A 1 73 ? -20.285 2.609 9.643 1.00 0.19 73 ILE A O 16
ATOM 21573 N N . ILE A 1 74 ? -18.272 1.727 9.878 1.00 0.22 74 ILE A N 16
ATOM 21574 C CA . ILE A 1 74 ? -18.058 2.281 11.241 1.00 0.21 74 ILE A CA 16
ATOM 21575 C C . ILE A 1 74 ? -17.677 3.761 11.152 1.00 0.19 74 ILE A C 16
ATOM 21576 O O . ILE A 1 74 ? -18.268 4.613 11.785 1.00 0.14 74 ILE A O 16
ATOM 21592 N N . GLN A 1 75 ? -16.674 4.056 10.376 1.00 0.28 75 GLN A N 16
ATOM 21593 C CA . GLN A 1 75 ? -16.202 5.459 10.230 1.00 0.27 75 GLN A CA 16
ATOM 21594 C C . GLN A 1 75 ? -17.169 6.235 9.345 1.00 0.20 75 GLN A C 16
ATOM 21595 O O . GLN A 1 75 ? -17.084 7.441 9.214 1.00 0.17 75 GLN A O 16
ATOM 21609 N N . ALA A 1 76 ? -18.071 5.548 8.718 1.00 0.26 76 ALA A N 16
ATOM 21610 C CA . ALA A 1 76 ? -19.034 6.227 7.818 1.00 0.23 76 ALA A CA 16
ATOM 21611 C C . ALA A 1 76 ? -20.464 5.982 8.304 1.00 0.17 76 ALA A C 16
ATOM 21612 O O . ALA A 1 76 ? -21.417 6.476 7.734 1.00 0.16 76 ALA A O 16
ATOM 21619 N N . LYS A 1 77 ? -20.625 5.220 9.353 1.00 0.16 77 LYS A N 16
ATOM 21620 C CA . LYS A 1 77 ? -21.997 4.945 9.868 1.00 0.11 77 LYS A CA 16
ATOM 21621 C C . LYS A 1 77 ? -22.906 4.613 8.688 1.00 0.09 77 LYS A C 16
ATOM 21622 O O . LYS A 1 77 ? -23.651 5.441 8.204 1.00 0.08 77 LYS A O 16
ATOM 21641 N N . LEU A 1 78 ? -22.830 3.406 8.212 1.00 0.13 78 LEU A N 16
ATOM 21642 C CA . LEU A 1 78 ? -23.662 3.004 7.049 1.00 0.12 78 LEU A CA 16
ATOM 21643 C C . LEU A 1 78 ? -24.794 2.091 7.508 1.00 0.09 78 LEU A C 16
ATOM 21644 O O . LEU A 1 78 ? -24.601 1.211 8.321 1.00 0.12 78 LEU A O 16
ATOM 21660 N N . LYS A 1 79 ? -25.966 2.257 6.961 1.00 0.10 79 LYS A N 16
ATOM 21661 C CA . LYS A 1 79 ? -27.080 1.356 7.344 1.00 0.11 79 LYS A CA 16
ATOM 21662 C C . LYS A 1 79 ? -26.753 -0.005 6.745 1.00 0.11 79 LYS A C 16
ATOM 21663 O O . LYS A 1 79 ? -26.384 -0.096 5.598 1.00 0.20 79 LYS A O 16
ATOM 21682 N N . ILE A 1 80 ? -26.827 -1.057 7.505 1.00 0.14 80 ILE A N 16
ATOM 21683 C CA . ILE A 1 80 ? -26.459 -2.384 6.942 1.00 0.12 80 ILE A CA 16
ATOM 21684 C C . ILE A 1 80 ? -27.699 -3.200 6.590 1.00 0.14 80 ILE A C 16
ATOM 21685 O O . ILE A 1 80 ? -28.732 -3.092 7.217 1.00 0.19 80 ILE A O 16
ATOM 21701 N N . SER A 1 81 ? -27.584 -4.038 5.597 1.00 0.13 81 SER A N 16
ATOM 21702 C CA . SER A 1 81 ? -28.722 -4.906 5.200 1.00 0.17 81 SER A CA 16
ATOM 21703 C C . SER A 1 81 ? -28.335 -6.347 5.521 1.00 0.12 81 SER A C 16
ATOM 21704 O O . SER A 1 81 ? -27.189 -6.733 5.377 1.00 0.12 81 SER A O 16
ATOM 21712 N N . VAL A 1 82 ? -29.257 -7.143 5.983 1.00 0.10 82 VAL A N 16
ATOM 21713 C CA . VAL A 1 82 ? -28.903 -8.544 6.336 1.00 0.07 82 VAL A CA 16
ATOM 21714 C C . VAL A 1 82 ? -29.817 -9.533 5.607 1.00 0.06 82 VAL A C 16
ATOM 21715 O O . VAL A 1 82 ? -31.031 -9.429 5.646 1.00 0.05 82 VAL A O 16
ATOM 21728 N N . HIS A 1 83 ? -29.233 -10.503 4.955 1.00 0.08 83 HIS A N 16
ATOM 21729 C CA . HIS A 1 83 ? -30.044 -11.524 4.232 1.00 0.09 83 HIS A CA 16
ATOM 21730 C C . HIS A 1 83 ? -29.783 -12.894 4.856 1.00 0.08 83 HIS A C 16
ATOM 21731 O O . HIS A 1 83 ? -28.787 -13.103 5.520 1.00 0.14 83 HIS A O 16
ATOM 21745 N N . ASP A 1 84 ? -30.659 -13.836 4.640 1.00 0.16 84 ASP A N 16
ATOM 21746 C CA . ASP A 1 84 ? -30.439 -15.188 5.216 1.00 0.14 84 ASP A CA 16
ATOM 21747 C C . ASP A 1 84 ? -29.701 -16.047 4.188 1.00 0.14 84 ASP A C 16
ATOM 21748 O O . ASP A 1 84 ? -29.986 -16.000 3.008 1.00 0.12 84 ASP A O 16
ATOM 21757 N N . ILE A 1 85 ? -28.747 -16.819 4.624 1.00 0.21 85 ILE A N 16
ATOM 21758 C CA . ILE A 1 85 ? -27.983 -17.666 3.670 1.00 0.23 85 ILE A CA 16
ATOM 21759 C C . ILE A 1 85 ? -27.516 -18.940 4.381 1.00 0.19 85 ILE A C 16
ATOM 21760 O O . ILE A 1 85 ? -28.006 -19.201 5.467 1.00 0.14 85 ILE A O 16
ATOM 21777 N N . GLY A 1 1 ? 2.579 26.436 9.790 1.00 32.63 1 GLY A N 17
ATOM 21778 C CA . GLY A 1 1 ? 2.628 24.926 9.546 1.00 31.89 1 GLY A CA 17
ATOM 21779 C C . GLY A 1 1 ? 1.578 24.279 8.706 1.00 31.30 1 GLY A C 17
ATOM 21780 O O . GLY A 1 1 ? 0.646 24.919 8.258 1.00 32.19 1 GLY A O 17
ATOM 21786 N N . ALA A 1 2 ? 1.700 22.999 8.470 1.00 29.86 2 ALA A N 17
ATOM 21787 C CA . ALA A 1 2 ? 0.687 22.288 7.640 1.00 29.24 2 ALA A CA 17
ATOM 21788 C C . ALA A 1 2 ? 0.421 20.908 8.245 1.00 27.56 2 ALA A C 17
ATOM 21789 O O . ALA A 1 2 ? -0.226 20.071 7.646 1.00 28.44 2 ALA A O 17
ATOM 21796 N N . MET A 1 3 ? 0.913 20.663 9.431 1.00 25.22 3 MET A N 17
ATOM 21797 C CA . MET A 1 3 ? 0.688 19.337 10.071 1.00 23.52 3 MET A CA 17
ATOM 21798 C C . MET A 1 3 ? -0.183 19.512 11.315 1.00 21.02 3 MET A C 17
ATOM 21799 O O . MET A 1 3 ? 0.220 20.119 12.287 1.00 19.88 3 MET A O 17
ATOM 21813 N N . GLY A 1 4 ? -1.374 18.981 11.293 1.00 20.34 4 GLY A N 17
ATOM 21814 C CA . GLY A 1 4 ? -2.268 19.116 12.476 1.00 18.09 4 GLY A CA 17
ATOM 21815 C C . GLY A 1 4 ? -2.049 17.928 13.412 1.00 16.25 4 GLY A C 17
ATOM 21816 O O . GLY A 1 4 ? -1.292 17.025 13.119 1.00 14.95 4 GLY A O 17
ATOM 21820 N N . SER A 1 5 ? -2.707 17.920 14.536 1.00 16.34 5 SER A N 17
ATOM 21821 C CA . SER A 1 5 ? -2.537 16.790 15.489 1.00 14.67 5 SER A CA 17
ATOM 21822 C C . SER A 1 5 ? -3.745 16.738 16.425 1.00 13.85 5 SER A C 17
ATOM 21823 O O . SER A 1 5 ? -3.706 17.238 17.532 1.00 13.18 5 SER A O 17
ATOM 21831 N N . SER A 1 6 ? -4.819 16.142 15.989 1.00 13.89 6 SER A N 17
ATOM 21832 C CA . SER A 1 6 ? -6.029 16.067 16.853 1.00 13.12 6 SER A CA 17
ATOM 21833 C C . SER A 1 6 ? -6.672 14.685 16.729 1.00 12.52 6 SER A C 17
ATOM 21834 O O . SER A 1 6 ? -7.019 14.244 15.652 1.00 12.80 6 SER A O 17
ATOM 21842 N N . THR A 1 7 ? -6.840 14.001 17.829 1.00 11.72 7 THR A N 17
ATOM 21843 C CA . THR A 1 7 ? -7.469 12.651 17.782 1.00 11.12 7 THR A CA 17
ATOM 21844 C C . THR A 1 7 ? -8.516 12.540 18.892 1.00 8.99 7 THR A C 17
ATOM 21845 O O . THR A 1 7 ? -8.240 12.054 19.972 1.00 6.99 7 THR A O 17
ATOM 21856 N N . SER A 1 8 ? -9.716 12.988 18.634 1.00 9.71 8 SER A N 17
ATOM 21857 C CA . SER A 1 8 ? -10.789 12.916 19.668 1.00 8.38 8 SER A CA 17
ATOM 21858 C C . SER A 1 8 ? -12.048 13.603 19.136 1.00 9.63 8 SER A C 17
ATOM 21859 O O . SER A 1 8 ? -11.975 14.595 18.438 1.00 11.68 8 SER A O 17
ATOM 21867 N N . GLY A 1 9 ? -13.203 13.090 19.458 1.00 8.53 9 GLY A N 17
ATOM 21868 C CA . GLY A 1 9 ? -14.460 13.726 18.966 1.00 9.67 9 GLY A CA 17
ATOM 21869 C C . GLY A 1 9 ? -15.451 12.645 18.531 1.00 8.08 9 GLY A C 17
ATOM 21870 O O . GLY A 1 9 ? -16.618 12.691 18.867 1.00 8.07 9 GLY A O 17
ATOM 21874 N N . LEU A 1 10 ? -14.999 11.676 17.783 1.00 7.21 10 LEU A N 17
ATOM 21875 C CA . LEU A 1 10 ? -15.921 10.599 17.325 1.00 5.64 10 LEU A CA 17
ATOM 21876 C C . LEU A 1 10 ? -16.037 9.523 18.406 1.00 3.77 10 LEU A C 17
ATOM 21877 O O . LEU A 1 10 ? -15.123 9.295 19.173 1.00 3.67 10 LEU A O 17
ATOM 21893 N N . LYS A 1 11 ? -17.158 8.855 18.468 1.00 2.73 11 LYS A N 17
ATOM 21894 C CA . LYS A 1 11 ? -17.344 7.786 19.492 1.00 0.88 11 LYS A CA 17
ATOM 21895 C C . LYS A 1 11 ? -18.009 6.576 18.832 1.00 0.75 11 LYS A C 17
ATOM 21896 O O . LYS A 1 11 ? -18.031 6.452 17.624 1.00 0.83 11 LYS A O 17
ATOM 21915 N N . THR A 1 12 ? -18.553 5.681 19.611 1.00 0.56 12 THR A N 17
ATOM 21916 C CA . THR A 1 12 ? -19.213 4.483 19.014 1.00 0.47 12 THR A CA 17
ATOM 21917 C C . THR A 1 12 ? -20.127 4.923 17.868 1.00 0.40 12 THR A C 17
ATOM 21918 O O . THR A 1 12 ? -20.911 5.841 17.999 1.00 0.39 12 THR A O 17
ATOM 21929 N N . THR A 1 13 ? -20.028 4.271 16.740 1.00 0.36 13 THR A N 17
ATOM 21930 C CA . THR A 1 13 ? -20.884 4.641 15.580 1.00 0.32 13 THR A CA 17
ATOM 21931 C C . THR A 1 13 ? -22.186 3.842 15.646 1.00 0.25 13 THR A C 17
ATOM 21932 O O . THR A 1 13 ? -22.179 2.633 15.768 1.00 0.21 13 THR A O 17
ATOM 21943 N N . LYS A 1 14 ? -23.306 4.508 15.575 1.00 0.30 14 LYS A N 17
ATOM 21944 C CA . LYS A 1 14 ? -24.606 3.785 15.645 1.00 0.31 14 LYS A CA 17
ATOM 21945 C C . LYS A 1 14 ? -25.007 3.317 14.246 1.00 0.39 14 LYS A C 17
ATOM 21946 O O . LYS A 1 14 ? -25.305 4.114 13.377 1.00 0.52 14 LYS A O 17
ATOM 21965 N N . ILE A 1 15 ? -25.011 2.032 14.015 1.00 0.30 15 ILE A N 17
ATOM 21966 C CA . ILE A 1 15 ? -25.386 1.528 12.663 1.00 0.38 15 ILE A CA 17
ATOM 21967 C C . ILE A 1 15 ? -26.649 0.667 12.754 1.00 0.39 15 ILE A C 17
ATOM 21968 O O . ILE A 1 15 ? -26.778 -0.177 13.620 1.00 0.57 15 ILE A O 17
ATOM 21984 N N . LYS A 1 16 ? -27.581 0.875 11.860 1.00 0.21 16 LYS A N 17
ATOM 21985 C CA . LYS A 1 16 ? -28.836 0.069 11.881 1.00 0.21 16 LYS A CA 17
ATOM 21986 C C . LYS A 1 16 ? -28.811 -0.947 10.741 1.00 0.20 16 LYS A C 17
ATOM 21987 O O . LYS A 1 16 ? -28.770 -0.589 9.581 1.00 0.17 16 LYS A O 17
ATOM 22006 N N . PHE A 1 17 ? -28.852 -2.209 11.054 1.00 0.25 17 PHE A N 17
ATOM 22007 C CA . PHE A 1 17 ? -28.845 -3.236 9.979 1.00 0.25 17 PHE A CA 17
ATOM 22008 C C . PHE A 1 17 ? -30.272 -3.414 9.463 1.00 0.27 17 PHE A C 17
ATOM 22009 O O . PHE A 1 17 ? -31.204 -2.847 9.995 1.00 0.38 17 PHE A O 17
ATOM 22026 N N . TYR A 1 18 ? -30.464 -4.187 8.427 1.00 0.18 18 TYR A N 17
ATOM 22027 C CA . TYR A 1 18 ? -31.845 -4.365 7.909 1.00 0.19 18 TYR A CA 17
ATOM 22028 C C . TYR A 1 18 ? -32.089 -5.831 7.543 1.00 0.15 18 TYR A C 17
ATOM 22029 O O . TYR A 1 18 ? -32.272 -6.172 6.391 1.00 0.16 18 TYR A O 17
ATOM 22047 N N . TYR A 1 19 ? -32.119 -6.699 8.520 1.00 0.11 19 TYR A N 17
ATOM 22048 C CA . TYR A 1 19 ? -32.383 -8.139 8.234 1.00 0.07 19 TYR A CA 17
ATOM 22049 C C . TYR A 1 19 ? -33.850 -8.279 7.838 1.00 0.07 19 TYR A C 17
ATOM 22050 O O . TYR A 1 19 ? -34.737 -8.100 8.648 1.00 0.06 19 TYR A O 17
ATOM 22068 N N . LYS A 1 20 ? -34.121 -8.573 6.598 1.00 0.14 20 LYS A N 17
ATOM 22069 C CA . LYS A 1 20 ? -35.545 -8.688 6.176 1.00 0.18 20 LYS A CA 17
ATOM 22070 C C . LYS A 1 20 ? -36.261 -7.381 6.540 1.00 0.19 20 LYS A C 17
ATOM 22071 O O . LYS A 1 20 ? -35.719 -6.305 6.373 1.00 0.20 20 LYS A O 17
ATOM 22090 N N . ASP A 1 21 ? -37.461 -7.452 7.049 1.00 0.22 21 ASP A N 17
ATOM 22091 C CA . ASP A 1 21 ? -38.177 -6.202 7.429 1.00 0.27 21 ASP A CA 17
ATOM 22092 C C . ASP A 1 21 ? -37.786 -5.818 8.860 1.00 0.25 21 ASP A C 17
ATOM 22093 O O . ASP A 1 21 ? -38.071 -4.730 9.323 1.00 0.33 21 ASP A O 17
ATOM 22102 N N . ASP A 1 22 ? -37.123 -6.701 9.559 1.00 0.19 22 ASP A N 17
ATOM 22103 C CA . ASP A 1 22 ? -36.698 -6.388 10.956 1.00 0.23 22 ASP A CA 17
ATOM 22104 C C . ASP A 1 22 ? -35.365 -5.645 10.909 1.00 0.23 22 ASP A C 17
ATOM 22105 O O . ASP A 1 22 ? -34.636 -5.734 9.943 1.00 0.27 22 ASP A O 17
ATOM 22114 N N . ILE A 1 23 ? -35.033 -4.913 11.939 1.00 0.20 23 ILE A N 17
ATOM 22115 C CA . ILE A 1 23 ? -33.745 -4.170 11.928 1.00 0.21 23 ILE A CA 17
ATOM 22116 C C . ILE A 1 23 ? -33.166 -4.097 13.342 1.00 0.22 23 ILE A C 17
ATOM 22117 O O . ILE A 1 23 ? -33.886 -4.037 14.318 1.00 0.19 23 ILE A O 17
ATOM 22133 N N . PHE A 1 24 ? -31.869 -4.064 13.451 1.00 0.27 24 PHE A N 17
ATOM 22134 C CA . PHE A 1 24 ? -31.234 -3.949 14.792 1.00 0.28 24 PHE A CA 17
ATOM 22135 C C . PHE A 1 24 ? -30.174 -2.855 14.734 1.00 0.24 24 PHE A C 17
ATOM 22136 O O . PHE A 1 24 ? -30.034 -2.175 13.739 1.00 0.24 24 PHE A O 17
ATOM 22153 N N . ALA A 1 25 ? -29.435 -2.659 15.787 1.00 0.24 25 ALA A N 17
ATOM 22154 C CA . ALA A 1 25 ? -28.406 -1.582 15.760 1.00 0.26 25 ALA A CA 17
ATOM 22155 C C . ALA A 1 25 ? -27.176 -2.001 16.562 1.00 0.45 25 ALA A C 17
ATOM 22156 O O . ALA A 1 25 ? -27.252 -2.811 17.466 1.00 0.73 25 ALA A O 17
ATOM 22163 N N . LEU A 1 26 ? -26.037 -1.459 16.231 1.00 0.34 26 LEU A N 17
ATOM 22164 C CA . LEU A 1 26 ? -24.799 -1.827 16.964 1.00 0.52 26 LEU A CA 17
ATOM 22165 C C . LEU A 1 26 ? -23.905 -0.599 17.148 1.00 0.38 26 LEU A C 17
ATOM 22166 O O . LEU A 1 26 ? -23.731 0.199 16.243 1.00 0.23 26 LEU A O 17
ATOM 22182 N N . MET A 1 27 ? -23.311 -0.465 18.303 1.00 0.48 27 MET A N 17
ATOM 22183 C CA . MET A 1 27 ? -22.391 0.679 18.542 1.00 0.40 27 MET A CA 17
ATOM 22184 C C . MET A 1 27 ? -20.969 0.172 18.316 1.00 0.35 27 MET A C 17
ATOM 22185 O O . MET A 1 27 ? -20.437 -0.582 19.105 1.00 0.33 27 MET A O 17
ATOM 22199 N N . LEU A 1 28 ? -20.359 0.547 17.229 1.00 0.36 28 LEU A N 17
ATOM 22200 C CA . LEU A 1 28 ? -18.986 0.047 16.947 1.00 0.38 28 LEU A CA 17
ATOM 22201 C C . LEU A 1 28 ? -17.946 0.985 17.554 1.00 0.31 28 LEU A C 17
ATOM 22202 O O . LEU A 1 28 ? -18.024 2.187 17.421 1.00 0.44 28 LEU A O 17
ATOM 22218 N N . LYS A 1 29 ? -16.960 0.441 18.206 1.00 0.38 29 LYS A N 17
ATOM 22219 C CA . LYS A 1 29 ? -15.904 1.300 18.808 1.00 0.43 29 LYS A CA 17
ATOM 22220 C C . LYS A 1 29 ? -14.713 1.368 17.852 1.00 0.55 29 LYS A C 17
ATOM 22221 O O . LYS A 1 29 ? -13.637 1.803 18.211 1.00 0.60 29 LYS A O 17
ATOM 22240 N N . GLY A 1 30 ? -14.897 0.932 16.634 1.00 0.66 30 GLY A N 17
ATOM 22241 C CA . GLY A 1 30 ? -13.779 0.961 15.651 1.00 0.80 30 GLY A CA 17
ATOM 22242 C C . GLY A 1 30 ? -13.005 -0.355 15.727 1.00 0.82 30 GLY A C 17
ATOM 22243 O O . GLY A 1 30 ? -12.216 -0.674 14.859 1.00 0.82 30 GLY A O 17
ATOM 22247 N N . ASP A 1 31 ? -13.225 -1.121 16.759 1.00 0.85 31 ASP A N 17
ATOM 22248 C CA . ASP A 1 31 ? -12.502 -2.416 16.895 1.00 0.88 31 ASP A CA 17
ATOM 22249 C C . ASP A 1 31 ? -13.381 -3.550 16.358 1.00 0.79 31 ASP A C 17
ATOM 22250 O O . ASP A 1 31 ? -12.922 -4.651 16.131 1.00 0.81 31 ASP A O 17
ATOM 22259 N N . THR A 1 32 ? -14.641 -3.283 16.155 1.00 0.69 32 THR A N 17
ATOM 22260 C CA . THR A 1 32 ? -15.559 -4.340 15.634 1.00 0.62 32 THR A CA 17
ATOM 22261 C C . THR A 1 32 ? -15.012 -4.904 14.318 1.00 0.77 32 THR A C 17
ATOM 22262 O O . THR A 1 32 ? -14.596 -4.169 13.445 1.00 1.66 32 THR A O 17
ATOM 22273 N N . THR A 1 33 ? -15.023 -6.202 14.164 1.00 0.38 33 THR A N 17
ATOM 22274 C CA . THR A 1 33 ? -14.517 -6.804 12.893 1.00 0.35 33 THR A CA 17
ATOM 22275 C C . THR A 1 33 ? -15.703 -7.305 12.081 1.00 0.27 33 THR A C 17
ATOM 22276 O O . THR A 1 33 ? -16.845 -7.148 12.467 1.00 0.27 33 THR A O 17
ATOM 22287 N N . TYR A 1 34 ? -15.449 -7.938 10.972 1.00 0.25 34 TYR A N 17
ATOM 22288 C CA . TYR A 1 34 ? -16.574 -8.475 10.166 1.00 0.21 34 TYR A CA 17
ATOM 22289 C C . TYR A 1 34 ? -17.019 -9.782 10.807 1.00 0.22 34 TYR A C 17
ATOM 22290 O O . TYR A 1 34 ? -18.194 -10.077 10.895 1.00 0.15 34 TYR A O 17
ATOM 22308 N N . LYS A 1 35 ? -16.086 -10.559 11.282 1.00 0.31 35 LYS A N 17
ATOM 22309 C CA . LYS A 1 35 ? -16.460 -11.834 11.949 1.00 0.32 35 LYS A CA 17
ATOM 22310 C C . LYS A 1 35 ? -17.134 -11.489 13.272 1.00 0.38 35 LYS A C 17
ATOM 22311 O O . LYS A 1 35 ? -18.058 -12.150 13.697 1.00 0.57 35 LYS A O 17
ATOM 22330 N N . GLU A 1 36 ? -16.708 -10.429 13.911 1.00 0.29 36 GLU A N 17
ATOM 22331 C CA . GLU A 1 36 ? -17.373 -10.032 15.178 1.00 0.35 36 GLU A CA 17
ATOM 22332 C C . GLU A 1 36 ? -18.797 -9.630 14.814 1.00 0.32 36 GLU A C 17
ATOM 22333 O O . GLU A 1 36 ? -19.749 -9.961 15.490 1.00 0.35 36 GLU A O 17
ATOM 22345 N N . LEU A 1 37 ? -18.936 -8.941 13.714 1.00 0.44 37 LEU A N 17
ATOM 22346 C CA . LEU A 1 37 ? -20.280 -8.531 13.243 1.00 0.49 37 LEU A CA 17
ATOM 22347 C C . LEU A 1 37 ? -21.090 -9.800 12.997 1.00 0.43 37 LEU A C 17
ATOM 22348 O O . LEU A 1 37 ? -22.300 -9.819 13.086 1.00 0.62 37 LEU A O 17
ATOM 22364 N N . ARG A 1 38 ? -20.406 -10.859 12.667 1.00 0.26 38 ARG A N 17
ATOM 22365 C CA . ARG A 1 38 ? -21.077 -12.154 12.385 1.00 0.25 38 ARG A CA 17
ATOM 22366 C C . ARG A 1 38 ? -21.587 -12.796 13.683 1.00 0.20 38 ARG A C 17
ATOM 22367 O O . ARG A 1 38 ? -22.704 -13.262 13.756 1.00 0.11 38 ARG A O 17
ATOM 22388 N N . SER A 1 39 ? -20.783 -12.839 14.706 1.00 0.44 39 SER A N 17
ATOM 22389 C CA . SER A 1 39 ? -21.245 -13.467 15.980 1.00 0.59 39 SER A CA 17
ATOM 22390 C C . SER A 1 39 ? -22.191 -12.517 16.723 1.00 0.64 39 SER A C 17
ATOM 22391 O O . SER A 1 39 ? -22.922 -12.924 17.604 1.00 0.85 39 SER A O 17
ATOM 22399 N N . LYS A 1 40 ? -22.182 -11.259 16.383 1.00 0.53 40 LYS A N 17
ATOM 22400 C CA . LYS A 1 40 ? -23.079 -10.291 17.079 1.00 0.62 40 LYS A CA 17
ATOM 22401 C C . LYS A 1 40 ? -24.409 -10.179 16.324 1.00 0.55 40 LYS A C 17
ATOM 22402 O O . LYS A 1 40 ? -25.448 -9.942 16.908 1.00 0.95 40 LYS A O 17
ATOM 22421 N N . ILE A 1 41 ? -24.382 -10.353 15.030 1.00 0.31 41 ILE A N 17
ATOM 22422 C CA . ILE A 1 41 ? -25.640 -10.266 14.229 1.00 0.35 41 ILE A CA 17
ATOM 22423 C C . ILE A 1 41 ? -26.331 -11.626 14.228 1.00 0.32 41 ILE A C 17
ATOM 22424 O O . ILE A 1 41 ? -27.537 -11.728 14.141 1.00 0.31 41 ILE A O 17
ATOM 22440 N N . ALA A 1 42 ? -25.556 -12.671 14.295 1.00 0.35 42 ALA A N 17
ATOM 22441 C CA . ALA A 1 42 ? -26.120 -14.051 14.267 1.00 0.33 42 ALA A CA 17
ATOM 22442 C C . ALA A 1 42 ? -27.246 -14.242 15.296 1.00 0.38 42 ALA A C 17
ATOM 22443 O O . ALA A 1 42 ? -28.260 -14.829 14.974 1.00 0.41 42 ALA A O 17
ATOM 22450 N N . PRO A 1 43 ? -27.052 -13.768 16.506 1.00 0.40 43 PRO A N 17
ATOM 22451 C CA . PRO A 1 43 ? -28.068 -13.921 17.564 1.00 0.44 43 PRO A CA 17
ATOM 22452 C C . PRO A 1 43 ? -29.265 -13.005 17.299 1.00 0.42 43 PRO A C 17
ATOM 22453 O O . PRO A 1 43 ? -30.345 -13.213 17.816 1.00 0.64 43 PRO A O 17
ATOM 22464 N N . ARG A 1 44 ? -29.086 -12.007 16.483 1.00 0.18 44 ARG A N 17
ATOM 22465 C CA . ARG A 1 44 ? -30.218 -11.094 16.166 1.00 0.16 44 ARG A CA 17
ATOM 22466 C C . ARG A 1 44 ? -30.842 -11.511 14.828 1.00 0.16 44 ARG A C 17
ATOM 22467 O O . ARG A 1 44 ? -31.818 -10.940 14.385 1.00 0.18 44 ARG A O 17
ATOM 22488 N N . ILE A 1 45 ? -30.293 -12.514 14.188 1.00 0.17 45 ILE A N 17
ATOM 22489 C CA . ILE A 1 45 ? -30.862 -12.976 12.889 1.00 0.17 45 ILE A CA 17
ATOM 22490 C C . ILE A 1 45 ? -31.654 -14.258 13.106 1.00 0.20 45 ILE A C 17
ATOM 22491 O O . ILE A 1 45 ? -32.592 -14.554 12.393 1.00 0.20 45 ILE A O 17
ATOM 22507 N N . ASP A 1 46 ? -31.214 -15.043 14.050 1.00 0.24 46 ASP A N 17
ATOM 22508 C CA . ASP A 1 46 ? -31.841 -16.366 14.332 1.00 0.28 46 ASP A CA 17
ATOM 22509 C C . ASP A 1 46 ? -31.100 -17.419 13.499 1.00 0.27 46 ASP A C 17
ATOM 22510 O O . ASP A 1 46 ? -31.505 -18.559 13.411 1.00 0.26 46 ASP A O 17
ATOM 22519 N N . THR A 1 47 ? -30.005 -17.026 12.887 1.00 0.28 47 THR A N 17
ATOM 22520 C CA . THR A 1 47 ? -29.211 -17.974 12.056 1.00 0.29 47 THR A CA 17
ATOM 22521 C C . THR A 1 47 ? -27.726 -17.638 12.212 1.00 0.34 47 THR A C 17
ATOM 22522 O O . THR A 1 47 ? -27.366 -16.675 12.859 1.00 0.40 47 THR A O 17
ATOM 22533 N N . ASP A 1 48 ? -26.864 -18.410 11.615 1.00 0.36 48 ASP A N 17
ATOM 22534 C CA . ASP A 1 48 ? -25.410 -18.116 11.721 1.00 0.45 48 ASP A CA 17
ATOM 22535 C C . ASP A 1 48 ? -24.880 -17.714 10.343 1.00 0.37 48 ASP A C 17
ATOM 22536 O O . ASP A 1 48 ? -23.747 -17.300 10.199 1.00 0.48 48 ASP A O 17
ATOM 22545 N N . ASN A 1 49 ? -25.693 -17.835 9.327 1.00 0.22 49 ASN A N 17
ATOM 22546 C CA . ASN A 1 49 ? -25.235 -17.463 7.961 1.00 0.25 49 ASN A CA 17
ATOM 22547 C C . ASN A 1 49 ? -26.139 -16.369 7.392 1.00 0.20 49 ASN A C 17
ATOM 22548 O O . ASN A 1 49 ? -27.305 -16.586 7.132 1.00 0.22 49 ASN A O 17
ATOM 22559 N N . PHE A 1 50 ? -25.607 -15.195 7.188 1.00 0.16 50 PHE A N 17
ATOM 22560 C CA . PHE A 1 50 ? -26.428 -14.086 6.623 1.00 0.16 50 PHE A CA 17
ATOM 22561 C C . PHE A 1 50 ? -25.539 -13.202 5.745 1.00 0.21 50 PHE A C 17
ATOM 22562 O O . PHE A 1 50 ? -24.328 -13.267 5.810 1.00 0.26 50 PHE A O 17
ATOM 22579 N N . LYS A 1 51 ? -26.126 -12.379 4.920 1.00 0.25 51 LYS A N 17
ATOM 22580 C CA . LYS A 1 51 ? -25.309 -11.499 4.036 1.00 0.37 51 LYS A CA 17
ATOM 22581 C C . LYS A 1 51 ? -25.490 -10.038 4.467 1.00 0.25 51 LYS A C 17
ATOM 22582 O O . LYS A 1 51 ? -26.576 -9.497 4.424 1.00 0.23 51 LYS A O 17
ATOM 22601 N N . LEU A 1 52 ? -24.427 -9.401 4.890 1.00 0.26 52 LEU A N 17
ATOM 22602 C CA . LEU A 1 52 ? -24.528 -7.979 5.335 1.00 0.16 52 LEU A CA 17
ATOM 22603 C C . LEU A 1 52 ? -24.022 -7.047 4.230 1.00 0.08 52 LEU A C 17
ATOM 22604 O O . LEU A 1 52 ? -22.958 -7.246 3.678 1.00 0.11 52 LEU A O 17
ATOM 22620 N N . GLN A 1 53 ? -24.774 -6.026 3.906 1.00 0.20 53 GLN A N 17
ATOM 22621 C CA . GLN A 1 53 ? -24.330 -5.078 2.841 1.00 0.15 53 GLN A CA 17
ATOM 22622 C C . GLN A 1 53 ? -24.508 -3.641 3.332 1.00 0.14 53 GLN A C 17
ATOM 22623 O O . GLN A 1 53 ? -25.100 -3.394 4.361 1.00 0.19 53 GLN A O 17
ATOM 22637 N N . THR A 1 54 ? -24.014 -2.687 2.596 1.00 0.13 54 THR A N 17
ATOM 22638 C CA . THR A 1 54 ? -24.176 -1.268 3.017 1.00 0.15 54 THR A CA 17
ATOM 22639 C C . THR A 1 54 ? -25.532 -0.759 2.520 1.00 0.22 54 THR A C 17
ATOM 22640 O O . THR A 1 54 ? -25.631 -0.163 1.467 1.00 0.29 54 THR A O 17
ATOM 22651 N N . LYS A 1 55 ? -26.566 -1.014 3.285 1.00 0.23 55 LYS A N 17
ATOM 22652 C CA . LYS A 1 55 ? -27.953 -0.581 2.917 1.00 0.33 55 LYS A CA 17
ATOM 22653 C C . LYS A 1 55 ? -27.923 0.646 2.002 1.00 0.44 55 LYS A C 17
ATOM 22654 O O . LYS A 1 55 ? -27.884 1.772 2.453 1.00 0.48 55 LYS A O 17
ATOM 22673 N N . LEU A 1 56 ? -27.939 0.430 0.714 1.00 0.55 56 LEU A N 17
ATOM 22674 C CA . LEU A 1 56 ? -27.911 1.579 -0.234 1.00 0.74 56 LEU A CA 17
ATOM 22675 C C . LEU A 1 56 ? -29.337 2.093 -0.461 1.00 0.83 56 LEU A C 17
ATOM 22676 O O . LEU A 1 56 ? -29.844 2.891 0.301 1.00 1.80 56 LEU A O 17
ATOM 22692 N N . PHE A 1 57 ? -29.986 1.645 -1.500 1.00 1.23 57 PHE A N 17
ATOM 22693 C CA . PHE A 1 57 ? -31.375 2.114 -1.766 1.00 1.12 57 PHE A CA 17
ATOM 22694 C C . PHE A 1 57 ? -32.051 1.176 -2.766 1.00 1.07 57 PHE A C 17
ATOM 22695 O O . PHE A 1 57 ? -33.225 0.881 -2.660 1.00 1.06 57 PHE A O 17
ATOM 22712 N N . ASP A 1 58 ? -31.319 0.708 -3.739 1.00 1.06 58 ASP A N 17
ATOM 22713 C CA . ASP A 1 58 ? -31.919 -0.209 -4.752 1.00 1.11 58 ASP A CA 17
ATOM 22714 C C . ASP A 1 58 ? -31.942 -1.637 -4.202 1.00 1.51 58 ASP A C 17
ATOM 22715 O O . ASP A 1 58 ? -32.686 -2.478 -4.666 1.00 1.83 58 ASP A O 17
ATOM 22724 N N . GLY A 1 59 ? -31.134 -1.917 -3.216 1.00 1.51 59 GLY A N 17
ATOM 22725 C CA . GLY A 1 59 ? -31.114 -3.292 -2.638 1.00 1.89 59 GLY A CA 17
ATOM 22726 C C . GLY A 1 59 ? -29.986 -3.403 -1.613 1.00 1.47 59 GLY A C 17
ATOM 22727 O O . GLY A 1 59 ? -30.218 -3.458 -0.421 1.00 1.35 59 GLY A O 17
ATOM 22731 N N . SER A 1 60 ? -28.765 -3.436 -2.068 1.00 1.29 60 SER A N 17
ATOM 22732 C CA . SER A 1 60 ? -27.618 -3.544 -1.124 1.00 0.88 60 SER A CA 17
ATOM 22733 C C . SER A 1 60 ? -26.400 -2.844 -1.729 1.00 0.68 60 SER A C 17
ATOM 22734 O O . SER A 1 60 ? -26.414 -2.432 -2.873 1.00 0.70 60 SER A O 17
ATOM 22742 N N . GLY A 1 61 ? -25.347 -2.706 -0.974 1.00 0.61 61 GLY A N 17
ATOM 22743 C CA . GLY A 1 61 ? -24.130 -2.034 -1.511 1.00 0.51 61 GLY A CA 17
ATOM 22744 C C . GLY A 1 61 ? -22.908 -2.912 -1.249 1.00 0.55 61 GLY A C 17
ATOM 22745 O O . GLY A 1 61 ? -22.991 -4.125 -1.252 1.00 0.80 61 GLY A O 17
ATOM 22749 N N . GLU A 1 62 ? -21.772 -2.315 -1.020 1.00 0.47 62 GLU A N 17
ATOM 22750 C CA . GLU A 1 62 ? -20.551 -3.127 -0.754 1.00 0.62 62 GLU A CA 17
ATOM 22751 C C . GLU A 1 62 ? -20.894 -4.233 0.245 1.00 0.41 62 GLU A C 17
ATOM 22752 O O . GLU A 1 62 ? -21.121 -3.981 1.412 1.00 0.15 62 GLU A O 17
ATOM 22764 N N . GLU A 1 63 ? -20.941 -5.455 -0.206 1.00 0.62 63 GLU A N 17
ATOM 22765 C CA . GLU A 1 63 ? -21.275 -6.580 0.711 1.00 0.52 63 GLU A CA 17
ATOM 22766 C C . GLU A 1 63 ? -20.210 -6.682 1.807 1.00 0.38 63 GLU A C 17
ATOM 22767 O O . GLU A 1 63 ? -19.226 -7.379 1.662 1.00 0.40 63 GLU A O 17
ATOM 22779 N N . ILE A 1 64 ? -20.400 -5.995 2.904 1.00 0.29 64 ILE A N 17
ATOM 22780 C CA . ILE A 1 64 ? -19.399 -6.060 4.005 1.00 0.20 64 ILE A CA 17
ATOM 22781 C C . ILE A 1 64 ? -18.954 -7.508 4.207 1.00 0.19 64 ILE A C 17
ATOM 22782 O O . ILE A 1 64 ? -19.762 -8.391 4.421 1.00 0.10 64 ILE A O 17
ATOM 22798 N N . LYS A 1 65 ? -17.677 -7.762 4.142 1.00 0.33 65 LYS A N 17
ATOM 22799 C CA . LYS A 1 65 ? -17.191 -9.154 4.332 1.00 0.38 65 LYS A CA 17
ATOM 22800 C C . LYS A 1 65 ? -15.759 -9.132 4.867 1.00 0.42 65 LYS A C 17
ATOM 22801 O O . LYS A 1 65 ? -15.050 -10.115 4.809 1.00 0.46 65 LYS A O 17
ATOM 22820 N N . THR A 1 66 ? -15.325 -8.016 5.392 1.00 0.40 66 THR A N 17
ATOM 22821 C CA . THR A 1 66 ? -13.939 -7.944 5.931 1.00 0.44 66 THR A CA 17
ATOM 22822 C C . THR A 1 66 ? -13.873 -6.901 7.042 1.00 0.39 66 THR A C 17
ATOM 22823 O O . THR A 1 66 ? -14.566 -5.902 7.016 1.00 0.35 66 THR A O 17
ATOM 22834 N N . ASP A 1 67 ? -13.040 -7.128 8.020 1.00 0.41 67 ASP A N 17
ATOM 22835 C CA . ASP A 1 67 ? -12.922 -6.159 9.146 1.00 0.37 67 ASP A CA 17
ATOM 22836 C C . ASP A 1 67 ? -12.801 -4.735 8.597 1.00 0.34 67 ASP A C 17
ATOM 22837 O O . ASP A 1 67 ? -13.091 -3.775 9.281 1.00 0.30 67 ASP A O 17
ATOM 22846 N N . SER A 1 68 ? -12.375 -4.589 7.373 1.00 0.36 68 SER A N 17
ATOM 22847 C CA . SER A 1 68 ? -12.235 -3.224 6.791 1.00 0.34 68 SER A CA 17
ATOM 22848 C C . SER A 1 68 ? -13.601 -2.715 6.319 1.00 0.30 68 SER A C 17
ATOM 22849 O O . SER A 1 68 ? -13.955 -1.573 6.542 1.00 0.25 68 SER A O 17
ATOM 22857 N N . GLN A 1 69 ? -14.377 -3.546 5.673 1.00 0.31 69 GLN A N 17
ATOM 22858 C CA . GLN A 1 69 ? -15.712 -3.082 5.200 1.00 0.27 69 GLN A CA 17
ATOM 22859 C C . GLN A 1 69 ? -16.557 -2.703 6.406 1.00 0.22 69 GLN A C 17
ATOM 22860 O O . GLN A 1 69 ? -17.351 -1.792 6.357 1.00 0.19 69 GLN A O 17
ATOM 22874 N N . VAL A 1 70 ? -16.390 -3.397 7.493 1.00 0.21 70 VAL A N 17
ATOM 22875 C CA . VAL A 1 70 ? -17.181 -3.077 8.709 1.00 0.18 70 VAL A CA 17
ATOM 22876 C C . VAL A 1 70 ? -16.607 -1.822 9.365 1.00 0.23 70 VAL A C 17
ATOM 22877 O O . VAL A 1 70 ? -17.327 -0.914 9.713 1.00 0.22 70 VAL A O 17
ATOM 22890 N N . SER A 1 71 ? -15.310 -1.763 9.527 1.00 0.28 71 SER A N 17
ATOM 22891 C CA . SER A 1 71 ? -14.698 -0.558 10.153 1.00 0.34 71 SER A CA 17
ATOM 22892 C C . SER A 1 71 ? -14.938 0.640 9.245 1.00 0.35 71 SER A C 17
ATOM 22893 O O . SER A 1 71 ? -14.831 1.779 9.652 1.00 0.40 71 SER A O 17
ATOM 22901 N N . ASN A 1 72 ? -15.296 0.381 8.021 1.00 0.32 72 ASN A N 17
ATOM 22902 C CA . ASN A 1 72 ? -15.585 1.495 7.077 1.00 0.36 72 ASN A CA 17
ATOM 22903 C C . ASN A 1 72 ? -17.029 1.908 7.315 1.00 0.30 72 ASN A C 17
ATOM 22904 O O . ASN A 1 72 ? -17.334 3.064 7.504 1.00 0.34 72 ASN A O 17
ATOM 22915 N N . ILE A 1 73 ? -17.909 0.951 7.374 1.00 0.23 73 ILE A N 17
ATOM 22916 C CA . ILE A 1 73 ? -19.322 1.257 7.684 1.00 0.19 73 ILE A CA 17
ATOM 22917 C C . ILE A 1 73 ? -19.333 1.871 9.092 1.00 0.16 73 ILE A C 17
ATOM 22918 O O . ILE A 1 73 ? -20.263 2.536 9.503 1.00 0.11 73 ILE A O 17
ATOM 22934 N N . ILE A 1 74 ? -18.262 1.646 9.813 1.00 0.20 74 ILE A N 17
ATOM 22935 C CA . ILE A 1 74 ? -18.109 2.182 11.195 1.00 0.21 74 ILE A CA 17
ATOM 22936 C C . ILE A 1 74 ? -17.746 3.668 11.138 1.00 0.22 74 ILE A C 17
ATOM 22937 O O . ILE A 1 74 ? -18.357 4.498 11.781 1.00 0.24 74 ILE A O 17
ATOM 22953 N N . GLN A 1 75 ? -16.737 3.998 10.379 1.00 0.29 75 GLN A N 17
ATOM 22954 C CA . GLN A 1 75 ? -16.294 5.417 10.273 1.00 0.31 75 GLN A CA 17
ATOM 22955 C C . GLN A 1 75 ? -17.277 6.203 9.417 1.00 0.26 75 GLN A C 17
ATOM 22956 O O . GLN A 1 75 ? -17.283 7.417 9.406 1.00 0.25 75 GLN A O 17
ATOM 22970 N N . ALA A 1 76 ? -18.091 5.513 8.688 1.00 0.25 76 ALA A N 17
ATOM 22971 C CA . ALA A 1 76 ? -19.068 6.199 7.806 1.00 0.23 76 ALA A CA 17
ATOM 22972 C C . ALA A 1 76 ? -20.491 5.899 8.283 1.00 0.21 76 ALA A C 17
ATOM 22973 O O . ALA A 1 76 ? -21.456 6.383 7.727 1.00 0.21 76 ALA A O 17
ATOM 22980 N N . LYS A 1 77 ? -20.624 5.097 9.304 1.00 0.23 77 LYS A N 17
ATOM 22981 C CA . LYS A 1 77 ? -21.977 4.751 9.819 1.00 0.24 77 LYS A CA 17
ATOM 22982 C C . LYS A 1 77 ? -22.907 4.486 8.641 1.00 0.18 77 LYS A C 17
ATOM 22983 O O . LYS A 1 77 ? -23.720 5.309 8.273 1.00 0.19 77 LYS A O 17
ATOM 23002 N N . LEU A 1 78 ? -22.777 3.341 8.047 1.00 0.15 78 LEU A N 17
ATOM 23003 C CA . LEU A 1 78 ? -23.629 2.993 6.880 1.00 0.12 78 LEU A CA 17
ATOM 23004 C C . LEU A 1 78 ? -24.779 2.100 7.331 1.00 0.12 78 LEU A C 17
ATOM 23005 O O . LEU A 1 78 ? -24.590 1.164 8.081 1.00 0.15 78 LEU A O 17
ATOM 23021 N N . LYS A 1 79 ? -25.963 2.348 6.849 1.00 0.14 79 LYS A N 17
ATOM 23022 C CA . LYS A 1 79 ? -27.090 1.467 7.231 1.00 0.17 79 LYS A CA 17
ATOM 23023 C C . LYS A 1 79 ? -26.786 0.101 6.633 1.00 0.15 79 LYS A C 17
ATOM 23024 O O . LYS A 1 79 ? -26.441 0.000 5.477 1.00 0.17 79 LYS A O 17
ATOM 23043 N N . ILE A 1 80 ? -26.857 -0.939 7.406 1.00 0.18 80 ILE A N 17
ATOM 23044 C CA . ILE A 1 80 ? -26.519 -2.279 6.858 1.00 0.16 80 ILE A CA 17
ATOM 23045 C C . ILE A 1 80 ? -27.783 -3.086 6.569 1.00 0.13 80 ILE A C 17
ATOM 23046 O O . ILE A 1 80 ? -28.804 -2.920 7.199 1.00 0.11 80 ILE A O 17
ATOM 23062 N N . SER A 1 81 ? -27.705 -3.981 5.625 1.00 0.15 81 SER A N 17
ATOM 23063 C CA . SER A 1 81 ? -28.873 -4.835 5.296 1.00 0.14 81 SER A CA 17
ATOM 23064 C C . SER A 1 81 ? -28.479 -6.284 5.573 1.00 0.14 81 SER A C 17
ATOM 23065 O O . SER A 1 81 ? -27.378 -6.702 5.273 1.00 0.26 81 SER A O 17
ATOM 23073 N N . VAL A 1 82 ? -29.348 -7.048 6.171 1.00 0.14 82 VAL A N 17
ATOM 23074 C CA . VAL A 1 82 ? -28.984 -8.453 6.487 1.00 0.14 82 VAL A CA 17
ATOM 23075 C C . VAL A 1 82 ? -29.858 -9.426 5.685 1.00 0.11 82 VAL A C 17
ATOM 23076 O O . VAL A 1 82 ? -31.068 -9.284 5.608 1.00 0.13 82 VAL A O 17
ATOM 23089 N N . HIS A 1 83 ? -29.241 -10.413 5.085 1.00 0.12 83 HIS A N 17
ATOM 23090 C CA . HIS A 1 83 ? -30.000 -11.410 4.276 1.00 0.08 83 HIS A CA 17
ATOM 23091 C C . HIS A 1 83 ? -29.792 -12.808 4.857 1.00 0.08 83 HIS A C 17
ATOM 23092 O O . HIS A 1 83 ? -28.923 -13.029 5.677 1.00 0.13 83 HIS A O 17
ATOM 23106 N N . ASP A 1 84 ? -30.577 -13.757 4.429 1.00 0.14 84 ASP A N 17
ATOM 23107 C CA . ASP A 1 84 ? -30.421 -15.139 4.945 1.00 0.20 84 ASP A CA 17
ATOM 23108 C C . ASP A 1 84 ? -29.624 -15.961 3.932 1.00 0.20 84 ASP A C 17
ATOM 23109 O O . ASP A 1 84 ? -29.941 -15.997 2.760 1.00 0.20 84 ASP A O 17
ATOM 23118 N N . ILE A 1 85 ? -28.587 -16.610 4.375 1.00 0.22 85 ILE A N 17
ATOM 23119 C CA . ILE A 1 85 ? -27.761 -17.420 3.442 1.00 0.24 85 ILE A CA 17
ATOM 23120 C C . ILE A 1 85 ? -27.285 -18.691 4.150 1.00 0.25 85 ILE A C 17
ATOM 23121 O O . ILE A 1 85 ? -28.060 -19.246 4.911 1.00 0.44 85 ILE A O 17
ATOM 23138 N N . GLY A 1 1 ? -42.875 -1.308 22.876 1.00 52.30 1 GLY A N 18
ATOM 23139 C CA . GLY A 1 1 ? -42.072 -1.721 21.643 1.00 51.16 1 GLY A CA 18
ATOM 23140 C C . GLY A 1 1 ? -40.588 -1.601 21.663 1.00 48.59 1 GLY A C 18
ATOM 23141 O O . GLY A 1 1 ? -39.975 -1.551 22.712 1.00 46.57 1 GLY A O 18
ATOM 23147 N N . ALA A 1 2 ? -39.971 -1.553 20.513 1.00 48.59 2 ALA A N 18
ATOM 23148 C CA . ALA A 1 2 ? -38.485 -1.434 20.465 1.00 46.10 2 ALA A CA 18
ATOM 23149 C C . ALA A 1 2 ? -38.025 -0.377 21.470 1.00 44.81 2 ALA A C 18
ATOM 23150 O O . ALA A 1 2 ? -38.124 0.809 21.228 1.00 45.38 2 ALA A O 18
ATOM 23157 N N . MET A 1 3 ? -37.520 -0.797 22.597 1.00 43.25 3 MET A N 18
ATOM 23158 C CA . MET A 1 3 ? -37.055 0.189 23.612 1.00 42.14 3 MET A CA 18
ATOM 23159 C C . MET A 1 3 ? -35.538 0.068 23.779 1.00 40.21 3 MET A C 18
ATOM 23160 O O . MET A 1 3 ? -35.000 0.294 24.845 1.00 38.75 3 MET A O 18
ATOM 23174 N N . GLY A 1 4 ? -34.847 -0.286 22.732 1.00 40.26 4 GLY A N 18
ATOM 23175 C CA . GLY A 1 4 ? -33.366 -0.419 22.830 1.00 38.50 4 GLY A CA 18
ATOM 23176 C C . GLY A 1 4 ? -32.708 0.882 22.370 1.00 36.26 4 GLY A C 18
ATOM 23177 O O . GLY A 1 4 ? -31.785 0.879 21.579 1.00 34.72 4 GLY A O 18
ATOM 23181 N N . SER A 1 5 ? -33.182 1.997 22.858 1.00 36.19 5 SER A N 18
ATOM 23182 C CA . SER A 1 5 ? -32.591 3.303 22.449 1.00 34.27 5 SER A CA 18
ATOM 23183 C C . SER A 1 5 ? -31.094 3.312 22.764 1.00 31.46 5 SER A C 18
ATOM 23184 O O . SER A 1 5 ? -30.593 2.461 23.470 1.00 31.11 5 SER A O 18
ATOM 23192 N N . SER A 1 6 ? -30.381 4.270 22.246 1.00 29.57 6 SER A N 18
ATOM 23193 C CA . SER A 1 6 ? -28.917 4.346 22.512 1.00 26.79 6 SER A CA 18
ATOM 23194 C C . SER A 1 6 ? -28.370 5.656 21.940 1.00 25.09 6 SER A C 18
ATOM 23195 O O . SER A 1 6 ? -28.819 6.129 20.916 1.00 25.76 6 SER A O 18
ATOM 23203 N N . THR A 1 7 ? -27.409 6.251 22.595 1.00 23.01 7 THR A N 18
ATOM 23204 C CA . THR A 1 7 ? -26.848 7.533 22.081 1.00 21.58 7 THR A CA 18
ATOM 23205 C C . THR A 1 7 ? -25.647 7.951 22.929 1.00 19.41 7 THR A C 18
ATOM 23206 O O . THR A 1 7 ? -25.388 9.124 23.117 1.00 18.52 7 THR A O 18
ATOM 23217 N N . SER A 1 8 ? -24.906 7.009 23.442 1.00 18.69 8 SER A N 18
ATOM 23218 C CA . SER A 1 8 ? -23.726 7.369 24.276 1.00 16.95 8 SER A CA 18
ATOM 23219 C C . SER A 1 8 ? -22.836 6.140 24.479 1.00 14.78 8 SER A C 18
ATOM 23220 O O . SER A 1 8 ? -23.142 5.056 24.025 1.00 15.02 8 SER A O 18
ATOM 23228 N N . GLY A 1 9 ? -21.732 6.307 25.155 1.00 12.70 9 GLY A N 18
ATOM 23229 C CA . GLY A 1 9 ? -20.813 5.156 25.387 1.00 10.63 9 GLY A CA 18
ATOM 23230 C C . GLY A 1 9 ? -19.368 5.614 25.178 1.00 8.94 9 GLY A C 18
ATOM 23231 O O . GLY A 1 9 ? -19.066 6.788 25.239 1.00 9.24 9 GLY A O 18
ATOM 23235 N N . LEU A 1 10 ? -18.473 4.696 24.930 1.00 7.39 10 LEU A N 18
ATOM 23236 C CA . LEU A 1 10 ? -17.049 5.083 24.715 1.00 6.45 10 LEU A CA 18
ATOM 23237 C C . LEU A 1 10 ? -16.786 5.231 23.214 1.00 3.98 10 LEU A C 18
ATOM 23238 O O . LEU A 1 10 ? -16.251 4.345 22.580 1.00 2.66 10 LEU A O 18
ATOM 23254 N N . LYS A 1 11 ? -17.169 6.341 22.640 1.00 3.88 11 LYS A N 18
ATOM 23255 C CA . LYS A 1 11 ? -16.952 6.544 21.177 1.00 1.73 11 LYS A CA 18
ATOM 23256 C C . LYS A 1 11 ? -17.568 5.371 20.417 1.00 1.62 11 LYS A C 18
ATOM 23257 O O . LYS A 1 11 ? -17.056 4.270 20.425 1.00 3.15 11 LYS A O 18
ATOM 23276 N N . THR A 1 12 ? -18.680 5.589 19.777 1.00 0.54 12 THR A N 18
ATOM 23277 C CA . THR A 1 12 ? -19.335 4.474 19.051 1.00 0.47 12 THR A CA 18
ATOM 23278 C C . THR A 1 12 ? -20.032 4.964 17.783 1.00 0.45 12 THR A C 18
ATOM 23279 O O . THR A 1 12 ? -20.517 6.075 17.712 1.00 0.76 12 THR A O 18
ATOM 23290 N N . THR A 1 13 ? -20.104 4.118 16.787 1.00 0.27 13 THR A N 18
ATOM 23291 C CA . THR A 1 13 ? -20.795 4.499 15.526 1.00 0.18 13 THR A CA 18
ATOM 23292 C C . THR A 1 13 ? -22.159 3.804 15.495 1.00 0.23 13 THR A C 18
ATOM 23293 O O . THR A 1 13 ? -22.254 2.598 15.655 1.00 0.26 13 THR A O 18
ATOM 23304 N N . LYS A 1 14 ? -23.213 4.558 15.315 1.00 0.24 14 LYS A N 18
ATOM 23305 C CA . LYS A 1 14 ? -24.585 3.964 15.291 1.00 0.32 14 LYS A CA 18
ATOM 23306 C C . LYS A 1 14 ? -24.867 3.356 13.914 1.00 0.23 14 LYS A C 18
ATOM 23307 O O . LYS A 1 14 ? -24.967 4.056 12.926 1.00 0.19 14 LYS A O 18
ATOM 23326 N N . ILE A 1 15 ? -24.987 2.056 13.837 1.00 0.24 15 ILE A N 18
ATOM 23327 C CA . ILE A 1 15 ? -25.250 1.410 12.519 1.00 0.17 15 ILE A CA 18
ATOM 23328 C C . ILE A 1 15 ? -26.490 0.510 12.603 1.00 0.14 15 ILE A C 18
ATOM 23329 O O . ILE A 1 15 ? -26.513 -0.460 13.331 1.00 0.11 15 ILE A O 18
ATOM 23345 N N . LYS A 1 16 ? -27.522 0.820 11.858 1.00 0.14 16 LYS A N 18
ATOM 23346 C CA . LYS A 1 16 ? -28.750 -0.030 11.897 1.00 0.10 16 LYS A CA 18
ATOM 23347 C C . LYS A 1 16 ? -28.713 -1.037 10.753 1.00 0.07 16 LYS A C 18
ATOM 23348 O O . LYS A 1 16 ? -28.572 -0.678 9.603 1.00 0.14 16 LYS A O 18
ATOM 23367 N N . PHE A 1 17 ? -28.857 -2.293 11.056 1.00 0.23 17 PHE A N 18
ATOM 23368 C CA . PHE A 1 17 ? -28.847 -3.316 9.981 1.00 0.22 17 PHE A CA 18
ATOM 23369 C C . PHE A 1 17 ? -30.274 -3.502 9.467 1.00 0.23 17 PHE A C 18
ATOM 23370 O O . PHE A 1 17 ? -31.214 -3.000 10.049 1.00 0.28 17 PHE A O 18
ATOM 23387 N N . TYR A 1 18 ? -30.460 -4.208 8.385 1.00 0.20 18 TYR A N 18
ATOM 23388 C CA . TYR A 1 18 ? -31.843 -4.388 7.874 1.00 0.22 18 TYR A CA 18
ATOM 23389 C C . TYR A 1 18 ? -32.097 -5.857 7.531 1.00 0.16 18 TYR A C 18
ATOM 23390 O O . TYR A 1 18 ? -32.239 -6.223 6.381 1.00 0.15 18 TYR A O 18
ATOM 23408 N N . TYR A 1 19 ? -32.169 -6.700 8.526 1.00 0.14 19 TYR A N 18
ATOM 23409 C CA . TYR A 1 19 ? -32.431 -8.144 8.267 1.00 0.10 19 TYR A CA 18
ATOM 23410 C C . TYR A 1 19 ? -33.894 -8.313 7.867 1.00 0.11 19 TYR A C 18
ATOM 23411 O O . TYR A 1 19 ? -34.793 -8.039 8.636 1.00 0.11 19 TYR A O 18
ATOM 23429 N N . LYS A 1 20 ? -34.147 -8.746 6.664 1.00 0.16 20 LYS A N 18
ATOM 23430 C CA . LYS A 1 20 ? -35.561 -8.906 6.226 1.00 0.18 20 LYS A CA 18
ATOM 23431 C C . LYS A 1 20 ? -36.318 -7.617 6.560 1.00 0.21 20 LYS A C 18
ATOM 23432 O O . LYS A 1 20 ? -35.794 -6.529 6.420 1.00 0.24 20 LYS A O 18
ATOM 23451 N N . ASP A 1 21 ? -37.539 -7.719 7.009 1.00 0.21 21 ASP A N 18
ATOM 23452 C CA . ASP A 1 21 ? -38.300 -6.492 7.355 1.00 0.23 21 ASP A CA 18
ATOM 23453 C C . ASP A 1 21 ? -37.918 -6.038 8.767 1.00 0.22 21 ASP A C 18
ATOM 23454 O O . ASP A 1 21 ? -38.263 -4.956 9.198 1.00 0.21 21 ASP A O 18
ATOM 23463 N N . ASP A 1 22 ? -37.201 -6.857 9.491 1.00 0.24 22 ASP A N 18
ATOM 23464 C CA . ASP A 1 22 ? -36.791 -6.472 10.872 1.00 0.24 22 ASP A CA 18
ATOM 23465 C C . ASP A 1 22 ? -35.465 -5.715 10.808 1.00 0.24 22 ASP A C 18
ATOM 23466 O O . ASP A 1 22 ? -34.701 -5.863 9.876 1.00 0.34 22 ASP A O 18
ATOM 23475 N N . ILE A 1 23 ? -35.184 -4.894 11.784 1.00 0.15 23 ILE A N 18
ATOM 23476 C CA . ILE A 1 23 ? -33.910 -4.130 11.757 1.00 0.16 23 ILE A CA 18
ATOM 23477 C C . ILE A 1 23 ? -33.359 -3.983 13.174 1.00 0.14 23 ILE A C 18
ATOM 23478 O O . ILE A 1 23 ? -34.096 -3.881 14.136 1.00 0.15 23 ILE A O 18
ATOM 23494 N N . PHE A 1 24 ? -32.066 -3.945 13.301 1.00 0.16 24 PHE A N 18
ATOM 23495 C CA . PHE A 1 24 ? -31.445 -3.770 14.639 1.00 0.15 24 PHE A CA 18
ATOM 23496 C C . PHE A 1 24 ? -30.308 -2.757 14.502 1.00 0.16 24 PHE A C 18
ATOM 23497 O O . PHE A 1 24 ? -30.262 -2.001 13.552 1.00 0.24 24 PHE A O 18
ATOM 23514 N N . ALA A 1 25 ? -29.392 -2.714 15.426 1.00 0.25 25 ALA A N 18
ATOM 23515 C CA . ALA A 1 25 ? -28.289 -1.724 15.300 1.00 0.31 25 ALA A CA 18
ATOM 23516 C C . ALA A 1 25 ? -27.064 -2.191 16.083 1.00 0.14 25 ALA A C 18
ATOM 23517 O O . ALA A 1 25 ? -27.113 -3.153 16.824 1.00 0.12 25 ALA A O 18
ATOM 23524 N N . LEU A 1 26 ? -25.964 -1.510 15.922 1.00 0.11 26 LEU A N 18
ATOM 23525 C CA . LEU A 1 26 ? -24.727 -1.895 16.650 1.00 0.20 26 LEU A CA 18
ATOM 23526 C C . LEU A 1 26 ? -23.880 -0.649 16.895 1.00 0.18 26 LEU A C 18
ATOM 23527 O O . LEU A 1 26 ? -23.868 0.274 16.102 1.00 0.27 26 LEU A O 18
ATOM 23543 N N . MET A 1 27 ? -23.159 -0.623 17.981 1.00 0.13 27 MET A N 18
ATOM 23544 C CA . MET A 1 27 ? -22.294 0.551 18.275 1.00 0.20 27 MET A CA 18
ATOM 23545 C C . MET A 1 27 ? -20.836 0.110 18.176 1.00 0.22 27 MET A C 18
ATOM 23546 O O . MET A 1 27 ? -20.334 -0.597 19.028 1.00 0.27 27 MET A O 18
ATOM 23560 N N . LEU A 1 28 ? -20.154 0.500 17.136 1.00 0.19 28 LEU A N 18
ATOM 23561 C CA . LEU A 1 28 ? -18.732 0.077 16.987 1.00 0.19 28 LEU A CA 18
ATOM 23562 C C . LEU A 1 28 ? -17.806 1.084 17.670 1.00 0.23 28 LEU A C 18
ATOM 23563 O O . LEU A 1 28 ? -17.925 2.277 17.483 1.00 0.41 28 LEU A O 18
ATOM 23579 N N . LYS A 1 29 ? -16.879 0.604 18.456 1.00 0.20 29 LYS A N 18
ATOM 23580 C CA . LYS A 1 29 ? -15.935 1.522 19.154 1.00 0.20 29 LYS A CA 18
ATOM 23581 C C . LYS A 1 29 ? -14.663 1.685 18.320 1.00 0.30 29 LYS A C 18
ATOM 23582 O O . LYS A 1 29 ? -13.809 2.496 18.622 1.00 0.59 29 LYS A O 18
ATOM 23601 N N . GLY A 1 30 ? -14.526 0.917 17.276 1.00 0.16 30 GLY A N 18
ATOM 23602 C CA . GLY A 1 30 ? -13.305 1.027 16.425 1.00 0.24 30 GLY A CA 18
ATOM 23603 C C . GLY A 1 30 ? -12.553 -0.305 16.435 1.00 0.26 30 GLY A C 18
ATOM 23604 O O . GLY A 1 30 ? -11.640 -0.518 15.662 1.00 0.50 30 GLY A O 18
ATOM 23608 N N . ASP A 1 31 ? -12.930 -1.207 17.301 1.00 0.25 31 ASP A N 18
ATOM 23609 C CA . ASP A 1 31 ? -12.234 -2.526 17.347 1.00 0.37 31 ASP A CA 18
ATOM 23610 C C . ASP A 1 31 ? -13.133 -3.594 16.723 1.00 0.36 31 ASP A C 18
ATOM 23611 O O . ASP A 1 31 ? -12.692 -4.675 16.390 1.00 0.51 31 ASP A O 18
ATOM 23620 N N . THR A 1 32 ? -14.392 -3.296 16.560 1.00 0.22 32 THR A N 18
ATOM 23621 C CA . THR A 1 32 ? -15.325 -4.293 15.956 1.00 0.24 32 THR A CA 18
ATOM 23622 C C . THR A 1 32 ? -14.760 -4.785 14.618 1.00 0.42 32 THR A C 18
ATOM 23623 O O . THR A 1 32 ? -14.054 -4.074 13.930 1.00 1.02 32 THR A O 18
ATOM 23634 N N . THR A 1 33 ? -15.076 -5.997 14.244 1.00 0.16 33 THR A N 18
ATOM 23635 C CA . THR A 1 33 ? -14.570 -6.540 12.949 1.00 0.10 33 THR A CA 18
ATOM 23636 C C . THR A 1 33 ? -15.746 -7.091 12.150 1.00 0.07 33 THR A C 18
ATOM 23637 O O . THR A 1 33 ? -16.890 -6.949 12.534 1.00 0.06 33 THR A O 18
ATOM 23648 N N . TYR A 1 34 ? -15.477 -7.736 11.051 1.00 0.12 34 TYR A N 18
ATOM 23649 C CA . TYR A 1 34 ? -16.589 -8.312 10.247 1.00 0.12 34 TYR A CA 18
ATOM 23650 C C . TYR A 1 34 ? -16.913 -9.692 10.804 1.00 0.18 34 TYR A C 18
ATOM 23651 O O . TYR A 1 34 ? -18.056 -10.100 10.861 1.00 0.16 34 TYR A O 18
ATOM 23669 N N . LYS A 1 35 ? -15.912 -10.401 11.244 1.00 0.30 35 LYS A N 18
ATOM 23670 C CA . LYS A 1 35 ? -16.163 -11.745 11.833 1.00 0.41 35 LYS A CA 18
ATOM 23671 C C . LYS A 1 35 ? -16.724 -11.530 13.234 1.00 0.43 35 LYS A C 18
ATOM 23672 O O . LYS A 1 35 ? -17.396 -12.376 13.790 1.00 0.51 35 LYS A O 18
ATOM 23691 N N . GLU A 1 36 ? -16.482 -10.373 13.786 1.00 0.37 36 GLU A N 18
ATOM 23692 C CA . GLU A 1 36 ? -17.021 -10.046 15.120 1.00 0.42 36 GLU A CA 18
ATOM 23693 C C . GLU A 1 36 ? -18.497 -9.739 14.927 1.00 0.34 36 GLU A C 18
ATOM 23694 O O . GLU A 1 36 ? -19.364 -10.395 15.465 1.00 0.48 36 GLU A O 18
ATOM 23706 N N . LEU A 1 37 ? -18.768 -8.757 14.113 1.00 0.22 37 LEU A N 18
ATOM 23707 C CA . LEU A 1 37 ? -20.165 -8.381 13.804 1.00 0.25 37 LEU A CA 18
ATOM 23708 C C . LEU A 1 37 ? -20.939 -9.644 13.441 1.00 0.21 37 LEU A C 18
ATOM 23709 O O . LEU A 1 37 ? -22.115 -9.774 13.711 1.00 0.24 37 LEU A O 18
ATOM 23725 N N . ARG A 1 38 ? -20.268 -10.568 12.816 1.00 0.20 38 ARG A N 18
ATOM 23726 C CA . ARG A 1 38 ? -20.921 -11.835 12.404 1.00 0.28 38 ARG A CA 18
ATOM 23727 C C . ARG A 1 38 ? -21.500 -12.555 13.628 1.00 0.23 38 ARG A C 18
ATOM 23728 O O . ARG A 1 38 ? -22.616 -13.027 13.608 1.00 0.20 38 ARG A O 18
ATOM 23749 N N . SER A 1 39 ? -20.751 -12.650 14.689 1.00 0.38 39 SER A N 18
ATOM 23750 C CA . SER A 1 39 ? -21.265 -13.351 15.901 1.00 0.54 39 SER A CA 18
ATOM 23751 C C . SER A 1 39 ? -22.227 -12.440 16.677 1.00 0.57 39 SER A C 18
ATOM 23752 O O . SER A 1 39 ? -22.930 -12.885 17.562 1.00 0.81 39 SER A O 18
ATOM 23760 N N . LYS A 1 40 ? -22.266 -11.175 16.359 1.00 0.41 40 LYS A N 18
ATOM 23761 C CA . LYS A 1 40 ? -23.187 -10.253 17.090 1.00 0.54 40 LYS A CA 18
ATOM 23762 C C . LYS A 1 40 ? -24.529 -10.172 16.353 1.00 0.51 40 LYS A C 18
ATOM 23763 O O . LYS A 1 40 ? -25.544 -9.823 16.923 1.00 0.84 40 LYS A O 18
ATOM 23782 N N . ILE A 1 41 ? -24.536 -10.492 15.089 1.00 0.20 41 ILE A N 18
ATOM 23783 C CA . ILE A 1 41 ? -25.800 -10.436 14.301 1.00 0.27 41 ILE A CA 18
ATOM 23784 C C . ILE A 1 41 ? -26.410 -11.837 14.223 1.00 0.19 41 ILE A C 18
ATOM 23785 O O . ILE A 1 41 ? -27.611 -12.012 14.252 1.00 0.20 41 ILE A O 18
ATOM 23801 N N . ALA A 1 42 ? -25.574 -12.830 14.111 1.00 0.16 42 ALA A N 18
ATOM 23802 C CA . ALA A 1 42 ? -26.059 -14.235 14.012 1.00 0.20 42 ALA A CA 18
ATOM 23803 C C . ALA A 1 42 ? -27.222 -14.494 14.978 1.00 0.22 42 ALA A C 18
ATOM 23804 O O . ALA A 1 42 ? -28.250 -14.995 14.569 1.00 0.22 42 ALA A O 18
ATOM 23811 N N . PRO A 1 43 ? -27.034 -14.162 16.232 1.00 0.27 43 PRO A N 18
ATOM 23812 C CA . PRO A 1 43 ? -28.070 -14.374 17.256 1.00 0.35 43 PRO A CA 18
ATOM 23813 C C . PRO A 1 43 ? -29.225 -13.389 17.052 1.00 0.33 43 PRO A C 18
ATOM 23814 O O . PRO A 1 43 ? -30.366 -13.692 17.340 1.00 0.35 43 PRO A O 18
ATOM 23825 N N . ARG A 1 44 ? -28.947 -12.229 16.531 1.00 0.34 44 ARG A N 18
ATOM 23826 C CA . ARG A 1 44 ? -30.041 -11.252 16.282 1.00 0.38 44 ARG A CA 18
ATOM 23827 C C . ARG A 1 44 ? -30.730 -11.614 14.963 1.00 0.34 44 ARG A C 18
ATOM 23828 O O . ARG A 1 44 ? -31.720 -11.021 14.581 1.00 0.41 44 ARG A O 18
ATOM 23849 N N . ILE A 1 45 ? -30.217 -12.598 14.266 1.00 0.27 45 ILE A N 18
ATOM 23850 C CA . ILE A 1 45 ? -30.838 -13.017 12.981 1.00 0.24 45 ILE A CA 18
ATOM 23851 C C . ILE A 1 45 ? -31.636 -14.297 13.197 1.00 0.27 45 ILE A C 18
ATOM 23852 O O . ILE A 1 45 ? -32.606 -14.560 12.520 1.00 0.28 45 ILE A O 18
ATOM 23868 N N . ASP A 1 46 ? -31.165 -15.113 14.101 1.00 0.29 46 ASP A N 18
ATOM 23869 C CA . ASP A 1 46 ? -31.795 -16.437 14.374 1.00 0.34 46 ASP A CA 18
ATOM 23870 C C . ASP A 1 46 ? -31.109 -17.468 13.470 1.00 0.24 46 ASP A C 18
ATOM 23871 O O . ASP A 1 46 ? -31.556 -18.589 13.333 1.00 0.19 46 ASP A O 18
ATOM 23880 N N . THR A 1 47 ? -30.015 -17.083 12.853 1.00 0.24 47 THR A N 18
ATOM 23881 C CA . THR A 1 47 ? -29.276 -18.015 11.955 1.00 0.21 47 THR A CA 18
ATOM 23882 C C . THR A 1 47 ? -27.780 -17.702 12.041 1.00 0.33 47 THR A C 18
ATOM 23883 O O . THR A 1 47 ? -27.369 -16.774 12.710 1.00 0.40 47 THR A O 18
ATOM 23894 N N . ASP A 1 48 ? -26.961 -18.460 11.365 1.00 0.39 48 ASP A N 18
ATOM 23895 C CA . ASP A 1 48 ? -25.496 -18.189 11.410 1.00 0.56 48 ASP A CA 18
ATOM 23896 C C . ASP A 1 48 ? -25.006 -17.805 10.011 1.00 0.58 48 ASP A C 18
ATOM 23897 O O . ASP A 1 48 ? -23.846 -17.503 9.812 1.00 0.73 48 ASP A O 18
ATOM 23906 N N . ASN A 1 49 ? -25.880 -17.807 9.040 1.00 0.50 49 ASN A N 18
ATOM 23907 C CA . ASN A 1 49 ? -25.453 -17.438 7.662 1.00 0.61 49 ASN A CA 18
ATOM 23908 C C . ASN A 1 49 ? -26.340 -16.312 7.135 1.00 0.52 49 ASN A C 18
ATOM 23909 O O . ASN A 1 49 ? -27.465 -16.528 6.736 1.00 0.64 49 ASN A O 18
ATOM 23920 N N . PHE A 1 50 ? -25.839 -15.111 7.138 1.00 0.38 50 PHE A N 18
ATOM 23921 C CA . PHE A 1 50 ? -26.644 -13.959 6.641 1.00 0.40 50 PHE A CA 18
ATOM 23922 C C . PHE A 1 50 ? -25.742 -13.049 5.804 1.00 0.45 50 PHE A C 18
ATOM 23923 O O . PHE A 1 50 ? -24.555 -12.953 6.041 1.00 0.64 50 PHE A O 18
ATOM 23940 N N . LYS A 1 51 ? -26.291 -12.383 4.826 1.00 0.44 51 LYS A N 18
ATOM 23941 C CA . LYS A 1 51 ? -25.450 -11.485 3.981 1.00 0.52 51 LYS A CA 18
ATOM 23942 C C . LYS A 1 51 ? -25.551 -10.048 4.502 1.00 0.29 51 LYS A C 18
ATOM 23943 O O . LYS A 1 51 ? -26.620 -9.475 4.567 1.00 0.32 51 LYS A O 18
ATOM 23962 N N . LEU A 1 52 ? -24.444 -9.464 4.878 1.00 0.29 52 LEU A N 18
ATOM 23963 C CA . LEU A 1 52 ? -24.475 -8.068 5.400 1.00 0.14 52 LEU A CA 18
ATOM 23964 C C . LEU A 1 52 ? -23.933 -7.108 4.338 1.00 0.09 52 LEU A C 18
ATOM 23965 O O . LEU A 1 52 ? -22.845 -7.287 3.825 1.00 0.27 52 LEU A O 18
ATOM 23981 N N . GLN A 1 53 ? -24.683 -6.092 3.997 1.00 0.15 53 GLN A N 18
ATOM 23982 C CA . GLN A 1 53 ? -24.206 -5.124 2.960 1.00 0.13 53 GLN A CA 18
ATOM 23983 C C . GLN A 1 53 ? -24.427 -3.689 3.443 1.00 0.12 53 GLN A C 18
ATOM 23984 O O . GLN A 1 53 ? -25.047 -3.453 4.456 1.00 0.13 53 GLN A O 18
ATOM 23998 N N . THR A 1 54 ? -23.935 -2.725 2.717 1.00 0.18 54 THR A N 18
ATOM 23999 C CA . THR A 1 54 ? -24.139 -1.308 3.130 1.00 0.17 54 THR A CA 18
ATOM 24000 C C . THR A 1 54 ? -25.526 -0.860 2.657 1.00 0.18 54 THR A C 18
ATOM 24001 O O . THR A 1 54 ? -25.672 -0.272 1.606 1.00 0.22 54 THR A O 18
ATOM 24012 N N . LYS A 1 55 ? -26.537 -1.156 3.430 1.00 0.14 55 LYS A N 18
ATOM 24013 C CA . LYS A 1 55 ? -27.938 -0.779 3.062 1.00 0.19 55 LYS A CA 18
ATOM 24014 C C . LYS A 1 55 ? -27.963 0.546 2.294 1.00 0.21 55 LYS A C 18
ATOM 24015 O O . LYS A 1 55 ? -27.833 1.609 2.867 1.00 0.26 55 LYS A O 18
ATOM 24034 N N . LEU A 1 56 ? -28.151 0.491 1.002 1.00 0.23 56 LEU A N 18
ATOM 24035 C CA . LEU A 1 56 ? -28.209 1.749 0.203 1.00 0.31 56 LEU A CA 18
ATOM 24036 C C . LEU A 1 56 ? -29.676 2.191 0.091 1.00 0.41 56 LEU A C 18
ATOM 24037 O O . LEU A 1 56 ? -30.371 2.287 1.084 1.00 0.99 56 LEU A O 18
ATOM 24053 N N . PHE A 1 57 ? -30.165 2.454 -1.095 1.00 0.32 57 PHE A N 18
ATOM 24054 C CA . PHE A 1 57 ? -31.590 2.875 -1.227 1.00 0.23 57 PHE A CA 18
ATOM 24055 C C . PHE A 1 57 ? -32.308 1.952 -2.217 1.00 0.22 57 PHE A C 18
ATOM 24056 O O . PHE A 1 57 ? -33.506 2.036 -2.397 1.00 0.67 57 PHE A O 18
ATOM 24073 N N . ASP A 1 58 ? -31.588 1.071 -2.858 1.00 0.18 58 ASP A N 18
ATOM 24074 C CA . ASP A 1 58 ? -32.238 0.145 -3.830 1.00 0.15 58 ASP A CA 18
ATOM 24075 C C . ASP A 1 58 ? -32.293 -1.261 -3.233 1.00 0.42 58 ASP A C 18
ATOM 24076 O O . ASP A 1 58 ? -32.970 -2.135 -3.738 1.00 0.80 58 ASP A O 18
ATOM 24085 N N . GLY A 1 59 ? -31.585 -1.486 -2.161 1.00 0.33 59 GLY A N 18
ATOM 24086 C CA . GLY A 1 59 ? -31.595 -2.835 -1.529 1.00 0.61 59 GLY A CA 18
ATOM 24087 C C . GLY A 1 59 ? -30.330 -3.013 -0.688 1.00 0.41 59 GLY A C 18
ATOM 24088 O O . GLY A 1 59 ? -30.384 -3.106 0.523 1.00 0.35 59 GLY A O 18
ATOM 24092 N N . SER A 1 60 ? -29.188 -3.059 -1.321 1.00 0.37 60 SER A N 18
ATOM 24093 C CA . SER A 1 60 ? -27.919 -3.230 -0.560 1.00 0.17 60 SER A CA 18
ATOM 24094 C C . SER A 1 60 ? -26.751 -2.690 -1.386 1.00 0.17 60 SER A C 18
ATOM 24095 O O . SER A 1 60 ? -26.868 -2.469 -2.575 1.00 0.17 60 SER A O 18
ATOM 24103 N N . GLY A 1 61 ? -25.624 -2.472 -0.766 1.00 0.19 61 GLY A N 18
ATOM 24104 C CA . GLY A 1 61 ? -24.450 -1.944 -1.518 1.00 0.21 61 GLY A CA 18
ATOM 24105 C C . GLY A 1 61 ? -23.249 -2.870 -1.318 1.00 0.21 61 GLY A C 18
ATOM 24106 O O . GLY A 1 61 ? -23.332 -4.064 -1.531 1.00 0.36 61 GLY A O 18
ATOM 24110 N N . GLU A 1 62 ? -22.132 -2.331 -0.911 1.00 0.18 62 GLU A N 18
ATOM 24111 C CA . GLU A 1 62 ? -20.928 -3.180 -0.699 1.00 0.37 62 GLU A CA 18
ATOM 24112 C C . GLU A 1 62 ? -21.259 -4.292 0.296 1.00 0.17 62 GLU A C 18
ATOM 24113 O O . GLU A 1 62 ? -21.742 -4.043 1.382 1.00 0.55 62 GLU A O 18
ATOM 24125 N N . GLU A 1 63 ? -21.001 -5.519 -0.063 1.00 0.57 63 GLU A N 18
ATOM 24126 C CA . GLU A 1 63 ? -21.301 -6.644 0.866 1.00 0.48 63 GLU A CA 18
ATOM 24127 C C . GLU A 1 63 ? -20.196 -6.743 1.920 1.00 0.42 63 GLU A C 18
ATOM 24128 O O . GLU A 1 63 ? -19.224 -7.449 1.743 1.00 0.45 63 GLU A O 18
ATOM 24140 N N . ILE A 1 64 ? -20.338 -6.040 3.012 1.00 0.36 64 ILE A N 18
ATOM 24141 C CA . ILE A 1 64 ? -19.299 -6.094 4.081 1.00 0.33 64 ILE A CA 18
ATOM 24142 C C . ILE A 1 64 ? -18.821 -7.536 4.257 1.00 0.33 64 ILE A C 18
ATOM 24143 O O . ILE A 1 64 ? -19.600 -8.433 4.512 1.00 0.28 64 ILE A O 18
ATOM 24159 N N . LYS A 1 65 ? -17.544 -7.768 4.117 1.00 0.39 65 LYS A N 18
ATOM 24160 C CA . LYS A 1 65 ? -17.026 -9.153 4.274 1.00 0.39 65 LYS A CA 18
ATOM 24161 C C . LYS A 1 65 ? -15.625 -9.119 4.887 1.00 0.47 65 LYS A C 18
ATOM 24162 O O . LYS A 1 65 ? -14.895 -10.088 4.832 1.00 0.50 65 LYS A O 18
ATOM 24181 N N . THR A 1 66 ? -15.242 -8.018 5.478 1.00 0.50 66 THR A N 18
ATOM 24182 C CA . THR A 1 66 ? -13.885 -7.953 6.094 1.00 0.60 66 THR A CA 18
ATOM 24183 C C . THR A 1 66 ? -13.856 -6.879 7.178 1.00 0.52 66 THR A C 18
ATOM 24184 O O . THR A 1 66 ? -14.543 -5.879 7.102 1.00 0.43 66 THR A O 18
ATOM 24195 N N . ASP A 1 67 ? -13.059 -7.088 8.189 1.00 0.56 67 ASP A N 18
ATOM 24196 C CA . ASP A 1 67 ? -12.968 -6.094 9.298 1.00 0.51 67 ASP A CA 18
ATOM 24197 C C . ASP A 1 67 ? -12.827 -4.683 8.721 1.00 0.45 67 ASP A C 18
ATOM 24198 O O . ASP A 1 67 ? -13.139 -3.706 9.372 1.00 0.38 67 ASP A O 18
ATOM 24207 N N . SER A 1 68 ? -12.357 -4.565 7.509 1.00 0.48 68 SER A N 18
ATOM 24208 C CA . SER A 1 68 ? -12.200 -3.212 6.902 1.00 0.44 68 SER A CA 18
ATOM 24209 C C . SER A 1 68 ? -13.557 -2.717 6.396 1.00 0.38 68 SER A C 18
ATOM 24210 O O . SER A 1 68 ? -13.927 -1.579 6.608 1.00 0.32 68 SER A O 18
ATOM 24218 N N . GLN A 1 69 ? -14.310 -3.558 5.734 1.00 0.39 69 GLN A N 18
ATOM 24219 C CA . GLN A 1 69 ? -15.640 -3.110 5.232 1.00 0.35 69 GLN A CA 18
ATOM 24220 C C . GLN A 1 69 ? -16.475 -2.643 6.417 1.00 0.23 69 GLN A C 18
ATOM 24221 O O . GLN A 1 69 ? -17.228 -1.699 6.325 1.00 0.20 69 GLN A O 18
ATOM 24235 N N . VAL A 1 70 ? -16.341 -3.300 7.531 1.00 0.22 70 VAL A N 18
ATOM 24236 C CA . VAL A 1 70 ? -17.119 -2.902 8.733 1.00 0.16 70 VAL A CA 18
ATOM 24237 C C . VAL A 1 70 ? -16.541 -1.613 9.307 1.00 0.13 70 VAL A C 18
ATOM 24238 O O . VAL A 1 70 ? -17.255 -0.674 9.578 1.00 0.11 70 VAL A O 18
ATOM 24251 N N . SER A 1 71 ? -15.248 -1.554 9.487 1.00 0.19 71 SER A N 18
ATOM 24252 C CA . SER A 1 71 ? -14.641 -0.315 10.036 1.00 0.17 71 SER A CA 18
ATOM 24253 C C . SER A 1 71 ? -14.930 0.830 9.069 1.00 0.13 71 SER A C 18
ATOM 24254 O O . SER A 1 71 ? -14.834 1.992 9.410 1.00 0.12 71 SER A O 18
ATOM 24262 N N . ASN A 1 72 ? -15.314 0.499 7.867 1.00 0.15 72 ASN A N 18
ATOM 24263 C CA . ASN A 1 72 ? -15.647 1.552 6.870 1.00 0.15 72 ASN A CA 18
ATOM 24264 C C . ASN A 1 72 ? -17.088 1.972 7.125 1.00 0.12 72 ASN A C 18
ATOM 24265 O O . ASN A 1 72 ? -17.401 3.138 7.216 1.00 0.10 72 ASN A O 18
ATOM 24276 N N . ILE A 1 73 ? -17.954 1.016 7.303 1.00 0.13 73 ILE A N 18
ATOM 24277 C CA . ILE A 1 73 ? -19.361 1.340 7.629 1.00 0.10 73 ILE A CA 18
ATOM 24278 C C . ILE A 1 73 ? -19.359 1.977 9.024 1.00 0.07 73 ILE A C 18
ATOM 24279 O O . ILE A 1 73 ? -20.322 2.568 9.467 1.00 0.04 73 ILE A O 18
ATOM 24295 N N . ILE A 1 74 ? -18.249 1.844 9.706 1.00 0.10 74 ILE A N 18
ATOM 24296 C CA . ILE A 1 74 ? -18.089 2.408 11.071 1.00 0.10 74 ILE A CA 18
ATOM 24297 C C . ILE A 1 74 ? -17.644 3.868 10.969 1.00 0.09 74 ILE A C 18
ATOM 24298 O O . ILE A 1 74 ? -18.107 4.727 11.693 1.00 0.13 74 ILE A O 18
ATOM 24314 N N . GLN A 1 75 ? -16.735 4.142 10.075 1.00 0.07 75 GLN A N 18
ATOM 24315 C CA . GLN A 1 75 ? -16.228 5.529 9.912 1.00 0.08 75 GLN A CA 18
ATOM 24316 C C . GLN A 1 75 ? -17.228 6.343 9.104 1.00 0.09 75 GLN A C 18
ATOM 24317 O O . GLN A 1 75 ? -17.220 7.557 9.116 1.00 0.08 75 GLN A O 18
ATOM 24331 N N . ALA A 1 76 ? -18.075 5.675 8.388 1.00 0.10 76 ALA A N 18
ATOM 24332 C CA . ALA A 1 76 ? -19.071 6.388 7.550 1.00 0.12 76 ALA A CA 18
ATOM 24333 C C . ALA A 1 76 ? -20.481 6.109 8.072 1.00 0.12 76 ALA A C 18
ATOM 24334 O O . ALA A 1 76 ? -21.459 6.556 7.508 1.00 0.14 76 ALA A O 18
ATOM 24341 N N . LYS A 1 77 ? -20.594 5.369 9.142 1.00 0.11 77 LYS A N 18
ATOM 24342 C CA . LYS A 1 77 ? -21.941 5.059 9.692 1.00 0.11 77 LYS A CA 18
ATOM 24343 C C . LYS A 1 77 ? -22.871 4.685 8.540 1.00 0.09 77 LYS A C 18
ATOM 24344 O O . LYS A 1 77 ? -23.642 5.493 8.060 1.00 0.14 77 LYS A O 18
ATOM 24363 N N . LEU A 1 78 ? -22.790 3.467 8.087 1.00 0.03 78 LEU A N 18
ATOM 24364 C CA . LEU A 1 78 ? -23.650 3.031 6.956 1.00 0.05 78 LEU A CA 18
ATOM 24365 C C . LEU A 1 78 ? -24.746 2.103 7.471 1.00 0.07 78 LEU A C 18
ATOM 24366 O O . LEU A 1 78 ? -24.498 1.221 8.270 1.00 0.09 78 LEU A O 18
ATOM 24382 N N . LYS A 1 79 ? -25.949 2.264 6.996 1.00 0.10 79 LYS A N 18
ATOM 24383 C CA . LYS A 1 79 ? -27.035 1.354 7.440 1.00 0.11 79 LYS A CA 18
ATOM 24384 C C . LYS A 1 79 ? -26.778 0.005 6.777 1.00 0.09 79 LYS A C 18
ATOM 24385 O O . LYS A 1 79 ? -26.598 -0.072 5.583 1.00 0.08 79 LYS A O 18
ATOM 24404 N N . ILE A 1 80 ? -26.710 -1.048 7.536 1.00 0.11 80 ILE A N 18
ATOM 24405 C CA . ILE A 1 80 ? -26.411 -2.376 6.930 1.00 0.10 80 ILE A CA 18
ATOM 24406 C C . ILE A 1 80 ? -27.696 -3.134 6.594 1.00 0.08 80 ILE A C 18
ATOM 24407 O O . ILE A 1 80 ? -28.732 -2.925 7.186 1.00 0.08 80 ILE A O 18
ATOM 24423 N N . SER A 1 81 ? -27.620 -4.041 5.656 1.00 0.09 81 SER A N 18
ATOM 24424 C CA . SER A 1 81 ? -28.810 -4.849 5.296 1.00 0.09 81 SER A CA 18
ATOM 24425 C C . SER A 1 81 ? -28.461 -6.315 5.547 1.00 0.14 81 SER A C 18
ATOM 24426 O O . SER A 1 81 ? -27.389 -6.771 5.198 1.00 0.34 81 SER A O 18
ATOM 24434 N N . VAL A 1 82 ? -29.331 -7.050 6.174 1.00 0.13 82 VAL A N 18
ATOM 24435 C CA . VAL A 1 82 ? -29.012 -8.472 6.470 1.00 0.14 82 VAL A CA 18
ATOM 24436 C C . VAL A 1 82 ? -29.930 -9.409 5.683 1.00 0.17 82 VAL A C 18
ATOM 24437 O O . VAL A 1 82 ? -31.136 -9.257 5.668 1.00 0.19 82 VAL A O 18
ATOM 24450 N N . HIS A 1 83 ? -29.362 -10.391 5.039 1.00 0.20 83 HIS A N 18
ATOM 24451 C CA . HIS A 1 83 ? -30.192 -11.357 4.265 1.00 0.25 83 HIS A CA 18
ATOM 24452 C C . HIS A 1 83 ? -30.039 -12.744 4.881 1.00 0.33 83 HIS A C 18
ATOM 24453 O O . HIS A 1 83 ? -29.070 -13.029 5.555 1.00 0.29 83 HIS A O 18
ATOM 24467 N N . ASP A 1 84 ? -30.976 -13.617 4.646 1.00 0.49 84 ASP A N 18
ATOM 24468 C CA . ASP A 1 84 ? -30.858 -14.982 5.208 1.00 0.56 84 ASP A CA 18
ATOM 24469 C C . ASP A 1 84 ? -30.297 -15.901 4.127 1.00 0.73 84 ASP A C 18
ATOM 24470 O O . ASP A 1 84 ? -30.714 -15.861 2.986 1.00 0.84 84 ASP A O 18
ATOM 24479 N N . ILE A 1 85 ? -29.343 -16.712 4.472 1.00 0.78 85 ILE A N 18
ATOM 24480 C CA . ILE A 1 85 ? -28.738 -17.618 3.462 1.00 0.97 85 ILE A CA 18
ATOM 24481 C C . ILE A 1 85 ? -28.509 -18.998 4.082 1.00 1.19 85 ILE A C 18
ATOM 24482 O O . ILE A 1 85 ? -27.427 -19.222 4.599 1.00 0.91 85 ILE A O 18
ATOM 24499 N N . GLY A 1 1 ? 5.728 0.904 12.015 1.00 30.06 1 GLY A N 19
ATOM 24500 C CA . GLY A 1 1 ? 6.156 0.002 13.170 1.00 28.13 1 GLY A CA 19
ATOM 24501 C C . GLY A 1 1 ? 7.546 0.096 13.697 1.00 26.94 1 GLY A C 19
ATOM 24502 O O . GLY A 1 1 ? 8.356 -0.791 13.509 1.00 27.83 1 GLY A O 19
ATOM 24508 N N . ALA A 1 2 ? 7.862 1.170 14.367 1.00 25.09 2 ALA A N 19
ATOM 24509 C CA . ALA A 1 2 ? 9.235 1.329 14.921 1.00 24.11 2 ALA A CA 19
ATOM 24510 C C . ALA A 1 2 ? 9.148 1.918 16.330 1.00 21.13 2 ALA A C 19
ATOM 24511 O O . ALA A 1 2 ? 9.647 1.350 17.282 1.00 20.25 2 ALA A O 19
ATOM 24518 N N . MET A 1 3 ? 8.514 3.049 16.474 1.00 19.59 3 MET A N 19
ATOM 24519 C CA . MET A 1 3 ? 8.394 3.665 17.824 1.00 16.70 3 MET A CA 19
ATOM 24520 C C . MET A 1 3 ? 6.992 4.252 17.995 1.00 15.12 3 MET A C 19
ATOM 24521 O O . MET A 1 3 ? 6.781 5.438 17.842 1.00 15.21 3 MET A O 19
ATOM 24535 N N . GLY A 1 4 ? 6.034 3.426 18.319 1.00 13.84 4 GLY A N 19
ATOM 24536 C CA . GLY A 1 4 ? 4.641 3.927 18.510 1.00 12.46 4 GLY A CA 19
ATOM 24537 C C . GLY A 1 4 ? 3.792 2.820 19.132 1.00 11.61 4 GLY A C 19
ATOM 24538 O O . GLY A 1 4 ? 3.349 1.910 18.459 1.00 12.55 4 GLY A O 19
ATOM 24542 N N . SER A 1 5 ? 3.566 2.882 20.415 1.00 9.92 5 SER A N 19
ATOM 24543 C CA . SER A 1 5 ? 2.751 1.826 21.077 1.00 9.09 5 SER A CA 19
ATOM 24544 C C . SER A 1 5 ? 1.672 2.472 21.945 1.00 8.64 5 SER A C 19
ATOM 24545 O O . SER A 1 5 ? 1.712 2.402 23.158 1.00 9.22 5 SER A O 19
ATOM 24553 N N . SER A 1 6 ? 0.699 3.096 21.336 1.00 7.76 6 SER A N 19
ATOM 24554 C CA . SER A 1 6 ? -0.386 3.738 22.130 1.00 7.31 6 SER A CA 19
ATOM 24555 C C . SER A 1 6 ? -1.711 3.036 21.830 1.00 6.74 6 SER A C 19
ATOM 24556 O O . SER A 1 6 ? -2.348 3.293 20.827 1.00 5.96 6 SER A O 19
ATOM 24564 N N . THR A 1 7 ? -2.130 2.146 22.688 1.00 7.26 7 THR A N 19
ATOM 24565 C CA . THR A 1 7 ? -3.412 1.426 22.447 1.00 6.73 7 THR A CA 19
ATOM 24566 C C . THR A 1 7 ? -4.541 2.133 23.196 1.00 5.31 7 THR A C 19
ATOM 24567 O O . THR A 1 7 ? -4.561 2.184 24.410 1.00 6.07 7 THR A O 19
ATOM 24578 N N . SER A 1 8 ? -5.482 2.681 22.478 1.00 3.74 8 SER A N 19
ATOM 24579 C CA . SER A 1 8 ? -6.613 3.387 23.141 1.00 2.92 8 SER A CA 19
ATOM 24580 C C . SER A 1 8 ? -7.685 3.707 22.101 1.00 2.01 8 SER A C 19
ATOM 24581 O O . SER A 1 8 ? -7.459 4.458 21.173 1.00 1.59 8 SER A O 19
ATOM 24589 N N . GLY A 1 9 ? -8.851 3.144 22.244 1.00 3.19 9 GLY A N 19
ATOM 24590 C CA . GLY A 1 9 ? -9.932 3.420 21.257 1.00 2.60 9 GLY A CA 19
ATOM 24591 C C . GLY A 1 9 ? -11.280 3.490 21.975 1.00 2.88 9 GLY A C 19
ATOM 24592 O O . GLY A 1 9 ? -11.490 2.859 22.992 1.00 4.99 9 GLY A O 19
ATOM 24596 N N . LEU A 1 10 ? -12.196 4.253 21.447 1.00 1.58 10 LEU A N 19
ATOM 24597 C CA . LEU A 1 10 ? -13.535 4.368 22.087 1.00 3.08 10 LEU A CA 19
ATOM 24598 C C . LEU A 1 10 ? -14.532 4.905 21.058 1.00 1.84 10 LEU A C 19
ATOM 24599 O O . LEU A 1 10 ? -14.372 4.709 19.870 1.00 2.20 10 LEU A O 19
ATOM 24615 N N . LYS A 1 11 ? -15.555 5.580 21.499 1.00 2.63 11 LYS A N 19
ATOM 24616 C CA . LYS A 1 11 ? -16.554 6.126 20.537 1.00 1.40 11 LYS A CA 19
ATOM 24617 C C . LYS A 1 11 ? -17.247 4.972 19.811 1.00 1.38 11 LYS A C 19
ATOM 24618 O O . LYS A 1 11 ? -16.606 4.106 19.249 1.00 2.47 11 LYS A O 19
ATOM 24637 N N . THR A 1 12 ? -18.551 4.943 19.823 1.00 0.30 12 THR A N 19
ATOM 24638 C CA . THR A 1 12 ? -19.274 3.838 19.137 1.00 0.21 12 THR A CA 19
ATOM 24639 C C . THR A 1 12 ? -19.996 4.364 17.893 1.00 0.19 12 THR A C 19
ATOM 24640 O O . THR A 1 12 ? -20.564 5.438 17.898 1.00 0.30 12 THR A O 19
ATOM 24651 N N . THR A 1 13 ? -19.987 3.603 16.832 1.00 0.35 13 THR A N 19
ATOM 24652 C CA . THR A 1 13 ? -20.682 4.041 15.587 1.00 0.35 13 THR A CA 19
ATOM 24653 C C . THR A 1 13 ? -22.090 3.435 15.579 1.00 0.22 13 THR A C 19
ATOM 24654 O O . THR A 1 13 ? -22.264 2.247 15.766 1.00 0.27 13 THR A O 19
ATOM 24665 N N . LYS A 1 14 ? -23.100 4.244 15.386 1.00 0.11 14 LYS A N 19
ATOM 24666 C CA . LYS A 1 14 ? -24.496 3.709 15.392 1.00 0.05 14 LYS A CA 19
ATOM 24667 C C . LYS A 1 14 ? -24.882 3.228 13.995 1.00 0.14 14 LYS A C 19
ATOM 24668 O O . LYS A 1 14 ? -25.053 4.011 13.082 1.00 0.15 14 LYS A O 19
ATOM 24687 N N . ILE A 1 15 ? -25.028 1.943 13.821 1.00 0.21 15 ILE A N 19
ATOM 24688 C CA . ILE A 1 15 ? -25.409 1.416 12.479 1.00 0.31 15 ILE A CA 19
ATOM 24689 C C . ILE A 1 15 ? -26.712 0.620 12.588 1.00 0.38 15 ILE A C 19
ATOM 24690 O O . ILE A 1 15 ? -26.863 -0.214 13.451 1.00 0.55 15 ILE A O 19
ATOM 24706 N N . LYS A 1 16 ? -27.653 0.858 11.713 1.00 0.30 16 LYS A N 19
ATOM 24707 C CA . LYS A 1 16 ? -28.932 0.090 11.780 1.00 0.33 16 LYS A CA 19
ATOM 24708 C C . LYS A 1 16 ? -28.938 -0.974 10.688 1.00 0.31 16 LYS A C 19
ATOM 24709 O O . LYS A 1 16 ? -28.982 -0.667 9.514 1.00 0.31 16 LYS A O 19
ATOM 24728 N N . PHE A 1 17 ? -28.900 -2.219 11.057 1.00 0.29 17 PHE A N 19
ATOM 24729 C CA . PHE A 1 17 ? -28.907 -3.291 10.029 1.00 0.26 17 PHE A CA 19
ATOM 24730 C C . PHE A 1 17 ? -30.332 -3.487 9.517 1.00 0.26 17 PHE A C 19
ATOM 24731 O O . PHE A 1 17 ? -31.269 -2.944 10.059 1.00 0.33 17 PHE A O 19
ATOM 24748 N N . TYR A 1 18 ? -30.509 -4.246 8.472 1.00 0.19 18 TYR A N 19
ATOM 24749 C CA . TYR A 1 18 ? -31.885 -4.441 7.949 1.00 0.19 18 TYR A CA 19
ATOM 24750 C C . TYR A 1 18 ? -32.110 -5.915 7.605 1.00 0.14 18 TYR A C 19
ATOM 24751 O O . TYR A 1 18 ? -32.220 -6.287 6.455 1.00 0.14 18 TYR A O 19
ATOM 24769 N N . TYR A 1 19 ? -32.194 -6.755 8.601 1.00 0.14 19 TYR A N 19
ATOM 24770 C CA . TYR A 1 19 ? -32.428 -8.204 8.341 1.00 0.13 19 TYR A CA 19
ATOM 24771 C C . TYR A 1 19 ? -33.877 -8.394 7.900 1.00 0.14 19 TYR A C 19
ATOM 24772 O O . TYR A 1 19 ? -34.801 -8.185 8.662 1.00 0.16 19 TYR A O 19
ATOM 24790 N N . LYS A 1 20 ? -34.089 -8.772 6.671 1.00 0.13 20 LYS A N 19
ATOM 24791 C CA . LYS A 1 20 ? -35.484 -8.953 6.188 1.00 0.16 20 LYS A CA 19
ATOM 24792 C C . LYS A 1 20 ? -36.276 -7.673 6.478 1.00 0.19 20 LYS A C 19
ATOM 24793 O O . LYS A 1 20 ? -35.765 -6.578 6.340 1.00 0.20 20 LYS A O 19
ATOM 24812 N N . ASP A 1 21 ? -37.510 -7.790 6.882 1.00 0.22 21 ASP A N 19
ATOM 24813 C CA . ASP A 1 21 ? -38.310 -6.569 7.175 1.00 0.25 21 ASP A CA 19
ATOM 24814 C C . ASP A 1 21 ? -37.994 -6.073 8.589 1.00 0.25 21 ASP A C 19
ATOM 24815 O O . ASP A 1 21 ? -38.460 -5.034 9.011 1.00 0.32 21 ASP A O 19
ATOM 24824 N N . ASP A 1 22 ? -37.201 -6.807 9.323 1.00 0.18 22 ASP A N 19
ATOM 24825 C CA . ASP A 1 22 ? -36.852 -6.372 10.706 1.00 0.17 22 ASP A CA 19
ATOM 24826 C C . ASP A 1 22 ? -35.541 -5.585 10.670 1.00 0.18 22 ASP A C 19
ATOM 24827 O O . ASP A 1 22 ? -34.775 -5.683 9.732 1.00 0.17 22 ASP A O 19
ATOM 24836 N N . ILE A 1 23 ? -35.274 -4.798 11.678 1.00 0.23 23 ILE A N 19
ATOM 24837 C CA . ILE A 1 23 ? -34.017 -4.008 11.686 1.00 0.24 23 ILE A CA 19
ATOM 24838 C C . ILE A 1 23 ? -33.462 -3.923 13.105 1.00 0.25 23 ILE A C 19
ATOM 24839 O O . ILE A 1 23 ? -34.194 -3.853 14.072 1.00 0.27 23 ILE A O 19
ATOM 24855 N N . PHE A 1 24 ? -32.168 -3.886 13.228 1.00 0.25 24 PHE A N 19
ATOM 24856 C CA . PHE A 1 24 ? -31.548 -3.756 14.571 1.00 0.26 24 PHE A CA 19
ATOM 24857 C C . PHE A 1 24 ? -30.409 -2.747 14.469 1.00 0.26 24 PHE A C 19
ATOM 24858 O O . PHE A 1 24 ? -30.301 -2.027 13.497 1.00 0.29 24 PHE A O 19
ATOM 24875 N N . ALA A 1 25 ? -29.559 -2.672 15.450 1.00 0.26 25 ALA A N 19
ATOM 24876 C CA . ALA A 1 25 ? -28.449 -1.687 15.366 1.00 0.28 25 ALA A CA 19
ATOM 24877 C C . ALA A 1 25 ? -27.266 -2.149 16.211 1.00 0.27 25 ALA A C 19
ATOM 24878 O O . ALA A 1 25 ? -27.426 -2.795 17.228 1.00 0.64 25 ALA A O 19
ATOM 24885 N N . LEU A 1 26 ? -26.076 -1.817 15.793 1.00 0.45 26 LEU A N 19
ATOM 24886 C CA . LEU A 1 26 ? -24.872 -2.223 16.561 1.00 0.42 26 LEU A CA 19
ATOM 24887 C C . LEU A 1 26 ? -23.999 -0.993 16.814 1.00 0.40 26 LEU A C 19
ATOM 24888 O O . LEU A 1 26 ? -23.914 -0.095 15.991 1.00 0.46 26 LEU A O 19
ATOM 24904 N N . MET A 1 27 ? -23.345 -0.950 17.942 1.00 0.34 27 MET A N 19
ATOM 24905 C CA . MET A 1 27 ? -22.464 0.207 18.257 1.00 0.35 27 MET A CA 19
ATOM 24906 C C . MET A 1 27 ? -21.011 -0.260 18.183 1.00 0.33 27 MET A C 19
ATOM 24907 O O . MET A 1 27 ? -20.526 -0.947 19.059 1.00 0.29 27 MET A O 19
ATOM 24921 N N . LEU A 1 28 ? -20.319 0.091 17.137 1.00 0.39 28 LEU A N 19
ATOM 24922 C CA . LEU A 1 28 ? -18.904 -0.354 17.002 1.00 0.37 28 LEU A CA 19
ATOM 24923 C C . LEU A 1 28 ? -17.988 0.552 17.822 1.00 0.50 28 LEU A C 19
ATOM 24924 O O . LEU A 1 28 ? -17.783 1.704 17.495 1.00 0.44 28 LEU A O 19
ATOM 24940 N N . LYS A 1 29 ? -17.427 0.035 18.882 1.00 0.75 29 LYS A N 19
ATOM 24941 C CA . LYS A 1 29 ? -16.513 0.858 19.724 1.00 0.93 29 LYS A CA 19
ATOM 24942 C C . LYS A 1 29 ? -15.260 1.205 18.917 1.00 0.86 29 LYS A C 19
ATOM 24943 O O . LYS A 1 29 ? -14.462 2.030 19.312 1.00 1.00 29 LYS A O 19
ATOM 24962 N N . GLY A 1 30 ? -15.087 0.579 17.788 1.00 0.76 30 GLY A N 19
ATOM 24963 C CA . GLY A 1 30 ? -13.890 0.865 16.949 1.00 0.76 30 GLY A CA 19
ATOM 24964 C C . GLY A 1 30 ? -13.122 -0.432 16.685 1.00 0.49 30 GLY A C 19
ATOM 24965 O O . GLY A 1 30 ? -12.440 -0.566 15.688 1.00 0.61 30 GLY A O 19
ATOM 24969 N N . ASP A 1 31 ? -13.226 -1.388 17.570 1.00 0.35 31 ASP A N 19
ATOM 24970 C CA . ASP A 1 31 ? -12.498 -2.672 17.370 1.00 0.46 31 ASP A CA 19
ATOM 24971 C C . ASP A 1 31 ? -13.404 -3.682 16.661 1.00 0.53 31 ASP A C 19
ATOM 24972 O O . ASP A 1 31 ? -12.966 -4.736 16.243 1.00 0.72 31 ASP A O 19
ATOM 24981 N N . THR A 1 32 ? -14.666 -3.376 16.523 1.00 0.43 32 THR A N 19
ATOM 24982 C CA . THR A 1 32 ? -15.594 -4.324 15.842 1.00 0.50 32 THR A CA 19
ATOM 24983 C C . THR A 1 32 ? -14.958 -4.827 14.545 1.00 0.59 32 THR A C 19
ATOM 24984 O O . THR A 1 32 ? -14.421 -4.062 13.770 1.00 1.37 32 THR A O 19
ATOM 24995 N N . THR A 1 33 ? -15.025 -6.107 14.297 1.00 0.28 33 THR A N 19
ATOM 24996 C CA . THR A 1 33 ? -14.438 -6.656 13.045 1.00 0.23 33 THR A CA 19
ATOM 24997 C C . THR A 1 33 ? -15.569 -7.168 12.162 1.00 0.21 33 THR A C 19
ATOM 24998 O O . THR A 1 33 ? -16.732 -7.026 12.488 1.00 0.23 33 THR A O 19
ATOM 25009 N N . TYR A 1 34 ? -15.248 -7.781 11.061 1.00 0.22 34 TYR A N 19
ATOM 25010 C CA . TYR A 1 34 ? -16.325 -8.319 10.188 1.00 0.26 34 TYR A CA 19
ATOM 25011 C C . TYR A 1 34 ? -16.835 -9.613 10.811 1.00 0.22 34 TYR A C 19
ATOM 25012 O O . TYR A 1 34 ? -18.017 -9.899 10.803 1.00 0.27 34 TYR A O 19
ATOM 25030 N N . LYS A 1 35 ? -15.949 -10.390 11.372 1.00 0.17 35 LYS A N 19
ATOM 25031 C CA . LYS A 1 35 ? -16.381 -11.659 12.020 1.00 0.19 35 LYS A CA 19
ATOM 25032 C C . LYS A 1 35 ? -17.008 -11.311 13.365 1.00 0.22 35 LYS A C 19
ATOM 25033 O O . LYS A 1 35 ? -17.934 -11.954 13.813 1.00 0.43 35 LYS A O 19
ATOM 25052 N N . GLU A 1 36 ? -16.537 -10.267 13.996 1.00 0.15 36 GLU A N 19
ATOM 25053 C CA . GLU A 1 36 ? -17.143 -9.852 15.284 1.00 0.14 36 GLU A CA 19
ATOM 25054 C C . GLU A 1 36 ? -18.575 -9.431 14.974 1.00 0.22 36 GLU A C 19
ATOM 25055 O O . GLU A 1 36 ? -19.508 -9.767 15.674 1.00 0.34 36 GLU A O 19
ATOM 25067 N N . LEU A 1 37 ? -18.745 -8.726 13.888 1.00 0.32 37 LEU A N 19
ATOM 25068 C CA . LEU A 1 37 ? -20.097 -8.302 13.461 1.00 0.42 37 LEU A CA 19
ATOM 25069 C C . LEU A 1 37 ? -20.924 -9.568 13.236 1.00 0.34 37 LEU A C 19
ATOM 25070 O O . LEU A 1 37 ? -22.101 -9.630 13.529 1.00 0.41 37 LEU A O 19
ATOM 25086 N N . ARG A 1 38 ? -20.289 -10.579 12.712 1.00 0.24 38 ARG A N 19
ATOM 25087 C CA . ARG A 1 38 ? -20.979 -11.867 12.442 1.00 0.24 38 ARG A CA 19
ATOM 25088 C C . ARG A 1 38 ? -21.488 -12.484 13.750 1.00 0.22 38 ARG A C 19
ATOM 25089 O O . ARG A 1 38 ? -22.586 -12.994 13.823 1.00 0.24 38 ARG A O 19
ATOM 25110 N N . SER A 1 39 ? -20.699 -12.452 14.782 1.00 0.38 39 SER A N 19
ATOM 25111 C CA . SER A 1 39 ? -21.143 -13.046 16.075 1.00 0.54 39 SER A CA 19
ATOM 25112 C C . SER A 1 39 ? -22.087 -12.078 16.790 1.00 0.59 39 SER A C 19
ATOM 25113 O O . SER A 1 39 ? -22.812 -12.455 17.689 1.00 0.83 39 SER A O 19
ATOM 25121 N N . LYS A 1 40 ? -22.081 -10.833 16.405 1.00 0.42 40 LYS A N 19
ATOM 25122 C CA . LYS A 1 40 ? -22.973 -9.841 17.070 1.00 0.49 40 LYS A CA 19
ATOM 25123 C C . LYS A 1 40 ? -24.299 -9.734 16.307 1.00 0.47 40 LYS A C 19
ATOM 25124 O O . LYS A 1 40 ? -25.281 -9.236 16.819 1.00 0.59 40 LYS A O 19
ATOM 25143 N N . ILE A 1 41 ? -24.333 -10.203 15.090 1.00 0.44 41 ILE A N 19
ATOM 25144 C CA . ILE A 1 41 ? -25.594 -10.137 14.293 1.00 0.49 41 ILE A CA 19
ATOM 25145 C C . ILE A 1 41 ? -26.266 -11.505 14.310 1.00 0.48 41 ILE A C 19
ATOM 25146 O O . ILE A 1 41 ? -27.472 -11.625 14.274 1.00 0.46 41 ILE A O 19
ATOM 25162 N N . ALA A 1 42 ? -25.471 -12.532 14.342 1.00 0.51 42 ALA A N 19
ATOM 25163 C CA . ALA A 1 42 ? -26.008 -13.921 14.339 1.00 0.51 42 ALA A CA 19
ATOM 25164 C C . ALA A 1 42 ? -27.126 -14.098 15.378 1.00 0.57 42 ALA A C 19
ATOM 25165 O O . ALA A 1 42 ? -28.150 -14.673 15.068 1.00 0.60 42 ALA A O 19
ATOM 25172 N N . PRO A 1 43 ? -26.913 -13.620 16.584 1.00 0.61 43 PRO A N 19
ATOM 25173 C CA . PRO A 1 43 ? -27.921 -13.750 17.653 1.00 0.67 43 PRO A CA 19
ATOM 25174 C C . PRO A 1 43 ? -29.106 -12.822 17.382 1.00 0.65 43 PRO A C 19
ATOM 25175 O O . PRO A 1 43 ? -30.208 -13.055 17.839 1.00 0.79 43 PRO A O 19
ATOM 25186 N N . ARG A 1 44 ? -28.894 -11.784 16.623 1.00 0.49 44 ARG A N 19
ATOM 25187 C CA . ARG A 1 44 ? -30.010 -10.854 16.297 1.00 0.47 44 ARG A CA 19
ATOM 25188 C C . ARG A 1 44 ? -30.686 -11.316 14.999 1.00 0.45 44 ARG A C 19
ATOM 25189 O O . ARG A 1 44 ? -31.700 -10.785 14.594 1.00 0.43 44 ARG A O 19
ATOM 25210 N N . ILE A 1 45 ? -30.129 -12.305 14.344 1.00 0.47 45 ILE A N 19
ATOM 25211 C CA . ILE A 1 45 ? -30.738 -12.802 13.076 1.00 0.45 45 ILE A CA 19
ATOM 25212 C C . ILE A 1 45 ? -31.521 -14.082 13.336 1.00 0.50 45 ILE A C 19
ATOM 25213 O O . ILE A 1 45 ? -32.502 -14.365 12.679 1.00 0.52 45 ILE A O 19
ATOM 25229 N N . ASP A 1 46 ? -31.033 -14.879 14.251 1.00 0.55 46 ASP A N 19
ATOM 25230 C CA . ASP A 1 46 ? -31.657 -16.199 14.557 1.00 0.61 46 ASP A CA 19
ATOM 25231 C C . ASP A 1 46 ? -30.966 -17.252 13.686 1.00 0.53 46 ASP A C 19
ATOM 25232 O O . ASP A 1 46 ? -31.397 -18.385 13.590 1.00 0.50 46 ASP A O 19
ATOM 25241 N N . THR A 1 47 ? -29.883 -16.874 13.048 1.00 0.52 47 THR A N 19
ATOM 25242 C CA . THR A 1 47 ? -29.136 -17.825 12.178 1.00 0.48 47 THR A CA 19
ATOM 25243 C C . THR A 1 47 ? -27.643 -17.503 12.273 1.00 0.50 47 THR A C 19
ATOM 25244 O O . THR A 1 47 ? -27.246 -16.561 12.930 1.00 0.55 47 THR A O 19
ATOM 25255 N N . ASP A 1 48 ? -26.811 -18.266 11.620 1.00 0.50 48 ASP A N 19
ATOM 25256 C CA . ASP A 1 48 ? -25.350 -17.983 11.677 1.00 0.60 48 ASP A CA 19
ATOM 25257 C C . ASP A 1 48 ? -24.842 -17.652 10.271 1.00 0.47 48 ASP A C 19
ATOM 25258 O O . ASP A 1 48 ? -23.679 -17.361 10.075 1.00 0.56 48 ASP A O 19
ATOM 25267 N N . ASN A 1 49 ? -25.708 -17.689 9.294 1.00 0.34 49 ASN A N 19
ATOM 25268 C CA . ASN A 1 49 ? -25.279 -17.372 7.903 1.00 0.34 49 ASN A CA 19
ATOM 25269 C C . ASN A 1 49 ? -26.150 -16.240 7.357 1.00 0.30 49 ASN A C 19
ATOM 25270 O O . ASN A 1 49 ? -27.289 -16.441 6.991 1.00 0.41 49 ASN A O 19
ATOM 25281 N N . PHE A 1 50 ? -25.623 -15.049 7.304 1.00 0.26 50 PHE A N 19
ATOM 25282 C CA . PHE A 1 50 ? -26.418 -13.902 6.786 1.00 0.35 50 PHE A CA 19
ATOM 25283 C C . PHE A 1 50 ? -25.506 -12.989 5.964 1.00 0.38 50 PHE A C 19
ATOM 25284 O O . PHE A 1 50 ? -24.342 -12.822 6.271 1.00 0.75 50 PHE A O 19
ATOM 25301 N N . LYS A 1 51 ? -26.018 -12.397 4.920 1.00 0.17 51 LYS A N 19
ATOM 25302 C CA . LYS A 1 51 ? -25.168 -11.498 4.083 1.00 0.24 51 LYS A CA 19
ATOM 25303 C C . LYS A 1 51 ? -25.361 -10.045 4.531 1.00 0.11 51 LYS A C 19
ATOM 25304 O O . LYS A 1 51 ? -26.460 -9.531 4.542 1.00 0.18 51 LYS A O 19
ATOM 25323 N N . LEU A 1 52 ? -24.301 -9.377 4.907 1.00 0.20 52 LEU A N 19
ATOM 25324 C CA . LEU A 1 52 ? -24.437 -7.961 5.355 1.00 0.11 52 LEU A CA 19
ATOM 25325 C C . LEU A 1 52 ? -23.957 -7.014 4.254 1.00 0.07 52 LEU A C 19
ATOM 25326 O O . LEU A 1 52 ? -22.925 -7.226 3.647 1.00 0.14 52 LEU A O 19
ATOM 25342 N N . GLN A 1 53 ? -24.691 -5.963 3.993 1.00 0.08 53 GLN A N 19
ATOM 25343 C CA . GLN A 1 53 ? -24.263 -4.999 2.931 1.00 0.06 53 GLN A CA 19
ATOM 25344 C C . GLN A 1 53 ? -24.452 -3.565 3.428 1.00 0.05 53 GLN A C 19
ATOM 25345 O O . GLN A 1 53 ? -25.004 -3.328 4.481 1.00 0.04 53 GLN A O 19
ATOM 25359 N N . THR A 1 54 ? -24.006 -2.602 2.671 1.00 0.07 54 THR A N 19
ATOM 25360 C CA . THR A 1 54 ? -24.180 -1.184 3.099 1.00 0.09 54 THR A CA 19
ATOM 25361 C C . THR A 1 54 ? -25.578 -0.721 2.687 1.00 0.10 54 THR A C 19
ATOM 25362 O O . THR A 1 54 ? -25.761 -0.093 1.663 1.00 0.11 54 THR A O 19
ATOM 25373 N N . LYS A 1 55 ? -26.563 -1.050 3.481 1.00 0.10 55 LYS A N 19
ATOM 25374 C CA . LYS A 1 55 ? -27.973 -0.668 3.168 1.00 0.12 55 LYS A CA 19
ATOM 25375 C C . LYS A 1 55 ? -28.028 0.700 2.488 1.00 0.24 55 LYS A C 19
ATOM 25376 O O . LYS A 1 55 ? -27.727 1.716 3.082 1.00 0.42 55 LYS A O 19
ATOM 25395 N N . LEU A 1 56 ? -28.432 0.733 1.248 1.00 0.36 56 LEU A N 19
ATOM 25396 C CA . LEU A 1 56 ? -28.532 2.031 0.530 1.00 0.51 56 LEU A CA 19
ATOM 25397 C C . LEU A 1 56 ? -29.982 2.515 0.590 1.00 0.81 56 LEU A C 19
ATOM 25398 O O . LEU A 1 56 ? -30.362 3.264 1.467 1.00 1.99 56 LEU A O 19
ATOM 25414 N N . PHE A 1 57 ? -30.799 2.079 -0.328 1.00 1.00 57 PHE A N 19
ATOM 25415 C CA . PHE A 1 57 ? -32.231 2.497 -0.320 1.00 1.10 57 PHE A CA 19
ATOM 25416 C C . PHE A 1 57 ? -33.052 1.541 -1.191 1.00 1.11 57 PHE A C 19
ATOM 25417 O O . PHE A 1 57 ? -34.198 1.253 -0.903 1.00 1.24 57 PHE A O 19
ATOM 25434 N N . ASP A 1 58 ? -32.482 1.054 -2.260 1.00 1.08 58 ASP A N 19
ATOM 25435 C CA . ASP A 1 58 ? -33.234 0.128 -3.153 1.00 1.23 58 ASP A CA 19
ATOM 25436 C C . ASP A 1 58 ? -33.129 -1.309 -2.632 1.00 0.82 58 ASP A C 19
ATOM 25437 O O . ASP A 1 58 ? -34.027 -2.107 -2.814 1.00 0.81 58 ASP A O 19
ATOM 25446 N N . GLY A 1 59 ? -32.045 -1.652 -1.989 1.00 0.62 59 GLY A N 19
ATOM 25447 C CA . GLY A 1 59 ? -31.906 -3.045 -1.470 1.00 0.73 59 GLY A CA 19
ATOM 25448 C C . GLY A 1 59 ? -30.652 -3.160 -0.600 1.00 0.50 59 GLY A C 19
ATOM 25449 O O . GLY A 1 59 ? -30.731 -3.383 0.592 1.00 0.56 59 GLY A O 19
ATOM 25453 N N . SER A 1 60 ? -29.494 -3.017 -1.183 1.00 0.30 60 SER A N 19
ATOM 25454 C CA . SER A 1 60 ? -28.238 -3.126 -0.384 1.00 0.27 60 SER A CA 19
ATOM 25455 C C . SER A 1 60 ? -27.080 -2.495 -1.160 1.00 0.28 60 SER A C 19
ATOM 25456 O O . SER A 1 60 ? -27.203 -2.173 -2.325 1.00 0.35 60 SER A O 19
ATOM 25464 N N . GLY A 1 61 ? -25.952 -2.320 -0.524 1.00 0.28 61 GLY A N 19
ATOM 25465 C CA . GLY A 1 61 ? -24.786 -1.713 -1.228 1.00 0.32 61 GLY A CA 19
ATOM 25466 C C . GLY A 1 61 ? -23.582 -2.649 -1.117 1.00 0.38 61 GLY A C 19
ATOM 25467 O O . GLY A 1 61 ? -23.711 -3.854 -1.185 1.00 0.59 61 GLY A O 19
ATOM 25471 N N . GLU A 1 62 ? -22.409 -2.101 -0.948 1.00 0.33 62 GLU A N 19
ATOM 25472 C CA . GLU A 1 62 ? -21.198 -2.962 -0.832 1.00 0.41 62 GLU A CA 19
ATOM 25473 C C . GLU A 1 62 ? -21.456 -4.069 0.189 1.00 0.30 62 GLU A C 19
ATOM 25474 O O . GLU A 1 62 ? -21.643 -3.813 1.362 1.00 0.47 62 GLU A O 19
ATOM 25486 N N . GLU A 1 63 ? -21.470 -5.298 -0.245 1.00 0.27 63 GLU A N 19
ATOM 25487 C CA . GLU A 1 63 ? -21.720 -6.420 0.705 1.00 0.22 63 GLU A CA 19
ATOM 25488 C C . GLU A 1 63 ? -20.530 -6.561 1.657 1.00 0.18 63 GLU A C 19
ATOM 25489 O O . GLU A 1 63 ? -19.575 -7.257 1.375 1.00 0.19 63 GLU A O 19
ATOM 25501 N N . ILE A 1 64 ? -20.581 -5.904 2.787 1.00 0.19 64 ILE A N 19
ATOM 25502 C CA . ILE A 1 64 ? -19.459 -6.001 3.764 1.00 0.20 64 ILE A CA 19
ATOM 25503 C C . ILE A 1 64 ? -18.988 -7.452 3.861 1.00 0.23 64 ILE A C 19
ATOM 25504 O O . ILE A 1 64 ? -19.773 -8.359 4.058 1.00 0.33 64 ILE A O 19
ATOM 25520 N N . LYS A 1 65 ? -17.712 -7.679 3.721 1.00 0.16 65 LYS A N 19
ATOM 25521 C CA . LYS A 1 65 ? -17.194 -9.068 3.799 1.00 0.20 65 LYS A CA 19
ATOM 25522 C C . LYS A 1 65 ? -15.767 -9.047 4.348 1.00 0.17 65 LYS A C 19
ATOM 25523 O O . LYS A 1 65 ? -15.018 -9.990 4.191 1.00 0.22 65 LYS A O 19
ATOM 25542 N N . THR A 1 66 ? -15.380 -7.979 4.993 1.00 0.13 66 THR A N 19
ATOM 25543 C CA . THR A 1 66 ? -13.997 -7.918 5.545 1.00 0.16 66 THR A CA 19
ATOM 25544 C C . THR A 1 66 ? -13.942 -6.939 6.718 1.00 0.19 66 THR A C 19
ATOM 25545 O O . THR A 1 66 ? -14.609 -5.923 6.727 1.00 0.17 66 THR A O 19
ATOM 25556 N N . ASP A 1 67 ? -13.142 -7.240 7.704 1.00 0.26 67 ASP A N 19
ATOM 25557 C CA . ASP A 1 67 ? -13.033 -6.328 8.880 1.00 0.30 67 ASP A CA 19
ATOM 25558 C C . ASP A 1 67 ? -12.852 -4.896 8.379 1.00 0.29 67 ASP A C 19
ATOM 25559 O O . ASP A 1 67 ? -13.169 -3.942 9.059 1.00 0.27 67 ASP A O 19
ATOM 25568 N N . SER A 1 68 ? -12.343 -4.740 7.189 1.00 0.34 68 SER A N 19
ATOM 25569 C CA . SER A 1 68 ? -12.139 -3.374 6.638 1.00 0.38 68 SER A CA 19
ATOM 25570 C C . SER A 1 68 ? -13.482 -2.795 6.185 1.00 0.34 68 SER A C 19
ATOM 25571 O O . SER A 1 68 ? -13.799 -1.657 6.469 1.00 0.36 68 SER A O 19
ATOM 25579 N N . GLN A 1 69 ? -14.279 -3.564 5.491 1.00 0.28 69 GLN A N 19
ATOM 25580 C CA . GLN A 1 69 ? -15.596 -3.034 5.039 1.00 0.26 69 GLN A CA 19
ATOM 25581 C C . GLN A 1 69 ? -16.410 -2.632 6.261 1.00 0.22 69 GLN A C 19
ATOM 25582 O O . GLN A 1 69 ? -17.164 -1.689 6.228 1.00 0.24 69 GLN A O 19
ATOM 25596 N N . VAL A 1 70 ? -16.261 -3.342 7.341 1.00 0.17 70 VAL A N 19
ATOM 25597 C CA . VAL A 1 70 ? -17.031 -2.999 8.567 1.00 0.12 70 VAL A CA 19
ATOM 25598 C C . VAL A 1 70 ? -16.467 -1.717 9.177 1.00 0.11 70 VAL A C 19
ATOM 25599 O O . VAL A 1 70 ? -17.189 -0.779 9.437 1.00 0.15 70 VAL A O 19
ATOM 25612 N N . SER A 1 71 ? -15.181 -1.667 9.401 1.00 0.15 71 SER A N 19
ATOM 25613 C CA . SER A 1 71 ? -14.578 -0.440 9.989 1.00 0.16 71 SER A CA 19
ATOM 25614 C C . SER A 1 71 ? -14.876 0.736 9.069 1.00 0.17 71 SER A C 19
ATOM 25615 O O . SER A 1 71 ? -14.852 1.884 9.466 1.00 0.19 71 SER A O 19
ATOM 25623 N N . ASN A 1 72 ? -15.170 0.443 7.837 1.00 0.26 72 ASN A N 19
ATOM 25624 C CA . ASN A 1 72 ? -15.494 1.522 6.864 1.00 0.29 72 ASN A CA 19
ATOM 25625 C C . ASN A 1 72 ? -16.939 1.934 7.097 1.00 0.27 72 ASN A C 19
ATOM 25626 O O . ASN A 1 72 ? -17.260 3.101 7.181 1.00 0.25 72 ASN A O 19
ATOM 25637 N N . ILE A 1 73 ? -17.805 0.975 7.258 1.00 0.27 73 ILE A N 19
ATOM 25638 C CA . ILE A 1 73 ? -19.218 1.286 7.558 1.00 0.25 73 ILE A CA 19
ATOM 25639 C C . ILE A 1 73 ? -19.257 1.857 8.980 1.00 0.20 73 ILE A C 19
ATOM 25640 O O . ILE A 1 73 ? -20.243 2.405 9.431 1.00 0.23 73 ILE A O 19
ATOM 25656 N N . ILE A 1 74 ? -18.157 1.714 9.674 1.00 0.16 74 ILE A N 19
ATOM 25657 C CA . ILE A 1 74 ? -18.027 2.206 11.070 1.00 0.14 74 ILE A CA 19
ATOM 25658 C C . ILE A 1 74 ? -17.578 3.669 11.052 1.00 0.18 74 ILE A C 19
ATOM 25659 O O . ILE A 1 74 ? -18.009 4.480 11.849 1.00 0.29 74 ILE A O 19
ATOM 25675 N N . GLN A 1 75 ? -16.700 4.000 10.146 1.00 0.10 75 GLN A N 19
ATOM 25676 C CA . GLN A 1 75 ? -16.189 5.394 10.053 1.00 0.14 75 GLN A CA 19
ATOM 25677 C C . GLN A 1 75 ? -17.162 6.233 9.236 1.00 0.13 75 GLN A C 19
ATOM 25678 O O . GLN A 1 75 ? -17.186 7.444 9.316 1.00 0.16 75 GLN A O 19
ATOM 25692 N N . ALA A 1 76 ? -17.960 5.584 8.449 1.00 0.17 76 ALA A N 19
ATOM 25693 C CA . ALA A 1 76 ? -18.939 6.315 7.607 1.00 0.19 76 ALA A CA 19
ATOM 25694 C C . ALA A 1 76 ? -20.354 6.019 8.104 1.00 0.20 76 ALA A C 19
ATOM 25695 O O . ALA A 1 76 ? -21.326 6.515 7.571 1.00 0.20 76 ALA A O 19
ATOM 25702 N N . LYS A 1 77 ? -20.477 5.208 9.119 1.00 0.22 77 LYS A N 19
ATOM 25703 C CA . LYS A 1 77 ? -21.829 4.877 9.645 1.00 0.23 77 LYS A CA 19
ATOM 25704 C C . LYS A 1 77 ? -22.753 4.579 8.468 1.00 0.23 77 LYS A C 19
ATOM 25705 O O . LYS A 1 77 ? -23.494 5.425 8.014 1.00 0.28 77 LYS A O 19
ATOM 25724 N N . LEU A 1 78 ? -22.701 3.379 7.964 1.00 0.20 78 LEU A N 19
ATOM 25725 C CA . LEU A 1 78 ? -23.562 3.020 6.806 1.00 0.19 78 LEU A CA 19
ATOM 25726 C C . LEU A 1 78 ? -24.687 2.102 7.266 1.00 0.21 78 LEU A C 19
ATOM 25727 O O . LEU A 1 78 ? -24.461 1.146 7.979 1.00 0.26 78 LEU A O 19
ATOM 25743 N N . LYS A 1 79 ? -25.888 2.347 6.834 1.00 0.18 79 LYS A N 19
ATOM 25744 C CA . LYS A 1 79 ? -26.988 1.440 7.230 1.00 0.20 79 LYS A CA 19
ATOM 25745 C C . LYS A 1 79 ? -26.621 0.067 6.694 1.00 0.20 79 LYS A C 19
ATOM 25746 O O . LYS A 1 79 ? -26.061 -0.044 5.624 1.00 0.51 79 LYS A O 19
ATOM 25765 N N . ILE A 1 80 ? -26.883 -0.974 7.418 1.00 0.19 80 ILE A N 19
ATOM 25766 C CA . ILE A 1 80 ? -26.492 -2.310 6.912 1.00 0.10 80 ILE A CA 19
ATOM 25767 C C . ILE A 1 80 ? -27.730 -3.144 6.590 1.00 0.10 80 ILE A C 19
ATOM 25768 O O . ILE A 1 80 ? -28.763 -3.022 7.216 1.00 0.14 80 ILE A O 19
ATOM 25784 N N . SER A 1 81 ? -27.615 -4.007 5.626 1.00 0.09 81 SER A N 19
ATOM 25785 C CA . SER A 1 81 ? -28.751 -4.884 5.262 1.00 0.10 81 SER A CA 19
ATOM 25786 C C . SER A 1 81 ? -28.364 -6.304 5.647 1.00 0.04 81 SER A C 19
ATOM 25787 O O . SER A 1 81 ? -27.198 -6.644 5.658 1.00 0.20 81 SER A O 19
ATOM 25795 N N . VAL A 1 82 ? -29.308 -7.131 5.982 1.00 0.11 82 VAL A N 19
ATOM 25796 C CA . VAL A 1 82 ? -28.953 -8.518 6.380 1.00 0.06 82 VAL A CA 19
ATOM 25797 C C . VAL A 1 82 ? -29.865 -9.518 5.667 1.00 0.09 82 VAL A C 19
ATOM 25798 O O . VAL A 1 82 ? -31.077 -9.459 5.770 1.00 0.16 82 VAL A O 19
ATOM 25811 N N . HIS A 1 83 ? -29.286 -10.439 4.946 1.00 0.11 83 HIS A N 19
ATOM 25812 C CA . HIS A 1 83 ? -30.104 -11.457 4.225 1.00 0.14 83 HIS A CA 19
ATOM 25813 C C . HIS A 1 83 ? -29.855 -12.827 4.851 1.00 0.13 83 HIS A C 19
ATOM 25814 O O . HIS A 1 83 ? -28.857 -13.046 5.507 1.00 0.15 83 HIS A O 19
ATOM 25828 N N . ASP A 1 84 ? -30.744 -13.756 4.643 1.00 0.23 84 ASP A N 19
ATOM 25829 C CA . ASP A 1 84 ? -30.541 -15.110 5.217 1.00 0.23 84 ASP A CA 19
ATOM 25830 C C . ASP A 1 84 ? -29.893 -15.998 4.156 1.00 0.32 84 ASP A C 19
ATOM 25831 O O . ASP A 1 84 ? -30.243 -15.952 2.995 1.00 0.36 84 ASP A O 19
ATOM 25840 N N . ILE A 1 85 ? -28.939 -16.797 4.543 1.00 0.38 85 ILE A N 19
ATOM 25841 C CA . ILE A 1 85 ? -28.261 -17.673 3.554 1.00 0.50 85 ILE A CA 19
ATOM 25842 C C . ILE A 1 85 ? -27.977 -19.038 4.186 1.00 0.67 85 ILE A C 19
ATOM 25843 O O . ILE A 1 85 ? -28.908 -19.815 4.315 1.00 1.53 85 ILE A O 19
ATOM 25860 N N . GLY A 1 1 ? 7.981 17.126 32.433 1.00 8.82 1 GLY A N 20
ATOM 25861 C CA . GLY A 1 1 ? 7.117 16.461 31.362 1.00 9.04 1 GLY A CA 20
ATOM 25862 C C . GLY A 1 1 ? 7.477 15.099 30.865 1.00 8.40 1 GLY A C 20
ATOM 25863 O O . GLY A 1 1 ? 7.780 14.915 29.702 1.00 10.21 1 GLY A O 20
ATOM 25869 N N . ALA A 1 2 ? 7.457 14.113 31.724 1.00 6.14 2 ALA A N 20
ATOM 25870 C CA . ALA A 1 2 ? 7.810 12.732 31.281 1.00 6.32 2 ALA A CA 20
ATOM 25871 C C . ALA A 1 2 ? 6.749 12.220 30.301 1.00 5.18 2 ALA A C 20
ATOM 25872 O O . ALA A 1 2 ? 5.780 12.896 30.014 1.00 4.92 2 ALA A O 20
ATOM 25879 N N . MET A 1 3 ? 6.921 11.029 29.785 1.00 5.46 3 MET A N 20
ATOM 25880 C CA . MET A 1 3 ? 5.918 10.477 28.829 1.00 4.31 3 MET A CA 20
ATOM 25881 C C . MET A 1 3 ? 4.706 9.963 29.610 1.00 2.82 3 MET A C 20
ATOM 25882 O O . MET A 1 3 ? 4.817 9.561 30.749 1.00 4.21 3 MET A O 20
ATOM 25896 N N . GLY A 1 4 ? 3.550 9.974 29.005 1.00 1.27 4 GLY A N 20
ATOM 25897 C CA . GLY A 1 4 ? 2.332 9.486 29.717 1.00 2.70 4 GLY A CA 20
ATOM 25898 C C . GLY A 1 4 ? 1.873 8.166 29.091 1.00 3.02 4 GLY A C 20
ATOM 25899 O O . GLY A 1 4 ? 2.676 7.318 28.757 1.00 4.65 4 GLY A O 20
ATOM 25903 N N . SER A 1 5 ? 0.589 7.985 28.928 1.00 2.30 5 SER A N 20
ATOM 25904 C CA . SER A 1 5 ? 0.086 6.716 28.324 1.00 2.34 5 SER A CA 20
ATOM 25905 C C . SER A 1 5 ? -0.799 7.036 27.118 1.00 1.88 5 SER A C 20
ATOM 25906 O O . SER A 1 5 ? -0.874 8.163 26.669 1.00 2.17 5 SER A O 20
ATOM 25914 N N . SER A 1 6 ? -1.472 6.048 26.590 1.00 2.12 6 SER A N 20
ATOM 25915 C CA . SER A 1 6 ? -2.356 6.288 25.413 1.00 2.83 6 SER A CA 20
ATOM 25916 C C . SER A 1 6 ? -3.339 7.417 25.735 1.00 0.88 6 SER A C 20
ATOM 25917 O O . SER A 1 6 ? -3.328 7.968 26.818 1.00 1.75 6 SER A O 20
ATOM 25925 N N . THR A 1 7 ? -4.188 7.769 24.804 1.00 2.52 7 THR A N 20
ATOM 25926 C CA . THR A 1 7 ? -5.166 8.868 25.061 1.00 3.22 7 THR A CA 20
ATOM 25927 C C . THR A 1 7 ? -6.118 9.007 23.870 1.00 2.82 7 THR A C 20
ATOM 25928 O O . THR A 1 7 ? -7.267 9.374 24.026 1.00 2.14 7 THR A O 20
ATOM 25939 N N . SER A 1 8 ? -5.645 8.736 22.683 1.00 3.33 8 SER A N 20
ATOM 25940 C CA . SER A 1 8 ? -6.514 8.862 21.476 1.00 2.99 8 SER A CA 20
ATOM 25941 C C . SER A 1 8 ? -7.926 8.357 21.788 1.00 2.97 8 SER A C 20
ATOM 25942 O O . SER A 1 8 ? -8.769 9.093 22.260 1.00 4.79 8 SER A O 20
ATOM 25950 N N . GLY A 1 9 ? -8.197 7.110 21.523 1.00 1.82 9 GLY A N 20
ATOM 25951 C CA . GLY A 1 9 ? -9.560 6.576 21.801 1.00 1.58 9 GLY A CA 20
ATOM 25952 C C . GLY A 1 9 ? -10.563 7.278 20.886 1.00 1.32 9 GLY A C 20
ATOM 25953 O O . GLY A 1 9 ? -10.491 8.472 20.678 1.00 1.22 9 GLY A O 20
ATOM 25957 N N . LEU A 1 10 ? -11.491 6.551 20.331 1.00 1.34 10 LEU A N 20
ATOM 25958 C CA . LEU A 1 10 ? -12.485 7.191 19.424 1.00 1.12 10 LEU A CA 20
ATOM 25959 C C . LEU A 1 10 ? -13.891 7.049 20.011 1.00 0.91 10 LEU A C 20
ATOM 25960 O O . LEU A 1 10 ? -14.075 7.066 21.212 1.00 1.20 10 LEU A O 20
ATOM 25976 N N . LYS A 1 11 ? -14.887 6.918 19.178 1.00 0.55 11 LYS A N 20
ATOM 25977 C CA . LYS A 1 11 ? -16.277 6.788 19.699 1.00 0.68 11 LYS A CA 20
ATOM 25978 C C . LYS A 1 11 ? -16.974 5.594 19.046 1.00 0.79 11 LYS A C 20
ATOM 25979 O O . LYS A 1 11 ? -16.397 4.880 18.248 1.00 1.61 11 LYS A O 20
ATOM 25998 N N . THR A 1 12 ? -18.217 5.376 19.377 1.00 0.41 12 THR A N 20
ATOM 25999 C CA . THR A 1 12 ? -18.967 4.237 18.782 1.00 0.45 12 THR A CA 20
ATOM 26000 C C . THR A 1 12 ? -19.818 4.741 17.615 1.00 0.44 12 THR A C 20
ATOM 26001 O O . THR A 1 12 ? -20.405 5.804 17.677 1.00 0.66 12 THR A O 20
ATOM 26012 N N . THR A 1 13 ? -19.885 3.990 16.552 1.00 0.25 13 THR A N 20
ATOM 26013 C CA . THR A 1 13 ? -20.692 4.429 15.382 1.00 0.24 13 THR A CA 20
ATOM 26014 C C . THR A 1 13 ? -22.089 3.803 15.465 1.00 0.22 13 THR A C 20
ATOM 26015 O O . THR A 1 13 ? -22.238 2.615 15.687 1.00 0.25 13 THR A O 20
ATOM 26026 N N . LYS A 1 14 ? -23.113 4.603 15.298 1.00 0.27 14 LYS A N 20
ATOM 26027 C CA . LYS A 1 14 ? -24.510 4.079 15.372 1.00 0.40 14 LYS A CA 20
ATOM 26028 C C . LYS A 1 14 ? -24.929 3.556 13.999 1.00 0.42 14 LYS A C 20
ATOM 26029 O O . LYS A 1 14 ? -25.026 4.302 13.048 1.00 0.38 14 LYS A O 20
ATOM 26048 N N . ILE A 1 15 ? -25.161 2.279 13.878 1.00 0.52 15 ILE A N 20
ATOM 26049 C CA . ILE A 1 15 ? -25.554 1.733 12.550 1.00 0.61 15 ILE A CA 20
ATOM 26050 C C . ILE A 1 15 ? -26.729 0.765 12.697 1.00 0.50 15 ILE A C 20
ATOM 26051 O O . ILE A 1 15 ? -26.767 -0.040 13.597 1.00 0.65 15 ILE A O 20
ATOM 26067 N N . LYS A 1 16 ? -27.689 0.822 11.813 1.00 0.30 16 LYS A N 20
ATOM 26068 C CA . LYS A 1 16 ? -28.839 -0.117 11.929 1.00 0.21 16 LYS A CA 20
ATOM 26069 C C . LYS A 1 16 ? -28.777 -1.163 10.822 1.00 0.16 16 LYS A C 20
ATOM 26070 O O . LYS A 1 16 ? -28.737 -0.842 9.650 1.00 0.12 16 LYS A O 20
ATOM 26089 N N . PHE A 1 17 ? -28.800 -2.412 11.183 1.00 0.19 17 PHE A N 20
ATOM 26090 C CA . PHE A 1 17 ? -28.779 -3.482 10.155 1.00 0.17 17 PHE A CA 20
ATOM 26091 C C . PHE A 1 17 ? -30.214 -3.684 9.677 1.00 0.17 17 PHE A C 20
ATOM 26092 O O . PHE A 1 17 ? -31.146 -3.252 10.321 1.00 0.23 17 PHE A O 20
ATOM 26109 N N . TYR A 1 18 ? -30.419 -4.313 8.556 1.00 0.12 18 TYR A N 20
ATOM 26110 C CA . TYR A 1 18 ? -31.815 -4.488 8.086 1.00 0.12 18 TYR A CA 20
ATOM 26111 C C . TYR A 1 18 ? -32.074 -5.945 7.714 1.00 0.14 18 TYR A C 20
ATOM 26112 O O . TYR A 1 18 ? -32.183 -6.293 6.555 1.00 0.15 18 TYR A O 20
ATOM 26130 N N . TYR A 1 19 ? -32.193 -6.795 8.694 1.00 0.17 19 TYR A N 20
ATOM 26131 C CA . TYR A 1 19 ? -32.468 -8.232 8.408 1.00 0.21 19 TYR A CA 20
ATOM 26132 C C . TYR A 1 19 ? -33.879 -8.347 7.838 1.00 0.10 19 TYR A C 20
ATOM 26133 O O . TYR A 1 19 ? -34.843 -8.485 8.567 1.00 0.44 19 TYR A O 20
ATOM 26151 N N . LYS A 1 20 ? -34.018 -8.279 6.543 1.00 0.40 20 LYS A N 20
ATOM 26152 C CA . LYS A 1 20 ? -35.381 -8.372 5.950 1.00 0.49 20 LYS A CA 20
ATOM 26153 C C . LYS A 1 20 ? -36.216 -7.189 6.451 1.00 0.33 20 LYS A C 20
ATOM 26154 O O . LYS A 1 20 ? -35.737 -6.075 6.528 1.00 0.47 20 LYS A O 20
ATOM 26173 N N . ASP A 1 21 ? -37.452 -7.412 6.811 1.00 0.22 21 ASP A N 20
ATOM 26174 C CA . ASP A 1 21 ? -38.288 -6.289 7.319 1.00 0.18 21 ASP A CA 20
ATOM 26175 C C . ASP A 1 21 ? -37.897 -6.000 8.770 1.00 0.19 21 ASP A C 20
ATOM 26176 O O . ASP A 1 21 ? -38.285 -4.999 9.343 1.00 0.35 21 ASP A O 20
ATOM 26185 N N . ASP A 1 22 ? -37.124 -6.868 9.366 1.00 0.19 22 ASP A N 20
ATOM 26186 C CA . ASP A 1 22 ? -36.695 -6.646 10.776 1.00 0.38 22 ASP A CA 20
ATOM 26187 C C . ASP A 1 22 ? -35.433 -5.782 10.775 1.00 0.28 22 ASP A C 20
ATOM 26188 O O . ASP A 1 22 ? -34.662 -5.803 9.836 1.00 0.27 22 ASP A O 20
ATOM 26197 N N . ILE A 1 23 ? -35.210 -5.012 11.808 1.00 0.25 23 ILE A N 20
ATOM 26198 C CA . ILE A 1 23 ? -33.996 -4.149 11.830 1.00 0.24 23 ILE A CA 20
ATOM 26199 C C . ILE A 1 23 ? -33.466 -4.003 13.256 1.00 0.24 23 ILE A C 20
ATOM 26200 O O . ILE A 1 23 ? -34.208 -4.012 14.218 1.00 0.26 23 ILE A O 20
ATOM 26216 N N . PHE A 1 24 ? -32.182 -3.832 13.384 1.00 0.25 24 PHE A N 20
ATOM 26217 C CA . PHE A 1 24 ? -31.577 -3.642 14.732 1.00 0.29 24 PHE A CA 20
ATOM 26218 C C . PHE A 1 24 ? -30.427 -2.645 14.609 1.00 0.26 24 PHE A C 20
ATOM 26219 O O . PHE A 1 24 ? -30.249 -2.022 13.580 1.00 0.23 24 PHE A O 20
ATOM 26236 N N . ALA A 1 25 ? -29.652 -2.467 15.639 1.00 0.27 25 ALA A N 20
ATOM 26237 C CA . ALA A 1 25 ? -28.538 -1.485 15.545 1.00 0.24 25 ALA A CA 20
ATOM 26238 C C . ALA A 1 25 ? -27.312 -1.985 16.307 1.00 0.35 25 ALA A C 20
ATOM 26239 O O . ALA A 1 25 ? -27.389 -2.881 17.127 1.00 0.52 25 ALA A O 20
ATOM 26246 N N . LEU A 1 26 ? -26.176 -1.402 16.035 1.00 0.30 26 LEU A N 20
ATOM 26247 C CA . LEU A 1 26 ? -24.925 -1.806 16.717 1.00 0.40 26 LEU A CA 20
ATOM 26248 C C . LEU A 1 26 ? -24.039 -0.574 16.898 1.00 0.35 26 LEU A C 20
ATOM 26249 O O . LEU A 1 26 ? -24.021 0.320 16.069 1.00 0.43 26 LEU A O 20
ATOM 26265 N N . MET A 1 27 ? -23.288 -0.533 17.963 1.00 0.28 27 MET A N 20
ATOM 26266 C CA . MET A 1 27 ? -22.377 0.620 18.190 1.00 0.33 27 MET A CA 20
ATOM 26267 C C . MET A 1 27 ? -20.946 0.102 18.091 1.00 0.31 27 MET A C 20
ATOM 26268 O O . MET A 1 27 ? -20.467 -0.593 18.965 1.00 0.34 27 MET A O 20
ATOM 26282 N N . LEU A 1 28 ? -20.267 0.412 17.025 1.00 0.29 28 LEU A N 20
ATOM 26283 C CA . LEU A 1 28 ? -18.875 -0.091 16.864 1.00 0.28 28 LEU A CA 20
ATOM 26284 C C . LEU A 1 28 ? -17.888 0.894 17.495 1.00 0.27 28 LEU A C 20
ATOM 26285 O O . LEU A 1 28 ? -17.717 2.004 17.035 1.00 0.29 28 LEU A O 20
ATOM 26301 N N . LYS A 1 29 ? -17.239 0.489 18.553 1.00 0.37 29 LYS A N 20
ATOM 26302 C CA . LYS A 1 29 ? -16.265 1.392 19.226 1.00 0.38 29 LYS A CA 20
ATOM 26303 C C . LYS A 1 29 ? -14.974 1.453 18.407 1.00 0.37 29 LYS A C 20
ATOM 26304 O O . LYS A 1 29 ? -14.122 2.291 18.633 1.00 0.62 29 LYS A O 20
ATOM 26323 N N . GLY A 1 30 ? -14.825 0.573 17.459 1.00 0.39 30 GLY A N 20
ATOM 26324 C CA . GLY A 1 30 ? -13.593 0.578 16.623 1.00 0.40 30 GLY A CA 20
ATOM 26325 C C . GLY A 1 30 ? -12.974 -0.822 16.616 1.00 0.44 30 GLY A C 20
ATOM 26326 O O . GLY A 1 30 ? -12.587 -1.334 15.584 1.00 0.77 30 GLY A O 20
ATOM 26330 N N . ASP A 1 31 ? -12.876 -1.443 17.757 1.00 0.30 31 ASP A N 20
ATOM 26331 C CA . ASP A 1 31 ? -12.285 -2.808 17.814 1.00 0.29 31 ASP A CA 20
ATOM 26332 C C . ASP A 1 31 ? -13.191 -3.782 17.058 1.00 0.18 31 ASP A C 20
ATOM 26333 O O . ASP A 1 31 ? -12.765 -4.836 16.630 1.00 0.30 31 ASP A O 20
ATOM 26342 N N . THR A 1 32 ? -14.439 -3.437 16.888 1.00 0.21 32 THR A N 20
ATOM 26343 C CA . THR A 1 32 ? -15.368 -4.345 16.156 1.00 0.18 32 THR A CA 20
ATOM 26344 C C . THR A 1 32 ? -14.689 -4.839 14.880 1.00 0.21 32 THR A C 20
ATOM 26345 O O . THR A 1 32 ? -13.884 -4.149 14.285 1.00 0.69 32 THR A O 20
ATOM 26356 N N . THR A 1 33 ? -15.011 -6.026 14.450 1.00 0.29 33 THR A N 20
ATOM 26357 C CA . THR A 1 33 ? -14.390 -6.563 13.210 1.00 0.28 33 THR A CA 20
ATOM 26358 C C . THR A 1 33 ? -15.497 -7.082 12.299 1.00 0.27 33 THR A C 20
ATOM 26359 O O . THR A 1 33 ? -16.667 -6.922 12.579 1.00 0.25 33 THR A O 20
ATOM 26370 N N . TYR A 1 34 ? -15.144 -7.723 11.225 1.00 0.31 34 TYR A N 20
ATOM 26371 C CA . TYR A 1 34 ? -16.190 -8.274 10.326 1.00 0.35 34 TYR A CA 20
ATOM 26372 C C . TYR A 1 34 ? -16.627 -9.619 10.896 1.00 0.34 34 TYR A C 20
ATOM 26373 O O . TYR A 1 34 ? -17.788 -9.972 10.873 1.00 0.35 34 TYR A O 20
ATOM 26391 N N . LYS A 1 35 ? -15.697 -10.357 11.432 1.00 0.32 35 LYS A N 20
ATOM 26392 C CA . LYS A 1 35 ? -16.053 -11.669 12.036 1.00 0.32 35 LYS A CA 20
ATOM 26393 C C . LYS A 1 35 ? -16.751 -11.397 13.366 1.00 0.27 35 LYS A C 20
ATOM 26394 O O . LYS A 1 35 ? -17.629 -12.126 13.784 1.00 0.35 35 LYS A O 20
ATOM 26413 N N . GLU A 1 36 ? -16.392 -10.320 14.014 1.00 0.29 36 GLU A N 20
ATOM 26414 C CA . GLU A 1 36 ? -17.058 -9.962 15.291 1.00 0.26 36 GLU A CA 20
ATOM 26415 C C . GLU A 1 36 ? -18.493 -9.584 14.947 1.00 0.27 36 GLU A C 20
ATOM 26416 O O . GLU A 1 36 ? -19.434 -10.239 15.334 1.00 0.48 36 GLU A O 20
ATOM 26428 N N . LEU A 1 37 ? -18.651 -8.544 14.177 1.00 0.40 37 LEU A N 20
ATOM 26429 C CA . LEU A 1 37 ? -20.007 -8.115 13.742 1.00 0.52 37 LEU A CA 20
ATOM 26430 C C . LEU A 1 37 ? -20.789 -9.362 13.319 1.00 0.53 37 LEU A C 20
ATOM 26431 O O . LEU A 1 37 ? -21.973 -9.489 13.559 1.00 0.57 37 LEU A O 20
ATOM 26447 N N . ARG A 1 38 ? -20.117 -10.287 12.691 1.00 0.54 38 ARG A N 20
ATOM 26448 C CA . ARG A 1 38 ? -20.779 -11.540 12.237 1.00 0.64 38 ARG A CA 20
ATOM 26449 C C . ARG A 1 38 ? -21.457 -12.245 13.417 1.00 0.58 38 ARG A C 20
ATOM 26450 O O . ARG A 1 38 ? -22.660 -12.367 13.465 1.00 0.83 38 ARG A O 20
ATOM 26471 N N . SER A 1 39 ? -20.690 -12.726 14.356 1.00 0.70 39 SER A N 20
ATOM 26472 C CA . SER A 1 39 ? -21.285 -13.444 15.526 1.00 0.82 39 SER A CA 20
ATOM 26473 C C . SER A 1 39 ? -22.304 -12.557 16.253 1.00 0.76 39 SER A C 20
ATOM 26474 O O . SER A 1 39 ? -23.276 -13.039 16.799 1.00 0.92 39 SER A O 20
ATOM 26482 N N . LYS A 1 40 ? -22.086 -11.274 16.279 1.00 0.61 40 LYS A N 20
ATOM 26483 C CA . LYS A 1 40 ? -23.032 -10.364 16.990 1.00 0.69 40 LYS A CA 20
ATOM 26484 C C . LYS A 1 40 ? -24.392 -10.357 16.288 1.00 0.69 40 LYS A C 20
ATOM 26485 O O . LYS A 1 40 ? -25.423 -10.209 16.913 1.00 1.18 40 LYS A O 20
ATOM 26504 N N . ILE A 1 41 ? -24.397 -10.493 14.992 1.00 0.28 41 ILE A N 20
ATOM 26505 C CA . ILE A 1 41 ? -25.685 -10.471 14.238 1.00 0.26 41 ILE A CA 20
ATOM 26506 C C . ILE A 1 41 ? -26.326 -11.866 14.209 1.00 0.23 41 ILE A C 20
ATOM 26507 O O . ILE A 1 41 ? -27.530 -12.010 14.273 1.00 0.27 41 ILE A O 20
ATOM 26523 N N . ALA A 1 42 ? -25.529 -12.888 14.094 1.00 0.19 42 ALA A N 20
ATOM 26524 C CA . ALA A 1 42 ? -26.070 -14.281 14.035 1.00 0.18 42 ALA A CA 20
ATOM 26525 C C . ALA A 1 42 ? -27.251 -14.465 14.996 1.00 0.18 42 ALA A C 20
ATOM 26526 O O . ALA A 1 42 ? -28.299 -14.921 14.586 1.00 0.17 42 ALA A O 20
ATOM 26533 N N . PRO A 1 43 ? -27.063 -14.119 16.244 1.00 0.23 43 PRO A N 20
ATOM 26534 C CA . PRO A 1 43 ? -28.123 -14.261 17.258 1.00 0.23 43 PRO A CA 20
ATOM 26535 C C . PRO A 1 43 ? -29.225 -13.232 17.011 1.00 0.25 43 PRO A C 20
ATOM 26536 O O . PRO A 1 43 ? -30.391 -13.490 17.243 1.00 0.23 43 PRO A O 20
ATOM 26547 N N . ARG A 1 44 ? -28.873 -12.081 16.516 1.00 0.36 44 ARG A N 20
ATOM 26548 C CA . ARG A 1 44 ? -29.910 -11.057 16.223 1.00 0.43 44 ARG A CA 20
ATOM 26549 C C . ARG A 1 44 ? -30.596 -11.421 14.900 1.00 0.40 44 ARG A C 20
ATOM 26550 O O . ARG A 1 44 ? -31.509 -10.753 14.457 1.00 0.45 44 ARG A O 20
ATOM 26571 N N . ILE A 1 45 ? -30.160 -12.485 14.267 1.00 0.33 45 ILE A N 20
ATOM 26572 C CA . ILE A 1 45 ? -30.778 -12.906 12.977 1.00 0.31 45 ILE A CA 20
ATOM 26573 C C . ILE A 1 45 ? -31.644 -14.137 13.195 1.00 0.32 45 ILE A C 20
ATOM 26574 O O . ILE A 1 45 ? -32.603 -14.364 12.485 1.00 0.33 45 ILE A O 20
ATOM 26590 N N . ASP A 1 46 ? -31.248 -14.960 14.128 1.00 0.30 46 ASP A N 20
ATOM 26591 C CA . ASP A 1 46 ? -31.966 -16.238 14.396 1.00 0.31 46 ASP A CA 20
ATOM 26592 C C . ASP A 1 46 ? -31.322 -17.328 13.532 1.00 0.23 46 ASP A C 20
ATOM 26593 O O . ASP A 1 46 ? -31.808 -18.437 13.445 1.00 0.26 46 ASP A O 20
ATOM 26602 N N . THR A 1 47 ? -30.221 -17.010 12.891 1.00 0.18 47 THR A N 20
ATOM 26603 C CA . THR A 1 47 ? -29.531 -18.011 12.030 1.00 0.16 47 THR A CA 20
ATOM 26604 C C . THR A 1 47 ? -28.020 -17.810 12.145 1.00 0.14 47 THR A C 20
ATOM 26605 O O . THR A 1 47 ? -27.554 -16.887 12.781 1.00 0.22 47 THR A O 20
ATOM 26616 N N . ASP A 1 48 ? -27.249 -18.662 11.526 1.00 0.20 48 ASP A N 20
ATOM 26617 C CA . ASP A 1 48 ? -25.770 -18.509 11.596 1.00 0.30 48 ASP A CA 20
ATOM 26618 C C . ASP A 1 48 ? -25.237 -18.111 10.219 1.00 0.44 48 ASP A C 20
ATOM 26619 O O . ASP A 1 48 ? -24.076 -17.789 10.061 1.00 0.54 48 ASP A O 20
ATOM 26628 N N . ASN A 1 49 ? -26.077 -18.130 9.217 1.00 0.46 49 ASN A N 20
ATOM 26629 C CA . ASN A 1 49 ? -25.615 -17.753 7.853 1.00 0.62 49 ASN A CA 20
ATOM 26630 C C . ASN A 1 49 ? -26.431 -16.564 7.345 1.00 0.43 49 ASN A C 20
ATOM 26631 O O . ASN A 1 49 ? -27.608 -16.678 7.072 1.00 0.44 49 ASN A O 20
ATOM 26642 N N . PHE A 1 50 ? -25.814 -15.424 7.214 1.00 0.31 50 PHE A N 20
ATOM 26643 C CA . PHE A 1 50 ? -26.553 -14.229 6.720 1.00 0.22 50 PHE A CA 20
ATOM 26644 C C . PHE A 1 50 ? -25.606 -13.346 5.906 1.00 0.22 50 PHE A C 20
ATOM 26645 O O . PHE A 1 50 ? -24.403 -13.384 6.076 1.00 0.28 50 PHE A O 20
ATOM 26662 N N . LYS A 1 51 ? -26.139 -12.545 5.025 1.00 0.26 51 LYS A N 20
ATOM 26663 C CA . LYS A 1 51 ? -25.268 -11.655 4.205 1.00 0.28 51 LYS A CA 20
ATOM 26664 C C . LYS A 1 51 ? -25.409 -10.216 4.702 1.00 0.23 51 LYS A C 20
ATOM 26665 O O . LYS A 1 51 ? -26.502 -9.726 4.906 1.00 0.56 51 LYS A O 20
ATOM 26684 N N . LEU A 1 52 ? -24.312 -9.536 4.901 1.00 0.26 52 LEU A N 20
ATOM 26685 C CA . LEU A 1 52 ? -24.390 -8.133 5.390 1.00 0.20 52 LEU A CA 20
ATOM 26686 C C . LEU A 1 52 ? -23.924 -7.176 4.292 1.00 0.14 52 LEU A C 20
ATOM 26687 O O . LEU A 1 52 ? -22.869 -7.348 3.713 1.00 0.17 52 LEU A O 20
ATOM 26703 N N . GLN A 1 53 ? -24.697 -6.163 3.999 1.00 0.21 53 GLN A N 20
ATOM 26704 C CA . GLN A 1 53 ? -24.285 -5.196 2.938 1.00 0.17 53 GLN A CA 20
ATOM 26705 C C . GLN A 1 53 ? -24.479 -3.764 3.444 1.00 0.18 53 GLN A C 20
ATOM 26706 O O . GLN A 1 53 ? -25.045 -3.536 4.492 1.00 0.20 53 GLN A O 20
ATOM 26720 N N . THR A 1 54 ? -24.022 -2.797 2.698 1.00 0.19 54 THR A N 20
ATOM 26721 C CA . THR A 1 54 ? -24.194 -1.378 3.126 1.00 0.19 54 THR A CA 20
ATOM 26722 C C . THR A 1 54 ? -25.567 -0.880 2.671 1.00 0.16 54 THR A C 20
ATOM 26723 O O . THR A 1 54 ? -25.705 -0.299 1.613 1.00 0.21 54 THR A O 20
ATOM 26734 N N . LYS A 1 55 ? -26.575 -1.119 3.470 1.00 0.08 55 LYS A N 20
ATOM 26735 C CA . LYS A 1 55 ? -27.964 -0.681 3.126 1.00 0.13 55 LYS A CA 20
ATOM 26736 C C . LYS A 1 55 ? -27.933 0.614 2.307 1.00 0.25 55 LYS A C 20
ATOM 26737 O O . LYS A 1 55 ? -27.698 1.685 2.830 1.00 0.40 55 LYS A O 20
ATOM 26756 N N . LEU A 1 56 ? -28.170 0.519 1.027 1.00 0.22 56 LEU A N 20
ATOM 26757 C CA . LEU A 1 56 ? -28.155 1.741 0.173 1.00 0.36 56 LEU A CA 20
ATOM 26758 C C . LEU A 1 56 ? -29.574 2.308 0.066 1.00 0.56 56 LEU A C 20
ATOM 26759 O O . LEU A 1 56 ? -30.017 3.058 0.913 1.00 1.80 56 LEU A O 20
ATOM 26775 N N . PHE A 1 57 ? -30.291 1.958 -0.970 1.00 0.73 57 PHE A N 20
ATOM 26776 C CA . PHE A 1 57 ? -31.679 2.477 -1.128 1.00 0.52 57 PHE A CA 20
ATOM 26777 C C . PHE A 1 57 ? -32.522 1.472 -1.921 1.00 0.43 57 PHE A C 20
ATOM 26778 O O . PHE A 1 57 ? -33.702 1.308 -1.672 1.00 0.38 57 PHE A O 20
ATOM 26795 N N . ASP A 1 58 ? -31.934 0.800 -2.876 1.00 0.55 58 ASP A N 20
ATOM 26796 C CA . ASP A 1 58 ? -32.709 -0.184 -3.684 1.00 0.66 58 ASP A CA 20
ATOM 26797 C C . ASP A 1 58 ? -32.739 -1.535 -2.964 1.00 0.58 58 ASP A C 20
ATOM 26798 O O . ASP A 1 58 ? -33.728 -2.239 -2.992 1.00 0.58 58 ASP A O 20
ATOM 26807 N N . GLY A 1 59 ? -31.662 -1.906 -2.324 1.00 0.74 59 GLY A N 20
ATOM 26808 C CA . GLY A 1 59 ? -31.642 -3.215 -1.613 1.00 0.92 59 GLY A CA 20
ATOM 26809 C C . GLY A 1 59 ? -30.343 -3.359 -0.816 1.00 0.72 59 GLY A C 20
ATOM 26810 O O . GLY A 1 59 ? -30.361 -3.612 0.371 1.00 0.72 59 GLY A O 20
ATOM 26814 N N . SER A 1 60 ? -29.214 -3.205 -1.457 1.00 0.55 60 SER A N 20
ATOM 26815 C CA . SER A 1 60 ? -27.924 -3.344 -0.724 1.00 0.36 60 SER A CA 20
ATOM 26816 C C . SER A 1 60 ? -26.810 -2.642 -1.502 1.00 0.24 60 SER A C 20
ATOM 26817 O O . SER A 1 60 ? -27.005 -2.185 -2.611 1.00 0.27 60 SER A O 20
ATOM 26825 N N . GLY A 1 61 ? -25.642 -2.561 -0.929 1.00 0.36 61 GLY A N 20
ATOM 26826 C CA . GLY A 1 61 ? -24.510 -1.896 -1.631 1.00 0.23 61 GLY A CA 20
ATOM 26827 C C . GLY A 1 61 ? -23.226 -2.686 -1.379 1.00 0.22 61 GLY A C 20
ATOM 26828 O O . GLY A 1 61 ? -23.219 -3.901 -1.411 1.00 0.51 61 GLY A O 20
ATOM 26832 N N . GLU A 1 62 ? -22.139 -2.013 -1.122 1.00 0.38 62 GLU A N 20
ATOM 26833 C CA . GLU A 1 62 ? -20.864 -2.738 -0.863 1.00 0.63 62 GLU A CA 20
ATOM 26834 C C . GLU A 1 62 ? -21.114 -3.841 0.168 1.00 0.50 62 GLU A C 20
ATOM 26835 O O . GLU A 1 62 ? -21.358 -3.578 1.330 1.00 0.42 62 GLU A O 20
ATOM 26847 N N . GLU A 1 63 ? -21.073 -5.072 -0.255 1.00 0.68 63 GLU A N 20
ATOM 26848 C CA . GLU A 1 63 ? -21.323 -6.203 0.684 1.00 0.61 63 GLU A CA 20
ATOM 26849 C C . GLU A 1 63 ? -20.187 -6.304 1.703 1.00 0.52 63 GLU A C 20
ATOM 26850 O O . GLU A 1 63 ? -19.102 -6.758 1.394 1.00 0.74 63 GLU A O 20
ATOM 26862 N N . ILE A 1 64 ? -20.431 -5.899 2.918 1.00 0.26 64 ILE A N 20
ATOM 26863 C CA . ILE A 1 64 ? -19.374 -5.986 3.961 1.00 0.20 64 ILE A CA 20
ATOM 26864 C C . ILE A 1 64 ? -18.856 -7.420 4.031 1.00 0.21 64 ILE A C 20
ATOM 26865 O O . ILE A 1 64 ? -19.618 -8.356 4.159 1.00 0.30 64 ILE A O 20
ATOM 26881 N N . LYS A 1 65 ? -17.568 -7.601 3.941 1.00 0.25 65 LYS A N 20
ATOM 26882 C CA . LYS A 1 65 ? -17.012 -8.980 3.998 1.00 0.25 65 LYS A CA 20
ATOM 26883 C C . LYS A 1 65 ? -15.609 -8.954 4.606 1.00 0.24 65 LYS A C 20
ATOM 26884 O O . LYS A 1 65 ? -14.873 -9.918 4.524 1.00 0.25 65 LYS A O 20
ATOM 26903 N N . THR A 1 66 ? -15.224 -7.867 5.221 1.00 0.26 66 THR A N 20
ATOM 26904 C CA . THR A 1 66 ? -13.862 -7.816 5.826 1.00 0.32 66 THR A CA 20
ATOM 26905 C C . THR A 1 66 ? -13.825 -6.795 6.958 1.00 0.30 66 THR A C 20
ATOM 26906 O O . THR A 1 66 ? -14.562 -5.829 6.967 1.00 0.28 66 THR A O 20
ATOM 26917 N N . ASP A 1 67 ? -12.961 -7.004 7.910 1.00 0.30 67 ASP A N 20
ATOM 26918 C CA . ASP A 1 67 ? -12.858 -6.051 9.048 1.00 0.27 67 ASP A CA 20
ATOM 26919 C C . ASP A 1 67 ? -12.742 -4.628 8.504 1.00 0.24 67 ASP A C 20
ATOM 26920 O O . ASP A 1 67 ? -13.044 -3.667 9.182 1.00 0.20 67 ASP A O 20
ATOM 26929 N N . SER A 1 68 ? -12.306 -4.486 7.281 1.00 0.27 68 SER A N 20
ATOM 26930 C CA . SER A 1 68 ? -12.174 -3.125 6.693 1.00 0.25 68 SER A CA 20
ATOM 26931 C C . SER A 1 68 ? -13.547 -2.639 6.232 1.00 0.23 68 SER A C 20
ATOM 26932 O O . SER A 1 68 ? -13.907 -1.497 6.430 1.00 0.19 68 SER A O 20
ATOM 26940 N N . GLN A 1 69 ? -14.328 -3.498 5.627 1.00 0.28 69 GLN A N 20
ATOM 26941 C CA . GLN A 1 69 ? -15.681 -3.068 5.172 1.00 0.26 69 GLN A CA 20
ATOM 26942 C C . GLN A 1 69 ? -16.499 -2.659 6.390 1.00 0.21 69 GLN A C 20
ATOM 26943 O O . GLN A 1 69 ? -17.298 -1.755 6.332 1.00 0.18 69 GLN A O 20
ATOM 26957 N N . VAL A 1 70 ? -16.302 -3.326 7.491 1.00 0.20 70 VAL A N 20
ATOM 26958 C CA . VAL A 1 70 ? -17.067 -2.981 8.719 1.00 0.16 70 VAL A CA 20
ATOM 26959 C C . VAL A 1 70 ? -16.525 -1.677 9.299 1.00 0.12 70 VAL A C 20
ATOM 26960 O O . VAL A 1 70 ? -17.266 -0.755 9.569 1.00 0.04 70 VAL A O 20
ATOM 26973 N N . SER A 1 71 ? -15.236 -1.582 9.483 1.00 0.18 71 SER A N 20
ATOM 26974 C CA . SER A 1 71 ? -14.662 -0.325 10.032 1.00 0.16 71 SER A CA 20
ATOM 26975 C C . SER A 1 71 ? -14.976 0.806 9.063 1.00 0.12 71 SER A C 20
ATOM 26976 O O . SER A 1 71 ? -14.958 1.968 9.411 1.00 0.19 71 SER A O 20
ATOM 26984 N N . ASN A 1 72 ? -15.294 0.458 7.850 1.00 0.16 72 ASN A N 20
ATOM 26985 C CA . ASN A 1 72 ? -15.647 1.494 6.839 1.00 0.16 72 ASN A CA 20
ATOM 26986 C C . ASN A 1 72 ? -17.090 1.897 7.096 1.00 0.15 72 ASN A C 20
ATOM 26987 O O . ASN A 1 72 ? -17.421 3.059 7.163 1.00 0.14 72 ASN A O 20
ATOM 26998 N N . ILE A 1 73 ? -17.939 0.929 7.296 1.00 0.18 73 ILE A N 20
ATOM 26999 C CA . ILE A 1 73 ? -19.351 1.227 7.621 1.00 0.16 73 ILE A CA 20
ATOM 27000 C C . ILE A 1 73 ? -19.361 1.872 9.011 1.00 0.11 73 ILE A C 20
ATOM 27001 O O . ILE A 1 73 ? -20.337 2.442 9.455 1.00 0.16 73 ILE A O 20
ATOM 27017 N N . ILE A 1 74 ? -18.247 1.764 9.688 1.00 0.07 74 ILE A N 20
ATOM 27018 C CA . ILE A 1 74 ? -18.086 2.333 11.052 1.00 0.03 74 ILE A CA 20
ATOM 27019 C C . ILE A 1 74 ? -17.693 3.808 10.951 1.00 0.03 74 ILE A C 20
ATOM 27020 O O . ILE A 1 74 ? -18.157 4.644 11.700 1.00 0.04 74 ILE A O 20
ATOM 27036 N N . GLN A 1 75 ? -16.817 4.114 10.040 1.00 0.10 75 GLN A N 20
ATOM 27037 C CA . GLN A 1 75 ? -16.343 5.513 9.878 1.00 0.13 75 GLN A CA 20
ATOM 27038 C C . GLN A 1 75 ? -17.320 6.286 9.000 1.00 0.19 75 GLN A C 20
ATOM 27039 O O . GLN A 1 75 ? -17.337 7.501 8.986 1.00 0.22 75 GLN A O 20
ATOM 27053 N N . ALA A 1 76 ? -18.123 5.586 8.264 1.00 0.22 76 ALA A N 20
ATOM 27054 C CA . ALA A 1 76 ? -19.093 6.260 7.370 1.00 0.30 76 ALA A CA 20
ATOM 27055 C C . ALA A 1 76 ? -20.518 5.980 7.852 1.00 0.34 76 ALA A C 20
ATOM 27056 O O . ALA A 1 76 ? -21.483 6.335 7.204 1.00 0.49 76 ALA A O 20
ATOM 27063 N N . LYS A 1 77 ? -20.653 5.347 8.989 1.00 0.23 77 LYS A N 20
ATOM 27064 C CA . LYS A 1 77 ? -22.010 5.036 9.526 1.00 0.25 77 LYS A CA 20
ATOM 27065 C C . LYS A 1 77 ? -22.927 4.605 8.385 1.00 0.23 77 LYS A C 20
ATOM 27066 O O . LYS A 1 77 ? -23.775 5.351 7.939 1.00 0.28 77 LYS A O 20
ATOM 27085 N N . LEU A 1 78 ? -22.762 3.407 7.911 1.00 0.20 78 LEU A N 20
ATOM 27086 C CA . LEU A 1 78 ? -23.623 2.924 6.795 1.00 0.22 78 LEU A CA 20
ATOM 27087 C C . LEU A 1 78 ? -24.702 2.000 7.341 1.00 0.20 78 LEU A C 20
ATOM 27088 O O . LEU A 1 78 ? -24.413 1.046 8.031 1.00 0.30 78 LEU A O 20
ATOM 27104 N N . LYS A 1 79 ? -25.933 2.237 7.003 1.00 0.13 79 LYS A N 20
ATOM 27105 C CA . LYS A 1 79 ? -27.005 1.327 7.482 1.00 0.16 79 LYS A CA 20
ATOM 27106 C C . LYS A 1 79 ? -26.745 -0.026 6.839 1.00 0.14 79 LYS A C 20
ATOM 27107 O O . LYS A 1 79 ? -26.496 -0.108 5.659 1.00 0.14 79 LYS A O 20
ATOM 27126 N N . ILE A 1 80 ? -26.758 -1.078 7.600 1.00 0.13 80 ILE A N 20
ATOM 27127 C CA . ILE A 1 80 ? -26.460 -2.412 7.010 1.00 0.15 80 ILE A CA 20
ATOM 27128 C C . ILE A 1 80 ? -27.744 -3.165 6.675 1.00 0.11 80 ILE A C 20
ATOM 27129 O O . ILE A 1 80 ? -28.772 -2.961 7.280 1.00 0.09 80 ILE A O 20
ATOM 27145 N N . SER A 1 81 ? -27.674 -4.061 5.730 1.00 0.13 81 SER A N 20
ATOM 27146 C CA . SER A 1 81 ? -28.865 -4.868 5.366 1.00 0.13 81 SER A CA 20
ATOM 27147 C C . SER A 1 81 ? -28.502 -6.338 5.572 1.00 0.17 81 SER A C 20
ATOM 27148 O O . SER A 1 81 ? -27.470 -6.797 5.119 1.00 0.45 81 SER A O 20
ATOM 27156 N N . VAL A 1 82 ? -29.310 -7.068 6.283 1.00 0.22 82 VAL A N 20
ATOM 27157 C CA . VAL A 1 82 ? -28.972 -8.492 6.544 1.00 0.17 82 VAL A CA 20
ATOM 27158 C C . VAL A 1 82 ? -29.920 -9.425 5.792 1.00 0.22 82 VAL A C 20
ATOM 27159 O O . VAL A 1 82 ? -31.119 -9.215 5.744 1.00 0.23 82 VAL A O 20
ATOM 27172 N N . HIS A 1 83 ? -29.380 -10.464 5.214 1.00 0.31 83 HIS A N 20
ATOM 27173 C CA . HIS A 1 83 ? -30.230 -11.440 4.471 1.00 0.35 83 HIS A CA 20
ATOM 27174 C C . HIS A 1 83 ? -29.980 -12.848 5.015 1.00 0.29 83 HIS A C 20
ATOM 27175 O O . HIS A 1 83 ? -28.982 -13.106 5.657 1.00 0.21 83 HIS A O 20
ATOM 27189 N N . ASP A 1 84 ? -30.872 -13.764 4.754 1.00 0.40 84 ASP A N 20
ATOM 27190 C CA . ASP A 1 84 ? -30.669 -15.152 5.246 1.00 0.35 84 ASP A CA 20
ATOM 27191 C C . ASP A 1 84 ? -30.021 -15.977 4.134 1.00 0.45 84 ASP A C 20
ATOM 27192 O O . ASP A 1 84 ? -30.343 -15.831 2.972 1.00 0.50 84 ASP A O 20
ATOM 27201 N N . ILE A 1 85 ? -29.097 -16.829 4.477 1.00 0.55 85 ILE A N 20
ATOM 27202 C CA . ILE A 1 85 ? -28.416 -17.643 3.440 1.00 0.67 85 ILE A CA 20
ATOM 27203 C C . ILE A 1 85 ? -28.138 -19.047 3.984 1.00 0.88 85 ILE A C 20
ATOM 27204 O O . ILE A 1 85 ? -28.862 -19.470 4.870 1.00 1.05 85 ILE A O 20
#

Solvent-accessible surface area: 5689 Å² total; per-residue (Å²): 140,108,146,83,90,89,141,110,62,107,183,54,17,112,2,80,1,48,22,130,140,103,71,23,36,14,98,3,105,36,112,12,23,25,140,73,0,122,80,73,0,22,87,143,1,136,42,103,64,10,78,0,13,16,59,82,202,94,28,36,26,123,54,0,113,70,72,76,51,2,32,91,4,6,142,54,120,48,113,0,7,1,74,69,110